Protein 4QK0 (pdb70)

Solvent-accessible surface area: 90057 Å² total

Nearest PDB structures (foldseek):
  4qk0-assembly2_D  TM=1.000E+00  e=9.684E-101  Geobacillus stearothermophilus
  7exw-assembly1_A-2  TM=9.505E-01  e=1.780E-59  Bifidobacterium longum subsp. longum JCM 1217
  7bzl-assembly1_A  TM=9.413E-01  e=3.399E-58  Bifidobacterium longum subsp. longum JCM 1217
  8qf2-assembly1_A  TM=9.471E-01  e=8.423E-58  Bifidobacterium longum
  6ex6-assembly2_A  TM=8.863E-01  e=3.326E-52  Bacteroides thetaiotaomicron VPI-5482

Organism: Geobacillus stearothermophilus (NCBI:txid1422)

Foldseek 3Di:
DQWAFDFQVLVLVLVLLVPPQLVVLVCQCVQNDVPDDHLCLLVLLCVLLVNDDDADDQLLSLLSVLLSLLLLLLNLQHPNDVVSVVVSVVSLVSQVSSADPQLQGGSCCRGPNPPPPDLQLPRCRLVSVLSLLSSQLSNCVRPVDCSSVVSVSNLVSLLVAEADDPNHQVDEHNFQRNLLSLLSNCVRPVDCSSLVVSVSRQQSAQDPPQSNVVVCVVVVHDDQDPQPVHSQQSPRNHHLLVDQEFKHAQLSRLSLLSLSSCLVPDVSSVVSSVSHVCRCPQFADQQQFGAAAPRRSITDHGLAHAQQLGFRFLSNLLSLLSSLQNCSNPALVSLLSLSSVQGSNLLLASSLPFGQRGAGFWDDPVCCPDPSNVSPDLATHQDDSPRCSRSVSSSCSSNVSVPQWDDDQQEIEGSDQGRMKDWDAHPNWTKIKWDDNPPQFFKIKMWIATPAKDKHKYKYFQRPVFDDKWKDKPRHTDDQPVQDDRRIRIDIDIDHGGIMMIIHTADWDWDARDVSNPNQVQWTFIDDRSFTKWFWCVFFNADQQQKAAEPPWDKDWDWDCVPLNIFIKIKTKIKGFDCVVPDPDPDDPDDTDIDIDIGMITTNSNPNNPHGTTRGIYGYD/DQWAFDFDVLVLVLVLLVPPQLVVLVCQCVQNDVPDDHQCLLVLLCVLLVNDDDADDQLLSLLSLLLSLLLLLLNLQHPNDVVSVVVSVVSLVSQVSSADPQLQGGSCCRGPNPPPPDLLLPRCRLVSVLSLLSSQLSNCVRPVDCSSVVSVSNLVSLLVADADDPNHQVDEHLFQRNLLSLLSNCVRPVDCSSLVVSVSRQQSAQDPPQSNVVVCVVVVHDDQDPQPVGSQQSPRNHRLLVDQEFKHAQLSRLSLLSLSSVLVPPPSSVVSSVSHVCRCPQFADQQLFGAAAPRRSITDGGLRHAQQLRFSFLSNSLSLLSSLQNCSNPALVSLLSLSSVQGSNLLLASSLAFGQRGAGFWDDPVCCPDPSNVSPDLATHQDDSPRCSRSSSSSCSSNVSVSQWDDDQQEIEGSDQGRMKDFDAHVNWTKIKWDDNPPQFFKIKMWIATPAKDKGKYKYFDRPVFDPKWKAKPRHTDDQPVQDDRRIRIDIDTDHGGIMMIIHTADWDWDARDPSNPNQVQWTFIDDRSFTKWFWCVFFNADQQQKAAEPPWDKDWDWDCVPLNIFIKIKTKIKGFDPPVCVPPDDDPDDTDIDIDMTMITTNSNPNNPHGTTRRIGGYD/DQWAFDAQVLVLVLVLLVPPQLVVVVCQCVQNDVPDDHLCLLVLLCVLLVNDDDADDQLLSLLSVLLSLLLLLLNLQHPNDVVSVVVSVVSLVSQVSSADPQLQGGSCCSGPNPPPPDLLLPRCRLVSVLSLLSSQLSNCVRPVDNSSVVSVSNLVSLLVADAPDPNHQVDEHNFQRNLLSLLSNCVRPVDCSSLVVSVSRQQSAQDPPQSNVVVCVVVVHDDQDPQPVGSQQSPRNHHLLPDQENKHAQLSRLSLLSLSSCLVPPPSSVVSSVSHVCRCPQFADQQQFGAAAPRRSITDHGLRHAQQLGFRFLSNSLSLLSSLQNCSNPALVSLLSLSSVQGSNLLLASSLPFGQRGAGFWDDPVCCPDPSNVSPDLATHQDDSPRCSRSVSSSCSSNVSVVQWDDDQQEIEGSDQGRMKDWDAHPNWTKIKWDDNPPQFFKIKMWIATPAKDKHKYKYFDRPVFDDKWKDKPPHTDDQVVQDDRRIRIDIDIDHGGIMMIIHTADWDWDDGDPSNVNQVQWTFIDDRSFTKDFWCVFFNADQQQKAAEPPWDKDWDWDCPPLNIFIKIKTKIKGFDCVVPDPDDDDPDDTDIDIDMGMITTNSNPNNPHGTTRGIHGYD/DDWFFDFDVLVLVLVLLVPPQLVVLVCQCVQNPVPDDHLCLLVLLCVLLVNDDDADDQLLSVLSLLLSLLLLLLNLQHPNDVVSVVVSVVSLVSQVSSADPQLQGGSCCRGPVPPPPDVLLPRCRLVSVLSLLSSQLSNCVRPVDNSSVVSVSNLVSLLVADADDPNHQVDEHLAQRNLLSLLSNCVRPVPCSSLVVSVSRLQSAQDPPHSNVVVCVVVVHDDQDPQPVHSQQSPRNHRLLVDQEFKHAQLRSLSLLSLSSCLCPPVSSVVSSVSHVCRCPQFADQQQFGAAAPRRSITDHGLAHAQQLGFRFLSNSLSLLSSLQNCSNPALVSLLSLSSVQGSNLLLASSLPFGQGGAGFWDDPVCCPDPSNVSPDQATHQDHSPRCSRSVSSSCSSNVSVRQWDDDQQEIEGRDQGRMKDWDAHPNWTKIKWDDNPPQFFKIKMWIATPAKDKGKYKYFQRPVFDDKWKDKPNHTDDQPVQDDRRIRIDIDTDHGGIMMMIHTADWDWDDGDVSNPNQVQWTFIDDRSFTKWFWCVFFNPDQQQKAAEPPWDKDWDWDCPPLNIFIKIKTKIKGWDPPVPPDDDDDPDDTDIDIDMTIITTNSNPNNPHGTTRGIYGYD

B-factor: mean 34.86, std 16.91, range [12.29, 138.87]

Sequence (2484 aa):
TNVNLKDQFWKRYIDVVRHEVIPYQWEALNDRIPDAEPSHAIENFRIAAGESDGEFYGVFQDSDVAKWLEAVAYLLETKRDPELEKLADDVIELLGRAQQPDGYLNTYYTIKEPGKRWNLRDNHELYCAGHLIEAAVAYFRATGKRRFLDICKYADYIGTVFGRGEGQIPGYDGHQEIELALLKLYEVTGNENYLKLSQYFIDQRGQQPYYFDQEKEARGETEPFWYDGGYRYHQAHIPVREQKQAVGHAVRALYYTAAGLAAKGDESLKQACQTLWENVTKRQYITGGVGSSAFGESFTFDFDLPNDTAYAETCASIALVFWTRRLELEDGKYADVERALYNGTISGDLDGKKFFYVNPLEVWPKACERHDKRHVKPVRQKWFSCACCPPNLARLIASIGHYIYLQTSDALFVHLYVGSDIQTEIDGRSVKIQETNYPWDGTVRLTVSPESAGEFTLGLRIPGWCRGAEVTINGEKVDIVPLIKKGYAYIRRVWQQGDEVKLYFPPVERIKAHPQVRANAGKVALQRGPIVYCLEEVDNGPNLANLFLPRDAKLEAHFEPDLLEGVVVITGIAERVDESAWNDELYRPIEPRTYKVPFRAIPYYAWCNRGEGEVVWVNEKTNVNLKDQQFWKRYIDVVRHEVIPYQWEALNDRIPDAEPSHAIENFRIAAGESDGEFYGVFQDSDVAKWLEAVAYLLETKRDPELEKLADDVIELLGRAQQPDGYLNTYYTIKEPGKRWNLRDNHELYCAGHLIEAAVAYFRATGKRRFLDICKYADYIGTVFGRGEGQIPGYDGHQEIELALLKLYEVTGNENYLKLSQYFIDQRGQQPYYFDQEKEARGETEPFWYDGGYRYHQAHIPVREQKQAVGHAVRALYYTAAGLAAKGDESLKQACQTLWENVTKRQYITGGVGSSAFGESFTFDFDLPNDTAYAETCASIALVFWTRRLELEDGKYADVERALYNGTISGDLDGKKFFYVNPLEVWPKACERHDKRHVKPVRQKWFSCACCPPNLARLIASIGHYIYLQTSDALFVHLYVGSDIQQTEIDGRSVKIQETNNYPWDGTVRLTVSPESAGEFTLGLRIPGWCRGAEVTINGEKVDIVPLIKKGYAYIRRVWQQGDEVKLYFPPVERIKAHPQVRANAGKVALQRGPIVYCLEEVDNGPNLANLFLPRDAKLEAHFEPDLLEGVVVITGIAERVDESAWNDELYRPIEPRTYKVPFRAIPYYAWCNRGEGEVVWVNEKTNVNLKDQFWKRYIDVVRHEVIPYQWEALNDRIPDAEPSHAIENFRIAAGESDGEFYGVFQDSDVAKWLEAVAYLLETKRDPELEKLADDVIELLGRAQQPDGYLNTYYTIKEPGKRWNLRDNHELYCAGHLIEAAVAYFRATGKRRFLDICKYADYIGTVFGRGEGQIPGYDGHQEIELALLKLYEVTGNENYLKLSQYFIDQRGQQPYYFDQEKEARGETEPFWYDGGYRYHQAHIPVREQKQAVGHAVRALYYTAAGLAAKGDESLKQACQTLWENVTKRRQYITGGVGSSAFGESFTFDFDLPNDTAYAETCASIALVFWTRRLELEDGKYADVERALYNGTISGDLDGKKFFYVNPLEVWPKACERHDKRHVKPVRQKWFSCACCPPNLARLIASIGHYIYLQTSDALFVHLYVGSDIQTEIDGRSVKIQETNYPWDGTVRLTVSPESAGEFTLGLRIPGWCRGAEVTINGEKVDIVPLIKKGYAYIRRVWQQGDEVKLYFPPVERIKAHPQVRANAGKVALQRGPIVYCLEEVDNGPNLANLFLPRDAKLEAHFEPDLLEGVVVITGIAERVDESAWNDELYRPIEPRTYKVPFRAIPYYAWCNRGEGEVVWVNEKTNVNLKDQFWKRYIDVVRHEVIPYQQWEALNDRIPDAEPSHAIENFRIAAGESDGEFYGVFQDSDVAKWLEAVAYLLETKRDPELEKLADDVIELLGRAQQPDGYLNTYYTIKEPGKRWNLRDNHELYCAGHLIEAAVAYFRATGKRRFLDICKYADYIGTVFGRGEGQIPGYDGHQEIELALLKLYEVTGNENYLKLSQYFIDQRGQQPYYFDQEKEARGETEPFWYDGGYRYHQAHIPVREQKQAVGHAVRALYYTAAGLAAKGDESLKQACQTLWENVTKRQYITGGVGSSAFGESFTFDFDLPNDTAYAETCASIALVFWTRRLELEDGKYADVERALYNGTISGDLDGKKFFYVNPLEVWPKACERHDKRHVKPVRQKWFSCACCPPNLARLIASIGHYIYLQTSDALFVHLYVGSDIQTEIDGRSVKIQETNYPWDGTVRLTVSPESAGEFTLGLRIPGWCRGAEVTINGEKVDIVPLIKKGYAYIRRVWQQGDEVKLYFPPVERIKAHPQVRANAGKVALQRGPIVYCLEEVDNGPNLANLFLPRDDAKLEAHFEPDLLEGVVVITGIAERVDESAWNDELYRPIEPRTYKVPFRAIPYYAWCNRGEGEVVWVNEK

Structure (mmCIF, N/CA/C/O backbone):
data_4QK0
#
_entry.id   4QK0
#
_cell.length_a   105.383
_cell.length_b   132.266
_cell.length_c   109.045
_cell.angle_alpha   90.00
_cell.angle_beta   113.06
_cell.angle_gamma   90.00
#
_symmetry.space_group_name_H-M   'P 1 21 1'
#
loop_
_entity.id
_entity.type
_entity.pdbx_description
1 polymer 'GH127 beta-L-arabinofuranoside'
2 water water
#
loop_
_atom_site.group_PDB
_atom_site.id
_atom_site.type_symbol
_atom_site.label_atom_id
_atom_site.label_alt_id
_atom_site.label_comp_id
_atom_site.label_asym_id
_atom_site.label_entity_id
_atom_site.label_seq_id
_atom_site.pdbx_PDB_ins_code
_atom_site.Cartn_x
_atom_site.Cartn_y
_atom_site.Cartn_z
_atom_site.occupancy
_atom_site.B_iso_or_equiv
_atom_site.auth_seq_id
_atom_site.auth_comp_id
_atom_site.auth_asym_id
_atom_site.auth_atom_id
_atom_site.pdbx_PDB_model_num
ATOM 1 N N . THR A 1 14 ? 114.881 25.241 6.277 1.00 69.72 8 THR A N 1
ATOM 2 C CA . THR A 1 14 ? 115.900 25.948 7.119 1.00 70.78 8 THR A CA 1
ATOM 3 C C . THR A 1 14 ? 117.294 25.303 6.998 1.00 68.13 8 THR A C 1
ATOM 4 O O . THR A 1 14 ? 117.623 24.319 7.662 1.00 66.49 8 THR A O 1
ATOM 8 N N . ASN A 1 15 ? 118.105 25.864 6.117 1.00 62.98 9 ASN A N 1
ATOM 9 C CA . ASN A 1 15 ? 119.519 25.598 6.157 1.00 65.80 9 ASN A CA 1
ATOM 10 C C . ASN A 1 15 ? 120.291 26.836 6.624 1.00 59.94 9 ASN A C 1
ATOM 11 O O . ASN A 1 15 ? 120.060 27.945 6.105 1.00 54.66 9 ASN A O 1
ATOM 16 N N . VAL A 1 16 ? 121.200 26.629 7.589 1.00 49.32 10 VAL A N 1
ATOM 17 C CA . VAL A 1 16 ? 122.016 27.704 8.180 1.00 44.16 10 VAL A CA 1
ATOM 18 C C . VAL A 1 16 ? 123.472 27.459 7.897 1.00 42.43 10 VAL A C 1
ATOM 19 O O . VAL A 1 16 ? 123.941 26.402 8.192 1.00 42.40 10 VAL A O 1
ATOM 23 N N . ASN A 1 17 ? 124.179 28.434 7.323 1.00 45.35 11 ASN A N 1
ATOM 24 C CA . ASN A 1 17 ? 125.624 28.358 7.147 1.00 42.34 11 ASN A CA 1
ATOM 25 C C . ASN A 1 17 ? 126.302 29.339 8.037 1.00 41.95 11 ASN A C 1
ATOM 26 O O . ASN A 1 17 ? 125.996 30.551 8.041 1.00 39.89 11 ASN A O 1
ATOM 31 N N . LEU A 1 18 ? 127.273 28.833 8.763 1.00 42.43 12 LEU A N 1
ATOM 32 C CA . LEU A 1 18 ? 128.122 29.712 9.547 1.00 46.75 12 LEU A CA 1
ATOM 33 C C . LEU A 1 18 ? 129.093 30.466 8.665 1.00 47.10 12 LEU A C 1
ATOM 34 O O . LEU A 1 18 ? 129.695 29.874 7.818 1.00 52.69 12 LEU A O 1
ATOM 39 N N . LYS A 1 19 ? 129.260 31.758 8.879 1.00 44.53 13 LYS A N 1
ATOM 40 C CA . LYS A 1 19 ? 130.236 32.519 8.130 1.00 43.91 13 LYS A CA 1
ATOM 41 C C . LYS A 1 19 ? 130.962 33.442 9.101 1.00 42.16 13 LYS A C 1
ATOM 42 O O . LYS A 1 19 ? 131.009 34.633 8.910 1.00 40.17 13 LYS A O 1
ATOM 48 N N . ASP A 1 20 ? 131.477 32.931 10.199 1.00 44.27 14 ASP A N 1
ATOM 49 C CA . ASP A 1 20 ? 132.058 33.847 11.176 1.00 44.17 14 ASP A CA 1
ATOM 50 C C . ASP A 1 20 ? 133.506 33.454 11.419 1.00 41.71 14 ASP A C 1
ATOM 51 O O . ASP A 1 20 ? 134.054 32.680 10.668 1.00 44.74 14 ASP A O 1
ATOM 56 N N . GLN A 1 21 ? 134.129 34.039 12.420 1.00 43.82 15 GLN A N 1
ATOM 57 C CA . GLN A 1 21 ? 135.474 33.635 12.820 1.00 45.52 15 GLN A CA 1
ATOM 58 C C . GLN A 1 21 ? 135.394 32.813 14.090 1.00 41.20 15 GLN A C 1
ATOM 59 O O . GLN A 1 21 ? 135.957 31.728 14.184 1.00 38.80 15 GLN A O 1
ATOM 65 N N . PHE A 1 22 ? 134.645 33.327 15.050 1.00 35.65 16 PHE A N 1
ATOM 66 C CA . PHE A 1 22 ? 134.614 32.765 16.368 1.00 32.98 16 PHE A CA 1
ATOM 67 C C . PHE A 1 22 ? 134.121 31.314 16.403 1.00 31.89 16 PHE A C 1
ATOM 68 O O . PHE A 1 22 ? 134.866 30.425 16.831 1.00 25.63 16 PHE A O 1
ATOM 76 N N . TRP A 1 23 ? 132.872 31.049 15.981 1.00 28.60 17 TRP A N 1
ATOM 77 C CA . TRP A 1 23 ? 132.359 29.668 16.021 1.00 28.20 17 TRP A CA 1
ATOM 78 C C . TRP A 1 23 ? 132.940 28.779 14.945 1.00 26.50 17 TRP A C 1
ATOM 79 O O . TRP A 1 23 ? 133.131 27.588 15.152 1.00 27.82 17 TRP A O 1
ATOM 90 N N . LYS A 1 24 ? 133.308 29.362 13.826 1.00 32.70 18 LYS A N 1
ATOM 91 C CA . LYS A 1 24 ? 133.885 28.568 12.754 1.00 34.92 18 LYS A CA 1
ATOM 92 C C . LYS A 1 24 ? 135.180 27.939 13.195 1.00 30.92 18 LYS A C 1
ATOM 93 O O . LYS A 1 24 ? 135.417 26.735 12.953 1.00 32.56 18 LYS A O 1
ATOM 99 N N . ARG A 1 25 ? 136.014 28.714 13.874 1.00 27.08 19 ARG A N 1
ATOM 100 C CA . ARG A 1 25 ? 137.247 28.159 14.451 1.00 27.76 19 ARG A CA 1
ATOM 101 C C . ARG A 1 25 ? 136.962 26.964 15.382 1.00 26.46 19 ARG A C 1
ATOM 102 O O . ARG A 1 25 ? 137.639 25.924 15.309 1.00 30.16 19 ARG A O 1
ATOM 110 N N . TYR A 1 26 ? 135.929 27.056 16.218 1.00 25.80 20 TYR A N 1
ATOM 111 C CA . TYR A 1 26 ? 135.611 25.950 17.153 1.00 25.67 20 TYR A CA 1
ATOM 112 C C . TYR A 1 26 ? 135.122 24.713 16.434 1.00 24.99 20 TYR A C 1
ATOM 113 O O . TYR A 1 26 ? 135.467 23.564 16.780 1.00 24.26 20 TYR A O 1
ATOM 122 N N . ILE A 1 27 ? 134.312 24.928 15.413 1.00 24.57 21 ILE A N 1
ATOM 123 C CA . ILE A 1 27 ? 133.836 23.794 14.596 1.00 25.52 21 ILE A CA 1
ATOM 124 C C . ILE A 1 27 ? 134.983 23.093 13.906 1.00 23.30 21 ILE A C 1
ATOM 125 O O . ILE A 1 27 ? 135.036 21.880 13.886 1.00 25.79 21 ILE A O 1
ATOM 130 N N . ASP A 1 28 ? 135.902 23.857 13.368 1.00 25.66 22 ASP A N 1
ATOM 131 C CA . ASP A 1 28 ? 137.089 23.280 12.753 1.00 31.80 22 ASP A CA 1
ATOM 132 C C . ASP A 1 28 ? 137.889 22.466 13.721 1.00 30.77 22 ASP A C 1
ATOM 133 O O . ASP A 1 28 ? 138.388 21.388 13.369 1.00 31.25 22 ASP A O 1
ATOM 138 N N . VAL A 1 29 ? 138.026 22.976 14.948 1.00 31.65 23 VAL A N 1
ATOM 139 C CA . VAL A 1 29 ? 138.711 22.217 15.999 1.00 27.03 23 VAL A CA 1
ATOM 140 C C . VAL A 1 29 ? 137.970 20.936 16.310 1.00 26.34 23 VAL A C 1
ATOM 141 O O . VAL A 1 29 ? 138.581 19.861 16.471 1.00 25.46 23 VAL A O 1
ATOM 145 N N . VAL A 1 30 ? 136.654 21.010 16.444 1.00 23.65 24 VAL A N 1
ATOM 146 C CA . VAL A 1 30 ? 135.903 19.767 16.705 1.00 23.53 24 VAL A CA 1
ATOM 147 C C . VAL A 1 30 ? 136.063 18.759 15.576 1.00 23.20 24 VAL A C 1
ATOM 148 O O . VAL A 1 30 ? 136.196 17.550 15.810 1.00 23.28 24 VAL A O 1
ATOM 152 N N . ARG A 1 31 ? 136.042 19.260 14.338 1.00 27.83 25 ARG A N 1
ATOM 153 C CA . ARG A 1 31 ? 136.100 18.393 13.156 1.00 29.22 25 ARG A CA 1
ATOM 154 C C . ARG A 1 31 ? 137.459 17.753 12.975 1.00 32.68 25 ARG A C 1
ATOM 155 O O . ARG A 1 31 ? 137.540 16.560 12.663 1.00 32.38 25 ARG A O 1
ATOM 163 N N . HIS A 1 32 ? 138.527 18.529 13.166 1.00 31.72 26 HIS A N 1
ATOM 164 C CA . HIS A 1 32 ? 139.866 18.009 12.863 1.00 34.58 26 HIS A CA 1
ATOM 165 C C . HIS A 1 32 ? 140.593 17.411 14.043 1.00 35.42 26 HIS A C 1
ATOM 166 O O . HIS A 1 32 ? 141.360 16.500 13.851 1.00 38.58 26 HIS A O 1
ATOM 173 N N . GLU A 1 33 ? 140.312 17.860 15.264 1.00 33.96 27 GLU A N 1
ATOM 174 C CA . GLU A 1 33 ? 140.982 17.336 16.458 1.00 32.89 27 GLU A CA 1
ATOM 175 C C . GLU A 1 33 ? 140.071 16.493 17.340 1.00 30.82 27 GLU A C 1
ATOM 176 O O . GLU A 1 33 ? 140.379 15.342 17.639 1.00 28.79 27 GLU A O 1
ATOM 182 N N . VAL A 1 34 ? 138.959 17.068 17.784 1.00 26.85 28 VAL A N 1
ATOM 183 C CA . VAL A 1 34 ? 138.192 16.417 18.818 1.00 25.45 28 VAL A CA 1
ATOM 184 C C . VAL A 1 34 ? 137.538 15.132 18.386 1.00 25.77 28 VAL A C 1
ATOM 185 O O . VAL A 1 34 ? 137.705 14.082 19.024 1.00 26.34 28 VAL A O 1
ATOM 189 N N . ILE A 1 35 ? 136.781 15.171 17.295 1.00 28.67 29 ILE A N 1
ATOM 190 C CA . ILE A 1 35 ? 136.063 13.965 16.843 1.00 27.94 29 ILE A CA 1
ATOM 191 C C . ILE A 1 35 ? 136.983 12.820 16.365 1.00 27.89 29 ILE A C 1
ATOM 192 O O . ILE A 1 35 ? 136.804 11.640 16.725 1.00 28.64 29 ILE A O 1
ATOM 197 N N . PRO A 1 36 ? 138.002 13.139 15.580 1.00 31.72 30 PRO A N 1
ATOM 198 C CA . PRO A 1 36 ? 138.985 12.086 15.263 1.00 32.46 30 PRO A CA 1
ATOM 199 C C . PRO A 1 36 ? 139.700 11.452 16.464 1.00 30.11 30 PRO A C 1
ATOM 200 O O . PRO A 1 36 ? 139.867 10.226 16.506 1.00 26.70 30 PRO A O 1
ATOM 204 N N . TYR A 1 37 ? 140.111 12.263 17.438 1.00 34.17 31 TYR A N 1
ATOM 205 C CA . TYR A 1 37 ? 140.767 11.726 18.643 1.00 32.62 31 TYR A CA 1
ATOM 206 C C . TYR A 1 37 ? 139.817 10.799 19.395 1.00 30.58 31 TYR A C 1
ATOM 207 O O . TYR A 1 37 ? 140.206 9.702 19.827 1.00 24.77 31 TYR A O 1
ATOM 216 N N . GLN A 1 38 ? 138.569 11.239 19.558 1.00 28.53 32 GLN A N 1
ATOM 217 C CA . GLN A 1 38 ? 137.609 10.397 20.259 1.00 30.99 32 GLN A CA 1
ATOM 218 C C . GLN A 1 38 ? 137.345 9.110 19.528 1.00 27.10 32 GLN A C 1
ATOM 219 O O . GLN A 1 38 ? 137.142 8.064 20.157 1.00 26.47 32 GLN A O 1
ATOM 225 N N . TRP A 1 39 ? 137.323 9.159 18.190 1.00 25.47 33 TRP A N 1
ATOM 226 C CA . TRP A 1 39 ? 137.160 7.915 17.421 1.00 26.03 33 TRP A CA 1
ATOM 227 C C . TRP A 1 39 ? 138.258 6.899 17.775 1.00 28.67 33 TRP A C 1
ATOM 228 O O . TRP A 1 39 ? 138.003 5.700 17.947 1.00 29.19 33 TRP A O 1
ATOM 239 N N . GLU A 1 40 ? 139.492 7.385 17.928 1.00 32.09 34 GLU A N 1
ATOM 240 C CA . GLU A 1 40 ? 140.616 6.511 18.266 1.00 32.52 34 GLU A CA 1
ATOM 241 C C . GLU A 1 40 ? 140.415 5.949 19.635 1.00 34.77 34 GLU A C 1
ATOM 242 O O . GLU A 1 40 ? 140.653 4.754 19.843 1.00 40.72 34 GLU A O 1
ATOM 248 N N . ALA A 1 41 ? 139.985 6.801 20.581 1.00 31.70 35 ALA A N 1
ATOM 249 C CA . ALA A 1 41 ? 139.782 6.343 21.954 1.00 31.56 35 ALA A CA 1
ATOM 250 C C . ALA A 1 41 ? 138.698 5.283 22.026 1.00 34.37 35 ALA A C 1
ATOM 251 O O . ALA A 1 41 ? 138.857 4.261 22.741 1.00 33.93 35 ALA A O 1
ATOM 253 N N . LEU A 1 42 ? 137.591 5.518 21.294 1.00 33.21 36 LEU A N 1
ATOM 254 C CA . LEU A 1 42 ? 136.482 4.583 21.335 1.00 31.10 36 LEU A CA 1
ATOM 255 C C . LEU A 1 42 ? 136.913 3.225 20.797 1.00 30.25 36 LEU A C 1
ATOM 256 O O . LEU A 1 42 ? 136.317 2.187 21.130 1.00 28.97 36 LEU A O 1
ATOM 261 N N . ASN A 1 43 ? 137.936 3.214 19.949 1.00 30.78 37 ASN A N 1
ATOM 262 C CA . ASN A 1 43 ? 138.459 1.939 19.378 1.00 34.45 37 ASN A CA 1
ATOM 263 C C . ASN A 1 43 ? 139.740 1.430 20.026 1.00 37.87 37 ASN A C 1
ATOM 264 O O . ASN A 1 43 ? 140.407 0.559 19.465 1.00 33.38 37 ASN A O 1
ATOM 269 N N . ASP A 1 44 ? 140.086 2.000 21.179 1.00 39.30 38 ASP A N 1
ATOM 270 C CA . ASP A 1 44 ? 141.253 1.582 21.965 1.00 40.16 38 ASP A CA 1
ATOM 271 C C . ASP A 1 44 ? 142.587 1.660 21.224 1.00 38.83 38 ASP A C 1
ATOM 272 O O . ASP A 1 44 ? 143.438 0.824 21.404 1.00 37.40 38 ASP A O 1
ATOM 277 N N . ARG A 1 45 ? 142.749 2.659 20.383 1.00 42.20 39 ARG A N 1
ATOM 278 C CA . ARG A 1 45 ? 143.972 2.812 19.601 1.00 44.65 39 ARG A CA 1
ATOM 279 C C . ARG A 1 45 ? 144.855 3.948 20.118 1.00 45.90 39 ARG A C 1
ATOM 280 O O . ARG A 1 45 ? 145.667 4.480 19.376 1.00 52.98 39 ARG A O 1
ATOM 288 N N . ILE A 1 46 ? 144.693 4.319 21.381 1.00 48.30 40 ILE A N 1
ATOM 289 C CA . ILE A 1 46 ? 145.506 5.374 21.984 1.00 51.83 40 ILE A CA 1
ATOM 290 C C . ILE A 1 46 ? 146.322 4.740 23.102 1.00 57.34 40 ILE A C 1
ATOM 291 O O . ILE A 1 46 ? 145.786 4.487 24.174 1.00 48.89 40 ILE A O 1
ATOM 296 N N . PRO A 1 47 ? 147.608 4.435 22.836 1.00 69.54 41 PRO A N 1
ATOM 297 C CA . PRO A 1 47 ? 148.466 3.582 23.690 1.00 72.56 41 PRO A CA 1
ATOM 298 C C . PRO A 1 47 ? 148.404 3.908 25.175 1.00 70.74 41 PRO A C 1
ATOM 299 O O . PRO A 1 47 ? 148.250 3.031 26.002 1.00 75.89 41 PRO A O 1
ATOM 303 N N . ASP A 1 48 ? 148.495 5.185 25.490 1.00 64.53 42 ASP A N 1
ATOM 304 C CA . ASP A 1 48 ? 148.576 5.654 26.875 1.00 72.54 42 ASP A CA 1
ATOM 305 C C . ASP A 1 48 ? 147.240 5.836 27.606 1.00 72.30 42 ASP A C 1
ATOM 306 O O . ASP A 1 48 ? 147.169 6.260 28.775 1.00 71.74 42 ASP A O 1
ATOM 311 N N . ALA A 1 49 ? 146.161 5.534 26.916 1.00 69.23 43 ALA A N 1
ATOM 312 C CA . ALA A 1 49 ? 144.855 5.882 27.436 1.00 62.78 43 ALA A CA 1
ATOM 313 C C . ALA A 1 49 ? 144.321 4.703 28.224 1.00 60.31 43 ALA A C 1
ATOM 314 O O . ALA A 1 49 ? 144.770 3.545 28.069 1.00 50.49 43 ALA A O 1
ATOM 316 N N . GLU A 1 50 ? 143.399 5.026 29.113 1.00 69.04 44 GLU A N 1
ATOM 317 C CA . GLU A 1 50 ? 142.588 4.020 29.774 1.00 76.95 44 GLU A CA 1
ATOM 318 C C . GLU A 1 50 ? 141.712 3.428 28.648 1.00 66.86 44 GLU A C 1
ATOM 319 O O . GLU A 1 50 ? 141.047 4.185 27.908 1.00 56.77 44 GLU A O 1
ATOM 325 N N . PRO A 1 51 ? 141.750 2.092 28.464 1.00 54.97 45 PRO A N 1
ATOM 326 C CA . PRO A 1 51 ? 140.953 1.565 27.366 1.00 59.05 45 PRO A CA 1
ATOM 327 C C . PRO A 1 51 ? 139.448 1.886 27.543 1.00 54.96 45 PRO A C 1
ATOM 328 O O . PRO A 1 51 ? 138.972 2.119 28.669 1.00 44.25 45 PRO A O 1
ATOM 332 N N . SER A 1 52 ? 138.728 2.008 26.429 1.00 48.70 46 SER A N 1
ATOM 333 C CA . SER A 1 52 ? 137.292 2.272 26.521 1.00 43.97 46 SER A CA 1
ATOM 334 C C . SER A 1 52 ? 136.506 1.013 26.192 1.00 39.95 46 SER A C 1
ATOM 335 O O . SER A 1 52 ? 135.533 0.758 26.833 1.00 40.16 46 SER A O 1
ATOM 338 N N . HIS A 1 53 ? 136.896 0.265 25.162 1.00 40.16 47 HIS A N 1
ATOM 339 C CA . HIS A 1 53 ? 136.130 -0.892 24.693 1.00 40.89 47 HIS A CA 1
ATOM 340 C C . HIS A 1 53 ? 134.703 -0.536 24.205 1.00 37.04 47 HIS A C 1
ATOM 341 O O . HIS A 1 53 ? 133.831 -1.409 24.126 1.00 36.23 47 HIS A O 1
ATOM 348 N N . ALA A 1 54 ? 134.440 0.704 23.885 1.00 33.67 48 ALA A N 1
ATOM 349 C CA . ALA A 1 54 ? 133.041 1.084 23.655 1.00 36.10 48 ALA A CA 1
ATOM 350 C C . ALA A 1 54 ? 132.502 0.404 22.385 1.00 31.77 48 ALA A C 1
ATOM 351 O O . ALA A 1 54 ? 131.352 -0.044 22.356 1.00 29.16 48 ALA A O 1
ATOM 353 N N . ILE A 1 55 ? 133.330 0.361 21.353 1.00 30.12 49 ILE A N 1
ATOM 354 C CA . ILE A 1 55 ? 132.947 -0.256 20.075 1.00 33.14 49 ILE A CA 1
ATOM 355 C C . ILE A 1 55 ? 133.021 -1.783 20.227 1.00 36.64 49 ILE A C 1
ATOM 356 O O . ILE A 1 55 ? 132.125 -2.515 19.793 1.00 37.24 49 ILE A O 1
ATOM 361 N N . GLU A 1 56 ? 134.081 -2.235 20.882 1.00 35.35 50 GLU A N 1
ATOM 362 C CA . GLU A 1 56 ? 134.304 -3.632 21.112 1.00 35.47 50 GLU A CA 1
ATOM 363 C C . GLU A 1 56 ? 133.103 -4.270 21.792 1.00 30.47 50 GLU A C 1
ATOM 364 O O . GLU A 1 56 ? 132.681 -5.380 21.448 1.00 29.62 50 GLU A O 1
ATOM 370 N N . ASN A 1 57 ? 132.551 -3.607 22.795 1.00 33.21 51 ASN A N 1
ATOM 371 C CA . ASN A 1 57 ? 131.376 -4.150 23.481 1.00 30.27 51 ASN A CA 1
ATOM 372 C C . ASN A 1 57 ? 130.233 -4.464 22.454 1.00 27.64 51 ASN A C 1
ATOM 373 O O . ASN A 1 57 ? 129.506 -5.386 22.650 1.00 27.07 51 ASN A O 1
ATOM 378 N N . PHE A 1 58 ? 130.047 -3.636 21.435 1.00 25.94 52 PHE A N 1
ATOM 379 C CA . PHE A 1 58 ? 128.984 -3.884 20.436 1.00 29.69 52 PHE A CA 1
ATOM 380 C C . PHE A 1 58 ? 129.359 -5.029 19.514 1.00 30.99 52 PHE A C 1
ATOM 381 O O . PHE A 1 58 ? 128.512 -5.834 19.142 1.00 29.46 52 PHE A O 1
ATOM 389 N N . ARG A 1 59 ? 130.646 -5.127 19.182 1.00 31.77 53 ARG A N 1
ATOM 390 C CA . ARG A 1 59 ? 131.126 -6.287 18.475 1.00 33.12 53 ARG A CA 1
ATOM 391 C C . ARG A 1 59 ? 130.802 -7.561 19.207 1.00 30.01 53 ARG A C 1
ATOM 392 O O . ARG A 1 59 ? 130.298 -8.525 18.602 1.00 27.87 53 ARG A O 1
ATOM 400 N N . ILE A 1 60 ? 131.155 -7.611 20.493 1.00 27.11 54 ILE A N 1
ATOM 401 C CA . ILE A 1 60 ? 130.913 -8.816 21.262 1.00 27.29 54 ILE A CA 1
ATOM 402 C C . ILE A 1 60 ? 129.433 -9.090 21.247 1.00 25.06 54 ILE A C 1
ATOM 403 O O . ILE A 1 60 ? 128.977 -10.212 21.014 1.00 23.65 54 ILE A O 1
ATOM 408 N N . ALA A 1 61 ? 128.654 -8.050 21.466 1.00 28.00 55 ALA A N 1
ATOM 409 C CA . ALA A 1 61 ? 127.206 -8.228 21.556 1.00 29.69 55 ALA A CA 1
ATOM 410 C C . ALA A 1 61 ? 126.623 -8.711 20.232 1.00 27.49 55 ALA A C 1
ATOM 411 O O . ALA A 1 61 ? 125.609 -9.348 20.231 1.00 27.36 55 ALA A O 1
ATOM 413 N N . ALA A 1 62 ? 127.233 -8.338 19.115 1.00 26.79 56 ALA A N 1
ATOM 414 C CA . ALA A 1 62 ? 126.734 -8.754 17.802 1.00 28.81 56 ALA A CA 1
ATOM 415 C C . ALA A 1 62 ? 127.237 -10.138 17.472 1.00 30.25 56 ALA A C 1
ATOM 416 O O . ALA A 1 62 ? 126.942 -10.664 16.426 1.00 30.12 56 ALA A O 1
ATOM 418 N N . GLY A 1 63 ? 127.993 -10.740 18.380 1.00 32.15 57 GLY A N 1
ATOM 419 C CA . GLY A 1 63 ? 128.580 -12.062 18.127 1.00 35.42 57 GLY A CA 1
ATOM 420 C C . GLY A 1 63 ? 129.720 -12.056 17.120 1.00 37.63 57 GLY A C 1
ATOM 421 O O . GLY A 1 63 ? 129.958 -13.055 16.474 1.00 40.01 57 GLY A O 1
ATOM 422 N N . GLU A 1 64 ? 130.423 -10.940 17.002 1.00 37.09 58 GLU A N 1
ATOM 423 C CA . GLU A 1 64 ? 131.505 -10.800 16.046 1.00 37.30 58 GLU A CA 1
ATOM 424 C C . GLU A 1 64 ? 132.843 -10.701 16.746 1.00 36.19 58 GLU A C 1
ATOM 425 O O . GLU A 1 64 ? 133.851 -10.509 16.125 1.00 37.36 58 GLU A O 1
ATOM 431 N N . SER A 1 65 ? 132.856 -10.884 18.047 1.00 36.93 59 SER A N 1
ATOM 432 C CA . SER A 1 65 ? 134.085 -10.894 18.750 1.00 34.13 59 SER A CA 1
ATOM 433 C C . SER A 1 65 ? 133.849 -11.551 20.081 1.00 39.09 59 SER A C 1
ATOM 434 O O . SER A 1 65 ? 132.711 -11.791 20.471 1.00 39.84 59 SER A O 1
ATOM 437 N N . ASP A 1 66 ? 134.935 -11.868 20.771 1.00 43.29 60 ASP A N 1
ATOM 438 C CA . ASP A 1 66 ? 134.859 -12.538 22.060 1.00 47.43 60 ASP A CA 1
ATOM 439 C C . ASP A 1 66 ? 135.516 -11.683 23.106 1.00 39.76 60 ASP A C 1
ATOM 440 O O . ASP A 1 66 ? 136.429 -10.947 22.818 1.00 39.77 60 ASP A O 1
ATOM 445 N N . GLY A 1 67 ? 135.052 -11.830 24.326 1.00 33.77 61 GLY A N 1
ATOM 446 C CA . GLY A 1 67 ? 135.648 -11.160 25.447 1.00 32.93 61 GLY A CA 1
ATOM 447 C C . GLY A 1 67 ? 134.591 -10.728 26.430 1.00 32.08 61 GLY A C 1
ATOM 448 O O . GLY A 1 67 ? 133.408 -10.905 26.186 1.00 33.40 61 GLY A O 1
ATOM 449 N N . GLU A 1 68 ? 135.049 -10.175 27.544 1.00 32.78 62 GLU A N 1
ATOM 450 C CA . GLU A 1 68 ? 134.226 -9.692 28.633 1.00 34.06 62 GLU A CA 1
ATOM 451 C C . GLU A 1 68 ? 133.855 -8.256 28.382 1.00 32.52 62 GLU A C 1
ATOM 452 O O . GLU A 1 68 ? 134.557 -7.529 27.666 1.00 31.44 62 GLU A O 1
ATOM 458 N N . PHE A 1 69 ? 132.664 -7.896 28.844 1.00 31.19 63 PHE A N 1
ATOM 459 C CA . PHE A 1 69 ? 132.251 -6.501 28.841 1.00 34.63 63 PHE A CA 1
ATOM 460 C C . PHE A 1 69 ? 133.320 -5.676 29.599 1.00 35.33 63 PHE A C 1
ATOM 461 O O . PHE A 1 69 ? 133.904 -6.156 30.537 1.00 33.66 63 PHE A O 1
ATOM 469 N N . TYR A 1 70 ? 133.580 -4.465 29.146 1.00 38.90 64 TYR A N 1
ATOM 470 C CA . TYR A 1 70 ? 134.456 -3.577 29.857 1.00 41.02 64 TYR A CA 1
ATOM 471 C C . TYR A 1 70 ? 133.893 -2.165 29.882 1.00 37.01 64 TYR A C 1
ATOM 472 O O . TYR A 1 70 ? 133.384 -1.670 28.879 1.00 34.68 64 TYR A O 1
ATOM 481 N N . GLY A 1 71 ? 134.080 -1.483 31.017 1.00 35.63 65 GLY A N 1
ATOM 482 C CA . GLY A 1 71 ? 133.812 -0.045 31.120 1.00 35.50 65 GLY A CA 1
ATOM 483 C C . GLY A 1 71 ? 132.629 0.252 32.018 1.00 38.38 65 GLY A C 1
ATOM 484 O O . GLY A 1 71 ? 132.206 -0.600 32.821 1.00 35.75 65 GLY A O 1
ATOM 493 N N . VAL A 1 73 ? 128.659 1.321 32.991 1.00 43.34 67 VAL A N 1
ATOM 494 C CA . VAL A 1 73 ? 127.373 0.781 32.617 1.00 46.65 67 VAL A CA 1
ATOM 495 C C . VAL A 1 73 ? 126.710 1.598 31.476 1.00 43.65 67 VAL A C 1
ATOM 496 O O . VAL A 1 73 ? 125.965 1.055 30.674 1.00 45.23 67 VAL A O 1
ATOM 500 N N . PHE A 1 74 ? 127.093 2.870 31.375 1.00 43.82 68 PHE A N 1
ATOM 501 C CA . PHE A 1 74 ? 126.613 3.813 30.353 1.00 37.29 68 PHE A CA 1
ATOM 502 C C . PHE A 1 74 ? 127.610 4.066 29.214 1.00 33.26 68 PHE A C 1
ATOM 503 O O . PHE A 1 74 ? 127.542 5.074 28.505 1.00 31.79 68 PHE A O 1
ATOM 511 N N . GLN A 1 75 ? 128.541 3.159 29.049 1.00 34.78 69 GLN A N 1
ATOM 512 C CA . GLN A 1 75 ? 129.513 3.225 27.960 1.00 38.43 69 GLN A CA 1
ATOM 513 C C . GLN A 1 75 ? 128.869 3.365 26.539 1.00 37.27 69 GLN A C 1
ATOM 514 O O . GLN A 1 75 ? 129.398 4.057 25.683 1.00 30.71 69 GLN A O 1
ATOM 520 N N . ASP A 1 76 ? 127.744 2.676 26.302 1.00 32.25 70 ASP A N 1
ATOM 521 C CA . ASP A 1 76 ? 127.042 2.745 25.017 1.00 29.36 70 ASP A CA 1
ATOM 522 C C . ASP A 1 76 ? 126.733 4.179 24.633 1.00 29.52 70 ASP A C 1
ATOM 523 O O . ASP A 1 76 ? 126.736 4.523 23.456 1.00 26.52 70 ASP A O 1
ATOM 528 N N . SER A 1 77 ? 126.453 5.048 25.613 1.00 28.86 71 SER A N 1
ATOM 529 C CA . SER A 1 77 ? 126.101 6.440 25.285 1.00 27.74 71 SER A CA 1
ATOM 530 C C . SER A 1 77 ? 127.253 7.243 24.706 1.00 25.52 71 SER A C 1
ATOM 531 O O . SER A 1 77 ? 127.044 8.283 24.043 1.00 25.09 71 SER A O 1
ATOM 534 N N . ASP A 1 78 ? 128.472 6.834 24.988 1.00 27.24 72 ASP A N 1
ATOM 535 C CA . ASP A 1 78 ? 129.639 7.519 24.378 1.00 32.09 72 ASP A CA 1
ATOM 536 C C . ASP A 1 78 ? 129.644 7.356 22.847 1.00 26.60 72 ASP A C 1
ATOM 537 O O . ASP A 1 78 ? 129.960 8.276 22.119 1.00 20.85 72 ASP A O 1
ATOM 542 N N . VAL A 1 79 ? 129.291 6.172 22.390 1.00 25.15 73 VAL A N 1
ATOM 543 C CA . VAL A 1 79 ? 129.225 5.931 20.969 1.00 28.16 73 VAL A CA 1
ATOM 544 C C . VAL A 1 79 ? 128.127 6.802 20.375 1.00 26.63 73 VAL A C 1
ATOM 545 O O . VAL A 1 79 ? 128.294 7.394 19.306 1.00 27.93 73 VAL A O 1
ATOM 549 N N . ALA A 1 80 ? 127.017 6.900 21.094 1.00 26.27 74 ALA A N 1
ATOM 550 C CA . ALA A 1 80 ? 125.886 7.686 20.656 1.00 27.67 74 ALA A CA 1
ATOM 551 C C . ALA A 1 80 ? 126.263 9.115 20.506 1.00 24.86 74 ALA A C 1
ATOM 552 O O . ALA A 1 80 ? 125.937 9.758 19.512 1.00 26.29 74 ALA A O 1
ATOM 554 N N . LYS A 1 81 ? 126.969 9.652 21.485 1.00 29.63 75 LYS A N 1
ATOM 555 C CA . LYS A 1 81 ? 127.296 11.080 21.448 1.00 27.68 75 LYS A CA 1
ATOM 556 C C . LYS A 1 81 ? 128.260 11.384 20.354 1.00 24.39 75 LYS A C 1
ATOM 557 O O . LYS A 1 81 ? 128.204 12.483 19.760 1.00 21.21 75 LYS A O 1
ATOM 563 N N . TRP A 1 82 ? 129.176 10.443 20.085 1.00 24.31 76 TRP A N 1
ATOM 564 C CA . TRP A 1 82 ? 130.131 10.654 18.994 1.00 25.87 76 TRP A CA 1
ATOM 565 C C . TRP A 1 82 ? 129.347 10.661 17.648 1.00 24.60 76 TRP A C 1
ATOM 566 O O . TRP A 1 82 ? 129.526 11.575 16.819 1.00 23.21 76 TRP A O 1
ATOM 577 N N . LEU A 1 83 ? 128.432 9.700 17.469 1.00 25.12 77 LEU A N 1
ATOM 578 C CA . LEU A 1 83 ? 127.590 9.685 16.235 1.00 26.40 77 LEU A CA 1
ATOM 579 C C . LEU A 1 83 ? 126.768 10.965 16.062 1.00 26.22 77 LEU A C 1
ATOM 580 O O . LEU A 1 83 ? 126.670 11.510 14.969 1.00 27.81 77 LEU A O 1
ATOM 585 N N . GLU A 1 84 ? 126.233 11.477 17.158 1.00 26.97 78 GLU A N 1
ATOM 586 C CA . GLU A 1 84 ? 125.422 12.667 17.097 1.00 24.96 78 GLU A CA 1
ATOM 587 C C . GLU A 1 84 ? 126.229 13.846 16.654 1.00 24.46 78 GLU A C 1
ATOM 588 O O . GLU A 1 84 ? 125.804 14.636 15.784 1.00 22.35 78 GLU A O 1
ATOM 594 N N . ALA A 1 85 ? 127.402 14.008 17.224 1.00 24.20 79 ALA A N 1
ATOM 595 C CA . ALA A 1 85 ? 128.269 15.099 16.760 1.00 23.78 79 ALA A CA 1
ATOM 596 C C . ALA A 1 85 ? 128.673 14.948 15.286 1.00 22.88 79 ALA A C 1
ATOM 597 O O . ALA A 1 85 ? 128.774 15.932 14.550 1.00 25.06 79 ALA A O 1
ATOM 599 N N . VAL A 1 86 ? 128.976 13.724 14.889 1.00 26.34 80 VAL A N 1
ATOM 600 C CA . VAL A 1 86 ? 129.399 13.452 13.508 1.00 28.68 80 VAL A CA 1
ATOM 601 C C . VAL A 1 86 ? 128.284 13.846 12.542 1.00 28.48 80 VAL A C 1
ATOM 602 O O . VAL A 1 86 ? 128.539 14.521 11.569 1.00 27.93 80 VAL A O 1
ATOM 606 N N . ALA A 1 87 ? 127.051 13.475 12.883 1.00 26.80 81 ALA A N 1
ATOM 607 C CA . ALA A 1 87 ? 125.855 13.949 12.158 1.00 26.79 81 ALA A CA 1
ATOM 608 C C . ALA A 1 87 ? 125.847 15.418 11.920 1.00 29.16 81 ALA A C 1
ATOM 609 O O . ALA A 1 87 ? 125.663 15.880 10.773 1.00 30.15 81 ALA A O 1
ATOM 611 N N . TYR A 1 88 ? 126.100 16.204 12.975 1.00 28.63 82 TYR A N 1
ATOM 612 C CA . TYR A 1 88 ? 126.091 17.659 12.810 1.00 26.84 82 TYR A CA 1
ATOM 613 C C . TYR A 1 88 ? 127.250 18.114 11.970 1.00 27.94 82 TYR A C 1
ATOM 614 O O . TYR A 1 88 ? 127.136 19.112 11.232 1.00 26.71 82 TYR A O 1
ATOM 623 N N . LEU A 1 89 ? 128.386 17.431 12.093 1.00 27.99 83 LEU A N 1
ATOM 624 C CA . LEU A 1 89 ? 129.535 17.814 11.272 1.00 28.84 83 LEU A CA 1
ATOM 625 C C . LEU A 1 89 ? 129.235 17.623 9.782 1.00 28.44 83 LEU A C 1
ATOM 626 O O . LEU A 1 89 ? 129.613 18.461 8.942 1.00 28.55 83 LEU A O 1
ATOM 631 N N . LEU A 1 90 ? 128.572 16.517 9.470 1.00 30.72 84 LEU A N 1
ATOM 632 C CA . LEU A 1 90 ? 128.196 16.210 8.100 1.00 33.59 84 LEU A CA 1
ATOM 633 C C . LEU A 1 90 ? 127.182 17.157 7.497 1.00 36.82 84 LEU A C 1
ATOM 634 O O . LEU A 1 90 ? 127.134 17.250 6.289 1.00 41.82 84 LEU A O 1
ATOM 639 N N . GLU A 1 91 ? 126.361 17.835 8.300 1.00 40.46 85 GLU A N 1
ATOM 640 C CA . GLU A 1 91 ? 125.474 18.891 7.789 1.00 43.15 85 GLU A CA 1
ATOM 641 C C . GLU A 1 91 ? 126.244 20.065 7.236 1.00 51.60 85 GLU A C 1
ATOM 642 O O . GLU A 1 91 ? 125.720 20.779 6.399 1.00 60.68 85 GLU A O 1
ATOM 648 N N . THR A 1 92 ? 127.439 20.339 7.749 1.00 52.32 86 THR A N 1
ATOM 649 C CA . THR A 1 92 ? 128.172 21.539 7.342 1.00 54.46 86 THR A CA 1
ATOM 650 C C . THR A 1 92 ? 129.390 21.221 6.470 1.00 57.01 86 THR A C 1
ATOM 651 O O . THR A 1 92 ? 130.117 22.111 6.097 1.00 51.05 86 THR A O 1
ATOM 655 N N . LYS A 1 93 ? 129.629 19.951 6.171 1.00 58.63 87 LYS A N 1
ATOM 656 C CA . LYS A 1 93 ? 130.701 19.570 5.256 1.00 56.20 87 LYS A CA 1
ATOM 657 C C . LYS A 1 93 ? 130.667 18.069 5.075 1.00 54.67 87 LYS A C 1
ATOM 658 O O . LYS A 1 93 ? 130.970 17.308 6.014 1.00 52.39 87 LYS A O 1
ATOM 664 N N . ARG A 1 94 ? 130.273 17.629 3.888 1.00 60.70 88 ARG A N 1
ATOM 665 C CA . ARG A 1 94 ? 130.209 16.190 3.627 1.00 67.67 88 ARG A CA 1
ATOM 666 C C . ARG A 1 94 ? 131.624 15.630 3.628 1.00 57.59 88 ARG A C 1
ATOM 667 O O . ARG A 1 94 ? 132.594 16.311 3.308 1.00 53.23 88 ARG A O 1
ATOM 675 N N . ASP A 1 95 ? 131.731 14.419 4.130 1.00 48.59 89 ASP A N 1
ATOM 676 C CA . ASP A 1 95 ? 132.994 13.743 4.245 1.00 46.04 89 ASP A CA 1
ATOM 677 C C . ASP A 1 95 ? 132.640 12.268 4.131 1.00 44.65 89 ASP A C 1
ATOM 678 O O . ASP A 1 95 ? 132.067 11.679 5.070 1.00 37.46 89 ASP A O 1
ATOM 683 N N . PRO A 1 96 ? 132.885 11.700 2.951 1.00 40.06 90 PRO A N 1
ATOM 684 C CA . PRO A 1 96 ? 132.442 10.343 2.701 1.00 41.02 90 PRO A CA 1
ATOM 685 C C . PRO A 1 96 ? 133.111 9.339 3.613 1.00 38.91 90 PRO A C 1
ATOM 686 O O . PRO A 1 96 ? 132.507 8.328 3.911 1.00 40.60 90 PRO A O 1
ATOM 690 N N . GLU A 1 97 ? 134.331 9.608 4.046 1.00 39.61 91 GLU A N 1
ATOM 691 C CA . GLU A 1 97 ? 135.012 8.678 4.964 1.00 46.38 91 GLU A CA 1
ATOM 692 C C . GLU A 1 97 ? 134.422 8.675 6.319 1.00 40.65 91 GLU A C 1
ATOM 693 O O . GLU A 1 97 ? 134.195 7.626 6.858 1.00 33.53 91 GLU A O 1
ATOM 699 N N . LEU A 1 98 ? 134.164 9.874 6.836 1.00 37.51 92 LEU A N 1
ATOM 700 C CA . LEU A 1 98 ? 133.511 10.017 8.114 1.00 37.94 92 LEU A CA 1
ATOM 701 C C . LEU A 1 98 ? 132.117 9.396 8.055 1.00 36.26 92 LEU A C 1
ATOM 702 O O . LEU A 1 98 ? 131.739 8.628 8.902 1.00 34.09 92 LEU A O 1
ATOM 707 N N . GLU A 1 99 ? 131.389 9.680 6.984 1.00 37.61 93 GLU A N 1
ATOM 708 C CA . GLU A 1 99 ? 130.075 9.101 6.810 1.00 38.25 93 GLU A CA 1
ATOM 709 C C . GLU A 1 99 ? 130.097 7.568 6.755 1.00 40.72 93 GLU A C 1
ATOM 710 O O . GLU A 1 99 ? 129.200 6.891 7.256 1.00 32.38 93 GLU A O 1
ATOM 716 N N . LYS A 1 100 ? 131.142 7.024 6.130 1.00 40.63 94 LYS A N 1
ATOM 717 C CA . LYS A 1 100 ? 131.348 5.585 6.046 1.00 40.86 94 LYS A CA 1
ATOM 718 C C . LYS A 1 100 ? 131.607 4.984 7.436 1.00 38.42 94 LYS A C 1
ATOM 719 O O . LYS A 1 100 ? 131.038 3.945 7.790 1.00 39.55 94 LYS A O 1
ATOM 725 N N . LEU A 1 101 ? 132.473 5.626 8.230 1.00 37.88 95 LEU A N 1
ATOM 726 C CA . LEU A 1 101 ? 132.718 5.183 9.601 1.00 37.02 95 LEU A CA 1
ATOM 727 C C . LEU A 1 101 ? 131.397 5.104 10.346 1.00 33.73 95 LEU A C 1
ATOM 728 O O . LEU A 1 101 ? 131.124 4.132 10.997 1.00 34.89 95 LEU A O 1
ATOM 733 N N . ALA A 1 102 ? 130.592 6.152 10.244 1.00 31.19 96 ALA A N 1
ATOM 734 C CA . ALA A 1 102 ? 129.289 6.198 10.938 1.00 27.71 96 ALA A CA 1
ATOM 735 C C . ALA A 1 102 ? 128.353 5.131 10.455 1.00 28.03 96 ALA A C 1
ATOM 736 O O . ALA A 1 102 ? 127.754 4.405 11.257 1.00 26.32 96 ALA A O 1
ATOM 738 N N . ASP A 1 103 ? 128.232 5.001 9.134 1.00 29.11 97 ASP A N 1
ATOM 739 C CA . ASP A 1 103 ? 127.394 3.922 8.562 1.00 32.60 97 ASP A CA 1
ATOM 740 C C . ASP A 1 103 ? 127.758 2.532 9.065 1.00 31.29 97 ASP A C 1
ATOM 741 O O . ASP A 1 103 ? 126.874 1.758 9.336 1.00 31.66 97 ASP A O 1
ATOM 746 N N . ASP A 1 104 ? 129.055 2.238 9.204 1.00 32.84 98 ASP A N 1
ATOM 747 C CA . ASP A 1 104 ? 129.517 0.932 9.639 1.00 34.01 98 ASP A CA 1
ATOM 748 C C . ASP A 1 104 ? 129.192 0.717 11.111 1.00 31.10 98 ASP A C 1
ATOM 749 O O . ASP A 1 104 ? 128.832 -0.385 11.511 1.00 28.63 98 ASP A O 1
ATOM 754 N N . VAL A 1 105 ? 129.368 1.757 11.926 1.00 26.19 99 VAL A N 1
ATOM 755 C CA . VAL A 1 105 ? 129.018 1.666 13.328 1.00 24.77 99 VAL A CA 1
ATOM 756 C C . VAL A 1 105 ? 127.542 1.406 13.424 1.00 22.50 99 VAL A C 1
ATOM 757 O O . VAL A 1 105 ? 127.093 0.567 14.188 1.00 21.62 99 VAL A O 1
ATOM 761 N N . ILE A 1 106 ? 126.773 2.103 12.609 1.00 24.47 100 ILE A N 1
ATOM 762 C CA . ILE A 1 106 ? 125.330 1.958 12.638 1.00 26.01 100 ILE A CA 1
ATOM 763 C C . ILE A 1 106 ? 124.913 0.546 12.300 1.00 28.21 100 ILE A C 1
ATOM 764 O O . ILE A 1 106 ? 124.013 -0.018 12.945 1.00 29.76 100 ILE A O 1
ATOM 769 N N . GLU A 1 107 ? 125.567 -0.063 11.306 1.00 28.38 101 GLU A N 1
ATOM 770 C CA . GLU A 1 107 ? 125.192 -1.449 10.924 1.00 30.74 101 GLU A CA 1
ATOM 771 C C . GLU A 1 107 ? 125.560 -2.411 12.028 1.00 30.88 101 GLU A C 1
ATOM 772 O O . GLU A 1 107 ? 124.841 -3.363 12.307 1.00 31.32 101 GLU A O 1
ATOM 778 N N . LEU A 1 108 ? 126.673 -2.116 12.697 1.00 32.95 102 LEU A N 1
ATOM 779 C CA . LEU A 1 108 ? 127.074 -2.870 13.877 1.00 33.94 102 LEU A CA 1
ATOM 780 C C . LEU A 1 108 ? 126.053 -2.758 14.995 1.00 28.43 102 LEU A C 1
ATOM 781 O O . LEU A 1 108 ? 125.639 -3.758 15.582 1.00 29.80 102 LEU A O 1
ATOM 786 N N . LEU A 1 109 ? 125.597 -1.560 15.277 1.00 26.75 103 LEU A N 1
ATOM 787 C CA . LEU A 1 109 ? 124.506 -1.441 16.242 1.00 29.52 103 LEU A CA 1
ATOM 788 C C . LEU A 1 109 ? 123.319 -2.306 15.833 1.00 28.48 103 LEU A C 1
ATOM 789 O O . LEU A 1 109 ? 122.750 -3.011 16.674 1.00 27.80 103 LEU A O 1
ATOM 794 N N . GLY A 1 110 ? 122.925 -2.214 14.549 1.00 29.29 104 GLY A N 1
ATOM 795 C CA . GLY A 1 110 ? 121.816 -3.032 14.019 1.00 29.86 104 GLY A CA 1
ATOM 796 C C . GLY A 1 110 ? 122.040 -4.524 14.222 1.00 29.53 104 GLY A C 1
ATOM 797 O O . GLY A 1 110 ? 121.109 -5.248 14.579 1.00 32.07 104 GLY A O 1
ATOM 798 N N . ARG A 1 111 ? 123.287 -4.990 14.111 1.00 30.14 105 ARG A N 1
ATOM 799 C CA . ARG A 1 111 ? 123.564 -6.432 14.417 1.00 31.17 105 ARG A CA 1
ATOM 800 C C . ARG A 1 111 ? 123.632 -6.744 15.892 1.00 29.70 105 ARG A C 1
ATOM 801 O O . ARG A 1 111 ? 123.408 -7.859 16.265 1.00 26.64 105 ARG A O 1
ATOM 809 N N . ALA A 1 112 ? 123.953 -5.770 16.763 1.00 32.64 106 ALA A N 1
ATOM 810 C CA . ALA A 1 112 ? 123.952 -6.050 18.225 1.00 28.06 106 ALA A CA 1
ATOM 811 C C . ALA A 1 112 ? 122.549 -6.020 18.782 1.00 30.31 106 ALA A C 1
ATOM 812 O O . ALA A 1 112 ? 122.291 -6.469 19.897 1.00 29.97 106 ALA A O 1
ATOM 814 N N . GLN A 1 113 ? 121.618 -5.412 18.054 1.00 33.14 107 GLN A N 1
ATOM 815 C CA . GLN A 1 113 ? 120.231 -5.266 18.568 1.00 30.73 107 GLN A CA 1
ATOM 816 C C . GLN A 1 113 ? 119.497 -6.625 18.692 1.00 31.15 107 GLN A C 1
ATOM 817 O O . GLN A 1 113 ? 119.555 -7.468 17.784 1.00 30.30 107 GLN A O 1
ATOM 823 N N . GLN A 1 114 ? 118.863 -6.858 19.838 1.00 30.51 108 GLN A N 1
ATOM 824 C CA . GLN A 1 114 ? 118.109 -8.079 20.080 1.00 30.83 108 GLN A CA 1
ATOM 825 C C . GLN A 1 114 ? 116.862 -8.095 19.177 1.00 32.75 108 GLN A C 1
ATOM 826 O O . GLN A 1 114 ? 116.423 -7.067 18.704 1.00 29.36 108 GLN A O 1
ATOM 832 N N . PRO A 1 115 ? 116.293 -9.271 18.938 1.00 36.35 109 PRO A N 1
ATOM 833 C CA . PRO A 1 115 ? 115.097 -9.359 18.108 1.00 38.73 109 PRO A CA 1
ATOM 834 C C . PRO A 1 115 ? 113.920 -8.522 18.611 1.00 39.80 109 PRO A C 1
ATOM 835 O O . PRO A 1 115 ? 113.085 -8.128 17.829 1.00 39.66 109 PRO A O 1
ATOM 839 N N . ASP A 1 116 ? 113.802 -8.312 19.920 1.00 35.16 110 ASP A N 1
ATOM 840 C CA . ASP A 1 116 ? 112.650 -7.543 20.413 1.00 33.37 110 ASP A CA 1
ATOM 841 C C . ASP A 1 116 ? 112.888 -6.035 20.367 1.00 32.02 110 ASP A C 1
ATOM 842 O O . ASP A 1 116 ? 111.989 -5.294 20.684 1.00 31.24 110 ASP A O 1
ATOM 847 N N . GLY A 1 117 ? 114.057 -5.595 19.895 1.00 29.31 111 GLY A N 1
ATOM 848 C CA . GLY A 1 117 ? 114.375 -4.173 19.832 1.00 30.55 111 GLY A CA 1
ATOM 849 C C . GLY A 1 117 ? 115.378 -3.638 20.895 1.00 28.16 111 GLY A C 1
ATOM 850 O O . GLY A 1 117 ? 116.032 -2.641 20.664 1.00 25.37 111 GLY A O 1
ATOM 851 N N . TYR A 1 118 ? 115.579 -4.370 21.973 1.00 30.38 112 TYR A N 1
ATOM 852 C CA . TYR A 1 118 ? 116.573 -4.026 23.004 1.00 30.96 112 TYR A CA 1
ATOM 853 C C . TYR A 1 118 ? 117.999 -3.969 22.465 1.00 29.84 112 TYR A C 1
ATOM 854 O O . TYR A 1 118 ? 118.454 -4.887 21.787 1.00 24.96 112 TYR A O 1
ATOM 863 N N . LEU A 1 119 ? 118.675 -2.857 22.758 1.00 28.96 113 LEU A N 1
ATOM 864 C CA . LEU A 1 119 ? 120.065 -2.632 22.361 1.00 30.25 113 LEU A CA 1
ATOM 865 C C . LEU A 1 119 ? 120.878 -2.105 23.571 1.00 32.71 113 LEU A C 1
ATOM 866 O O . LEU A 1 119 ? 120.831 -0.885 23.929 1.00 32.28 113 LEU A O 1
ATOM 871 N N . ASN A 1 120 ? 121.613 -3.006 24.200 1.00 28.68 114 ASN A N 1
ATOM 872 C CA . ASN A 1 120 ? 122.395 -2.631 25.393 1.00 27.68 114 ASN A CA 1
ATOM 873 C C . ASN A 1 120 ? 123.472 -3.666 25.600 1.00 26.11 114 ASN A C 1
ATOM 874 O O . ASN A 1 120 ? 123.159 -4.836 25.848 1.00 24.09 114 ASN A O 1
ATOM 879 N N . THR A 1 121 ? 124.728 -3.242 25.489 1.00 24.53 115 THR A N 1
ATOM 880 C CA . THR A 1 121 ? 125.829 -4.197 25.555 1.00 25.33 115 THR A CA 1
ATOM 881 C C . THR A 1 121 ? 126.001 -4.811 26.924 1.00 27.16 115 THR A C 1
ATOM 882 O O . THR A 1 121 ? 126.165 -6.032 27.048 1.00 26.56 115 THR A O 1
ATOM 886 N N . TYR A 1 122 ? 125.858 -4.009 27.973 1.00 27.84 116 TYR A N 1
ATOM 887 C CA . TYR A 1 122 ? 126.052 -4.507 29.316 1.00 27.39 116 TYR A CA 1
ATOM 888 C C . TYR A 1 122 ? 125.099 -5.620 29.675 1.00 31.53 116 TYR A C 1
ATOM 889 O O . TYR A 1 122 ? 125.496 -6.647 30.235 1.00 31.86 116 TYR A O 1
ATOM 898 N N . TYR A 1 123 ? 123.820 -5.431 29.358 1.00 31.22 117 TYR A N 1
ATOM 899 C CA . TYR A 1 123 ? 122.798 -6.486 29.617 1.00 30.47 117 TYR A CA 1
ATOM 900 C C . TYR A 1 123 ? 122.660 -7.540 28.527 1.00 30.34 117 TYR A C 1
ATOM 901 O O . TYR A 1 123 ? 121.813 -8.378 28.599 1.00 38.13 117 TYR A O 1
ATOM 910 N N . THR A 1 124 ? 123.445 -7.442 27.486 1.00 30.01 118 THR A N 1
ATOM 911 C CA . THR A 1 124 ? 123.544 -8.524 26.511 1.00 34.13 118 THR A CA 1
ATOM 912 C C . THR A 1 124 ? 124.741 -9.408 26.812 1.00 33.64 118 THR A C 1
ATOM 913 O O . THR A 1 124 ? 124.613 -10.595 26.761 1.00 36.13 118 THR A O 1
ATOM 917 N N . ILE A 1 125 ? 125.852 -8.829 27.244 1.00 38.20 119 ILE A N 1
ATOM 918 C CA . ILE A 1 125 ? 127.080 -9.590 27.480 1.00 40.92 119 ILE A CA 1
ATOM 919 C C . ILE A 1 125 ? 127.317 -9.921 28.946 1.00 42.00 119 ILE A C 1
ATOM 920 O O . ILE A 1 125 ? 127.508 -11.069 29.316 1.00 45.69 119 ILE A O 1
ATOM 925 N N . LYS A 1 126 ? 127.275 -8.913 29.792 1.00 42.98 120 LYS A N 1
ATOM 926 C CA . LYS A 1 126 ? 127.634 -9.114 31.189 1.00 43.42 120 LYS A CA 1
ATOM 927 C C . LYS A 1 126 ? 126.539 -9.638 32.106 1.00 46.80 120 LYS A C 1
ATOM 928 O O . LYS A 1 126 ? 126.843 -10.439 32.968 1.00 48.44 120 LYS A O 1
ATOM 934 N N . GLU A 1 127 ? 125.302 -9.150 31.975 1.00 44.64 121 GLU A N 1
ATOM 935 C CA . GLU A 1 127 ? 124.216 -9.633 32.814 1.00 44.17 121 GLU A CA 1
ATOM 936 C C . GLU A 1 127 ? 123.040 -9.952 31.966 1.00 43.87 121 GLU A C 1
ATOM 937 O O . GLU A 1 127 ? 121.991 -9.372 32.149 1.00 35.32 121 GLU A O 1
ATOM 943 N N . PRO A 1 128 ? 123.224 -10.874 31.009 1.00 43.72 122 PRO A N 1
ATOM 944 C CA . PRO A 1 128 ? 122.097 -11.335 30.219 1.00 46.72 122 PRO A CA 1
ATOM 945 C C . PRO A 1 128 ? 120.915 -11.641 31.104 1.00 44.08 122 PRO A C 1
ATOM 946 O O . PRO A 1 128 ? 121.083 -12.165 32.217 1.00 43.04 122 PRO A O 1
ATOM 950 N N . GLY A 1 129 ? 119.733 -11.307 30.621 1.00 43.10 123 GLY A N 1
ATOM 951 C CA . GLY A 1 129 ? 118.496 -11.578 31.356 1.00 46.55 123 GLY A CA 1
ATOM 952 C C . GLY A 1 129 ? 118.180 -10.668 32.536 1.00 47.04 123 GLY A C 1
ATOM 953 O O . GLY A 1 129 ? 117.062 -10.691 33.041 1.00 49.38 123 GLY A O 1
ATOM 954 N N . LYS A 1 130 ? 119.116 -9.813 32.948 1.00 44.90 124 LYS A N 1
ATOM 955 C CA . LYS A 1 130 ? 118.904 -8.938 34.129 1.00 41.09 124 LYS A CA 1
ATOM 956 C C . LYS A 1 130 ? 118.421 -7.528 33.769 1.00 36.10 124 LYS A C 1
ATOM 957 O O . LYS A 1 130 ? 118.396 -6.644 34.633 1.00 37.07 124 LYS A O 1
ATOM 963 N N . ARG A 1 131 ? 117.981 -7.335 32.520 1.00 28.61 125 ARG A N 1
ATOM 964 C CA . ARG A 1 131 ? 117.538 -6.059 32.057 1.00 28.30 125 ARG A CA 1
ATOM 965 C C . ARG A 1 131 ? 116.350 -5.500 32.834 1.00 26.29 125 ARG A C 1
ATOM 966 O O . ARG A 1 131 ? 115.540 -6.214 33.430 1.00 23.49 125 ARG A O 1
ATOM 974 N N . TRP A 1 132 ? 116.347 -4.185 32.915 1.00 27.36 126 TRP A N 1
ATOM 975 C CA . TRP A 1 132 ? 115.285 -3.461 33.591 1.00 28.61 126 TRP A CA 1
ATOM 976 C C . TRP A 1 132 ? 115.136 -3.716 35.093 1.00 28.96 126 TRP A C 1
ATOM 977 O O . TRP A 1 132 ? 114.081 -3.468 35.642 1.00 31.23 126 TRP A O 1
ATOM 1001 N N . ASN A 1 134 ? 117.494 -2.459 37.396 1.00 31.63 128 ASN A N 1
ATOM 1002 C CA . ASN A 1 134 ? 118.132 -1.340 38.087 1.00 29.09 128 ASN A CA 1
ATOM 1003 C C . ASN A 1 134 ? 118.187 -0.089 37.233 1.00 26.67 128 ASN A C 1
ATOM 1004 O O . ASN A 1 134 ? 119.234 0.365 36.750 1.00 25.39 128 ASN A O 1
ATOM 1009 N N . LEU A 1 135 ? 117.009 0.501 37.106 1.00 28.30 129 LEU A N 1
ATOM 1010 C CA . LEU A 1 135 ? 116.833 1.775 36.402 1.00 26.02 129 LEU A CA 1
ATOM 1011 C C . LEU A 1 135 ? 117.410 2.923 37.185 1.00 23.38 129 LEU A C 1
ATOM 1012 O O . LEU A 1 135 ? 117.771 3.944 36.607 1.00 24.08 129 LEU A O 1
ATOM 1017 N N . ARG A 1 136 ? 117.452 2.795 38.497 1.00 21.48 130 ARG A N 1
ATOM 1018 C CA . ARG A 1 136 ? 117.988 3.878 39.347 1.00 24.64 130 ARG A CA 1
ATOM 1019 C C . ARG A 1 136 ? 119.447 4.166 38.985 1.00 25.84 130 ARG A C 1
ATOM 1020 O O . ARG A 1 136 ? 119.829 5.314 38.894 1.00 25.62 130 ARG A O 1
ATOM 1028 N N . ASP A 1 137 ? 120.219 3.115 38.712 1.00 26.15 131 ASP A N 1
ATOM 1029 C CA . ASP A 1 137 ? 121.656 3.259 38.514 1.00 27.52 131 ASP A CA 1
ATOM 1030 C C . ASP A 1 137 ? 122.182 2.910 37.146 1.00 26.65 131 ASP A C 1
ATOM 1031 O O . ASP A 1 137 ? 123.188 3.480 36.749 1.00 27.81 131 ASP A O 1
ATOM 1036 N N . ASN A 1 138 ? 121.576 1.959 36.433 1.00 26.41 132 ASN A N 1
ATOM 1037 C CA . ASN A 1 138 ? 122.281 1.423 35.259 1.00 24.65 132 ASN A CA 1
ATOM 1038 C C . ASN A 1 138 ? 121.982 2.039 33.873 1.00 23.61 132 ASN A C 1
ATOM 1039 O O . ASN A 1 138 ? 122.473 1.521 32.872 1.00 28.27 132 ASN A O 1
ATOM 1044 N N . HIS A 1 139 ? 121.283 3.174 33.816 1.00 20.81 133 HIS A N 1
ATOM 1045 C CA . HIS A 1 139 ? 121.315 4.078 32.644 1.00 20.23 133 HIS A CA 1
ATOM 1046 C C . HIS A 1 139 ? 120.801 3.499 31.299 1.00 18.07 133 HIS A C 1
ATOM 1047 O O . HIS A 1 139 ? 121.117 4.009 30.246 1.00 18.96 133 HIS A O 1
ATOM 1054 N N . GLU A 1 140 ? 120.028 2.428 31.360 1.00 20.05 134 GLU A N 1
ATOM 1055 C CA . GLU A 1 140 ? 119.492 1.773 30.171 1.00 21.11 134 GLU A CA 1
ATOM 1056 C C . GLU A 1 140 ? 118.739 2.753 29.297 1.00 22.41 134 GLU A C 1
ATOM 1057 O O . GLU A 1 140 ? 119.011 2.875 28.079 1.00 20.25 134 GLU A O 1
ATOM 1063 N N . LEU A 1 141 ? 117.779 3.471 29.900 1.00 22.54 135 LEU A N 1
ATOM 1064 C CA . LEU A 1 141 ? 116.979 4.445 29.141 1.00 23.31 135 LEU A CA 1
ATOM 1065 C C . LEU A 1 141 ? 117.819 5.652 28.727 1.00 23.38 135 LEU A C 1
ATOM 1066 O O . LEU A 1 141 ? 117.628 6.222 27.652 1.00 25.95 135 LEU A O 1
ATOM 1071 N N . TYR A 1 142 ? 118.735 6.050 29.598 1.00 22.55 136 TYR A N 1
ATOM 1072 C CA . TYR A 1 142 ? 119.679 7.106 29.281 1.00 22.84 136 TYR A CA 1
ATOM 1073 C C . TYR A 1 142 ? 120.465 6.769 28.031 1.00 22.43 136 TYR A C 1
ATOM 1074 O O . TYR A 1 142 ? 120.602 7.607 27.115 1.00 24.78 136 TYR A O 1
ATOM 1083 N N . CYS A 1 143 ? 121.019 5.573 27.971 1.00 22.44 137 CYS A N 1
ATOM 1084 C CA . CYS A 1 143 ? 121.755 5.175 26.733 1.00 25.00 137 CYS A CA 1
ATOM 1085 C C . CYS A 1 143 ? 120.831 5.122 25.523 1.00 22.72 137 CYS A C 1
ATOM 1086 O O . CYS A 1 143 ? 121.184 5.587 24.464 1.00 21.38 137 CYS A O 1
ATOM 1089 N N . ALA A 1 144 ? 119.627 4.587 25.712 1.00 23.14 138 ALA A N 1
ATOM 1090 C CA . ALA A 1 144 ? 118.647 4.526 24.624 1.00 22.53 138 ALA A CA 1
ATOM 1091 C C . ALA A 1 144 ? 118.320 5.923 24.138 1.00 21.32 138 ALA A C 1
ATOM 1092 O O . ALA A 1 144 ? 118.336 6.196 22.943 1.00 25.00 138 ALA A O 1
ATOM 1094 N N . GLY A 1 145 ? 118.139 6.849 25.072 1.00 19.79 139 GLY A N 1
ATOM 1095 C CA . GLY A 1 145 ? 117.884 8.238 24.722 1.00 18.19 139 GLY A CA 1
ATOM 1096 C C . GLY A 1 145 ? 118.990 8.845 23.916 1.00 20.30 139 GLY A C 1
ATOM 1097 O O . GLY A 1 145 ? 118.748 9.473 22.880 1.00 21.75 139 GLY A O 1
ATOM 1098 N N . HIS A 1 146 ? 120.243 8.624 24.336 1.00 19.82 140 HIS A N 1
ATOM 1099 C CA . HIS A 1 146 ? 121.336 9.212 23.598 1.00 19.74 140 HIS A CA 1
ATOM 1100 C C . HIS A 1 146 ? 121.441 8.656 22.203 1.00 18.68 140 HIS A C 1
ATOM 1101 O O . HIS A 1 146 ? 121.754 9.380 21.279 1.00 19.19 140 HIS A O 1
ATOM 1108 N N . LEU A 1 147 ? 121.218 7.372 22.075 1.00 20.10 141 LEU A N 1
ATOM 1109 C CA . LEU A 1 147 ? 121.218 6.711 20.748 1.00 23.32 141 LEU A CA 1
ATOM 1110 C C . LEU A 1 147 ? 120.078 7.237 19.813 1.00 23.04 141 LEU A C 1
ATOM 1111 O O . LEU A 1 147 ? 120.289 7.496 18.652 1.00 22.73 141 LEU A O 1
ATOM 1116 N N . ILE A 1 148 ? 118.873 7.393 20.384 1.00 25.25 142 ILE A N 1
ATOM 1117 C CA . ILE A 1 148 ? 117.756 8.069 19.688 1.00 24.32 142 ILE A CA 1
ATOM 1118 C C . ILE A 1 148 ? 118.167 9.442 19.188 1.00 26.67 142 ILE A C 1
ATOM 1119 O O . ILE A 1 148 ? 118.016 9.750 17.997 1.00 25.97 142 ILE A O 1
ATOM 1124 N N . GLU A 1 149 ? 118.766 10.259 20.054 1.00 25.58 143 GLU A N 1
ATOM 1125 C CA . GLU A 1 149 ? 119.164 11.597 19.596 1.00 24.05 143 GLU A CA 1
ATOM 1126 C C . GLU A 1 149 ? 120.107 11.472 18.453 1.00 23.20 143 GLU A C 1
ATOM 1127 O O . GLU A 1 149 ? 120.061 12.292 17.539 1.00 24.03 143 GLU A O 1
ATOM 1133 N N . ALA A 1 150 ? 121.019 10.500 18.511 1.00 22.05 144 ALA A N 1
ATOM 1134 C CA . ALA A 1 150 ? 122.036 10.434 17.455 1.00 24.66 144 ALA A CA 1
ATOM 1135 C C . ALA A 1 150 ? 121.358 10.039 16.122 1.00 24.63 144 ALA A C 1
ATOM 1136 O O . ALA A 1 150 ? 121.697 10.561 15.080 1.00 24.40 144 ALA A O 1
ATOM 1138 N N . ALA A 1 151 ? 120.451 9.074 16.201 1.00 22.91 145 ALA A N 1
ATOM 1139 C CA . ALA A 1 151 ? 119.718 8.584 15.035 1.00 25.24 145 ALA A CA 1
ATOM 1140 C C . ALA A 1 151 ? 118.853 9.671 14.387 1.00 24.96 145 ALA A C 1
ATOM 1141 O O . ALA A 1 151 ? 118.864 9.844 13.167 1.00 24.57 145 ALA A O 1
ATOM 1143 N N . VAL A 1 152 ? 118.179 10.460 15.210 1.00 25.91 146 VAL A N 1
ATOM 1144 C CA . VAL A 1 152 ? 117.415 11.597 14.693 1.00 26.23 146 VAL A CA 1
ATOM 1145 C C . VAL A 1 152 ? 118.337 12.559 13.963 1.00 27.13 146 VAL A C 1
ATOM 1146 O O . VAL A 1 152 ? 118.069 12.973 12.818 1.00 28.95 146 VAL A O 1
ATOM 1150 N N . ALA A 1 153 ? 119.428 12.919 14.622 1.00 25.63 147 ALA A N 1
ATOM 1151 C CA . ALA A 1 153 ? 120.355 13.849 14.027 1.00 24.41 147 ALA A CA 1
ATOM 1152 C C . ALA A 1 153 ? 120.952 13.325 12.711 1.00 25.46 147 ALA A C 1
ATOM 1153 O O . ALA A 1 153 ? 121.194 14.099 11.787 1.00 25.96 147 ALA A O 1
ATOM 1155 N N . TYR A 1 154 ? 121.293 12.053 12.702 1.00 25.49 148 TYR A N 1
ATOM 1156 C CA . TYR A 1 154 ? 121.948 11.456 11.574 1.00 28.26 148 TYR A CA 1
ATOM 1157 C C . TYR A 1 154 ? 120.957 11.408 10.386 1.00 28.60 148 TYR A C 1
ATOM 1158 O O . TYR A 1 154 ? 121.337 11.649 9.261 1.00 26.63 148 TYR A O 1
ATOM 1167 N N . PHE A 1 155 ? 119.687 11.130 10.658 1.00 30.68 149 PHE A N 1
ATOM 1168 C CA . PHE A 1 155 ? 118.676 11.217 9.615 1.00 31.94 149 PHE A CA 1
ATOM 1169 C C . PHE A 1 155 ? 118.532 12.607 8.992 1.00 31.73 149 PHE A C 1
ATOM 1170 O O . PHE A 1 155 ? 118.525 12.763 7.770 1.00 34.28 149 PHE A O 1
ATOM 1178 N N . ARG A 1 156 ? 118.438 13.613 9.824 1.00 32.99 150 ARG A N 1
ATOM 1179 C CA . ARG A 1 156 ? 118.278 14.986 9.362 1.00 36.42 150 ARG A CA 1
ATOM 1180 C C . ARG A 1 156 ? 119.459 15.411 8.578 1.00 39.47 150 ARG A C 1
ATOM 1181 O O . ARG A 1 156 ? 119.305 16.206 7.665 1.00 38.77 150 ARG A O 1
ATOM 1189 N N . ALA A 1 157 ? 120.635 14.892 8.910 1.00 35.75 151 ALA A N 1
ATOM 1190 C CA . ALA A 1 157 ? 121.856 15.307 8.210 1.00 36.86 151 ALA A CA 1
ATOM 1191 C C . ALA A 1 157 ? 122.094 14.594 6.900 1.00 32.71 151 ALA A C 1
ATOM 1192 O O . ALA A 1 157 ? 122.667 15.165 5.988 1.00 32.14 151 ALA A O 1
ATOM 1194 N N . THR A 1 158 ? 121.801 13.304 6.863 1.00 33.37 152 THR A N 1
ATOM 1195 C CA . THR A 1 158 ? 122.201 12.505 5.718 1.00 35.42 152 THR A CA 1
ATOM 1196 C C . THR A 1 158 ? 121.039 11.967 4.902 1.00 34.27 152 THR A C 1
ATOM 1197 O O . THR A 1 158 ? 121.260 11.471 3.808 1.00 36.11 152 THR A O 1
ATOM 1201 N N . GLY A 1 159 ? 119.832 12.007 5.438 1.00 34.56 153 GLY A N 1
ATOM 1202 C CA . GLY A 1 159 ? 118.667 11.354 4.772 1.00 34.75 153 GLY A CA 1
ATOM 1203 C C . GLY A 1 159 ? 118.617 9.860 4.986 1.00 36.07 153 GLY A C 1
ATOM 1204 O O . GLY A 1 159 ? 117.653 9.217 4.636 1.00 36.12 153 GLY A O 1
ATOM 1205 N N . LYS A 1 160 ? 119.654 9.286 5.597 1.00 38.04 154 LYS A N 1
ATOM 1206 C CA . LYS A 1 160 ? 119.687 7.840 5.823 1.00 39.17 154 LYS A CA 1
ATOM 1207 C C . LYS A 1 160 ? 118.942 7.435 7.080 1.00 34.31 154 LYS A C 1
ATOM 1208 O O . LYS A 1 160 ? 119.313 7.829 8.166 1.00 35.32 154 LYS A O 1
ATOM 1214 N N . ARG A 1 161 ? 117.983 6.541 6.902 1.00 32.70 155 ARG A N 1
ATOM 1215 C CA . ARG A 1 161 ? 116.991 6.163 7.876 1.00 34.98 155 ARG A CA 1
ATOM 1216 C C . ARG A 1 161 ? 117.338 4.935 8.689 1.00 29.41 155 ARG A C 1
ATOM 1217 O O . ARG A 1 161 ? 116.613 4.581 9.626 1.00 26.24 155 ARG A O 1
ATOM 1225 N N . ARG A 1 162 ? 118.336 4.202 8.253 1.00 27.09 156 ARG A N 1
ATOM 1226 C CA . ARG A 1 162 ? 118.688 2.952 8.906 1.00 30.98 156 ARG A CA 1
ATOM 1227 C C . ARG A 1 162 ? 118.789 3.081 10.458 1.00 27.93 156 ARG A C 1
ATOM 1228 O O . ARG A 1 162 ? 118.208 2.296 11.204 1.00 25.74 156 ARG A O 1
ATOM 1236 N N . PHE A 1 163 ? 119.494 4.106 10.925 1.00 28.24 157 PHE A N 1
ATOM 1237 C CA . PHE A 1 163 ? 119.758 4.250 12.370 1.00 28.93 157 PHE A CA 1
ATOM 1238 C C . PHE A 1 163 ? 118.426 4.610 13.022 1.00 26.52 157 PHE A C 1
ATOM 1239 O O . PHE A 1 163 ? 118.022 4.043 14.033 1.00 25.55 157 PHE A O 1
ATOM 1247 N N . LEU A 1 164 ? 117.708 5.513 12.385 1.00 29.26 158 LEU A N 1
ATOM 1248 C CA . LEU A 1 164 ? 116.359 5.843 12.847 1.00 32.20 158 LEU A CA 1
ATOM 1249 C C . LEU A 1 164 ? 115.423 4.639 12.970 1.00 32.19 158 LEU A C 1
ATOM 1250 O O . LEU A 1 164 ? 114.710 4.518 13.968 1.00 29.77 158 LEU A O 1
ATOM 1255 N N . ASP A 1 165 ? 115.487 3.717 11.995 1.00 31.97 159 ASP A N 1
ATOM 1256 C CA . ASP A 1 165 ? 114.673 2.508 12.043 1.00 33.80 159 ASP A CA 1
ATOM 1257 C C . ASP A 1 165 ? 115.022 1.621 13.209 1.00 29.89 159 ASP A C 1
ATOM 1258 O O . ASP A 1 165 ? 114.163 1.123 13.899 1.00 31.95 159 ASP A O 1
ATOM 1263 N N . ILE A 1 166 ? 116.306 1.411 13.411 1.00 29.06 160 ILE A N 1
ATOM 1264 C CA . ILE A 1 166 ? 116.803 0.645 14.555 1.00 27.00 160 ILE A CA 1
ATOM 1265 C C . ILE A 1 166 ? 116.286 1.251 15.866 1.00 24.50 160 ILE A C 1
ATOM 1266 O O . ILE A 1 166 ? 115.776 0.521 16.719 1.00 25.36 160 ILE A O 1
ATOM 1279 N N . CYS A 1 168 ? 113.766 3.290 16.425 1.00 30.49 162 CYS A N 1
ATOM 1280 C CA . CYS A 1 168 ? 112.300 3.203 16.585 1.00 27.63 162 CYS A CA 1
ATOM 1281 C C . CYS A 1 168 ? 111.897 1.864 17.079 1.00 27.55 162 CYS A C 1
ATOM 1282 O O . CYS A 1 168 ? 110.931 1.750 17.845 1.00 29.26 162 CYS A O 1
ATOM 1285 N N . LYS A 1 169 ? 112.615 0.812 16.672 1.00 27.30 163 LYS A N 1
ATOM 1286 C CA . LYS A 1 169 ? 112.324 -0.521 17.201 1.00 30.57 163 LYS A CA 1
ATOM 1287 C C . LYS A 1 169 ? 112.580 -0.563 18.702 1.00 29.80 163 LYS A C 1
ATOM 1288 O O . LYS A 1 169 ? 111.786 -1.106 19.457 1.00 31.14 163 LYS A O 1
ATOM 1294 N N . TYR A 1 170 ? 113.684 0.028 19.142 1.00 26.11 164 TYR A N 1
ATOM 1295 C CA . TYR A 1 170 ? 113.994 0.052 20.579 1.00 24.33 164 TYR A CA 1
ATOM 1296 C C . TYR A 1 170 ? 112.954 0.939 21.290 1.00 24.00 164 TYR A C 1
ATOM 1297 O O . TYR A 1 170 ? 112.357 0.524 22.283 1.00 24.68 164 TYR A O 1
ATOM 1306 N N . ALA A 1 171 ? 112.686 2.127 20.755 1.00 23.24 165 ALA A N 1
ATOM 1307 C CA . ALA A 1 171 ? 111.681 3.032 21.389 1.00 25.43 165 ALA A CA 1
ATOM 1308 C C . ALA A 1 171 ? 110.299 2.344 21.536 1.00 27.14 165 ALA A C 1
ATOM 1309 O O . ALA A 1 171 ? 109.634 2.420 22.578 1.00 28.17 165 ALA A O 1
ATOM 1311 N N . ASP A 1 172 ? 109.898 1.608 20.504 1.00 27.39 166 ASP A N 1
ATOM 1312 C CA . ASP A 1 172 ? 108.634 0.838 20.581 1.00 27.23 166 ASP A CA 1
ATOM 1313 C C . ASP A 1 172 ? 108.715 -0.210 21.657 1.00 26.99 166 ASP A C 1
ATOM 1314 O O . ASP A 1 172 ? 107.757 -0.370 22.437 1.00 29.39 166 ASP A O 1
ATOM 1319 N N . TYR A 1 173 ? 109.829 -0.948 21.709 1.00 23.40 167 TYR A N 1
ATOM 1320 C CA . TYR A 1 173 ? 109.981 -1.968 22.757 1.00 22.46 167 TYR A CA 1
ATOM 1321 C C . TYR A 1 173 ? 109.888 -1.308 24.128 1.00 23.81 167 TYR A C 1
ATOM 1322 O O . TYR A 1 173 ? 109.141 -1.774 25.030 1.00 24.03 167 TYR A O 1
ATOM 1331 N N . ILE A 1 174 ? 110.590 -0.184 24.297 1.00 24.27 168 ILE A N 1
ATOM 1332 C CA . ILE A 1 174 ? 110.558 0.518 25.592 1.00 26.96 168 ILE A CA 1
ATOM 1333 C C . ILE A 1 174 ? 109.101 0.879 25.997 1.00 27.13 168 ILE A C 1
ATOM 1334 O O . ILE A 1 174 ? 108.706 0.782 27.139 1.00 26.39 168 ILE A O 1
ATOM 1339 N N . GLY A 1 175 ? 108.333 1.289 25.003 1.00 31.42 169 GLY A N 1
ATOM 1340 C CA . GLY A 1 175 ? 106.901 1.599 25.158 1.00 32.03 169 GLY A CA 1
ATOM 1341 C C . GLY A 1 175 ? 106.066 0.431 25.617 1.00 29.52 169 GLY A C 1
ATOM 1342 O O . GLY A 1 175 ? 105.119 0.616 26.335 1.00 23.54 169 GLY A O 1
ATOM 1343 N N . THR A 1 176 ? 106.441 -0.796 25.229 1.00 31.31 170 THR A N 1
ATOM 1344 C CA . THR A 1 176 ? 105.723 -1.951 25.735 1.00 28.55 170 THR A CA 1
ATOM 1345 C C . THR A 1 176 ? 106.102 -2.236 27.159 1.00 26.88 170 THR A C 1
ATOM 1346 O O . THR A 1 176 ? 105.285 -2.742 27.923 1.00 27.18 170 THR A O 1
ATOM 1350 N N . VAL A 1 177 ? 107.342 -1.961 27.511 1.00 28.76 171 VAL A N 1
ATOM 1351 C CA . VAL A 1 177 ? 107.846 -2.364 28.822 1.00 27.29 171 VAL A CA 1
ATOM 1352 C C . VAL A 1 177 ? 107.419 -1.393 29.918 1.00 25.89 171 VAL A C 1
ATOM 1353 O O . VAL A 1 177 ? 107.040 -1.824 31.012 1.00 27.89 171 VAL A O 1
ATOM 1357 N N . PHE A 1 178 ? 107.485 -0.109 29.633 1.00 25.38 172 PHE A N 1
ATOM 1358 C CA . PHE A 1 178 ? 107.209 0.894 30.671 1.00 27.35 172 PHE A CA 1
ATOM 1359 C C . PHE A 1 178 ? 105.849 1.573 30.558 1.00 27.52 172 PHE A C 1
ATOM 1360 O O . PHE A 1 178 ? 105.472 2.065 29.486 1.00 25.21 172 PHE A O 1
ATOM 1368 N N . GLY A 1 179 ? 105.149 1.658 31.680 1.00 26.54 173 GLY A N 1
ATOM 1369 C CA . GLY A 1 179 ? 103.887 2.378 31.701 1.00 29.66 173 GLY A CA 1
ATOM 1370 C C . GLY A 1 179 ? 103.047 1.991 32.883 1.00 28.81 173 GLY A C 1
ATOM 1371 O O . GLY A 1 179 ? 103.524 1.294 33.777 1.00 25.14 173 GLY A O 1
ATOM 1372 N N . ARG A 1 180 ? 101.775 2.404 32.863 1.00 29.55 174 ARG A N 1
ATOM 1373 C CA . ARG A 1 180 ? 100.860 2.092 33.957 1.00 32.11 174 ARG A CA 1
ATOM 1374 C C . ARG A 1 180 ? 100.022 0.862 33.666 1.00 31.36 174 ARG A C 1
ATOM 1375 O O . ARG A 1 180 ? 99.258 0.422 34.505 1.00 30.58 174 ARG A O 1
ATOM 1383 N N . GLY A 1 181 ? 100.196 0.287 32.478 1.00 35.78 175 GLY A N 1
ATOM 1384 C CA . GLY A 1 181 ? 99.353 -0.822 32.000 1.00 39.07 175 GLY A CA 1
ATOM 1385 C C . GLY A 1 181 ? 99.659 -2.154 32.657 1.00 42.48 175 GLY A C 1
ATOM 1386 O O . GLY A 1 181 ? 100.621 -2.271 33.428 1.00 39.87 175 GLY A O 1
ATOM 1387 N N . GLU A 1 182 ? 98.841 -3.165 32.340 1.00 43.84 176 GLU A N 1
ATOM 1388 C CA . GLU A 1 182 ? 99.034 -4.526 32.863 1.00 51.06 176 GLU A CA 1
ATOM 1389 C C . GLU A 1 182 ? 100.381 -5.095 32.410 1.00 44.47 176 GLU A C 1
ATOM 1390 O O . GLU A 1 182 ? 100.732 -4.989 31.230 1.00 38.33 176 GLU A O 1
ATOM 1396 N N . GLY A 1 183 ? 101.125 -5.669 33.358 1.00 37.18 177 GLY A N 1
ATOM 1397 C CA . GLY A 1 183 ? 102.445 -6.269 33.063 1.00 34.75 177 GLY A CA 1
ATOM 1398 C C . GLY A 1 183 ? 103.549 -5.251 32.726 1.00 34.14 177 GLY A C 1
ATOM 1399 O O . GLY A 1 183 ? 104.653 -5.650 32.419 1.00 37.06 177 GLY A O 1
ATOM 1400 N N . GLN A 1 184 ? 103.259 -3.940 32.772 1.00 29.84 178 GLN A N 1
ATOM 1401 C CA . GLN A 1 184 ? 104.242 -2.924 32.504 1.00 28.32 178 GLN A CA 1
ATOM 1402 C C . GLN A 1 184 ? 104.959 -2.532 33.779 1.00 29.36 178 GLN A C 1
ATOM 1403 O O . GLN A 1 184 ? 104.470 -2.764 34.871 1.00 28.59 178 GLN A O 1
ATOM 1409 N N . ILE A 1 185 ? 106.150 -1.973 33.634 1.00 29.70 179 ILE A N 1
ATOM 1410 C CA . ILE A 1 185 ? 106.902 -1.473 34.795 1.00 29.23 179 ILE A CA 1
ATOM 1411 C C . ILE A 1 185 ? 106.574 0.024 34.964 1.00 25.14 179 ILE A C 1
ATOM 1412 O O . ILE A 1 185 ? 106.796 0.813 34.027 1.00 24.10 179 ILE A O 1
ATOM 1417 N N . PRO A 1 186 ? 106.138 0.448 36.159 1.00 24.60 180 PRO A N 1
ATOM 1418 C CA . PRO A 1 186 ? 105.813 1.855 36.385 1.00 26.68 180 PRO A CA 1
ATOM 1419 C C . PRO A 1 186 ? 107.070 2.662 36.746 1.00 30.79 180 PRO A C 1
ATOM 1420 O O . PRO A 1 186 ? 107.125 3.368 37.763 1.00 30.56 180 PRO A O 1
ATOM 1424 N N . GLY A 1 187 ? 108.058 2.563 35.861 1.00 29.93 181 GLY A N 1
ATOM 1425 C CA . GLY A 1 187 ? 109.390 3.015 36.131 1.00 30.06 181 GLY A CA 1
ATOM 1426 C C . GLY A 1 187 ? 109.832 4.143 35.248 1.00 25.05 181 GLY A C 1
ATOM 1427 O O . GLY A 1 187 ? 109.092 4.629 34.387 1.00 27.07 181 GLY A O 1
ATOM 1428 N N . TYR A 1 188 ? 111.093 4.475 35.425 1.00 22.65 182 TYR A N 1
ATOM 1429 C CA . TYR A 1 188 ? 111.764 5.581 34.732 1.00 22.65 182 TYR A CA 1
ATOM 1430 C C . TYR A 1 188 ? 113.276 5.543 35.115 1.00 21.83 182 TYR A C 1
ATOM 1431 O O . TYR A 1 188 ? 113.622 4.848 36.047 1.00 23.05 182 TYR A O 1
ATOM 1440 N N . ASP A 1 189 ? 114.152 6.268 34.417 1.00 21.92 183 ASP A N 1
ATOM 1441 C CA . ASP A 1 189 ? 115.614 6.136 34.603 1.00 22.19 183 ASP A CA 1
ATOM 1442 C C . ASP A 1 189 ? 116.081 7.111 35.675 1.00 23.62 183 ASP A C 1
ATOM 1443 O O . ASP A 1 189 ? 115.544 8.221 35.835 1.00 21.91 183 ASP A O 1
ATOM 1448 N N . GLY A 1 190 ? 117.061 6.644 36.447 1.00 25.35 184 GLY A N 1
ATOM 1449 C CA . GLY A 1 190 ? 117.746 7.453 37.450 1.00 24.12 184 GLY A CA 1
ATOM 1450 C C . GLY A 1 190 ? 118.451 8.614 36.835 1.00 20.56 184 GLY A C 1
ATOM 1451 O O . GLY A 1 190 ? 118.676 9.638 37.481 1.00 21.89 184 GLY A O 1
ATOM 1452 N N . HIS A 1 191 ? 118.732 8.505 35.546 1.00 19.94 185 HIS A N 1
ATOM 1453 C CA . HIS A 1 191 ? 119.261 9.630 34.825 1.00 19.15 185 HIS A CA 1
ATOM 1454 C C . HIS A 1 191 ? 118.376 9.985 33.648 1.00 22.35 185 HIS A C 1
ATOM 1455 O O . HIS A 1 191 ? 118.404 9.320 32.611 1.00 21.84 185 HIS A O 1
ATOM 1462 N N . GLN A 1 192 ? 117.687 11.122 33.789 1.00 21.39 186 GLN A N 1
ATOM 1463 C CA . GLN A 1 192 ? 116.841 11.627 32.789 1.00 22.00 186 GLN A CA 1
ATOM 1464 C C . GLN A 1 192 ? 117.609 11.892 31.521 1.00 21.49 186 GLN A C 1
ATOM 1465 O O . GLN A 1 192 ? 118.804 12.214 31.546 1.00 23.99 186 GLN A O 1
ATOM 1471 N N . GLU A 1 193 ? 116.911 11.713 30.401 1.00 19.86 187 GLU A N 1
ATOM 1472 C CA . GLU A 1 193 ? 117.446 11.855 29.052 1.00 21.04 187 GLU A CA 1
ATOM 1473 C C . GLU A 1 193 ? 116.444 11.256 28.041 1.00 20.81 187 GLU A C 1
ATOM 1474 O O . GLU A 1 193 ? 116.253 11.821 26.982 1.00 21.40 187 GLU A O 1
ATOM 1480 N N . ILE A 1 194 ? 115.883 10.113 28.350 1.00 22.65 188 ILE A N 1
ATOM 1481 C CA . ILE A 1 194 ? 114.953 9.434 27.417 1.00 26.24 188 ILE A CA 1
ATOM 1482 C C . ILE A 1 194 ? 113.760 10.341 27.103 1.00 26.60 188 ILE A C 1
ATOM 1483 O O . ILE A 1 194 ? 113.283 10.380 25.958 1.00 28.40 188 ILE A O 1
ATOM 1488 N N . GLU A 1 195 ? 113.383 11.172 28.071 1.00 26.18 189 GLU A N 1
ATOM 1489 C CA . GLU A 1 195 ? 112.219 12.030 27.906 1.00 24.80 189 GLU A CA 1
ATOM 1490 C C . GLU A 1 195 ? 112.451 13.089 26.821 1.00 25.31 189 GLU A C 1
ATOM 1491 O O . GLU A 1 195 ? 111.634 13.207 25.876 1.00 22.93 189 GLU A O 1
ATOM 1497 N N . LEU A 1 196 ? 113.579 13.791 26.863 1.00 23.85 190 LEU A N 1
ATOM 1498 C CA . LEU A 1 196 ? 113.847 14.760 25.791 1.00 25.92 190 LEU A CA 1
ATOM 1499 C C . LEU A 1 196 ? 114.149 14.086 24.431 1.00 25.64 190 LEU A C 1
ATOM 1500 O O . LEU A 1 196 ? 113.863 14.629 23.371 1.00 27.43 190 LEU A O 1
ATOM 1505 N N . ALA A 1 197 ? 114.751 12.900 24.474 1.00 25.34 191 ALA A N 1
ATOM 1506 C CA . ALA A 1 197 ? 115.079 12.210 23.271 1.00 26.05 191 ALA A CA 1
ATOM 1507 C C . ALA A 1 197 ? 113.812 11.765 22.526 1.00 24.55 191 ALA A C 1
ATOM 1508 O O . ALA A 1 197 ? 113.692 11.926 21.337 1.00 26.33 191 ALA A O 1
ATOM 1510 N N . LEU A 1 198 ? 112.885 11.206 23.259 1.00 25.63 192 LEU A N 1
ATOM 1511 C CA . LEU A 1 198 ? 111.579 10.835 22.710 1.00 27.10 192 LEU A CA 1
ATOM 1512 C C . LEU A 1 198 ? 110.844 11.990 22.055 1.00 26.90 192 LEU A C 1
ATOM 1513 O O . LEU A 1 198 ? 110.217 11.791 21.030 1.00 30.19 192 LEU A O 1
ATOM 1518 N N . LEU A 1 199 ? 110.954 13.199 22.573 1.00 26.76 193 LEU A N 1
ATOM 1519 C CA . LEU A 1 199 ? 110.366 14.352 21.874 1.00 30.52 193 LEU A CA 1
ATOM 1520 C C . LEU A 1 199 ? 110.986 14.539 20.519 1.00 30.20 193 LEU A C 1
ATOM 1521 O O . LEU A 1 199 ? 110.320 14.904 19.576 1.00 28.61 193 LEU A O 1
ATOM 1526 N N . LYS A 1 200 ? 112.295 14.388 20.427 1.00 30.71 194 LYS A N 1
ATOM 1527 C CA . LYS A 1 200 ? 112.942 14.593 19.147 1.00 30.54 194 LYS A CA 1
ATOM 1528 C C . LYS A 1 200 ? 112.499 13.518 18.178 1.00 26.45 194 LYS A C 1
ATOM 1529 O O . LYS A 1 200 ? 112.343 13.758 16.987 1.00 24.95 194 LYS A O 1
ATOM 1535 N N . LEU A 1 201 ? 112.364 12.304 18.669 1.00 24.68 195 LEU A N 1
ATOM 1536 C CA . LEU A 1 201 ? 112.000 11.208 17.834 1.00 26.62 195 LEU A CA 1
ATOM 1537 C C . LEU A 1 201 ? 110.547 11.439 17.306 1.00 30.59 195 LEU A C 1
ATOM 1538 O O . LEU A 1 201 ? 110.233 11.131 16.147 1.00 27.54 195 LEU A O 1
ATOM 1543 N N . TYR A 1 202 ? 109.684 11.960 18.178 1.00 33.78 196 TYR A N 1
ATOM 1544 C CA . TYR A 1 202 ? 108.347 12.359 17.790 1.00 35.41 196 TYR A CA 1
ATOM 1545 C C . TYR A 1 202 ? 108.363 13.424 16.686 1.00 34.12 196 TYR A C 1
ATOM 1546 O O . TYR A 1 202 ? 107.638 13.296 15.722 1.00 31.86 196 TYR A O 1
ATOM 1555 N N . GLU A 1 203 ? 109.228 14.417 16.812 1.00 34.31 197 GLU A N 1
ATOM 1556 C CA . GLU A 1 203 ? 109.267 15.517 15.863 1.00 36.26 197 GLU A CA 1
ATOM 1557 C C . GLU A 1 203 ? 109.650 15.025 14.515 1.00 37.92 197 GLU A C 1
ATOM 1558 O O . GLU A 1 203 ? 109.235 15.567 13.525 1.00 40.17 197 GLU A O 1
ATOM 1564 N N . VAL A 1 204 ? 110.460 13.984 14.445 1.00 38.49 198 VAL A N 1
ATOM 1565 C CA . VAL A 1 204 ? 110.926 13.552 13.148 1.00 34.33 198 VAL A CA 1
ATOM 1566 C C . VAL A 1 204 ? 110.047 12.469 12.584 1.00 30.07 198 VAL A C 1
ATOM 1567 O O . VAL A 1 204 ? 110.088 12.253 11.407 1.00 33.48 198 VAL A O 1
ATOM 1571 N N . THR A 1 205 ? 109.301 11.749 13.402 1.00 29.79 199 THR A N 1
ATOM 1572 C CA . THR A 1 205 ? 108.482 10.660 12.903 1.00 28.96 199 THR A CA 1
ATOM 1573 C C . THR A 1 205 ? 106.979 10.942 12.868 1.00 33.21 199 THR A C 1
ATOM 1574 O O . THR A 1 205 ? 106.255 10.231 12.212 1.00 34.17 199 THR A O 1
ATOM 1578 N N . GLY A 1 206 ? 106.497 11.877 13.683 1.00 35.53 200 GLY A N 1
ATOM 1579 C CA . GLY A 1 206 ? 105.076 12.103 13.840 1.00 33.48 200 GLY A CA 1
ATOM 1580 C C . GLY A 1 206 ? 104.362 11.024 14.622 1.00 34.41 200 GLY A C 1
ATOM 1581 O O . GLY A 1 206 ? 103.151 11.093 14.830 1.00 35.41 200 GLY A O 1
ATOM 1582 N N . ASN A 1 207 ? 105.094 10.020 15.090 1.00 35.11 201 ASN A N 1
ATOM 1583 C CA . ASN A 1 207 ? 104.496 8.961 15.903 1.00 33.50 201 ASN A CA 1
ATOM 1584 C C . ASN A 1 207 ? 104.173 9.410 17.329 1.00 38.40 201 ASN A C 1
ATOM 1585 O O . ASN A 1 207 ? 105.044 9.492 18.205 1.00 33.78 201 ASN A O 1
ATOM 1590 N N . GLU A 1 208 ? 102.892 9.618 17.580 1.00 38.94 202 GLU A N 1
ATOM 1591 C CA . GLU A 1 208 ? 102.384 10.080 18.877 1.00 39.37 202 GLU A CA 1
ATOM 1592 C C . GLU A 1 208 ? 102.682 9.172 20.052 1.00 35.34 202 GLU A C 1
ATOM 1593 O O . GLU A 1 208 ? 102.627 9.620 21.203 1.00 31.52 202 GLU A O 1
ATOM 1599 N N . ASN A 1 209 ? 102.938 7.890 19.814 1.00 34.61 203 ASN A N 1
ATOM 1600 C CA . ASN A 1 209 ? 103.315 7.030 20.947 1.00 34.88 203 ASN A CA 1
ATOM 1601 C C . ASN A 1 209 ? 104.539 7.572 21.703 1.00 31.11 203 ASN A C 1
ATOM 1602 O O . ASN A 1 209 ? 104.631 7.422 22.906 1.00 30.88 203 ASN A O 1
ATOM 1607 N N . TYR A 1 210 ? 105.460 8.197 20.966 1.00 29.77 204 TYR A N 1
ATOM 1608 C CA . TYR A 1 210 ? 106.735 8.640 21.507 1.00 29.34 204 TYR A CA 1
ATOM 1609 C C . TYR A 1 210 ? 106.498 9.855 22.401 1.00 31.02 204 TYR A C 1
ATOM 1610 O O . TYR A 1 210 ? 107.051 9.967 23.525 1.00 28.52 204 TYR A O 1
ATOM 1619 N N . LEU A 1 211 ? 105.627 10.723 21.928 1.00 30.03 205 LEU A N 1
ATOM 1620 C CA . LEU A 1 211 ? 105.203 11.899 22.696 1.00 29.78 205 LEU A CA 1
ATOM 1621 C C . LEU A 1 211 ? 104.500 11.508 23.970 1.00 28.67 205 LEU A C 1
ATOM 1622 O O . LEU A 1 211 ? 104.847 11.981 25.058 1.00 29.41 205 LEU A O 1
ATOM 1627 N N . LYS A 1 212 ? 103.621 10.527 23.878 1.00 31.06 206 LYS A N 1
ATOM 1628 C CA . LYS A 1 212 ? 102.949 10.033 25.076 1.00 30.38 206 LYS A CA 1
ATOM 1629 C C . LYS A 1 212 ? 103.850 9.265 26.070 1.00 29.03 206 LYS A C 1
ATOM 1630 O O . LYS A 1 212 ? 103.638 9.273 27.269 1.00 25.82 206 LYS A O 1
ATOM 1636 N N . LEU A 1 213 ? 104.816 8.541 25.535 1.00 25.44 207 LEU A N 1
ATOM 1637 C CA . LEU A 1 213 ? 105.741 7.819 26.364 1.00 26.15 207 LEU A CA 1
ATOM 1638 C C . LEU A 1 213 ? 106.633 8.841 27.157 1.00 22.45 207 LEU A C 1
ATOM 1639 O O . LEU A 1 213 ? 106.784 8.725 28.349 1.00 23.48 207 LEU A O 1
ATOM 1644 N N . SER A 1 214 ? 107.135 9.853 26.474 1.00 22.52 208 SER A N 1
ATOM 1645 C CA . SER A 1 214 ? 107.835 10.973 27.121 1.00 25.26 208 SER A CA 1
ATOM 1646 C C . SER A 1 214 ? 107.004 11.552 28.237 1.00 28.44 208 SER A C 1
ATOM 1647 O O . SER A 1 214 ? 107.444 11.624 29.392 1.00 30.52 208 SER A O 1
ATOM 1650 N N . GLN A 1 215 ? 105.745 11.876 27.939 1.00 30.42 209 GLN A N 1
ATOM 1651 C CA . GLN A 1 215 ? 104.816 12.369 28.976 1.00 30.51 209 GLN A CA 1
ATOM 1652 C C . GLN A 1 215 ? 104.636 11.405 30.121 1.00 27.47 209 GLN A C 1
ATOM 1653 O O . GLN A 1 215 ? 104.577 11.823 31.298 1.00 26.77 209 GLN A O 1
ATOM 1659 N N . TYR A 1 216 ? 104.524 10.112 29.806 1.00 24.15 210 TYR A N 1
ATOM 1660 C CA . TYR A 1 216 ? 104.376 9.126 30.847 1.00 26.47 210 TYR A CA 1
ATOM 1661 C C . TYR A 1 216 ? 105.594 9.175 31.816 1.00 27.50 210 TYR A C 1
ATOM 1662 O O . TYR A 1 216 ? 105.447 9.136 33.027 1.00 26.82 210 TYR A O 1
ATOM 1671 N N . PHE A 1 217 ? 106.800 9.188 31.266 1.00 26.52 211 PHE A N 1
ATOM 1672 C CA . PHE A 1 217 ? 108.017 9.130 32.129 1.00 25.57 211 PHE A CA 1
ATOM 1673 C C . PHE A 1 217 ? 108.108 10.348 33.084 1.00 23.46 211 PHE A C 1
ATOM 1674 O O . PHE A 1 217 ? 108.408 10.220 34.244 1.00 20.08 211 PHE A O 1
ATOM 1682 N N . ILE A 1 218 ? 107.794 11.508 32.548 1.00 25.88 212 ILE A N 1
ATOM 1683 C CA . ILE A 1 218 ? 107.732 12.732 33.318 1.00 28.68 212 ILE A CA 1
ATOM 1684 C C . ILE A 1 218 ? 106.615 12.725 34.369 1.00 30.62 212 ILE A C 1
ATOM 1685 O O . ILE A 1 218 ? 106.863 13.090 35.520 1.00 32.14 212 ILE A O 1
ATOM 1690 N N . ASP A 1 219 ? 105.410 12.289 34.004 1.00 29.22 213 ASP A N 1
ATOM 1691 C CA . ASP A 1 219 ? 104.301 12.293 34.977 1.00 30.99 213 ASP A CA 1
ATOM 1692 C C . ASP A 1 219 ? 104.455 11.251 36.033 1.00 26.27 213 ASP A C 1
ATOM 1693 O O . ASP A 1 219 ? 103.948 11.431 37.124 1.00 23.91 213 ASP A O 1
ATOM 1698 N N . GLN A 1 220 ? 105.185 10.189 35.747 1.00 24.12 214 GLN A N 1
ATOM 1699 C CA . GLN A 1 220 ? 105.314 9.114 36.726 1.00 24.85 214 GLN A CA 1
ATOM 1700 C C . GLN A 1 220 ? 106.404 9.352 37.791 1.00 24.58 214 GLN A C 1
ATOM 1701 O O . GLN A 1 220 ? 106.340 8.812 38.892 1.00 24.80 214 GLN A O 1
ATOM 1707 N N . ARG A 1 221 ? 107.392 10.168 37.442 1.00 27.43 215 ARG A N 1
ATOM 1708 C CA . ARG A 1 221 ? 108.526 10.449 38.319 1.00 25.42 215 ARG A CA 1
ATOM 1709 C C . ARG A 1 221 ? 108.081 11.042 39.623 1.00 26.12 215 ARG A C 1
ATOM 1710 O O . ARG A 1 221 ? 107.315 12.020 39.669 1.00 26.36 215 ARG A O 1
ATOM 1718 N N . GLY A 1 222 ? 108.577 10.446 40.695 1.00 28.71 216 GLY A N 1
ATOM 1719 C CA . GLY A 1 222 ? 108.324 10.977 42.027 1.00 33.05 216 GLY A CA 1
ATOM 1720 C C . GLY A 1 222 ? 107.006 10.553 42.638 1.00 33.21 216 GLY A C 1
ATOM 1721 O O . GLY A 1 222 ? 106.726 10.901 43.767 1.00 32.83 216 GLY A O 1
ATOM 1722 N N . GLN A 1 223 ? 106.228 9.750 41.913 1.00 36.46 217 GLN A N 1
ATOM 1723 C CA . GLN A 1 223 ? 104.990 9.225 42.468 1.00 37.59 217 GLN A CA 1
ATOM 1724 C C . GLN A 1 223 ? 105.270 8.173 43.540 1.00 36.86 217 GLN A C 1
ATOM 1725 O O . GLN A 1 223 ? 106.217 7.397 43.447 1.00 34.92 217 GLN A O 1
ATOM 1731 N N . GLN A 1 224 ? 104.408 8.144 44.544 1.00 38.81 218 GLN A N 1
ATOM 1732 C CA . GLN A 1 224 ? 104.444 7.132 45.590 1.00 43.16 218 GLN A CA 1
ATOM 1733 C C . GLN A 1 224 ? 103.515 6.004 45.172 1.00 38.30 218 GLN A C 1
ATOM 1734 O O . GLN A 1 224 ? 102.523 6.250 44.520 1.00 38.68 218 GLN A O 1
ATOM 1740 N N . PRO A 1 225 ? 103.810 4.763 45.578 1.00 43.49 219 PRO A N 1
ATOM 1741 C CA . PRO A 1 225 ? 105.029 4.334 46.303 1.00 40.15 219 PRO A CA 1
ATOM 1742 C C . PRO A 1 225 ? 106.192 4.430 45.318 1.00 36.06 219 PRO A C 1
ATOM 1743 O O . PRO A 1 225 ? 106.005 4.238 44.110 1.00 40.44 219 PRO A O 1
ATOM 1747 N N . TYR A 1 226 ? 107.365 4.787 45.807 1.00 36.47 220 TYR A N 1
ATOM 1748 C CA . TYR A 1 226 ? 108.516 5.083 44.933 1.00 32.47 220 TYR A CA 1
ATOM 1749 C C . TYR A 1 226 ? 108.933 3.893 44.104 1.00 27.89 220 TYR A C 1
ATOM 1750 O O . TYR A 1 226 ? 109.263 2.839 44.634 1.00 29.08 220 TYR A O 1
ATOM 1759 N N . TYR A 1 227 ? 108.923 4.041 42.797 1.00 28.44 221 TYR A N 1
ATOM 1760 C CA . TYR A 1 227 ? 109.449 2.994 41.931 1.00 27.78 221 TYR A CA 1
ATOM 1761 C C . TYR A 1 227 ? 110.848 2.542 42.357 1.00 27.07 221 TYR A C 1
ATOM 1762 O O . TYR A 1 227 ? 111.142 1.339 42.365 1.00 28.78 221 TYR A O 1
ATOM 1771 N N . PHE A 1 228 ? 111.728 3.478 42.704 1.00 27.52 222 PHE A N 1
ATOM 1772 C CA . PHE A 1 228 ? 113.102 3.064 43.020 1.00 28.61 222 PHE A CA 1
ATOM 1773 C C . PHE A 1 228 ? 113.154 2.231 44.265 1.00 27.38 222 PHE A C 1
ATOM 1774 O O . PHE A 1 228 ? 114.045 1.401 44.416 1.00 28.73 222 PHE A O 1
ATOM 1782 N N . ASP A 1 229 ? 112.235 2.469 45.198 1.00 30.75 223 ASP A N 1
ATOM 1783 C CA . ASP A 1 229 ? 112.161 1.593 46.394 1.00 32.77 223 ASP A CA 1
ATOM 1784 C C . ASP A 1 229 ? 111.673 0.209 46.024 1.00 32.32 223 ASP A C 1
ATOM 1785 O O . ASP A 1 229 ? 112.157 -0.777 46.549 1.00 34.68 223 ASP A O 1
ATOM 1790 N N . GLN A 1 230 ? 110.720 0.134 45.103 1.00 33.67 224 GLN A N 1
ATOM 1791 C CA . GLN A 1 230 ? 110.186 -1.167 44.680 1.00 35.87 224 GLN A CA 1
ATOM 1792 C C . GLN A 1 230 ? 111.263 -1.983 44.016 1.00 33.36 224 GLN A C 1
ATOM 1793 O O . GLN A 1 230 ? 111.426 -3.140 44.354 1.00 30.94 224 GLN A O 1
ATOM 1799 N N . GLU A 1 231 ? 112.003 -1.414 43.063 1.00 33.88 225 GLU A N 1
ATOM 1800 C CA . GLU A 1 231 ? 113.035 -2.238 42.387 1.00 34.52 225 GLU A CA 1
ATOM 1801 C C . GLU A 1 231 ? 114.197 -2.587 43.302 1.00 34.41 225 GLU A C 1
ATOM 1802 O O . GLU A 1 231 ? 114.777 -3.679 43.206 1.00 36.04 225 GLU A O 1
ATOM 1808 N N . LYS A 1 232 ? 114.512 -1.666 44.192 1.00 37.28 226 LYS A N 1
ATOM 1809 C CA . LYS A 1 232 ? 115.546 -1.875 45.217 1.00 41.96 226 LYS A CA 1
ATOM 1810 C C . LYS A 1 232 ? 115.217 -3.075 46.095 1.00 39.39 226 LYS A C 1
ATOM 1811 O O . LYS A 1 232 ? 116.020 -3.970 46.279 1.00 40.75 226 LYS A O 1
ATOM 1817 N N . GLU A 1 233 ? 114.030 -3.063 46.656 1.00 42.05 227 GLU A N 1
ATOM 1818 C CA . GLU A 1 233 ? 113.468 -4.196 47.411 1.00 43.45 227 GLU A CA 1
ATOM 1819 C C . GLU A 1 233 ? 113.569 -5.521 46.628 1.00 41.89 227 GLU A C 1
ATOM 1820 O O . GLU A 1 233 ? 114.100 -6.492 47.127 1.00 44.56 227 GLU A O 1
ATOM 1826 N N . ALA A 1 234 ? 113.096 -5.537 45.381 1.00 41.82 228 ALA A N 1
ATOM 1827 C CA . ALA A 1 234 ? 113.193 -6.719 44.516 1.00 42.95 228 ALA A CA 1
ATOM 1828 C C . ALA A 1 234 ? 114.638 -7.204 44.261 1.00 46.03 228 ALA A C 1
ATOM 1829 O O . ALA A 1 234 ? 114.832 -8.376 44.007 1.00 46.75 228 ALA A O 1
ATOM 1831 N N . ARG A 1 235 ? 115.636 -6.312 44.308 1.00 44.24 229 ARG A N 1
ATOM 1832 C CA . ARG A 1 235 ? 117.049 -6.718 44.184 1.00 42.26 229 ARG A CA 1
ATOM 1833 C C . ARG A 1 235 ? 117.588 -7.264 45.506 1.00 43.42 229 ARG A C 1
ATOM 1834 O O . ARG A 1 235 ? 118.708 -7.763 45.551 1.00 43.54 229 ARG A O 1
ATOM 1842 N N . GLY A 1 236 ? 116.819 -7.128 46.585 1.00 43.08 230 GLY A N 1
ATOM 1843 C CA . GLY A 1 236 ? 117.277 -7.505 47.915 1.00 45.30 230 GLY A CA 1
ATOM 1844 C C . GLY A 1 236 ? 118.259 -6.515 48.545 1.00 49.78 230 GLY A C 1
ATOM 1845 O O . GLY A 1 236 ? 118.998 -6.852 49.450 1.00 49.70 230 GLY A O 1
ATOM 1846 N N . GLU A 1 237 ? 118.241 -5.278 48.081 1.00 54.71 231 GLU A N 1
ATOM 1847 C CA . GLU A 1 237 ? 119.188 -4.287 48.526 1.00 54.13 231 GLU A CA 1
ATOM 1848 C C . GLU A 1 237 ? 118.642 -3.532 49.745 1.00 54.95 231 GLU A C 1
ATOM 1849 O O . GLU A 1 237 ? 117.478 -3.148 49.797 1.00 50.47 231 GLU A O 1
ATOM 1855 N N . THR A 1 238 ? 119.499 -3.374 50.752 1.00 61.99 232 THR A N 1
ATOM 1856 C CA . THR A 1 238 ? 119.131 -2.714 52.029 1.00 63.67 232 THR A CA 1
ATOM 1857 C C . THR A 1 238 ? 119.916 -1.425 52.320 1.00 66.04 232 THR A C 1
ATOM 1858 O O . THR A 1 238 ? 119.405 -0.544 53.008 1.00 63.69 232 THR A O 1
ATOM 1862 N N . GLU A 1 239 ? 121.142 -1.321 51.787 1.00 76.31 233 GLU A N 1
ATOM 1863 C CA . GLU A 1 239 ? 122.039 -0.160 52.035 1.00 79.44 233 GLU A CA 1
ATOM 1864 C C . GLU A 1 239 ? 121.321 1.163 51.768 1.00 72.28 233 GLU A C 1
ATOM 1865 O O . GLU A 1 239 ? 120.555 1.285 50.804 1.00 65.53 233 GLU A O 1
ATOM 1871 N N . PRO A 1 240 ? 121.574 2.169 52.618 1.00 73.59 234 PRO A N 1
ATOM 1872 C CA . PRO A 1 240 ? 120.973 3.472 52.305 1.00 69.51 234 PRO A CA 1
ATOM 1873 C C . PRO A 1 240 ? 121.621 4.068 51.038 1.00 63.85 234 PRO A C 1
ATOM 1874 O O . PRO A 1 240 ? 122.780 3.761 50.703 1.00 57.83 234 PRO A O 1
ATOM 1878 N N . PHE A 1 241 ? 120.868 4.861 50.291 1.00 59.55 235 PHE A N 1
ATOM 1879 C CA . PHE A 1 241 ? 121.463 5.513 49.116 1.00 53.61 235 PHE A CA 1
ATOM 1880 C C . PHE A 1 241 ? 122.645 6.436 49.573 1.00 49.45 235 PHE A C 1
ATOM 1881 O O . PHE A 1 241 ? 122.521 7.133 50.566 1.00 49.58 235 PHE A O 1
ATOM 1889 N N . TRP A 1 242 ? 123.774 6.416 48.860 1.00 45.41 236 TRP A N 1
ATOM 1890 C CA . TRP A 1 242 ? 124.955 7.201 49.259 1.00 42.62 236 TRP A CA 1
ATOM 1891 C C . TRP A 1 242 ? 124.673 8.710 49.378 1.00 46.13 236 TRP A C 1
ATOM 1892 O O . TRP A 1 242 ? 125.258 9.367 50.240 1.00 48.94 236 TRP A O 1
ATOM 1903 N N . TYR A 1 243 ? 123.807 9.264 48.520 1.00 39.51 237 TYR A N 1
ATOM 1904 C CA . TYR A 1 243 ? 123.540 10.708 48.558 1.00 39.81 237 TYR A CA 1
ATOM 1905 C C . TYR A 1 243 ? 122.544 11.016 49.655 1.00 43.87 237 TYR A C 1
ATOM 1906 O O . TYR A 1 243 ? 121.471 10.445 49.707 1.00 43.10 237 TYR A O 1
ATOM 1915 N N . ASP A 1 244 ? 122.914 11.942 50.522 1.00 46.12 238 ASP A N 1
ATOM 1916 C CA . ASP A 1 244 ? 122.149 12.228 51.756 1.00 55.29 238 ASP A CA 1
ATOM 1917 C C . ASP A 1 244 ? 120.701 12.664 51.491 1.00 47.50 238 ASP A C 1
ATOM 1918 O O . ASP A 1 244 ? 119.803 12.266 52.210 1.00 41.56 238 ASP A O 1
ATOM 1923 N N . GLY A 1 245 ? 120.498 13.483 50.456 1.00 39.81 239 GLY A N 1
ATOM 1924 C CA . GLY A 1 245 ? 119.165 13.907 50.078 1.00 37.73 239 GLY A CA 1
ATOM 1925 C C . GLY A 1 245 ? 118.311 12.807 49.429 1.00 34.37 239 GLY A C 1
ATOM 1926 O O . GLY A 1 245 ? 117.216 13.090 48.965 1.00 46.68 239 GLY A O 1
ATOM 1927 N N . GLY A 1 246 ? 118.822 11.589 49.360 1.00 30.22 240 GLY A N 1
ATOM 1928 C CA . GLY A 1 246 ? 118.117 10.479 48.780 1.00 34.59 240 GLY A CA 1
ATOM 1929 C C . GLY A 1 246 ? 117.693 10.804 47.329 1.00 33.46 240 GLY A C 1
ATOM 1930 O O . GLY A 1 246 ? 118.528 11.159 46.504 1.00 29.12 240 GLY A O 1
ATOM 1931 N N . TYR A 1 247 ? 116.401 10.710 47.056 1.00 29.39 241 TYR A N 1
ATOM 1932 C CA . TYR A 1 247 ? 115.929 10.761 45.687 1.00 30.08 241 TYR A CA 1
ATOM 1933 C C . TYR A 1 247 ? 115.874 12.129 45.129 1.00 30.96 241 TYR A C 1
ATOM 1934 O O . TYR A 1 247 ? 115.633 12.300 43.939 1.00 32.40 241 TYR A O 1
ATOM 1943 N N . ARG A 1 248 ? 116.144 13.126 45.950 1.00 29.58 242 ARG A N 1
ATOM 1944 C CA . ARG A 1 248 ? 116.446 14.450 45.382 1.00 29.71 242 ARG A CA 1
ATOM 1945 C C . ARG A 1 248 ? 117.579 14.407 44.385 1.00 25.58 242 ARG A C 1
ATOM 1946 O O . ARG A 1 248 ? 117.596 15.174 43.425 1.00 21.27 242 ARG A O 1
ATOM 1954 N N . TYR A 1 249 ? 118.525 13.500 44.582 1.00 23.96 243 TYR A N 1
ATOM 1955 C CA . TYR A 1 249 ? 119.639 13.396 43.626 1.00 24.07 243 TYR A CA 1
ATOM 1956 C C . TYR A 1 249 ? 119.141 13.222 42.194 1.00 24.11 243 TYR A C 1
ATOM 1957 O O . TYR A 1 249 ? 119.645 13.867 41.265 1.00 22.84 243 TYR A O 1
ATOM 1966 N N . HIS A 1 250 ? 118.132 12.364 42.050 1.00 23.93 244 HIS A N 1
ATOM 1967 C CA . HIS A 1 250 ? 117.508 12.064 40.731 1.00 26.68 244 HIS A CA 1
ATOM 1968 C C . HIS A 1 250 ? 116.242 12.915 40.430 1.00 25.72 244 HIS A C 1
ATOM 1969 O O . HIS A 1 250 ? 115.563 12.665 39.446 1.00 24.66 244 HIS A O 1
ATOM 1976 N N . GLN A 1 251 ? 115.943 13.896 41.279 1.00 24.05 245 GLN A N 1
ATOM 1977 C CA . GLN A 1 251 ? 114.723 14.696 41.171 1.00 22.58 245 GLN A CA 1
ATOM 1978 C C . GLN A 1 251 ? 113.468 13.799 41.057 1.00 22.57 245 GLN A C 1
ATOM 1979 O O . GLN A 1 251 ? 112.547 14.107 40.316 1.00 22.03 245 GLN A O 1
ATOM 1985 N N . ALA A 1 252 ? 113.478 12.727 41.831 1.00 21.91 246 ALA A N 1
ATOM 1986 C CA . ALA A 1 252 ? 112.423 11.778 41.914 1.00 24.30 246 ALA A CA 1
ATOM 1987 C C . ALA A 1 252 ? 111.845 11.734 43.320 1.00 25.17 246 ALA A C 1
ATOM 1988 O O . ALA A 1 252 ? 111.274 10.723 43.719 1.00 28.77 246 ALA A O 1
ATOM 1990 N N . HIS A 1 253 ? 111.955 12.838 44.067 1.00 26.58 247 HIS A N 1
ATOM 1991 C CA . HIS A 1 253 ? 111.490 12.928 45.466 1.00 28.45 247 HIS A CA 1
ATOM 1992 C C . HIS A 1 253 ? 109.988 13.252 45.538 1.00 29.79 247 HIS A C 1
ATOM 1993 O O . HIS A 1 253 ? 109.282 12.784 46.430 1.00 28.89 247 HIS A O 1
ATOM 2000 N N . ILE A 1 254 ? 109.512 14.023 44.578 1.00 33.43 248 ILE A N 1
ATOM 2001 C CA . ILE A 1 254 ? 108.113 14.414 44.464 1.00 33.78 248 ILE A CA 1
ATOM 2002 C C . ILE A 1 254 ? 107.808 14.664 42.990 1.00 31.18 248 ILE A C 1
ATOM 2003 O O . ILE A 1 254 ? 108.707 14.843 42.201 1.00 29.18 248 ILE A O 1
ATOM 2008 N N . PRO A 1 255 ? 106.528 14.735 42.630 1.00 28.23 249 PRO A N 1
ATOM 2009 C CA . PRO A 1 255 ? 106.224 14.891 41.243 1.00 27.17 249 PRO A CA 1
ATOM 2010 C C . PRO A 1 255 ? 106.735 16.199 40.687 1.00 27.32 249 PRO A C 1
ATOM 2011 O O . PRO A 1 255 ? 106.835 17.182 41.411 1.00 29.42 249 PRO A O 1
ATOM 2015 N N . VAL A 1 256 ? 107.009 16.223 39.387 1.00 25.20 250 VAL A N 1
ATOM 2016 C CA . VAL A 1 256 ? 107.724 17.349 38.828 1.00 28.25 250 VAL A CA 1
ATOM 2017 C C . VAL A 1 256 ? 106.989 18.676 38.987 1.00 31.76 250 VAL A C 1
ATOM 2018 O O . VAL A 1 256 ? 107.643 19.679 39.233 1.00 28.06 250 VAL A O 1
ATOM 2022 N N . ARG A 1 257 ? 105.651 18.664 38.924 1.00 29.57 251 ARG A N 1
ATOM 2023 C CA . ARG A 1 257 ? 104.880 19.886 39.083 1.00 33.40 251 ARG A CA 1
ATOM 2024 C C . ARG A 1 257 ? 104.937 20.429 40.510 1.00 30.80 251 ARG A C 1
ATOM 2025 O O . ARG A 1 257 ? 104.680 21.590 40.711 1.00 37.12 251 ARG A O 1
ATOM 2033 N N . GLU A 1 258 ? 105.313 19.627 41.485 1.00 30.53 252 GLU A N 1
ATOM 2034 C CA . GLU A 1 258 ? 105.473 20.154 42.833 1.00 31.58 252 GLU A CA 1
ATOM 2035 C C . GLU A 1 258 ? 106.923 20.601 43.141 1.00 32.00 252 GLU A C 1
ATOM 2036 O O . GLU A 1 258 ? 107.192 21.084 44.230 1.00 32.62 252 GLU A O 1
ATOM 2042 N N . GLN A 1 259 ? 107.847 20.406 42.198 1.00 30.54 253 GLN A N 1
ATOM 2043 C CA . GLN A 1 259 ? 109.241 20.859 42.350 1.00 27.62 253 GLN A CA 1
ATOM 2044 C C . GLN A 1 259 ? 109.334 22.347 42.048 1.00 28.26 253 GLN A C 1
ATOM 2045 O O . GLN A 1 259 ? 109.167 22.800 40.898 1.00 28.09 253 GLN A O 1
ATOM 2051 N N . LYS A 1 260 ? 109.591 23.116 43.100 1.00 28.55 254 LYS A N 1
ATOM 2052 C CA . LYS A 1 260 ? 109.712 24.552 42.982 1.00 32.37 254 LYS A CA 1
ATOM 2053 C C . LYS A 1 260 ? 111.135 25.075 43.109 1.00 32.23 254 LYS A C 1
ATOM 2054 O O . LYS A 1 260 ? 111.376 26.254 42.819 1.00 26.15 254 LYS A O 1
ATOM 2060 N N . GLN A 1 261 ? 112.047 24.204 43.552 1.00 30.25 255 GLN A N 1
ATOM 2061 C CA . GLN A 1 261 ? 113.489 24.478 43.548 1.00 29.00 255 GLN A CA 1
ATOM 2062 C C . GLN A 1 261 ? 114.234 23.430 42.798 1.00 23.13 255 GLN A C 1
ATOM 2063 O O . GLN A 1 261 ? 113.907 22.245 42.858 1.00 23.36 255 GLN A O 1
ATOM 2069 N N . ALA A 1 262 ? 115.291 23.872 42.151 1.00 21.82 256 ALA A N 1
ATOM 2070 C CA . ALA A 1 262 ? 116.272 22.963 41.586 1.00 20.03 256 ALA A CA 1
ATOM 2071 C C . ALA A 1 262 ? 117.043 22.322 42.717 1.00 20.43 256 ALA A C 1
ATOM 2072 O O . ALA A 1 262 ? 117.501 22.997 43.628 1.00 22.92 256 ALA A O 1
ATOM 2074 N N . VAL A 1 263 ? 117.100 21.001 42.679 1.00 21.35 257 VAL A N 1
ATOM 2075 C CA . VAL A 1 263 ? 117.827 20.183 43.642 1.00 23.05 257 VAL A CA 1
ATOM 2076 C C . VAL A 1 263 ? 118.527 19.058 42.899 1.00 22.51 257 VAL A C 1
ATOM 2077 O O . VAL A 1 263 ? 118.164 18.718 41.762 1.00 21.65 257 VAL A O 1
ATOM 2081 N N . GLY A 1 264 ? 119.480 18.440 43.570 1.00 19.08 258 GLY A N 1
ATOM 2082 C CA . GLY A 1 264 ? 120.114 17.242 43.111 1.00 17.22 258 GLY A CA 1
ATOM 2083 C C . GLY A 1 264 ? 121.132 17.473 42.033 1.00 18.02 258 GLY A C 1
ATOM 2084 O O . GLY A 1 264 ? 121.621 18.562 41.838 1.00 15.68 258 GLY A O 1
ATOM 2085 N N . HIS A 1 265 ? 121.447 16.387 41.341 1.00 20.24 259 HIS A N 1
ATOM 2086 C CA . HIS A 1 265 ? 122.453 16.385 40.279 1.00 20.76 259 HIS A CA 1
ATOM 2087 C C . HIS A 1 265 ? 122.025 17.323 39.161 1.00 21.78 259 HIS A C 1
ATOM 2088 O O . HIS A 1 265 ? 120.896 17.210 38.659 1.00 21.49 259 HIS A O 1
ATOM 2095 N N . ALA A 1 266 ? 122.924 18.217 38.741 1.00 20.95 260 ALA A N 1
ATOM 2096 C CA . ALA A 1 266 ? 122.564 19.291 37.889 1.00 21.43 260 ALA A CA 1
ATOM 2097 C C . ALA A 1 266 ? 122.251 18.886 36.461 1.00 24.92 260 ALA A C 1
ATOM 2098 O O . ALA A 1 266 ? 121.318 19.434 35.895 1.00 25.79 260 ALA A O 1
ATOM 2100 N N . VAL A 1 267 ? 123.027 17.968 35.871 1.00 22.28 261 VAL A N 1
ATOM 2101 C CA . VAL A 1 267 ? 122.763 17.552 34.508 1.00 21.20 261 VAL A CA 1
ATOM 2102 C C . VAL A 1 267 ? 121.433 16.802 34.439 1.00 20.48 261 VAL A C 1
ATOM 2103 O O . VAL A 1 267 ? 120.613 17.053 33.557 1.00 20.67 261 VAL A O 1
ATOM 2107 N N . ARG A 1 268 ? 121.219 15.904 35.371 1.00 18.91 262 ARG A N 1
ATOM 2108 C CA . ARG A 1 268 ? 119.980 15.180 35.488 1.00 20.56 262 ARG A CA 1
ATOM 2109 C C . ARG A 1 268 ? 118.807 16.169 35.533 1.00 24.40 262 ARG A C 1
ATOM 2110 O O . ARG A 1 268 ? 117.813 16.036 34.779 1.00 22.20 262 ARG A O 1
ATOM 2118 N N . ALA A 1 269 ? 118.920 17.186 36.373 1.00 23.07 263 ALA A N 1
ATOM 2119 C CA . ALA A 1 269 ? 117.835 18.130 36.536 1.00 23.13 263 ALA A CA 1
ATOM 2120 C C . ALA A 1 269 ? 117.546 18.858 35.232 1.00 22.05 263 ALA A C 1
ATOM 2121 O O . ALA A 1 269 ? 116.375 19.065 34.879 1.00 20.01 263 ALA A O 1
ATOM 2123 N N . LEU A 1 270 ? 118.594 19.348 34.591 1.00 21.11 264 LEU A N 1
ATOM 2124 C CA . LEU A 1 270 ? 118.391 20.192 33.451 1.00 23.18 264 LEU A CA 1
ATOM 2125 C C . LEU A 1 270 ? 117.889 19.379 32.232 1.00 23.00 264 LEU A C 1
ATOM 2126 O O . LEU A 1 270 ? 117.134 19.909 31.449 1.00 21.27 264 LEU A O 1
ATOM 2131 N N . TYR A 1 271 ? 118.296 18.122 32.110 1.00 20.34 265 TYR A N 1
ATOM 2132 C CA . TYR A 1 271 ? 117.723 17.258 31.100 1.00 23.05 265 TYR A CA 1
ATOM 2133 C C . TYR A 1 271 ? 116.219 17.036 31.353 1.00 23.54 265 TYR A C 1
ATOM 2134 O O . TYR A 1 271 ? 115.419 16.993 30.426 1.00 23.30 265 TYR A O 1
ATOM 2151 N N . TYR A 1 273 ? 114.249 19.143 32.988 1.00 23.78 267 TYR A N 1
ATOM 2152 C CA . TYR A 1 273 ? 113.556 20.375 32.699 1.00 22.43 267 TYR A CA 1
ATOM 2153 C C . TYR A 1 273 ? 113.405 20.569 31.232 1.00 22.15 267 TYR A C 1
ATOM 2154 O O . TYR A 1 273 ? 112.438 21.196 30.764 1.00 21.97 267 TYR A O 1
ATOM 2163 N N . THR A 1 274 ? 114.405 20.155 30.486 1.00 22.44 268 THR A N 1
ATOM 2164 C CA . THR A 1 274 ? 114.380 20.369 29.058 1.00 21.79 268 THR A CA 1
ATOM 2165 C C . THR A 1 274 ? 113.159 19.553 28.460 1.00 22.76 268 THR A C 1
ATOM 2166 O O . THR A 1 274 ? 112.409 20.070 27.668 1.00 24.78 268 THR A O 1
ATOM 2170 N N . ALA A 1 275 ? 112.966 18.331 28.929 1.00 21.16 269 ALA A N 1
ATOM 2171 C CA . ALA A 1 275 ? 111.838 17.520 28.551 1.00 23.19 269 ALA A CA 1
ATOM 2172 C C . ALA A 1 275 ? 110.492 18.167 28.998 1.00 26.37 269 ALA A C 1
ATOM 2173 O O . ALA A 1 275 ? 109.547 18.252 28.223 1.00 24.27 269 ALA A O 1
ATOM 2183 N N . ALA A 1 277 ? 109.787 21.261 29.466 1.00 25.69 271 ALA A N 1
ATOM 2184 C CA . ALA A 1 277 ? 109.480 22.441 28.667 1.00 24.89 271 ALA A CA 1
ATOM 2185 C C . ALA A 1 277 ? 108.984 22.092 27.262 1.00 29.25 271 ALA A C 1
ATOM 2186 O O . ALA A 1 277 ? 108.058 22.719 26.756 1.00 26.99 271 ALA A O 1
ATOM 2188 N N . GLY A 1 278 ? 109.618 21.098 26.648 1.00 27.38 272 GLY A N 1
ATOM 2189 C CA . GLY A 1 278 ? 109.171 20.546 25.366 1.00 28.48 272 GLY A CA 1
ATOM 2190 C C . GLY A 1 278 ? 107.745 19.982 25.444 1.00 28.93 272 GLY A C 1
ATOM 2191 O O . GLY A 1 278 ? 106.957 20.256 24.577 1.00 30.69 272 GLY A O 1
ATOM 2192 N N . LEU A 1 279 ? 107.427 19.228 26.486 1.00 28.01 273 LEU A N 1
ATOM 2193 C CA . LEU A 1 279 ? 106.104 18.689 26.676 1.00 28.36 273 LEU A CA 1
ATOM 2194 C C . LEU A 1 279 ? 105.058 19.772 26.984 1.00 31.68 273 LEU A C 1
ATOM 2195 O O . LEU A 1 279 ? 103.986 19.748 26.420 1.00 30.65 273 LEU A O 1
ATOM 2200 N N . ALA A 1 280 ? 105.383 20.742 27.821 1.00 28.62 274 ALA A N 1
ATOM 2201 C CA . ALA A 1 280 ? 104.467 21.855 28.027 1.00 30.24 274 ALA A CA 1
ATOM 2202 C C . ALA A 1 280 ? 104.084 22.542 26.706 1.00 32.82 274 ALA A C 1
ATOM 2203 O O . ALA A 1 280 ? 102.956 22.926 26.514 1.00 31.71 274 ALA A O 1
ATOM 2205 N N . ALA A 1 281 ? 105.047 22.709 25.803 1.00 36.13 275 ALA A N 1
ATOM 2206 C CA . ALA A 1 281 ? 104.787 23.352 24.522 1.00 38.66 275 ALA A CA 1
ATOM 2207 C C . ALA A 1 281 ? 103.909 22.492 23.648 1.00 43.87 275 ALA A C 1
ATOM 2208 O O . ALA A 1 281 ? 102.931 22.957 23.113 1.00 46.84 275 ALA A O 1
ATOM 2210 N N . LYS A 1 282 ? 104.297 21.232 23.474 1.00 45.23 276 LYS A N 1
ATOM 2211 C CA . LYS A 1 282 ? 103.612 20.376 22.561 1.00 46.25 276 LYS A CA 1
ATOM 2212 C C . LYS A 1 282 ? 102.218 20.004 23.050 1.00 50.25 276 LYS A C 1
ATOM 2213 O O . LYS A 1 282 ? 101.335 19.870 22.228 1.00 53.34 276 LYS A O 1
ATOM 2227 N N . GLY A 1 284 ? 100.338 21.802 25.176 1.00 39.93 278 GLY A N 1
ATOM 2228 C CA . GLY A 1 284 ? 99.612 22.936 25.770 1.00 41.69 278 GLY A CA 1
ATOM 2229 C C . GLY A 1 284 ? 99.261 22.773 27.246 1.00 41.51 278 GLY A C 1
ATOM 2230 O O . GLY A 1 284 ? 98.190 23.165 27.662 1.00 48.18 278 GLY A O 1
ATOM 2231 N N . ASP A 1 285 ? 100.145 22.174 28.038 1.00 44.06 279 ASP A N 1
ATOM 2232 C CA . ASP A 1 285 ? 99.853 21.874 29.464 1.00 40.03 279 ASP A CA 1
ATOM 2233 C C . ASP A 1 285 ? 100.354 23.037 30.310 1.00 43.79 279 ASP A C 1
ATOM 2234 O O . ASP A 1 285 ? 101.569 23.217 30.504 1.00 43.03 279 ASP A O 1
ATOM 2239 N N . GLU A 1 286 ? 99.422 23.864 30.756 1.00 42.62 280 GLU A N 1
ATOM 2240 C CA . GLU A 1 286 ? 99.717 25.104 31.464 1.00 39.88 280 GLU A CA 1
ATOM 2241 C C . GLU A 1 286 ? 100.391 24.848 32.829 1.00 38.71 280 GLU A C 1
ATOM 2242 O O . GLU A 1 286 ? 101.217 25.630 33.249 1.00 44.10 280 GLU A O 1
ATOM 2248 N N . SER A 1 287 ? 100.006 23.779 33.501 1.00 36.36 281 SER A N 1
ATOM 2249 C CA . SER A 1 287 ? 100.539 23.449 34.789 1.00 40.31 281 SER A CA 1
ATOM 2250 C C . SER A 1 287 ? 102.052 23.104 34.666 1.00 40.54 281 SER A C 1
ATOM 2251 O O . SER A 1 287 ? 102.861 23.443 35.538 1.00 36.53 281 SER A O 1
ATOM 2254 N N . LEU A 1 288 ? 102.397 22.449 33.571 1.00 33.73 282 LEU A N 1
ATOM 2255 C CA . LEU A 1 288 ? 103.742 22.078 33.322 1.00 36.37 282 LEU A CA 1
ATOM 2256 C C . LEU A 1 288 ? 104.557 23.306 32.875 1.00 32.51 282 LEU A C 1
ATOM 2257 O O . LEU A 1 288 ? 105.698 23.494 33.287 1.00 32.27 282 LEU A O 1
ATOM 2262 N N . LYS A 1 289 ? 103.938 24.152 32.088 1.00 28.41 283 LYS A N 1
ATOM 2263 C CA . LYS A 1 289 ? 104.531 25.397 31.695 1.00 31.95 283 LYS A CA 1
ATOM 2264 C C . LYS A 1 289 ? 104.916 26.247 32.900 1.00 30.96 283 LYS A C 1
ATOM 2265 O O . LYS A 1 289 ? 105.996 26.810 32.937 1.00 29.93 283 LYS A O 1
ATOM 2271 N N . GLN A 1 290 ? 104.014 26.353 33.850 1.00 32.01 284 GLN A N 1
ATOM 2272 C CA . GLN A 1 290 ? 104.254 27.134 35.057 1.00 36.39 284 GLN A CA 1
ATOM 2273 C C . GLN A 1 290 ? 105.315 26.517 35.927 1.00 29.93 284 GLN A C 1
ATOM 2274 O O . GLN A 1 290 ? 106.116 27.234 36.467 1.00 29.41 284 GLN A O 1
ATOM 2280 N N . ALA A 1 291 ? 105.326 25.194 36.037 1.00 28.97 285 ALA A N 1
ATOM 2281 C CA . ALA A 1 291 ? 106.388 24.500 36.773 1.00 28.87 285 ALA A CA 1
ATOM 2282 C C . ALA A 1 291 ? 107.758 24.826 36.173 1.00 26.93 285 ALA A C 1
ATOM 2283 O O . ALA A 1 291 ? 108.674 25.176 36.886 1.00 28.30 285 ALA A O 1
ATOM 2285 N N . CYS A 1 292 ? 107.847 24.788 34.844 1.00 28.18 286 CYS A N 1
ATOM 2286 C CA . CYS A 1 292 ? 109.052 25.144 34.130 1.00 29.62 286 CYS A CA 1
ATOM 2287 C C . CYS A 1 292 ? 109.478 26.542 34.413 1.00 29.39 286 CYS A C 1
ATOM 2288 O O . CYS A 1 292 ? 110.663 26.769 34.581 1.00 29.47 286 CYS A O 1
ATOM 2291 N N . GLN A 1 293 ? 108.530 27.483 34.441 1.00 29.27 287 GLN A N 1
ATOM 2292 C CA . GLN A 1 293 ? 108.864 28.865 34.616 1.00 29.68 287 GLN A CA 1
ATOM 2293 C C . GLN A 1 293 ? 109.368 29.084 36.023 1.00 28.87 287 GLN A C 1
ATOM 2294 O O . GLN A 1 293 ? 110.260 29.882 36.214 1.00 29.28 287 GLN A O 1
ATOM 2300 N N . THR A 1 294 ? 108.781 28.403 36.989 1.00 26.10 288 THR A N 1
ATOM 2301 C CA . THR A 1 294 ? 109.152 28.539 38.376 1.00 28.00 288 THR A CA 1
ATOM 2302 C C . THR A 1 294 ? 110.572 27.975 38.553 1.00 27.53 288 THR A C 1
ATOM 2303 O O . THR A 1 294 ? 111.385 28.583 39.209 1.00 24.48 288 THR A O 1
ATOM 2307 N N . LEU A 1 295 ? 110.849 26.852 37.908 1.00 22.20 289 LEU A N 1
ATOM 2308 C CA . LEU A 1 295 ? 112.163 26.259 37.997 1.00 22.26 289 LEU A CA 1
ATOM 2309 C C . LEU A 1 295 ? 113.202 27.082 37.269 1.00 23.62 289 LEU A C 1
ATOM 2310 O O . LEU A 1 295 ? 114.300 27.242 37.769 1.00 25.21 289 LEU A O 1
ATOM 2315 N N . TRP A 1 296 ? 112.837 27.651 36.124 1.00 22.78 290 TRP A N 1
ATOM 2316 C CA . TRP A 1 296 ? 113.709 28.534 35.402 1.00 22.60 290 TRP A CA 1
ATOM 2317 C C . TRP A 1 296 ? 114.149 29.703 36.237 1.00 23.87 290 TRP A C 1
ATOM 2318 O O . TRP A 1 296 ? 115.319 30.088 36.231 1.00 25.56 290 TRP A O 1
ATOM 2329 N N . GLU A 1 297 ? 113.201 30.363 36.848 1.00 23.29 291 GLU A N 1
ATOM 2330 C CA . GLU A 1 297 ? 113.510 31.491 37.711 1.00 26.54 291 GLU A CA 1
ATOM 2331 C C . GLU A 1 297 ? 114.397 31.055 38.881 1.00 25.90 291 GLU A C 1
ATOM 2332 O O . GLU A 1 297 ? 115.318 31.762 39.236 1.00 26.05 291 GLU A O 1
ATOM 2338 N N . ASN A 1 298 ? 114.122 29.892 39.478 1.00 24.15 292 ASN A N 1
ATOM 2339 C CA . ASN A 1 298 ? 114.920 29.465 40.581 1.00 23.88 292 ASN A CA 1
ATOM 2340 C C . ASN A 1 298 ? 116.379 29.200 40.129 1.00 25.79 292 ASN A C 1
ATOM 2341 O O . ASN A 1 298 ? 117.333 29.634 40.783 1.00 24.73 292 ASN A O 1
ATOM 2346 N N . VAL A 1 299 ? 116.557 28.479 39.025 1.00 22.38 293 VAL A N 1
ATOM 2347 C CA . VAL A 1 299 ? 117.911 28.137 38.570 1.00 22.08 293 VAL A CA 1
ATOM 2348 C C . VAL A 1 299 ? 118.663 29.413 38.192 1.00 23.74 293 VAL A C 1
ATOM 2349 O O . VAL A 1 299 ? 119.765 29.629 38.667 1.00 23.87 293 VAL A O 1
ATOM 2353 N N . THR A 1 300 ? 118.045 30.267 37.388 1.00 22.40 294 THR A N 1
ATOM 2354 C CA . THR A 1 300 ? 118.772 31.307 36.717 1.00 25.85 294 THR A CA 1
ATOM 2355 C C . THR A 1 300 ? 118.836 32.572 37.546 1.00 24.13 294 THR A C 1
ATOM 2356 O O . THR A 1 300 ? 119.663 33.412 37.268 1.00 21.78 294 THR A O 1
ATOM 2360 N N . LYS A 1 301 ? 117.946 32.739 38.501 1.00 20.98 295 LYS A N 1
ATOM 2361 C CA . LYS A 1 301 ? 118.025 33.883 39.372 1.00 24.45 295 LYS A CA 1
ATOM 2362 C C . LYS A 1 301 ? 118.555 33.570 40.799 1.00 23.89 295 LYS A C 1
ATOM 2363 O O . LYS A 1 301 ? 118.702 34.475 41.614 1.00 22.97 295 LYS A O 1
ATOM 2369 N N . ARG A 1 302 ? 118.740 32.301 41.125 1.00 24.36 296 ARG A N 1
ATOM 2370 C CA . ARG A 1 302 ? 119.225 31.963 42.462 1.00 25.13 296 ARG A CA 1
ATOM 2371 C C . ARG A 1 302 ? 120.305 30.951 42.500 1.00 21.34 296 ARG A C 1
ATOM 2372 O O . ARG A 1 302 ? 120.981 30.919 43.489 1.00 21.28 296 ARG A O 1
ATOM 2380 N N . GLN A 1 303 ? 120.460 30.108 41.477 1.00 18.29 297 GLN A N 1
ATOM 2381 C CA . GLN A 1 303 ? 121.438 29.004 41.555 1.00 18.13 297 GLN A CA 1
ATOM 2382 C C . GLN A 1 303 ? 122.305 28.860 40.322 1.00 17.06 297 GLN A C 1
ATOM 2383 O O . GLN A 1 303 ? 122.669 27.769 39.942 1.00 18.73 297 GLN A O 1
ATOM 2397 N N . TYR A 1 305 ? 125.838 30.484 38.265 1.00 16.88 299 TYR A N 1
ATOM 2398 C CA . TYR A 1 305 ? 127.050 31.314 38.300 1.00 17.32 299 TYR A CA 1
ATOM 2399 C C . TYR A 1 305 ? 127.049 32.316 37.170 1.00 18.94 299 TYR A C 1
ATOM 2400 O O . TYR A 1 305 ? 126.435 32.109 36.135 1.00 22.51 299 TYR A O 1
ATOM 2409 N N . ILE A 1 306 ? 127.849 33.348 37.295 1.00 21.07 300 ILE A N 1
ATOM 2410 C CA . ILE A 1 306 ? 127.854 34.373 36.309 1.00 21.16 300 ILE A CA 1
ATOM 2411 C C . ILE A 1 306 ? 128.338 33.843 34.932 1.00 21.62 300 ILE A C 1
ATOM 2412 O O . ILE A 1 306 ? 128.035 34.430 33.924 1.00 24.57 300 ILE A O 1
ATOM 2417 N N . THR A 1 307 ? 129.058 32.744 34.938 1.00 21.78 301 THR A N 1
ATOM 2418 C CA . THR A 1 307 ? 129.542 32.091 33.758 1.00 23.22 301 THR A CA 1
ATOM 2419 C C . THR A 1 307 ? 128.492 31.198 33.051 1.00 23.33 301 THR A C 1
ATOM 2420 O O . THR A 1 307 ? 128.787 30.604 32.009 1.00 25.17 301 THR A O 1
ATOM 2424 N N . GLY A 1 308 ? 127.300 31.077 33.619 1.00 20.86 302 GLY A N 1
ATOM 2425 C CA . GLY A 1 308 ? 126.344 30.104 33.137 1.00 20.41 302 GLY A CA 1
ATOM 2426 C C . GLY A 1 308 ? 126.576 28.727 33.733 1.00 20.57 302 GLY A C 1
ATOM 2427 O O . GLY A 1 308 ? 125.867 27.801 33.450 1.00 21.49 302 GLY A O 1
ATOM 2428 N N . GLY A 1 309 ? 127.509 28.606 34.666 1.00 22.58 303 GLY A N 1
ATOM 2429 C CA . GLY A 1 309 ? 127.685 27.352 35.380 1.00 20.16 303 GLY A CA 1
ATOM 2430 C C . GLY A 1 309 ? 126.563 27.062 36.335 1.00 19.61 303 GLY A C 1
ATOM 2431 O O . GLY A 1 309 ? 125.986 27.971 36.914 1.00 19.79 303 GLY A O 1
ATOM 2432 N N . VAL A 1 310 ? 126.288 25.786 36.542 1.00 19.95 304 VAL A N 1
ATOM 2433 C CA . VAL A 1 310 ? 125.338 25.376 37.545 1.00 21.32 304 VAL A CA 1
ATOM 2434 C C . VAL A 1 310 ? 125.867 24.145 38.244 1.00 20.66 304 VAL A C 1
ATOM 2435 O O . VAL A 1 310 ? 126.531 23.290 37.642 1.00 20.94 304 VAL A O 1
ATOM 2439 N N . GLY A 1 311 ? 125.577 24.046 39.539 1.00 19.28 305 GLY A N 1
ATOM 2440 C CA . GLY A 1 311 ? 126.101 22.965 40.364 1.00 21.34 305 GLY A CA 1
ATOM 2441 C C . GLY A 1 311 ? 127.148 23.553 41.301 1.00 20.72 305 GLY A C 1
ATOM 2442 O O . GLY A 1 311 ? 128.220 23.919 40.867 1.00 21.80 305 GLY A O 1
ATOM 2443 N N . SER A 1 312 ? 126.810 23.653 42.572 1.00 21.39 306 SER A N 1
ATOM 2444 C CA . SER A 1 312 ? 127.650 24.339 43.549 1.00 24.14 306 SER A CA 1
ATOM 2445 C C . SER A 1 312 ? 128.312 23.379 44.541 1.00 19.99 306 SER A C 1
ATOM 2446 O O . SER A 1 312 ? 128.996 23.827 45.411 1.00 20.27 306 SER A O 1
ATOM 2449 N N . SER A 1 313 ? 128.044 22.095 44.432 1.00 18.17 307 SER A N 1
ATOM 2450 C CA . SER A 1 313 ? 128.572 21.103 45.333 1.00 20.58 307 SER A CA 1
ATOM 2451 C C . SER A 1 313 ? 129.128 19.894 44.576 1.00 23.21 307 SER A C 1
ATOM 2452 O O . SER A 1 313 ? 128.416 19.268 43.806 1.00 20.22 307 SER A O 1
ATOM 2455 N N . ALA A 1 314 ? 130.396 19.555 44.834 1.00 21.89 308 ALA A N 1
ATOM 2456 C CA . ALA A 1 314 ? 131.018 18.359 44.251 1.00 22.24 308 ALA A CA 1
ATOM 2457 C C . ALA A 1 314 ? 130.331 17.106 44.660 1.00 23.57 308 ALA A C 1
ATOM 2458 O O . ALA A 1 314 ? 130.249 16.181 43.881 1.00 23.77 308 ALA A O 1
ATOM 2460 N N . PHE A 1 315 ? 129.867 17.055 45.892 1.00 22.09 309 PHE A N 1
ATOM 2461 C CA . PHE A 1 315 ? 129.214 15.869 46.376 1.00 24.24 309 PHE A CA 1
ATOM 2462 C C . PHE A 1 315 ? 127.852 15.793 45.651 1.00 24.87 309 PHE A C 1
ATOM 2463 O O . PHE A 1 315 ? 126.962 16.616 45.876 1.00 22.60 309 PHE A O 1
ATOM 2471 N N . GLY A 1 316 ? 127.710 14.796 44.777 1.00 26.07 310 GLY A N 1
ATOM 2472 C CA . GLY A 1 316 ? 126.491 14.664 43.957 1.00 24.92 310 GLY A CA 1
ATOM 2473 C C . GLY A 1 316 ? 126.439 15.589 42.772 1.00 25.69 310 GLY A C 1
ATOM 2474 O O . GLY A 1 316 ? 125.425 15.638 42.107 1.00 28.71 310 GLY A O 1
ATOM 2475 N N . GLU A 1 317 ? 127.511 16.332 42.512 1.00 23.33 311 GLU A N 1
ATOM 2476 C CA . GLU A 1 317 ? 127.597 17.222 41.360 1.00 25.68 311 GLU A CA 1
ATOM 2477 C C . GLU A 1 317 ? 126.302 18.001 41.219 1.00 25.32 311 GLU A C 1
ATOM 2478 O O . GLU A 1 317 ? 125.675 18.016 40.171 1.00 21.96 311 GLU A O 1
ATOM 2484 N N . SER A 1 318 ? 125.939 18.694 42.292 1.00 26.29 312 SER A N 1
ATOM 2485 C CA . SER A 1 318 ? 124.581 19.066 42.506 1.00 26.02 312 SER A CA 1
ATOM 2486 C C . SER A 1 318 ? 124.349 20.527 42.834 1.00 25.40 312 SER A C 1
ATOM 2487 O O . SER A 1 318 ? 125.260 21.296 43.228 1.00 22.21 312 SER A O 1
ATOM 2490 N N . PHE A 1 319 ? 123.086 20.904 42.645 1.00 23.10 313 PHE A N 1
ATOM 2491 C CA . PHE A 1 319 ? 122.549 22.073 43.256 1.00 20.48 313 PHE A CA 1
ATOM 2492 C C . PHE A 1 319 ? 122.611 21.932 44.764 1.00 21.19 313 PHE A C 1
ATOM 2493 O O . PHE A 1 319 ? 122.486 20.837 45.338 1.00 21.64 313 PHE A O 1
ATOM 2501 N N . THR A 1 320 ? 122.787 23.069 45.420 1.00 22.72 314 THR A N 1
ATOM 2502 C CA . THR A 1 320 ? 122.564 23.160 46.854 1.00 21.08 314 THR A CA 1
ATOM 2503 C C . THR A 1 320 ? 121.274 23.938 47.093 1.00 21.46 314 THR A C 1
ATOM 2504 O O . THR A 1 320 ? 120.221 23.337 47.303 1.00 21.34 314 THR A O 1
ATOM 2508 N N . PHE A 1 321 ? 121.365 25.260 47.217 1.00 23.22 315 PHE A N 1
ATOM 2509 C CA . PHE A 1 321 ? 120.183 26.046 47.552 1.00 21.08 315 PHE A CA 1
ATOM 2510 C C . PHE A 1 321 ? 120.394 27.467 47.126 1.00 21.01 315 PHE A C 1
ATOM 2511 O O . PHE A 1 321 ? 121.525 27.899 46.775 1.00 19.86 315 PHE A O 1
ATOM 2519 N N . ASP A 1 322 ? 119.341 28.255 47.243 1.00 21.11 316 ASP A N 1
ATOM 2520 C CA . ASP A 1 322 ? 119.397 29.642 46.783 1.00 23.00 316 ASP A CA 1
ATOM 2521 C C . ASP A 1 322 ? 120.587 30.449 47.280 1.00 23.48 316 ASP A C 1
ATOM 2522 O O . ASP A 1 322 ? 120.865 30.518 48.470 1.00 22.84 316 ASP A O 1
ATOM 2527 N N . PHE A 1 323 ? 121.250 31.089 46.330 1.00 22.92 317 PHE A N 1
ATOM 2528 C CA . PHE A 1 323 ? 122.286 32.042 46.569 1.00 23.27 317 PHE A CA 1
ATOM 2529 C C . PHE A 1 323 ? 123.627 31.441 47.099 1.00 23.51 317 PHE A C 1
ATOM 2530 O O . PHE A 1 323 ? 124.519 32.213 47.417 1.00 24.49 317 PHE A O 1
ATOM 2538 N N . ASP A 1 324 ? 123.741 30.111 47.190 1.00 22.67 318 ASP A N 1
ATOM 2539 C CA . ASP A 1 324 ? 124.969 29.409 47.598 1.00 23.72 318 ASP A CA 1
ATOM 2540 C C . ASP A 1 324 ? 125.829 29.125 46.383 1.00 21.83 318 ASP A C 1
ATOM 2541 O O . ASP A 1 324 ? 125.698 28.109 45.712 1.00 22.41 318 ASP A O 1
ATOM 2546 N N . LEU A 1 325 ? 126.683 30.066 46.081 1.00 22.83 319 LEU A N 1
ATOM 2547 C CA . LEU A 1 325 ? 127.454 30.037 44.836 1.00 23.44 319 LEU A CA 1
ATOM 2548 C C . LEU A 1 325 ? 128.933 30.332 45.059 1.00 20.08 319 LEU A C 1
ATOM 2549 O O . LEU A 1 325 ? 129.465 31.352 44.595 1.00 20.06 319 LEU A O 1
ATOM 2554 N N . PRO A 1 326 ? 129.599 29.446 45.793 1.00 19.27 320 PRO A N 1
ATOM 2555 C CA . PRO A 1 326 ? 131.010 29.622 46.154 1.00 19.24 320 PRO A CA 1
ATOM 2556 C C . PRO A 1 326 ? 131.854 29.449 44.910 1.00 19.92 320 PRO A C 1
ATOM 2557 O O . PRO A 1 326 ? 131.568 28.593 44.086 1.00 21.78 320 PRO A O 1
ATOM 2561 N N . ASN A 1 327 ? 132.893 30.263 44.791 1.00 20.09 321 ASN A N 1
ATOM 2562 C CA . ASN A 1 327 ? 133.697 30.301 43.584 1.00 20.26 321 ASN A CA 1
ATOM 2563 C C . ASN A 1 327 ? 134.823 29.254 43.518 1.00 21.11 321 ASN A C 1
ATOM 2564 O O . ASN A 1 327 ? 135.208 28.804 42.421 1.00 21.10 321 ASN A O 1
ATOM 2569 N N . ASP A 1 328 ? 135.330 28.889 44.677 1.00 21.26 322 ASP A N 1
ATOM 2570 C CA . ASP A 1 328 ? 136.545 28.077 44.794 1.00 20.90 322 ASP A CA 1
ATOM 2571 C C . ASP A 1 328 ? 136.166 26.637 44.898 1.00 19.45 322 ASP A C 1
ATOM 2572 O O . ASP A 1 328 ? 136.924 25.766 44.444 1.00 21.92 322 ASP A O 1
ATOM 2577 N N . THR A 1 329 ? 134.980 26.348 45.424 1.00 18.80 323 THR A N 1
ATOM 2578 C CA . THR A 1 329 ? 134.484 25.005 45.527 1.00 18.31 323 THR A CA 1
ATOM 2579 C C . THR A 1 329 ? 133.332 24.659 44.521 1.00 19.35 323 THR A C 1
ATOM 2580 O O . THR A 1 329 ? 132.756 23.563 44.584 1.00 19.26 323 THR A O 1
ATOM 2584 N N . ALA A 1 330 ? 133.057 25.553 43.587 1.00 19.17 324 ALA A N 1
ATOM 2585 C CA . ALA A 1 330 ? 132.066 25.344 42.523 1.00 19.03 324 ALA A CA 1
ATOM 2586 C C . ALA A 1 330 ? 132.253 24.026 41.855 1.00 24.28 324 ALA A C 1
ATOM 2587 O O . ALA A 1 330 ? 133.389 23.546 41.736 1.00 27.32 324 ALA A O 1
ATOM 2589 N N . TYR A 1 331 ? 131.173 23.437 41.346 1.00 23.63 325 TYR A N 1
ATOM 2590 C CA . TYR A 1 331 ? 131.341 22.292 40.463 1.00 23.09 325 TYR A CA 1
ATOM 2591 C C . TYR A 1 331 ? 131.169 22.745 39.015 1.00 23.36 325 TYR A C 1
ATOM 2592 O O . TYR A 1 331 ? 132.098 22.621 38.204 1.00 24.55 325 TYR A O 1
ATOM 2601 N N . ALA A 1 332 ? 130.006 23.286 38.664 1.00 22.41 326 ALA A N 1
ATOM 2602 C CA . ALA A 1 332 ? 129.814 23.934 37.334 1.00 19.42 326 ALA A CA 1
ATOM 2603 C C . ALA A 1 332 ? 130.346 23.067 36.181 1.00 19.39 326 ALA A C 1
ATOM 2604 O O . ALA A 1 332 ? 131.154 23.487 35.372 1.00 19.91 326 ALA A O 1
ATOM 2606 N N . GLU A 1 333 ? 129.919 21.827 36.201 1.00 19.32 327 GLU A N 1
ATOM 2607 C CA . GLU A 1 333 ? 130.312 20.808 35.223 1.00 26.13 327 GLU A CA 1
ATOM 2608 C C . GLU A 1 333 ? 130.003 21.283 33.800 1.00 26.58 327 GLU A C 1
ATOM 2609 O O . GLU A 1 333 ? 128.967 21.923 33.542 1.00 22.15 327 GLU A O 1
ATOM 2615 N N . THR A 1 334 ? 130.938 21.020 32.908 1.00 24.93 328 THR A N 1
ATOM 2616 C CA . THR A 1 334 ? 130.803 21.358 31.515 1.00 24.88 328 THR A CA 1
ATOM 2617 C C . THR A 1 334 ? 129.454 20.855 30.972 1.00 21.61 328 THR A C 1
ATOM 2618 O O . THR A 1 334 ? 128.727 21.627 30.382 1.00 19.58 328 THR A O 1
ATOM 2622 N N . CYS A 1 335 ? 129.135 19.599 31.239 1.00 22.93 329 CYS A N 1
ATOM 2623 C CA . CYS A 1 335 ? 127.911 18.991 30.774 1.00 29.06 329 CYS A CA 1
ATOM 2624 C C . CYS A 1 335 ? 126.641 19.697 31.295 1.00 29.93 329 CYS A C 1
ATOM 2625 O O . CYS A 1 335 ? 125.626 19.717 30.616 1.00 28.61 329 CYS A O 1
ATOM 2628 N N . ALA A 1 336 ? 126.715 20.317 32.470 1.00 25.87 330 ALA A N 1
ATOM 2629 C CA . ALA A 1 336 ? 125.542 20.974 33.026 1.00 24.94 330 ALA A CA 1
ATOM 2630 C C . ALA A 1 336 ? 125.300 22.267 32.295 1.00 23.89 330 ALA A C 1
ATOM 2631 O O . ALA A 1 336 ? 124.159 22.669 32.142 1.00 25.81 330 ALA A O 1
ATOM 2633 N N . SER A 1 337 ? 126.370 22.943 31.893 1.00 25.00 331 SER A N 1
ATOM 2634 C CA . SER A 1 337 ? 126.231 24.191 31.185 1.00 25.37 331 SER A CA 1
ATOM 2635 C C . SER A 1 337 ? 125.724 23.939 29.742 1.00 26.56 331 SER A C 1
ATOM 2636 O O . SER A 1 337 ? 124.891 24.696 29.239 1.00 24.32 331 SER A O 1
ATOM 2639 N N . ILE A 1 338 ? 126.177 22.842 29.129 1.00 23.53 332 ILE A N 1
ATOM 2640 C CA . ILE A 1 338 ? 125.647 22.395 27.874 1.00 21.37 332 ILE A CA 1
ATOM 2641 C C . ILE A 1 338 ? 124.170 22.099 28.055 1.00 24.68 332 ILE A C 1
ATOM 2642 O O . ILE A 1 338 ? 123.326 22.483 27.240 1.00 25.92 332 ILE A O 1
ATOM 2647 N N . ALA A 1 339 ? 123.819 21.379 29.119 1.00 25.62 333 ALA A N 1
ATOM 2648 C CA . ALA A 1 339 ? 122.399 21.036 29.344 1.00 25.10 333 ALA A CA 1
ATOM 2649 C C . ALA A 1 339 ? 121.548 22.301 29.540 1.00 25.15 333 ALA A C 1
ATOM 2650 O O . ALA A 1 339 ? 120.390 22.352 29.131 1.00 24.29 333 ALA A O 1
ATOM 2652 N N . LEU A 1 340 ? 122.130 23.336 30.132 1.00 24.65 334 LEU A N 1
ATOM 2653 C CA . LEU A 1 340 ? 121.385 24.572 30.284 1.00 24.16 334 LEU A CA 1
ATOM 2654 C C . LEU A 1 340 ? 121.080 25.160 28.910 1.00 25.30 334 LEU A C 1
ATOM 2655 O O . LEU A 1 340 ? 120.007 25.679 28.660 1.00 22.62 334 LEU A O 1
ATOM 2660 N N . VAL A 1 341 ? 122.030 25.080 28.010 1.00 29.19 335 VAL A N 1
ATOM 2661 C CA . VAL A 1 341 ? 121.782 25.568 26.667 1.00 30.10 335 VAL A CA 1
ATOM 2662 C C . VAL A 1 341 ? 120.577 24.826 26.029 1.00 27.98 335 VAL A C 1
ATOM 2663 O O . VAL A 1 341 ? 119.705 25.465 25.432 1.00 27.27 335 VAL A O 1
ATOM 2667 N N . PHE A 1 342 ? 120.549 23.509 26.148 1.00 25.06 336 PHE A N 1
ATOM 2668 C CA . PHE A 1 342 ? 119.437 22.718 25.606 1.00 27.78 336 PHE A CA 1
ATOM 2669 C C . PHE A 1 342 ? 118.112 23.200 26.213 1.00 26.78 336 PHE A C 1
ATOM 2670 O O . PHE A 1 342 ? 117.119 23.332 25.503 1.00 26.63 336 PHE A O 1
ATOM 2678 N N . TRP A 1 343 ? 118.101 23.411 27.515 1.00 23.79 337 TRP A N 1
ATOM 2679 C CA . TRP A 1 343 ? 116.906 23.843 28.207 1.00 24.43 337 TRP A CA 1
ATOM 2680 C C . TRP A 1 343 ? 116.425 25.169 27.654 1.00 26.92 337 TRP A C 1
ATOM 2681 O O . TRP A 1 343 ? 115.239 25.305 27.344 1.00 26.92 337 TRP A O 1
ATOM 2692 N N . THR A 1 344 ? 117.334 26.115 27.464 1.00 25.63 338 THR A N 1
ATOM 2693 C CA . THR A 1 344 ? 116.937 27.433 27.015 1.00 29.34 338 THR A CA 1
ATOM 2694 C C . THR A 1 344 ? 116.231 27.364 25.660 1.00 31.85 338 THR A C 1
ATOM 2695 O O . THR A 1 344 ? 115.307 28.112 25.377 1.00 33.17 338 THR A O 1
ATOM 2699 N N . ARG A 1 345 ? 116.703 26.500 24.801 1.00 32.84 339 ARG A N 1
ATOM 2700 C CA . ARG A 1 345 ? 116.105 26.375 23.508 1.00 34.35 339 ARG A CA 1
ATOM 2701 C C . ARG A 1 345 ? 114.634 25.939 23.604 1.00 30.49 339 ARG A C 1
ATOM 2702 O O . ARG A 1 345 ? 113.838 26.434 22.869 1.00 29.33 339 ARG A O 1
ATOM 2710 N N . ARG A 1 346 ? 114.303 24.987 24.472 1.00 30.72 340 ARG A N 1
ATOM 2711 C CA . ARG A 1 346 ? 112.929 24.597 24.675 1.00 30.91 340 ARG A CA 1
ATOM 2712 C C . ARG A 1 346 ? 112.129 25.680 25.366 1.00 31.48 340 ARG A C 1
ATOM 2713 O O . ARG A 1 346 ? 110.913 25.805 25.130 1.00 31.03 340 ARG A O 1
ATOM 2729 N N . LEU A 1 348 ? 112.499 28.790 24.949 1.00 25.38 342 LEU A 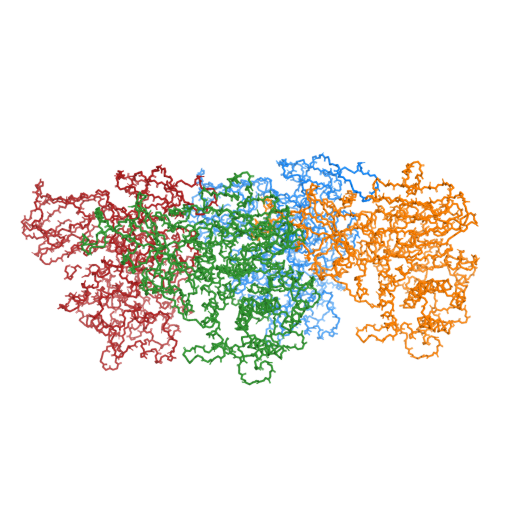N 1
ATOM 2730 C CA . LEU A 1 348 ? 112.190 29.713 23.877 1.00 29.92 342 LEU A CA 1
ATOM 2731 C C . LEU A 1 348 ? 110.992 29.256 23.035 1.00 33.86 342 LEU A C 1
ATOM 2732 O O . LEU A 1 348 ? 110.252 30.067 22.557 1.00 31.22 342 LEU A O 1
ATOM 2737 N N . GLU A 1 349 ? 110.828 27.953 22.855 1.00 39.63 343 GLU A N 1
ATOM 2738 C CA . GLU A 1 349 ? 109.679 27.417 22.117 1.00 43.02 343 GLU A CA 1
ATOM 2739 C C . GLU A 1 349 ? 108.417 27.508 22.949 1.00 42.61 343 GLU A C 1
ATOM 2740 O O . GLU A 1 349 ? 107.326 27.555 22.432 1.00 48.59 343 GLU A O 1
ATOM 2746 N N . LEU A 1 350 ? 108.571 27.613 24.252 1.00 39.63 344 LEU A N 1
ATOM 2747 C CA . LEU A 1 350 ? 107.435 27.741 25.135 1.00 38.98 344 LEU A CA 1
ATOM 2748 C C . LEU A 1 350 ? 106.953 29.176 25.311 1.00 39.06 344 LEU A C 1
ATOM 2749 O O . LEU A 1 350 ? 105.775 29.430 25.536 1.00 49.81 344 LEU A O 1
ATOM 2754 N N . GLU A 1 351 ? 107.874 30.118 25.199 1.00 40.55 345 GLU A N 1
ATOM 2755 C CA . GLU A 1 351 ? 107.582 31.511 25.358 1.00 34.97 345 GLU A CA 1
ATOM 2756 C C . GLU A 1 351 ? 108.810 32.298 24.817 1.00 33.65 345 GLU A C 1
ATOM 2757 O O . GLU A 1 351 ? 109.970 32.086 25.232 1.00 32.84 345 GLU A O 1
ATOM 2771 N N . ASP A 1 353 ? 110.951 34.906 25.091 1.00 27.94 347 ASP A N 1
ATOM 2772 C CA . ASP A 1 353 ? 111.464 35.876 26.044 1.00 27.60 347 ASP A CA 1
ATOM 2773 C C . ASP A 1 353 ? 112.997 35.930 25.903 1.00 28.06 347 ASP A C 1
ATOM 2774 O O . ASP A 1 353 ? 113.708 34.916 26.059 1.00 27.13 347 ASP A O 1
ATOM 2779 N N . GLY A 1 354 ? 113.486 37.104 25.580 1.00 24.47 348 GLY A N 1
ATOM 2780 C CA . GLY A 1 354 ? 114.902 37.364 25.478 1.00 28.58 348 GLY A CA 1
ATOM 2781 C C . GLY A 1 354 ? 115.718 36.873 26.686 1.00 30.11 348 GLY A C 1
ATOM 2782 O O . GLY A 1 354 ? 116.861 36.488 26.515 1.00 28.33 348 GLY A O 1
ATOM 2783 N N . LYS A 1 355 ? 115.133 36.819 27.877 1.00 31.19 349 LYS A N 1
ATOM 2784 C CA . LYS A 1 355 ? 115.893 36.351 29.053 1.00 34.05 349 LYS A CA 1
ATOM 2785 C C . LYS A 1 355 ? 116.361 34.918 28.912 1.00 32.56 349 LYS A C 1
ATOM 2786 O O . LYS A 1 355 ? 117.383 34.566 29.445 1.00 36.49 349 LYS A O 1
ATOM 2792 N N . TYR A 1 356 ? 115.664 34.110 28.123 1.00 31.54 350 TYR A N 1
ATOM 2793 C CA . TYR A 1 356 ? 116.060 32.739 27.866 1.00 29.21 350 TYR A CA 1
ATOM 2794 C C . TYR A 1 356 ? 117.279 32.714 26.978 1.00 32.83 350 TYR A C 1
ATOM 2795 O O . TYR A 1 356 ? 118.232 31.927 27.179 1.00 26.61 350 TYR A O 1
ATOM 2804 N N . ALA A 1 357 ? 117.245 33.540 25.948 1.00 30.84 351 ALA A N 1
ATOM 2805 C CA . ALA A 1 357 ? 118.339 33.545 25.017 1.00 32.71 351 ALA A CA 1
ATOM 2806 C C . ALA A 1 357 ? 119.557 34.222 25.647 1.00 29.53 351 ALA A C 1
ATOM 2807 O O . ALA A 1 357 ? 120.671 33.940 25.259 1.00 31.41 351 ALA A O 1
ATOM 2809 N N . ASP A 1 358 ? 119.325 35.122 26.583 1.00 26.55 352 ASP A N 1
ATOM 2810 C CA . ASP A 1 358 ? 120.379 35.804 27.326 1.00 28.83 352 ASP A CA 1
ATOM 2811 C C . ASP A 1 358 ? 121.183 34.785 28.103 1.00 23.47 352 ASP A C 1
ATOM 2812 O O . ASP A 1 358 ? 122.415 34.778 27.999 1.00 21.84 352 ASP A O 1
ATOM 2817 N N . VAL A 1 359 ? 120.501 33.861 28.741 1.00 21.37 353 VAL A N 1
ATOM 2818 C CA . VAL A 1 359 ? 121.149 32.752 29.430 1.00 20.80 353 VAL A CA 1
ATOM 2819 C C . VAL A 1 359 ? 121.849 31.803 28.484 1.00 25.44 353 VAL A C 1
ATOM 2820 O O . VAL A 1 359 ? 122.997 31.355 28.746 1.00 24.53 353 VAL A O 1
ATOM 2832 N N . GLU A 1 361 ? 123.111 32.491 25.737 1.00 25.50 355 GLU A N 1
ATOM 2833 C CA . GLU A 1 361 ? 124.307 33.160 25.250 1.00 26.05 355 GLU A CA 1
ATOM 2834 C C . GLU A 1 361 ? 125.377 33.183 26.336 1.00 27.66 355 GLU A C 1
ATOM 2835 O O . GLU A 1 361 ? 126.557 32.907 26.075 1.00 25.76 355 GLU A O 1
ATOM 2841 N N . ARG A 1 362 ? 124.979 33.502 27.575 1.00 24.64 356 ARG A N 1
ATOM 2842 C CA . ARG A 1 362 ? 125.917 33.430 28.728 1.00 23.56 356 ARG A CA 1
ATOM 2843 C C . ARG A 1 362 ? 126.631 32.049 28.824 1.00 25.27 356 ARG A C 1
ATOM 2844 O O . ARG A 1 362 ? 127.859 31.985 28.879 1.00 23.40 356 ARG A O 1
ATOM 2852 N N . ALA A 1 363 ? 125.882 30.970 28.748 1.00 22.67 357 ALA A N 1
ATOM 2853 C CA . ALA A 1 363 ? 126.485 29.648 28.788 1.00 25.77 357 ALA A CA 1
ATOM 2854 C C . ALA A 1 363 ? 127.378 29.349 27.602 1.00 26.47 357 ALA A C 1
ATOM 2855 O O . ALA A 1 363 ? 128.500 28.798 27.746 1.00 28.43 357 ALA A O 1
ATOM 2857 N N . LEU A 1 364 ? 126.944 29.795 26.444 1.00 25.72 358 LEU A N 1
ATOM 2858 C CA . LEU A 1 364 ? 127.673 29.544 25.232 1.00 23.09 358 LEU A CA 1
ATOM 2859 C C . LEU A 1 364 ? 129.024 30.215 25.146 1.00 24.33 358 LEU A C 1
ATOM 2860 O O . LEU A 1 364 ? 129.981 29.621 24.591 1.00 21.98 358 LEU A O 1
ATOM 2865 N N . TYR A 1 365 ? 129.114 31.446 25.609 1.00 22.05 359 TYR A N 1
ATOM 2866 C CA . TYR A 1 365 ? 130.334 32.221 25.470 1.00 25.30 359 TYR A CA 1
ATOM 2867 C C . TYR A 1 365 ? 131.210 32.178 26.751 1.00 25.17 359 TYR A C 1
ATOM 2868 O O . TYR A 1 365 ? 132.244 32.899 26.833 1.00 22.65 359 TYR A O 1
ATOM 2877 N N . ASN A 1 366 ? 130.824 31.361 27.726 1.00 22.88 360 ASN A N 1
ATOM 2878 C CA . ASN A 1 366 ? 131.529 31.340 29.024 1.00 23.00 360 ASN A CA 1
ATOM 2879 C C . ASN A 1 366 ? 131.679 29.957 29.535 1.00 22.17 360 ASN A C 1
ATOM 2880 O O . ASN A 1 366 ? 132.619 29.284 29.170 1.00 28.52 360 ASN A O 1
ATOM 2885 N N . GLY A 1 367 ? 130.729 29.442 30.267 1.00 22.11 361 GLY A N 1
ATOM 2886 C CA . GLY A 1 367 ? 130.922 28.171 30.959 1.00 20.89 361 GLY A CA 1
ATOM 2887 C C . GLY A 1 367 ? 130.826 26.872 30.210 1.00 21.65 361 GLY A C 1
ATOM 2888 O O . GLY A 1 367 ? 130.880 25.791 30.842 1.00 19.34 361 GLY A O 1
ATOM 2889 N N . THR A 1 368 ? 130.578 26.931 28.905 1.00 21.32 362 THR A N 1
ATOM 2890 C CA . THR A 1 368 ? 130.597 25.710 28.093 1.00 21.59 362 THR A CA 1
ATOM 2891 C C . THR A 1 368 ? 132.001 25.629 27.491 1.00 22.59 362 THR A C 1
ATOM 2892 O O . THR A 1 368 ? 132.706 24.684 27.731 1.00 24.04 362 THR A O 1
ATOM 2896 N N . ILE A 1 369 ? 132.339 26.581 26.635 1.00 22.62 363 ILE A N 1
ATOM 2897 C CA . ILE A 1 369 ? 133.574 26.542 25.943 1.00 23.81 363 ILE A CA 1
ATOM 2898 C C . ILE A 1 369 ? 134.789 26.678 26.910 1.00 26.60 363 ILE A C 1
ATOM 2899 O O . ILE A 1 369 ? 135.905 26.342 26.530 1.00 29.87 363 ILE A O 1
ATOM 2904 N N . SER A 1 370 ? 134.567 27.169 28.124 1.00 23.32 364 SER A N 1
ATOM 2905 C CA . SER A 1 370 ? 135.609 27.141 29.156 1.00 24.02 364 SER A CA 1
ATOM 2906 C C . SER A 1 370 ? 136.084 25.733 29.420 1.00 23.32 364 SER A C 1
ATOM 2907 O O . SER A 1 370 ? 137.206 25.535 29.866 1.00 26.03 364 SER A O 1
ATOM 2910 N N . GLY A 1 371 ? 135.243 24.761 29.093 1.00 20.38 365 GLY A N 1
ATOM 2911 C CA . GLY A 1 371 ? 135.540 23.366 29.231 1.00 19.10 365 GLY A CA 1
ATOM 2912 C C . GLY A 1 371 ? 136.590 22.743 28.301 1.00 19.39 365 GLY A C 1
ATOM 2913 O O . GLY A 1 371 ? 136.879 21.547 28.407 1.00 18.94 365 GLY A O 1
ATOM 2922 N N . ASP A 1 373 ? 140.427 23.525 26.049 1.00 23.49 367 ASP A N 1
ATOM 2923 C CA . ASP A 1 373 ? 141.555 24.350 25.582 1.00 27.00 367 ASP A CA 1
ATOM 2924 C C . ASP A 1 373 ? 141.188 24.866 24.209 1.00 25.56 367 ASP A C 1
ATOM 2925 O O . ASP A 1 373 ? 140.425 24.198 23.458 1.00 23.10 367 ASP A O 1
ATOM 2930 N N . LEU A 1 374 ? 141.780 25.989 23.852 1.00 25.51 368 LEU A N 1
ATOM 2931 C CA . LEU A 1 374 ? 141.451 26.634 22.616 1.00 29.17 368 LEU A CA 1
ATOM 2932 C C . LEU A 1 374 ? 141.666 25.711 21.412 1.00 31.51 368 LEU A C 1
ATOM 2933 O O . LEU A 1 374 ? 140.947 25.842 20.444 1.00 31.11 368 LEU A O 1
ATOM 2938 N N . ASP A 1 375 ? 142.641 24.792 21.491 1.00 30.69 369 ASP A N 1
ATOM 2939 C CA . ASP A 1 375 ? 142.968 23.851 20.387 1.00 31.69 369 ASP A CA 1
ATOM 2940 C C . ASP A 1 375 ? 142.249 22.528 20.490 1.00 30.48 369 ASP A C 1
ATOM 2941 O O . ASP A 1 375 ? 142.547 21.585 19.740 1.00 32.99 369 ASP A O 1
ATOM 2946 N N . GLY A 1 376 ? 141.359 22.410 21.473 1.00 28.98 370 GLY A N 1
ATOM 2947 C CA . GLY A 1 376 ? 140.560 21.220 21.619 1.00 27.19 370 GLY A CA 1
ATOM 2948 C C . GLY A 1 376 ? 141.226 19.945 22.082 1.00 29.94 370 GLY A C 1
ATOM 2949 O O . GLY A 1 376 ? 140.601 18.863 22.049 1.00 27.51 370 GLY A O 1
ATOM 2950 N N . LYS A 1 377 ? 142.460 20.016 22.581 1.00 29.70 371 LYS A N 1
ATOM 2951 C CA . LYS A 1 377 ? 143.147 18.783 22.968 1.00 32.50 371 LYS A CA 1
ATOM 2952 C C . LYS A 1 377 ? 142.922 18.329 24.387 1.00 31.69 371 LYS A C 1
ATOM 2953 O O . LYS A 1 377 ? 143.095 17.146 24.669 1.00 31.21 371 LYS A O 1
ATOM 2959 N N . LYS A 1 378 ? 142.583 19.272 25.274 1.00 28.26 372 LYS A N 1
ATOM 2960 C CA . LYS A 1 378 ? 142.320 18.974 26.655 1.00 29.48 372 LYS A CA 1
ATOM 2961 C C . LYS A 1 378 ? 141.037 19.653 27.163 1.00 26.03 372 LYS A C 1
ATOM 2962 O O . LYS A 1 378 ? 140.601 20.668 26.616 1.00 25.11 372 LYS A O 1
ATOM 2968 N N . PHE A 1 379 ? 140.491 19.092 28.243 1.00 27.72 373 PHE A N 1
ATOM 2969 C CA . PHE A 1 379 ? 139.194 19.471 28.775 1.00 27.75 373 PHE A CA 1
ATOM 2970 C C . PHE A 1 379 ? 139.165 19.606 30.299 1.00 30.48 373 PHE A C 1
ATOM 2971 O O . PHE A 1 379 ? 139.976 18.999 31.019 1.00 24.81 373 PHE A O 1
ATOM 2979 N N . PHE A 1 380 ? 138.214 20.425 30.763 1.00 27.82 374 PHE A N 1
ATOM 2980 C CA . PHE A 1 380 ? 137.775 20.427 32.139 1.00 26.07 374 PHE A CA 1
ATOM 2981 C C . PHE A 1 380 ? 136.437 19.698 32.271 1.00 26.84 374 PHE A C 1
ATOM 2982 O O . PHE A 1 380 ? 135.539 19.816 31.418 1.00 28.38 374 PHE A O 1
ATOM 2990 N N . TYR A 1 381 ? 136.302 18.960 33.361 1.00 28.00 375 TYR A N 1
ATOM 2991 C CA . TYR A 1 381 ? 135.024 18.456 33.809 1.00 28.86 375 TYR A CA 1
ATOM 2992 C C . TYR A 1 381 ? 134.385 19.587 34.634 1.00 27.67 375 TYR A C 1
ATOM 2993 O O . TYR A 1 381 ? 133.299 20.018 34.350 1.00 27.14 375 TYR A O 1
ATOM 3002 N N . VAL A 1 382 ? 135.152 20.156 35.554 1.00 25.81 376 VAL A N 1
ATOM 3003 C CA . VAL A 1 382 ? 134.723 21.194 36.500 1.00 23.95 376 VAL A CA 1
ATOM 3004 C C . VAL A 1 382 ? 135.204 22.543 36.091 1.00 22.62 376 VAL A C 1
ATOM 3005 O O . VAL A 1 382 ? 136.352 22.681 35.677 1.00 21.94 376 VAL A O 1
ATOM 3009 N N . ASN A 1 383 ? 134.337 23.557 36.177 1.00 20.48 377 ASN A N 1
ATOM 3010 C CA . ASN A 1 383 ? 134.691 24.889 35.731 1.00 21.64 377 ASN A CA 1
ATOM 3011 C C . ASN A 1 383 ? 134.627 25.902 36.871 1.00 24.62 377 ASN A C 1
ATOM 3012 O O . ASN A 1 383 ? 133.593 26.568 37.087 1.00 25.58 377 ASN A O 1
ATOM 3017 N N . PRO A 1 384 ? 135.741 26.085 37.567 1.00 23.69 378 PRO A N 1
ATOM 3018 C CA . PRO A 1 384 ? 135.721 26.909 38.767 1.00 23.62 378 PRO A CA 1
ATOM 3019 C C . PRO A 1 384 ? 135.745 28.368 38.410 1.00 23.24 378 PRO A C 1
ATOM 3020 O O . PRO A 1 384 ? 136.088 28.725 37.298 1.00 24.28 378 PRO A O 1
ATOM 3024 N N . LEU A 1 385 ? 135.337 29.217 39.347 1.00 22.36 379 LEU A N 1
ATOM 3025 C CA . LEU A 1 385 ? 135.430 30.651 39.171 1.00 21.39 379 LEU A CA 1
ATOM 3026 C C . LEU A 1 385 ? 136.548 31.274 39.954 1.00 20.73 379 LEU A C 1
ATOM 3027 O O . LEU A 1 385 ? 136.795 32.504 39.883 1.00 19.21 379 LEU A O 1
ATOM 3032 N N . GLU A 1 386 ? 137.268 30.433 40.679 1.00 23.89 380 GLU A N 1
ATOM 3033 C CA . GLU A 1 386 ? 138.423 30.898 41.471 1.00 26.64 380 GLU A CA 1
ATOM 3034 C C . GLU A 1 386 ? 139.364 29.741 41.684 1.00 25.49 380 GLU A C 1
ATOM 3035 O O . GLU A 1 386 ? 138.961 28.677 42.139 1.00 29.30 380 GLU A O 1
ATOM 3041 N N . VAL A 1 387 ? 140.624 29.950 41.342 1.00 26.32 381 VAL A N 1
ATOM 3042 C CA . VAL A 1 387 ? 141.631 28.917 41.494 1.00 28.91 381 VAL A CA 1
ATOM 3043 C C . VAL A 1 387 ? 142.875 29.457 42.196 1.00 28.39 381 VAL A C 1
ATOM 3044 O O . VAL A 1 387 ? 143.428 30.463 41.799 1.00 24.86 381 VAL A O 1
ATOM 3048 N N . TRP A 1 388 ? 143.242 28.757 43.268 1.00 33.33 382 TRP A N 1
ATOM 3049 C CA . TRP A 1 388 ? 144.562 28.853 43.935 1.00 35.50 382 TRP A CA 1
ATOM 3050 C C . TRP A 1 388 ? 145.144 27.416 43.831 1.00 30.11 382 TRP A C 1
ATOM 3051 O O . TRP A 1 388 ? 144.727 26.562 44.564 1.00 29.39 382 TRP A O 1
ATOM 3062 N N . PRO A 1 389 ? 146.076 27.154 42.889 1.00 28.95 383 PRO A N 1
ATOM 3063 C CA . PRO A 1 389 ? 146.460 25.759 42.615 1.00 29.94 383 PRO A CA 1
ATOM 3064 C C . PRO A 1 389 ? 146.904 24.945 43.782 1.00 28.78 383 PRO A C 1
ATOM 3065 O O . PRO A 1 389 ? 146.529 23.791 43.873 1.00 28.88 383 PRO A O 1
ATOM 3069 N N . LYS A 1 390 ? 147.689 25.531 44.680 1.00 29.52 384 LYS A N 1
ATOM 3070 C CA . LYS A 1 390 ? 148.085 24.805 45.878 1.00 30.03 384 LYS A CA 1
ATOM 3071 C C . LYS A 1 390 ? 146.922 24.287 46.673 1.00 28.77 384 LYS A C 1
ATOM 3072 O O . LYS A 1 390 ? 146.961 23.166 47.205 1.00 30.59 384 LYS A O 1
ATOM 3078 N N . ALA A 1 391 ? 145.885 25.115 46.811 1.00 25.63 385 ALA A N 1
ATOM 3079 C CA . ALA A 1 391 ? 144.690 24.738 47.538 1.00 24.64 385 ALA A CA 1
ATOM 3080 C C . ALA A 1 391 ? 143.874 23.618 46.944 1.00 25.77 385 ALA A C 1
ATOM 3081 O O . ALA A 1 391 ? 143.055 23.022 47.648 1.00 21.68 385 ALA A O 1
ATOM 3083 N N . CYS A 1 392 ? 144.069 23.334 45.661 1.00 27.30 386 CYS A N 1
ATOM 3084 C CA . CYS A 1 392 ? 143.433 22.163 45.025 1.00 29.64 386 CYS A CA 1
ATOM 3085 C C . CYS A 1 392 ? 143.829 20.843 45.618 1.00 28.12 386 CYS A C 1
ATOM 3086 O O . CYS A 1 392 ? 143.260 19.816 45.280 1.00 35.93 386 CYS A O 1
ATOM 3089 N N . GLU A 1 393 ? 144.741 20.855 46.572 1.00 30.26 387 GLU A N 1
ATOM 3090 C CA . GLU A 1 393 ? 145.084 19.634 47.323 1.00 30.73 387 GLU A CA 1
ATOM 3091 C C . GLU A 1 393 ? 144.174 19.393 48.472 1.00 25.47 387 GLU A C 1
ATOM 3092 O O . GLU A 1 393 ? 144.141 18.315 49.034 1.00 25.21 387 GLU A O 1
ATOM 3098 N N . ARG A 1 394 ? 143.437 20.400 48.880 1.00 23.18 388 ARG A N 1
ATOM 3099 C CA . ARG A 1 394 ? 142.401 20.151 49.893 1.00 22.61 388 ARG A CA 1
ATOM 3100 C C . ARG A 1 394 ? 141.391 19.139 49.418 1.00 22.46 388 ARG A C 1
ATOM 3101 O O . ARG A 1 394 ? 140.951 19.171 48.268 1.00 24.60 388 ARG A O 1
ATOM 3109 N N . HIS A 1 395 ? 140.971 18.279 50.304 1.00 22.73 389 HIS A N 1
ATOM 3110 C CA . HIS A 1 395 ? 139.931 17.318 49.996 1.00 25.74 389 HIS A CA 1
ATOM 3111 C C . HIS A 1 395 ? 138.647 18.012 49.442 1.00 27.43 389 HIS A C 1
ATOM 3112 O O . HIS A 1 395 ? 138.025 17.523 48.485 1.00 26.12 389 HIS A O 1
ATOM 3119 N N . ASP A 1 396 ? 138.277 19.154 50.006 1.00 25.59 390 ASP A N 1
ATOM 3120 C CA . ASP A 1 396 ? 137.095 19.841 49.540 1.00 22.16 390 ASP A CA 1
ATOM 3121 C C . ASP A 1 396 ? 137.313 20.595 48.252 1.00 21.73 390 ASP A C 1
ATOM 3122 O O . ASP A 1 396 ? 136.386 21.250 47.762 1.00 21.85 390 ASP A O 1
ATOM 3127 N N . LYS A 1 397 ? 138.507 20.504 47.666 1.00 21.24 391 LYS A N 1
ATOM 3128 C CA . LYS A 1 397 ? 138.786 21.107 46.353 1.00 19.81 391 LYS A CA 1
ATOM 3129 C C . LYS A 1 397 ? 139.426 20.172 45.354 1.00 19.67 391 LYS A C 1
ATOM 3130 O O . LYS A 1 397 ? 139.827 20.599 44.300 1.00 18.36 391 LYS A O 1
ATOM 3136 N N . ARG A 1 398 ? 139.454 18.886 45.654 1.00 22.73 392 ARG A N 1
ATOM 3137 C CA . ARG A 1 398 ? 140.197 17.950 44.853 1.00 23.87 392 ARG A CA 1
ATOM 3138 C C . ARG A 1 398 ? 139.489 17.717 43.531 1.00 27.25 392 ARG A C 1
ATOM 3139 O O . ARG A 1 398 ? 140.109 17.267 42.593 1.00 25.47 392 ARG A O 1
ATOM 3147 N N . HIS A 1 399 ? 138.196 18.016 43.444 1.00 26.24 393 HIS A N 1
ATOM 3148 C CA . HIS A 1 399 ? 137.450 17.996 42.132 1.00 26.34 393 HIS A CA 1
ATOM 3149 C C . HIS A 1 399 ? 137.891 19.119 41.221 1.00 24.50 393 HIS A C 1
ATOM 3150 O O . HIS A 1 399 ? 137.628 19.107 40.040 1.00 24.69 393 HIS A O 1
ATOM 3157 N N . VAL A 1 400 ? 138.505 20.139 41.773 1.00 23.94 394 VAL A N 1
ATOM 3158 C CA . VAL A 1 400 ? 138.953 21.239 40.937 1.00 24.75 394 VAL A CA 1
ATOM 3159 C C . VAL A 1 400 ? 140.355 20.933 40.371 1.00 29.47 394 VAL A C 1
ATOM 3160 O O . VAL A 1 400 ? 141.346 20.900 41.125 1.00 29.91 394 VAL A O 1
ATOM 3164 N N . LYS A 1 401 ? 140.448 20.703 39.062 1.00 29.09 395 LYS A N 1
ATOM 3165 C CA . LYS A 1 401 ? 141.750 20.502 38.412 1.00 30.10 395 LYS A CA 1
ATOM 3166 C C . LYS A 1 401 ? 142.262 21.826 37.933 1.00 27.83 395 LYS A C 1
ATOM 3167 O O . LYS A 1 401 ? 141.551 22.571 37.310 1.00 29.69 395 LYS A O 1
ATOM 3173 N N . PRO A 1 402 ? 143.507 22.141 38.268 1.00 31.97 396 PRO A N 1
ATOM 3174 C CA . PRO A 1 402 ? 144.041 23.453 37.899 1.00 32.47 396 PRO A CA 1
ATOM 3175 C C . PRO A 1 402 ? 144.454 23.579 36.448 1.00 28.84 396 PRO A C 1
ATOM 3176 O O . PRO A 1 402 ? 144.667 24.676 35.977 1.00 28.49 396 PRO A O 1
ATOM 3180 N N . VAL A 1 403 ? 144.601 22.459 35.750 1.00 27.01 397 VAL A N 1
ATOM 3181 C CA . VAL A 1 403 ? 144.787 22.488 34.315 1.00 26.28 397 VAL A CA 1
ATOM 3182 C C . VAL A 1 403 ? 143.906 21.463 33.619 1.00 26.55 397 VAL A C 1
ATOM 3183 O O . VAL A 1 403 ? 143.443 20.504 34.251 1.00 22.36 397 VAL A O 1
ATOM 3187 N N . ARG A 1 404 ? 143.670 21.672 32.323 1.00 25.97 398 ARG A N 1
ATOM 3188 C CA . ARG A 1 404 ? 142.778 20.811 31.580 1.00 27.97 398 ARG A CA 1
ATOM 3189 C C . ARG A 1 404 ? 143.526 19.538 31.283 1.00 31.33 398 ARG A C 1
ATOM 3190 O O . ARG A 1 404 ? 144.732 19.521 31.372 1.00 31.31 398 ARG A O 1
ATOM 3198 N N . GLN A 1 405 ? 142.817 18.471 30.971 1.00 31.71 399 GLN A N 1
ATOM 3199 C CA . GLN A 1 405 ? 143.464 17.210 30.705 1.00 37.16 399 GLN A CA 1
ATOM 3200 C C . GLN A 1 405 ? 142.627 16.364 29.752 1.00 42.93 399 GLN A C 1
ATOM 3201 O O . GLN A 1 405 ? 141.549 16.785 29.301 1.00 42.45 399 GLN A O 1
ATOM 3207 N N . LYS A 1 406 ? 143.099 15.169 29.426 1.00 45.89 400 LYS A N 1
ATOM 3208 C CA . LYS A 1 406 ? 142.191 14.154 28.854 1.00 51.84 400 LYS A CA 1
ATOM 3209 C C . LYS A 1 406 ? 141.504 13.343 29.950 1.00 58.11 400 LYS A C 1
ATOM 3210 O O . LYS A 1 406 ? 142.024 13.196 31.074 1.00 56.14 400 LYS A O 1
ATOM 3216 N N . TRP A 1 407 ? 140.325 12.824 29.608 1.00 63.14 401 TRP A N 1
ATOM 3217 C CA . TRP A 1 407 ? 139.489 12.033 30.530 1.00 64.40 401 TRP A CA 1
ATOM 3218 C C . TRP A 1 407 ? 139.171 10.653 29.949 1.00 74.35 401 TRP A C 1
ATOM 3219 O O . TRP A 1 407 ? 139.352 10.387 28.739 1.00 80.11 401 TRP A O 1
ATOM 3230 N N . PHE A 1 408 ? 138.695 9.790 30.838 1.00 82.10 402 PHE A N 1
ATOM 3231 C CA . PHE A 1 408 ? 138.478 8.372 30.559 1.00 87.84 402 PHE A CA 1
ATOM 3232 C C . PHE A 1 408 ? 137.403 7.912 31.532 1.00 83.82 402 PHE A C 1
ATOM 3233 O O . PHE A 1 408 ? 137.377 8.332 32.691 1.00 78.23 402 PHE A O 1
ATOM 3241 N N . SER A 1 409 ? 136.500 7.070 31.050 1.00 97.32 403 SER A N 1
ATOM 3242 C CA . SER A 1 409 ? 135.440 6.482 31.882 1.00 109.07 403 SER A CA 1
ATOM 3243 C C . SER A 1 409 ? 134.198 7.390 31.873 1.00 110.04 403 SER A C 1
ATOM 3244 O O . SER A 1 409 ? 133.151 7.028 31.309 1.00 106.87 403 SER A O 1
ATOM 3247 N N . CYS A 1 410 ? 134.330 8.564 32.492 1.00 103.15 404 CYS A N 1
ATOM 3248 C CA . CYS A 1 410 ? 133.410 9.661 32.265 1.00 97.18 404 CYS A CA 1
ATOM 3249 C C . CYS A 1 410 ? 134.180 10.725 31.469 1.00 99.39 404 CYS A C 1
ATOM 3250 O O . CYS A 1 410 ? 134.523 11.821 31.965 1.00 94.65 404 CYS A O 1
ATOM 3253 N N . ALA A 1 411 ? 134.471 10.340 30.224 1.00 95.72 405 ALA A N 1
ATOM 3254 C CA . ALA A 1 411 ? 134.999 11.239 29.203 1.00 90.46 405 ALA A CA 1
ATOM 3255 C C . ALA A 1 411 ? 133.824 11.768 28.393 1.00 81.78 405 ALA A C 1
ATOM 3256 O O . ALA A 1 411 ? 133.689 11.478 27.209 1.00 81.12 405 ALA A O 1
ATOM 3258 N N . CYS A 1 412 ? 132.982 12.552 29.056 1.00 80.11 406 CYS A N 1
ATOM 3259 C CA . CYS A 1 412 ? 131.832 13.176 28.427 1.00 82.93 406 CYS A CA 1
ATOM 3260 C C . CYS A 1 412 ? 132.133 14.622 28.026 1.00 72.40 406 CYS A C 1
ATOM 3261 O O . CYS A 1 412 ? 131.634 15.107 27.023 1.00 76.66 406 CYS A O 1
ATOM 3264 N N . CYS A 1 413 ? 132.955 15.311 28.798 1.00 70.81 407 CYS A N 1
ATOM 3265 C CA . CYS A 1 413 ? 133.324 16.674 28.456 1.00 75.86 407 CYS A CA 1
ATOM 3266 C C . CYS A 1 413 ? 133.556 16.819 26.937 1.00 87.10 407 CYS A C 1
ATOM 3267 O O . CYS A 1 413 ? 133.037 17.764 26.336 1.00 82.50 407 CYS A O 1
ATOM 3270 N N . PRO A 1 414 ? 134.319 15.874 26.307 1.00 91.77 408 PRO A N 1
ATOM 3271 C CA . PRO A 1 414 ? 134.592 15.997 24.858 1.00 90.36 408 PRO A CA 1
ATOM 3272 C C . PRO A 1 414 ? 133.418 15.708 23.865 1.00 92.13 408 PRO A C 1
ATOM 3273 O O . PRO A 1 414 ? 133.004 16.639 23.173 1.00 62.97 408 PRO A O 1
ATOM 3277 N N . PRO A 1 415 ? 132.890 14.440 23.773 1.00 117.82 409 PRO A N 1
ATOM 3278 C CA . PRO A 1 415 ? 131.836 14.225 22.748 1.00 109.31 409 PRO A CA 1
ATOM 3279 C C . PRO A 1 415 ? 130.571 15.028 23.066 1.00 89.47 409 PRO A C 1
ATOM 3280 O O . PRO A 1 415 ? 129.742 15.300 22.143 1.00 72.06 409 PRO A O 1
ATOM 3284 N N . ASN A 1 416 ? 130.454 15.405 24.356 1.00 65.10 410 ASN A N 1
ATOM 3285 C CA . ASN A 1 416 ? 129.441 16.322 24.777 1.00 46.63 410 ASN A CA 1
ATOM 3286 C C . ASN A 1 416 ? 129.704 17.705 24.223 1.00 36.68 410 ASN A C 1
ATOM 3287 O O . ASN A 1 416 ? 128.817 18.223 23.549 1.00 37.19 410 ASN A O 1
ATOM 3292 N N . LEU A 1 417 ? 130.857 18.336 24.445 1.00 31.50 411 LEU A N 1
ATOM 3293 C CA . LEU A 1 417 ? 131.061 19.674 23.843 1.00 30.99 411 LEU A CA 1
ATOM 3294 C C . LEU A 1 417 ? 131.028 19.649 22.335 1.00 27.35 411 LEU A C 1
ATOM 3295 O O . LEU A 1 417 ? 130.524 20.548 21.721 1.00 29.71 411 LEU A O 1
ATOM 3300 N N . ALA A 1 418 ? 131.582 18.622 21.754 1.00 27.90 412 ALA A N 1
ATOM 3301 C CA . ALA A 1 418 ? 131.552 18.471 20.306 1.00 27.78 412 ALA A CA 1
ATOM 3302 C C . ALA A 1 418 ? 130.131 18.556 19.750 1.00 27.46 412 ALA A C 1
ATOM 3303 O O . ALA A 1 418 ? 129.927 19.216 18.743 1.00 29.02 412 ALA A O 1
ATOM 3305 N N . ARG A 1 419 ? 129.170 17.844 20.354 1.00 26.86 413 ARG A N 1
ATOM 3306 C CA . ARG A 1 419 ? 127.821 17.822 19.772 1.00 28.20 413 ARG A CA 1
ATOM 3307 C C . ARG A 1 419 ? 127.166 19.169 19.863 1.00 27.42 413 ARG A C 1
ATOM 3308 O O . ARG A 1 419 ? 126.477 19.554 18.927 1.00 31.02 413 ARG A O 1
ATOM 3316 N N . LEU A 1 420 ? 127.440 19.934 20.914 1.00 25.45 414 LEU A N 1
ATOM 3317 C CA . LEU A 1 420 ? 126.922 21.293 20.965 1.00 25.19 414 LEU A CA 1
ATOM 3318 C C . LEU A 1 420 ? 127.565 22.253 19.948 1.00 28.34 414 LEU A C 1
ATOM 3319 O O . LEU A 1 420 ? 126.875 22.999 19.193 1.00 30.18 414 LEU A O 1
ATOM 3324 N N . ILE A 1 421 ? 128.895 22.280 19.932 1.00 27.83 415 ILE A N 1
ATOM 3325 C CA . ILE A 1 421 ? 129.615 23.211 19.083 1.00 26.08 415 ILE A CA 1
ATOM 3326 C C . ILE A 1 421 ? 129.258 22.924 17.647 1.00 27.31 415 ILE A C 1
ATOM 3327 O O . ILE A 1 421 ? 129.057 23.842 16.850 1.00 26.26 415 ILE A O 1
ATOM 3332 N N . ALA A 1 422 ? 129.220 21.640 17.296 1.00 27.90 416 ALA A N 1
ATOM 3333 C CA . ALA A 1 422 ? 128.969 21.250 15.898 1.00 29.32 416 ALA A CA 1
ATOM 3334 C C . ALA A 1 422 ? 127.561 21.636 15.442 1.00 30.45 416 ALA A C 1
ATOM 3335 O O . ALA A 1 422 ? 127.330 21.823 14.255 1.00 28.10 416 ALA A O 1
ATOM 3337 N N . SER A 1 423 ? 126.639 21.773 16.391 1.00 30.44 417 SER A N 1
ATOM 3338 C CA . SER A 1 423 ? 125.276 22.125 16.066 1.00 29.76 417 SER A CA 1
ATOM 3339 C C . SER A 1 423 ? 124.965 23.572 16.379 1.00 29.54 417 SER A C 1
ATOM 3340 O O . SER A 1 423 ? 123.808 23.925 16.492 1.00 28.70 417 SER A O 1
ATOM 3343 N N . ILE A 1 424 ? 125.982 24.395 16.580 1.00 29.57 418 ILE A N 1
ATOM 3344 C CA . ILE A 1 424 ? 125.743 25.751 17.000 1.00 31.57 418 ILE A CA 1
ATOM 3345 C C . ILE A 1 424 ? 124.779 26.463 16.043 1.00 31.68 418 ILE A C 1
ATOM 3346 O O . ILE A 1 424 ? 123.987 27.324 16.462 1.00 34.20 418 ILE A O 1
ATOM 3351 N N . GLY A 1 425 ? 124.846 26.118 14.771 1.00 31.10 419 GLY A N 1
ATOM 3352 C CA . GLY A 1 425 ? 123.999 26.725 13.763 1.00 29.16 419 GLY A CA 1
ATOM 3353 C C . GLY A 1 425 ? 122.523 26.591 14.030 1.00 28.74 419 GLY A C 1
ATOM 3354 O O . GLY A 1 425 ? 121.753 27.472 13.679 1.00 29.77 419 GLY A O 1
ATOM 3355 N N . HIS A 1 426 ? 122.140 25.535 14.729 1.00 29.30 420 HIS A N 1
ATOM 3356 C CA . HIS A 1 426 ? 120.746 25.275 15.057 1.00 29.38 420 HIS A CA 1
ATOM 3357 C C . HIS A 1 426 ? 120.214 26.215 16.136 1.00 29.65 420 HIS A C 1
ATOM 3358 O O . HIS A 1 426 ? 119.034 26.215 16.375 1.00 28.73 420 HIS A O 1
ATOM 3365 N N . TYR A 1 427 ? 121.069 26.993 16.807 1.00 31.27 421 TYR A N 1
ATOM 3366 C CA . TYR A 1 427 ? 120.604 27.855 17.893 1.00 29.32 421 TYR A CA 1
ATOM 3367 C C . TYR A 1 427 ? 120.503 29.328 17.503 1.00 26.97 421 TYR A C 1
ATOM 3368 O O . TYR A 1 427 ? 120.045 30.146 18.289 1.00 28.46 421 TYR A O 1
ATOM 3377 N N . ILE A 1 428 ? 120.997 29.697 16.345 1.00 27.73 422 ILE A N 1
ATOM 3378 C CA . ILE A 1 428 ? 121.056 31.120 15.991 1.00 26.15 422 ILE A CA 1
ATOM 3379 C C . ILE A 1 428 ? 119.654 31.680 15.711 1.00 27.07 422 ILE A C 1
ATOM 3380 O O . ILE A 1 428 ? 119.345 32.793 16.135 1.00 27.82 422 ILE A O 1
ATOM 3385 N N . TYR A 1 429 ? 118.870 30.929 14.941 1.00 28.03 423 TYR A N 1
ATOM 3386 C CA . TYR A 1 429 ? 117.567 31.415 14.392 1.00 30.71 423 TYR A CA 1
ATOM 3387 C C . TYR A 1 429 ? 116.451 30.494 14.789 1.00 30.14 423 TYR A C 1
ATOM 3388 O O . TYR A 1 429 ? 116.681 29.321 15.050 1.00 30.46 423 TYR A O 1
ATOM 3397 N N . LEU A 1 430 ? 115.250 31.024 14.882 1.00 33.01 424 LEU A N 1
ATOM 3398 C CA . LEU A 1 430 ? 114.048 30.183 14.986 1.00 33.58 424 LEU A CA 1
ATOM 3399 C C . LEU A 1 430 ? 112.969 30.708 14.012 1.00 35.40 424 LEU A C 1
ATOM 3400 O O . LEU A 1 430 ? 112.521 31.857 14.121 1.00 33.33 424 LEU A O 1
ATOM 3405 N N . GLN A 1 431 ? 112.552 29.838 13.093 1.00 38.59 425 GLN A N 1
ATOM 3406 C CA . GLN A 1 431 ? 111.470 30.124 12.160 1.00 42.16 425 GLN A CA 1
ATOM 3407 C C . GLN A 1 431 ? 110.176 29.676 12.787 1.00 39.50 425 GLN A C 1
ATOM 3408 O O . GLN A 1 431 ? 109.998 28.525 13.115 1.00 42.41 425 GLN A O 1
ATOM 3414 N N . THR A 1 432 ? 109.280 30.619 12.966 1.00 39.94 426 THR A N 1
ATOM 3415 C CA . THR A 1 432 ? 107.929 30.367 13.393 1.00 42.81 426 THR A CA 1
ATOM 3416 C C . THR A 1 432 ? 106.968 30.863 12.285 1.00 47.06 426 THR A C 1
ATOM 3417 O O . THR A 1 432 ? 107.423 31.470 11.305 1.00 43.31 426 THR A O 1
ATOM 3421 N N . SER A 1 433 ? 105.669 30.551 12.365 1.00 54.03 427 SER A N 1
ATOM 3422 C CA . SER A 1 433 ? 104.715 31.064 11.345 1.00 54.10 427 SER A CA 1
ATOM 3423 C C . SER A 1 433 ? 104.425 32.541 11.615 1.00 53.50 427 SER A C 1
ATOM 3424 O O . SER A 1 433 ? 104.167 33.303 10.713 1.00 52.39 427 SER A O 1
ATOM 3427 N N . ASP A 1 434 ? 104.501 32.927 12.879 1.00 56.14 428 ASP A N 1
ATOM 3428 C CA . ASP A 1 434 ? 104.459 34.321 13.295 1.00 58.79 428 ASP A CA 1
ATOM 3429 C C . ASP A 1 434 ? 105.667 35.215 12.921 1.00 61.80 428 ASP A C 1
ATOM 3430 O O . ASP A 1 434 ? 105.476 36.421 12.803 1.00 62.88 428 ASP A O 1
ATOM 3435 N N . ALA A 1 435 ? 106.879 34.657 12.765 1.00 55.01 429 ALA A N 1
ATOM 3436 C CA . ALA A 1 435 ? 108.097 35.469 12.675 1.00 44.01 429 ALA A CA 1
ATOM 3437 C C . ALA A 1 435 ? 109.367 34.668 12.409 1.00 40.95 429 ALA A C 1
ATOM 3438 O O . ALA A 1 435 ? 109.427 33.465 12.675 1.00 49.86 429 ALA A O 1
ATOM 3440 N N . LEU A 1 436 ? 110.385 35.319 11.863 1.00 36.44 430 LEU A N 1
ATOM 3441 C CA . LEU A 1 436 ? 111.754 34.779 11.909 1.00 36.65 430 LEU A CA 1
ATOM 3442 C C . LEU A 1 436 ? 112.514 35.487 13.070 1.00 34.97 430 LEU A C 1
ATOM 3443 O O . LEU A 1 436 ? 112.620 36.726 13.101 1.00 32.10 430 LEU A O 1
ATOM 3448 N N . PHE A 1 437 ? 112.934 34.696 14.059 1.00 30.14 431 PHE A N 1
ATOM 3449 C CA . PHE A 1 437 ? 113.629 35.194 15.284 1.00 30.05 431 PHE A CA 1
ATOM 3450 C C . PHE A 1 437 ? 115.133 35.016 15.152 1.00 30.43 431 PHE A C 1
ATOM 3451 O O . PHE A 1 437 ? 115.571 33.966 14.698 1.00 27.53 431 PHE A O 1
ATOM 3459 N N . VAL A 1 438 ? 115.884 36.078 15.468 1.00 28.82 432 VAL A N 1
ATOM 3460 C CA . VAL A 1 438 ? 117.340 36.026 15.590 1.00 29.52 432 VAL A CA 1
ATOM 3461 C C . VAL A 1 438 ? 117.685 35.995 17.094 1.00 28.36 432 VAL A C 1
ATOM 3462 O O . VAL A 1 438 ? 117.442 36.974 17.815 1.00 25.83 432 VAL A O 1
ATOM 3466 N N . HIS A 1 439 ? 118.186 34.851 17.562 1.00 26.13 433 HIS A N 1
ATOM 3467 C CA . HIS A 1 439 ? 118.569 34.698 18.970 1.00 24.72 433 HIS A CA 1
ATOM 3468 C C . HIS A 1 439 ? 120.020 35.112 19.226 1.00 26.27 433 HIS A C 1
ATOM 3469 O O . HIS A 1 439 ? 120.299 35.839 20.179 1.00 26.34 433 HIS A O 1
ATOM 3476 N N . LEU A 1 440 ? 120.929 34.654 18.361 1.00 28.00 434 LEU A N 1
ATOM 3477 C CA . LEU A 1 440 ? 122.382 34.892 18.530 1.00 26.80 434 LEU A CA 1
ATOM 3478 C C . LEU A 1 440 ? 122.947 35.716 17.379 1.00 29.61 434 LEU A C 1
ATOM 3479 O O . LEU A 1 440 ? 122.443 35.673 16.220 1.00 26.30 434 LEU A O 1
ATOM 3484 N N . TYR A 1 441 ? 123.922 36.540 17.729 1.00 25.14 435 TYR A N 1
ATOM 3485 C CA . TYR A 1 441 ? 124.546 37.420 16.786 1.00 27.88 435 TYR A CA 1
ATOM 3486 C C . TYR A 1 441 ? 125.901 36.801 16.374 1.00 30.00 435 TYR A C 1
ATOM 3487 O O . TYR A 1 441 ? 126.879 36.843 17.074 1.00 31.35 435 TYR A O 1
ATOM 3496 N N . VAL A 1 442 ? 125.850 36.152 15.232 1.00 30.72 436 VAL A N 1
ATOM 3497 C CA . VAL A 1 442 ? 126.881 35.262 14.747 1.00 34.11 436 VAL A CA 1
ATOM 3498 C C . VAL A 1 442 ? 126.865 35.441 13.247 1.00 32.63 436 VAL A C 1
ATOM 3499 O O . VAL A 1 442 ? 125.804 35.304 12.636 1.00 31.40 436 VAL A O 1
ATOM 3503 N N . GLY A 1 443 ? 128.018 35.767 12.686 1.00 33.07 437 GLY A N 1
ATOM 3504 C CA . GLY A 1 443 ? 128.206 35.844 11.247 1.00 34.91 437 GLY A CA 1
ATOM 3505 C C . GLY A 1 443 ? 127.695 34.561 10.607 1.00 38.63 437 GLY A C 1
ATOM 3506 O O . GLY A 1 443 ? 128.167 33.486 10.919 1.00 35.64 437 GLY A O 1
ATOM 3507 N N . SER A 1 444 ? 126.675 34.677 9.763 1.00 38.81 438 SER A N 1
ATOM 3508 C CA . SER A 1 444 ? 125.973 33.510 9.226 1.00 34.68 438 SER A CA 1
ATOM 3509 C C . SER A 1 444 ? 124.928 33.891 8.185 1.00 32.78 438 SER A C 1
ATOM 3510 O O . SER A 1 444 ? 124.595 35.064 8.014 1.00 32.21 438 SER A O 1
ATOM 3513 N N . ASP A 1 445 ? 124.417 32.881 7.498 1.00 35.40 439 ASP A N 1
ATOM 3514 C CA . ASP A 1 445 ? 123.221 33.068 6.715 1.00 38.89 439 ASP A CA 1
ATOM 3515 C C . ASP A 1 445 ? 122.262 31.911 6.790 1.00 37.07 439 ASP A C 1
ATOM 3516 O O . ASP A 1 445 ? 122.601 30.777 7.173 1.00 36.04 439 ASP A O 1
ATOM 3521 N N . ILE A 1 446 ? 121.010 32.259 6.533 1.00 35.35 440 ILE A N 1
ATOM 3522 C CA . ILE A 1 446 ? 119.929 31.308 6.617 1.00 36.90 440 ILE A CA 1
ATOM 3523 C C . ILE A 1 446 ? 119.023 31.477 5.422 1.00 37.11 440 ILE A C 1
ATOM 3524 O O . ILE A 1 446 ? 118.746 32.585 4.970 1.00 37.14 440 ILE A O 1
ATOM 3529 N N . GLN A 1 447 ? 118.619 30.334 4.905 1.00 42.26 441 GLN A N 1
ATOM 3530 C CA . GLN A 1 447 ? 117.710 30.225 3.783 1.00 44.62 441 GLN A CA 1
ATOM 3531 C C . GLN A 1 447 ? 116.464 29.581 4.362 1.00 40.95 441 GLN A C 1
ATOM 3532 O O . GLN A 1 447 ? 116.509 28.456 4.802 1.00 45.56 441 GLN A O 1
ATOM 3538 N N . THR A 1 448 ? 115.352 30.278 4.377 1.00 39.61 442 THR A N 1
ATOM 3539 C CA . THR A 1 448 ? 114.190 29.779 5.102 1.00 39.02 442 THR A CA 1
ATOM 3540 C C . THR A 1 448 ? 112.931 30.112 4.310 1.00 46.44 442 THR A C 1
ATOM 3541 O O . THR A 1 448 ? 113.005 30.709 3.247 1.00 44.15 442 THR A O 1
ATOM 3545 N N . GLU A 1 449 ? 111.779 29.751 4.853 1.00 51.29 443 GLU A N 1
ATOM 3546 C CA . GLU A 1 449 ? 110.499 30.021 4.216 1.00 55.81 443 GLU A CA 1
ATOM 3547 C C . GLU A 1 449 ? 109.597 30.751 5.184 1.00 53.94 443 GLU A C 1
ATOM 3548 O O . GLU A 1 449 ? 109.394 30.316 6.330 1.00 56.48 443 GLU A O 1
ATOM 3554 N N . ILE A 1 450 ? 109.126 31.913 4.758 1.00 58.95 444 ILE A N 1
ATOM 3555 C CA . ILE A 1 450 ? 108.242 32.728 5.584 1.00 61.40 444 ILE A CA 1
ATOM 3556 C C . ILE A 1 450 ? 107.001 32.971 4.705 1.00 69.30 444 ILE A C 1
ATOM 3557 O O . ILE A 1 450 ? 107.123 33.386 3.528 1.00 61.72 444 ILE A O 1
ATOM 3562 N N . ASP A 1 451 ? 105.821 32.651 5.258 1.00 76.27 445 ASP A N 1
ATOM 3563 C CA . ASP A 1 451 ? 104.542 32.824 4.548 1.00 80.37 445 ASP A CA 1
ATOM 3564 C C . ASP A 1 451 ? 104.649 32.177 3.143 1.00 77.39 445 ASP A C 1
ATOM 3565 O O . ASP A 1 451 ? 104.314 32.784 2.116 1.00 69.21 445 ASP A O 1
ATOM 3570 N N . GLY A 1 452 ? 105.149 30.933 3.144 1.00 73.20 446 GLY A N 1
ATOM 3571 C CA . GLY A 1 452 ? 105.312 30.106 1.945 1.00 65.99 446 GLY A CA 1
ATOM 3572 C C . GLY A 1 452 ? 106.310 30.611 0.929 1.00 64.90 446 GLY A C 1
ATOM 3573 O O . GLY A 1 452 ? 106.408 30.085 -0.166 1.00 57.40 446 GLY A O 1
ATOM 3574 N N . ARG A 1 453 ? 107.083 31.614 1.303 1.00 70.46 447 ARG A N 1
ATOM 3575 C CA . ARG A 1 453 ? 108.001 32.242 0.375 1.00 73.45 447 ARG A CA 1
ATOM 3576 C C . ARG A 1 453 ? 109.448 32.104 0.841 1.00 61.62 447 ARG A C 1
ATOM 3577 O O . ARG A 1 453 ? 109.762 32.217 2.047 1.00 59.54 447 ARG A O 1
ATOM 3585 N N . SER A 1 454 ? 110.326 31.948 -0.131 1.00 49.44 448 SER A N 1
ATOM 3586 C CA . SER A 1 454 ? 111.720 31.788 0.132 1.00 51.68 448 SER A CA 1
ATOM 3587 C C . SER A 1 454 ? 112.451 33.098 0.507 1.00 48.36 448 SER A C 1
ATOM 3588 O O . SER A 1 454 ? 112.353 34.095 -0.209 1.00 44.48 448 SER A O 1
ATOM 3591 N N . VAL A 1 455 ? 113.170 33.083 1.645 1.00 39.55 449 VAL A N 1
ATOM 3592 C CA . VAL A 1 455 ? 113.849 34.287 2.154 1.00 38.48 449 VAL A CA 1
ATOM 3593 C C . VAL A 1 455 ? 115.258 33.977 2.616 1.00 38.05 449 VAL A C 1
ATOM 3594 O O . VAL A 1 455 ? 115.479 33.034 3.373 1.00 34.15 449 VAL A O 1
ATOM 3598 N N . LYS A 1 456 ? 116.188 34.795 2.160 1.00 37.51 450 LYS A N 1
ATOM 3599 C CA . LYS A 1 456 ? 117.566 34.664 2.496 1.00 40.84 450 LYS A CA 1
ATOM 3600 C C . LYS A 1 456 ? 117.937 35.803 3.467 1.00 41.25 450 LYS A C 1
ATOM 3601 O O . LYS A 1 456 ? 117.699 36.989 3.211 1.00 35.14 450 LYS A O 1
ATOM 3607 N N . ILE A 1 457 ? 118.545 35.423 4.584 1.00 41.12 451 ILE A N 1
ATOM 3608 C CA . ILE A 1 457 ? 119.023 36.394 5.577 1.00 42.90 451 ILE A CA 1
ATOM 3609 C C . ILE A 1 457 ? 120.496 36.195 5.897 1.00 39.48 451 ILE A C 1
ATOM 3610 O O . ILE A 1 457 ? 120.937 35.079 6.094 1.00 40.40 451 ILE A O 1
ATOM 3623 N N . GLN A 1 459 ? 123.799 37.621 8.202 1.00 37.86 453 GLN A N 1
ATOM 3624 C CA . GLN A 1 459 ? 124.346 38.428 9.329 1.00 37.02 453 GLN A CA 1
ATOM 3625 C C . GLN A 1 459 ? 125.823 38.649 9.136 1.00 36.52 453 GLN A C 1
ATOM 3626 O O . GLN A 1 459 ? 126.554 37.670 9.014 1.00 31.12 453 GLN A O 1
ATOM 3632 N N . GLU A 1 460 ? 126.274 39.894 9.185 1.00 38.21 454 GLU A N 1
ATOM 3633 C CA . GLU A 1 460 ? 127.712 40.202 9.205 1.00 43.77 454 GLU A CA 1
ATOM 3634 C C . GLU A 1 460 ? 127.997 40.957 10.495 1.00 38.73 454 GLU A C 1
ATOM 3635 O O . GLU A 1 460 ? 127.341 41.945 10.790 1.00 37.23 454 GLU A O 1
ATOM 3641 N N . THR A 1 461 ? 128.964 40.491 11.252 1.00 33.68 455 THR A N 1
ATOM 3642 C CA . THR A 1 461 ? 129.234 41.079 12.573 1.00 37.85 455 THR A CA 1
ATOM 3643 C C . THR A 1 461 ? 130.530 40.507 13.118 1.00 34.31 455 THR A C 1
ATOM 3644 O O . THR A 1 461 ? 130.861 39.354 12.801 1.00 31.78 455 THR A O 1
ATOM 3648 N N . ASN A 1 462 ? 131.252 41.314 13.888 1.00 36.67 456 ASN A N 1
ATOM 3649 C CA . ASN A 1 462 ? 132.436 40.822 14.640 1.00 39.65 456 ASN A CA 1
ATOM 3650 C C . ASN A 1 462 ? 132.099 40.469 16.097 1.00 39.88 456 ASN A C 1
ATOM 3651 O O . ASN A 1 462 ? 132.995 40.278 16.902 1.00 37.62 456 ASN A O 1
ATOM 3656 N N . TYR A 1 463 ? 130.807 40.374 16.415 1.00 36.11 457 TYR A N 1
ATOM 3657 C CA . TYR A 1 463 ? 130.352 39.858 17.685 1.00 29.79 457 TYR A CA 1
ATOM 3658 C C . TYR A 1 463 ? 131.052 38.532 17.915 1.00 30.54 457 TYR A C 1
ATOM 3659 O O . TYR A 1 463 ? 131.184 37.726 16.985 1.00 34.12 457 TYR A O 1
ATOM 3668 N N . PRO A 1 464 ? 131.510 38.280 19.165 1.00 30.44 458 PRO A N 1
ATOM 3669 C CA . PRO A 1 464 ? 131.219 39.040 20.368 1.00 30.06 458 PRO A CA 1
ATOM 3670 C C . PRO A 1 464 ? 132.138 40.179 20.681 1.00 31.68 458 PRO A C 1
ATOM 3671 O O . PRO A 1 464 ? 131.953 40.835 21.720 1.00 35.46 458 PRO A O 1
ATOM 3675 N N . TRP A 1 465 ? 133.105 40.462 19.810 1.00 32.71 459 TRP A N 1
ATOM 3676 C CA . TRP A 1 465 ? 134.120 41.518 20.101 1.00 30.74 459 TRP A CA 1
ATOM 3677 C C . TRP A 1 465 ? 133.599 42.904 19.863 1.00 33.90 459 TRP A C 1
ATOM 3678 O O . TRP A 1 465 ? 134.175 43.877 20.358 1.00 34.38 459 TRP A O 1
ATOM 3689 N N . ASP A 1 466 ? 132.505 43.002 19.112 1.00 34.89 460 ASP A N 1
ATOM 3690 C CA . ASP A 1 466 ? 131.932 44.290 18.756 1.00 35.43 460 ASP A CA 1
ATOM 3691 C C . ASP A 1 466 ? 130.411 44.146 18.612 1.00 32.52 460 ASP A C 1
ATOM 3692 O O . ASP A 1 466 ? 129.918 43.073 18.209 1.00 36.28 460 ASP A O 1
ATOM 3697 N N . GLY A 1 467 ? 129.685 45.214 18.911 1.00 28.88 461 GLY A N 1
ATOM 3698 C CA . GLY A 1 467 ? 128.238 45.151 18.948 1.00 35.28 461 GLY A CA 1
ATOM 3699 C C . GLY A 1 467 ? 127.469 45.596 17.702 1.00 37.36 461 GLY A C 1
ATOM 3700 O O . GLY A 1 467 ? 126.236 45.733 17.743 1.00 34.01 461 GLY A O 1
ATOM 3701 N N . THR A 1 468 ? 128.181 45.819 16.601 1.00 34.17 462 THR A N 1
ATOM 3702 C CA . THR A 1 468 ? 127.563 46.227 15.337 1.00 33.64 462 THR A CA 1
ATOM 3703 C C . THR A 1 468 ? 127.234 44.984 14.510 1.00 34.51 462 THR A C 1
ATOM 3704 O O . THR A 1 468 ? 128.085 44.106 14.260 1.00 32.85 462 THR A O 1
ATOM 3708 N N . VAL A 1 469 ? 125.957 44.885 14.148 1.00 32.17 463 VAL A N 1
ATOM 3709 C CA . VAL A 1 469 ? 125.458 43.780 13.337 1.00 35.39 463 VAL A CA 1
ATOM 3710 C C . VAL A 1 469 ? 124.732 44.296 12.100 1.00 35.71 463 VAL A C 1
ATOM 3711 O O . VAL A 1 469 ? 123.859 45.179 12.182 1.00 32.22 463 VAL A O 1
ATOM 3715 N N . ARG A 1 470 ? 125.095 43.736 10.956 1.00 40.95 464 ARG A N 1
ATOM 3716 C CA . ARG A 1 470 ? 124.461 44.085 9.682 1.00 46.26 464 ARG A CA 1
ATOM 3717 C C . ARG A 1 470 ? 123.683 42.877 9.154 1.00 38.86 464 ARG A C 1
ATOM 3718 O O . ARG A 1 470 ? 124.251 41.826 8.909 1.00 36.04 464 ARG A O 1
ATOM 3726 N N . LEU A 1 471 ? 122.368 43.027 9.068 1.00 37.54 465 LEU A N 1
ATOM 3727 C CA . LEU A 1 471 ? 121.468 41.995 8.532 1.00 43.35 465 LEU A CA 1
ATOM 3728 C C . LEU A 1 471 ? 120.949 42.417 7.167 1.00 42.99 465 LEU A C 1
ATOM 3729 O O . LEU A 1 471 ? 120.353 43.478 7.025 1.00 46.05 465 LEU A O 1
ATOM 3734 N N . THR A 1 472 ? 121.185 41.581 6.190 1.00 41.35 466 THR A N 1
ATOM 3735 C CA . THR A 1 472 ? 120.666 41.778 4.861 1.00 43.19 466 THR A CA 1
ATOM 3736 C C . THR A 1 472 ? 119.536 40.799 4.660 1.00 40.30 466 THR A C 1
ATOM 3737 O O . THR A 1 472 ? 119.674 39.605 4.904 1.00 40.34 466 THR A O 1
ATOM 3741 N N . VAL A 1 473 ? 118.384 41.345 4.308 1.00 38.89 467 VAL A N 1
ATOM 3742 C CA . VAL A 1 473 ? 117.182 40.568 4.177 1.00 41.34 467 VAL A CA 1
ATOM 3743 C C . VAL A 1 473 ? 116.806 40.550 2.713 1.00 38.74 467 VAL A C 1
ATOM 3744 O O . VAL A 1 473 ? 116.444 41.592 2.158 1.00 47.56 467 VAL A O 1
ATOM 3748 N N . SER A 1 474 ? 116.793 39.366 2.112 1.00 37.46 468 SER A N 1
ATOM 3749 C CA . SER A 1 474 ? 116.433 39.229 0.703 1.00 41.51 468 SER A CA 1
ATOM 3750 C C . SER A 1 474 ? 115.359 38.209 0.420 1.00 37.39 468 SER A C 1
ATOM 3751 O O . SER A 1 474 ? 115.641 37.051 0.268 1.00 33.17 468 SER A O 1
ATOM 3754 N N . PRO A 1 475 ? 114.095 38.639 0.362 1.00 40.91 469 PRO A N 1
ATOM 3755 C CA . PRO A 1 475 ? 113.041 37.713 -0.027 1.00 38.37 469 PRO A CA 1
ATOM 3756 C C . PRO A 1 475 ? 113.063 37.493 -1.546 1.00 45.68 469 PRO A C 1
ATOM 3757 O O . PRO A 1 475 ? 113.503 38.363 -2.293 1.00 36.74 469 PRO A O 1
ATOM 3761 N N . GLU A 1 476 ? 112.651 36.310 -1.987 1.00 47.16 470 GLU A N 1
ATOM 3762 C CA . GLU A 1 476 ? 112.618 35.989 -3.419 1.00 51.89 470 GLU A CA 1
ATOM 3763 C C . GLU A 1 476 ? 111.754 37.034 -4.165 1.00 47.90 470 GLU A C 1
ATOM 3764 O O . GLU A 1 476 ? 112.191 37.627 -5.129 1.00 50.48 470 GLU A O 1
ATOM 3770 N N . SER A 1 477 ? 110.572 37.322 -3.650 1.00 42.48 471 SER A N 1
ATOM 3771 C CA . SER A 1 477 ? 109.838 38.521 -4.043 1.00 39.82 471 SER A CA 1
ATOM 3772 C C . SER A 1 477 ? 109.362 39.284 -2.799 1.00 34.65 471 SER A C 1
ATOM 3773 O O . SER A 1 477 ? 109.193 38.714 -1.721 1.00 34.09 471 SER A O 1
ATOM 3776 N N . ALA A 1 478 ? 109.067 40.567 -2.967 1.00 33.26 472 ALA A N 1
ATOM 3777 C CA . ALA A 1 478 ? 108.718 41.410 -1.833 1.00 29.07 472 ALA A CA 1
ATOM 3778 C C . ALA A 1 478 ? 107.535 40.877 -1.047 1.00 31.40 472 ALA A C 1
ATOM 3779 O O . ALA A 1 478 ? 106.624 40.283 -1.627 1.00 31.88 472 ALA A O 1
ATOM 3781 N N . GLY A 1 479 ? 107.557 41.087 0.280 1.00 32.25 473 GLY A N 1
ATOM 3782 C CA . GLY A 1 479 ? 106.493 40.583 1.168 1.00 33.01 473 GLY A CA 1
ATOM 3783 C C . GLY A 1 479 ? 106.591 40.981 2.656 1.00 34.85 473 GLY A C 1
ATOM 3784 O O . GLY A 1 479 ? 107.661 41.293 3.159 1.00 27.20 473 GLY A O 1
ATOM 3785 N N . GLU A 1 480 ? 105.430 41.017 3.308 1.00 31.64 474 GLU A N 1
ATOM 3786 C CA . GLU A 1 480 ? 105.280 41.449 4.653 1.00 36.94 474 GLU A CA 1
ATOM 3787 C C . GLU A 1 480 ? 105.535 40.254 5.571 1.00 36.40 474 GLU A C 1
ATOM 3788 O O . GLU A 1 480 ? 104.939 39.207 5.409 1.00 39.68 474 GLU A O 1
ATOM 3794 N N . PHE A 1 481 ? 106.470 40.417 6.488 1.00 31.08 475 PHE A N 1
ATOM 3795 C CA . PHE A 1 481 ? 106.629 39.479 7.574 1.00 31.05 475 PHE A CA 1
ATOM 3796 C C . PHE A 1 481 ? 107.409 40.140 8.723 1.00 29.66 475 PHE A C 1
ATOM 3797 O O . PHE A 1 481 ? 107.944 41.273 8.597 1.00 25.84 475 PHE A O 1
ATOM 3805 N N . THR A 1 482 ? 107.454 39.421 9.840 1.00 29.66 476 THR A N 1
ATOM 3806 C CA . THR A 1 482 ? 108.053 39.916 11.072 1.00 30.71 476 THR A CA 1
ATOM 3807 C C . THR A 1 482 ? 109.418 39.297 11.323 1.00 33.53 476 THR A C 1
ATOM 3808 O O . THR A 1 482 ? 109.626 38.091 11.161 1.00 35.37 476 THR A O 1
ATOM 3812 N N . LEU A 1 483 ? 110.370 40.165 11.578 1.00 33.26 477 LEU A N 1
ATOM 3813 C CA . LEU A 1 483 ? 111.707 39.783 12.022 1.00 33.72 477 LEU A CA 1
ATOM 3814 C C . LEU A 1 483 ? 111.791 40.086 13.499 1.00 31.02 477 LEU A C 1
ATOM 3815 O O . LEU A 1 483 ? 111.537 41.238 13.907 1.00 28.35 477 LEU A O 1
ATOM 3820 N N . GLY A 1 484 ? 112.064 39.057 14.301 1.00 31.04 478 GLY A N 1
ATOM 3821 C CA . GLY A 1 484 ? 112.180 39.239 15.775 1.00 32.80 478 GLY A CA 1
ATOM 3822 C C . GLY A 1 484 ? 113.642 39.267 16.195 1.00 28.07 478 GLY A C 1
ATOM 3823 O O . GLY A 1 484 ? 114.334 38.301 15.996 1.00 32.61 478 GLY A O 1
ATOM 3824 N N . LEU A 1 485 ? 114.115 40.392 16.683 1.00 25.96 479 LEU A N 1
ATOM 3825 C CA . LEU A 1 485 ? 115.529 40.553 17.040 1.00 28.60 479 LEU A CA 1
ATOM 3826 C C . LEU A 1 485 ? 115.758 40.669 18.560 1.00 30.06 479 LEU A C 1
ATOM 3827 O O . LEU A 1 485 ? 115.229 41.572 19.161 1.00 29.79 479 LEU A O 1
ATOM 3832 N N . ARG A 1 486 ? 116.518 39.747 19.158 1.00 31.24 480 ARG A N 1
ATOM 3833 C CA . ARG A 1 486 ? 116.782 39.826 20.592 1.00 31.13 480 ARG A CA 1
ATOM 3834 C C . ARG A 1 486 ? 117.581 41.063 20.924 1.00 27.70 480 ARG A C 1
ATOM 3835 O O . ARG A 1 486 ? 118.581 41.386 20.291 1.00 29.26 480 ARG A O 1
ATOM 3843 N N . ILE A 1 487 ? 117.099 41.787 21.908 1.00 27.31 481 ILE A N 1
ATOM 3844 C CA . ILE A 1 487 ? 117.847 42.916 22.438 1.00 28.41 481 ILE A CA 1
ATOM 3845 C C . ILE A 1 487 ? 118.550 42.372 23.713 1.00 27.61 481 ILE A C 1
ATOM 3846 O O . ILE A 1 487 ? 117.866 42.084 24.720 1.00 24.55 481 ILE A O 1
ATOM 3851 N N . PRO A 1 488 ? 119.877 42.163 23.653 1.00 24.99 482 PRO A N 1
ATOM 3852 C CA . PRO A 1 488 ? 120.542 41.445 24.774 1.00 27.42 482 PRO A CA 1
ATOM 3853 C C . PRO A 1 488 ? 120.394 42.155 26.087 1.00 23.68 482 PRO A C 1
ATOM 3854 O O . PRO A 1 488 ? 120.497 43.385 26.154 1.00 24.07 482 PRO A O 1
ATOM 3858 N N . GLY A 1 489 ? 119.984 41.383 27.077 1.00 28.01 483 GLY A N 1
ATOM 3859 C CA . GLY A 1 489 ? 119.764 41.907 28.428 1.00 30.56 483 GLY A CA 1
ATOM 3860 C C . GLY A 1 489 ? 120.992 42.595 28.998 1.00 30.54 483 GLY A C 1
ATOM 3861 O O . GLY A 1 489 ? 120.842 43.446 29.832 1.00 31.77 483 GLY A O 1
ATOM 3862 N N . TRP A 1 490 ? 122.199 42.244 28.546 1.00 29.63 484 TRP A N 1
ATOM 3863 C CA . TRP A 1 490 ? 123.420 42.932 29.038 1.00 30.96 484 TRP A CA 1
ATOM 3864 C C . TRP A 1 490 ? 123.574 44.334 28.451 1.00 33.79 484 TRP A C 1
ATOM 3865 O O . TRP A 1 490 ? 124.354 45.151 28.953 1.00 33.29 484 TRP A O 1
ATOM 3876 N N . CYS A 1 491 ? 122.814 44.636 27.408 1.00 33.58 485 CYS A N 1
ATOM 3877 C CA . CYS A 1 491 ? 123.017 45.842 26.640 1.00 34.89 485 CYS A CA 1
ATOM 3878 C C . CYS A 1 491 ? 122.170 46.993 27.161 1.00 34.88 485 CYS A C 1
ATOM 3879 O O . CYS A 1 491 ? 121.052 46.777 27.507 1.00 36.93 485 CYS A O 1
ATOM 3882 N N . ARG A 1 492 ? 122.683 48.215 27.168 1.00 36.51 486 ARG A N 1
ATOM 3883 C CA . ARG A 1 492 ? 121.857 49.423 27.397 1.00 42.08 486 ARG A CA 1
ATOM 3884 C C . ARG A 1 492 ? 121.889 50.111 26.042 1.00 40.32 486 ARG A C 1
ATOM 3885 O O . ARG A 1 492 ? 122.951 50.165 25.396 1.00 48.42 486 ARG A O 1
ATOM 3893 N N . GLY A 1 493 ? 120.798 50.718 25.640 1.00 32.95 487 GLY A N 1
ATOM 3894 C CA . GLY A 1 493 ? 120.814 51.633 24.498 1.00 33.32 487 GLY A CA 1
ATOM 3895 C C . GLY A 1 493 ? 121.026 51.053 23.130 1.00 30.99 487 GLY A C 1
ATOM 3896 O O . GLY A 1 493 ? 121.788 51.604 22.287 1.00 35.03 487 GLY A O 1
ATOM 3897 N N . ALA A 1 494 ? 120.360 49.955 22.853 1.00 31.62 488 ALA A N 1
ATOM 3898 C CA . ALA A 1 494 ? 120.493 49.393 21.507 1.00 32.80 488 ALA A CA 1
ATOM 3899 C C . ALA A 1 494 ? 119.922 50.366 20.474 1.00 33.94 488 ALA A C 1
ATOM 3900 O O . ALA A 1 494 ? 118.920 51.028 20.736 1.00 35.24 488 ALA A O 1
ATOM 3902 N N . GLU A 1 495 ? 120.556 50.461 19.313 1.00 36.70 489 GLU A N 1
ATOM 3903 C CA . GLU A 1 495 ? 120.037 51.297 18.224 1.00 41.81 489 GLU A CA 1
ATOM 3904 C C . GLU A 1 495 ? 119.830 50.460 16.938 1.00 42.89 489 GLU A C 1
ATOM 3905 O O . GLU A 1 495 ? 120.594 49.516 16.674 1.00 41.28 489 GLU A O 1
ATOM 3911 N N . VAL A 1 496 ? 118.775 50.776 16.188 1.00 39.70 490 VAL A N 1
ATOM 3912 C CA . VAL A 1 496 ? 118.442 50.068 14.932 1.00 38.56 490 VAL A CA 1
ATOM 3913 C C . VAL A 1 496 ? 118.130 50.991 13.786 1.00 36.54 490 VAL A C 1
ATOM 3914 O O . VAL A 1 496 ? 117.403 51.980 13.960 1.00 33.70 490 VAL A O 1
ATOM 3918 N N . THR A 1 497 ? 118.689 50.683 12.611 1.00 36.28 491 THR A N 1
ATOM 3919 C CA . THR A 1 497 ? 118.340 51.404 11.394 1.00 36.76 491 THR A CA 1
ATOM 3920 C C . THR A 1 497 ? 117.953 50.413 10.322 1.00 35.41 491 THR A C 1
ATOM 3921 O O . THR A 1 497 ? 118.467 49.294 10.267 1.00 30.23 491 THR A O 1
ATOM 3925 N N . ILE A 1 498 ? 117.072 50.858 9.445 1.00 37.31 492 ILE A N 1
ATOM 3926 C CA . ILE A 1 498 ? 116.617 50.073 8.290 1.00 38.23 492 ILE A CA 1
ATOM 3927 C C . ILE A 1 498 ? 116.836 50.921 7.058 1.00 36.02 492 ILE A C 1
ATOM 3928 O O . ILE A 1 498 ? 116.339 52.049 6.982 1.00 34.08 492 ILE A O 1
ATOM 3933 N N . ASN A 1 499 ? 117.631 50.390 6.144 1.00 37.71 493 ASN A N 1
ATOM 3934 C CA . ASN A 1 499 ? 118.093 51.126 4.978 1.00 40.22 493 ASN A CA 1
ATOM 3935 C C . ASN A 1 499 ? 118.558 52.517 5.347 1.00 45.15 493 ASN A C 1
ATOM 3936 O O . ASN A 1 499 ? 118.167 53.487 4.712 1.00 39.55 493 ASN A O 1
ATOM 3941 N N . GLY A 1 500 ? 119.358 52.614 6.412 1.00 45.68 494 GLY A N 1
ATOM 3942 C CA . GLY A 1 500 ? 119.943 53.879 6.803 1.00 43.18 494 GLY A CA 1
ATOM 3943 C C . GLY A 1 500 ? 119.037 54.776 7.612 1.00 48.18 494 GLY A C 1
ATOM 3944 O O . GLY A 1 500 ? 119.502 55.802 8.079 1.00 57.69 494 GLY A O 1
ATOM 3945 N N . GLU A 1 501 ? 117.763 54.416 7.819 1.00 48.36 495 GLU A N 1
ATOM 3946 C CA . GLU A 1 501 ? 116.860 55.257 8.627 1.00 49.28 495 GLU A CA 1
ATOM 3947 C C . GLU A 1 501 ? 116.608 54.666 10.001 1.00 47.48 495 GLU A C 1
ATOM 3948 O O . GLU A 1 501 ? 116.340 53.479 10.152 1.00 37.58 495 GLU A O 1
ATOM 3954 N N . LYS A 1 502 ? 116.658 55.530 11.004 1.00 51.51 496 LYS A N 1
ATOM 3955 C CA . LYS A 1 502 ? 116.494 55.129 12.370 1.00 51.51 496 LYS A CA 1
ATOM 3956 C C . LYS A 1 502 ? 115.110 54.581 12.532 1.00 53.00 496 LYS A C 1
ATOM 3957 O O . LYS A 1 502 ? 114.171 54.996 11.862 1.00 51.09 496 LYS A O 1
ATOM 3963 N N . VAL A 1 503 ? 114.995 53.613 13.425 1.00 51.33 497 VAL A N 1
ATOM 3964 C CA . VAL A 1 503 ? 113.714 53.079 13.826 1.00 45.37 497 VAL A CA 1
ATOM 3965 C C . VAL A 1 503 ? 113.610 53.105 15.341 1.00 47.50 497 VAL A C 1
ATOM 3966 O O . VAL A 1 503 ? 114.544 52.684 16.041 1.00 51.08 497 VAL A O 1
ATOM 3970 N N . ASP A 1 504 ? 112.493 53.621 15.836 1.00 44.85 498 ASP A N 1
ATOM 3971 C CA . ASP A 1 504 ? 112.218 53.628 17.235 1.00 44.18 498 ASP A CA 1
ATOM 3972 C C . ASP A 1 504 ? 111.789 52.221 17.601 1.00 42.47 498 ASP A C 1
ATOM 3973 O O . ASP A 1 504 ? 110.697 51.797 17.284 1.00 40.79 498 ASP A O 1
ATOM 3978 N N . ILE A 1 505 ? 112.657 51.504 18.302 1.00 50.06 499 ILE A N 1
ATOM 3979 C CA . ILE A 1 505 ? 112.377 50.109 18.655 1.00 47.08 499 ILE A CA 1
ATOM 3980 C C . ILE A 1 505 ? 111.617 49.954 19.945 1.00 41.47 499 ILE A C 1
ATOM 3981 O O . ILE A 1 505 ? 111.049 48.904 20.196 1.00 38.31 499 ILE A O 1
ATOM 3986 N N . VAL A 1 506 ? 111.634 50.985 20.769 1.00 43.48 500 VAL A N 1
ATOM 3987 C CA . VAL A 1 506 ? 111.016 50.907 22.087 1.00 49.41 500 VAL A CA 1
ATOM 3988 C C . VAL A 1 506 ? 109.562 50.395 22.065 1.00 41.89 500 VAL A C 1
ATOM 3989 O O . VAL A 1 506 ? 109.245 49.498 22.811 1.00 35.11 500 VAL A O 1
ATOM 3993 N N . PRO A 1 507 ? 108.699 50.971 21.224 1.00 37.86 501 PRO A N 1
ATOM 3994 C CA . PRO A 1 507 ? 107.346 50.418 21.060 1.00 38.46 501 PRO A CA 1
ATOM 3995 C C . PRO A 1 507 ? 107.265 49.058 20.363 1.00 35.12 501 PRO A C 1
ATOM 3996 O O . PRO A 1 507 ? 106.217 48.470 20.329 1.00 34.26 501 PRO A O 1
ATOM 4000 N N . LEU A 1 508 ? 108.348 48.573 19.786 1.00 34.94 502 LEU A N 1
ATOM 4001 C CA . LEU A 1 508 ? 108.320 47.307 19.080 1.00 33.91 502 LEU A CA 1
ATOM 4002 C C . LEU A 1 508 ? 108.792 46.155 19.962 1.00 33.88 502 LEU A C 1
ATOM 4003 O O . LEU A 1 508 ? 108.778 44.993 19.527 1.00 33.76 502 LEU A O 1
ATOM 4008 N N . ILE A 1 509 ? 109.245 46.465 21.170 1.00 34.74 503 ILE A N 1
ATOM 4009 C CA . ILE A 1 509 ? 109.919 45.455 21.985 1.00 33.25 503 ILE A CA 1
ATOM 4010 C C . ILE A 1 509 ? 108.921 44.772 22.871 1.00 31.97 503 ILE A C 1
ATOM 4011 O O . ILE A 1 509 ? 108.169 45.394 23.576 1.00 31.65 503 ILE A O 1
ATOM 4016 N N . LYS A 1 510 ? 108.982 43.460 22.872 1.00 35.40 504 LYS A N 1
ATOM 4017 C CA . LYS A 1 510 ? 108.190 42.720 23.765 1.00 37.99 504 LYS A CA 1
ATOM 4018 C C . LYS A 1 510 ? 109.068 41.604 24.320 1.00 34.64 504 LYS A C 1
ATOM 4019 O O . LYS A 1 510 ? 109.569 40.758 23.567 1.00 31.53 504 LYS A O 1
ATOM 4025 N N . LYS A 1 511 ? 109.217 41.587 25.649 1.00 32.70 505 LYS A N 1
ATOM 4026 C CA . LYS A 1 511 ? 109.995 40.564 26.367 1.00 30.50 505 LYS A CA 1
ATOM 4027 C C . LYS A 1 511 ? 111.351 40.328 25.745 1.00 26.34 505 LYS A C 1
ATOM 4028 O O . LYS A 1 511 ? 111.682 39.203 25.371 1.00 25.75 505 LYS A O 1
ATOM 4034 N N . GLY A 1 512 ? 112.076 41.416 25.548 1.00 25.31 506 GLY A N 1
ATOM 4035 C CA . GLY A 1 512 ? 113.434 41.369 25.051 1.00 28.40 506 GLY A CA 1
ATOM 4036 C C . GLY A 1 512 ? 113.631 41.076 23.589 1.00 26.39 506 GLY A C 1
ATOM 4037 O O . GLY A 1 512 ? 114.768 40.916 23.164 1.00 28.09 506 GLY A O 1
ATOM 4038 N N . TYR A 1 513 ? 112.560 41.069 22.793 1.00 30.00 507 TYR A N 1
ATOM 4039 C CA . TYR A 1 513 ? 112.675 40.935 21.310 1.00 28.53 507 TYR A CA 1
ATOM 4040 C C . TYR A 1 513 ? 112.050 42.151 20.661 1.00 28.95 507 TYR A C 1
ATOM 4041 O O . TYR A 1 513 ? 110.952 42.540 21.007 1.00 29.90 507 TYR A O 1
ATOM 4050 N N . ALA A 1 514 ? 112.760 42.766 19.719 1.00 28.72 508 ALA A N 1
ATOM 4051 C CA . ALA A 1 514 ? 112.168 43.831 18.882 1.00 28.12 508 ALA A CA 1
ATOM 4052 C C . ALA A 1 514 ? 111.455 43.170 17.669 1.00 30.76 508 ALA A C 1
ATOM 4053 O O . ALA A 1 514 ? 112.087 42.428 16.894 1.00 30.27 508 ALA A O 1
ATOM 4055 N N . TYR A 1 515 ? 110.150 43.391 17.562 1.00 29.65 509 TYR A N 1
ATOM 4056 C CA . TYR A 1 515 ? 109.365 42.845 16.470 1.00 29.43 509 TYR A CA 1
ATOM 4057 C C . TYR A 1 515 ? 109.252 43.845 15.332 1.00 29.37 509 TYR A C 1
ATOM 4058 O O . TYR A 1 515 ? 108.572 44.858 15.440 1.00 26.63 509 TYR A O 1
ATOM 4067 N N . ILE A 1 516 ? 109.978 43.577 14.257 1.00 27.71 510 ILE A N 1
ATOM 4068 C CA . ILE A 1 516 ? 109.950 44.421 13.091 1.00 30.41 510 ILE A CA 1
ATOM 4069 C C . ILE A 1 516 ? 109.139 43.825 11.926 1.00 29.42 510 ILE A C 1
ATOM 4070 O O . ILE A 1 516 ? 109.598 42.898 11.214 1.00 28.41 510 ILE A O 1
ATOM 4075 N N . ARG A 1 517 ? 107.933 44.369 11.756 1.00 31.01 511 ARG A N 1
ATOM 4076 C CA . ARG A 1 517 ? 106.966 43.907 10.748 1.00 33.31 511 ARG A CA 1
ATOM 4077 C C . ARG A 1 517 ? 106.780 45.005 9.696 1.00 33.42 511 ARG A C 1
ATOM 4078 O O . ARG A 1 517 ? 106.497 46.138 10.003 1.00 33.97 511 ARG A O 1
ATOM 4086 N N . ARG A 1 518 ? 107.016 44.646 8.448 1.00 36.00 512 ARG A N 1
ATOM 4087 C CA . ARG A 1 518 ? 106.998 45.570 7.329 1.00 34.95 512 ARG A CA 1
ATOM 4088 C C . ARG A 1 518 ? 107.077 44.729 6.048 1.00 36.74 512 ARG A C 1
ATOM 4089 O O . ARG A 1 518 ? 107.252 43.483 6.096 1.00 32.31 512 ARG A O 1
ATOM 4097 N N . VAL A 1 519 ? 106.930 45.403 4.913 1.00 31.97 513 VAL A N 1
ATOM 4098 C CA . VAL A 1 519 ? 107.152 44.776 3.633 1.00 32.37 513 VAL A CA 1
ATOM 4099 C C . VAL A 1 519 ? 108.646 44.803 3.366 1.00 31.88 513 VAL A C 1
ATOM 4100 O O . VAL A 1 519 ? 109.211 45.874 3.268 1.00 32.61 513 VAL A O 1
ATOM 4104 N N . TRP A 1 520 ? 109.239 43.634 3.190 1.00 31.03 514 TRP A N 1
ATOM 4105 C CA . TRP A 1 520 ? 110.659 43.507 2.929 1.00 34.30 514 TRP A CA 1
ATOM 4106 C C . TRP A 1 520 ? 110.904 43.352 1.431 1.00 36.05 514 TRP A C 1
ATOM 4107 O O . TRP A 1 520 ? 110.203 42.615 0.773 1.00 34.49 514 TRP A O 1
ATOM 4118 N N . GLN A 1 521 ? 111.902 44.059 0.923 1.00 40.85 515 GLN A N 1
ATOM 4119 C CA . GLN A 1 521 ? 112.317 44.052 -0.482 1.00 41.97 515 GLN A CA 1
ATOM 4120 C C . GLN A 1 521 ? 113.733 43.521 -0.519 1.00 42.92 515 GLN A C 1
ATOM 4121 O O . GLN A 1 521 ? 114.518 43.700 0.430 1.00 40.74 515 GLN A O 1
ATOM 4127 N N . GLN A 1 522 ? 114.083 42.930 -1.642 1.00 46.46 516 GLN A N 1
ATOM 4128 C CA . GLN A 1 522 ? 115.447 42.499 -1.962 1.00 48.75 516 GLN A CA 1
ATOM 4129 C C . GLN A 1 522 ? 116.530 43.514 -1.564 1.00 45.80 516 GLN A C 1
ATOM 4130 O O . GLN A 1 522 ? 116.481 44.659 -1.966 1.00 46.87 516 GLN A O 1
ATOM 4136 N N . GLY A 1 523 ? 117.522 43.082 -0.789 1.00 46.69 517 GLY A N 1
ATOM 4137 C CA . GLY A 1 523 ? 118.624 43.969 -0.411 1.00 45.01 517 GLY A CA 1
ATOM 4138 C C . GLY A 1 523 ? 118.313 44.924 0.734 1.00 41.75 517 GLY A C 1
ATOM 4139 O O . GLY A 1 523 ? 119.094 45.807 1.029 1.00 44.67 517 GLY A O 1
ATOM 4140 N N . ASP A 1 524 ? 117.194 44.738 1.413 1.00 41.79 518 ASP A N 1
ATOM 4141 C CA . ASP A 1 524 ? 116.921 45.514 2.604 1.00 39.88 518 ASP A CA 1
ATOM 4142 C C . ASP A 1 524 ? 118.018 45.235 3.639 1.00 37.98 518 ASP A C 1
ATOM 4143 O O . ASP A 1 524 ? 118.468 44.095 3.821 1.00 39.31 518 ASP A O 1
ATOM 4148 N N . GLU A 1 525 ? 118.441 46.291 4.304 1.00 36.20 519 GLU A N 1
ATOM 4149 C CA . GLU A 1 525 ? 119.518 46.216 5.286 1.00 41.04 519 GLU A CA 1
ATOM 4150 C C . GLU A 1 525 ? 119.102 46.767 6.657 1.00 38.97 519 GLU A C 1
ATOM 4151 O O . GLU A 1 525 ? 118.605 47.888 6.779 1.00 40.67 519 GLU A O 1
ATOM 4157 N N . VAL A 1 526 ? 119.245 45.926 7.670 1.00 37.26 520 VAL A N 1
ATOM 4158 C CA . VAL A 1 526 ? 119.001 46.301 9.055 1.00 35.53 520 VAL A CA 1
ATOM 4159 C C . VAL A 1 526 ? 120.357 46.369 9.734 1.00 35.78 520 VAL A C 1
ATOM 4160 O O . VAL A 1 526 ? 121.113 45.405 9.679 1.00 33.35 520 VAL A O 1
ATOM 4164 N N . LYS A 1 527 ? 120.656 47.528 10.330 1.00 36.62 521 LYS A N 1
ATOM 4165 C CA . LYS A 1 527 ? 121.847 47.704 11.160 1.00 39.59 521 LYS A CA 1
ATOM 4166 C C . LYS A 1 527 ? 121.487 47.800 12.628 1.00 39.11 521 LYS A C 1
ATOM 4167 O O . LYS A 1 527 ? 120.635 48.624 13.037 1.00 36.81 521 LYS A O 1
ATOM 4173 N N . LEU A 1 528 ? 122.129 46.926 13.404 1.00 40.93 522 LEU A N 1
ATOM 4174 C CA . LEU A 1 528 ? 121.968 46.904 14.855 1.00 40.81 522 LEU A CA 1
ATOM 4175 C C . LEU A 1 528 ? 123.241 47.366 15.490 1.00 38.31 522 LEU A C 1
ATOM 4176 O O . LEU A 1 528 ? 124.316 46.962 15.073 1.00 33.11 522 LEU A O 1
ATOM 4181 N N . TYR A 1 529 ? 123.113 48.220 16.502 1.00 38.81 523 TYR A N 1
ATOM 4182 C CA . TYR A 1 529 ? 124.263 48.693 17.261 1.00 37.82 523 TYR A CA 1
ATOM 4183 C C . TYR A 1 529 ? 123.988 48.493 18.753 1.00 36.22 523 TYR A C 1
ATOM 4184 O O . TYR A 1 529 ? 123.034 49.063 19.305 1.00 26.65 523 TYR A O 1
ATOM 4193 N N . PHE A 1 530 ? 124.782 47.600 19.355 1.00 34.01 524 PHE A N 1
ATOM 4194 C CA . PHE A 1 530 ? 124.705 47.292 20.767 1.00 34.72 524 PHE A CA 1
ATOM 4195 C C . PHE A 1 530 ? 125.986 47.836 21.400 1.00 32.88 524 PHE A C 1
ATOM 4196 O O . PHE A 1 530 ? 127.039 47.222 21.264 1.00 34.33 524 PHE A O 1
ATOM 4204 N N . PRO A 1 531 ? 125.905 48.966 22.093 1.00 32.92 525 PRO A N 1
ATOM 4205 C CA . PRO A 1 531 ? 127.102 49.407 22.837 1.00 33.30 525 PRO A CA 1
ATOM 4206 C C . PRO A 1 531 ? 127.680 48.352 23.815 1.00 33.53 525 PRO A C 1
ATOM 4207 O O . PRO A 1 531 ? 126.917 47.694 24.533 1.00 33.36 525 PRO A O 1
ATOM 4219 N N . PRO A 1 533 ? 130.251 48.732 26.505 1.00 27.67 527 PRO A N 1
ATOM 4220 C CA . PRO A 1 533 ? 131.151 49.247 27.514 1.00 27.48 527 PRO A CA 1
ATOM 4221 C C . PRO A 1 533 ? 131.636 48.171 28.469 1.00 27.59 527 PRO A C 1
ATOM 4222 O O . PRO A 1 533 ? 131.018 47.090 28.565 1.00 32.48 527 PRO A O 1
ATOM 4226 N N . VAL A 1 534 ? 132.738 48.422 29.172 1.00 27.97 528 VAL A N 1
ATOM 4227 C CA . VAL A 1 534 ? 133.182 47.472 30.221 1.00 27.93 528 VAL A CA 1
ATOM 4228 C C . VAL A 1 534 ? 132.248 47.658 31.394 1.00 24.91 528 VAL A C 1
ATOM 4229 O O . VAL A 1 534 ? 132.131 48.732 31.862 1.00 24.51 528 VAL A O 1
ATOM 4233 N N . GLU A 1 535 ? 131.613 46.607 31.856 1.00 24.78 529 GLU A N 1
ATOM 4234 C CA . GLU A 1 535 ? 130.746 46.714 32.969 1.00 27.52 529 GLU A CA 1
ATOM 4235 C C . GLU A 1 535 ? 131.331 46.019 34.224 1.00 27.34 529 GLU A C 1
ATOM 4236 O O . GLU A 1 535 ? 131.948 44.974 34.138 1.00 24.91 529 GLU A O 1
ATOM 4242 N N . ARG A 1 536 ? 131.056 46.611 35.379 1.00 29.93 530 ARG A N 1
ATOM 4243 C CA . ARG A 1 536 ? 131.349 46.038 36.684 1.00 30.95 530 ARG A CA 1
ATOM 4244 C C . ARG A 1 536 ? 130.084 45.337 37.156 1.00 29.44 530 ARG A C 1
ATOM 4245 O O . ARG A 1 536 ? 129.095 45.997 37.447 1.00 31.90 530 ARG A O 1
ATOM 4253 N N . ILE A 1 537 ? 130.090 44.021 37.221 1.00 24.77 531 ILE A N 1
ATOM 4254 C CA . ILE A 1 537 ? 128.897 43.305 37.605 1.00 25.46 531 ILE A CA 1
ATOM 4255 C C . ILE A 1 537 ? 128.908 43.008 39.114 1.00 27.37 531 ILE A C 1
ATOM 4256 O O . ILE A 1 537 ? 129.919 42.515 39.649 1.00 29.53 531 ILE A O 1
ATOM 4261 N N . LYS A 1 538 ? 127.784 43.261 39.770 1.00 23.14 532 LYS A N 1
ATOM 4262 C CA . LYS A 1 538 ? 127.578 42.925 41.153 1.00 28.18 532 LYS A CA 1
ATOM 4263 C C . LYS A 1 538 ? 126.568 41.810 41.337 1.00 26.61 532 LYS A C 1
ATOM 4264 O O . LYS A 1 538 ? 125.583 41.738 40.611 1.00 30.16 532 LYS A O 1
ATOM 4270 N N . ALA A 1 539 ? 126.821 40.928 42.294 1.00 25.63 533 ALA A N 1
ATOM 4271 C CA . ALA A 1 539 ? 125.879 39.874 42.596 1.00 24.99 533 ALA A CA 1
ATOM 4272 C C . ALA A 1 539 ? 124.921 40.309 43.673 1.00 25.01 533 ALA A C 1
ATOM 4273 O O . ALA A 1 539 ? 125.235 41.162 44.508 1.00 25.12 533 ALA A O 1
ATOM 4275 N N . HIS A 1 540 ? 123.715 39.762 43.628 1.00 25.08 534 HIS A N 1
ATOM 4276 C CA . HIS A 1 540 ? 122.689 40.067 44.613 1.00 25.40 534 HIS A CA 1
ATOM 4277 C C . HIS A 1 540 ? 123.356 39.920 46.008 1.00 26.09 534 HIS A C 1
ATOM 4278 O O . HIS A 1 540 ? 124.194 39.008 46.213 1.00 24.92 534 HIS A O 1
ATOM 4285 N N . PRO A 1 541 ? 122.989 40.776 46.970 1.00 23.22 535 PRO A N 1
ATOM 4286 C CA . PRO A 1 541 ? 123.664 40.754 48.283 1.00 24.05 535 PRO A CA 1
ATOM 4287 C C . PRO A 1 541 ? 123.495 39.486 49.051 1.00 21.71 535 PRO A C 1
ATOM 4288 O O . PRO A 1 541 ? 124.249 39.247 49.930 1.00 23.95 535 PRO A O 1
ATOM 4292 N N . GLN A 1 542 ? 122.518 38.675 48.721 1.00 23.72 536 GLN A N 1
ATOM 4293 C CA . GLN A 1 542 ? 122.324 37.360 49.349 1.00 25.49 536 GLN A CA 1
ATOM 4294 C C . GLN A 1 542 ? 123.346 36.334 48.883 1.00 23.04 536 GLN A C 1
ATOM 4295 O O . GLN A 1 542 ? 123.518 35.325 49.544 1.00 22.97 536 GLN A O 1
ATOM 4301 N N . VAL A 1 543 ? 124.050 36.613 47.780 1.00 23.03 537 VAL A N 1
ATOM 4302 C CA . VAL A 1 543 ? 125.190 35.798 47.354 1.00 20.85 537 VAL A CA 1
ATOM 4303 C C . VAL A 1 543 ? 126.412 36.130 48.174 1.00 22.26 537 VAL A C 1
ATOM 4304 O O . VAL A 1 543 ? 127.222 37.029 47.916 1.00 19.83 537 VAL A O 1
ATOM 4308 N N . ARG A 1 544 ? 126.523 35.375 49.243 1.00 23.94 538 ARG A N 1
ATOM 4309 C CA . ARG A 1 544 ? 127.496 35.607 50.257 1.00 26.88 538 ARG A CA 1
ATOM 4310 C C . ARG A 1 544 ? 128.924 35.525 49.743 1.00 23.75 538 ARG A C 1
ATOM 4311 O O . ARG A 1 544 ? 129.723 36.341 50.125 1.00 21.35 538 ARG A O 1
ATOM 4319 N N . ALA A 1 545 ? 129.193 34.610 48.829 1.00 21.49 539 ALA A N 1
ATOM 4320 C CA . ALA A 1 545 ? 130.529 34.458 48.280 1.00 22.20 539 ALA A CA 1
ATOM 4321 C C . ALA A 1 545 ? 131.019 35.708 47.601 1.00 20.40 539 ALA A C 1
ATOM 4322 O O . ALA A 1 545 ? 132.184 35.870 47.489 1.00 21.83 539 ALA A O 1
ATOM 4324 N N . ASN A 1 546 ? 130.129 36.606 47.169 1.00 19.50 540 ASN A N 1
ATOM 4325 C CA . ASN A 1 546 ? 130.531 37.763 46.374 1.00 19.24 540 ASN A CA 1
ATOM 4326 C C . ASN A 1 546 ? 130.362 39.100 47.022 1.00 18.50 540 ASN A C 1
ATOM 4327 O O . ASN A 1 546 ? 130.534 40.139 46.388 1.00 18.23 540 ASN A O 1
ATOM 4332 N N . ALA A 1 547 ? 130.065 39.077 48.323 1.00 21.57 541 ALA A N 1
ATOM 4333 C CA . ALA A 1 547 ? 130.022 40.276 49.156 1.00 23.58 541 ALA A CA 1
ATOM 4334 C C . ALA A 1 547 ? 131.357 40.971 49.021 1.00 25.33 541 ALA A C 1
ATOM 4335 O O . ALA A 1 547 ? 132.380 40.319 49.127 1.00 25.06 541 ALA A O 1
ATOM 4337 N N . GLY A 1 548 ? 131.333 42.257 48.691 1.00 27.01 542 GLY A N 1
ATOM 4338 C CA . GLY A 1 548 ? 132.547 43.031 48.475 1.00 29.34 542 GLY A CA 1
ATOM 4339 C C . GLY A 1 548 ? 133.339 42.740 47.208 1.00 27.75 542 GLY A C 1
ATOM 4340 O O . GLY A 1 548 ? 134.507 43.144 47.100 1.00 28.56 542 GLY A O 1
ATOM 4341 N N . LYS A 1 549 ? 132.743 42.005 46.276 1.00 25.83 543 LYS A N 1
ATOM 4342 C CA . LYS A 1 549 ? 133.443 41.617 45.064 1.00 26.37 543 LYS A CA 1
ATOM 4343 C C . LYS A 1 549 ? 132.719 42.060 43.841 1.00 27.06 543 LYS A C 1
ATOM 4344 O O . LYS A 1 549 ? 131.546 42.314 43.897 1.00 29.16 543 LYS A O 1
ATOM 4350 N N . VAL A 1 550 ? 133.442 42.117 42.725 1.00 28.38 544 VAL A N 1
ATOM 4351 C CA . VAL A 1 550 ? 132.932 42.625 41.466 1.00 26.87 544 VAL A CA 1
ATOM 4352 C C . VAL A 1 550 ? 133.531 41.786 40.348 1.00 26.65 544 VAL A C 1
ATOM 4353 O O . VAL A 1 550 ? 134.626 41.236 40.503 1.00 22.49 544 VAL A O 1
ATOM 4357 N N . ALA A 1 551 ? 132.766 41.605 39.268 1.00 25.46 545 ALA A N 1
ATOM 4358 C CA . ALA A 1 551 ? 133.211 40.843 38.103 1.00 23.46 545 ALA A CA 1
ATOM 4359 C C . ALA A 1 551 ? 133.204 41.778 36.957 1.00 24.87 545 ALA A C 1
ATOM 4360 O O . ALA A 1 551 ? 132.353 42.669 36.846 1.00 24.33 545 ALA A O 1
ATOM 4362 N N . LEU A 1 552 ? 134.133 41.572 36.048 1.00 24.83 546 LEU A N 1
ATOM 4363 C CA . LEU A 1 552 ? 134.108 42.361 34.815 1.00 24.90 546 LEU A CA 1
ATOM 4364 C C . LEU A 1 552 ? 133.443 41.608 33.659 1.00 23.03 546 LEU A C 1
ATOM 4365 O O . LEU A 1 552 ? 133.618 40.406 33.487 1.00 23.89 546 LEU A O 1
ATOM 4370 N N . GLN A 1 553 ? 132.632 42.336 32.899 1.00 23.63 547 GLN A N 1
ATOM 4371 C CA . GLN A 1 553 ? 131.946 41.784 31.752 1.00 25.28 547 GLN A CA 1
ATOM 4372 C C . GLN A 1 553 ? 131.894 42.824 30.624 1.00 25.28 547 GLN A C 1
ATOM 4373 O O . GLN A 1 553 ? 131.656 44.007 30.845 1.00 22.84 547 GLN A O 1
ATOM 4379 N N . ARG A 1 554 ? 132.030 42.339 29.403 1.00 26.66 548 ARG A N 1
ATOM 4380 C CA . ARG A 1 554 ? 131.860 43.202 28.203 1.00 26.72 548 ARG A CA 1
ATOM 4381 C C . ARG A 1 554 ? 131.067 42.474 27.122 1.00 22.94 548 ARG A C 1
ATOM 4382 O O . ARG A 1 554 ? 131.460 41.385 26.694 1.00 22.54 548 ARG A O 1
ATOM 4390 N N . GLY A 1 555 ? 129.955 43.052 26.671 1.00 23.31 549 GLY A N 1
ATOM 4391 C CA . GLY A 1 555 ? 129.075 42.292 25.770 1.00 23.04 549 GLY A CA 1
ATOM 4392 C C . GLY A 1 555 ? 128.627 41.078 26.551 1.00 23.11 549 GLY A C 1
ATOM 4393 O O . GLY A 1 555 ? 128.401 41.169 27.764 1.00 25.47 549 GLY A O 1
ATOM 4394 N N . PRO A 1 556 ? 128.556 39.915 25.900 1.00 21.38 550 PRO A N 1
ATOM 4395 C CA . PRO A 1 556 ? 128.178 38.648 26.571 1.00 23.54 550 PRO A CA 1
ATOM 4396 C C . PRO A 1 556 ? 129.325 37.933 27.330 1.00 24.70 550 PRO A C 1
ATOM 4397 O O . PRO A 1 556 ? 129.088 36.870 27.895 1.00 26.39 550 PRO A O 1
ATOM 4401 N N . ILE A 1 557 ? 130.539 38.492 27.291 1.00 23.84 551 ILE A N 1
ATOM 4402 C CA . ILE A 1 557 ? 131.701 37.792 27.767 1.00 25.22 551 ILE A CA 1
ATOM 4403 C C . ILE A 1 557 ? 132.136 38.254 29.161 1.00 23.77 551 ILE A C 1
ATOM 4404 O O . ILE A 1 557 ? 132.368 39.439 29.392 1.00 25.48 551 ILE A O 1
ATOM 4409 N N . VAL A 1 558 ? 132.161 37.279 30.057 1.00 22.14 552 VAL A N 1
ATOM 4410 C CA . VAL A 1 558 ? 132.641 37.458 31.381 1.00 24.89 552 VAL A CA 1
ATOM 4411 C C . VAL A 1 558 ? 134.169 37.289 31.345 1.00 25.82 552 VAL A C 1
ATOM 4412 O O . VAL A 1 558 ? 134.701 36.327 30.762 1.00 22.66 552 VAL A O 1
ATOM 4416 N N . TYR A 1 559 ? 134.818 38.191 32.060 1.00 25.56 553 TYR A N 1
ATOM 4417 C CA . TYR A 1 559 ? 136.271 38.259 32.115 1.00 26.86 553 TYR A CA 1
ATOM 4418 C C . TYR A 1 559 ? 136.831 37.643 33.421 1.00 25.36 553 TYR A C 1
ATOM 4419 O O . TYR A 1 559 ? 136.109 37.437 34.365 1.00 23.03 553 TYR A O 1
ATOM 4428 N N . CYS A 1 560 ? 138.129 37.355 33.423 1.00 27.37 554 CYS A N 1
ATOM 4429 C CA . CYS A 1 560 ? 138.837 36.834 34.602 1.00 25.79 554 CYS A CA 1
ATOM 4430 C C . CYS A 1 560 ? 140.244 37.372 34.630 1.00 28.60 554 CYS A C 1
ATOM 4431 O O . CYS A 1 560 ? 140.733 37.930 33.602 1.00 24.51 554 CYS A O 1
ATOM 4434 N N . LEU A 1 561 ? 140.873 37.300 35.811 1.00 26.32 555 LEU A N 1
ATOM 4435 C CA . LEU A 1 561 ? 142.302 37.661 35.940 1.00 26.48 555 LEU A CA 1
ATOM 4436 C C . LEU A 1 561 ? 143.088 36.409 36.151 1.00 24.53 555 LEU A C 1
ATOM 4437 O O . LEU A 1 561 ? 142.658 35.514 36.899 1.00 22.94 555 LEU A O 1
ATOM 4442 N N . GLU A 1 562 ? 144.194 36.281 35.415 1.00 23.39 556 GLU A N 1
ATOM 4443 C CA . GLU A 1 562 ? 145.125 35.149 35.559 1.00 23.76 556 GLU A CA 1
ATOM 4444 C C . GLU A 1 562 ? 146.523 35.580 36.096 1.00 25.80 556 GLU A C 1
ATOM 4445 O O . GLU A 1 562 ? 147.003 36.698 35.848 1.00 21.56 556 GLU A O 1
ATOM 4451 N N . GLU A 1 563 ? 147.141 34.674 36.820 1.00 27.86 557 GLU A N 1
ATOM 4452 C CA . GLU A 1 563 ? 148.460 34.899 37.401 1.00 32.01 557 GLU A CA 1
ATOM 4453 C C . GLU A 1 563 ? 149.474 35.258 36.315 1.00 35.40 557 GLU A C 1
ATOM 4454 O O . GLU A 1 563 ? 150.294 36.154 36.483 1.00 32.91 557 GLU A O 1
ATOM 4460 N N . VAL A 1 564 ? 149.401 34.557 35.183 1.00 35.70 558 VAL A N 1
ATOM 4461 C CA . VAL A 1 564 ? 150.365 34.777 34.106 1.00 30.84 558 VAL A CA 1
ATOM 4462 C C . VAL A 1 564 ? 150.434 36.255 33.723 1.00 28.49 558 VAL A C 1
ATOM 4463 O O . VAL A 1 564 ? 151.493 36.738 33.392 1.00 29.87 558 VAL A O 1
ATOM 4467 N N . ASP A 1 565 ? 149.326 36.995 33.821 1.00 29.93 559 ASP A N 1
ATOM 4468 C CA . ASP A 1 565 ? 149.300 38.409 33.477 1.00 30.23 559 ASP A CA 1
ATOM 4469 C C . ASP A 1 565 ? 149.474 39.330 34.668 1.00 32.59 559 ASP A C 1
ATOM 4470 O O . ASP A 1 565 ? 149.789 40.477 34.481 1.00 33.47 559 ASP A O 1
ATOM 4475 N N . ASN A 1 566 ? 149.155 38.894 35.879 1.00 31.88 560 ASN A N 1
ATOM 4476 C CA . ASN A 1 566 ? 148.979 39.821 36.997 1.00 28.69 560 ASN A CA 1
ATOM 4477 C C . ASN A 1 566 ? 149.788 39.437 38.259 1.00 27.71 560 ASN A C 1
ATOM 4478 O O . ASN A 1 566 ? 149.737 40.099 39.283 1.00 24.92 560 ASN A O 1
ATOM 4483 N N . GLY A 1 567 ? 150.479 38.331 38.222 1.00 29.99 561 GLY A N 1
ATOM 4484 C CA . GLY A 1 567 ? 151.170 37.853 39.402 1.00 30.75 561 GLY A CA 1
ATOM 4485 C C . GLY A 1 567 ? 150.318 36.990 40.310 1.00 33.51 561 GLY A C 1
ATOM 4486 O O . GLY A 1 567 ? 149.089 36.905 40.154 1.00 38.35 561 GLY A O 1
ATOM 4487 N N . PRO A 1 568 ? 150.972 36.359 41.286 1.00 34.08 562 PRO A N 1
ATOM 4488 C CA . PRO A 1 568 ? 150.223 35.527 42.208 1.00 33.27 562 PRO A CA 1
ATOM 4489 C C . PRO A 1 568 ? 149.444 36.315 43.236 1.00 29.39 562 PRO A C 1
ATOM 4490 O O . PRO A 1 568 ? 149.460 37.553 43.260 1.00 29.81 562 PRO A O 1
ATOM 4494 N N . ASN A 1 569 ? 148.691 35.572 44.029 1.00 29.81 563 ASN A N 1
ATOM 4495 C CA . ASN A 1 569 ? 147.839 36.116 45.095 1.00 29.45 563 ASN A CA 1
ATOM 4496 C C . ASN A 1 569 ? 146.770 37.074 44.599 1.00 27.87 563 ASN A C 1
ATOM 4497 O O . ASN A 1 569 ? 146.746 38.261 44.945 1.00 25.33 563 ASN A O 1
ATOM 4502 N N . LEU A 1 570 ? 145.881 36.554 43.771 1.00 28.35 564 LEU A N 1
ATOM 4503 C CA . LEU A 1 570 ? 144.876 37.407 43.123 1.00 27.59 564 LEU A CA 1
ATOM 4504 C C . LEU A 1 570 ? 143.832 37.857 44.126 1.00 25.29 564 LEU A C 1
ATOM 4505 O O . LEU A 1 570 ? 143.181 38.855 43.906 1.00 24.79 564 LEU A O 1
ATOM 4510 N N . ALA A 1 571 ? 143.686 37.155 45.234 1.00 27.77 565 ALA A N 1
ATOM 4511 C CA . ALA A 1 571 ? 142.812 37.652 46.343 1.00 26.73 565 ALA A CA 1
ATOM 4512 C C . ALA A 1 571 ? 143.297 38.992 46.869 1.00 28.00 565 ALA A C 1
ATOM 4513 O O . ALA A 1 571 ? 142.496 39.839 47.259 1.00 27.28 565 ALA A O 1
ATOM 4515 N N . ASN A 1 572 ? 144.609 39.235 46.798 1.00 30.74 566 ASN A N 1
ATOM 4516 C CA . ASN A 1 572 ? 145.221 40.516 47.214 1.00 31.45 566 ASN A CA 1
ATOM 4517 C C . ASN A 1 572 ? 145.297 41.545 46.061 1.00 32.21 566 ASN A C 1
ATOM 4518 O O . ASN A 1 572 ? 146.352 42.173 45.795 1.00 34.53 566 ASN A O 1
ATOM 4523 N N . LEU A 1 573 ? 144.203 41.637 45.316 1.00 32.97 567 LEU A N 1
ATOM 4524 C CA . LEU A 1 573 ? 144.024 42.623 44.240 1.00 33.01 567 LEU A CA 1
ATOM 4525 C C . LEU A 1 573 ? 142.689 43.236 44.486 1.00 28.84 567 LEU A C 1
ATOM 4526 O O . LEU A 1 573 ? 141.703 42.525 44.670 1.00 30.35 567 LEU A O 1
ATOM 4531 N N . PHE A 1 574 ? 142.670 44.552 44.512 1.00 26.70 568 PHE A N 1
ATOM 4532 C CA . PHE A 1 574 ? 141.513 45.323 44.860 1.00 28.29 568 PHE A CA 1
ATOM 4533 C C . PHE A 1 574 ? 141.268 46.295 43.718 1.00 33.90 568 PHE A C 1
ATOM 4534 O O . PHE A 1 574 ? 142.172 47.017 43.280 1.00 38.64 568 PHE A O 1
ATOM 4542 N N . LEU A 1 575 ? 140.038 46.292 43.221 1.00 34.86 569 LEU A N 1
ATOM 4543 C CA . LEU A 1 575 ? 139.684 47.135 42.113 1.00 36.14 569 LEU A CA 1
ATOM 4544 C C . LEU A 1 575 ? 138.942 48.286 42.679 1.00 32.34 569 LEU A C 1
ATOM 4545 O O . LEU A 1 575 ? 137.835 48.116 43.156 1.00 33.29 569 LEU A O 1
ATOM 4550 N N . PRO A 1 576 ? 139.516 49.483 42.645 1.00 35.27 570 PRO A N 1
ATOM 4551 C CA . PRO A 1 576 ? 138.720 50.641 43.086 1.00 35.82 570 PRO A CA 1
ATOM 4552 C C . PRO A 1 576 ? 137.561 50.944 42.154 1.00 38.02 570 PRO A C 1
ATOM 4553 O O . PRO A 1 576 ? 137.649 50.694 40.947 1.00 33.68 570 PRO A O 1
ATOM 4557 N N . ARG A 1 577 ? 136.458 51.429 42.722 1.00 54.41 571 ARG A N 1
ATOM 4558 C CA . ARG A 1 577 ? 135.213 51.767 41.952 1.00 68.05 571 ARG A CA 1
ATOM 4559 C C . ARG A 1 577 ? 135.475 52.752 40.812 1.00 56.03 571 ARG A C 1
ATOM 4560 O O . ARG A 1 577 ? 134.849 52.669 39.771 1.00 56.68 571 ARG A O 1
ATOM 4568 N N . ASP A 1 578 ? 136.403 53.666 41.029 1.00 50.18 572 ASP A N 1
ATOM 4569 C CA . ASP A 1 578 ? 136.638 54.743 40.093 1.00 60.81 572 ASP A CA 1
ATOM 4570 C C . ASP A 1 578 ? 137.652 54.436 39.041 1.00 54.17 572 ASP A C 1
ATOM 4571 O O . ASP A 1 578 ? 137.869 55.273 38.183 1.00 54.36 572 ASP A O 1
ATOM 4576 N N . ALA A 1 579 ? 138.358 53.316 39.177 1.00 51.88 573 ALA A N 1
ATOM 4577 C CA . ALA A 1 579 ? 139.440 53.002 38.269 1.00 54.41 573 ALA A CA 1
ATOM 4578 C C . ALA A 1 579 ? 138.896 52.945 36.865 1.00 58.17 573 ALA A C 1
ATOM 4579 O O . ALA A 1 579 ? 137.788 52.465 36.637 1.00 57.34 573 ALA A O 1
ATOM 4581 N N . LYS A 1 580 ? 139.662 53.502 35.938 1.00 59.65 574 LYS A N 1
ATOM 4582 C CA . LYS A 1 580 ? 139.204 53.695 34.583 1.00 66.57 574 LYS A CA 1
ATOM 4583 C C . LYS A 1 580 ? 139.636 52.519 33.749 1.00 52.39 574 LYS A C 1
ATOM 4584 O O . LYS A 1 580 ? 140.817 52.257 33.569 1.00 48.00 574 LYS A O 1
ATOM 4590 N N . LEU A 1 581 ? 138.641 51.778 33.283 1.00 47.04 575 LEU A N 1
ATOM 4591 C CA . LEU A 1 581 ? 138.890 50.549 32.572 1.00 45.62 575 LEU A CA 1
ATOM 4592 C C . LEU A 1 581 ? 138.799 50.797 31.072 1.00 43.63 575 LEU A C 1
ATOM 4593 O O . LEU A 1 581 ? 138.036 51.641 30.632 1.00 44.62 575 LEU A O 1
ATOM 4598 N N . GLU A 1 582 ? 139.595 50.063 30.303 1.00 45.12 576 GLU A N 1
ATOM 4599 C CA . GLU A 1 582 ? 139.680 50.214 28.856 1.00 45.70 576 GLU A CA 1
ATOM 4600 C C . GLU A 1 582 ? 139.724 48.823 28.249 1.00 39.92 576 GLU A C 1
ATOM 4601 O O . GLU A 1 582 ? 140.180 47.897 28.880 1.00 40.38 576 GLU A O 1
ATOM 4607 N N . ALA A 1 583 ? 139.248 48.692 27.016 1.00 37.19 577 ALA A N 1
ATOM 4608 C CA . ALA A 1 583 ? 139.269 47.434 26.298 1.00 37.85 577 ALA A CA 1
ATOM 4609 C C . ALA A 1 583 ? 139.910 47.634 24.976 1.00 33.63 577 ALA A C 1
ATOM 4610 O O . ALA A 1 583 ? 139.723 48.655 24.370 1.00 30.72 577 ALA A O 1
ATOM 4612 N N . HIS A 1 584 ? 140.649 46.651 24.507 1.00 35.34 578 HIS A N 1
ATOM 4613 C CA . HIS A 1 584 ? 141.141 46.719 23.127 1.00 37.84 578 HIS A CA 1
ATOM 4614 C C . HIS A 1 584 ? 141.435 45.327 22.640 1.00 36.56 578 HIS A C 1
ATOM 4615 O O . HIS A 1 584 ? 141.622 44.385 23.434 1.00 39.43 578 HIS A O 1
ATOM 4622 N N . PHE A 1 585 ? 141.522 45.202 21.322 1.00 39.91 579 PHE A N 1
ATOM 4623 C CA . PHE A 1 585 ? 141.691 43.908 20.680 1.00 36.79 579 PHE A CA 1
ATOM 4624 C C . PHE A 1 585 ? 143.156 43.531 20.632 1.00 37.23 579 PHE A C 1
ATOM 4625 O O . PHE A 1 585 ? 143.982 44.355 20.302 1.00 41.75 579 PHE A O 1
ATOM 4633 N N . GLU A 1 586 ? 143.470 42.275 20.959 1.00 38.58 580 GLU A N 1
ATOM 4634 C CA . GLU A 1 586 ? 144.810 41.717 20.833 1.00 37.18 580 GLU A CA 1
ATOM 4635 C C . GLU A 1 586 ? 144.786 40.567 19.830 1.00 37.45 580 GLU A C 1
ATOM 4636 O O . GLU A 1 586 ? 144.443 39.434 20.185 1.00 38.79 580 GLU A O 1
ATOM 4642 N N . PRO A 1 587 ? 145.156 40.845 18.567 1.00 40.78 581 PRO A N 1
ATOM 4643 C CA . PRO A 1 587 ? 144.970 39.810 17.554 1.00 39.58 581 PRO A CA 1
ATOM 4644 C C . PRO A 1 587 ? 145.751 38.550 17.819 1.00 37.87 581 PRO A C 1
ATOM 4645 O O . PRO A 1 587 ? 145.295 37.506 17.438 1.00 34.40 581 PRO A O 1
ATOM 4649 N N . ASP A 1 588 ? 146.902 38.625 18.484 1.00 39.24 582 ASP A N 1
ATOM 4650 C CA . ASP A 1 588 ? 147.749 37.437 18.599 1.00 44.55 582 ASP A CA 1
ATOM 4651 C C . ASP A 1 588 ? 147.629 36.727 19.929 1.00 42.96 582 ASP A C 1
ATOM 4652 O O . ASP A 1 588 ? 148.404 35.810 20.212 1.00 36.60 582 ASP A O 1
ATOM 4657 N N . LEU A 1 589 ? 146.658 37.142 20.738 1.00 37.98 583 LEU A N 1
ATOM 4658 C CA . LEU A 1 589 ? 146.501 36.578 22.053 1.00 36.99 583 LEU A CA 1
ATOM 4659 C C . LEU A 1 589 ? 145.294 35.673 22.090 1.00 31.83 583 LEU A C 1
ATOM 4660 O O . LEU A 1 589 ? 144.180 36.129 21.861 1.00 33.64 583 LEU A O 1
ATOM 4665 N N . LEU A 1 590 ? 145.527 34.401 22.391 1.00 31.05 584 LEU A N 1
ATOM 4666 C CA . LEU A 1 590 ? 144.462 33.474 22.712 1.00 34.60 584 LEU A CA 1
ATOM 4667 C C . LEU A 1 590 ? 143.447 33.390 21.544 1.00 34.84 584 LEU A C 1
ATOM 4668 O O . LEU A 1 590 ? 142.228 33.444 21.739 1.00 30.53 584 LEU A O 1
ATOM 4673 N N . GLU A 1 591 ? 143.999 33.302 20.337 1.00 35.47 585 GLU A N 1
ATOM 4674 C CA . GLU A 1 591 ? 143.269 33.256 19.062 1.00 33.18 585 GLU A CA 1
ATOM 4675 C C . GLU A 1 591 ? 142.636 34.563 18.671 1.00 34.43 585 GLU A C 1
ATOM 4676 O O . GLU A 1 591 ? 141.946 34.618 17.663 1.00 36.49 585 GLU A O 1
ATOM 4682 N N . GLY A 1 592 ? 142.881 35.635 19.418 1.00 31.22 586 GLY A N 1
ATOM 4683 C CA . GLY A 1 592 ? 142.351 36.939 19.042 1.00 30.09 586 GLY A CA 1
ATOM 4684 C C . GLY A 1 592 ? 141.220 37.350 19.945 1.00 30.98 586 GLY A C 1
ATOM 4685 O O . GLY A 1 592 ? 140.104 36.928 19.761 1.00 32.77 586 GLY A O 1
ATOM 4686 N N . VAL A 1 593 ? 141.510 38.160 20.965 1.00 32.43 587 VAL A N 1
ATOM 4687 C CA . VAL A 1 593 ? 140.523 38.465 21.950 1.00 29.00 587 VAL A CA 1
ATOM 4688 C C . VAL A 1 593 ? 140.596 39.907 22.333 1.00 29.06 587 VAL A C 1
ATOM 4689 O O . VAL A 1 593 ? 141.646 40.518 22.231 1.00 29.51 587 VAL A O 1
ATOM 4693 N N . VAL A 1 594 ? 139.481 40.452 22.816 1.00 24.70 588 VAL A N 1
ATOM 4694 C CA . VAL A 1 594 ? 139.530 41.721 23.442 1.00 24.56 588 VAL A CA 1
ATOM 4695 C C . VAL A 1 594 ? 140.040 41.497 24.902 1.00 27.42 588 VAL A C 1
ATOM 4696 O O . VAL A 1 594 ? 139.603 40.576 25.614 1.00 24.67 588 VAL A O 1
ATOM 4700 N N . VAL A 1 595 ? 140.924 42.378 25.369 1.00 27.20 589 VAL A N 1
ATOM 4701 C CA . VAL A 1 595 ? 141.383 42.322 26.765 1.00 28.07 589 VAL A CA 1
ATOM 4702 C C . VAL A 1 595 ? 140.917 43.570 27.441 1.00 27.97 589 VAL A C 1
ATOM 4703 O O . VAL A 1 595 ? 140.642 44.568 26.787 1.00 30.32 589 VAL A O 1
ATOM 4707 N N . ILE A 1 596 ? 140.830 43.524 28.774 1.00 30.28 590 ILE A N 1
ATOM 4708 C CA . ILE A 1 596 ? 140.434 44.703 29.565 1.00 30.20 590 ILE A CA 1
ATOM 4709 C C . ILE A 1 596 ? 141.572 45.080 30.495 1.00 30.93 590 ILE A C 1
ATOM 4710 O O . ILE A 1 596 ? 142.183 44.207 31.109 1.00 36.04 590 ILE A O 1
ATOM 4715 N N . THR A 1 597 ? 141.891 46.374 30.569 1.00 31.59 591 THR A N 1
ATOM 4716 C CA . THR A 1 597 ? 143.026 46.815 31.357 1.00 36.96 591 THR A CA 1
ATOM 4717 C C . THR A 1 597 ? 142.617 47.948 32.230 1.00 34.71 591 THR A C 1
ATOM 4718 O O . THR A 1 597 ? 141.684 48.668 31.928 1.00 39.55 591 THR A O 1
ATOM 4722 N N . GLY A 1 598 ? 143.379 48.127 33.297 1.00 37.38 592 GLY A N 1
ATOM 4723 C CA . GLY A 1 598 ? 143.174 49.238 34.231 1.00 36.87 592 GLY A CA 1
ATOM 4724 C C . GLY A 1 598 ? 144.191 49.194 35.342 1.00 36.61 592 GLY A C 1
ATOM 4725 O O . GLY A 1 598 ? 145.234 48.513 35.247 1.00 37.56 592 GLY A O 1
ATOM 4726 N N . ILE A 1 599 ? 143.895 49.920 36.400 1.00 40.44 593 ILE A N 1
ATOM 4727 C CA . ILE A 1 599 ? 144.822 50.074 37.532 1.00 46.44 593 ILE A CA 1
ATOM 4728 C C . ILE A 1 599 ? 144.115 49.536 38.746 1.00 41.83 593 ILE A C 1
ATOM 4729 O O . ILE A 1 599 ? 143.111 50.063 39.116 1.00 43.35 593 ILE A O 1
ATOM 4734 N N . ALA A 1 600 ? 144.681 48.536 39.386 1.00 32.90 594 ALA A N 1
ATOM 4735 C CA . ALA A 1 600 ? 144.192 48.063 40.665 1.00 36.03 594 ALA A CA 1
ATOM 4736 C C . ALA A 1 600 ? 145.199 48.356 41.801 1.00 32.79 594 ALA A C 1
ATOM 4737 O O . ALA A 1 600 ? 146.228 48.994 41.587 1.00 29.63 594 ALA A O 1
ATOM 4739 N N . GLU A 1 601 ? 144.874 47.876 42.989 1.00 30.55 595 GLU A N 1
ATOM 4740 C CA . GLU A 1 601 ? 145.692 48.035 44.173 1.00 33.30 595 GLU A CA 1
ATOM 4741 C C . GLU A 1 601 ? 145.968 46.705 44.827 1.00 31.98 595 GLU A C 1
ATOM 4742 O O . GLU A 1 601 ? 145.083 45.868 44.913 1.00 28.80 595 GLU A O 1
ATOM 4748 N N . ARG A 1 602 ? 147.200 46.542 45.301 1.00 33.91 596 ARG A N 1
ATOM 4749 C CA . ARG A 1 602 ? 147.595 45.440 46.149 1.00 32.07 596 ARG A CA 1
ATOM 4750 C C . ARG A 1 602 ? 148.061 45.911 47.531 1.00 31.35 596 ARG A C 1
ATOM 4751 O O . ARG A 1 602 ? 148.630 46.977 47.693 1.00 31.38 596 ARG A O 1
ATOM 4759 N N . VAL A 1 603 ? 147.827 45.080 48.521 1.00 30.76 597 VAL A N 1
ATOM 4760 C CA . VAL A 1 603 ? 148.416 45.302 49.827 1.00 37.97 597 VAL A CA 1
ATOM 4761 C C . VAL A 1 603 ? 149.885 44.919 49.773 1.00 37.65 597 VAL A C 1
ATOM 4762 O O . VAL A 1 603 ? 150.245 43.880 49.236 1.00 38.17 597 VAL A O 1
ATOM 4766 N N . ASP A 1 604 ? 150.710 45.745 50.380 1.00 44.13 598 ASP A N 1
ATOM 4767 C CA . ASP A 1 604 ? 152.158 45.527 50.421 1.00 52.08 598 ASP A CA 1
ATOM 4768 C C . ASP A 1 604 ? 152.539 44.475 51.459 1.00 49.42 598 ASP A C 1
ATOM 4769 O O . ASP A 1 604 ? 152.313 44.654 52.647 1.00 42.85 598 ASP A O 1
ATOM 4774 N N . GLU A 1 605 ? 153.079 43.354 50.977 1.00 63.84 599 GLU A N 1
ATOM 4775 C CA . GLU A 1 605 ? 153.580 42.271 51.842 1.00 74.84 599 GLU A CA 1
ATOM 4776 C C . GLU A 1 605 ? 154.976 42.638 52.381 1.00 84.76 599 GLU A C 1
ATOM 4777 O O . GLU A 1 605 ? 155.304 42.271 53.496 1.00 94.96 599 GLU A O 1
ATOM 4783 N N . SER A 1 606 ? 155.781 43.373 51.597 1.00 91.20 600 SER A N 1
ATOM 4784 C CA . SER A 1 606 ? 157.090 43.878 52.048 1.00 87.10 600 SER A CA 1
ATOM 4785 C C . SER A 1 606 ? 156.992 44.613 53.368 1.0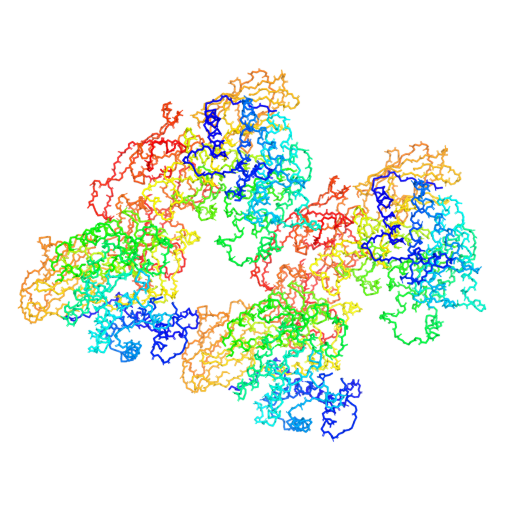0 84.99 600 SER A C 1
ATOM 4786 O O . SER A 1 606 ? 157.832 44.433 54.232 1.00 92.94 600 SER A O 1
ATOM 4789 N N . ALA A 1 607 ? 155.955 45.425 53.523 1.00 83.75 601 ALA A N 1
ATOM 4790 C CA . ALA A 1 607 ? 155.662 46.049 54.808 1.00 84.60 601 ALA A CA 1
ATOM 4791 C C . ALA A 1 607 ? 155.265 45.048 55.898 1.00 75.92 601 ALA A C 1
ATOM 4792 O O . ALA A 1 607 ? 155.234 45.392 57.073 1.00 66.75 601 ALA A O 1
ATOM 4794 N N . TRP A 1 608 ? 154.947 43.817 55.526 1.00 72.04 602 TRP A N 1
ATOM 4795 C CA . TRP A 1 608 ? 154.662 42.791 56.515 1.00 67.78 602 TRP A CA 1
ATOM 4796 C C . TRP A 1 608 ? 156.000 42.217 56.970 1.00 67.65 602 TRP A C 1
ATOM 4797 O O . TRP A 1 608 ? 157.028 42.370 56.306 1.00 71.81 602 TRP A O 1
ATOM 4808 N N . ASN A 1 609 ? 155.940 41.583 58.130 1.00 63.75 603 ASN A N 1
ATOM 4809 C CA . ASN A 1 609 ? 157.083 41.246 58.933 1.00 62.31 603 ASN A CA 1
ATOM 4810 C C . ASN A 1 609 ? 157.096 39.750 59.373 1.00 56.83 603 ASN A C 1
ATOM 4811 O O . ASN A 1 609 ? 157.547 39.412 60.480 1.00 54.82 603 ASN A O 1
ATOM 4816 N N . ASP A 1 610 ? 156.578 38.846 58.550 1.00 54.36 604 ASP A N 1
ATOM 4817 C CA . ASP A 1 610 ? 156.374 37.456 58.989 1.00 60.40 604 ASP A CA 1
ATOM 4818 C C . ASP A 1 610 ? 155.415 37.263 60.179 1.00 54.78 604 ASP A C 1
ATOM 4819 O O . ASP A 1 610 ? 155.269 36.151 60.670 1.00 48.38 604 ASP A O 1
ATOM 4824 N N . GLU A 1 611 ? 154.755 38.303 60.659 1.00 45.91 605 GLU A N 1
ATOM 4825 C CA . GLU A 1 611 ? 153.647 38.071 61.590 1.00 41.08 605 GLU A CA 1
ATOM 4826 C C . GLU A 1 611 ? 152.448 37.497 60.779 1.00 33.79 605 GLU A C 1
ATOM 4827 O O . GLU A 1 611 ? 152.347 37.712 59.559 1.00 33.88 605 GLU A O 1
ATOM 4833 N N . LEU A 1 612 ? 151.576 36.767 61.440 1.00 27.51 606 LEU A N 1
ATOM 4834 C CA . LEU A 1 612 ? 150.359 36.303 60.832 1.00 25.74 606 LEU A CA 1
ATOM 4835 C C . LEU A 1 612 ? 149.177 37.258 61.046 1.00 26.63 606 LEU A C 1
ATOM 4836 O O . LEU A 1 612 ? 148.414 37.499 60.115 1.00 24.52 606 LEU A O 1
ATOM 4841 N N . TYR A 1 613 ? 149.052 37.798 62.248 1.00 24.91 607 TYR A N 1
ATOM 4842 C CA . TYR A 1 613 ? 147.999 38.743 62.594 1.00 25.89 607 TYR A CA 1
ATOM 4843 C C . TYR A 1 613 ? 148.604 40.007 63.186 1.00 30.26 607 TYR A C 1
ATOM 4844 O O . TYR A 1 613 ? 149.459 39.906 64.044 1.00 37.88 607 TYR A O 1
ATOM 4853 N N . ARG A 1 614 ? 148.179 41.183 62.718 1.00 29.33 608 ARG A N 1
ATOM 4854 C CA . ARG A 1 614 ? 148.653 42.479 63.202 1.00 34.61 608 ARG A CA 1
ATOM 4855 C C . ARG A 1 614 ? 147.538 43.522 63.231 1.00 31.60 608 ARG A C 1
ATOM 4856 O O . ARG A 1 614 ? 146.773 43.602 62.273 1.00 31.12 608 ARG A O 1
ATOM 4864 N N . PRO A 1 615 ? 147.523 44.389 64.247 1.00 30.15 609 PRO A N 1
ATOM 4865 C CA . PRO A 1 615 ? 146.644 45.536 64.338 1.00 29.95 609 PRO A CA 1
ATOM 4866 C C . PRO A 1 615 ? 147.140 46.748 63.564 1.00 33.89 609 PRO A C 1
ATOM 4867 O O . PRO A 1 615 ? 147.046 47.846 64.051 1.00 41.48 609 PRO A O 1
ATOM 4871 N N . ILE A 1 616 ? 147.628 46.587 62.363 1.00 38.94 610 ILE A N 1
ATOM 4872 C CA . ILE A 1 616 ? 148.126 47.736 61.625 1.00 45.16 610 ILE A CA 1
ATOM 4873 C C . ILE A 1 616 ? 147.266 48.013 60.422 1.00 43.31 610 ILE A C 1
ATOM 4874 O O . ILE A 1 616 ? 146.642 47.109 59.912 1.00 46.56 610 ILE A O 1
ATOM 4879 N N . GLU A 1 617 ? 147.258 49.264 59.974 1.00 47.26 611 GLU A N 1
ATOM 4880 C CA . GLU A 1 617 ? 146.534 49.647 58.777 1.00 50.79 611 GLU A CA 1
ATOM 4881 C C . GLU A 1 617 ? 147.399 49.214 57.614 1.00 52.77 611 GLU A C 1
ATOM 4882 O O . GLU A 1 617 ? 148.525 49.643 57.482 1.00 52.15 611 GLU A O 1
ATOM 4888 N N . PRO A 1 618 ? 146.862 48.357 56.750 1.00 67.85 612 PRO A N 1
ATOM 4889 C CA . PRO A 1 618 ? 147.686 47.894 55.648 1.00 68.84 612 PRO A CA 1
ATOM 4890 C C . PRO A 1 618 ? 148.042 49.046 54.706 1.00 66.18 612 PRO A C 1
ATOM 4891 O O . PRO A 1 618 ? 147.233 49.938 54.471 1.00 66.70 612 PRO A O 1
ATOM 4895 N N . ARG A 1 619 ? 149.260 49.028 54.195 1.00 70.47 613 ARG A N 1
ATOM 4896 C CA . ARG A 1 619 ? 149.666 49.957 53.164 1.00 70.87 613 ARG A CA 1
ATOM 4897 C C . ARG A 1 619 ? 149.449 49.302 51.767 1.00 64.60 613 ARG A C 1
ATOM 4898 O O . ARG A 1 619 ? 149.791 48.122 51.517 1.00 51.56 613 ARG A O 1
ATOM 4906 N N . THR A 1 620 ? 148.891 50.100 50.864 1.00 51.81 614 THR A N 1
ATOM 4907 C CA . THR A 1 620 ? 148.478 49.639 49.548 1.00 50.33 614 THR A CA 1
ATOM 4908 C C . THR A 1 620 ? 149.308 50.315 48.458 1.00 45.67 614 THR A C 1
ATOM 4909 O O . THR A 1 620 ? 149.651 51.485 48.609 1.00 43.11 614 THR A O 1
ATOM 4913 N N . TYR A 1 621 ? 149.660 49.607 47.381 1.00 38.71 615 TYR A N 1
ATOM 4914 C CA . TYR A 1 621 ? 150.267 50.256 46.194 1.00 35.78 615 TYR A CA 1
ATOM 4915 C C . TYR A 1 621 ? 149.508 49.917 44.891 1.00 35.45 615 TYR A C 1
ATOM 4916 O O . TYR A 1 621 ? 148.807 48.915 44.825 1.00 32.91 615 TYR A O 1
ATOM 4925 N N . LYS A 1 622 ? 149.673 50.755 43.865 1.00 32.20 616 LYS A N 1
ATOM 4926 C CA . LYS A 1 622 ? 148.981 50.636 42.587 1.00 38.72 616 LYS A CA 1
ATOM 4927 C C . LYS A 1 622 ? 149.662 49.715 41.611 1.00 39.56 616 LYS A C 1
ATOM 4928 O O . LYS A 1 622 ? 150.881 49.698 41.520 1.00 45.84 616 LYS A O 1
ATOM 4934 N N . VAL A 1 623 ? 148.879 48.916 40.906 1.00 36.72 617 VAL A N 1
ATOM 4935 C CA . VAL A 1 623 ? 149.442 48.031 39.900 1.00 38.03 617 VAL A CA 1
ATOM 4936 C C . VAL A 1 623 ? 148.552 48.097 38.657 1.00 39.35 617 VAL A C 1
ATOM 4937 O O . VAL A 1 623 ? 147.359 48.218 38.778 1.00 38.17 617 VAL A O 1
ATOM 4941 N N . PRO A 1 624 ? 149.141 47.996 37.462 1.00 41.65 618 PRO A N 1
ATOM 4942 C CA . PRO A 1 624 ? 148.330 47.729 36.279 1.00 38.79 618 PRO A CA 1
ATOM 4943 C C . PRO A 1 624 ? 147.739 46.311 36.367 1.00 35.61 618 PRO A C 1
ATOM 4944 O O . PRO A 1 624 ? 148.365 45.448 36.999 1.00 32.92 618 PRO A O 1
ATOM 4948 N N . PHE A 1 625 ? 146.536 46.076 35.812 1.00 31.81 619 PHE A N 1
ATOM 4949 C CA . PHE A 1 625 ? 146.041 44.687 35.623 1.00 28.01 619 PHE A CA 1
ATOM 4950 C C . PHE A 1 625 ? 145.544 44.463 34.241 1.00 25.58 619 PHE A C 1
ATOM 4951 O O . PHE A 1 625 ? 145.108 45.385 33.575 1.00 28.54 619 PHE A O 1
ATOM 4959 N N . ARG A 1 626 ? 145.461 43.201 33.906 1.00 28.47 620 ARG A N 1
ATOM 4960 C CA . ARG A 1 626 ? 144.879 42.784 32.680 1.00 32.39 620 ARG A CA 1
ATOM 4961 C C . ARG A 1 626 ? 143.956 41.605 32.851 1.00 30.01 620 ARG A C 1
ATOM 4962 O O . ARG A 1 626 ? 144.307 40.576 33.486 1.00 30.36 620 ARG A O 1
ATOM 4970 N N . ALA A 1 627 ? 142.785 41.711 32.206 1.00 28.13 621 ALA A N 1
ATOM 4971 C CA . ALA A 1 627 ? 141.789 40.673 32.296 1.00 28.02 621 ALA A CA 1
ATOM 4972 C C . ALA A 1 627 ? 141.553 40.120 30.898 1.00 27.49 621 ALA A C 1
ATOM 4973 O O . ALA A 1 627 ? 141.560 40.865 29.931 1.00 24.34 621 ALA A O 1
ATOM 4975 N N . ILE A 1 628 ? 141.286 38.823 30.836 1.00 24.74 622 ILE A N 1
ATOM 4976 C CA . ILE A 1 628 ? 140.965 38.136 29.610 1.00 26.04 622 ILE A CA 1
ATOM 4977 C C . ILE A 1 628 ? 139.616 37.379 29.746 1.00 28.40 622 ILE A C 1
ATOM 4978 O O . ILE A 1 628 ? 139.089 37.254 30.851 1.00 29.22 622 ILE A O 1
ATOM 4983 N N . PRO A 1 629 ? 139.057 36.883 28.615 1.00 28.48 623 PRO A N 1
ATOM 4984 C CA . PRO A 1 629 ? 137.800 36.192 28.680 1.00 26.32 623 PRO A CA 1
ATOM 4985 C C . PRO A 1 629 ? 137.897 34.930 29.482 1.00 23.61 623 PRO A C 1
ATOM 4986 O O . PRO A 1 629 ? 138.861 34.168 29.323 1.00 24.69 623 PRO A O 1
ATOM 4990 N N . TYR A 1 630 ? 136.878 34.674 30.287 1.00 21.29 624 TYR A N 1
ATOM 4991 C CA . TYR A 1 630 ? 136.846 33.503 31.137 1.00 21.13 624 TYR A CA 1
ATOM 4992 C C . TYR A 1 630 ? 137.082 32.242 30.369 1.00 20.28 624 TYR A C 1
ATOM 4993 O O . TYR A 1 630 ? 137.895 31.412 30.793 1.00 19.33 624 TYR A O 1
ATOM 5002 N N . TYR A 1 631 ? 136.407 32.096 29.222 1.00 20.66 625 TYR A N 1
ATOM 5003 C CA . TYR A 1 631 ? 136.515 30.837 28.456 1.00 20.42 625 TYR A CA 1
ATOM 5004 C C . TYR A 1 631 ? 137.935 30.533 28.079 1.00 19.78 625 TYR A C 1
ATOM 5005 O O . TYR A 1 631 ? 138.302 29.335 27.907 1.00 21.95 625 TYR A O 1
ATOM 5014 N N . ALA A 1 632 ? 138.743 31.591 27.911 1.00 19.93 626 ALA A N 1
ATOM 5015 C CA . ALA A 1 632 ? 140.142 31.420 27.453 1.00 22.73 626 ALA A CA 1
ATOM 5016 C C . ALA A 1 632 ? 141.192 31.231 28.538 1.00 24.88 626 ALA A C 1
ATOM 5017 O O . ALA A 1 632 ? 142.385 31.198 28.234 1.00 25.62 626 ALA A O 1
ATOM 5019 N N . TRP A 1 633 ? 140.776 31.105 29.791 1.00 24.86 627 TRP A N 1
ATOM 5020 C CA . TRP A 1 633 ? 141.736 30.928 30.881 1.00 26.10 627 TRP A CA 1
ATOM 5021 C C . TRP A 1 633 ? 142.380 29.561 30.763 1.00 24.09 627 TRP A C 1
ATOM 5022 O O . TRP A 1 633 ? 141.877 28.675 30.063 1.00 29.67 627 TRP A O 1
ATOM 5033 N N . CYS A 1 634 ? 143.526 29.411 31.415 1.00 24.61 628 CYS A N 1
ATOM 5034 C CA . CYS A 1 634 ? 144.271 28.137 31.490 1.00 21.76 628 CYS A CA 1
ATOM 5035 C C . CYS A 1 634 ? 144.728 27.627 30.127 1.00 21.69 628 CYS A C 1
ATOM 5036 O O . CYS A 1 634 ? 144.857 26.420 29.938 1.00 18.67 628 CYS A O 1
ATOM 5039 N N . ASN A 1 635 ? 145.002 28.540 29.211 1.00 21.71 629 ASN A N 1
ATOM 5040 C CA . ASN A 1 635 ? 145.694 28.182 27.984 1.00 28.73 629 ASN A CA 1
ATOM 5041 C C . ASN A 1 635 ? 147.167 28.637 27.976 1.00 32.65 629 ASN A C 1
ATOM 5042 O O . ASN A 1 635 ? 147.853 28.413 27.022 1.00 35.12 629 ASN A O 1
ATOM 5047 N N . ARG A 1 636 ? 147.634 29.248 29.062 1.00 33.61 630 ARG A N 1
ATOM 5048 C CA . ARG A 1 636 ? 148.993 29.732 29.159 1.00 30.40 630 ARG A CA 1
ATOM 5049 C C . ARG A 1 636 ? 149.642 29.242 30.439 1.00 27.49 630 ARG A C 1
ATOM 5050 O O . ARG A 1 636 ? 150.399 29.919 31.057 1.00 32.35 630 ARG A O 1
ATOM 5058 N N . GLY A 1 637 ? 149.356 28.009 30.789 1.00 28.82 631 GLY A N 1
ATOM 5059 C CA . GLY A 1 637 ? 149.963 27.338 31.910 1.00 27.56 631 GLY A CA 1
ATOM 5060 C C . GLY A 1 637 ? 149.205 27.479 33.217 1.00 32.22 631 GLY A C 1
ATOM 5061 O O . GLY A 1 637 ? 148.338 28.338 33.399 1.00 27.31 631 GLY A O 1
ATOM 5062 N N . GLU A 1 638 ? 149.571 26.607 34.134 1.00 34.47 632 GLU A N 1
ATOM 5063 C CA . GLU A 1 638 ? 148.999 26.568 35.462 1.00 36.61 632 GLU A CA 1
ATOM 5064 C C . GLU A 1 638 ? 149.218 27.888 36.197 1.00 32.87 632 GLU A C 1
ATOM 5065 O O . GLU A 1 638 ? 150.256 28.531 36.072 1.00 32.53 632 GLU A O 1
ATOM 5071 N N . GLY A 1 639 ? 148.190 28.332 36.901 1.00 28.62 633 GLY A N 1
ATOM 5072 C CA . GLY A 1 639 ? 148.289 29.548 37.678 1.00 30.66 633 GLY A CA 1
ATOM 5073 C C . GLY A 1 639 ? 146.971 29.916 38.324 1.00 32.84 633 GLY A C 1
ATOM 5074 O O . GLY A 1 639 ? 145.924 29.299 38.049 1.00 35.39 633 GLY A O 1
ATOM 5075 N N . GLU A 1 640 ? 147.026 30.885 39.224 1.00 29.18 634 GLU A N 1
ATOM 5076 C CA . GLU A 1 640 ? 145.831 31.414 39.831 1.00 28.22 634 GLU A CA 1
ATOM 5077 C C . GLU A 1 640 ? 144.907 32.025 38.764 1.00 27.72 634 GLU A C 1
ATOM 5078 O O . GLU A 1 640 ? 145.380 32.559 37.737 1.00 23.51 634 GLU A O 1
ATOM 5092 N N . VAL A 1 642 ? 140.884 34.323 38.981 1.00 23.94 636 VAL A N 1
ATOM 5093 C CA . VAL A 1 642 ? 139.656 34.720 39.617 1.00 23.13 636 VAL A CA 1
ATOM 5094 C C . VAL A 1 642 ? 138.778 35.461 38.674 1.00 22.56 636 VAL A C 1
ATOM 5095 O O . VAL A 1 642 ? 139.261 36.179 37.843 1.00 21.09 636 VAL A O 1
ATOM 5099 N N . VAL A 1 643 ? 137.464 35.317 38.895 1.00 21.92 637 VAL A N 1
ATOM 5100 C CA . VAL A 1 643 ? 136.440 36.098 38.214 1.00 21.13 637 VAL A CA 1
ATOM 5101 C C . VAL A 1 643 ? 135.972 37.207 39.133 1.00 20.54 637 VAL A C 1
ATOM 5102 O O . VAL A 1 643 ? 135.952 38.377 38.747 1.00 18.05 637 VAL A O 1
ATOM 5106 N N . TRP A 1 644 ? 135.593 36.841 40.356 1.00 20.81 638 TRP A N 1
ATOM 5107 C CA . TRP A 1 644 ? 135.091 37.819 41.252 1.00 22.50 638 TRP A CA 1
ATOM 5108 C C . TRP A 1 644 ? 136.270 38.446 41.987 1.00 24.44 638 TRP A C 1
ATOM 5109 O O . TRP A 1 644 ? 136.909 37.810 42.823 1.00 28.59 638 TRP A O 1
ATOM 5120 N N . VAL A 1 645 ? 136.518 39.706 41.730 1.00 26.76 639 VAL A N 1
ATOM 5121 C CA . VAL A 1 645 ? 137.634 40.396 42.363 1.00 28.16 639 VAL A CA 1
ATOM 5122 C C . VAL A 1 645 ? 137.170 41.324 43.483 1.00 27.51 639 VAL A C 1
ATOM 5123 O O . VAL A 1 645 ? 136.101 41.931 43.393 1.00 23.80 639 VAL A O 1
ATOM 5127 N N . ASN A 1 646 ? 137.948 41.377 44.546 1.00 26.57 640 ASN A N 1
ATOM 5128 C CA . ASN A 1 646 ? 137.714 42.291 45.625 1.00 27.15 640 ASN A CA 1
ATOM 5129 C C . ASN A 1 646 ? 137.667 43.728 45.206 1.00 28.67 640 ASN A C 1
ATOM 5130 O O . ASN A 1 646 ? 138.448 44.170 44.435 1.00 28.82 640 ASN A O 1
ATOM 5135 N N . GLU A 1 647 ? 136.719 44.433 45.757 1.00 29.74 641 GLU A N 1
ATOM 5136 C CA . GLU A 1 647 ? 136.463 45.789 45.406 1.00 39.75 641 GLU A CA 1
ATOM 5137 C C . GLU A 1 647 ? 137.053 46.770 46.401 1.00 40.06 641 GLU A C 1
ATOM 5138 O O . GLU A 1 647 ? 137.079 46.534 47.567 1.00 41.11 641 GLU A O 1
ATOM 5144 N N . LYS A 1 648 ? 137.586 47.847 45.864 1.00 51.73 642 LYS A N 1
ATOM 5145 C CA . LYS A 1 648 ? 137.987 49.082 46.537 1.00 59.14 642 LYS A CA 1
ATOM 5146 C C . LYS A 1 648 ? 138.884 49.004 47.736 1.00 55.77 642 LYS A C 1
ATOM 5147 O O . LYS A 1 648 ? 139.953 49.593 47.720 1.00 58.81 642 LYS A O 1
ATOM 5153 N N . THR B 1 14 ? 155.404 25.466 95.701 1.00 80.55 8 THR B N 1
ATOM 5154 C CA . THR B 1 14 ? 154.438 26.218 94.817 1.00 81.84 8 THR B CA 1
ATOM 5155 C C . THR B 1 14 ? 152.979 25.764 95.030 1.00 76.69 8 THR B C 1
ATOM 5156 O O . THR B 1 14 ? 152.519 24.754 94.478 1.00 90.84 8 THR B O 1
ATOM 5160 N N . ASN B 1 15 ? 152.267 26.487 95.878 1.00 64.53 9 ASN B N 1
ATOM 5161 C CA . ASN B 1 15 ? 150.824 26.371 95.883 1.00 63.42 9 ASN B CA 1
ATOM 5162 C C . ASN B 1 15 ? 150.178 27.630 95.320 1.00 52.55 9 ASN B C 1
ATOM 5163 O O . ASN B 1 15 ? 150.563 28.747 95.735 1.00 47.44 9 ASN B O 1
ATOM 5168 N N . VAL B 1 16 ? 149.210 27.430 94.396 1.00 42.21 10 VAL B N 1
ATOM 5169 C CA . VAL B 1 16 ? 148.493 28.511 93.704 1.00 38.93 10 VAL B CA 1
ATOM 5170 C C . VAL B 1 16 ? 147.028 28.474 94.022 1.00 36.56 10 VAL B C 1
ATOM 5171 O O . VAL B 1 16 ? 146.429 27.453 93.826 1.00 38.94 10 VAL B O 1
ATOM 5175 N N . ASN B 1 17 ? 146.451 29.579 94.488 1.00 35.79 11 ASN B N 1
ATOM 5176 C CA . ASN B 1 17 ? 145.005 29.693 94.685 1.00 40.95 11 ASN B CA 1
ATOM 5177 C C . ASN B 1 17 ? 144.407 30.678 93.723 1.00 42.57 11 ASN B C 1
ATOM 5178 O O . ASN B 1 17 ? 144.880 31.821 93.624 1.00 39.25 11 ASN B O 1
ATOM 5183 N N . LEU B 1 18 ? 143.362 30.236 93.026 1.00 40.97 12 LEU B N 1
ATOM 5184 C CA . LEU B 1 18 ? 142.599 31.087 92.151 1.00 38.68 12 LEU B CA 1
ATOM 5185 C C . LEU B 1 18 ? 141.767 31.985 92.992 1.00 34.89 12 LEU B C 1
ATOM 5186 O O . LEU B 1 18 ? 141.096 31.518 93.872 1.00 36.25 12 LEU B O 1
ATOM 5191 N N . LYS B 1 19 ? 141.740 33.264 92.691 1.00 33.78 13 LYS B N 1
ATOM 5192 C CA . LYS B 1 19 ? 140.845 34.186 93.381 1.00 38.44 13 LYS B CA 1
ATOM 5193 C C . LYS B 1 19 ? 140.227 35.108 92.350 1.00 36.98 13 LYS B C 1
ATOM 5194 O O . LYS B 1 19 ? 140.283 36.309 92.489 1.00 38.29 13 LYS B O 1
ATOM 5200 N N . ASP B 1 20 ? 139.664 34.592 91.279 1.00 37.49 14 ASP B N 1
ATOM 5201 C CA . ASP B 1 20 ? 139.155 35.531 90.276 1.00 37.96 14 ASP B CA 1
ATOM 5202 C C . ASP B 1 20 ? 137.658 35.327 90.082 1.00 37.15 14 ASP B C 1
ATOM 5203 O O . ASP B 1 20 ? 137.017 34.682 90.881 1.00 39.83 14 ASP B O 1
ATOM 5208 N N . GLN B 1 21 ? 137.098 35.946 89.071 1.00 38.71 15 GLN B N 1
ATOM 5209 C CA A GLN B 1 21 ? 135.707 35.720 88.709 0.50 37.00 15 GLN B CA 1
ATOM 5210 C CA B GLN B 1 21 ? 135.708 35.711 88.716 0.50 37.62 15 GLN B CA 1
ATOM 5211 C C . GLN B 1 21 ? 135.643 34.842 87.462 1.00 33.96 15 GLN B C 1
ATOM 5212 O O . GLN B 1 21 ? 134.894 33.865 87.401 1.00 34.28 15 GLN B O 1
ATOM 5223 N N . PHE B 1 22 ? 136.451 35.190 86.472 1.00 29.90 16 PHE B N 1
ATOM 5224 C CA . PHE B 1 22 ? 136.370 34.557 85.159 1.00 30.31 16 PHE B CA 1
ATOM 5225 C C . PHE B 1 22 ? 136.638 33.056 85.194 1.00 27.58 16 PHE B C 1
ATOM 5226 O O . PHE B 1 22 ? 135.770 32.281 84.783 1.00 26.92 16 PHE B O 1
ATOM 5234 N N . TRP B 1 23 ? 137.823 32.647 85.647 1.00 23.14 17 TRP B N 1
ATOM 5235 C CA . TRP B 1 23 ? 138.141 31.236 85.648 1.00 24.34 17 TRP B CA 1
ATOM 5236 C C . TRP B 1 23 ? 137.424 30.501 86.736 1.00 26.87 17 TRP B C 1
ATOM 5237 O O . TRP B 1 23 ? 137.095 29.322 86.588 1.00 25.78 17 TRP B O 1
ATOM 5248 N N . LYS B 1 24 ? 137.139 31.183 87.825 1.00 30.40 18 LYS B N 1
ATOM 5249 C CA . LYS B 1 24 ? 136.490 30.516 88.947 1.00 34.88 18 LYS B CA 1
ATOM 5250 C C . LYS B 1 24 ? 135.103 30.040 88.519 1.00 29.22 18 LYS B C 1
ATOM 5251 O O . LYS B 1 24 ? 134.715 28.929 88.827 1.00 29.43 18 LYS B O 1
ATOM 5257 N N . ARG B 1 25 ? 134.382 30.879 87.804 1.00 26.48 19 ARG B N 1
ATOM 5258 C CA . ARG B 1 25 ? 133.063 30.488 87.254 1.00 27.67 19 ARG B CA 1
ATOM 5259 C C . ARG B 1 25 ? 133.155 29.221 86.364 1.00 26.74 19 ARG B C 1
ATOM 5260 O O . ARG B 1 25 ? 132.371 28.292 86.515 1.00 30.06 19 ARG B O 1
ATOM 5268 N N . TYR B 1 26 ? 134.164 29.129 85.518 1.00 26.21 20 TYR B N 1
ATOM 5269 C CA . TYR B 1 26 ? 134.339 27.935 84.684 1.00 24.68 20 TYR B CA 1
ATOM 5270 C C . TYR B 1 26 ? 134.648 26.696 85.490 1.00 31.10 20 TYR B C 1
ATOM 5271 O O . TYR B 1 26 ? 134.188 25.562 85.175 1.00 26.06 20 TYR B O 1
ATOM 5280 N N . ILE B 1 27 ? 135.502 26.859 86.501 1.00 37.60 21 ILE B N 1
ATOM 5281 C CA . ILE B 1 27 ? 135.880 25.722 87.349 1.00 33.73 21 ILE B CA 1
ATOM 5282 C C . ILE B 1 27 ? 134.666 25.231 88.088 1.00 30.83 21 ILE B C 1
ATOM 5283 O O . ILE B 1 27 ? 134.427 24.025 88.156 1.00 31.00 21 ILE B O 1
ATOM 5288 N N . ASP B 1 28 ? 133.829 26.146 88.537 1.00 28.97 22 ASP B N 1
ATOM 5289 C CA . ASP B 1 28 ? 132.603 25.747 89.205 1.00 32.35 22 ASP B CA 1
ATOM 5290 C C . ASP B 1 28 ? 131.671 24.964 88.268 1.00 38.15 22 ASP B C 1
ATOM 5291 O O . ASP B 1 28 ? 131.028 24.000 88.693 1.00 34.40 22 ASP B O 1
ATOM 5296 N N . VAL B 1 29 ? 131.564 25.415 87.019 1.00 31.55 23 VAL B N 1
ATOM 5297 C CA . VAL B 1 29 ? 130.789 24.699 86.032 1.00 31.00 23 VAL B CA 1
ATOM 5298 C C . VAL B 1 29 ? 131.336 23.296 85.769 1.00 31.59 23 VAL B C 1
ATOM 5299 O O . VAL B 1 29 ? 130.581 22.333 85.694 1.00 31.63 23 VAL B O 1
ATOM 5303 N N . VAL B 1 30 ? 132.645 23.178 85.602 1.00 29.92 24 VAL B N 1
ATOM 5304 C CA . VAL B 1 30 ? 133.238 21.882 85.449 1.00 29.08 24 VAL B CA 1
ATOM 5305 C C . VAL B 1 30 ? 132.958 20.980 86.664 1.00 33.31 24 VAL B C 1
ATOM 5306 O O . VAL B 1 30 ? 132.653 19.782 86.492 1.00 36.20 24 VAL B O 1
ATOM 5310 N N . ARG B 1 31 ? 133.066 21.544 87.873 1.00 36.66 25 ARG B N 1
ATOM 5311 C CA . ARG B 1 31 ? 132.903 20.779 89.100 1.00 39.98 25 ARG B CA 1
ATOM 5312 C C . ARG B 1 31 ? 131.460 20.337 89.314 1.00 44.83 25 ARG B C 1
ATOM 5313 O O . ARG B 1 31 ? 131.221 19.173 89.685 1.00 44.88 25 ARG B O 1
ATOM 5321 N N . HIS B 1 32 ? 130.500 21.232 89.086 1.00 45.75 26 HIS B N 1
ATOM 5322 C CA . HIS B 1 32 ? 129.087 20.924 89.385 1.00 46.92 26 HIS B CA 1
ATOM 5323 C C . HIS B 1 32 ? 128.279 20.346 88.223 1.00 47.49 26 HIS B C 1
ATOM 5324 O O . HIS B 1 32 ? 127.397 19.563 88.474 1.00 45.94 26 HIS B O 1
ATOM 5331 N N . GLU B 1 33 ? 128.610 20.674 86.979 1.00 46.73 27 GLU B N 1
ATOM 5332 C CA . GLU B 1 33 ? 127.854 20.178 85.817 1.00 45.07 27 GLU B CA 1
ATOM 5333 C C . GLU B 1 33 ? 128.643 19.174 84.980 1.00 43.96 27 GLU B C 1
ATOM 5334 O O . GLU B 1 33 ? 128.201 18.041 84.765 1.00 39.71 27 GLU B O 1
ATOM 5340 N N . VAL B 1 34 ? 129.826 19.569 84.520 1.00 38.39 28 VAL B N 1
ATOM 5341 C CA . VAL B 1 34 ? 130.512 18.752 83.528 1.00 36.19 28 VAL B CA 1
ATOM 5342 C C . VAL B 1 34 ? 130.984 17.393 84.064 1.00 39.51 28 VAL B C 1
ATOM 5343 O O . VAL B 1 34 ? 130.703 16.345 83.474 1.00 37.98 28 VAL B O 1
ATOM 5347 N N . ILE B 1 35 ? 131.705 17.399 85.173 1.00 37.28 29 ILE B N 1
ATOM 5348 C CA . ILE B 1 35 ? 132.267 16.149 85.694 1.00 39.40 29 ILE B CA 1
ATOM 5349 C C . ILE B 1 35 ? 131.197 15.171 86.212 1.00 38.61 29 ILE B C 1
ATOM 5350 O O . ILE B 1 35 ? 131.277 13.959 85.957 1.00 39.63 29 ILE B O 1
ATOM 5355 N N . PRO B 1 36 ? 130.205 15.685 86.943 1.00 38.06 30 PRO B N 1
ATOM 5356 C CA . PRO B 1 36 ? 129.155 14.785 87.377 1.00 42.68 30 PRO B CA 1
ATOM 5357 C C . PRO B 1 36 ? 128.365 14.163 86.209 1.00 46.59 30 PRO B C 1
ATOM 5358 O O . PRO B 1 36 ? 128.076 12.956 86.257 1.00 44.23 30 PRO B O 1
ATOM 5362 N N . TYR B 1 37 ? 128.047 14.955 85.180 1.00 44.61 31 TYR B N 1
ATOM 5363 C CA . TYR B 1 37 ? 127.339 14.424 84.013 1.00 46.05 31 TYR B CA 1
ATOM 5364 C C . TYR B 1 37 ? 128.159 13.332 83.319 1.00 45.97 31 TYR B C 1
ATOM 5365 O O . TYR B 1 37 ? 127.654 12.259 82.981 1.00 47.52 31 TYR B O 1
ATOM 5374 N N . GLN B 1 38 ? 129.445 13.575 83.124 1.00 43.52 32 GLN B N 1
ATOM 5375 C CA . GLN B 1 38 ? 130.269 12.548 82.520 1.00 46.33 32 GLN B CA 1
ATOM 5376 C C . GLN B 1 38 ? 130.368 11.280 83.359 1.00 51.90 32 GLN B C 1
ATOM 5377 O O . GLN B 1 38 ? 130.493 10.179 82.802 1.00 52.05 32 GLN B O 1
ATOM 5383 N N . TRP B 1 39 ? 130.407 11.420 84.682 1.00 48.63 33 TRP B N 1
ATOM 5384 C CA . TRP B 1 39 ? 130.467 10.251 85.543 1.00 48.14 33 TRP B CA 1
ATOM 5385 C C . TRP B 1 39 ? 129.235 9.351 85.267 1.00 51.23 33 TRP B C 1
ATOM 5386 O O . TRP B 1 39 ? 129.354 8.116 85.167 1.00 50.46 33 TRP B O 1
ATOM 5397 N N . GLU B 1 40 ? 128.084 9.981 85.069 1.00 48.75 34 GLU B N 1
ATOM 5398 C CA . GLU B 1 40 ? 126.884 9.242 84.762 1.00 54.40 34 GLU B CA 1
ATOM 5399 C C . GLU B 1 40 ? 126.989 8.546 83.411 1.00 53.42 34 GLU B C 1
ATOM 5400 O O . GLU B 1 40 ? 126.623 7.380 83.283 1.00 54.26 34 GLU B O 1
ATOM 5406 N N . ALA B 1 41 ? 127.487 9.263 82.419 1.00 47.92 35 ALA B N 1
ATOM 5407 C CA . ALA B 1 41 ? 127.636 8.690 81.097 1.00 50.32 35 ALA B CA 1
ATOM 5408 C C . ALA B 1 41 ? 128.589 7.485 81.106 1.00 52.93 35 ALA B C 1
ATOM 5409 O O . ALA B 1 41 ? 128.338 6.460 80.442 1.00 55.66 35 ALA B O 1
ATOM 5411 N N . LEU B 1 42 ? 129.687 7.606 81.844 1.00 52.06 36 LEU B N 1
ATOM 5412 C CA . LEU B 1 42 ? 130.696 6.524 81.885 1.00 61.22 36 LEU B CA 1
ATOM 5413 C C . LEU B 1 42 ? 130.126 5.254 82.510 1.00 62.44 36 LEU B C 1
ATOM 5414 O O . LEU B 1 42 ? 130.615 4.144 82.249 1.00 64.31 36 LEU B O 1
ATOM 5419 N N . ASN B 1 43 ? 129.100 5.441 83.335 1.00 62.81 37 ASN B N 1
ATOM 5420 C CA . ASN B 1 43 ? 128.440 4.328 83.989 1.00 63.21 37 ASN B CA 1
ATOM 5421 C C . ASN B 1 43 ? 127.097 3.969 83.363 1.00 61.69 37 ASN B C 1
ATOM 5422 O O . ASN B 1 43 ? 126.324 3.243 83.971 1.00 59.18 37 ASN B O 1
ATOM 5427 N N . ASP B 1 44 ? 126.834 4.487 82.169 1.00 59.65 38 ASP B N 1
ATOM 5428 C CA . ASP B 1 44 ? 125.633 4.160 81.406 1.00 62.66 38 ASP B CA 1
ATOM 5429 C C . ASP B 1 44 ? 124.333 4.456 82.152 1.00 59.23 38 ASP B C 1
ATOM 5430 O O . ASP B 1 44 ? 123.364 3.747 81.982 1.00 61.26 38 ASP B O 1
ATOM 5435 N N . ARG B 1 45 ? 124.300 5.527 82.924 1.00 58.29 39 ARG B N 1
ATOM 5436 C CA . ARG B 1 45 ? 123.089 5.917 83.650 1.00 58.45 39 ARG B CA 1
ATOM 5437 C C . ARG B 1 45 ? 122.349 7.106 83.052 1.00 56.86 39 ARG B C 1
ATOM 5438 O O . ARG B 1 45 ? 121.591 7.773 83.745 1.00 57.70 39 ARG B O 1
ATOM 5446 N N . ILE B 1 46 ? 122.552 7.386 81.767 1.00 61.94 40 ILE B N 1
ATOM 5447 C CA . ILE B 1 46 ? 121.863 8.495 81.103 1.00 67.51 40 ILE B CA 1
ATOM 5448 C C . ILE B 1 46 ? 120.955 7.921 80.021 1.00 75.65 40 ILE B C 1
ATOM 5449 O O . ILE B 1 46 ? 121.450 7.549 78.961 1.00 71.43 40 ILE B O 1
ATOM 5454 N N . PRO B 1 47 ? 119.629 7.848 80.291 1.00 79.85 41 PRO B N 1
ATOM 5455 C CA . PRO B 1 47 ? 118.649 7.107 79.484 1.00 76.69 41 PRO B CA 1
ATOM 5456 C C . PRO B 1 47 ? 118.759 7.322 77.990 1.00 82.42 41 PRO B C 1
ATOM 5457 O O . PRO B 1 47 ? 118.820 6.367 77.222 1.00 84.01 41 PRO B O 1
ATOM 5461 N N . ASP B 1 48 ? 118.821 8.582 77.597 1.00 93.30 42 ASP B N 1
ATOM 5462 C CA . ASP B 1 48 ? 118.807 8.954 76.201 1.00 98.23 42 ASP B CA 1
ATOM 5463 C C . ASP B 1 48 ? 120.192 9.267 75.697 1.00 94.98 42 ASP B C 1
ATOM 5464 O O . ASP B 1 48 ? 120.352 10.170 74.898 1.00 87.69 42 ASP B O 1
ATOM 5469 N N . ALA B 1 49 ? 121.193 8.542 76.189 1.00 87.77 43 ALA B N 1
ATOM 5470 C CA . ALA B 1 49 ? 122.525 8.611 75.625 1.00 84.92 43 ALA B CA 1
ATOM 5471 C C . ALA B 1 49 ? 122.932 7.312 74.931 1.00 79.88 43 ALA B C 1
ATOM 5472 O O . ALA B 1 49 ? 122.381 6.234 75.161 1.00 82.44 43 ALA B O 1
ATOM 5474 N N . GLU B 1 50 ? 123.910 7.451 74.053 1.00 79.27 44 GLU B N 1
ATOM 5475 C CA . GLU B 1 50 ? 124.657 6.331 73.529 1.00 80.43 44 GLU B CA 1
ATOM 5476 C C . GLU B 1 50 ? 125.403 5.680 74.682 1.00 84.93 44 GLU B C 1
ATOM 5477 O O . GLU B 1 50 ? 126.172 6.375 75.353 1.00 91.01 44 GLU B O 1
ATOM 5483 N N . PRO B 1 51 ? 125.218 4.363 74.908 1.00 82.91 45 PRO B N 1
ATOM 5484 C CA . PRO B 1 51 ? 125.930 3.805 76.053 1.00 80.84 45 PRO B CA 1
ATOM 5485 C C . PRO B 1 51 ? 127.450 3.889 75.859 1.00 86.24 45 PRO B C 1
ATOM 5486 O O . PRO B 1 51 ? 127.948 3.895 74.725 1.00 86.17 45 PRO B O 1
ATOM 5490 N N . SER B 1 52 ? 128.188 3.971 76.957 1.00 85.84 46 SER B N 1
ATOM 5491 C CA . SER B 1 52 ? 129.635 3.995 76.874 1.00 80.50 46 SER B CA 1
ATOM 5492 C C . SER B 1 52 ? 130.287 2.664 77.326 1.00 84.66 46 SER B C 1
ATOM 5493 O O . SER B 1 52 ? 131.210 2.221 76.668 1.00 79.51 46 SER B O 1
ATOM 5496 N N . HIS B 1 53 ? 129.819 2.028 78.405 1.00 81.12 47 HIS B N 1
ATOM 5497 C CA . HIS B 1 53 ? 130.452 0.785 78.939 1.00 80.01 47 HIS B CA 1
ATOM 5498 C C . HIS B 1 53 ? 131.902 0.984 79.395 1.00 74.27 47 HIS B C 1
ATOM 5499 O O . HIS B 1 53 ? 132.679 0.016 79.510 1.00 59.87 47 HIS B O 1
ATOM 5506 N N . ALA B 1 54 ? 132.304 2.224 79.638 1.00 63.65 48 ALA B N 1
ATOM 5507 C CA . ALA B 1 54 ? 133.732 2.463 79.818 1.00 62.37 48 ALA B CA 1
ATOM 5508 C C . ALA B 1 54 ? 134.194 1.832 81.114 1.00 59.74 48 ALA B C 1
ATOM 5509 O O . ALA B 1 54 ? 135.278 1.226 81.168 1.00 58.72 48 ALA B O 1
ATOM 5511 N N . ILE B 1 55 ? 133.353 1.931 82.139 1.00 54.80 49 ILE B N 1
ATOM 5512 C CA . ILE B 1 55 ? 133.674 1.340 83.427 1.00 61.58 49 ILE B CA 1
ATOM 5513 C C . ILE B 1 55 ? 133.445 -0.185 83.371 1.00 59.85 49 ILE B C 1
ATOM 5514 O O . ILE B 1 55 ? 134.252 -0.984 83.876 1.00 57.24 49 ILE B O 1
ATOM 5519 N N . GLU B 1 56 ? 132.331 -0.566 82.753 1.00 60.51 50 GLU B N 1
ATOM 5520 C CA . GLU B 1 56 ? 131.957 -1.970 82.608 1.00 63.93 50 GLU B CA 1
ATOM 5521 C C . GLU B 1 56 ? 133.074 -2.813 81.943 1.00 63.05 50 GLU B C 1
ATOM 5522 O O . GLU B 1 56 ? 133.408 -3.908 82.415 1.00 51.66 50 GLU B O 1
ATOM 5528 N N . ASN B 1 57 ? 133.693 -2.277 80.892 1.00 58.51 51 ASN B N 1
ATOM 5529 C CA . ASN B 1 57 ? 134.841 -2.965 80.283 1.00 63.98 51 ASN B CA 1
ATOM 5530 C C . ASN B 1 57 ? 135.931 -3.315 81.301 1.00 64.65 51 ASN B C 1
ATOM 5531 O O . ASN B 1 57 ? 136.536 -4.375 81.208 1.00 64.05 51 ASN B O 1
ATOM 5536 N N . PHE B 1 58 ? 136.204 -2.439 82.268 1.00 57.22 52 PHE B N 1
ATOM 5537 C CA . PHE B 1 58 ? 137.199 -2.774 83.288 1.00 57.23 52 PHE B CA 1
ATOM 5538 C C . PHE B 1 58 ? 136.693 -3.840 84.266 1.00 62.31 52 PHE B C 1
ATOM 5539 O O . PHE B 1 58 ? 137.470 -4.684 84.728 1.00 66.25 52 PHE B O 1
ATOM 5547 N N . ARG B 1 59 ? 135.408 -3.776 84.610 1.00 60.35 53 ARG B N 1
ATOM 5548 C CA . ARG B 1 59 ? 134.814 -4.806 85.439 1.00 65.24 53 ARG B CA 1
ATOM 5549 C C . ARG B 1 59 ? 134.975 -6.180 84.821 1.00 64.24 53 ARG B C 1
ATOM 5550 O O . ARG B 1 59 ? 135.413 -7.119 85.466 1.00 53.12 53 ARG B O 1
ATOM 5558 N N . ILE B 1 60 ? 134.594 -6.287 83.558 1.00 63.23 54 ILE B N 1
ATOM 5559 C CA . ILE B 1 60 ? 134.716 -7.530 82.864 1.00 61.85 54 ILE B CA 1
ATOM 5560 C C . ILE B 1 60 ? 136.175 -7.956 82.887 1.00 70.92 54 ILE B C 1
ATOM 5561 O O . ILE B 1 60 ? 136.496 -9.102 83.205 1.00 75.59 54 ILE B O 1
ATOM 5566 N N . ALA B 1 61 ? 137.073 -7.039 82.559 1.00 73.86 55 ALA B N 1
ATOM 5567 C CA . ALA B 1 61 ? 138.499 -7.368 82.488 1.00 77.19 55 ALA B CA 1
ATOM 5568 C C . ALA B 1 61 ? 139.045 -7.782 83.855 1.00 77.65 55 ALA B C 1
ATOM 5569 O O . ALA B 1 61 ? 139.969 -8.575 83.932 1.00 65.18 55 ALA B O 1
ATOM 5571 N N . ALA B 1 62 ? 138.471 -7.268 84.934 1.00 78.44 56 ALA B N 1
ATOM 5572 C CA . ALA B 1 62 ? 138.928 -7.670 86.261 1.00 83.73 56 ALA B CA 1
ATOM 5573 C C . ALA B 1 62 ? 138.310 -9.012 86.680 1.00 90.12 56 ALA B C 1
ATOM 5574 O O . ALA B 1 62 ? 138.574 -9.496 87.764 1.00 75.07 56 ALA B O 1
ATOM 5576 N N . GLY B 1 63 ? 137.468 -9.593 85.827 1.00 92.07 57 GLY B N 1
ATOM 5577 C CA . GLY B 1 63 ? 136.748 -10.808 86.171 1.00 92.06 57 GLY B CA 1
ATOM 5578 C C . GLY B 1 63 ? 135.628 -10.597 87.177 1.00 93.36 57 GLY B C 1
ATOM 5579 O O . GLY B 1 63 ? 135.296 -11.515 87.906 1.00 98.48 57 GLY B O 1
ATOM 5580 N N . GLU B 1 64 ? 135.036 -9.402 87.211 1.00 91.02 58 GLU B N 1
ATOM 5581 C CA . GLU B 1 64 ? 133.978 -9.071 88.174 1.00 84.56 58 GLU B CA 1
ATOM 5582 C C . GLU B 1 64 ? 132.654 -8.881 87.504 1.00 81.73 58 GLU B C 1
ATOM 5583 O O . GLU B 1 64 ? 131.679 -8.495 88.124 1.00 81.51 58 GLU B O 1
ATOM 5589 N N . SER B 1 65 ? 132.603 -9.156 86.219 1.00 80.62 59 SER B N 1
ATOM 5590 C CA . SER B 1 65 ? 131.356 -9.039 85.519 1.00 84.74 59 SER B CA 1
ATOM 5591 C C . SER B 1 65 ? 131.508 -9.815 84.234 1.00 86.96 59 SER B C 1
ATOM 5592 O O . SER B 1 65 ? 132.612 -10.187 83.858 1.00 90.46 59 SER B O 1
ATOM 5595 N N . ASP B 1 66 ? 130.393 -10.085 83.579 1.00 91.59 60 ASP B N 1
ATOM 5596 C CA . ASP B 1 66 ? 130.399 -10.848 82.339 1.00 93.50 60 ASP B CA 1
ATOM 5597 C C . ASP B 1 66 ? 129.786 -10.029 81.237 1.00 89.61 60 ASP B C 1
ATOM 5598 O O . ASP B 1 66 ? 128.975 -9.152 81.473 1.00 82.27 60 ASP B O 1
ATOM 5603 N N . GLY B 1 67 ? 130.210 -10.310 80.024 1.00 91.29 61 GLY B N 1
ATOM 5604 C CA . GLY B 1 67 ? 129.673 -9.625 78.873 1.00 92.72 61 GLY B CA 1
ATOM 5605 C C . GLY B 1 67 ? 130.775 -9.372 77.881 1.00 96.73 61 GLY B C 1
ATOM 5606 O O . GLY B 1 67 ? 131.950 -9.664 78.125 1.00 97.40 61 GLY B O 1
ATOM 5607 N N . GLU B 1 68 ? 130.376 -8.817 76.757 1.00 104.22 62 GLU B N 1
ATOM 5608 C CA . GLU B 1 68 ? 131.289 -8.492 75.686 1.00 110.43 62 GLU B CA 1
ATOM 5609 C C . GLU B 1 68 ? 131.858 -7.092 75.888 1.00 106.63 62 GLU B C 1
ATOM 5610 O O . GLU B 1 68 ? 131.213 -6.218 76.472 1.00 98.54 62 GLU B O 1
ATOM 5616 N N . PHE B 1 69 ? 133.079 -6.896 75.399 1.00 99.90 63 PHE B N 1
ATOM 5617 C CA . PHE B 1 69 ? 133.641 -5.557 75.223 1.00 96.22 63 PHE B CA 1
ATOM 5618 C C . PHE B 1 69 ? 132.666 -4.667 74.435 1.00 84.40 63 PHE B C 1
ATOM 5619 O O . PHE B 1 69 ? 132.005 -5.144 73.524 1.00 88.52 63 PHE B O 1
ATOM 5627 N N . TYR B 1 70 ? 132.569 -3.388 74.789 1.00 78.20 64 TYR B N 1
ATOM 5628 C CA . TYR B 1 70 ? 131.764 -2.438 74.002 1.00 85.05 64 TYR B CA 1
ATOM 5629 C C . TYR B 1 70 ? 132.457 -1.080 73.851 1.00 86.17 64 TYR B C 1
ATOM 5630 O O . TYR B 1 70 ? 133.067 -0.585 74.795 1.00 93.75 64 TYR B O 1
ATOM 5639 N N . GLY B 1 71 ? 132.340 -0.478 72.670 1.00 80.11 65 GLY B N 1
ATOM 5640 C CA . GLY B 1 71 ? 132.778 0.901 72.431 1.00 81.33 65 GLY B CA 1
ATOM 5641 C C . GLY B 1 71 ? 133.972 0.998 71.492 1.00 88.33 65 GLY B C 1
ATOM 5642 O O . GLY B 1 71 ? 134.277 0.056 70.755 1.00 84.91 65 GLY B O 1
ATOM 5651 N N . VAL B 1 73 ? 137.983 1.466 70.409 1.00 71.87 67 VAL B N 1
ATOM 5652 C CA . VAL B 1 73 ? 139.224 0.818 70.838 1.00 82.83 67 VAL B CA 1
ATOM 5653 C C . VAL B 1 73 ? 140.002 1.643 71.913 1.00 83.32 67 VAL B C 1
ATOM 5654 O O . VAL B 1 73 ? 140.700 1.072 72.765 1.00 89.31 67 VAL B O 1
ATOM 5658 N N . PHE B 1 74 ? 139.780 2.960 71.903 1.00 82.07 68 PHE B N 1
ATOM 5659 C CA . PHE B 1 74 ? 140.358 3.919 72.859 1.00 75.43 68 PHE B CA 1
ATOM 5660 C C . PHE B 1 74 ? 139.403 4.350 73.996 1.00 73.50 68 PHE B C 1
ATOM 5661 O O . PHE B 1 74 ? 139.597 5.395 74.640 1.00 71.02 68 PHE B O 1
ATOM 5669 N N . GLN B 1 75 ? 138.398 3.535 74.254 1.00 70.58 69 GLN B N 1
ATOM 5670 C CA . GLN B 1 75 ? 137.432 3.806 75.318 1.00 77.82 69 GLN B CA 1
ATOM 5671 C C . GLN B 1 75 ? 138.073 3.978 76.721 1.00 72.96 69 GLN B C 1
ATOM 5672 O O . GLN B 1 75 ? 137.639 4.804 77.533 1.00 60.88 69 GLN B O 1
ATOM 5678 N N . ASP B 1 76 ? 139.116 3.190 76.990 1.00 68.30 70 ASP B N 1
ATOM 5679 C CA . ASP B 1 76 ? 139.842 3.254 78.254 1.00 65.41 70 ASP B CA 1
ATOM 5680 C C . ASP B 1 76 ? 140.325 4.696 78.561 1.00 59.22 70 ASP B C 1
ATOM 5681 O O . ASP B 1 76 ? 140.365 5.110 79.711 1.00 56.72 70 ASP B O 1
ATOM 5686 N N . SER B 1 77 ? 140.678 5.462 77.540 1.00 54.39 71 SER B N 1
ATOM 5687 C CA . SER B 1 77 ? 141.176 6.827 77.758 1.00 55.20 71 SER B CA 1
ATOM 5688 C C . SER B 1 77 ? 140.129 7.798 78.307 1.00 51.39 71 SER B C 1
ATOM 5689 O O . SER B 1 77 ? 140.484 8.838 78.857 1.00 47.06 71 SER B O 1
ATOM 5692 N N . ASP B 1 78 ? 138.849 7.494 78.106 1.00 56.00 72 ASP B N 1
ATOM 5693 C CA . ASP B 1 78 ? 137.785 8.364 78.631 1.00 52.57 72 ASP B CA 1
ATOM 5694 C C . ASP B 1 78 ? 137.780 8.324 80.131 1.00 51.03 72 ASP B C 1
ATOM 5695 O O . ASP B 1 78 ? 137.603 9.326 80.793 1.00 51.44 72 ASP B O 1
ATOM 5700 N N . VAL B 1 79 ? 138.000 7.147 80.676 1.00 51.69 73 VAL B N 1
ATOM 5701 C CA . VAL B 1 79 ? 138.059 7.005 82.114 1.00 50.34 73 VAL B CA 1
ATOM 5702 C C . VAL B 1 79 ? 139.264 7.779 82.657 1.00 40.72 73 VAL B C 1
ATOM 5703 O O . VAL B 1 79 ? 139.181 8.453 83.665 1.00 38.00 73 VAL B O 1
ATOM 5707 N N . ALA B 1 80 ? 140.372 7.668 81.948 1.00 38.61 74 ALA B N 1
ATOM 5708 C CA . ALA B 1 80 ? 141.598 8.344 82.304 1.00 40.82 74 ALA B CA 1
ATOM 5709 C C . ALA B 1 80 ? 141.399 9.842 82.331 1.00 41.63 74 ALA B C 1
ATOM 5710 O O . ALA B 1 80 ? 141.817 10.491 83.286 1.00 43.17 74 ALA B O 1
ATOM 5712 N N . LYS B 1 81 ? 140.745 10.389 81.310 1.00 39.95 75 LYS B N 1
ATOM 5713 C CA . LYS B 1 81 ? 140.577 11.857 81.244 1.00 44.43 75 LYS B CA 1
ATOM 5714 C C . LYS B 1 81 ? 139.659 12.365 82.331 1.00 38.97 75 LYS B C 1
ATOM 5715 O O . LYS B 1 81 ? 139.876 13.448 82.856 1.00 41.68 75 LYS B O 1
ATOM 5721 N N . TRP B 1 82 ? 138.646 11.580 82.681 1.00 39.97 76 TRP B N 1
ATOM 5722 C CA . TRP B 1 82 ? 137.745 11.991 83.762 1.00 37.97 76 TRP B CA 1
ATOM 5723 C C . TRP B 1 82 ? 138.539 11.984 85.085 1.00 38.81 76 TRP B C 1
ATOM 5724 O O . TRP B 1 82 ? 138.484 12.938 85.854 1.00 34.69 76 TRP B O 1
ATOM 5735 N N . LEU B 1 83 ? 139.343 10.946 85.310 1.00 39.64 77 LEU B N 1
ATOM 5736 C CA . LEU B 1 83 ? 140.160 10.887 86.548 1.00 43.20 77 LEU B CA 1
ATOM 5737 C C . LEU B 1 83 ? 141.134 12.048 86.642 1.00 42.37 77 LEU B C 1
ATOM 5738 O O . LEU B 1 83 ? 141.328 12.601 87.714 1.00 45.10 77 LEU B O 1
ATOM 5743 N N . GLU B 1 84 ? 141.763 12.389 85.525 1.00 39.15 78 GLU B N 1
ATOM 5744 C CA . GLU B 1 84 ? 142.740 13.467 85.506 1.00 35.95 78 GLU B CA 1
ATOM 5745 C C . GLU B 1 84 ? 142.065 14.766 85.884 1.00 35.49 78 GLU B C 1
ATOM 5746 O O . GLU B 1 84 ? 142.584 15.522 86.703 1.00 32.92 78 GLU B O 1
ATOM 5752 N N . ALA B 1 85 ? 140.889 15.018 85.340 1.00 37.95 79 ALA B N 1
ATOM 5753 C CA . ALA B 1 85 ? 140.177 16.240 85.709 1.00 35.89 79 ALA B CA 1
ATOM 5754 C C . ALA B 1 85 ? 139.789 16.250 87.170 1.00 36.33 79 ALA B C 1
ATOM 5755 O O . ALA B 1 85 ? 139.827 17.286 87.839 1.00 34.91 79 ALA B O 1
ATOM 5757 N N . VAL B 1 86 ? 139.331 15.107 87.650 1.00 38.69 80 VAL B N 1
ATOM 5758 C CA . VAL B 1 86 ? 138.885 14.984 89.037 1.00 36.25 80 VAL B CA 1
ATOM 5759 C C . VAL B 1 86 ? 140.056 15.296 89.976 1.00 31.76 80 VAL B C 1
ATOM 5760 O O . VAL B 1 86 ? 139.910 16.030 90.908 1.00 33.08 80 VAL B O 1
ATOM 5764 N N . ALA B 1 87 ? 141.223 14.751 89.657 1.00 34.82 81 ALA B N 1
ATOM 5765 C CA . ALA B 1 87 ? 142.475 15.071 90.351 1.00 32.78 81 ALA B CA 1
ATOM 5766 C C . ALA B 1 87 ? 142.691 16.575 90.496 1.00 35.81 81 ALA B C 1
ATOM 5767 O O . ALA B 1 87 ? 142.944 17.068 91.610 1.00 35.56 81 ALA B O 1
ATOM 5769 N N . TYR B 1 88 ? 142.564 17.318 89.384 1.00 35.17 82 TYR B N 1
ATOM 5770 C CA . TYR B 1 88 ? 142.750 18.773 89.438 1.00 29.76 82 TYR B CA 1
ATOM 5771 C C . TYR B 1 88 ? 141.648 19.441 90.227 1.00 29.58 82 TYR B C 1
ATOM 5772 O O . TYR B 1 88 ? 141.897 20.418 90.954 1.00 29.14 82 TYR B O 1
ATOM 5781 N N . LEU B 1 89 ? 140.441 18.910 90.148 1.00 30.82 83 LEU B N 1
ATOM 5782 C CA . LEU B 1 89 ? 139.348 19.471 90.984 1.00 35.03 83 LEU B CA 1
ATOM 5783 C C . LEU B 1 89 ? 139.624 19.326 92.487 1.00 39.76 83 LEU B C 1
ATOM 5784 O O . LEU B 1 89 ? 139.385 20.245 93.274 1.00 41.65 83 LEU B O 1
ATOM 5789 N N . LEU B 1 90 ? 140.145 18.154 92.866 1.00 37.24 84 LEU B N 1
ATOM 5790 C CA . LEU B 1 90 ? 140.509 17.896 94.251 1.00 41.07 84 LEU B CA 1
ATOM 5791 C C . LEU B 1 90 ? 141.650 18.754 94.801 1.00 43.37 84 LEU B C 1
ATOM 5792 O O . LEU B 1 90 ? 141.719 18.911 95.995 1.00 47.68 84 LEU B O 1
ATOM 5797 N N . GLU B 1 91 ? 142.539 19.267 93.944 1.00 45.97 85 GLU B N 1
ATOM 5798 C CA . GLU B 1 91 ? 143.559 20.244 94.357 1.00 47.17 85 GLU B CA 1
ATOM 5799 C C . GLU B 1 91 ? 142.970 21.554 94.824 1.00 47.02 85 GLU B C 1
ATOM 5800 O O . GLU B 1 91 ? 143.574 22.219 95.632 1.00 52.77 85 GLU B O 1
ATOM 5806 N N . THR B 1 92 ? 141.805 21.938 94.321 1.00 53.66 86 THR B N 1
ATOM 5807 C CA . THR B 1 92 ? 141.216 23.231 94.673 1.00 51.94 86 THR B CA 1
ATOM 5808 C C . THR B 1 92 ? 139.971 23.123 95.554 1.00 56.12 86 THR B C 1
ATOM 5809 O O . THR B 1 92 ? 139.373 24.122 95.895 1.00 54.69 86 THR B O 1
ATOM 5813 N N . LYS B 1 93 ? 139.580 21.919 95.929 1.00 59.57 87 LYS B N 1
ATOM 5814 C CA . LYS B 1 93 ? 138.497 21.728 96.886 1.00 58.47 87 LYS B CA 1
ATOM 5815 C C . LYS B 1 93 ? 138.365 20.238 97.153 1.00 57.82 87 LYS B C 1
ATOM 5816 O O . LYS B 1 93 ? 137.934 19.472 96.277 1.00 53.95 87 LYS B O 1
ATOM 5822 N N . ARG B 1 94 ? 138.750 19.817 98.349 1.00 61.21 88 ARG B N 1
ATOM 5823 C CA . ARG B 1 94 ? 138.622 18.408 98.707 1.00 64.14 88 ARG B CA 1
ATOM 5824 C C . ARG B 1 94 ? 137.139 18.052 98.742 1.00 63.52 88 ARG B C 1
ATOM 5825 O O . ARG B 1 94 ? 136.267 18.869 99.064 1.00 63.21 88 ARG B O 1
ATOM 5833 N N . ASP B 1 95 ? 136.859 16.839 98.320 1.00 62.68 89 ASP B N 1
ATOM 5834 C CA . ASP B 1 95 ? 135.516 16.341 98.297 1.00 67.15 89 ASP B CA 1
ATOM 5835 C C . ASP B 1 95 ? 135.719 14.864 98.522 1.00 63.87 89 ASP B C 1
ATOM 5836 O O . ASP B 1 95 ? 136.145 14.139 97.612 1.00 60.17 89 ASP B O 1
ATOM 5841 N N . PRO B 1 96 ? 135.486 14.416 99.764 1.00 66.58 90 PRO B N 1
ATOM 5842 C CA . PRO B 1 96 ? 135.667 12.994 100.090 1.00 61.35 90 PRO B CA 1
ATOM 5843 C C . PRO B 1 96 ? 134.803 12.030 99.260 1.00 55.71 90 PRO B C 1
ATOM 5844 O O . PRO B 1 96 ? 135.252 10.940 98.984 1.00 55.31 90 PRO B O 1
ATOM 5848 N N . GLU B 1 97 ? 133.608 12.442 98.838 1.00 52.66 91 GLU B N 1
ATOM 5849 C CA . GLU B 1 97 ? 132.778 11.599 97.979 1.00 56.78 91 GLU B CA 1
ATOM 5850 C C . GLU B 1 97 ? 133.379 11.421 96.614 1.00 53.42 91 GLU B C 1
ATOM 5851 O O . GLU B 1 97 ? 133.416 10.321 96.082 1.00 52.24 91 GLU B O 1
ATOM 5857 N N . LEU B 1 98 ? 133.780 12.529 96.017 1.00 52.33 92 LEU B N 1
ATOM 5858 C CA . LEU B 1 98 ? 134.402 12.487 94.708 1.00 49.94 92 LEU B CA 1
ATOM 5859 C C . LEU B 1 98 ? 135.701 11.690 94.797 1.00 50.33 92 LEU B C 1
ATOM 5860 O O . LEU B 1 98 ? 135.994 10.826 93.964 1.00 56.25 92 LEU B O 1
ATOM 5865 N N . GLU B 1 99 ? 136.470 11.933 95.840 1.00 45.63 93 GLU B N 1
ATOM 5866 C CA . GLU B 1 99 ? 137.705 11.203 96.017 1.00 47.18 93 GLU B CA 1
ATOM 5867 C C . GLU B 1 99 ? 137.458 9.691 96.152 1.00 46.96 93 GLU B C 1
ATOM 5868 O O . GLU B 1 99 ? 138.272 8.863 95.734 1.00 48.37 93 GLU B O 1
ATOM 5874 N N . LYS B 1 100 ? 136.355 9.344 96.797 1.00 49.28 94 LYS B N 1
ATOM 5875 C CA . LYS B 1 100 ? 135.960 7.954 96.979 1.00 59.70 94 LYS B CA 1
ATOM 5876 C C . LYS B 1 100 ? 135.642 7.304 95.626 1.00 56.60 94 LYS B C 1
ATOM 5877 O O . LYS B 1 100 ? 136.069 6.167 95.355 1.00 55.35 94 LYS B O 1
ATOM 5883 N N . LEU B 1 101 ? 134.873 8.011 94.794 1.00 55.45 95 LEU B N 1
ATOM 5884 C CA . LEU B 1 101 ? 134.564 7.511 93.451 1.00 47.02 95 LEU B CA 1
ATOM 5885 C C . LEU B 1 101 ? 135.838 7.201 92.738 1.00 45.57 95 LEU B C 1
ATOM 5886 O O . LEU B 1 101 ? 135.988 6.142 92.156 1.00 46.89 95 LEU B O 1
ATOM 5891 N N . ALA B 1 102 ? 136.782 8.124 92.800 1.00 44.76 96 ALA B N 1
ATOM 5892 C CA . ALA B 1 102 ? 138.050 7.943 92.104 1.00 43.49 96 ALA B CA 1
ATOM 5893 C C . ALA B 1 102 ? 138.837 6.775 92.664 1.00 41.88 96 ALA B C 1
ATOM 5894 O O . ALA B 1 102 ? 139.392 5.962 91.912 1.00 35.66 96 ALA B O 1
ATOM 5896 N N . ASP B 1 103 ? 138.928 6.717 93.981 1.00 45.73 97 ASP B N 1
ATOM 5897 C CA . ASP B 1 103 ? 139.655 5.618 94.617 1.00 50.03 97 ASP B CA 1
ATOM 5898 C C . ASP B 1 103 ? 139.128 4.243 94.213 1.00 49.31 97 ASP B C 1
ATOM 5899 O O . ASP B 1 103 ? 139.942 3.341 93.988 1.00 49.21 97 ASP B O 1
ATOM 5904 N N . ASP B 1 104 ? 137.801 4.115 94.082 1.00 46.16 98 ASP B N 1
ATOM 5905 C CA . ASP B 1 104 ? 137.169 2.853 93.719 1.00 52.88 98 ASP B CA 1
ATOM 5906 C C . ASP B 1 104 ? 137.489 2.485 92.279 1.00 57.75 98 ASP B C 1
ATOM 5907 O O . ASP B 1 104 ? 137.746 1.308 91.979 1.00 52.49 98 ASP B O 1
ATOM 5912 N N . VAL B 1 105 ? 137.443 3.481 91.389 1.00 49.13 99 VAL B N 1
ATOM 5913 C CA . VAL B 1 105 ? 137.786 3.265 90.014 1.00 48.82 99 VAL B CA 1
ATOM 5914 C C . VAL B 1 105 ? 139.226 2.797 89.966 1.00 49.48 99 VAL B C 1
ATOM 5915 O O . VAL B 1 105 ? 139.582 1.871 89.232 1.00 51.29 99 VAL B O 1
ATOM 5919 N N . ILE B 1 106 ? 140.066 3.447 90.741 1.00 49.32 100 ILE B N 1
ATOM 5920 C CA . ILE B 1 106 ? 141.472 3.132 90.697 1.00 55.28 100 ILE B CA 1
ATOM 5921 C C . ILE B 1 106 ? 141.727 1.672 91.112 1.00 57.43 100 ILE B C 1
ATOM 5922 O O . ILE B 1 106 ? 142.574 0.972 90.502 1.00 60.75 100 ILE B O 1
ATOM 5927 N N . GLU B 1 107 ? 141.023 1.213 92.145 1.00 54.49 101 GLU B N 1
ATOM 5928 C CA . GLU B 1 107 ? 141.248 -0.161 92.644 1.00 57.02 101 GLU B CA 1
ATOM 5929 C C . GLU B 1 107 ? 140.773 -1.148 91.581 1.00 57.27 101 GLU B C 1
ATOM 5930 O O . GLU B 1 107 ? 141.386 -2.194 91.369 1.00 50.11 101 GLU B O 1
ATOM 5936 N N . LEU B 1 108 ? 139.703 -0.772 90.892 1.00 53.76 102 LEU B N 1
ATOM 5937 C CA . LEU B 1 108 ? 139.236 -1.534 89.768 1.00 53.53 102 LEU B CA 1
ATOM 5938 C C . LEU B 1 108 ? 140.280 -1.634 88.653 1.00 56.60 102 LEU B C 1
ATOM 5939 O O . LEU B 1 108 ? 140.556 -2.703 88.124 1.00 53.05 102 LEU B O 1
ATOM 5944 N N . LEU B 1 109 ? 140.877 -0.522 88.287 1.00 56.75 103 LEU B N 1
ATOM 5945 C CA . LEU B 1 109 ? 141.950 -0.601 87.302 1.00 55.97 103 LEU B CA 1
ATOM 5946 C C . LEU B 1 109 ? 143.051 -1.570 87.755 1.00 51.31 103 LEU B C 1
ATOM 5947 O O . LEU B 1 109 ? 143.533 -2.385 86.978 1.00 54.12 103 LEU B O 1
ATOM 5952 N N . GLY B 1 110 ? 143.459 -1.462 89.017 1.00 52.45 104 GLY B N 1
ATOM 5953 C CA . GLY B 1 110 ? 144.441 -2.373 89.606 1.00 50.58 104 GLY B CA 1
ATOM 5954 C C . GLY B 1 110 ? 144.066 -3.853 89.485 1.00 57.47 104 GLY B C 1
ATOM 5955 O O . GLY B 1 110 ? 144.930 -4.688 89.210 1.00 56.07 104 GLY B O 1
ATOM 5956 N N . ARG B 1 111 ? 142.777 -4.172 89.650 1.00 52.95 105 ARG B N 1
ATOM 5957 C CA . ARG B 1 111 ? 142.326 -5.542 89.472 1.00 61.56 105 ARG B CA 1
ATOM 5958 C C . ARG B 1 111 ? 142.203 -5.937 87.996 1.00 63.14 105 ARG B C 1
ATOM 5959 O O . ARG B 1 111 ? 142.331 -7.106 87.700 1.00 61.60 105 ARG B O 1
ATOM 5967 N N . ALA B 1 112 ? 141.982 -4.994 87.077 1.00 56.65 106 ALA B N 1
ATOM 5968 C CA . ALA B 1 112 ? 141.964 -5.332 85.645 1.00 55.29 106 ALA B CA 1
ATOM 5969 C C . ALA B 1 112 ? 143.375 -5.530 85.065 1.00 60.74 106 ALA B C 1
ATOM 5970 O O . ALA B 1 112 ? 143.555 -6.063 83.969 1.00 60.14 106 ALA B O 1
ATOM 5972 N N . GLN B 1 113 ? 144.379 -5.061 85.779 1.00 61.81 107 GLN B N 1
ATOM 5973 C CA . GLN B 1 113 ? 145.738 -5.106 85.245 1.00 63.30 107 GLN B CA 1
ATOM 5974 C C . GLN B 1 113 ? 146.296 -6.546 85.171 1.00 58.17 107 GLN B C 1
ATOM 5975 O O . GLN B 1 113 ? 146.159 -7.321 86.107 1.00 52.71 107 GLN B O 1
ATOM 5981 N N . GLN B 1 114 ? 146.920 -6.887 84.046 1.00 58.78 108 GLN B N 1
ATOM 5982 C CA . GLN B 1 114 ? 147.549 -8.200 83.859 1.00 52.66 108 GLN B CA 1
ATOM 5983 C C . GLN B 1 114 ? 148.776 -8.337 84.735 1.00 53.89 108 GLN B C 1
ATOM 5984 O O . GLN B 1 114 ? 149.315 -7.336 85.190 1.00 49.42 108 GLN B O 1
ATOM 5990 N N . PRO B 1 115 ? 149.203 -9.582 85.003 1.00 54.72 109 PRO B N 1
ATOM 5991 C CA . PRO B 1 115 ? 150.322 -9.788 85.921 1.00 56.39 109 PRO B CA 1
ATOM 5992 C C . PRO B 1 115 ? 151.605 -9.154 85.438 1.00 57.00 109 PRO B C 1
ATOM 5993 O O . PRO B 1 115 ? 152.469 -8.813 86.248 1.00 58.37 109 PRO B O 1
ATOM 5997 N N . ASP B 1 116 ? 151.766 -9.001 84.129 1.00 57.19 110 ASP B N 1
ATOM 5998 C CA . ASP B 1 116 ? 153.015 -8.386 83.632 1.00 61.34 110 ASP B CA 1
ATOM 5999 C C . ASP B 1 116 ? 152.982 -6.845 83.625 1.00 52.49 110 ASP B C 1
ATOM 6000 O O . ASP B 1 116 ? 153.973 -6.226 83.263 1.00 49.73 110 ASP B O 1
ATOM 6005 N N . GLY B 1 117 ? 151.849 -6.248 83.992 1.00 49.67 111 GLY B N 1
ATOM 6006 C CA . GLY B 1 117 ? 151.703 -4.782 83.962 1.00 55.90 111 GLY B CA 1
ATOM 6007 C C . GLY B 1 117 ? 150.764 -4.231 82.890 1.00 55.39 111 GLY B C 1
ATOM 6008 O O . GLY B 1 117 ? 150.222 -3.138 83.036 1.00 46.28 111 GLY B O 1
ATOM 6009 N N . TYR B 1 118 ? 150.526 -4.990 81.823 1.00 59.13 112 TYR B N 1
ATOM 6010 C CA . TYR B 1 118 ? 149.592 -4.573 80.770 1.00 55.67 112 TYR B CA 1
ATOM 6011 C C . TYR B 1 118 ? 148.164 -4.296 81.298 1.00 53.97 112 TYR B C 1
ATOM 6012 O O . TYR B 1 118 ? 147.590 -5.107 82.020 1.00 52.37 112 TYR B O 1
ATOM 6021 N N . LEU B 1 119 ? 147.611 -3.151 80.915 1.00 61.12 113 LEU B N 1
ATOM 6022 C CA . LEU B 1 119 ? 146.250 -2.734 81.275 1.00 62.14 113 LEU B CA 1
ATOM 6023 C C . LEU B 1 119 ? 145.539 -2.185 80.040 1.00 64.93 113 LEU B C 1
ATOM 6024 O O . LEU B 1 119 ? 145.730 -1.021 79.622 1.00 59.41 113 LEU B O 1
ATOM 6029 N N . ASN B 1 120 ? 144.662 -3.001 79.485 1.00 66.15 114 ASN B N 1
ATOM 6030 C CA . ASN B 1 120 ? 143.901 -2.608 78.297 1.00 64.66 114 ASN B CA 1
ATOM 6031 C C . ASN B 1 120 ? 142.721 -3.547 78.186 1.00 63.34 114 ASN B C 1
ATOM 6032 O O . ASN B 1 120 ? 142.910 -4.756 78.018 1.00 73.31 114 ASN B O 1
ATOM 6037 N N . THR B 1 121 ? 141.522 -3.006 78.282 1.00 59.46 115 THR B N 1
ATOM 6038 C CA . THR B 1 121 ? 140.339 -3.848 78.303 1.00 60.78 115 THR B CA 1
ATOM 6039 C C . THR B 1 121 ? 140.108 -4.556 76.966 1.00 76.31 115 THR B C 1
ATOM 6040 O O . THR B 1 121 ? 139.777 -5.747 76.940 1.00 67.24 115 THR B O 1
ATOM 6044 N N . TYR B 1 122 ? 140.289 -3.839 75.857 1.00 81.36 116 TYR B N 1
ATOM 6045 C CA . TYR B 1 122 ? 140.006 -4.413 74.550 1.00 79.79 116 TYR B CA 1
ATOM 6046 C C . TYR B 1 122 ? 140.839 -5.666 74.297 1.00 79.44 116 TYR B C 1
ATOM 6047 O O . TYR B 1 122 ? 140.324 -6.677 73.851 1.00 86.44 116 TYR B O 1
ATOM 6056 N N . TYR B 1 123 ? 142.132 -5.582 74.578 1.00 78.34 117 TYR B N 1
ATOM 6057 C CA . TYR B 1 123 ? 143.049 -6.718 74.407 1.00 74.29 117 TYR B CA 1
ATOM 6058 C C . TYR B 1 123 ? 143.124 -7.660 75.601 1.00 70.01 117 TYR B C 1
ATOM 6059 O O . TYR B 1 123 ? 143.924 -8.590 75.614 1.00 58.23 117 TYR B O 1
ATOM 6068 N N . THR B 1 124 ? 142.302 -7.427 76.604 1.00 74.19 118 THR B N 1
ATOM 6069 C CA . THR B 1 124 ? 142.120 -8.411 77.641 1.00 77.58 118 THR B CA 1
ATOM 6070 C C . THR B 1 124 ? 140.861 -9.215 77.383 1.00 76.09 118 THR B C 1
ATOM 6071 O O . THR B 1 124 ? 140.878 -10.410 77.582 1.00 74.05 118 THR B O 1
ATOM 6075 N N . ILE B 1 125 ? 139.776 -8.586 76.949 1.00 76.40 119 ILE B N 1
ATOM 6076 C CA . ILE B 1 125 ? 138.508 -9.323 76.853 1.00 74.00 119 ILE B CA 1
ATOM 6077 C C . ILE B 1 125 ? 138.196 -9.684 75.393 1.00 81.87 119 ILE B C 1
ATOM 6078 O O . ILE B 1 125 ? 137.899 -10.828 75.094 1.00 83.46 119 ILE B O 1
ATOM 6083 N N . LYS B 1 126 ? 138.333 -8.735 74.474 1.00 90.11 120 LYS B N 1
ATOM 6084 C CA . LYS B 1 126 ? 137.914 -8.979 73.107 1.00 88.38 120 LYS B CA 1
ATOM 6085 C C . LYS B 1 126 ? 138.942 -9.690 72.241 1.00 94.70 120 LYS B C 1
ATOM 6086 O O . LYS B 1 126 ? 138.558 -10.482 71.414 1.00 112.38 120 LYS B O 1
ATOM 6092 N N . GLU B 1 127 ? 140.222 -9.336 72.333 1.00 93.16 121 GLU B N 1
ATOM 6093 C CA . GLU B 1 127 ? 141.246 -9.986 71.506 1.00 85.91 121 GLU B CA 1
ATOM 6094 C C . GLU B 1 127 ? 142.418 -10.373 72.365 1.00 85.53 121 GLU B C 1
ATOM 6095 O O . GLU B 1 127 ? 143.526 -9.880 72.158 1.00 91.35 121 GLU B O 1
ATOM 6101 N N . PRO B 1 128 ? 142.172 -11.235 73.359 1.00 86.49 122 PRO B N 1
ATOM 6102 C CA . PRO B 1 128 ? 143.247 -11.711 74.237 1.00 89.88 122 PRO B CA 1
ATOM 6103 C C . PRO B 1 128 ? 144.418 -12.189 73.410 1.00 95.86 122 PRO B C 1
ATOM 6104 O O . PRO B 1 128 ? 144.196 -12.740 72.323 1.00 103.87 122 PRO B O 1
ATOM 6108 N N . GLY B 1 129 ? 145.633 -11.918 73.880 1.00 93.26 123 GLY B N 1
ATOM 6109 C CA . GLY B 1 129 ? 146.848 -12.311 73.177 1.00 93.00 123 GLY B CA 1
ATOM 6110 C C . GLY B 1 129 ? 147.242 -11.525 71.922 1.00 88.10 123 GLY B C 1
ATOM 6111 O O . GLY B 1 129 ? 148.316 -11.752 71.383 1.00 82.20 123 GLY B O 1
ATOM 6112 N N . LYS B 1 130 ? 146.370 -10.648 71.411 1.00 86.48 124 LYS B N 1
ATOM 6113 C CA . LYS B 1 130 ? 146.616 -9.944 70.134 1.00 85.87 124 LYS B CA 1
ATOM 6114 C C . LYS B 1 130 ? 147.239 -8.568 70.335 1.00 74.04 124 LYS B C 1
ATOM 6115 O O . LYS B 1 130 ? 147.327 -7.768 69.379 1.00 65.16 124 LYS B O 1
ATOM 6121 N N . ARG B 1 131 ? 147.715 -8.319 71.554 1.00 60.46 125 ARG B N 1
ATOM 6122 C CA . ARG B 1 131 ? 148.278 -7.035 71.881 1.00 62.19 125 ARG B CA 1
ATOM 6123 C C . ARG B 1 131 ? 149.502 -6.688 71.031 1.00 65.00 125 ARG B C 1
ATOM 6124 O O . ARG B 1 131 ? 150.229 -7.548 70.490 1.00 69.96 125 ARG B O 1
ATOM 6132 N N . TRP B 1 132 ? 149.669 -5.399 70.843 1.00 57.26 126 TRP B N 1
ATOM 6133 C CA . TRP B 1 132 ? 150.806 -4.867 70.112 1.00 55.02 126 TRP B CA 1
ATOM 6134 C C . TRP B 1 132 ? 150.854 -5.240 68.612 1.00 54.20 126 TRP B C 1
ATOM 6135 O O . TRP B 1 132 ? 151.924 -5.163 68.016 1.00 60.90 126 TRP B O 1
ATOM 6159 N N . ASN B 1 134 ? 148.591 -3.873 66.269 1.00 54.49 128 ASN B N 1
ATOM 6160 C CA . ASN B 1 134 ? 148.095 -2.707 65.482 1.00 54.28 128 ASN B CA 1
ATOM 6161 C C . ASN B 1 134 ? 148.227 -1.379 66.233 1.00 54.44 128 ASN B C 1
ATOM 6162 O O . ASN B 1 134 ? 147.256 -0.774 66.712 1.00 41.19 128 ASN B O 1
ATOM 6167 N N . LEU B 1 135 ? 149.473 -0.957 66.329 1.00 57.00 129 LEU B N 1
ATOM 6168 C CA . LEU B 1 135 ? 149.822 0.308 66.949 1.00 60.27 129 LEU B CA 1
ATOM 6169 C C . LEU B 1 135 ? 149.399 1.489 66.087 1.00 56.57 129 LEU B C 1
ATOM 6170 O O . LEU B 1 135 ? 149.140 2.567 66.601 1.00 57.39 129 LEU B O 1
ATOM 6175 N N . ARG B 1 136 ? 149.337 1.288 64.775 1.00 47.00 130 ARG B N 1
ATOM 6176 C CA . ARG B 1 136 ? 148.889 2.344 63.874 1.00 44.00 130 ARG B CA 1
ATOM 6177 C C . ARG B 1 136 ? 147.492 2.828 64.240 1.00 36.39 130 ARG B C 1
ATOM 6178 O O . ARG B 1 136 ? 147.241 4.026 64.236 1.00 40.34 130 ARG B O 1
ATOM 6186 N N . ASP B 1 137 ? 146.603 1.916 64.605 1.00 38.91 131 ASP B N 1
ATOM 6187 C CA . ASP B 1 137 ? 145.179 2.256 64.778 1.00 41.42 131 ASP B CA 1
ATOM 6188 C C . ASP B 1 137 ? 144.601 2.065 66.143 1.00 40.39 131 ASP B C 1
ATOM 6189 O O . ASP B 1 137 ? 143.651 2.748 66.484 1.00 43.64 131 ASP B O 1
ATOM 6194 N N . ASN B 1 138 ? 145.098 1.120 66.926 1.00 44.48 132 ASN B N 1
ATOM 6195 C CA . ASN B 1 138 ? 144.348 0.747 68.111 1.00 47.70 132 ASN B CA 1
ATOM 6196 C C . ASN B 1 138 ? 144.699 1.408 69.465 1.00 51.77 132 ASN B C 1
ATOM 6197 O O . ASN B 1 138 ? 144.184 0.985 70.508 1.00 46.28 132 ASN B O 1
ATOM 6202 N N . HIS B 1 139 ? 145.563 2.429 69.442 1.00 46.95 133 HIS B N 1
ATOM 6203 C CA . HIS B 1 139 ? 145.649 3.396 70.560 1.00 46.26 133 HIS B CA 1
ATOM 6204 C C . HIS B 1 139 ? 146.119 2.861 71.920 1.00 42.24 133 HIS B C 1
ATOM 6205 O O . HIS B 1 139 ? 145.846 3.453 72.952 1.00 51.80 133 HIS B O 1
ATOM 6212 N N . GLU B 1 140 ? 146.757 1.712 71.926 1.00 45.67 134 GLU B N 1
ATOM 6213 C CA . GLU B 1 140 ? 147.186 1.077 73.166 1.00 47.71 134 GLU B CA 1
ATOM 6214 C C . GLU B 1 140 ? 148.086 2.001 73.999 1.00 42.29 134 GLU B C 1
ATOM 6215 O O . GLU B 1 140 ? 147.847 2.204 75.172 1.00 38.89 134 GLU B O 1
ATOM 6221 N N . LEU B 1 141 ? 149.142 2.509 73.375 1.00 37.50 135 LEU B N 1
ATOM 6222 C CA . LEU B 1 141 ? 150.029 3.432 74.049 1.00 42.14 135 LEU B CA 1
ATOM 6223 C C . LEU B 1 141 ? 149.357 4.769 74.362 1.00 39.13 135 LEU B C 1
ATOM 6224 O O . LEU B 1 141 ? 149.622 5.366 75.396 1.00 42.74 135 LEU B O 1
ATOM 6229 N N . TYR B 1 142 ? 148.452 5.205 73.487 1.00 39.91 136 TYR B N 1
ATOM 6230 C CA . TYR B 1 142 ? 147.650 6.406 73.713 1.00 41.19 136 TYR B CA 1
ATOM 6231 C C . TYR B 1 142 ? 146.821 6.250 74.985 1.00 42.93 136 TYR B C 1
ATOM 6232 O O . TYR B 1 142 ? 146.828 7.146 75.846 1.00 43.56 136 TYR B O 1
ATOM 6241 N N . CYS B 1 143 ? 146.130 5.129 75.133 1.00 40.44 137 CYS B N 1
ATOM 6242 C CA . CYS B 1 143 ? 145.351 4.917 76.368 1.00 41.82 137 CYS B CA 1
ATOM 6243 C C . CYS B 1 143 ? 146.290 4.814 77.585 1.00 45.33 137 CYS B C 1
ATOM 6244 O O . CYS B 1 143 ? 146.022 5.381 78.629 1.00 39.87 137 CYS B O 1
ATOM 6247 N N . ALA B 1 144 ? 147.418 4.127 77.428 1.00 44.60 138 ALA B N 1
ATOM 6248 C CA . ALA B 1 144 ? 148.364 4.001 78.520 1.00 43.58 138 ALA B CA 1
ATOM 6249 C C . ALA B 1 144 ? 148.824 5.395 78.932 1.00 42.16 138 ALA B C 1
ATOM 6250 O O . ALA B 1 144 ? 148.898 5.719 80.108 1.00 34.68 138 ALA B O 1
ATOM 6252 N N . GLY B 1 145 ? 149.144 6.209 77.939 1.00 42.69 139 GLY B N 1
ATOM 6253 C CA . GLY B 1 145 ? 149.587 7.563 78.189 1.00 39.55 139 GLY B CA 1
ATOM 6254 C C . GLY B 1 145 ? 148.555 8.335 78.986 1.00 37.05 139 GLY B C 1
ATOM 6255 O O . GLY B 1 145 ? 148.892 9.010 79.962 1.00 32.36 139 GLY B O 1
ATOM 6256 N N . HIS B 1 146 ? 147.296 8.237 78.590 1.00 37.28 140 HIS B N 1
ATOM 6257 C CA . HIS B 1 146 ? 146.290 9.008 79.271 1.00 37.04 140 HIS B CA 1
ATOM 6258 C C . HIS B 1 146 ? 146.117 8.580 80.682 1.00 37.84 140 HIS B C 1
ATOM 6259 O O . HIS B 1 146 ? 145.907 9.412 81.560 1.00 40.37 140 HIS B O 1
ATOM 6266 N N . LEU B 1 147 ? 146.185 7.279 80.910 1.00 38.76 141 LEU B N 1
ATOM 6267 C CA . LEU B 1 147 ? 146.135 6.711 82.273 1.00 40.33 141 LEU B CA 1
ATOM 6268 C C . LEU B 1 147 ? 147.308 7.156 83.168 1.00 33.56 141 LEU B C 1
ATOM 6269 O O . LEU B 1 147 ? 147.133 7.552 84.299 1.00 35.51 141 LEU B O 1
ATOM 6274 N N . ILE B 1 148 ? 148.504 7.118 82.609 1.00 34.87 142 ILE B N 1
ATOM 6275 C CA . ILE B 1 148 ? 149.684 7.678 83.242 1.00 36.64 142 ILE B CA 1
ATOM 6276 C C . ILE B 1 148 ? 149.451 9.138 83.654 1.00 40.32 142 ILE B C 1
ATOM 6277 O O . ILE B 1 148 ? 149.691 9.509 84.801 1.00 47.02 142 ILE B O 1
ATOM 6282 N N . GLU B 1 149 ? 148.978 9.980 82.733 1.00 42.34 143 GLU B N 1
ATOM 6283 C CA . GLU B 1 149 ? 148.751 11.396 83.088 1.00 38.24 143 GLU B CA 1
ATOM 6284 C C . GLU B 1 149 ? 147.806 11.497 84.264 1.00 35.95 143 GLU B C 1
ATOM 6285 O O . GLU B 1 149 ? 148.004 12.343 85.120 1.00 31.44 143 GLU B O 1
ATOM 6291 N N . ALA B 1 150 ? 146.756 10.674 84.275 1.00 35.29 144 ALA B N 1
ATOM 6292 C CA . ALA B 1 150 ? 145.745 10.776 85.318 1.00 35.52 144 ALA B CA 1
ATOM 6293 C C . ALA B 1 150 ? 146.360 10.363 86.648 1.00 39.10 144 ALA B C 1
ATOM 6294 O O . ALA B 1 150 ? 146.131 10.997 87.670 1.00 45.47 144 ALA B O 1
ATOM 6296 N N . ALA B 1 151 ? 147.186 9.322 86.615 1.00 40.64 145 ALA B N 1
ATOM 6297 C CA . ALA B 1 151 ? 147.836 8.829 87.837 1.00 40.91 145 ALA B CA 1
ATOM 6298 C C . ALA B 1 151 ? 148.818 9.836 88.423 1.00 39.02 145 ALA B C 1
ATOM 6299 O O . ALA B 1 151 ? 148.872 10.041 89.633 1.00 37.97 145 ALA B O 1
ATOM 6301 N N . VAL B 1 152 ? 149.625 10.439 87.562 1.00 37.61 146 VAL B N 1
ATOM 6302 C CA . VAL B 1 152 ? 150.533 11.481 88.006 1.00 37.36 146 VAL B CA 1
ATOM 6303 C C . VAL B 1 152 ? 149.728 12.586 88.673 1.00 35.81 146 VAL B C 1
ATOM 6304 O O . VAL B 1 152 ? 150.057 13.030 89.791 1.00 43.90 146 VAL B O 1
ATOM 6308 N N . ALA B 1 153 ? 148.680 13.027 88.000 1.00 34.99 147 ALA B N 1
ATOM 6309 C CA . ALA B 1 153 ? 147.875 14.144 88.524 1.00 35.06 147 ALA B CA 1
ATOM 6310 C C . ALA B 1 153 ? 147.200 13.795 89.837 1.00 35.69 147 ALA B C 1
ATOM 6311 O O . ALA B 1 153 ? 147.120 14.626 90.755 1.00 38.00 147 ALA B O 1
ATOM 6313 N N . TYR B 1 154 ? 146.707 12.577 89.911 1.00 36.29 148 TYR B N 1
ATOM 6314 C CA . TYR B 1 154 ? 146.011 12.124 91.112 1.00 39.67 148 TYR B CA 1
ATOM 6315 C C . TYR B 1 154 ? 146.981 11.992 92.318 1.00 34.43 148 TYR B C 1
ATOM 6316 O O . TYR B 1 154 ? 146.659 12.361 93.428 1.00 33.80 148 TYR B O 1
ATOM 6325 N N . PHE B 1 155 ? 148.197 11.536 92.076 1.00 39.36 149 PHE B N 1
ATOM 6326 C CA . PHE B 1 155 ? 149.227 11.556 93.128 1.00 44.76 149 PHE B CA 1
ATOM 6327 C C . PHE B 1 155 ? 149.574 12.970 93.656 1.00 46.76 149 PHE B C 1
ATOM 6328 O O . PHE B 1 155 ? 149.623 13.210 94.859 1.00 48.89 149 PHE B O 1
ATOM 6336 N N . ARG B 1 156 ? 149.810 13.898 92.742 1.00 42.62 150 ARG B N 1
ATOM 6337 C CA . ARG B 1 156 ? 150.151 15.260 93.114 1.00 41.23 150 ARG B CA 1
ATOM 6338 C C . ARG B 1 156 ? 149.026 15.869 93.893 1.00 41.68 150 ARG B C 1
ATOM 6339 O O . ARG B 1 156 ? 149.291 16.708 94.739 1.00 39.83 150 ARG B O 1
ATOM 6347 N N . ALA B 1 157 ? 147.778 15.481 93.588 1.00 38.85 151 ALA B N 1
ATOM 6348 C CA . ALA B 1 157 ? 146.612 16.111 94.231 1.00 39.37 151 ALA B CA 1
ATOM 6349 C C . ALA B 1 157 ? 146.292 15.526 95.589 1.00 41.81 151 ALA B C 1
ATOM 6350 O O . ALA B 1 157 ? 145.827 16.245 96.464 1.00 43.47 151 ALA B O 1
ATOM 6352 N N . THR B 1 158 ? 146.464 14.212 95.743 1.00 40.78 152 THR B N 1
ATOM 6353 C CA . THR B 1 158 ? 145.978 13.534 96.932 1.00 42.01 152 THR B CA 1
ATOM 6354 C C . THR B 1 158 ? 147.067 12.890 97.773 1.00 39.33 152 THR B C 1
ATOM 6355 O O . THR B 1 158 ? 146.812 12.513 98.894 1.00 42.55 152 THR B O 1
ATOM 6359 N N . GLY B 1 159 ? 148.271 12.777 97.245 1.00 40.70 153 GLY B N 1
ATOM 6360 C CA . GLY B 1 159 ? 149.324 12.028 97.921 1.00 41.31 153 GLY B CA 1
ATOM 6361 C C . GLY B 1 159 ? 149.162 10.503 97.809 1.00 44.83 153 GLY B C 1
ATOM 6362 O O . GLY B 1 159 ? 150.057 9.768 98.206 1.00 50.61 153 GLY B O 1
ATOM 6363 N N . LYS B 1 160 ? 148.041 10.023 97.291 1.00 43.06 154 LYS B N 1
ATOM 6364 C CA . LYS B 1 160 ? 147.807 8.580 97.149 1.00 47.13 154 LYS B CA 1
ATOM 6365 C C . LYS B 1 160 ? 148.490 7.998 95.913 1.00 52.17 154 LYS B C 1
ATOM 6366 O O . LYS B 1 160 ? 148.200 8.396 94.774 1.00 59.12 154 LYS B O 1
ATOM 6372 N N . ARG B 1 161 ? 149.360 7.027 96.156 1.00 52.28 155 ARG B N 1
ATOM 6373 C CA . ARG B 1 161 ? 150.296 6.467 95.186 1.00 55.66 155 ARG B CA 1
ATOM 6374 C C . ARG B 1 161 ? 149.797 5.259 94.416 1.00 54.09 155 ARG B C 1
ATOM 6375 O O . ARG B 1 161 ? 150.471 4.773 93.519 1.00 54.84 155 ARG B O 1
ATOM 6383 N N . ARG B 1 162 ? 148.693 4.702 94.863 1.00 51.53 156 ARG B N 1
ATOM 6384 C CA . ARG B 1 162 ? 148.204 3.482 94.314 1.00 52.26 156 ARG B CA 1
ATOM 6385 C C . ARG B 1 162 ? 148.137 3.532 92.773 1.00 47.80 156 ARG B C 1
ATOM 6386 O O . ARG B 1 162 ? 148.624 2.632 92.091 1.00 46.79 156 ARG B O 1
ATOM 6394 N N . PHE B 1 163 ? 147.537 4.591 92.232 1.00 49.54 157 PHE B N 1
ATOM 6395 C CA . PHE B 1 163 ? 147.281 4.683 90.794 1.00 45.51 157 PHE B CA 1
ATOM 6396 C C . PHE B 1 163 ? 148.652 4.830 90.137 1.00 44.47 157 PHE B C 1
ATOM 6397 O O . PHE B 1 163 ? 148.983 4.163 89.149 1.00 41.14 157 PHE B O 1
ATOM 6405 N N . LEU B 1 164 ? 149.481 5.671 90.716 1.00 44.63 158 LEU B N 1
ATOM 6406 C CA . LEU B 1 164 ? 150.842 5.782 90.212 1.00 48.99 158 LEU B CA 1
ATOM 6407 C C . LEU B 1 164 ? 151.601 4.426 90.142 1.00 50.50 158 LEU B C 1
ATOM 6408 O O . LEU B 1 164 ? 152.366 4.183 89.207 1.00 47.92 158 LEU B O 1
ATOM 6413 N N . ASP B 1 165 ? 151.441 3.598 91.173 1.00 52.65 159 ASP B N 1
ATOM 6414 C CA . ASP B 1 165 ? 152.138 2.312 91.246 1.00 54.02 159 ASP B CA 1
ATOM 6415 C C . ASP B 1 165 ? 151.684 1.398 90.150 1.00 43.13 159 ASP B C 1
ATOM 6416 O O . ASP B 1 165 ? 152.485 0.775 89.491 1.00 43.47 159 ASP B O 1
ATOM 6421 N N . ILE B 1 166 ? 150.383 1.339 89.974 1.00 39.48 160 ILE B N 1
ATOM 6422 C CA . ILE B 1 166 ? 149.792 0.605 88.883 1.00 43.61 160 ILE B CA 1
ATOM 6423 C C . ILE B 1 166 ? 150.403 1.034 87.530 1.00 44.84 160 ILE B C 1
ATOM 6424 O O . ILE B 1 166 ? 150.821 0.207 86.724 1.00 44.12 160 ILE B O 1
ATOM 6437 N N . CYS B 1 168 ? 153.147 2.708 86.825 1.00 45.62 162 CYS B N 1
ATOM 6438 C CA . CYS B 1 168 ? 154.592 2.448 86.695 1.00 46.00 162 CYS B CA 1
ATOM 6439 C C . CYS B 1 168 ? 154.850 1.035 86.262 1.00 50.98 162 CYS B C 1
ATOM 6440 O O . CYS B 1 168 ? 155.824 0.773 85.546 1.00 47.62 162 CYS B O 1
ATOM 6443 N N . LYS B 1 169 ? 154.004 0.120 86.718 1.00 49.04 163 LYS B N 1
ATOM 6444 C CA . LYS B 1 169 ? 154.157 -1.279 86.339 1.00 53.60 163 LYS B CA 1
ATOM 6445 C C . LYS B 1 169 ? 153.920 -1.388 84.834 1.00 48.84 163 LYS B C 1
ATOM 6446 O O . LYS B 1 169 ? 154.679 -2.030 84.104 1.00 45.54 163 LYS B O 1
ATOM 6452 N N . TYR B 1 170 ? 152.882 -0.710 84.361 1.00 48.66 164 TYR B N 1
ATOM 6453 C CA . TYR B 1 170 ? 152.578 -0.738 82.923 1.00 43.89 164 TYR B CA 1
ATOM 6454 C C . TYR B 1 170 ? 153.734 -0.043 82.166 1.00 44.94 164 TYR B C 1
ATOM 6455 O O . TYR B 1 170 ? 154.243 -0.554 81.174 1.00 40.92 164 TYR B O 1
ATOM 6464 N N . ALA B 1 171 ? 154.150 1.125 82.633 1.00 41.86 165 ALA B N 1
ATOM 6465 C CA . ALA B 1 171 ? 155.211 1.845 81.928 1.00 48.23 165 ALA B CA 1
ATOM 6466 C C . ALA B 1 171 ? 156.524 1.031 81.822 1.00 51.32 165 ALA B C 1
ATOM 6467 O O . ALA B 1 171 ? 157.172 0.980 80.748 1.00 44.14 165 ALA B O 1
ATOM 6469 N N . ASP B 1 172 ? 156.882 0.349 82.917 1.00 51.54 166 ASP B N 1
ATOM 6470 C CA . ASP B 1 172 ? 158.033 -0.584 82.903 1.00 48.98 166 ASP B CA 1
ATOM 6471 C C . ASP B 1 172 ? 157.835 -1.707 81.878 1.00 47.03 166 ASP B C 1
ATOM 6472 O O . ASP B 1 172 ? 158.734 -1.991 81.094 1.00 44.79 166 ASP B O 1
ATOM 6477 N N . TYR B 1 173 ? 156.641 -2.310 81.867 1.00 39.52 167 TYR B N 1
ATOM 6478 C CA . TYR B 1 173 ? 156.333 -3.319 80.874 1.00 44.49 167 TYR B CA 1
ATOM 6479 C C . TYR B 1 173 ? 156.503 -2.767 79.445 1.00 44.50 167 TYR B C 1
ATOM 6480 O O . TYR B 1 173 ? 157.189 -3.373 78.594 1.00 42.95 167 TYR B O 1
ATOM 6489 N N . ILE B 1 174 ? 155.928 -1.589 79.195 1.00 40.85 168 ILE B N 1
ATOM 6490 C CA . ILE B 1 174 ? 156.020 -0.990 77.877 1.00 38.19 168 ILE B CA 1
ATOM 6491 C C . ILE B 1 174 ? 157.497 -0.826 77.477 1.00 40.17 168 ILE B C 1
ATOM 6492 O O . ILE B 1 174 ? 157.884 -1.050 76.318 1.00 36.87 168 ILE B O 1
ATOM 6497 N N . GLY B 1 175 ? 158.312 -0.444 78.454 1.00 45.35 169 GLY B N 1
ATOM 6498 C CA . GLY B 1 175 ? 159.763 -0.313 78.282 1.00 46.68 169 GLY B CA 1
ATOM 6499 C C . GLY B 1 175 ? 160.472 -1.605 77.890 1.00 53.67 169 GLY B C 1
ATOM 6500 O O . GLY B 1 175 ? 161.446 -1.564 77.145 1.00 49.47 169 GLY B O 1
ATOM 6501 N N . THR B 1 176 ? 159.992 -2.752 78.367 1.00 54.88 170 THR B N 1
ATOM 6502 C CA . THR B 1 176 ? 160.595 -4.035 77.943 1.00 54.89 170 THR B CA 1
ATOM 6503 C C . THR B 1 176 ? 160.164 -4.398 76.522 1.00 56.52 170 THR B C 1
ATOM 6504 O O . THR B 1 176 ? 160.944 -4.971 75.769 1.00 57.20 170 THR B O 1
ATOM 6508 N N . VAL B 1 177 ? 158.942 -4.023 76.141 1.00 51.89 171 VAL B N 1
ATOM 6509 C CA . VAL B 1 177 ? 158.410 -4.385 74.837 1.00 46.63 171 VAL B CA 1
ATOM 6510 C C . VAL B 1 177 ? 158.969 -3.536 73.677 1.00 55.32 171 VAL B C 1
ATOM 6511 O O . VAL B 1 177 ? 159.276 -4.086 72.600 1.00 55.96 171 VAL B O 1
ATOM 6515 N N . PHE B 1 178 ? 159.057 -2.213 73.868 1.00 43.95 172 PHE B N 1
ATOM 6516 C CA . PHE B 1 178 ? 159.398 -1.328 72.758 1.00 44.21 172 PHE B CA 1
ATOM 6517 C C . PHE B 1 178 ? 160.811 -0.800 72.831 1.00 42.44 172 PHE B C 1
ATOM 6518 O O . PHE B 1 178 ? 161.228 -0.297 73.858 1.00 51.02 172 PHE B O 1
ATOM 6526 N N . GLY B 1 179 ? 161.509 -0.845 71.712 1.00 44.65 173 GLY B N 1
ATOM 6527 C CA . GLY B 1 179 ? 162.857 -0.301 71.645 1.00 42.58 173 GLY B CA 1
ATOM 6528 C C . GLY B 1 179 ? 163.646 -0.846 70.491 1.00 45.60 173 GLY B C 1
ATOM 6529 O O . GLY B 1 179 ? 163.096 -1.541 69.614 1.00 43.90 173 GLY B O 1
ATOM 6530 N N . ARG B 1 180 ? 164.944 -0.554 70.508 1.00 51.94 174 ARG B N 1
ATOM 6531 C CA . ARG B 1 180 ? 165.884 -1.054 69.485 1.00 61.53 174 ARG B CA 1
ATOM 6532 C C . ARG B 1 180 ? 166.672 -2.293 69.943 1.00 68.37 174 ARG B C 1
ATOM 6533 O O . ARG B 1 180 ? 167.452 -2.861 69.184 1.00 61.08 174 ARG B O 1
ATOM 6541 N N . GLY B 1 181 ? 166.423 -2.727 71.178 1.00 79.79 175 GLY B N 1
ATOM 6542 C CA . GLY B 1 181 ? 167.122 -3.864 71.756 1.00 78.40 175 GLY B CA 1
ATOM 6543 C C . GLY B 1 181 ? 166.690 -5.193 71.154 1.00 80.55 175 GLY B C 1
ATOM 6544 O O . GLY B 1 181 ? 165.724 -5.266 70.377 1.00 68.68 175 GLY B O 1
ATOM 6545 N N . GLU B 1 182 ? 167.396 -6.252 71.551 1.00 83.41 176 GLU B N 1
ATOM 6546 C CA . GLU B 1 182 ? 167.057 -7.616 71.140 1.00 82.66 176 GLU B CA 1
ATOM 6547 C C . GLU B 1 182 ? 165.636 -8.001 71.550 1.00 77.20 176 GLU B C 1
ATOM 6548 O O . GLU B 1 182 ? 165.252 -7.825 72.709 1.00 65.47 176 GLU B O 1
ATOM 6554 N N . GLY B 1 183 ? 164.874 -8.537 70.590 1.00 75.52 177 GLY B N 1
ATOM 6555 C CA . GLY B 1 183 ? 163.488 -8.979 70.822 1.00 73.89 177 GLY B CA 1
ATOM 6556 C C . GLY B 1 183 ? 162.458 -7.863 71.005 1.00 73.16 177 GLY B C 1
ATOM 6557 O O . GLY B 1 183 ? 161.282 -8.131 71.231 1.00 64.69 177 GLY B O 1
ATOM 6558 N N . GLN B 1 184 ? 162.886 -6.600 70.923 1.00 74.54 178 GLN B N 1
ATOM 6559 C CA . GLN B 1 184 ? 161.968 -5.472 71.137 1.00 70.21 178 GLN B CA 1
ATOM 6560 C C . GLN B 1 184 ? 161.273 -5.068 69.840 1.00 68.09 178 GLN B C 1
ATOM 6561 O O . GLN B 1 184 ? 161.773 -5.339 68.772 1.00 68.01 178 GLN B O 1
ATOM 6567 N N . ILE B 1 185 ? 160.092 -4.468 69.946 1.00 69.19 179 ILE B N 1
ATOM 6568 C CA . ILE B 1 185 ? 159.360 -3.977 68.775 1.00 59.70 179 ILE B CA 1
ATOM 6569 C C . ILE B 1 185 ? 159.843 -2.551 68.505 1.00 55.99 179 ILE B C 1
ATOM 6570 O O . ILE B 1 185 ? 159.750 -1.693 69.386 1.00 62.33 179 ILE B O 1
ATOM 6575 N N . PRO B 1 186 ? 160.367 -2.283 67.298 1.00 46.51 180 PRO B N 1
ATOM 6576 C CA . PRO B 1 186 ? 160.824 -0.926 66.960 1.00 45.35 180 PRO B CA 1
ATOM 6577 C C . PRO B 1 186 ? 159.624 -0.025 66.533 1.00 40.94 180 PRO B C 1
ATOM 6578 O O . PRO B 1 186 ? 159.632 0.610 65.457 1.00 33.89 180 PRO B O 1
ATOM 6582 N N . GLY B 1 187 ? 158.620 0.019 67.412 1.00 35.91 181 GLY B N 1
ATOM 6583 C CA . GLY B 1 187 ? 157.355 0.618 67.121 1.00 39.48 181 GLY B CA 1
ATOM 6584 C C . GLY B 1 187 ? 157.036 1.856 67.967 1.00 38.90 181 GLY B C 1
ATOM 6585 O O . GLY B 1 187 ? 157.864 2.316 68.759 1.00 39.12 181 GLY B O 1
ATOM 6586 N N . TYR B 1 188 ? 155.821 2.351 67.749 1.00 38.69 182 TYR B N 1
ATOM 6587 C CA . TYR B 1 188 ? 155.296 3.584 68.318 1.00 39.92 182 TYR B CA 1
ATOM 6588 C C . TYR B 1 188 ? 153.804 3.704 67.939 1.00 41.47 182 TYR B C 1
ATOM 6589 O O . TYR B 1 188 ? 153.371 2.988 67.061 1.00 46.51 182 TYR B O 1
ATOM 6598 N N . ASP B 1 189 ? 153.019 4.539 68.633 1.00 42.73 183 ASP B N 1
ATOM 6599 C CA . ASP B 1 189 ? 151.563 4.592 68.459 1.00 42.57 183 ASP B CA 1
ATOM 6600 C C . ASP B 1 189 ? 151.200 5.550 67.328 1.00 45.74 183 ASP B C 1
ATOM 6601 O O . ASP B 1 189 ? 151.878 6.568 67.084 1.00 45.46 183 ASP B O 1
ATOM 6606 N N . GLY B 1 190 ? 150.134 5.182 66.614 1.00 44.31 184 GLY B N 1
ATOM 6607 C CA . GLY B 1 190 ? 149.574 6.004 65.535 1.00 42.66 184 GLY B CA 1
ATOM 6608 C C . GLY B 1 190 ? 148.995 7.289 66.057 1.00 40.54 184 GLY B C 1
ATOM 6609 O O . GLY B 1 190 ? 148.889 8.287 65.337 1.00 38.99 184 GLY B O 1
ATOM 6610 N N . HIS B 1 191 ? 148.655 7.285 67.340 1.00 36.05 185 HIS B N 1
ATOM 6611 C CA . HIS B 1 191 ? 148.272 8.517 68.008 1.00 36.11 185 HIS B CA 1
ATOM 6612 C C . HIS B 1 191 ? 149.223 8.853 69.163 1.00 32.28 185 HIS B C 1
ATOM 6613 O O . HIS B 1 191 ? 149.149 8.263 70.234 1.00 30.83 185 HIS B O 1
ATOM 6620 N N . GLN B 1 192 ? 150.092 9.823 68.913 1.00 30.84 186 GLN B N 1
ATOM 6621 C CA . GLN B 1 192 ? 151.013 10.285 69.909 1.00 28.52 186 GLN B CA 1
ATOM 6622 C C . GLN B 1 192 ? 150.262 10.715 71.163 1.00 29.85 186 GLN B C 1
ATOM 6623 O O . GLN B 1 192 ? 149.133 11.207 71.117 1.00 26.22 186 GLN B O 1
ATOM 6629 N N . GLU B 1 193 ? 150.931 10.484 72.293 1.00 33.11 187 GLU B N 1
ATOM 6630 C CA . GLU B 1 193 ? 150.445 10.804 73.629 1.00 31.87 187 GLU B CA 1
ATOM 6631 C C . GLU B 1 193 ? 151.383 10.173 74.671 1.00 33.96 187 GLU B C 1
ATOM 6632 O O . GLU B 1 193 ? 151.669 10.771 75.696 1.00 34.15 187 GLU B O 1
ATOM 6638 N N . ILE B 1 194 ? 151.824 8.950 74.430 1.00 32.88 188 ILE B N 1
ATOM 6639 C CA . ILE B 1 194 ? 152.638 8.242 75.409 1.00 33.96 188 ILE B CA 1
ATOM 6640 C C . ILE B 1 194 ? 153.919 9.023 75.685 1.00 29.96 188 ILE B C 1
ATOM 6641 O O . ILE B 1 194 ? 154.432 9.039 76.815 1.00 34.36 188 ILE B O 1
ATOM 6646 N N . GLU B 1 195 ? 154.401 9.732 74.677 1.00 28.28 189 GLU B N 1
ATOM 6647 C CA . GLU B 1 195 ? 155.660 10.416 74.793 1.00 31.57 189 GLU B CA 1
ATOM 6648 C C . GLU B 1 195 ? 155.571 11.543 75.831 1.00 37.12 189 GLU B C 1
ATOM 6649 O O . GLU B 1 195 ? 156.433 11.646 76.728 1.00 35.13 189 GLU B O 1
ATOM 6655 N N . LEU B 1 196 ? 154.517 12.359 75.764 1.00 38.02 190 LEU B N 1
ATOM 6656 C CA . LEU B 1 196 ? 154.403 13.448 76.733 1.00 35.52 190 LEU B CA 1
ATOM 6657 C C . LEU B 1 196 ? 154.012 12.916 78.100 1.00 34.88 190 LEU B C 1
ATOM 6658 O O . LEU B 1 196 ? 154.406 13.475 79.148 1.00 30.67 190 LEU B O 1
ATOM 6663 N N . ALA B 1 197 ? 153.266 11.818 78.107 1.00 33.84 191 ALA B N 1
ATOM 6664 C CA . ALA B 1 197 ? 152.864 11.221 79.371 1.00 38.66 191 ALA B CA 1
ATOM 6665 C C . ALA B 1 197 ? 154.081 10.679 80.148 1.00 38.03 191 ALA B C 1
ATOM 6666 O O . ALA B 1 197 ? 154.241 10.927 81.343 1.00 33.68 191 ALA B O 1
ATOM 6668 N N . LEU B 1 198 ? 154.948 9.988 79.435 1.00 37.88 192 LEU B N 1
ATOM 6669 C CA . LEU B 1 198 ? 156.178 9.502 80.019 1.00 40.98 192 LEU B CA 1
ATOM 6670 C C . LEU B 1 198 ? 157.037 10.606 80.631 1.00 43.30 192 LEU B C 1
ATOM 6671 O O . LEU B 1 198 ? 157.676 10.363 81.671 1.00 40.06 192 LEU B O 1
ATOM 6676 N N . LEU B 1 199 ? 157.076 11.798 80.030 1.00 38.69 193 LEU B N 1
ATOM 6677 C CA . LEU B 1 199 ? 157.829 12.894 80.648 1.00 40.33 193 LEU B CA 1
ATOM 6678 C C . LEU B 1 199 ? 157.241 13.261 81.988 1.00 38.65 193 LEU B C 1
ATOM 6679 O O . LEU B 1 199 ? 157.975 13.537 82.936 1.00 38.46 193 LEU B O 1
ATOM 6684 N N . LYS B 1 200 ? 155.923 13.272 82.082 1.00 37.08 194 LYS B N 1
ATOM 6685 C CA . LYS B 1 200 ? 155.286 13.597 83.363 1.00 38.70 194 LYS B CA 1
ATOM 6686 C C . LYS B 1 200 ? 155.594 12.540 84.410 1.00 38.12 194 LYS B C 1
ATOM 6687 O O . LYS B 1 200 ? 155.815 12.838 85.578 1.00 36.52 194 LYS B O 1
ATOM 6693 N N . LEU B 1 201 ? 155.610 11.285 83.992 1.00 40.86 195 LEU B N 1
ATOM 6694 C CA . LEU B 1 201 ? 155.874 10.184 84.919 1.00 39.54 195 LEU B CA 1
ATOM 6695 C C . LEU B 1 201 ? 157.303 10.256 85.428 1.00 37.72 195 LEU B C 1
ATOM 6696 O O . LEU B 1 201 ? 157.582 10.033 86.599 1.00 36.78 195 LEU B O 1
ATOM 6701 N N . TYR B 1 202 ? 158.218 10.589 84.526 1.00 39.76 196 TYR B N 1
ATOM 6702 C CA . TYR B 1 202 ? 159.593 10.872 84.901 1.00 41.18 196 TYR B CA 1
ATOM 6703 C C . TYR B 1 202 ? 159.708 11.988 85.931 1.00 47.15 196 TYR B C 1
ATOM 6704 O O . TYR B 1 202 ? 160.442 11.855 86.917 1.00 51.97 196 TYR B O 1
ATOM 6713 N N . GLU B 1 203 ? 158.987 13.081 85.718 1.00 48.17 197 GLU B N 1
ATOM 6714 C CA . GLU B 1 203 ? 159.078 14.236 86.614 1.00 49.71 197 GLU B CA 1
ATOM 6715 C C . GLU B 1 203 ? 158.620 13.884 88.016 1.00 49.65 197 GLU B C 1
ATOM 6716 O O . GLU B 1 203 ? 159.129 14.425 88.980 1.00 49.36 197 GLU B O 1
ATOM 6722 N N . VAL B 1 204 ? 157.665 12.985 88.134 1.00 42.54 198 VAL B N 1
ATOM 6723 C CA . VAL B 1 204 ? 157.158 12.685 89.449 1.00 44.63 198 VAL B CA 1
ATOM 6724 C C . VAL B 1 204 ? 157.855 11.475 90.098 1.00 46.86 198 VAL B C 1
ATOM 6725 O O . VAL B 1 204 ? 157.843 11.371 91.298 1.00 53.98 198 VAL B O 1
ATOM 6729 N N . THR B 1 205 ? 158.539 10.621 89.330 1.00 44.56 199 THR B N 1
ATOM 6730 C CA . THR B 1 205 ? 159.240 9.482 89.897 1.00 40.57 199 THR B CA 1
ATOM 6731 C C . THR B 1 205 ? 160.773 9.583 89.903 1.00 45.54 199 THR B C 1
ATOM 6732 O O . THR B 1 205 ? 161.414 8.842 90.620 1.00 46.72 199 THR B O 1
ATOM 6736 N N . GLY B 1 206 ? 161.368 10.408 89.045 1.00 42.61 200 GLY B N 1
ATOM 6737 C CA . GLY B 1 206 ? 162.804 10.451 88.912 1.00 42.93 200 GLY B CA 1
ATOM 6738 C C . GLY B 1 206 ? 163.386 9.264 88.169 1.00 46.60 200 GLY B C 1
ATOM 6739 O O . GLY B 1 206 ? 164.613 9.203 87.959 1.00 46.30 200 GLY B O 1
ATOM 6740 N N . ASN B 1 207 ? 162.533 8.330 87.741 1.00 43.59 201 ASN B N 1
ATOM 6741 C CA . ASN B 1 207 ? 162.999 7.167 86.995 1.00 43.15 201 ASN B CA 1
ATOM 6742 C C . ASN B 1 207 ? 163.386 7.467 85.544 1.00 48.75 201 ASN B C 1
ATOM 6743 O O . ASN B 1 207 ? 162.536 7.616 84.666 1.00 52.17 201 ASN B O 1
ATOM 6748 N N . GLU B 1 208 ? 164.691 7.525 85.305 1.00 53.64 202 GLU B N 1
ATOM 6749 C CA . GLU B 1 208 ? 165.267 7.860 83.994 1.00 56.64 202 GLU B CA 1
ATOM 6750 C C . GLU B 1 208 ? 164.858 6.909 82.849 1.00 56.68 202 GLU B C 1
ATOM 6751 O O . GLU B 1 208 ? 164.965 7.268 81.686 1.00 52.52 202 GLU B O 1
ATOM 6757 N N . ASN B 1 209 ? 164.421 5.694 83.153 1.00 56.84 203 ASN B N 1
ATOM 6758 C CA . ASN B 1 209 ? 163.937 4.821 82.078 1.00 56.23 203 ASN B CA 1
ATOM 6759 C C . ASN B 1 209 ? 162.809 5.484 81.286 1.00 56.20 203 ASN B C 1
ATOM 6760 O O . ASN B 1 209 ? 162.678 5.249 80.083 1.00 52.85 203 ASN B O 1
ATOM 6765 N N . TYR B 1 210 ? 161.973 6.256 81.986 1.00 49.24 204 TYR B N 1
ATOM 6766 C CA . TYR B 1 210 ? 160.743 6.805 81.406 1.00 45.44 204 TYR B CA 1
ATOM 6767 C C . TYR B 1 210 ? 161.115 7.924 80.448 1.00 42.02 204 TYR B C 1
ATOM 6768 O O . TYR B 1 210 ? 160.600 8.034 79.319 1.00 35.15 204 TYR B O 1
ATOM 6777 N N . LEU B 1 211 ? 162.081 8.699 80.880 1.00 45.36 205 LEU B N 1
ATOM 6778 C CA . LEU B 1 211 ? 162.626 9.732 80.047 1.00 45.99 205 LEU B CA 1
ATOM 6779 C C . LEU B 1 211 ? 163.251 9.139 78.767 1.00 51.07 205 LEU B C 1
ATOM 6780 O O . LEU B 1 211 ? 163.025 9.629 77.653 1.00 45.56 205 LEU B O 1
ATOM 6785 N N . LYS B 1 212 ? 164.023 8.075 78.915 1.00 48.59 206 LYS B N 1
ATOM 6786 C CA . LYS B 1 212 ? 164.668 7.455 77.750 1.00 46.95 206 LYS B CA 1
ATOM 6787 C C . LYS B 1 212 ? 163.685 6.758 76.808 1.00 37.24 206 LYS B C 1
ATOM 6788 O O . LYS B 1 212 ? 163.895 6.674 75.605 1.00 35.04 206 LYS B O 1
ATOM 6794 N N . LEU B 1 213 ? 162.633 6.200 77.381 1.00 34.24 207 LEU B N 1
ATOM 6795 C CA . LEU B 1 213 ? 161.629 5.564 76.615 1.00 33.85 207 LEU B CA 1
ATOM 6796 C C . LEU B 1 213 ? 160.884 6.621 75.744 1.00 39.06 207 LEU B C 1
ATOM 6797 O O . LEU B 1 213 ? 160.689 6.445 74.542 1.00 36.71 207 LEU B O 1
ATOM 6802 N N . SER B 1 214 ? 160.511 7.743 76.361 1.00 38.51 208 SER B N 1
ATOM 6803 C CA . SER B 1 214 ? 159.935 8.841 75.632 1.00 39.47 208 SER B CA 1
ATOM 6804 C C . SER B 1 214 ? 160.844 9.206 74.468 1.00 38.86 208 SER B C 1
ATOM 6805 O O . SER B 1 214 ? 160.382 9.300 73.321 1.00 39.15 208 SER B O 1
ATOM 6808 N N . GLN B 1 215 ? 162.126 9.426 74.761 1.00 37.58 209 GLN B N 1
ATOM 6809 C CA . GLN B 1 215 ? 163.115 9.754 73.725 1.00 39.34 209 GLN B CA 1
ATOM 6810 C C . GLN B 1 215 ? 163.175 8.694 72.623 1.00 40.57 209 GLN B C 1
ATOM 6811 O O . GLN B 1 215 ? 163.257 9.028 71.421 1.00 36.32 209 GLN B O 1
ATOM 6817 N N . TYR B 1 216 ? 163.103 7.432 73.021 1.00 40.17 210 TYR B N 1
ATOM 6818 C CA . TYR B 1 216 ? 163.101 6.362 72.033 1.00 44.29 210 TYR B CA 1
ATOM 6819 C C . TYR B 1 216 ? 161.884 6.481 71.056 1.00 44.46 210 TYR B C 1
ATOM 6820 O O . TYR B 1 216 ? 162.033 6.403 69.838 1.00 46.39 210 TYR B O 1
ATOM 6829 N N . PHE B 1 217 ? 160.678 6.626 71.597 1.00 39.55 211 PHE B N 1
ATOM 6830 C CA . PHE B 1 217 ? 159.470 6.731 70.744 1.00 37.85 211 PHE B CA 1
ATOM 6831 C C . PHE B 1 217 ? 159.525 7.886 69.723 1.00 37.08 211 PHE B C 1
ATOM 6832 O O . PHE B 1 217 ? 159.227 7.747 68.539 1.00 38.53 211 PHE B O 1
ATOM 6840 N N . ILE B 1 218 ? 160.006 9.002 70.180 1.00 31.92 212 ILE B N 1
ATOM 6841 C CA . ILE B 1 218 ? 160.187 10.140 69.319 1.00 37.76 212 ILE B CA 1
ATOM 6842 C C . ILE B 1 218 ? 161.307 9.932 68.276 1.00 41.29 212 ILE B C 1
ATOM 6843 O O . ILE B 1 218 ? 161.108 10.293 67.095 1.00 37.09 212 ILE B O 1
ATOM 6848 N N . ASP B 1 219 ? 162.485 9.420 68.694 1.00 37.39 213 ASP B N 1
ATOM 6849 C CA . ASP B 1 219 ? 163.585 9.210 67.736 1.00 38.18 213 ASP B CA 1
ATOM 6850 C C . ASP B 1 219 ? 163.284 8.156 66.701 1.00 33.12 213 ASP B C 1
ATOM 6851 O O . ASP B 1 219 ? 163.829 8.211 65.605 1.00 34.49 213 ASP B O 1
ATOM 6856 N N . GLN B 1 220 ? 162.396 7.235 67.027 1.00 31.63 214 GLN B N 1
ATOM 6857 C CA . GLN B 1 220 ? 162.109 6.154 66.109 1.00 37.86 214 GLN B CA 1
ATOM 6858 C C . GLN B 1 220 ? 161.085 6.481 65.021 1.00 40.81 214 GLN B C 1
ATOM 6859 O O . GLN B 1 220 ? 161.073 5.838 63.950 1.00 39.46 214 GLN B O 1
ATOM 6865 N N . ARG B 1 221 ? 160.191 7.424 65.323 1.00 37.92 215 ARG B N 1
ATOM 6866 C CA . ARG B 1 221 ? 159.071 7.733 64.448 1.00 34.16 215 ARG B CA 1
ATOM 6867 C C . ARG B 1 221 ? 159.548 8.186 63.083 1.00 35.41 215 ARG B C 1
ATOM 6868 O O . ARG B 1 221 ? 160.463 9.037 62.953 1.00 33.62 215 ARG B O 1
ATOM 6876 N N . GLY B 1 222 ? 158.936 7.610 62.053 1.00 35.34 216 GLY B N 1
ATOM 6877 C CA . GLY B 1 222 ? 159.280 7.988 60.697 1.00 43.46 216 GLY B CA 1
ATOM 6878 C C . GLY B 1 222 ? 160.533 7.328 60.112 1.00 45.53 216 GLY B C 1
ATOM 6879 O O . GLY B 1 222 ? 160.863 7.599 58.953 1.00 50.04 216 GLY B O 1
ATOM 6880 N N . GLN B 1 223 ? 161.223 6.478 60.878 1.00 47.85 217 GLN B N 1
ATOM 6881 C CA . GLN B 1 223 ? 162.426 5.790 60.355 1.00 51.08 217 GLN B CA 1
ATOM 6882 C C . GLN B 1 223 ? 162.012 4.724 59.356 1.00 48.90 217 GLN B C 1
ATOM 6883 O O . GLN B 1 223 ? 160.963 4.095 59.505 1.00 40.99 217 GLN B O 1
ATOM 6889 N N . GLN B 1 224 ? 162.821 4.575 58.312 1.00 54.96 218 GLN B N 1
ATOM 6890 C CA . GLN B 1 224 ? 162.617 3.530 57.292 1.00 61.33 218 GLN B CA 1
ATOM 6891 C C . GLN B 1 224 ? 163.442 2.308 57.709 1.00 58.20 218 GLN B C 1
ATOM 6892 O O . GLN B 1 224 ? 164.483 2.454 58.340 1.00 59.92 218 GLN B O 1
ATOM 6898 N N . PRO B 1 225 ? 162.974 1.100 57.398 1.00 61.15 219 PRO B N 1
ATOM 6899 C CA . PRO B 1 225 ? 161.668 0.800 56.800 1.00 61.48 219 PRO B CA 1
ATOM 6900 C C . PRO B 1 225 ? 160.544 1.089 57.815 1.00 55.22 219 PRO B C 1
ATOM 6901 O O . PRO B 1 225 ? 160.740 0.924 59.019 1.00 49.73 219 PRO B O 1
ATOM 6905 N N . TYR B 1 226 ? 159.407 1.562 57.314 1.00 48.53 220 TYR B N 1
ATOM 6906 C CA . TYR B 1 226 ? 158.344 2.046 58.154 1.00 43.45 220 TYR B CA 1
ATOM 6907 C C . TYR B 1 226 ? 157.793 0.957 59.076 1.00 42.81 220 TYR B C 1
ATOM 6908 O O . TYR B 1 226 ? 157.311 -0.066 58.630 1.00 45.57 220 TYR B O 1
ATOM 6917 N N . TYR B 1 227 ? 157.797 1.213 60.370 1.00 44.59 221 TYR B N 1
ATOM 6918 C CA . TYR B 1 227 ? 157.182 0.285 61.290 1.00 49.59 221 TYR B CA 1
ATOM 6919 C C . TYR B 1 227 ? 155.736 -0.032 60.919 1.00 49.08 221 TYR B C 1
ATOM 6920 O O . TYR B 1 227 ? 155.303 -1.191 61.014 1.00 54.47 221 TYR B O 1
ATOM 6929 N N . PHE B 1 228 ? 154.966 0.979 60.531 1.00 51.14 222 PHE B N 1
ATOM 6930 C CA . PHE B 1 228 ? 153.552 0.724 60.272 1.00 49.07 222 PHE B CA 1
ATOM 6931 C C . PHE B 1 228 ? 153.373 -0.173 59.053 1.00 52.38 222 PHE B C 1
ATOM 6932 O O . PHE B 1 228 ? 152.391 -0.901 58.968 1.00 42.76 222 PHE B O 1
ATOM 6940 N N . ASP B 1 229 ? 154.307 -0.114 58.102 1.00 56.98 223 ASP B N 1
ATOM 6941 C CA . ASP B 1 229 ? 154.270 -1.047 56.958 1.00 56.52 223 ASP B CA 1
ATOM 6942 C C . ASP B 1 229 ? 154.585 -2.467 57.401 1.00 57.16 223 ASP B C 1
ATOM 6943 O O . ASP B 1 229 ? 153.947 -3.404 56.947 1.00 65.58 223 ASP B O 1
ATOM 6948 N N . GLN B 1 230 ? 155.559 -2.615 58.300 1.00 55.92 224 GLN B N 1
ATOM 6949 C CA . GLN B 1 230 ? 155.923 -3.931 58.839 1.00 54.42 224 GLN B CA 1
ATOM 6950 C C . GLN B 1 230 ? 154.750 -4.588 59.584 1.00 57.35 224 GLN B C 1
ATOM 6951 O O . GLN B 1 230 ? 154.421 -5.724 59.296 1.00 59.75 224 GLN B O 1
ATOM 6957 N N . GLU B 1 231 ? 154.091 -3.888 60.496 1.00 53.78 225 GLU B N 1
ATOM 6958 C CA . GLU B 1 231 ? 152.987 -4.537 61.219 1.00 56.18 225 GLU B CA 1
ATOM 6959 C C . GLU B 1 231 ? 151.771 -4.793 60.308 1.00 61.46 225 GLU B C 1
ATOM 6960 O O . GLU B 1 231 ? 151.030 -5.765 60.515 1.00 55.21 225 GLU B O 1
ATOM 6966 N N . LYS B 1 232 ? 151.578 -3.899 59.336 1.00 58.58 226 LYS B N 1
ATOM 6967 C CA . LYS B 1 232 ? 150.478 -3.979 58.383 1.00 66.72 226 LYS B CA 1
ATOM 6968 C C . LYS B 1 232 ? 150.616 -5.262 57.576 1.00 71.62 226 LYS B C 1
ATOM 6969 O O . LYS B 1 232 ? 149.689 -6.060 57.489 1.00 63.23 226 LYS B O 1
ATOM 6975 N N . GLU B 1 233 ? 151.792 -5.427 56.981 1.00 70.18 227 GLU B N 1
ATOM 6976 C CA . GLU B 1 233 ? 152.199 -6.657 56.312 1.00 72.67 227 GLU B CA 1
ATOM 6977 C C . GLU B 1 233 ? 151.917 -7.910 57.176 1.00 71.20 227 GLU B C 1
ATOM 6978 O O . GLU B 1 233 ? 151.247 -8.834 56.733 1.00 67.75 227 GLU B O 1
ATOM 6984 N N . ALA B 1 234 ? 152.405 -7.922 58.412 1.00 68.52 228 ALA B N 1
ATOM 6985 C CA . ALA B 1 234 ? 152.163 -9.039 59.334 1.00 69.77 228 ALA B CA 1
ATOM 6986 C C . ALA B 1 234 ? 150.681 -9.338 59.614 1.00 74.91 228 ALA B C 1
ATOM 6987 O O . ALA B 1 234 ? 150.349 -10.460 59.955 1.00 81.14 228 ALA B O 1
ATOM 6989 N N . ARG B 1 235 ? 149.812 -8.336 59.524 1.00 79.98 229 ARG B N 1
ATOM 6990 C CA . ARG B 1 235 ? 148.378 -8.549 59.718 1.00 80.62 229 ARG B CA 1
ATOM 6991 C C . ARG B 1 235 ? 147.748 -9.110 58.449 1.00 83.25 229 ARG B C 1
ATOM 6992 O O . ARG B 1 235 ? 146.577 -9.463 58.459 1.00 70.67 229 ARG B O 1
ATOM 7000 N N . GLY B 1 236 ? 148.500 -9.114 57.349 1.00 89.37 230 GLY B N 1
ATOM 7001 C CA . GLY B 1 236 ? 147.964 -9.500 56.045 1.00 88.50 230 GLY B CA 1
ATOM 7002 C C . GLY B 1 236 ? 147.075 -8.443 55.412 1.00 89.88 230 GLY B C 1
ATOM 7003 O O . GLY B 1 236 ? 146.246 -8.738 54.553 1.00 86.04 230 GLY B O 1
ATOM 7004 N N . GLU B 1 237 ? 147.266 -7.189 55.800 1.00 92.53 231 GLU B N 1
ATOM 7005 C CA . GLU B 1 237 ? 146.435 -6.111 55.293 1.00 84.21 231 GLU B CA 1
ATOM 7006 C C . GLU B 1 237 ? 147.054 -5.539 54.013 1.00 77.58 231 GLU B C 1
ATOM 7007 O O . GLU B 1 237 ? 148.270 -5.329 53.923 1.00 69.43 231 GLU B O 1
ATOM 7013 N N . THR B 1 238 ? 146.204 -5.331 53.009 1.00 87.15 232 THR B N 1
ATOM 7014 C CA . THR B 1 238 ? 146.641 -4.809 51.692 1.00 91.32 232 THR B CA 1
ATOM 7015 C C . THR B 1 238 ? 146.051 -3.430 51.343 1.00 98.74 232 THR B C 1
ATOM 7016 O O . THR B 1 238 ? 146.692 -2.656 50.615 1.00 95.26 232 THR B O 1
ATOM 7020 N N . GLU B 1 239 ? 144.865 -3.115 51.883 1.00 95.96 233 GLU B N 1
ATOM 7021 C CA . GLU B 1 239 ? 144.158 -1.862 51.565 1.00 93.39 233 GLU B CA 1
ATOM 7022 C C . GLU B 1 239 ? 145.044 -0.625 51.712 1.00 87.05 233 GLU B C 1
ATOM 7023 O O . GLU B 1 239 ? 145.821 -0.519 52.671 1.00 79.08 233 GLU B O 1
ATOM 7029 N N . PRO B 1 240 ? 144.936 0.319 50.765 1.00 83.45 234 PRO B N 1
ATOM 7030 C CA . PRO B 1 240 ? 145.694 1.561 50.986 1.00 80.60 234 PRO B CA 1
ATOM 7031 C C . PRO B 1 240 ? 145.143 2.336 52.210 1.00 74.06 234 PRO B C 1
ATOM 7032 O O . PRO B 1 240 ? 143.952 2.227 52.554 1.00 69.79 234 PRO B O 1
ATOM 7036 N N . PHE B 1 241 ? 145.997 3.089 52.890 1.00 70.44 235 PHE B N 1
ATOM 7037 C CA . PHE B 1 241 ? 145.506 3.912 54.006 1.00 65.26 235 PHE B CA 1
ATOM 7038 C C . PHE B 1 241 ? 144.455 4.958 53.493 1.00 56.67 235 PHE B C 1
ATOM 7039 O O . PHE B 1 241 ? 144.652 5.558 52.444 1.00 50.96 235 PHE B O 1
ATOM 7047 N N . TRP B 1 242 ? 143.334 5.132 54.206 1.00 51.29 236 TRP B N 1
ATOM 7048 C CA . TRP B 1 242 ? 142.237 6.043 53.754 1.00 49.53 236 TRP B CA 1
ATOM 7049 C C . TRP B 1 242 ? 142.654 7.506 53.550 1.00 50.02 236 TRP B C 1
ATOM 7050 O O . TRP B 1 242 ? 142.174 8.166 52.638 1.00 55.35 236 TRP B O 1
ATOM 7061 N N . TYR B 1 243 ? 143.593 7.999 54.362 1.00 48.77 237 TYR B N 1
ATOM 7062 C CA . TYR B 1 243 ? 144.060 9.376 54.233 1.00 43.32 237 TYR B CA 1
ATOM 7063 C C . TYR B 1 243 ? 145.072 9.487 53.105 1.00 46.82 237 TYR B C 1
ATOM 7064 O O . TYR B 1 243 ? 146.069 8.782 53.087 1.00 55.28 237 TYR B O 1
ATOM 7073 N N . ASP B 1 244 ? 144.825 10.415 52.193 1.00 48.38 238 ASP B N 1
ATOM 7074 C CA . ASP B 1 244 ? 145.608 10.544 50.938 1.00 52.28 238 ASP B CA 1
ATOM 7075 C C . ASP B 1 244 ? 147.098 10.805 51.164 1.00 51.77 238 ASP B C 1
ATOM 7076 O O . ASP B 1 244 ? 147.936 10.243 50.481 1.00 52.04 238 ASP B O 1
ATOM 7081 N N . GLY B 1 245 ? 147.426 11.625 52.158 1.00 50.20 239 GLY B N 1
ATOM 7082 C CA . GLY B 1 245 ? 148.822 11.870 52.523 1.00 49.71 239 GLY B CA 1
ATOM 7083 C C . GLY B 1 245 ? 149.524 10.711 53.233 1.00 44.01 239 GLY B C 1
ATOM 7084 O O . GLY B 1 245 ? 150.652 10.856 53.672 1.00 46.89 239 GLY B O 1
ATOM 7085 N N . GLY B 1 246 ? 148.850 9.574 53.376 1.00 43.00 240 GLY B N 1
ATOM 7086 C CA . GLY B 1 246 ? 149.423 8.401 54.012 1.00 48.47 240 GLY B CA 1
ATOM 7087 C C . GLY B 1 246 ? 149.892 8.713 55.437 1.00 50.67 240 GLY B C 1
ATOM 7088 O O . GLY B 1 246 ? 149.126 9.243 56.253 1.00 50.06 240 GLY B O 1
ATOM 7089 N N . TYR B 1 247 ? 151.167 8.446 55.710 1.00 44.10 241 TYR B N 1
ATOM 7090 C CA . TYR B 1 247 ? 151.691 8.544 57.063 1.00 46.60 241 TYR B CA 1
ATOM 7091 C C . TYR B 1 247 ? 151.932 9.960 57.564 1.00 38.56 241 TYR B C 1
ATOM 7092 O O . TYR B 1 247 ? 152.181 10.145 58.734 1.00 37.44 241 TYR B O 1
ATOM 7101 N N . ARG B 1 248 ? 151.799 10.950 56.699 1.00 38.37 242 ARG B N 1
ATOM 7102 C CA . ARG B 1 248 ? 151.648 12.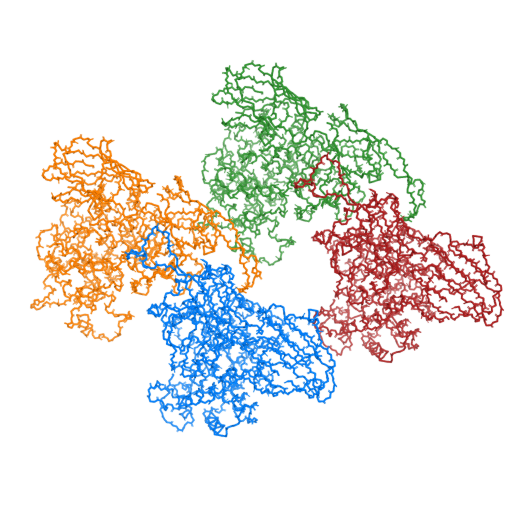325 57.159 1.00 35.18 242 ARG B CA 1
ATOM 7103 C C . ARG B 1 248 ? 150.533 12.479 58.179 1.00 33.36 242 ARG B C 1
ATOM 7104 O O . ARG B 1 248 ? 150.632 13.291 59.078 1.00 36.03 242 ARG B O 1
ATOM 7112 N N . TYR B 1 249 ? 149.491 11.667 58.081 1.00 32.39 243 TYR B N 1
ATOM 7113 C CA . TYR B 1 249 ? 148.392 11.772 59.011 1.00 32.72 243 TYR B CA 1
ATOM 7114 C C . TYR B 1 249 ? 148.904 11.658 60.436 1.00 33.86 243 TYR B C 1
ATOM 7115 O O . TYR B 1 249 ? 148.435 12.385 61.321 1.00 37.09 243 TYR B O 1
ATOM 7124 N N . HIS B 1 250 ? 149.807 10.705 60.648 1.00 34.14 244 HIS B N 1
ATOM 7125 C CA . HIS B 1 250 ? 150.337 10.384 61.987 1.00 35.46 244 HIS B CA 1
ATOM 7126 C C . HIS B 1 250 ? 151.670 11.080 62.254 1.00 31.09 244 HIS B C 1
ATOM 7127 O O . HIS B 1 250 ? 152.339 10.752 63.212 1.00 34.91 244 HIS B O 1
ATOM 7134 N N . GLN B 1 251 ? 152.092 11.935 61.338 1.00 29.49 245 GLN B N 1
ATOM 7135 C CA . GLN B 1 251 ? 153.423 12.576 61.367 1.00 34.07 245 GLN B CA 1
ATOM 7136 C C . GLN B 1 251 ? 154.569 11.546 61.501 1.00 34.14 245 GLN B C 1
ATOM 7137 O O . GLN B 1 251 ? 155.508 11.748 62.245 1.00 29.51 245 GLN B O 1
ATOM 7143 N N . ALA B 1 252 ? 154.412 10.443 60.776 1.00 35.62 246 ALA B N 1
ATOM 7144 C CA . ALA B 1 252 ? 155.340 9.329 60.747 1.00 36.85 246 ALA B CA 1
ATOM 7145 C C . ALA B 1 252 ? 155.872 9.110 59.353 1.00 34.81 246 ALA B C 1
ATOM 7146 O O . ALA B 1 252 ? 156.318 8.031 59.031 1.00 40.60 246 ALA B O 1
ATOM 7148 N N . HIS B 1 253 ? 155.915 10.170 58.560 1.00 35.82 247 HIS B N 1
ATOM 7149 C CA . HIS B 1 253 ? 156.349 10.124 57.165 1.00 34.42 247 HIS B CA 1
ATOM 7150 C C . HIS B 1 253 ? 157.881 10.262 57.037 1.00 43.35 247 HIS B C 1
ATOM 7151 O O . HIS B 1 253 ? 158.507 9.676 56.135 1.00 38.73 247 HIS B O 1
ATOM 7158 N N . ILE B 1 254 ? 158.468 11.042 57.939 1.00 40.71 248 ILE B N 1
ATOM 7159 C CA . ILE B 1 254 ? 159.896 11.238 57.998 1.00 36.42 248 ILE B CA 1
ATOM 7160 C C . ILE B 1 254 ? 160.266 11.486 59.466 1.00 37.68 248 ILE B C 1
ATOM 7161 O O . ILE B 1 254 ? 159.403 11.835 60.292 1.00 35.81 248 ILE B O 1
ATOM 7166 N N . PRO B 1 255 ? 161.553 11.356 59.795 1.00 35.65 249 PRO B N 1
ATOM 7167 C CA . PRO B 1 255 ? 161.919 11.587 61.204 1.00 39.71 249 PRO B CA 1
ATOM 7168 C C . PRO B 1 255 ? 161.585 13.001 61.688 1.00 31.62 249 PRO B C 1
ATOM 7169 O O . PRO B 1 255 ? 161.592 13.948 60.903 1.00 31.25 249 PRO B O 1
ATOM 7173 N N . VAL B 1 256 ? 161.297 13.129 62.970 1.00 32.62 250 VAL B N 1
ATOM 7174 C CA . VAL B 1 256 ? 160.780 14.396 63.483 1.00 35.19 250 VAL B CA 1
ATOM 7175 C C . VAL B 1 256 ? 161.699 15.565 63.184 1.00 38.26 250 VAL B C 1
ATOM 7176 O O . VAL B 1 256 ? 161.183 16.660 62.950 1.00 34.75 250 VAL B O 1
ATOM 7180 N N . ARG B 1 257 ? 163.029 15.344 63.180 1.00 33.50 251 ARG B N 1
ATOM 7181 C CA . ARG B 1 257 ? 163.983 16.426 63.015 1.00 32.87 251 ARG B CA 1
ATOM 7182 C C . ARG B 1 257 ? 164.176 16.774 61.554 1.00 34.60 251 ARG B C 1
ATOM 7183 O O . ARG B 1 257 ? 165.046 17.590 61.183 1.00 29.12 251 ARG B O 1
ATOM 7191 N N . GLU B 1 258 ? 163.424 16.113 60.700 1.00 36.61 252 GLU B N 1
ATOM 7192 C CA . GLU B 1 258 ? 163.289 16.613 59.331 1.00 42.00 252 GLU B CA 1
ATOM 7193 C C . GLU B 1 258 ? 161.907 17.219 59.029 1.00 39.27 252 GLU B C 1
ATOM 7194 O O . GLU B 1 258 ? 161.704 17.724 57.940 1.00 33.88 252 GLU B O 1
ATOM 7200 N N . GLN B 1 259 ? 160.971 17.145 59.985 1.00 36.21 253 GLN B N 1
ATOM 7201 C CA . GLN B 1 259 ? 159.675 17.815 59.853 1.00 35.15 253 GLN B CA 1
ATOM 7202 C C . GLN B 1 259 ? 159.807 19.331 60.077 1.00 35.85 253 GLN B C 1
ATOM 7203 O O . GLN B 1 259 ? 160.030 19.836 61.183 1.00 41.72 253 GLN B O 1
ATOM 7209 N N . LYS B 1 260 ? 159.667 20.068 58.990 1.00 37.56 254 LYS B N 1
ATOM 7210 C CA . LYS B 1 260 ? 159.716 21.523 59.025 1.00 39.62 254 LYS B CA 1
ATOM 7211 C C . LYS B 1 260 ? 158.345 22.192 58.874 1.00 35.97 254 LYS B C 1
ATOM 7212 O O . LYS B 1 260 ? 158.252 23.421 59.071 1.00 36.48 254 LYS B O 1
ATOM 7218 N N . GLN B 1 261 ? 157.328 21.427 58.462 1.00 35.38 255 GLN B N 1
ATOM 7219 C CA . GLN B 1 261 ? 155.928 21.911 58.421 1.00 34.16 255 GLN B CA 1
ATOM 7220 C C . GLN B 1 261 ? 155.062 21.037 59.239 1.00 27.92 255 GLN B C 1
ATOM 7221 O O . GLN B 1 261 ? 155.231 19.810 59.289 1.00 26.53 255 GLN B O 1
ATOM 7227 N N . ALA B 1 262 ? 154.075 21.665 59.866 1.00 27.66 256 ALA B N 1
ATOM 7228 C CA . ALA B 1 262 ? 152.995 20.904 60.492 1.00 26.13 256 ALA B CA 1
ATOM 7229 C C . ALA B 1 262 ? 152.145 20.299 59.386 1.00 24.61 256 ALA B C 1
ATOM 7230 O O . ALA B 1 262 ? 151.773 20.981 58.443 1.00 21.36 256 ALA B O 1
ATOM 7232 N N . VAL B 1 263 ? 151.882 19.002 59.514 1.00 26.02 257 VAL B N 1
ATOM 7233 C CA . VAL B 1 263 ? 151.060 18.245 58.601 1.00 25.06 257 VAL B CA 1
ATOM 7234 C C . VAL B 1 263 ? 150.274 17.242 59.388 1.00 24.42 257 VAL B C 1
ATOM 7235 O O . VAL B 1 263 ? 150.560 16.965 60.548 1.00 24.28 257 VAL B O 1
ATOM 7239 N N . GLY B 1 264 ? 149.225 16.737 58.777 1.00 22.70 258 GLY B N 1
ATOM 7240 C CA . GLY B 1 264 ? 148.417 15.672 59.352 1.00 21.74 258 GLY B CA 1
ATOM 7241 C C . GLY B 1 264 ? 147.446 16.102 60.415 1.00 22.26 258 GLY B C 1
ATOM 7242 O O . GLY B 1 264 ? 147.085 17.258 60.506 1.00 22.27 258 GLY B O 1
ATOM 7243 N N . HIS B 1 265 ? 146.977 15.118 61.162 1.00 22.28 259 HIS B N 1
ATOM 7244 C CA . HIS B 1 265 ? 145.979 15.292 62.142 1.00 24.66 259 HIS B CA 1
ATOM 7245 C C . HIS B 1 265 ? 146.514 16.222 63.242 1.00 30.01 259 HIS B C 1
ATOM 7246 O O . HIS B 1 265 ? 147.644 16.008 63.732 1.00 26.60 259 HIS B O 1
ATOM 7253 N N . ALA B 1 266 ? 145.733 17.236 63.613 1.00 28.01 260 ALA B N 1
ATOM 7254 C CA . ALA B 1 266 ? 146.260 18.364 64.381 1.00 25.86 260 ALA B CA 1
ATOM 7255 C C . ALA B 1 266 ? 146.501 18.002 65.829 1.00 27.60 260 ALA B C 1
ATOM 7256 O O . ALA B 1 266 ? 147.526 18.393 66.363 1.00 28.36 260 ALA B O 1
ATOM 7258 N N . VAL B 1 267 ? 145.600 17.268 66.462 1.00 25.99 261 VAL B N 1
ATOM 7259 C CA . VAL B 1 267 ? 145.844 16.856 67.839 1.00 29.62 261 VAL B CA 1
ATOM 7260 C C . VAL B 1 267 ? 147.111 15.940 67.955 1.00 34.86 261 VAL B C 1
ATOM 7261 O O . VAL B 1 267 ? 147.954 16.122 68.835 1.00 32.90 261 VAL B O 1
ATOM 7265 N N . ARG B 1 268 ? 147.214 14.956 67.075 1.00 29.67 262 ARG B N 1
ATOM 7266 C CA . ARG B 1 268 ? 148.363 14.065 67.007 1.00 29.68 262 ARG B CA 1
ATOM 7267 C C . ARG B 1 268 ? 149.643 14.856 66.903 1.00 30.73 262 ARG B C 1
ATOM 7268 O O . ARG B 1 268 ? 150.573 14.651 67.657 1.00 37.58 262 ARG B O 1
ATOM 7276 N N . ALA B 1 269 ? 149.666 15.810 65.985 1.00 27.97 263 ALA B N 1
ATOM 7277 C CA . ALA B 1 269 ? 150.824 16.611 65.767 1.00 26.21 263 ALA B CA 1
ATOM 7278 C C . ALA B 1 269 ? 151.223 17.381 67.024 1.00 27.66 263 ALA B C 1
ATOM 7279 O O . ALA B 1 269 ? 152.416 17.459 67.366 1.00 26.57 263 ALA B O 1
ATOM 7281 N N . LEU B 1 270 ? 150.256 18.027 67.654 1.00 27.65 264 LEU B N 1
ATOM 7282 C CA . LEU B 1 270 ? 150.558 18.902 68.769 1.00 28.59 264 LEU B CA 1
ATOM 7283 C C . LEU B 1 270 ? 150.961 18.144 70.014 1.00 26.86 264 LEU B C 1
ATOM 7284 O O . LEU B 1 270 ? 151.784 18.612 70.749 1.00 27.69 264 LEU B O 1
ATOM 7289 N N . TYR B 1 271 ? 150.381 16.971 70.241 1.00 27.46 265 TYR B N 1
ATOM 7290 C CA . TYR B 1 271 ? 150.885 16.064 71.281 1.00 26.18 265 TYR B CA 1
ATOM 7291 C C . TYR B 1 271 ? 152.339 15.626 71.036 1.00 29.47 265 TYR B C 1
ATOM 7292 O O . TYR B 1 271 ? 153.138 15.559 71.945 1.00 32.28 265 TYR B O 1
ATOM 7309 N N . TYR B 1 273 ? 154.513 17.399 69.324 1.00 27.12 267 TYR B N 1
ATOM 7310 C CA . TYR B 1 273 ? 155.380 18.525 69.479 1.00 28.56 267 TYR B CA 1
ATOM 7311 C C . TYR B 1 273 ? 155.581 18.840 70.949 1.00 27.60 267 TYR B C 1
ATOM 7312 O O . TYR B 1 273 ? 156.624 19.322 71.348 1.00 23.62 267 TYR B O 1
ATOM 7321 N N . THR B 1 274 ? 154.540 18.602 71.722 1.00 27.34 268 THR B N 1
ATOM 7322 C CA . THR B 1 274 ? 154.597 18.833 73.111 1.00 30.62 268 THR B CA 1
ATOM 7323 C C . THR B 1 274 ? 155.725 17.931 73.715 1.00 31.28 268 THR B C 1
ATOM 7324 O O . THR B 1 274 ? 156.544 18.395 74.498 1.00 27.11 268 THR B O 1
ATOM 7328 N N . ALA B 1 275 ? 155.744 16.652 73.342 1.00 32.03 269 ALA B N 1
ATOM 7329 C CA . ALA B 1 275 ? 156.799 15.710 73.810 1.00 28.54 269 ALA B CA 1
ATOM 7330 C C . ALA B 1 275 ? 158.161 16.141 73.320 1.00 30.37 269 ALA B C 1
ATOM 7331 O O . ALA B 1 275 ? 159.138 16.194 74.090 1.00 30.74 269 ALA B O 1
ATOM 7341 N N . ALA B 1 277 ? 159.266 19.109 72.660 1.00 32.89 271 ALA B N 1
ATOM 7342 C CA . ALA B 1 277 ? 159.743 20.279 73.376 1.00 31.50 271 ALA B CA 1
ATOM 7343 C C . ALA B 1 277 ? 160.209 19.939 74.802 1.00 31.66 271 ALA B C 1
ATOM 7344 O O . ALA B 1 277 ? 161.235 20.473 75.253 1.00 28.00 271 ALA B O 1
ATOM 7346 N N . GLY B 1 278 ? 159.421 19.110 75.506 1.00 28.95 272 GLY B N 1
ATOM 7347 C CA . GLY B 1 278 ? 159.800 18.593 76.809 1.00 33.10 272 GLY B CA 1
ATOM 7348 C C . GLY B 1 278 ? 161.129 17.828 76.790 1.00 34.60 272 GLY B C 1
ATOM 7349 O O . GLY B 1 278 ? 161.981 18.078 77.619 1.00 35.78 272 GLY B O 1
ATOM 7350 N N . LEU B 1 279 ? 161.324 16.938 75.823 1.00 35.40 273 LEU B N 1
ATOM 7351 C CA . LEU B 1 279 ? 162.596 16.260 75.660 1.00 35.07 273 LEU B CA 1
ATOM 7352 C C . LEU B 1 279 ? 163.740 17.207 75.327 1.00 34.91 273 LEU B C 1
ATOM 7353 O O . LEU B 1 279 ? 164.840 17.020 75.815 1.00 33.76 273 LEU B O 1
ATOM 7358 N N . ALA B 1 280 ? 163.536 18.168 74.428 1.00 31.94 274 ALA B N 1
ATOM 7359 C CA . ALA B 1 280 ? 164.628 19.110 74.097 1.00 36.53 274 ALA B CA 1
ATOM 7360 C C . ALA B 1 280 ? 165.145 19.824 75.337 1.00 37.77 274 ALA B C 1
ATOM 7361 O O . ALA B 1 280 ? 166.338 20.010 75.497 1.00 38.06 274 ALA B O 1
ATOM 7363 N N . ALA B 1 281 ? 164.233 20.177 76.228 1.00 40.29 275 ALA B N 1
ATOM 7364 C CA . ALA B 1 281 ? 164.590 20.823 77.465 1.00 41.11 275 ALA B CA 1
ATOM 7365 C C . ALA B 1 281 ? 165.358 19.876 78.396 1.00 44.51 275 ALA B C 1
ATOM 7366 O O . ALA B 1 281 ? 166.420 20.221 78.876 1.00 35.63 275 ALA B O 1
ATOM 7368 N N . LYS B 1 282 ? 164.784 18.710 78.666 1.00 44.67 276 LYS B N 1
ATOM 7369 C CA . LYS B 1 282 ? 165.345 17.824 79.648 1.00 48.97 276 LYS B CA 1
ATOM 7370 C C . LYS B 1 282 ? 166.666 17.175 79.188 1.00 50.90 276 LYS B C 1
ATOM 7371 O O . LYS B 1 282 ? 167.536 16.999 80.003 1.00 50.31 276 LYS B O 1
ATOM 7385 N N . GLY B 1 284 ? 168.754 18.537 76.853 1.00 34.17 278 GLY B N 1
ATOM 7386 C CA . GLY B 1 284 ? 169.669 19.491 76.242 1.00 32.55 278 GLY B CA 1
ATOM 7387 C C . GLY B 1 284 ? 169.996 19.167 74.789 1.00 40.62 278 GLY B C 1
ATOM 7388 O O . GLY B 1 284 ? 171.158 19.326 74.356 1.00 42.53 278 GLY B O 1
ATOM 7389 N N . ASP B 1 285 ? 168.984 18.743 74.015 1.00 35.77 279 ASP B N 1
ATOM 7390 C CA . ASP B 1 285 ? 169.189 18.383 72.614 1.00 34.53 279 ASP B CA 1
ATOM 7391 C C . ASP B 1 285 ? 168.882 19.556 71.705 1.00 33.58 279 ASP B C 1
ATOM 7392 O O . ASP B 1 285 ? 167.707 19.867 71.459 1.00 34.81 279 ASP B O 1
ATOM 7397 N N . GLU B 1 286 ? 169.930 20.201 71.223 1.00 32.75 280 GLU B N 1
ATOM 7398 C CA . GLU B 1 286 ? 169.816 21.393 70.398 1.00 38.21 280 GLU B CA 1
ATOM 7399 C C . GLU B 1 286 ? 169.118 21.155 69.044 1.00 42.96 280 GLU B C 1
ATOM 7400 O O . GLU B 1 286 ? 168.365 22.040 68.573 1.00 42.33 280 GLU B O 1
ATOM 7406 N N . SER B 1 287 ? 169.338 19.983 68.441 1.00 38.05 281 SER B N 1
ATOM 7407 C CA . SER B 1 287 ? 168.727 19.651 67.145 1.00 36.49 281 SER B CA 1
ATOM 7408 C C . SER B 1 287 ? 167.196 19.517 67.287 1.00 34.71 281 SER B C 1
ATOM 7409 O O . SER B 1 287 ? 166.424 19.949 66.416 1.00 29.96 281 SER B O 1
ATOM 7412 N N . LEU B 1 288 ? 166.771 18.977 68.427 1.00 30.11 282 LEU B N 1
ATOM 7413 C CA . LEU B 1 288 ? 165.336 18.833 68.714 1.00 30.01 282 LEU B CA 1
ATOM 7414 C C . LEU B 1 288 ? 164.719 20.189 69.091 1.00 30.84 282 LEU B C 1
ATOM 7415 O O . LEU B 1 288 ? 163.620 20.513 68.681 1.00 36.11 282 LEU B O 1
ATOM 7420 N N . LYS B 1 289 ? 165.469 21.001 69.815 1.00 29.54 283 LYS B N 1
ATOM 7421 C CA . LYS B 1 289 ? 165.044 22.343 70.144 1.00 32.42 283 LYS B CA 1
ATOM 7422 C C . LYS B 1 289 ? 164.776 23.147 68.894 1.00 34.03 283 LYS B C 1
ATOM 7423 O O . LYS B 1 289 ? 163.770 23.846 68.823 1.00 36.39 283 LYS B O 1
ATOM 7429 N N . GLN B 1 290 ? 165.690 23.081 67.938 1.00 33.46 284 GLN B N 1
ATOM 7430 C CA . GLN B 1 290 ? 165.548 23.832 66.706 1.00 37.08 284 GLN B CA 1
ATOM 7431 C C . GLN B 1 290 ? 164.396 23.333 65.873 1.00 33.59 284 GLN B C 1
ATOM 7432 O O . GLN B 1 290 ? 163.714 24.124 65.257 1.00 29.04 284 GLN B O 1
ATOM 7438 N N . ALA B 1 291 ? 164.187 22.018 65.864 1.00 30.83 285 ALA B N 1
ATOM 7439 C CA . ALA B 1 291 ? 163.072 21.430 65.169 1.00 31.26 285 ALA B CA 1
ATOM 7440 C C . ALA B 1 291 ? 161.733 21.961 65.768 1.00 32.61 285 ALA B C 1
ATOM 7441 O O . ALA B 1 291 ? 160.848 22.379 65.022 1.00 28.64 285 ALA B O 1
ATOM 7443 N N . CYS B 1 292 ? 161.619 21.942 67.087 1.00 29.82 286 CYS B N 1
ATOM 7444 C CA . CYS B 1 292 ? 160.484 22.506 67.787 1.00 32.62 286 CYS B CA 1
ATOM 7445 C C . CYS B 1 292 ? 160.255 23.956 67.443 1.00 30.67 286 CYS B C 1
ATOM 7446 O O . CYS B 1 292 ? 159.118 24.332 67.239 1.00 30.72 286 CYS B O 1
ATOM 7449 N N . GLN B 1 293 ? 161.320 24.737 67.332 1.00 30.33 287 GLN B N 1
ATOM 7450 C CA . GLN B 1 293 ? 161.166 26.150 67.056 1.00 38.25 287 GLN B CA 1
ATOM 7451 C C . GLN B 1 293 ? 160.675 26.362 65.660 1.00 35.33 287 GLN B C 1
ATOM 7452 O O . GLN B 1 293 ? 159.911 27.266 65.423 1.00 31.88 287 GLN B O 1
ATOM 7458 N N . THR B 1 294 ? 161.168 25.558 64.735 1.00 33.83 288 THR B N 1
ATOM 7459 C CA . THR B 1 294 ? 160.788 25.677 63.342 1.00 29.85 288 THR B CA 1
ATOM 7460 C C . THR B 1 294 ? 159.320 25.284 63.197 1.00 24.69 288 THR B C 1
ATOM 7461 O O . THR B 1 294 ? 158.569 25.966 62.517 1.00 25.67 288 THR B O 1
ATOM 7465 N N . LEU B 1 295 ? 158.904 24.258 63.889 1.00 21.37 289 LEU B N 1
ATOM 7466 C CA . LEU B 1 295 ? 157.520 23.857 63.858 1.00 24.22 289 LEU B CA 1
ATOM 7467 C C . LEU B 1 295 ? 156.605 24.864 64.519 1.00 29.21 289 LEU B C 1
ATOM 7468 O O . LEU B 1 295 ? 155.509 25.097 64.023 1.00 27.34 289 LEU B O 1
ATOM 7473 N N . TRP B 1 296 ? 157.044 25.422 65.652 1.00 27.38 290 TRP B N 1
ATOM 7474 C CA . TRP B 1 296 ? 156.318 26.430 66.322 1.00 24.83 290 TRP B CA 1
ATOM 7475 C C . TRP B 1 296 ? 156.020 27.615 65.409 1.00 27.67 290 TRP B C 1
ATOM 7476 O O . TRP B 1 296 ? 154.902 28.124 65.400 1.00 27.85 290 TRP B O 1
ATOM 7487 N N . GLU B 1 297 ? 157.037 28.113 64.744 1.00 26.50 291 GLU B N 1
ATOM 7488 C CA . GLU B 1 297 ? 156.878 29.218 63.842 1.00 30.25 291 GLU B CA 1
ATOM 7489 C C . GLU B 1 297 ? 155.925 28.840 62.717 1.00 31.22 291 GLU B C 1
ATOM 7490 O O . GLU B 1 297 ? 155.113 29.640 62.319 1.00 27.10 291 GLU B O 1
ATOM 7496 N N . ASN B 1 298 ? 155.996 27.597 62.229 1.00 29.25 292 ASN B N 1
ATOM 7497 C CA . ASN B 1 298 ? 155.131 27.202 61.129 1.00 28.74 292 ASN B CA 1
ATOM 7498 C C . ASN B 1 298 ? 153.674 27.139 61.564 1.00 27.36 292 ASN B C 1
ATOM 7499 O O . ASN B 1 298 ? 152.805 27.699 60.910 1.00 29.17 292 ASN B O 1
ATOM 7504 N N . VAL B 1 299 ? 153.416 26.488 62.679 1.00 25.54 293 VAL B N 1
ATOM 7505 C CA . VAL B 1 299 ? 152.084 26.412 63.186 1.00 27.20 293 VAL B CA 1
ATOM 7506 C C . VAL B 1 299 ? 151.493 27.808 63.486 1.00 27.03 293 VAL B C 1
ATOM 7507 O O . VAL B 1 299 ? 150.406 28.128 63.017 1.00 23.96 293 VAL B O 1
ATOM 7511 N N . THR B 1 300 ? 152.232 28.624 64.216 1.00 23.72 294 THR B N 1
ATOM 7512 C CA . THR B 1 300 ? 151.650 29.770 64.840 1.00 23.69 294 THR B CA 1
ATOM 7513 C C . THR B 1 300 ? 151.752 30.972 63.974 1.00 22.85 294 THR B C 1
ATOM 7514 O O . THR B 1 300 ? 151.055 31.937 64.208 1.00 22.48 294 THR B O 1
ATOM 7518 N N . LYS B 1 301 ? 152.647 30.963 63.008 1.00 23.44 295 LYS B N 1
ATOM 7519 C CA . LYS B 1 301 ? 152.714 32.059 62.084 1.00 26.03 295 LYS B CA 1
ATOM 7520 C C . LYS B 1 301 ? 152.148 31.746 60.691 1.00 24.09 295 LYS B C 1
ATOM 7521 O O . LYS B 1 301 ? 152.137 32.641 59.824 1.00 24.75 295 LYS B O 1
ATOM 7527 N N . ARG B 1 302 ? 151.779 30.498 60.429 1.00 22.99 296 ARG B N 1
ATOM 7528 C CA . ARG B 1 302 ? 151.235 30.153 59.121 1.00 23.64 296 ARG B CA 1
ATOM 7529 C C . ARG B 1 302 ? 150.014 29.283 59.128 1.00 22.21 296 ARG B C 1
ATOM 7530 O O . ARG B 1 302 ? 149.345 29.280 58.147 1.00 23.53 296 ARG B O 1
ATOM 7538 N N . GLN B 1 303 ? 149.715 28.566 60.217 1.00 21.25 297 GLN B N 1
ATOM 7539 C CA . GLN B 1 303 ? 148.655 27.613 60.206 1.00 20.84 297 GLN B CA 1
ATOM 7540 C C . GLN B 1 303 ? 147.802 27.643 61.441 1.00 21.00 297 GLN B C 1
ATOM 7541 O O . GLN B 1 303 ? 147.284 26.623 61.859 1.00 24.46 297 GLN B O 1
ATOM 7555 N N . TYR B 1 305 ? 144.489 29.814 63.360 1.00 16.80 299 TYR B N 1
ATOM 7556 C CA . TYR B 1 305 ? 143.393 30.778 63.273 1.00 18.55 299 TYR B CA 1
ATOM 7557 C C . TYR B 1 305 ? 143.508 31.833 64.347 1.00 20.59 299 TYR B C 1
ATOM 7558 O O . TYR B 1 305 ? 144.159 31.607 65.397 1.00 22.19 299 TYR B O 1
ATOM 7567 N N . ILE B 1 306 ? 142.890 32.991 64.124 1.00 20.78 300 ILE B N 1
ATOM 7568 C CA . ILE B 1 306 ? 143.059 34.089 65.064 1.00 20.89 300 ILE B CA 1
ATOM 7569 C C . ILE B 1 306 ? 142.519 33.709 66.455 1.00 21.16 300 ILE B C 1
ATOM 7570 O O . ILE B 1 306 ? 142.937 34.287 67.455 1.00 20.10 300 ILE B O 1
ATOM 7575 N N . THR B 1 307 ? 141.654 32.696 66.515 1.00 19.58 301 THR B N 1
ATOM 7576 C CA . THR B 1 307 ? 141.099 32.173 67.748 1.00 20.36 301 THR B CA 1
ATOM 7577 C C . THR B 1 307 ? 142.021 31.206 68.533 1.00 22.89 301 THR B C 1
ATOM 7578 O O . THR B 1 307 ? 141.654 30.718 69.581 1.00 24.95 301 THR B O 1
ATOM 7582 N N . GLY B 1 308 ? 143.188 30.884 67.981 1.00 23.00 302 GLY B N 1
ATOM 7583 C CA . GLY B 1 308 ? 144.008 29.821 68.509 1.00 24.31 302 GLY B CA 1
ATOM 7584 C C . GLY B 1 308 ? 143.589 28.461 67.978 1.00 26.42 302 GLY B C 1
ATOM 7585 O O . GLY B 1 308 ? 144.169 27.452 68.325 1.00 25.52 302 GLY B O 1
ATOM 7586 N N . GLY B 1 309 ? 142.600 28.422 67.088 1.00 27.59 303 GLY B N 1
ATOM 7587 C CA . GLY B 1 309 ? 142.231 27.169 66.451 1.00 25.17 303 GLY B CA 1
ATOM 7588 C C . GLY B 1 309 ? 143.297 26.672 65.517 1.00 21.36 303 GLY B C 1
ATOM 7589 O O . GLY B 1 309 ? 144.003 27.454 64.854 1.00 20.27 303 GLY B O 1
ATOM 7590 N N . VAL B 1 310 ? 143.390 25.353 65.409 1.00 22.32 304 VAL B N 1
ATOM 7591 C CA . VAL B 1 310 ? 144.278 24.756 64.412 1.00 22.84 304 VAL B CA 1
ATOM 7592 C C . VAL B 1 310 ? 143.595 23.584 63.764 1.00 21.51 304 VAL B C 1
ATOM 7593 O O . VAL B 1 310 ? 142.855 22.841 64.411 1.00 19.74 304 VAL B O 1
ATOM 7597 N N . GLY B 1 311 ? 143.853 23.407 62.468 1.00 22.56 305 GLY B N 1
ATOM 7598 C CA . GLY B 1 311 ? 143.187 22.350 61.695 1.00 22.40 305 GLY B CA 1
ATOM 7599 C C . GLY B 1 311 ? 142.254 23.036 60.731 1.00 24.71 305 GLY B C 1
ATOM 7600 O O . GLY B 1 311 ? 141.209 23.519 61.144 1.00 28.80 305 GLY B O 1
ATOM 7601 N N . SER B 1 312 ? 142.601 23.028 59.448 1.00 25.42 306 SER B N 1
ATOM 7602 C CA . SER B 1 312 ? 141.853 23.736 58.436 1.00 25.86 306 SER B CA 1
ATOM 7603 C C . SER B 1 312 ? 141.069 22.818 57.496 1.00 25.21 306 SER B C 1
ATOM 7604 O O . SER B 1 312 ? 140.436 23.300 56.595 1.00 24.82 306 SER B O 1
ATOM 7607 N N . SER B 1 313 ? 141.098 21.501 57.716 1.00 25.60 307 SER B N 1
ATOM 7608 C CA . SER B 1 313 ? 140.432 20.546 56.853 1.00 25.04 307 SER B CA 1
ATOM 7609 C C . SER B 1 313 ? 139.741 19.503 57.644 1.00 23.08 307 SER B C 1
ATOM 7610 O O . SER B 1 313 ? 140.361 18.808 58.464 1.00 23.78 307 SER B O 1
ATOM 7613 N N . ALA B 1 314 ? 138.440 19.341 57.389 1.00 23.45 308 ALA B N 1
ATOM 7614 C CA . ALA B 1 314 ? 137.698 18.284 58.059 1.00 25.23 308 ALA B CA 1
ATOM 7615 C C . ALA B 1 314 ? 138.236 16.892 57.754 1.00 24.77 308 ALA B C 1
ATOM 7616 O O . ALA B 1 314 ? 138.158 15.981 58.582 1.00 24.57 308 ALA B O 1
ATOM 7618 N N . PHE B 1 315 ? 138.677 16.689 56.535 1.00 24.89 309 PHE B N 1
ATOM 7619 C CA . PHE B 1 315 ? 139.161 15.381 56.135 1.00 26.77 309 PHE B CA 1
ATOM 7620 C C . PHE B 1 315 ? 140.495 15.148 56.838 1.00 26.59 309 PHE B C 1
ATOM 7621 O O . PHE B 1 315 ? 141.484 15.832 56.578 1.00 27.31 309 PHE B O 1
ATOM 7629 N N . GLY B 1 316 ? 140.508 14.167 57.713 1.00 27.52 310 GLY B N 1
ATOM 7630 C CA . GLY B 1 316 ? 141.688 13.943 58.562 1.00 31.72 310 GLY B CA 1
ATOM 7631 C C . GLY B 1 316 ? 141.867 14.916 59.733 1.00 30.96 310 GLY B C 1
ATOM 7632 O O . GLY B 1 316 ? 142.909 14.860 60.375 1.00 34.73 310 GLY B O 1
ATOM 7633 N N . GLU B 1 317 ? 140.906 15.828 59.958 1.00 26.67 311 GLU B N 1
ATOM 7634 C CA . GLU B 1 317 ? 140.951 16.792 61.051 1.00 25.09 311 GLU B CA 1
ATOM 7635 C C . GLU B 1 317 ? 142.320 17.394 61.144 1.00 25.00 311 GLU B C 1
ATOM 7636 O O . GLU B 1 317 ? 142.970 17.342 62.182 1.00 26.35 311 GLU B O 1
ATOM 7642 N N . SER B 1 318 ? 142.773 17.966 60.038 1.00 24.26 312 SER B N 1
ATOM 7643 C CA . SER B 1 318 ? 144.173 18.126 59.796 1.00 26.50 312 SER B CA 1
ATOM 7644 C C . SER B 1 318 ? 144.603 19.517 59.351 1.00 26.36 312 SER B C 1
ATOM 7645 O O . SER B 1 318 ? 143.793 20.394 58.930 1.00 23.12 312 SER B O 1
ATOM 7648 N N . PHE B 1 319 ? 145.890 19.721 59.504 1.00 23.09 313 PHE B N 1
ATOM 7649 C CA . PHE B 1 319 ? 146.582 20.811 58.854 1.00 24.24 313 PHE B CA 1
ATOM 7650 C C . PHE B 1 319 ? 146.548 20.606 57.358 1.00 27.17 313 PHE B C 1
ATOM 7651 O O . PHE B 1 319 ? 146.504 19.447 56.860 1.00 26.60 313 PHE B O 1
ATOM 7659 N N . THR B 1 320 ? 146.592 21.723 56.649 1.00 25.55 314 THR B N 1
ATOM 7660 C CA . THR B 1 320 ? 146.758 21.703 55.234 1.00 27.15 314 THR B CA 1
ATOM 7661 C C . THR B 1 320 ? 148.096 22.258 54.861 1.00 25.16 314 THR B C 1
ATOM 7662 O O . THR B 1 320 ? 149.048 21.517 54.720 1.00 28.66 314 THR B O 1
ATOM 7666 N N . PHE B 1 321 ? 148.177 23.547 54.690 1.00 24.56 315 PHE B N 1
ATOM 7667 C CA . PHE B 1 321 ? 149.450 24.157 54.343 1.00 25.70 315 PHE B CA 1
ATOM 7668 C C . PHE B 1 321 ? 149.419 25.616 54.683 1.00 23.68 315 PHE B C 1
ATOM 7669 O O . PHE B 1 321 ? 148.394 26.181 55.039 1.00 25.98 315 PHE B O 1
ATOM 7677 N N . ASP B 1 322 ? 150.562 26.265 54.512 1.00 24.35 316 ASP B N 1
ATOM 7678 C CA . ASP B 1 322 ? 150.710 27.641 54.938 1.00 23.74 316 ASP B CA 1
ATOM 7679 C C . ASP B 1 322 ? 149.619 28.552 54.407 1.00 24.64 316 ASP B C 1
ATOM 7680 O O . ASP B 1 322 ? 149.387 28.631 53.194 1.00 28.50 316 ASP B O 1
ATOM 7685 N N . PHE B 1 323 ? 149.063 29.337 55.313 1.00 25.62 317 PHE B N 1
ATOM 7686 C CA . PHE B 1 323 ? 148.166 30.442 54.996 1.00 24.39 317 PHE B CA 1
ATOM 7687 C C . PHE B 1 323 ? 146.786 30.004 54.465 1.00 24.41 317 PHE B C 1
ATOM 7688 O O . PHE B 1 323 ? 146.018 30.855 54.127 1.00 27.72 317 PHE B O 1
ATOM 7696 N N . ASP B 1 324 ? 146.476 28.695 54.483 1.00 23.51 318 ASP B N 1
ATOM 7697 C CA . ASP B 1 324 ? 145.182 28.152 54.160 1.00 23.14 318 ASP B CA 1
ATOM 7698 C C . ASP B 1 324 ? 144.300 28.074 55.376 1.00 21.32 318 ASP B C 1
ATOM 7699 O O . ASP B 1 324 ? 144.264 27.078 56.087 1.00 20.27 318 ASP B O 1
ATOM 7704 N N . LEU B 1 325 ? 143.544 29.138 55.592 1.00 21.84 319 LEU B N 1
ATOM 7705 C CA . LEU B 1 325 ? 142.775 29.274 56.814 1.00 21.76 319 LEU B CA 1
ATOM 7706 C C . LEU B 1 325 ? 141.341 29.753 56.551 1.00 22.05 319 LEU B C 1
ATOM 7707 O O . LEU B 1 325 ? 140.958 30.866 56.964 1.00 18.82 319 LEU B O 1
ATOM 7712 N N . PRO B 1 326 ? 140.565 28.917 55.866 1.00 21.79 320 PRO B N 1
ATOM 7713 C CA . PRO B 1 326 ? 139.184 29.258 55.491 1.00 20.89 320 PRO B CA 1
ATOM 7714 C C . PRO B 1 326 ? 138.359 29.273 56.754 1.00 19.92 320 PRO B C 1
ATOM 7715 O O . PRO B 1 326 ? 138.544 28.446 57.645 1.00 18.51 320 PRO B O 1
ATOM 7719 N N . ASN B 1 327 ? 137.444 30.251 56.820 1.00 22.39 321 ASN B N 1
ATOM 7720 C CA . ASN B 1 327 ? 136.656 30.493 58.070 1.00 22.80 321 ASN B CA 1
ATOM 7721 C C . ASN B 1 327 ? 135.404 29.651 58.198 1.00 21.62 321 ASN B C 1
ATOM 7722 O O . ASN B 1 327 ? 135.007 29.262 59.309 1.00 20.97 321 ASN B O 1
ATOM 7727 N N . ASP B 1 328 ? 134.825 29.313 57.053 1.00 20.11 322 ASP B N 1
ATOM 7728 C CA . ASP B 1 328 ? 133.548 28.620 56.976 1.00 20.17 322 ASP B CA 1
ATOM 7729 C C . ASP B 1 328 ? 133.733 27.109 56.957 1.00 20.16 322 ASP B C 1
ATOM 7730 O O . ASP B 1 328 ? 132.871 26.364 57.448 1.00 17.76 322 ASP B O 1
ATOM 7735 N N . THR B 1 329 ? 134.867 26.650 56.440 1.00 21.22 323 THR B N 1
ATOM 7736 C CA . THR B 1 329 ? 135.163 25.213 56.430 1.00 20.75 323 THR B CA 1
ATOM 7737 C C . THR B 1 329 ? 136.231 24.780 57.449 1.00 23.76 323 THR B C 1
ATOM 7738 O O . THR B 1 329 ? 136.655 23.608 57.458 1.00 22.85 323 THR B O 1
ATOM 7742 N N . ALA B 1 330 ? 136.628 25.701 58.332 1.00 23.16 324 ALA B N 1
ATOM 7743 C CA . ALA B 1 330 ? 137.581 25.399 59.419 1.00 22.94 324 ALA B CA 1
ATOM 7744 C C . ALA B 1 330 ? 137.212 24.164 60.182 1.00 22.58 324 ALA B C 1
ATOM 7745 O O . ALA B 1 330 ? 136.055 23.843 60.303 1.00 23.89 324 ALA B O 1
ATOM 7747 N N . TYR B 1 331 ? 138.199 23.459 60.711 1.00 23.20 325 TYR B N 1
ATOM 7748 C CA . TYR B 1 331 ? 137.908 22.344 61.649 1.00 23.14 325 TYR B CA 1
ATOM 7749 C C . TYR B 1 331 ? 138.167 22.784 63.103 1.00 21.44 325 TYR B C 1
ATOM 7750 O O . TYR B 1 331 ? 137.240 22.868 63.886 1.00 18.69 325 TYR B O 1
ATOM 7759 N N . ALA B 1 332 ? 139.398 23.211 63.400 1.00 20.92 326 ALA B N 1
ATOM 7760 C CA . ALA B 1 332 ? 139.689 23.934 64.672 1.00 22.18 326 ALA B CA 1
ATOM 7761 C C . ALA B 1 332 ? 139.036 23.247 65.858 1.00 21.99 326 ALA B C 1
ATOM 7762 O O . ALA B 1 332 ? 138.271 23.815 66.627 1.00 22.07 326 ALA B O 1
ATOM 7764 N N . GLU B 1 333 ? 139.318 21.971 65.939 1.00 24.78 327 GLU B N 1
ATOM 7765 C CA . GLU B 1 333 ? 138.772 21.080 66.927 1.00 26.09 327 GLU B CA 1
ATOM 7766 C C . GLU B 1 333 ? 139.146 21.617 68.326 1.00 28.56 327 GLU B C 1
ATOM 7767 O O . GLU B 1 333 ? 140.282 22.064 68.554 1.00 26.76 327 GLU B O 1
ATOM 7773 N N . THR B 1 334 ? 138.186 21.528 69.239 1.00 28.57 328 THR B N 1
ATOM 7774 C CA . THR B 1 334 ? 138.377 21.902 70.603 1.00 32.02 328 THR B CA 1
ATOM 7775 C C . THR B 1 334 ? 139.660 21.226 71.204 1.00 32.25 328 THR B C 1
ATOM 7776 O O . THR B 1 334 ? 140.526 21.916 71.736 1.00 30.83 328 THR B O 1
ATOM 7780 N N . CYS B 1 335 ? 139.802 19.924 71.010 1.00 29.69 329 CYS B N 1
ATOM 7781 C CA . CYS B 1 335 ? 140.987 19.189 71.491 1.00 30.29 329 CYS B CA 1
ATOM 7782 C C . CYS B 1 335 ? 142.307 19.668 70.948 1.00 26.78 329 CYS B C 1
ATOM 7783 O O . CYS B 1 335 ? 143.333 19.590 71.622 1.00 27.06 329 CYS B O 1
ATOM 7786 N N . ALA B 1 336 ? 142.313 20.210 69.744 1.00 25.00 330 ALA B N 1
ATOM 7787 C CA . ALA B 1 336 ? 143.560 20.666 69.166 1.00 23.15 330 ALA B CA 1
ATOM 7788 C C . ALA B 1 336 ? 143.986 21.957 69.834 1.00 22.25 330 ALA B C 1
ATOM 7789 O O . ALA B 1 336 ? 145.171 22.226 69.933 1.00 21.84 330 ALA B O 1
ATOM 7791 N N . SER B 1 337 ? 143.025 22.789 70.186 1.00 21.56 331 SER B N 1
ATOM 7792 C CA . SER B 1 337 ? 143.349 24.054 70.811 1.00 23.86 331 SER B CA 1
ATOM 7793 C C . SER B 1 337 ? 143.828 23.804 72.257 1.00 27.34 331 SER B C 1
ATOM 7794 O O . SER B 1 337 ? 144.748 24.479 72.728 1.00 24.31 331 SER B O 1
ATOM 7797 N N . ILE B 1 338 ? 143.220 22.817 72.915 1.00 24.39 332 ILE B N 1
ATOM 7798 C CA . ILE B 1 338 ? 143.691 22.369 74.215 1.00 27.83 332 ILE B CA 1
ATOM 7799 C C . ILE B 1 338 ? 145.126 21.862 74.073 1.00 27.68 332 ILE B C 1
ATOM 7800 O O . ILE B 1 338 ? 146.021 22.203 74.849 1.00 30.20 332 ILE B O 1
ATOM 7805 N N . ALA B 1 339 ? 145.380 21.092 73.036 1.00 27.14 333 ALA B N 1
ATOM 7806 C CA . ALA B 1 339 ? 146.712 20.552 72.832 1.00 25.04 333 ALA B CA 1
ATOM 7807 C C . ALA B 1 339 ? 147.714 21.676 72.576 1.00 29.04 333 ALA B C 1
ATOM 7808 O O . ALA B 1 339 ? 148.891 21.578 72.952 1.00 26.66 333 ALA B O 1
ATOM 7810 N N . LEU B 1 340 ? 147.283 22.719 71.886 1.00 24.00 334 LEU B N 1
ATOM 7811 C CA . LEU B 1 340 ? 148.197 23.814 71.674 1.00 26.38 334 LEU B CA 1
ATOM 7812 C C . LEU B 1 340 ? 148.608 24.422 73.028 1.00 25.47 334 LEU B C 1
ATOM 7813 O O . LEU B 1 340 ? 149.735 24.834 73.216 1.00 23.72 334 LEU B O 1
ATOM 7818 N N . VAL B 1 341 ? 147.656 24.536 73.944 1.00 26.87 335 VAL B N 1
ATOM 7819 C CA . VAL B 1 341 ? 147.966 25.071 75.256 1.00 28.14 335 VAL B CA 1
ATOM 7820 C C . VAL B 1 341 ? 149.073 24.232 75.934 1.00 29.29 335 VAL B C 1
ATOM 7821 O O . VAL B 1 341 ? 150.044 24.783 76.465 1.00 27.69 335 VAL B O 1
ATOM 7825 N N . PHE B 1 342 ? 148.927 22.914 75.902 1.00 28.68 336 PHE B N 1
ATOM 7826 C CA . PHE B 1 342 ? 149.944 22.015 76.462 1.00 28.81 336 PHE B CA 1
ATOM 7827 C C . PHE B 1 342 ? 151.298 22.223 75.832 1.00 27.29 336 PHE B C 1
ATOM 7828 O O . PHE B 1 342 ? 152.315 22.317 76.517 1.00 27.30 336 PHE B O 1
ATOM 7836 N N . TRP B 1 343 ? 151.322 22.303 74.509 1.00 26.45 337 TRP B N 1
ATOM 7837 C CA . TRP B 1 343 ? 152.544 22.578 73.806 1.00 23.82 337 TRP B CA 1
ATOM 7838 C C . TRP B 1 343 ? 153.219 23.882 74.296 1.00 25.95 337 TRP B C 1
ATOM 7839 O O . TRP B 1 343 ? 154.428 23.887 74.558 1.00 23.40 337 TRP B O 1
ATOM 7850 N N . THR B 1 344 ? 152.454 24.971 74.396 1.00 22.06 338 THR B N 1
ATOM 7851 C CA . THR B 1 344 ? 153.030 26.259 74.769 1.00 25.03 338 THR B CA 1
ATOM 7852 C C . THR B 1 344 ? 153.703 26.201 76.170 1.00 24.21 338 THR B C 1
ATOM 7853 O O . THR B 1 344 ? 154.749 26.793 76.385 1.00 27.44 338 THR B O 1
ATOM 7857 N N . ARG B 1 345 ? 153.114 25.472 77.080 1.00 24.40 339 ARG B N 1
ATOM 7858 C CA . ARG B 1 345 ? 153.729 25.319 78.366 1.00 31.90 339 ARG B CA 1
ATOM 7859 C C . ARG B 1 345 ? 155.143 24.666 78.297 1.00 31.56 339 ARG B C 1
ATOM 7860 O O . ARG B 1 345 ? 156.016 25.107 78.979 1.00 28.55 339 ARG B O 1
ATOM 7868 N N . ARG B 1 346 ? 155.345 23.630 77.468 1.00 30.85 340 ARG B N 1
ATOM 7869 C CA . ARG B 1 346 ? 156.673 23.068 77.282 1.00 27.97 340 ARG B CA 1
ATOM 7870 C C . ARG B 1 346 ? 157.595 23.971 76.496 1.00 30.69 340 ARG B C 1
ATOM 7871 O O . ARG B 1 346 ? 158.827 23.977 76.744 1.00 27.17 340 ARG B O 1
ATOM 7887 N N . LEU B 1 348 ? 157.643 27.085 76.793 1.00 29.57 342 LEU B N 1
ATOM 7888 C CA . LEU B 1 348 ? 158.083 28.073 77.768 1.00 37.60 342 LEU B CA 1
ATOM 7889 C C . LEU B 1 348 ? 159.210 27.531 78.653 1.00 36.84 342 LEU B C 1
ATOM 7890 O O . LEU B 1 348 ? 160.070 28.259 79.029 1.00 34.22 342 LEU B O 1
ATOM 7895 N N . GLU B 1 349 ? 159.196 26.239 78.919 1.00 38.54 343 GLU B N 1
ATOM 7896 C CA . GLU B 1 349 ? 160.293 25.581 79.655 1.00 41.72 343 GLU B CA 1
ATOM 7897 C C . GLU B 1 349 ? 161.552 25.465 78.811 1.00 39.42 343 GLU B C 1
ATOM 7898 O O . GLU B 1 349 ? 162.653 25.429 79.321 1.00 42.02 343 GLU B O 1
ATOM 7904 N N . LEU B 1 350 ? 161.396 25.497 77.505 1.00 39.26 344 LEU B N 1
ATOM 7905 C CA . LEU B 1 350 ? 162.528 25.415 76.612 1.00 36.75 344 LEU B CA 1
ATOM 7906 C C . LEU B 1 350 ? 163.200 26.752 76.384 1.00 36.53 344 LEU B C 1
ATOM 7907 O O . LEU B 1 350 ? 164.417 26.829 76.085 1.00 43.96 344 LEU B O 1
ATOM 7912 N N . GLU B 1 351 ? 162.403 27.811 76.440 1.00 35.80 345 GLU B N 1
ATOM 7913 C CA . GLU B 1 351 ? 162.882 29.134 76.160 1.00 36.09 345 GLU B CA 1
ATOM 7914 C C . GLU B 1 351 ? 161.793 30.104 76.612 1.00 34.84 345 GLU B C 1
ATOM 7915 O O . GLU B 1 351 ? 160.609 30.019 76.206 1.00 32.53 345 GLU B O 1
ATOM 7929 N N . ASP B 1 353 ? 160.014 32.942 76.170 1.00 30.04 347 ASP B N 1
ATOM 7930 C CA . ASP B 1 353 ? 159.643 33.900 75.144 1.00 27.37 347 ASP B CA 1
ATOM 7931 C C . ASP B 1 353 ? 158.120 34.163 75.300 1.00 26.11 347 ASP B C 1
ATOM 7932 O O . ASP B 1 353 ? 157.281 33.259 75.232 1.00 21.78 347 ASP B O 1
ATOM 7937 N N . GLY B 1 354 ? 157.787 35.424 75.522 1.00 25.57 348 GLY B N 1
ATOM 7938 C CA . GLY B 1 354 ? 156.402 35.833 75.641 1.00 27.15 348 GLY B CA 1
ATOM 7939 C C . GLY B 1 354 ? 155.504 35.377 74.494 1.00 26.68 348 GLY B C 1
ATOM 7940 O O . GLY B 1 354 ? 154.321 35.172 74.695 1.00 28.27 348 GLY B O 1
ATOM 7941 N N . LYS B 1 355 ? 156.056 35.195 73.307 1.00 25.48 349 LYS B N 1
ATOM 7942 C CA . LYS B 1 355 ? 155.241 34.754 72.178 1.00 29.31 349 LYS B CA 1
ATOM 7943 C C . LYS B 1 355 ? 154.600 33.422 72.435 1.00 28.92 349 LYS B C 1
ATOM 7944 O O . LYS B 1 355 ? 153.512 33.168 71.916 1.00 29.63 349 LYS B O 1
ATOM 7950 N N . TYR B 1 356 ? 155.213 32.585 73.275 1.00 26.89 350 TYR B N 1
ATOM 7951 C CA . TYR B 1 356 ? 154.630 31.312 73.607 1.00 25.12 350 TYR B CA 1
ATOM 7952 C C . TYR B 1 356 ? 153.425 31.497 74.489 1.00 26.99 350 TYR B C 1
ATOM 7953 O O . TYR B 1 356 ? 152.357 30.824 74.339 1.00 22.58 350 TYR B O 1
ATOM 7962 N N . ALA B 1 357 ? 153.581 32.377 75.472 1.00 26.00 351 ALA B N 1
ATOM 7963 C CA . ALA B 1 357 ? 152.492 32.569 76.413 1.00 25.14 351 ALA B CA 1
ATOM 7964 C C . ALA B 1 357 ? 151.354 33.376 75.753 1.00 21.73 351 ALA B C 1
ATOM 7965 O O . ALA B 1 357 ? 150.235 33.263 76.139 1.00 24.33 351 ALA B O 1
ATOM 7967 N N . ASP B 1 358 ? 151.687 34.186 74.778 1.00 20.99 352 ASP B N 1
ATOM 7968 C CA . ASP B 1 358 ? 150.722 34.903 73.991 1.00 21.98 352 ASP B CA 1
ATOM 7969 C C . ASP B 1 358 ? 149.771 33.924 73.301 1.00 21.00 352 ASP B C 1
ATOM 7970 O O . ASP B 1 358 ? 148.574 34.111 73.387 1.00 20.77 352 ASP B O 1
ATOM 7975 N N . VAL B 1 359 ? 150.313 32.883 72.675 1.00 18.93 353 VAL B N 1
ATOM 7976 C CA . VAL B 1 359 ? 149.504 31.880 72.028 1.00 19.26 353 VAL B CA 1
ATOM 7977 C C . VAL B 1 359 ? 148.714 31.072 73.015 1.00 22.05 353 VAL B C 1
ATOM 7978 O O . VAL B 1 359 ? 147.525 30.795 72.811 1.00 21.73 353 VAL B O 1
ATOM 7995 N N . GLU B 1 361 ? 147.595 32.103 75.805 1.00 20.45 355 GLU B N 1
ATOM 7996 C CA . GLU B 1 361 ? 146.488 32.954 76.210 1.00 21.68 355 GLU B CA 1
ATOM 7997 C C . GLU B 1 361 ? 145.427 33.064 75.107 1.00 20.63 355 GLU B C 1
ATOM 7998 O O . GLU B 1 361 ? 144.242 33.017 75.371 1.00 23.64 355 GLU B O 1
ATOM 8004 N N . ARG B 1 362 ? 145.857 33.223 73.862 1.00 21.97 356 ARG B N 1
ATOM 8005 C CA . ARG B 1 362 ? 144.915 33.281 72.720 1.00 20.71 356 ARG B CA 1
ATOM 8006 C C . ARG B 1 362 ? 144.023 32.040 72.670 1.00 20.75 356 ARG B C 1
ATOM 8007 O O . ARG B 1 362 ? 142.801 32.132 72.620 1.00 22.77 356 ARG B O 1
ATOM 8015 N N . ALA B 1 363 ? 144.610 30.865 72.840 1.00 20.45 357 ALA B N 1
ATOM 8016 C CA . ALA B 1 363 ? 143.814 29.656 72.864 1.00 21.84 357 ALA B CA 1
ATOM 8017 C C . ALA B 1 363 ? 142.894 29.575 74.059 1.00 23.06 357 ALA B C 1
ATOM 8018 O O . ALA B 1 363 ? 141.732 29.145 73.950 1.00 24.26 357 ALA B O 1
ATOM 8020 N N . LEU B 1 364 ? 143.400 30.017 75.201 1.00 22.92 358 LEU B N 1
ATOM 8021 C CA . LEU B 1 364 ? 142.658 29.879 76.448 1.00 24.05 358 LEU B CA 1
ATOM 8022 C C . LEU B 1 364 ? 141.404 30.717 76.488 1.00 21.37 358 LEU B C 1
ATOM 8023 O O . LEU B 1 364 ? 140.410 30.317 77.055 1.00 21.89 358 LEU B O 1
ATOM 8028 N N . TYR B 1 365 ? 141.492 31.921 75.953 1.00 21.26 359 TYR B N 1
ATOM 8029 C CA . TYR B 1 365 ? 140.366 32.873 76.015 1.00 23.32 359 TYR B CA 1
ATOM 8030 C C . TYR B 1 365 ? 139.506 32.887 74.740 1.00 23.13 359 TYR B C 1
ATOM 8031 O O . TYR B 1 365 ? 138.570 33.691 74.631 1.00 22.22 359 TYR B O 1
ATOM 8040 N N . ASN B 1 366 ? 139.844 32.034 73.767 1.00 22.91 360 ASN B N 1
ATOM 8041 C CA . ASN B 1 366 ? 139.097 32.014 72.484 1.00 22.08 360 ASN B CA 1
ATOM 8042 C C . ASN B 1 366 ? 138.730 30.593 72.079 1.00 20.47 360 ASN B C 1
ATOM 8043 O O . ASN B 1 366 ? 137.694 30.090 72.493 1.00 22.19 360 ASN B O 1
ATOM 8048 N N . GLY B 1 367 ? 139.605 29.887 71.411 1.00 20.65 361 GLY B N 1
ATOM 8049 C CA . GLY B 1 367 ? 139.221 28.648 70.766 1.00 22.08 361 GLY B CA 1
ATOM 8050 C C . GLY B 1 367 ? 139.170 27.393 71.586 1.00 23.54 361 GLY B C 1
ATOM 8051 O O . GLY B 1 367 ? 138.937 26.327 71.020 1.00 25.60 361 GLY B O 1
ATOM 8052 N N . THR B 1 368 ? 139.436 27.482 72.890 1.00 22.14 362 THR B N 1
ATOM 8053 C CA . THR B 1 368 ? 139.214 26.350 73.804 1.00 23.11 362 THR B CA 1
ATOM 8054 C C . THR B 1 368 ? 137.859 26.476 74.399 1.00 20.23 362 THR B C 1
ATOM 8055 O O . THR B 1 368 ? 137.014 25.655 74.192 1.00 20.22 362 THR B O 1
ATOM 8059 N N . ILE B 1 369 ? 137.653 27.520 75.177 1.00 22.14 363 ILE B N 1
ATOM 8060 C CA . ILE B 1 369 ? 136.371 27.712 75.881 1.00 22.72 363 ILE B CA 1
ATOM 8061 C C . ILE B 1 369 ? 135.191 28.008 74.932 1.00 22.83 363 ILE B C 1
ATOM 8062 O O . ILE B 1 369 ? 134.059 27.804 75.306 1.00 23.44 363 ILE B O 1
ATOM 8067 N N . SER B 1 370 ? 135.478 28.427 73.692 1.00 21.92 364 SER B N 1
ATOM 8068 C CA . SER B 1 370 ? 134.448 28.446 72.636 1.00 23.68 364 SER B CA 1
ATOM 8069 C C . SER B 1 370 ? 133.782 27.081 72.485 1.00 23.74 364 SER B C 1
ATOM 8070 O O . SER B 1 370 ? 132.636 26.987 72.006 1.00 20.01 364 SER B O 1
ATOM 8073 N N . GLY B 1 371 ? 134.488 26.029 72.904 1.00 23.66 365 GLY B N 1
ATOM 8074 C CA . GLY B 1 371 ? 134.018 24.648 72.790 1.00 24.42 365 GLY B CA 1
ATOM 8075 C C . GLY B 1 371 ? 132.918 24.248 73.745 1.00 26.31 365 GLY B C 1
ATOM 8076 O O . GLY B 1 371 ? 132.430 23.098 73.685 1.00 28.12 365 GLY B O 1
ATOM 8090 N N . ASP B 1 373 ? 129.182 25.654 75.915 1.00 24.36 367 ASP B N 1
ATOM 8091 C CA . ASP B 1 373 ? 128.176 26.649 76.315 1.00 26.01 367 ASP B CA 1
ATOM 8092 C C . ASP B 1 373 ? 128.625 27.164 77.662 1.00 25.90 367 ASP B C 1
ATOM 8093 O O . ASP B 1 373 ? 129.270 26.440 78.442 1.00 25.94 367 ASP B O 1
ATOM 8098 N N . LEU B 1 374 ? 128.189 28.373 77.984 1.00 29.57 368 LEU B N 1
ATOM 8099 C CA . LEU B 1 374 ? 128.609 29.047 79.191 1.00 29.78 368 LEU B CA 1
ATOM 8100 C C . LEU B 1 374 ? 128.255 28.266 80.443 1.00 31.98 368 LEU B C 1
ATOM 8101 O O . LEU B 1 374 ? 129.013 28.295 81.378 1.00 32.81 368 LEU B O 1
ATOM 8106 N N . ASP B 1 375 ? 127.161 27.500 80.389 1.00 32.32 369 ASP B N 1
ATOM 8107 C CA . ASP B 1 375 ? 126.701 26.648 81.517 1.00 34.14 369 ASP B CA 1
ATOM 8108 C C . ASP B 1 375 ? 127.213 25.225 81.456 1.00 33.55 369 ASP B C 1
ATOM 8109 O O . ASP B 1 375 ? 126.858 24.396 82.303 1.00 35.83 369 ASP B O 1
ATOM 8114 N N . GLY B 1 376 ? 128.092 24.935 80.491 1.00 32.77 370 GLY B N 1
ATOM 8115 C CA . GLY B 1 376 ? 128.773 23.627 80.465 1.00 30.25 370 GLY B CA 1
ATOM 8116 C C . GLY B 1 376 ? 127.935 22.422 80.081 1.00 31.43 370 GLY B C 1
ATOM 8117 O O . GLY B 1 376 ? 128.406 21.303 80.172 1.00 33.85 370 GLY B O 1
ATOM 8118 N N . LYS B 1 377 ? 126.726 22.644 79.580 1.00 30.07 371 LYS B N 1
ATOM 8119 C CA . LYS B 1 377 ? 125.863 21.520 79.233 1.00 35.84 371 LYS B CA 1
ATOM 8120 C C . LYS B 1 377 ? 126.009 20.985 77.815 1.00 34.65 371 LYS B C 1
ATOM 8121 O O . LYS B 1 377 ? 125.710 19.818 77.597 1.00 34.80 371 LYS B O 1
ATOM 8127 N N . LYS B 1 378 ? 126.464 21.827 76.882 1.00 31.54 372 LYS B N 1
ATOM 8128 C CA . LYS B 1 378 ? 126.680 21.409 75.501 1.00 32.57 372 LYS B CA 1
ATOM 8129 C C . LYS B 1 378 ? 128.017 21.899 74.951 1.00 30.16 372 LYS B C 1
ATOM 8130 O O . LYS B 1 378 ? 128.615 22.826 75.485 1.00 30.06 372 LYS B O 1
ATOM 8136 N N . PHE B 1 379 ? 128.481 21.214 73.914 1.00 30.11 373 PHE B N 1
ATOM 8137 C CA . PHE B 1 379 ? 129.799 21.352 73.404 1.00 30.38 373 PHE B CA 1
ATOM 8138 C C . PHE B 1 379 ? 129.854 21.404 71.897 1.00 28.97 373 PHE B C 1
ATOM 8139 O O . PHE B 1 379 ? 128.985 20.858 71.209 1.00 26.68 373 PHE B O 1
ATOM 8147 N N . PHE B 1 380 ? 130.936 22.022 71.408 1.00 25.16 374 PHE B N 1
ATOM 8148 C CA . PHE B 1 380 ? 131.351 21.889 70.046 1.00 26.68 374 PHE B CA 1
ATOM 8149 C C . PHE B 1 380 ? 132.580 20.979 69.946 1.00 25.57 374 PHE B C 1
ATOM 8150 O O . PHE B 1 380 ? 133.505 21.035 70.791 1.00 26.38 374 PHE B O 1
ATOM 8158 N N . TYR B 1 381 ? 132.608 20.195 68.883 1.00 23.31 375 TYR B N 1
ATOM 8159 C CA . TYR B 1 381 ? 133.802 19.487 68.487 1.00 25.77 375 TYR B CA 1
ATOM 8160 C C . TYR B 1 381 ? 134.588 20.458 67.612 1.00 23.99 375 TYR B C 1
ATOM 8161 O O . TYR B 1 381 ? 135.738 20.723 67.848 1.00 24.87 375 TYR B O 1
ATOM 8170 N N . VAL B 1 382 ? 133.900 21.090 66.671 1.00 23.24 376 VAL B N 1
ATOM 8171 C CA . VAL B 1 382 ? 134.460 21.974 65.680 1.00 22.10 376 VAL B CA 1
ATOM 8172 C C . VAL B 1 382 ? 134.168 23.420 66.041 1.00 21.29 376 VAL B C 1
ATOM 8173 O O . VAL B 1 382 ? 133.046 23.747 66.387 1.00 21.84 376 VAL B O 1
ATOM 8177 N N . ASN B 1 383 ? 135.141 24.285 65.857 1.00 21.10 377 ASN B N 1
ATOM 8178 C CA . ASN B 1 383 ? 135.005 25.704 66.175 1.00 22.79 377 ASN B CA 1
ATOM 8179 C C . ASN B 1 383 ? 135.215 26.585 64.966 1.00 22.93 377 ASN B C 1
ATOM 8180 O O . ASN B 1 383 ? 136.299 27.100 64.724 1.00 22.47 377 ASN B O 1
ATOM 8185 N N . PRO B 1 384 ? 134.145 26.821 64.237 1.00 22.15 378 PRO B N 1
ATOM 8186 C CA . PRO B 1 384 ? 134.246 27.625 63.030 1.00 21.26 378 PRO B CA 1
ATOM 8187 C C . PRO B 1 384 ? 134.417 29.091 63.295 1.00 19.50 378 PRO B C 1
ATOM 8188 O O . PRO B 1 384 ? 134.112 29.568 64.390 1.00 22.77 378 PRO B O 1
ATOM 8192 N N . LEU B 1 385 ? 134.906 29.826 62.312 1.00 18.83 379 LEU B N 1
ATOM 8193 C CA . LEU B 1 385 ? 135.029 31.271 62.421 1.00 20.77 379 LEU B CA 1
ATOM 8194 C C . LEU B 1 385 ? 134.003 32.031 61.581 1.00 21.81 379 LEU B C 1
ATOM 8195 O O . LEU B 1 385 ? 133.981 33.282 61.566 1.00 21.34 379 LEU B O 1
ATOM 8200 N N . GLU B 1 386 ? 133.172 31.277 60.900 1.00 22.55 380 GLU B N 1
ATOM 8201 C CA . GLU B 1 386 ? 132.091 31.847 60.092 1.00 28.52 380 GLU B CA 1
ATOM 8202 C C . GLU B 1 386 ? 130.983 30.808 59.958 1.00 29.37 380 GLU B C 1
ATOM 8203 O O . GLU B 1 386 ? 131.256 29.652 59.566 1.00 29.24 380 GLU B O 1
ATOM 8209 N N . VAL B 1 387 ? 129.748 31.202 60.291 1.00 24.82 381 VAL B N 1
ATOM 8210 C CA . VAL B 1 387 ? 128.632 30.284 60.188 1.00 23.65 381 VAL B CA 1
ATOM 8211 C C . VAL B 1 387 ? 127.487 30.955 59.438 1.00 25.31 381 VAL B C 1
ATOM 8212 O O . VAL B 1 387 ? 127.079 32.080 59.760 1.00 23.20 381 VAL B O 1
ATOM 8216 N N . TRP B 1 388 ? 127.006 30.259 58.403 1.00 27.07 382 TRP B N 1
ATOM 8217 C CA . TRP B 1 388 ? 125.677 30.513 57.735 1.00 28.38 382 TRP B CA 1
ATOM 8218 C C . TRP B 1 388 ? 124.895 29.224 57.892 1.00 25.30 382 TRP B C 1
ATOM 8219 O O . TRP B 1 388 ? 125.221 28.251 57.257 1.00 26.96 382 TRP B O 1
ATOM 8230 N N . PRO B 1 389 ? 123.931 29.164 58.820 1.00 26.09 383 PRO B N 1
ATOM 8231 C CA . PRO B 1 389 ? 123.398 27.839 59.205 1.00 26.30 383 PRO B CA 1
ATOM 8232 C C . PRO B 1 389 ? 122.832 26.998 58.101 1.00 25.39 383 PRO B C 1
ATOM 8233 O O . PRO B 1 389 ? 123.045 25.781 58.105 1.00 26.41 383 PRO B O 1
ATOM 8237 N N . LYS B 1 390 ? 122.134 27.628 57.169 1.00 25.65 384 LYS B N 1
ATOM 8238 C CA . LYS B 1 390 ? 121.594 26.926 56.012 1.00 28.14 384 LYS B CA 1
ATOM 8239 C C . LYS B 1 390 ? 122.718 26.182 55.257 1.00 24.85 384 LYS B C 1
ATOM 8240 O O . LYS B 1 390 ? 122.540 25.070 54.832 1.00 25.47 384 LYS B O 1
ATOM 8246 N N . ALA B 1 391 ? 123.855 26.852 55.069 1.00 23.40 385 ALA B N 1
ATOM 8247 C CA . ALA B 1 391 ? 124.994 26.265 54.385 1.00 24.68 385 ALA B CA 1
ATOM 8248 C C . ALA B 1 391 ? 125.654 25.060 55.054 1.00 25.44 385 ALA B C 1
ATOM 8249 O O . ALA B 1 391 ? 126.388 24.355 54.404 1.00 24.68 385 ALA B O 1
ATOM 8251 N N . CYS B 1 392 ? 125.423 24.860 56.346 1.00 26.75 386 CYS B N 1
ATOM 8252 C CA . CYS B 1 392 ? 125.898 23.684 57.062 1.00 28.22 386 CYS B CA 1
ATOM 8253 C C . CYS B 1 392 ? 125.299 22.373 56.565 1.00 30.54 386 CYS B C 1
ATOM 8254 O O . CYS B 1 392 ? 125.762 21.319 56.944 1.00 33.35 386 CYS B O 1
ATOM 8257 N N . GLU B 1 393 ? 124.372 22.440 55.628 1.00 30.64 387 GLU B N 1
ATOM 8258 C CA . GLU B 1 393 ? 123.908 21.251 54.944 1.00 31.82 387 GLU B CA 1
ATOM 8259 C C . GLU B 1 393 ? 124.799 20.856 53.788 1.00 25.98 387 GLU B C 1
ATOM 8260 O O . GLU B 1 393 ? 124.650 19.761 53.257 1.00 22.68 387 GLU B O 1
ATOM 8266 N N . ARG B 1 394 ? 125.630 21.757 53.306 1.00 20.44 388 ARG B N 1
ATOM 8267 C CA . ARG B 1 394 ? 126.614 21.357 52.305 1.00 22.44 388 ARG B CA 1
ATOM 8268 C C . ARG B 1 394 ? 127.488 20.226 52.848 1.00 22.35 388 ARG B C 1
ATOM 8269 O O . ARG B 1 394 ? 127.907 20.231 53.986 1.00 19.99 388 ARG B O 1
ATOM 8277 N N . HIS B 1 395 ? 127.790 19.264 51.990 1.00 22.52 389 HIS B N 1
ATOM 8278 C CA . HIS B 1 395 ? 128.711 18.176 52.358 1.00 22.40 389 HIS B CA 1
ATOM 8279 C C . HIS B 1 395 ? 130.066 18.720 52.869 1.00 22.60 389 HIS B C 1
ATOM 8280 O O . HIS B 1 395 ? 130.603 18.227 53.840 1.00 22.49 389 HIS B O 1
ATOM 8287 N N . ASP B 1 396 ? 130.590 19.744 52.219 1.00 24.31 390 ASP B N 1
ATOM 8288 C CA . ASP B 1 396 ? 131.860 20.288 52.651 1.00 24.51 390 ASP B CA 1
ATOM 8289 C C . ASP B 1 396 ? 131.741 21.132 53.942 1.00 25.05 390 ASP B C 1
ATOM 8290 O O . ASP B 1 396 ? 132.745 21.681 54.368 1.00 24.54 390 ASP B O 1
ATOM 8295 N N . LYS B 1 397 ? 130.547 21.225 54.546 1.00 21.61 391 LYS B N 1
ATOM 8296 C CA . LYS B 1 397 ? 130.379 21.920 55.814 1.00 22.10 391 LYS B CA 1
ATOM 8297 C C . LYS B 1 397 ? 129.622 21.145 56.849 1.00 21.57 391 LYS B C 1
ATOM 8298 O O . LYS B 1 397 ? 129.281 21.681 57.871 1.00 23.16 391 LYS B O 1
ATOM 8304 N N . ARG B 1 398 ? 129.379 19.885 56.592 1.00 21.94 392 ARG B N 1
ATOM 8305 C CA . ARG B 1 398 ? 128.557 19.110 57.443 1.00 25.65 392 ARG B CA 1
ATOM 8306 C C . ARG B 1 398 ? 129.234 18.888 58.814 1.00 26.57 392 ARG B C 1
ATOM 8307 O O . ARG B 1 398 ? 128.543 18.533 59.740 1.00 29.10 392 ARG B O 1
ATOM 8315 N N . HIS B 1 399 ? 130.574 18.990 58.893 1.00 24.81 393 HIS B N 1
ATOM 8316 C CA . HIS B 1 399 ? 131.303 18.931 60.168 1.00 23.88 393 HIS B CA 1
ATOM 8317 C C . HIS B 1 399 ? 131.014 20.166 61.052 1.00 25.08 393 HIS B C 1
ATOM 8318 O O . HIS B 1 399 ? 131.228 20.139 62.233 1.00 23.90 393 HIS B O 1
ATOM 8325 N N . VAL B 1 400 ? 130.557 21.240 60.459 1.00 23.17 394 VAL B N 1
ATOM 8326 C CA . VAL B 1 400 ? 130.216 22.409 61.219 1.00 24.51 394 VAL B CA 1
ATOM 8327 C C . VAL B 1 400 ? 128.770 22.330 61.775 1.00 25.55 394 VAL B C 1
ATOM 8328 O O . VAL B 1 400 ? 127.814 22.349 61.038 1.00 24.76 394 VAL B O 1
ATOM 8332 N N . LYS B 1 401 ? 128.635 22.193 63.087 1.00 27.80 395 LYS B N 1
ATOM 8333 C CA . LYS B 1 401 ? 127.332 22.196 63.719 1.00 28.92 395 LYS B CA 1
ATOM 8334 C C . LYS B 1 401 ? 127.014 23.594 64.116 1.00 30.13 395 LYS B C 1
ATOM 8335 O O . LYS B 1 401 ? 127.838 24.266 64.715 1.00 28.57 395 LYS B O 1
ATOM 8341 N N . PRO B 1 402 ? 125.785 24.041 63.814 1.00 34.11 396 PRO B N 1
ATOM 8342 C CA . PRO B 1 402 ? 125.471 25.445 64.082 1.00 32.70 396 PRO B CA 1
ATOM 8343 C C . PRO B 1 402 ? 125.075 25.717 65.532 1.00 30.57 396 PRO B C 1
ATOM 8344 O O . PRO B 1 402 ? 125.046 26.867 65.929 1.00 31.97 396 PRO B O 1
ATOM 8348 N N . VAL B 1 403 ? 124.799 24.683 66.299 1.00 27.59 397 VAL B N 1
ATOM 8349 C CA . VAL B 1 403 ? 124.619 24.811 67.744 1.00 26.31 397 VAL B CA 1
ATOM 8350 C C . VAL B 1 403 ? 125.373 23.719 68.459 1.00 23.91 397 VAL B C 1
ATOM 8351 O O . VAL B 1 403 ? 125.701 22.706 67.884 1.00 24.54 397 VAL B O 1
ATOM 8355 N N . ARG B 1 404 ? 125.681 23.960 69.725 1.00 25.47 398 ARG B N 1
ATOM 8356 C CA . ARG B 1 404 ? 126.458 23.034 70.502 1.00 28.05 398 ARG B CA 1
ATOM 8357 C C . ARG B 1 404 ? 125.550 21.883 70.858 1.00 30.10 398 ARG B C 1
ATOM 8358 O O . ARG B 1 404 ? 124.342 22.014 70.784 1.00 31.72 398 ARG B O 1
ATOM 8366 N N . GLN B 1 405 ? 126.118 20.755 71.241 1.00 35.22 399 GLN B N 1
ATOM 8367 C CA . GLN B 1 405 ? 125.298 19.576 71.593 1.00 45.61 399 GLN B CA 1
ATOM 8368 C C . GLN B 1 405 ? 126.021 18.669 72.606 1.00 48.53 399 GLN B C 1
ATOM 8369 O O . GLN B 1 405 ? 127.134 18.967 73.019 1.00 42.81 399 GLN B O 1
ATOM 8375 N N . LYS B 1 406 ? 125.399 17.557 73.002 1.00 64.06 400 LYS B N 1
ATOM 8376 C CA . LYS B 1 406 ? 126.168 16.446 73.622 1.00 65.21 400 LYS B CA 1
ATOM 8377 C C . LYS B 1 406 ? 126.721 15.486 72.573 1.00 71.18 400 LYS B C 1
ATOM 8378 O O . LYS B 1 406 ? 126.172 15.361 71.474 1.00 81.99 400 LYS B O 1
ATOM 8384 N N . TRP B 1 407 ? 127.824 14.826 72.934 1.00 83.61 401 TRP B N 1
ATOM 8385 C CA . TRP B 1 407 ? 128.550 13.878 72.067 1.00 86.91 401 TRP B CA 1
ATOM 8386 C C . TRP B 1 407 ? 128.689 12.490 72.719 1.00 94.39 401 TRP B C 1
ATOM 8387 O O . TRP B 1 407 ? 128.479 12.327 73.933 1.00 95.16 401 TRP B O 1
ATOM 8398 N N . PHE B 1 408 ? 129.062 11.511 71.889 1.00 94.25 402 PHE B N 1
ATOM 8399 C CA . PHE B 1 408 ? 129.094 10.095 72.263 1.00 89.69 402 PHE B CA 1
ATOM 8400 C C . PHE B 1 408 ? 130.120 9.417 71.354 1.00 87.05 402 PHE B C 1
ATOM 8401 O O . PHE B 1 408 ? 130.225 9.739 70.169 1.00 82.93 402 PHE B O 1
ATOM 8409 N N . SER B 1 409 ? 130.905 8.506 71.918 1.00 96.79 403 SER B N 1
ATOM 8410 C CA . SER B 1 409 ? 131.901 7.715 71.160 1.00 103.17 403 SER B CA 1
ATOM 8411 C C . SER B 1 409 ? 133.253 8.449 71.110 1.00 109.83 403 SER B C 1
ATOM 8412 O O . SER B 1 409 ? 134.257 7.980 71.696 1.00 106.01 403 SER B O 1
ATOM 8415 N N . CYS B 1 410 ? 133.266 9.586 70.406 1.00 112.74 404 CYS B N 1
ATOM 8416 C CA . CYS B 1 410 ? 134.316 10.582 70.556 1.00 113.85 404 CYS B CA 1
ATOM 8417 C C . CYS B 1 410 ? 133.695 11.795 71.275 1.00 117.20 404 CYS B C 1
ATOM 8418 O O . CYS B 1 410 ? 133.481 12.879 70.698 1.00 114.77 404 CYS B O 1
ATOM 8421 N N . ALA B 1 411 ? 133.343 11.545 72.537 1.00 114.61 405 ALA B N 1
ATOM 8422 C CA . ALA B 1 411 ? 132.918 12.580 73.475 1.00 118.27 405 ALA B CA 1
ATOM 8423 C C . ALA B 1 411 ? 134.149 13.004 74.262 1.00 118.07 405 ALA B C 1
ATOM 8424 O O . ALA B 1 411 ? 134.254 12.754 75.468 1.00 122.88 405 ALA B O 1
ATOM 8426 N N . CYS B 1 412 ? 135.093 13.623 73.555 1.00 109.31 406 CYS B N 1
ATOM 8427 C CA . CYS B 1 412 ? 136.329 14.112 74.154 1.00 105.03 406 CYS B CA 1
ATOM 8428 C C . CYS B 1 412 ? 136.227 15.601 74.468 1.00 97.72 406 CYS B C 1
ATOM 8429 O O . CYS B 1 412 ? 136.789 16.071 75.449 1.00 102.52 406 CYS B O 1
ATOM 8432 N N . CYS B 1 413 ? 135.493 16.349 73.657 1.00 94.10 407 CYS B N 1
ATOM 8433 C CA . CYS B 1 413 ? 135.302 17.773 73.924 1.00 94.27 407 CYS B CA 1
ATOM 8434 C C . CYS B 1 413 ? 135.103 18.025 75.429 1.00 95.43 407 CYS B C 1
ATOM 8435 O O . CYS B 1 413 ? 135.754 18.925 75.979 1.00 96.85 407 CYS B O 1
ATOM 8438 N N . PRO B 1 414 ? 134.232 17.222 76.106 1.00 89.47 408 PRO B N 1
ATOM 8439 C CA . PRO B 1 414 ? 133.987 17.480 77.538 1.00 83.53 408 PRO B CA 1
ATOM 8440 C C . PRO B 1 414 ? 135.129 17.096 78.546 1.00 85.18 408 PRO B C 1
ATOM 8441 O O . PRO B 1 414 ? 135.654 17.994 79.201 1.00 55.38 408 PRO B O 1
ATOM 8445 N N . PRO B 1 415 ? 135.504 15.782 78.698 1.00 117.73 409 PRO B N 1
ATOM 8446 C CA . PRO B 1 415 ? 136.509 15.481 79.762 1.00 113.54 409 PRO B CA 1
ATOM 8447 C C . PRO B 1 415 ? 137.861 16.094 79.407 1.00 100.77 409 PRO B C 1
ATOM 8448 O O . PRO B 1 415 ? 138.726 16.293 80.309 1.00 81.49 409 PRO B O 1
ATOM 8452 N N . ASN B 1 416 ? 138.019 16.381 78.104 1.00 73.78 410 ASN B N 1
ATOM 8453 C CA . ASN B 1 416 ? 139.158 17.114 77.640 1.00 66.33 410 ASN B CA 1
ATOM 8454 C C . ASN B 1 416 ? 139.106 18.572 78.097 1.00 58.67 410 ASN B C 1
ATOM 8455 O O . ASN B 1 416 ? 140.040 18.987 78.736 1.00 50.05 410 ASN B O 1
ATOM 8460 N N . LEU B 1 417 ? 138.039 19.336 77.837 1.00 50.95 411 LEU B N 1
ATOM 8461 C CA . LEU B 1 417 ? 138.020 20.701 78.348 1.00 41.46 411 LEU B CA 1
ATOM 8462 C C . LEU B 1 417 ? 138.087 20.717 79.829 1.00 37.29 411 LEU B C 1
ATOM 8463 O O . LEU B 1 417 ? 138.673 21.617 80.404 1.00 33.87 411 LEU B O 1
ATOM 8468 N N . ALA B 1 418 ? 137.396 19.786 80.465 1.00 32.95 412 ALA B N 1
ATOM 8469 C CA . ALA B 1 418 ? 137.381 19.733 81.946 1.00 33.94 412 ALA B CA 1
ATOM 8470 C C . ALA B 1 418 ? 138.768 19.656 82.573 1.00 30.88 412 ALA B C 1
ATOM 8471 O O . ALA B 1 418 ? 139.072 20.405 83.468 1.00 37.03 412 ALA B O 1
ATOM 8473 N N . ARG B 1 419 ? 139.615 18.792 82.050 1.00 32.65 413 ARG B N 1
ATOM 8474 C CA . ARG B 1 419 ? 140.941 18.671 82.577 1.00 33.96 413 ARG B CA 1
ATOM 8475 C C . ARG B 1 419 ? 141.762 19.939 82.413 1.00 34.23 413 ARG B C 1
ATOM 8476 O O . ARG B 1 419 ? 142.549 20.262 83.293 1.00 34.66 413 ARG B O 1
ATOM 8484 N N . LEU B 1 420 ? 141.600 20.666 81.310 1.00 30.68 414 LEU B N 1
ATOM 8485 C CA . LEU B 1 420 ? 142.336 21.929 81.174 1.00 29.81 414 LEU B CA 1
ATOM 8486 C C . LEU B 1 420 ? 141.844 23.056 82.125 1.00 27.43 414 LEU B C 1
ATOM 8487 O O . LEU B 1 420 ? 142.634 23.721 82.837 1.00 24.09 414 LEU B O 1
ATOM 8492 N N . ILE B 1 421 ? 140.541 23.278 82.106 1.00 26.16 415 ILE B N 1
ATOM 8493 C CA . ILE B 1 421 ? 139.949 24.332 82.894 1.00 27.60 415 ILE B CA 1
ATOM 8494 C C . ILE B 1 421 ? 140.294 24.084 84.355 1.00 27.89 415 ILE B C 1
ATOM 8495 O O . ILE B 1 421 ? 140.618 25.009 85.085 1.00 27.78 415 ILE B O 1
ATOM 8500 N N . ALA B 1 422 ? 140.158 22.834 84.770 1.00 28.97 416 ALA B N 1
ATOM 8501 C CA . ALA B 1 422 ? 140.333 22.487 86.177 1.00 28.60 416 ALA B CA 1
ATOM 8502 C C . ALA B 1 422 ? 141.759 22.717 86.611 1.00 28.96 416 ALA B C 1
ATOM 8503 O O . ALA B 1 422 ? 142.009 22.909 87.793 1.00 27.19 416 ALA B O 1
ATOM 8505 N N . SER B 1 423 ? 142.698 22.685 85.669 1.00 28.12 417 SER B N 1
ATOM 8506 C CA . SER B 1 423 ? 144.113 22.840 85.996 1.00 26.48 417 SER B CA 1
ATOM 8507 C C . SER B 1 423 ? 144.633 24.197 85.603 1.00 25.50 417 SER B C 1
ATOM 8508 O O . SER B 1 423 ? 145.847 24.387 85.492 1.00 25.32 417 SER B O 1
ATOM 8511 N N . ILE B 1 424 ? 143.743 25.138 85.361 1.00 25.91 418 ILE B N 1
ATOM 8512 C CA . ILE B 1 424 ? 144.168 26.471 84.893 1.00 26.39 418 ILE B CA 1
ATOM 8513 C C . ILE B 1 424 ? 145.193 27.153 85.826 1.00 28.72 418 ILE B C 1
ATOM 8514 O O . ILE B 1 424 ? 146.138 27.806 85.359 1.00 26.61 418 ILE B O 1
ATOM 8519 N N . GLY B 1 425 ? 145.083 26.906 87.133 1.00 31.06 419 GLY B N 1
ATOM 8520 C CA . GLY B 1 425 ? 146.087 27.406 88.111 1.00 30.64 419 GLY B CA 1
ATOM 8521 C C . GLY B 1 425 ? 147.536 27.049 87.816 1.00 30.96 419 GLY B C 1
ATOM 8522 O O . GLY B 1 425 ? 148.469 27.811 88.157 1.00 27.51 419 GLY B O 1
ATOM 8523 N N . HIS B 1 426 ? 147.735 25.921 87.142 1.00 29.00 420 HIS B N 1
ATOM 8524 C CA . HIS B 1 426 ? 149.082 25.454 86.860 1.00 30.54 420 HIS B CA 1
ATOM 8525 C C . HIS B 1 426 ? 149.745 26.255 85.769 1.00 29.59 420 HIS B C 1
ATOM 8526 O O . HIS B 1 426 ? 150.911 26.034 85.494 1.00 35.25 420 HIS B O 1
ATOM 8533 N N . TYR B 1 427 ? 148.990 27.075 85.051 1.00 26.74 421 TYR B N 1
ATOM 8534 C CA . TYR B 1 427 ? 149.543 27.764 83.878 1.00 24.29 421 TYR B CA 1
ATOM 8535 C C . TYR B 1 427 ? 149.840 29.229 84.156 1.00 24.41 421 TYR B C 1
ATOM 8536 O O . TYR B 1 427 ? 150.433 29.906 83.314 1.00 27.67 421 TYR B O 1
ATOM 8545 N N . ILE B 1 428 ? 149.464 29.737 85.311 1.00 23.69 422 ILE B N 1
ATOM 8546 C CA . ILE B 1 428 ? 149.609 31.171 85.606 1.00 24.18 422 ILE B CA 1
ATOM 8547 C C . ILE B 1 428 ? 151.021 31.597 85.872 1.00 26.98 422 ILE B C 1
ATOM 8548 O O . ILE B 1 428 ? 151.501 32.601 85.287 1.00 26.98 422 ILE B O 1
ATOM 8553 N N . TYR B 1 429 ? 151.726 30.821 86.716 1.00 27.85 423 TYR B N 1
ATOM 8554 C CA . TYR B 1 429 ? 153.117 31.163 87.139 1.00 26.21 423 TYR B CA 1
ATOM 8555 C C . TYR B 1 429 ? 154.121 30.078 86.733 1.00 27.75 423 TYR B C 1
ATOM 8556 O O . TYR B 1 429 ? 153.762 28.938 86.638 1.00 23.26 423 TYR B O 1
ATOM 8565 N N . LEU B 1 430 ? 155.385 30.436 86.544 1.00 28.41 424 LEU B N 1
ATOM 8566 C CA . LEU B 1 430 ? 156.469 29.454 86.524 1.00 32.95 424 LEU B CA 1
ATOM 8567 C C . LEU B 1 430 ? 157.635 29.900 87.433 1.00 34.12 424 LEU B C 1
ATOM 8568 O O . LEU B 1 430 ? 158.249 30.969 87.252 1.00 33.48 424 LEU B O 1
ATOM 8573 N N . GLN B 1 431 ? 157.951 29.053 88.393 1.00 38.43 425 GLN B N 1
ATOM 8574 C CA . GLN B 1 431 ? 159.094 29.293 89.275 1.00 45.24 425 GLN B CA 1
ATOM 8575 C C . GLN B 1 431 ? 160.318 28.650 88.661 1.00 42.29 425 GLN B C 1
ATOM 8576 O O . GLN B 1 431 ? 160.353 27.472 88.441 1.00 39.10 425 GLN B O 1
ATOM 8582 N N . THR B 1 432 ? 161.320 29.446 88.427 1.00 44.85 426 THR B N 1
ATOM 8583 C CA . THR B 1 432 ? 162.603 28.966 88.035 1.00 54.17 426 THR B CA 1
ATOM 8584 C C . THR B 1 432 ? 163.614 29.344 89.150 1.00 64.70 426 THR B C 1
ATOM 8585 O O . THR B 1 432 ? 163.273 30.100 90.055 1.00 61.63 426 THR B O 1
ATOM 8589 N N . SER B 1 433 ? 164.841 28.823 89.114 1.00 71.31 427 SER B N 1
ATOM 8590 C CA . SER B 1 433 ? 165.836 29.172 90.151 1.00 74.77 427 SER B CA 1
ATOM 8591 C C . SER B 1 433 ? 166.377 30.587 89.939 1.00 71.23 427 SER B C 1
ATOM 8592 O O . SER B 1 433 ? 166.741 31.266 90.880 1.00 75.33 427 SER B O 1
ATOM 8595 N N . ASP B 1 434 ? 166.428 31.046 88.700 1.00 69.51 428 ASP B N 1
ATOM 8596 C CA . ASP B 1 434 ? 166.789 32.453 88.473 1.00 72.84 428 ASP B CA 1
ATOM 8597 C C . ASP B 1 434 ? 165.618 33.534 88.365 1.00 64.64 428 ASP B C 1
ATOM 8598 O O . ASP B 1 434 ? 165.923 34.733 88.282 1.00 58.31 428 ASP B O 1
ATOM 8603 N N . ALA B 1 435 ? 164.322 33.150 88.453 1.00 54.69 429 ALA B N 1
ATOM 8604 C CA . ALA B 1 435 ? 163.193 34.125 88.436 1.00 42.76 429 ALA B CA 1
ATOM 8605 C C . ALA B 1 435 ? 161.827 33.508 88.742 1.00 38.92 429 ALA B C 1
ATOM 8606 O O . ALA B 1 435 ? 161.584 32.310 88.544 1.00 41.91 429 ALA B O 1
ATOM 8608 N N . LEU B 1 436 ? 160.911 34.321 89.224 1.00 33.99 430 LEU B N 1
ATOM 8609 C CA . LEU B 1 436 ? 159.493 33.934 89.199 1.00 34.56 430 LEU B CA 1
ATOM 8610 C C . LEU B 1 436 ? 158.837 34.647 87.994 1.00 31.62 430 LEU B C 1
ATOM 8611 O O . LEU B 1 436 ? 158.855 35.893 87.898 1.00 30.72 430 LEU B O 1
ATOM 8616 N N . PHE B 1 437 ? 158.264 33.845 87.109 1.00 29.41 431 PHE B N 1
ATOM 8617 C CA . PHE B 1 437 ? 157.586 34.340 85.889 1.00 29.42 431 PHE B CA 1
ATOM 8618 C C . PHE B 1 437 ? 156.050 34.353 86.074 1.00 26.69 431 PHE B C 1
ATOM 8619 O O . PHE B 1 437 ? 155.490 33.409 86.582 1.00 23.30 431 PHE B O 1
ATOM 8627 N N . VAL B 1 438 ? 155.423 35.477 85.703 1.00 25.28 432 VAL B N 1
ATOM 8628 C CA . VAL B 1 438 ? 153.958 35.604 85.598 1.00 26.93 432 VAL B CA 1
ATOM 8629 C C . VAL B 1 438 ? 153.579 35.514 84.124 1.00 25.47 432 VAL B C 1
ATOM 8630 O O . VAL B 1 438 ? 153.948 36.388 83.314 1.00 25.31 432 VAL B O 1
ATOM 8634 N N . HIS B 1 439 ? 152.917 34.422 83.759 1.00 25.18 433 HIS B N 1
ATOM 8635 C CA . HIS B 1 439 ? 152.506 34.214 82.359 1.00 24.26 433 HIS B CA 1
ATOM 8636 C C . HIS B 1 439 ? 151.116 34.788 82.092 1.00 23.98 433 HIS B C 1
ATOM 8637 O O . HIS B 1 439 ? 150.918 35.452 81.072 1.00 28.74 433 HIS B O 1
ATOM 8644 N N . LEU B 1 440 ? 150.170 34.487 82.980 1.00 23.26 434 LEU B N 1
ATOM 8645 C CA . LEU B 1 440 ? 148.768 34.869 82.804 1.00 21.69 434 LEU B CA 1
ATOM 8646 C C . LEU B 1 440 ? 148.339 35.836 83.881 1.00 23.49 434 LEU B C 1
ATOM 8647 O O . LEU B 1 440 ? 148.825 35.799 85.051 1.00 24.31 434 LEU B O 1
ATOM 8652 N N . TYR B 1 441 ? 147.461 36.744 83.485 1.00 22.04 435 TYR B N 1
ATOM 8653 C CA . TYR B 1 441 ? 146.953 37.743 84.373 1.00 20.80 435 TYR B CA 1
ATOM 8654 C C . TYR B 1 441 ? 145.551 37.304 84.822 1.00 22.90 435 TYR B C 1
ATOM 8655 O O . TYR B 1 441 ? 144.550 37.453 84.141 1.00 22.32 435 TYR B O 1
ATOM 8664 N N . VAL B 1 442 ? 145.538 36.739 86.008 1.00 24.34 436 VAL B N 1
ATOM 8665 C CA . VAL B 1 442 ? 144.396 36.033 86.583 1.00 24.11 436 VAL B CA 1
ATOM 8666 C C . VAL B 1 442 ? 144.450 36.319 88.066 1.00 24.06 436 VAL B C 1
ATOM 8667 O O . VAL B 1 442 ? 145.511 36.128 88.681 1.00 24.19 436 VAL B O 1
ATOM 8671 N N . GLY B 1 443 ? 143.351 36.825 88.608 1.00 24.89 437 GLY B N 1
ATOM 8672 C CA . GLY B 1 443 ? 143.219 37.068 90.047 1.00 25.83 437 GLY B CA 1
ATOM 8673 C C . GLY B 1 443 ? 143.595 35.781 90.776 1.00 28.17 437 GLY B C 1
ATOM 8674 O O . GLY B 1 443 ? 142.980 34.739 90.533 1.00 27.98 437 GLY B O 1
ATOM 8675 N N . SER B 1 444 ? 144.633 35.841 91.620 1.00 28.02 438 SER B N 1
ATOM 8676 C CA . SER B 1 444 ? 145.205 34.643 92.233 1.00 26.80 438 SER B CA 1
ATOM 8677 C C . SER B 1 444 ? 146.313 34.989 93.231 1.00 30.14 438 SER B C 1
ATOM 8678 O O . SER B 1 444 ? 146.786 36.124 93.313 1.00 28.20 438 SER B O 1
ATOM 8681 N N . ASP B 1 445 ? 146.731 33.995 94.006 1.00 32.78 439 ASP B N 1
ATOM 8682 C CA . ASP B 1 445 ? 147.977 34.107 94.747 1.00 34.14 439 ASP B CA 1
ATOM 8683 C C . ASP B 1 445 ? 148.806 32.839 94.754 1.00 32.87 439 ASP B C 1
ATOM 8684 O O . ASP B 1 445 ? 148.324 31.737 94.447 1.00 35.00 439 ASP B O 1
ATOM 8689 N N . ILE B 1 446 ? 150.094 33.048 94.984 1.00 28.71 440 ILE B N 1
ATOM 8690 C CA . ILE B 1 446 ? 151.048 32.008 94.965 1.00 32.39 440 ILE B CA 1
ATOM 8691 C C . ILE B 1 446 ? 152.038 32.167 96.116 1.00 32.80 440 ILE B C 1
ATOM 8692 O O . ILE B 1 446 ? 152.516 33.276 96.434 1.00 33.34 440 ILE B O 1
ATOM 8697 N N . GLN B 1 447 ? 152.327 31.035 96.741 1.00 34.05 441 GLN B N 1
ATOM 8698 C CA A GLN B 1 447 ? 153.318 30.919 97.818 0.50 34.10 441 GLN B CA 1
ATOM 8699 C CA B GLN B 1 447 ? 153.307 30.944 97.837 0.50 34.26 441 GLN B CA 1
ATOM 8700 C C . GLN B 1 447 ? 154.447 30.104 97.253 1.00 32.69 441 GLN B C 1
ATOM 8701 O O . GLN B 1 447 ? 154.250 28.964 96.877 1.00 35.25 441 GLN B O 1
ATOM 8712 N N . THR B 1 448 ? 155.619 30.677 97.134 1.00 30.96 442 THR B N 1
ATOM 8713 C CA . THR B 1 448 ? 156.694 29.997 96.399 1.00 35.72 442 THR B CA 1
ATOM 8714 C C . THR B 1 448 ? 158.073 30.303 97.039 1.00 35.35 442 THR B C 1
ATOM 8715 O O . THR B 1 448 ? 158.160 30.957 98.052 1.00 42.16 442 THR B O 1
ATOM 8719 N N . GLU B 1 449 ? 159.134 29.759 96.471 1.00 42.24 443 GLU B N 1
ATOM 8720 C CA . GLU B 1 449 ? 160.470 29.923 97.014 1.00 47.01 443 GLU B CA 1
ATOM 8721 C C . GLU B 1 449 ? 161.340 30.445 95.912 1.00 44.47 443 GLU B C 1
ATOM 8722 O O . GLU B 1 449 ? 161.421 29.859 94.874 1.00 42.97 443 GLU B O 1
ATOM 8728 N N . ILE B 1 450 ? 161.989 31.563 96.152 1.00 44.75 444 ILE B N 1
ATOM 8729 C CA . ILE B 1 450 ? 162.898 32.144 95.187 1.00 50.53 444 ILE B CA 1
ATOM 8730 C C . ILE B 1 450 ? 164.270 32.348 95.859 1.00 61.31 444 ILE B C 1
ATOM 8731 O O . ILE B 1 450 ? 164.327 32.931 96.965 1.00 64.79 444 ILE B O 1
ATOM 8736 N N . ASP B 1 451 ? 165.345 31.812 95.244 1.00 67.45 445 ASP B N 1
ATOM 8737 C CA . ASP B 1 451 ? 166.716 31.848 95.814 1.00 67.29 445 ASP B CA 1
ATOM 8738 C C . ASP B 1 451 ? 166.644 31.422 97.301 1.00 64.27 445 ASP B C 1
ATOM 8739 O O . ASP B 1 451 ? 167.123 32.133 98.224 1.00 67.83 445 ASP B O 1
ATOM 8744 N N . GLY B 1 452 ? 165.966 30.286 97.522 1.00 61.59 446 GLY B N 1
ATOM 8745 C CA . GLY B 1 452 ? 165.765 29.700 98.858 1.00 56.77 446 GLY B CA 1
ATOM 8746 C C . GLY B 1 452 ? 164.910 30.504 99.825 1.00 48.07 446 GLY B C 1
ATOM 8747 O O . GLY B 1 452 ? 164.759 30.145 100.980 1.00 51.56 446 GLY B O 1
ATOM 8748 N N . ARG B 1 453 ? 164.308 31.575 99.353 1.00 49.76 447 ARG B N 1
ATOM 8749 C CA . ARG B 1 453 ? 163.570 32.479 100.237 1.00 49.96 447 ARG B CA 1
ATOM 8750 C C . ARG B 1 453 ? 162.066 32.373 99.975 1.00 41.28 447 ARG B C 1
ATOM 8751 O O . ARG B 1 453 ? 161.653 32.246 98.842 1.00 38.49 447 ARG B O 1
ATOM 8759 N N . SER B 1 454 ? 161.278 32.314 101.040 1.00 38.97 448 SER B N 1
ATOM 8760 C CA . SER B 1 454 ? 159.848 32.173 100.935 1.00 40.22 448 SER B CA 1
ATOM 8761 C C . SER B 1 454 ? 159.236 33.501 100.506 1.00 43.17 448 SER B C 1
ATOM 8762 O O . SER B 1 454 ? 159.433 34.533 101.177 1.00 44.84 448 SER B O 1
ATOM 8765 N N . VAL B 1 455 ? 158.451 33.460 99.421 1.00 40.97 449 VAL B N 1
ATOM 8766 C CA . VAL B 1 455 ? 157.800 34.669 98.875 1.00 38.50 449 VAL B CA 1
ATOM 8767 C C . VAL B 1 455 ? 156.324 34.467 98.536 1.00 34.32 449 VAL B C 1
ATOM 8768 O O . VAL B 1 455 ? 155.937 33.510 97.882 1.00 29.04 449 VAL B O 1
ATOM 8772 N N . LYS B 1 456 ? 155.507 35.390 98.992 1.00 36.66 450 LYS B N 1
ATOM 8773 C CA . LYS B 1 456 ? 154.078 35.378 98.717 1.00 39.96 450 LYS B CA 1
ATOM 8774 C C . LYS B 1 456 ? 153.741 36.487 97.694 1.00 38.06 450 LYS B C 1
ATOM 8775 O O . LYS B 1 456 ? 154.156 37.655 97.837 1.00 35.08 450 LYS B O 1
ATOM 8781 N N . ILE B 1 457 ? 153.011 36.107 96.655 1.00 34.85 451 ILE B N 1
ATOM 8782 C CA . ILE B 1 457 ? 152.604 37.029 95.601 1.00 32.79 451 ILE B CA 1
ATOM 8783 C C . ILE B 1 457 ? 151.114 36.972 95.357 1.00 31.15 451 ILE B C 1
ATOM 8784 O O . ILE B 1 457 ? 150.546 35.894 95.204 1.00 31.25 451 ILE B O 1
ATOM 8797 N N . GLN B 1 459 ? 147.904 38.567 92.967 1.00 27.53 453 GLN B N 1
ATOM 8798 C CA . GLN B 1 459 ? 147.439 39.306 91.775 1.00 25.83 453 GLN B CA 1
ATOM 8799 C C . GLN B 1 459 ? 145.990 39.706 91.928 1.00 24.57 453 GLN B C 1
ATOM 8800 O O . GLN B 1 459 ? 145.156 38.840 92.105 1.00 24.96 453 GLN B O 1
ATOM 8806 N N . GLU B 1 460 ? 145.675 40.973 91.751 1.00 24.76 454 GLU B N 1
ATOM 8807 C CA . GLU B 1 460 ? 144.283 41.439 91.739 1.00 26.90 454 GLU B CA 1
ATOM 8808 C C . GLU B 1 460 ? 144.060 42.161 90.421 1.00 24.20 454 GLU B C 1
ATOM 8809 O O . GLU B 1 460 ? 144.860 43.020 90.035 1.00 22.66 454 GLU B O 1
ATOM 8815 N N . THR B 1 461 ? 143.027 41.779 89.704 1.00 22.97 455 THR B N 1
ATOM 8816 C CA . THR B 1 461 ? 142.828 42.316 88.361 1.00 23.49 455 THR B CA 1
ATOM 8817 C C . THR B 1 461 ? 141.480 41.863 87.881 1.00 25.57 455 THR B C 1
ATOM 8818 O O . THR B 1 461 ? 141.023 40.778 88.296 1.00 21.38 455 THR B O 1
ATOM 8822 N N . ASN B 1 462 ? 140.862 42.678 87.004 1.00 24.65 456 ASN B N 1
ATOM 8823 C CA A ASN B 1 462 ? 139.620 42.279 86.321 0.50 23.96 456 ASN B CA 1
ATOM 8824 C CA B ASN B 1 462 ? 139.630 42.287 86.346 0.50 25.85 456 ASN B CA 1
ATOM 8825 C C . ASN B 1 462 ? 139.891 41.794 84.916 1.00 25.08 456 ASN B C 1
ATOM 8826 O O . ASN B 1 462 ? 138.972 41.666 84.104 1.00 24.67 456 ASN B O 1
ATOM 8835 N N . TYR B 1 463 ? 141.150 41.505 84.615 1.00 24.30 457 TYR B N 1
ATOM 8836 C CA . TYR B 1 463 ? 141.505 40.866 83.367 1.00 23.50 457 TYR B CA 1
ATOM 8837 C C . TYR B 1 463 ? 140.612 39.647 83.218 1.00 23.92 457 TYR B C 1
ATOM 8838 O O . TYR B 1 463 ? 140.447 38.883 84.188 1.00 25.26 457 TYR B O 1
ATOM 8847 N N . PRO B 1 464 ? 140.079 39.415 81.987 1.00 25.59 458 PRO B N 1
ATOM 8848 C CA . PRO B 1 464 ? 140.484 40.040 80.714 1.00 25.13 458 PRO B CA 1
ATOM 8849 C C . PRO B 1 464 ? 139.719 41.270 80.323 1.00 24.15 458 PRO B C 1
ATOM 8850 O O . PRO B 1 464 ? 139.980 41.811 79.256 1.00 27.98 458 PRO B O 1
ATOM 8854 N N . TRP B 1 465 ? 138.819 41.730 81.173 1.00 22.93 459 TRP B N 1
ATOM 8855 C CA . TRP B 1 465 ? 137.943 42.858 80.837 1.00 22.58 459 TRP B CA 1
ATOM 8856 C C . TRP B 1 465 ? 138.631 44.181 81.033 1.00 23.51 459 TRP B C 1
ATOM 8857 O O . TRP B 1 465 ? 138.225 45.193 80.431 1.00 25.09 459 TRP B O 1
ATOM 8868 N N . ASP B 1 466 ? 139.737 44.162 81.778 1.00 25.26 460 ASP B N 1
ATOM 8869 C CA . ASP B 1 466 ? 140.520 45.370 82.006 1.00 25.73 460 ASP B CA 1
ATOM 8870 C C . ASP B 1 466 ? 142.006 45.026 82.122 1.00 27.29 460 ASP B C 1
ATOM 8871 O O . ASP B 1 466 ? 142.364 43.934 82.583 1.00 26.19 460 ASP B O 1
ATOM 8876 N N . GLY B 1 467 ? 142.871 45.958 81.707 1.00 27.56 461 GLY B N 1
ATOM 8877 C CA . GLY B 1 467 ? 144.297 45.692 81.672 1.00 29.44 461 GLY B CA 1
ATOM 8878 C C . GLY B 1 467 ? 145.148 46.132 82.855 1.00 26.47 461 GLY B C 1
ATOM 8879 O O . GLY B 1 467 ? 146.380 46.069 82.793 1.00 28.26 461 GLY B O 1
ATOM 8880 N N . THR B 1 468 ? 144.509 46.554 83.916 1.00 24.80 462 THR B N 1
ATOM 8881 C CA . THR B 1 468 ? 145.196 46.927 85.123 1.00 23.43 462 THR B CA 1
ATOM 8882 C C . THR B 1 468 ? 145.370 45.698 86.021 1.00 21.73 462 THR B C 1
ATOM 8883 O O . THR B 1 468 ? 144.392 45.008 86.420 1.00 25.28 462 THR B O 1
ATOM 8887 N N . VAL B 1 469 ? 146.618 45.458 86.393 1.00 20.24 463 VAL B N 1
ATOM 8888 C CA . VAL B 1 469 ? 146.948 44.365 87.315 1.00 21.66 463 VAL B CA 1
ATOM 8889 C C . VAL B 1 469 ? 147.732 44.895 88.512 1.00 22.70 463 VAL B C 1
ATOM 8890 O O . VAL B 1 469 ? 148.723 45.625 88.336 1.00 23.36 463 VAL B O 1
ATOM 8894 N N . ARG B 1 470 ? 147.286 44.540 89.717 1.00 25.39 464 ARG B N 1
ATOM 8895 C CA . ARG B 1 470 ? 148.063 44.892 90.964 1.00 29.33 464 ARG B CA 1
ATOM 8896 C C . ARG B 1 470 ? 148.652 43.646 91.579 1.00 26.84 464 ARG B C 1
ATOM 8897 O O . ARG B 1 470 ? 147.937 42.696 91.911 1.00 26.94 464 ARG B O 1
ATOM 8905 N N . LEU B 1 471 ? 149.958 43.630 91.635 1.00 27.57 465 LEU B N 1
ATOM 8906 C CA . LEU B 1 471 ? 150.715 42.562 92.233 1.00 28.79 465 LEU B CA 1
ATOM 8907 C C . LEU B 1 471 ? 151.273 43.085 93.537 1.00 30.05 465 LEU B C 1
ATOM 8908 O O . LEU B 1 471 ? 152.056 44.060 93.562 1.00 28.83 465 LEU B O 1
ATOM 8913 N N . THR B 1 472 ? 150.973 42.369 94.599 1.00 29.89 466 THR B N 1
ATOM 8914 C CA . THR B 1 472 ? 151.621 42.607 95.873 1.00 31.20 466 THR B CA 1
ATOM 8915 C C . THR B 1 472 ? 152.674 41.525 96.118 1.00 31.43 466 THR B C 1
ATOM 8916 O O . THR B 1 472 ? 152.385 40.327 95.990 1.00 32.38 466 THR B O 1
ATOM 8920 N N . VAL B 1 473 ? 153.899 41.962 96.407 1.00 29.50 467 VAL B N 1
ATOM 8921 C CA . VAL B 1 473 ? 155.040 41.058 96.561 1.00 33.88 467 VAL B CA 1
ATOM 8922 C C . VAL B 1 473 ? 155.552 41.114 97.996 1.00 35.49 467 VAL B C 1
ATOM 8923 O O . VAL B 1 473 ? 155.976 42.172 98.463 1.00 43.46 467 VAL B O 1
ATOM 8927 N N . SER B 1 474 ? 155.481 39.994 98.692 1.00 33.60 468 SER B N 1
ATOM 8928 C CA . SER B 1 474 ? 155.870 39.940 100.098 1.00 36.58 468 SER B CA 1
ATOM 8929 C C . SER B 1 474 ? 156.858 38.824 100.387 1.00 31.71 468 SER B C 1
ATOM 8930 O O . SER B 1 474 ? 156.435 37.719 100.655 1.00 30.66 468 SER B O 1
ATOM 8933 N N . PRO B 1 475 ? 158.152 39.133 100.376 1.00 29.65 469 PRO B N 1
ATOM 8934 C CA . PRO B 1 475 ? 159.127 38.164 100.808 1.00 32.84 469 PRO B CA 1
ATOM 8935 C C . PRO B 1 475 ? 159.181 38.067 102.335 1.00 35.74 469 PRO B C 1
ATOM 8936 O O . PRO B 1 475 ? 158.808 39.000 103.034 1.00 31.43 469 PRO B O 1
ATOM 8940 N N . GLU B 1 476 ? 159.551 36.895 102.823 1.00 38.13 470 GLU B N 1
ATOM 8941 C CA . GLU B 1 476 ? 159.609 36.658 104.273 1.00 44.49 470 GLU B CA 1
ATOM 8942 C C . GLU B 1 476 ? 160.544 37.683 104.887 1.00 41.98 470 GLU B C 1
ATOM 8943 O O . GLU B 1 476 ? 160.191 38.351 105.830 1.00 47.83 470 GLU B O 1
ATOM 8949 N N . SER B 1 477 ? 161.722 37.831 104.316 1.00 36.53 471 SER B N 1
ATOM 8950 C CA . SER B 1 477 ? 162.542 38.980 104.637 1.00 38.00 471 SER B CA 1
ATOM 8951 C C . SER B 1 477 ? 163.062 39.622 103.342 1.00 34.16 471 SER B C 1
ATOM 8952 O O . SER B 1 477 ? 163.143 38.974 102.302 1.00 32.62 471 SER B O 1
ATOM 8955 N N . ALA B 1 478 ? 163.412 40.893 103.425 1.00 32.04 472 ALA B N 1
ATOM 8956 C CA . ALA B 1 478 ? 163.757 41.642 102.251 1.00 30.26 472 ALA B CA 1
ATOM 8957 C C . ALA B 1 478 ? 164.910 40.998 101.526 1.00 33.18 472 ALA B C 1
ATOM 8958 O O . ALA B 1 478 ? 165.819 40.435 102.151 1.00 33.99 472 ALA B O 1
ATOM 8960 N N . GLY B 1 479 ? 164.861 41.071 100.196 1.00 30.90 473 GLY B N 1
ATOM 8961 C CA . GLY B 1 479 ? 165.831 40.407 99.357 1.00 31.67 473 GLY B CA 1
ATOM 8962 C C . GLY B 1 479 ? 165.706 40.644 97.864 1.00 32.52 473 GLY B C 1
ATOM 8963 O O . GLY B 1 479 ? 164.640 40.966 97.362 1.00 27.84 473 GLY B O 1
ATOM 8964 N N . GLU B 1 480 ? 166.842 40.492 97.194 1.00 30.82 474 GLU B N 1
ATOM 8965 C CA . GLU B 1 480 ? 166.990 40.737 95.811 1.00 32.36 474 GLU B CA 1
ATOM 8966 C C . GLU B 1 480 ? 166.580 39.480 95.025 1.00 34.52 474 GLU B C 1
ATOM 8967 O O . GLU B 1 480 ? 167.058 38.395 95.283 1.00 34.36 474 GLU B O 1
ATOM 8973 N N . PHE B 1 481 ? 165.611 39.624 94.138 1.00 29.87 475 PHE B N 1
ATOM 8974 C CA . PHE B 1 481 ? 165.333 38.564 93.169 1.00 29.41 475 PHE B CA 1
ATOM 8975 C C . PHE B 1 481 ? 164.565 39.178 91.984 1.00 26.08 475 PHE B C 1
ATOM 8976 O O . PHE B 1 481 ? 164.247 40.380 91.979 1.00 21.97 475 PHE B O 1
ATOM 8984 N N . THR B 1 482 ? 164.369 38.342 90.972 1.00 24.85 476 THR B N 1
ATOM 8985 C CA . THR B 1 482 ? 163.813 38.745 89.735 1.00 28.98 476 THR B CA 1
ATOM 8986 C C . THR B 1 482 ? 162.384 38.247 89.572 1.00 30.95 476 THR B C 1
ATOM 8987 O O . THR B 1 482 ? 162.048 37.078 89.775 1.00 28.53 476 THR B O 1
ATOM 8991 N N . LEU B 1 483 ? 161.539 39.182 89.214 1.00 35.83 477 LEU B N 1
ATOM 8992 C CA . LEU B 1 483 ? 160.182 38.903 88.783 1.00 35.18 477 LEU B CA 1
ATOM 8993 C C . LEU B 1 483 ? 160.147 39.097 87.264 1.00 31.50 477 LEU B C 1
ATOM 8994 O O . LEU B 1 483 ? 160.470 40.176 86.774 1.00 26.24 477 LEU B O 1
ATOM 8999 N N . GLY B 1 484 ? 159.737 38.059 86.535 1.00 26.06 478 GLY B N 1
ATOM 9000 C CA . GLY B 1 484 ? 159.567 38.142 85.095 1.00 25.63 478 GLY B CA 1
ATOM 9001 C C . GLY B 1 484 ? 158.094 38.327 84.741 1.00 26.35 478 GLY B C 1
ATOM 9002 O O . GLY B 1 484 ? 157.257 37.438 84.995 1.00 28.40 478 GLY B O 1
ATOM 9003 N N . LEU B 1 485 ? 157.762 39.457 84.144 1.00 25.86 479 LEU B N 1
ATOM 9004 C CA . LEU B 1 485 ? 156.332 39.735 83.787 1.00 27.13 479 LEU B CA 1
ATOM 9005 C C . LEU B 1 485 ? 156.104 39.741 82.283 1.00 22.21 479 LEU B C 1
ATOM 9006 O O . LEU B 1 485 ? 156.687 40.540 81.583 1.00 20.98 479 LEU B O 1
ATOM 9011 N N . ARG B 1 486 ? 155.255 38.870 81.774 1.00 23.14 480 ARG B N 1
ATOM 9012 C CA . ARG B 1 486 ? 154.933 38.912 80.319 1.00 23.37 480 ARG B CA 1
ATOM 9013 C C . ARG B 1 486 ? 154.295 40.210 79.898 1.00 24.98 480 ARG B C 1
ATOM 9014 O O . ARG B 1 486 ? 153.351 40.699 80.512 1.00 23.63 480 ARG B O 1
ATOM 9022 N N . ILE B 1 487 ? 154.855 40.794 78.860 1.00 25.93 481 ILE B N 1
ATOM 9023 C CA . ILE B 1 487 ? 154.263 41.918 78.214 1.00 26.64 481 ILE B CA 1
ATOM 9024 C C . ILE B 1 487 ? 153.469 41.376 76.995 1.00 24.83 481 ILE B C 1
ATOM 9025 O O . ILE B 1 487 ? 154.071 40.944 75.998 1.00 23.03 481 ILE B O 1
ATOM 9030 N N . PRO B 1 488 ? 152.120 41.317 77.121 1.00 19.29 482 PRO B N 1
ATOM 9031 C CA . PRO B 1 488 ? 151.373 40.657 76.054 1.00 20.29 482 PRO B CA 1
ATOM 9032 C C . PRO B 1 488 ? 151.672 41.244 74.683 1.00 19.04 482 PRO B C 1
ATOM 9033 O O . PRO B 1 488 ? 151.654 42.461 74.485 1.00 16.86 482 PRO B O 1
ATOM 9037 N N . GLY B 1 489 ? 151.935 40.354 73.748 1.00 21.72 483 GLY B N 1
ATOM 9038 C CA . GLY B 1 489 ? 152.153 40.727 72.338 1.00 21.56 483 GLY B CA 1
ATOM 9039 C C . GLY B 1 489 ? 151.016 41.534 71.716 1.00 22.58 483 GLY B C 1
ATOM 9040 O O . GLY B 1 489 ? 151.270 42.305 70.816 1.00 23.70 483 GLY B O 1
ATOM 9041 N N . TRP B 1 490 ? 149.780 41.380 72.199 1.00 21.48 484 TRP B N 1
ATOM 9042 C CA . TRP B 1 490 ? 148.661 42.188 71.688 1.00 22.88 484 TRP B CA 1
ATOM 9043 C C . TRP B 1 490 ? 148.691 43.631 72.158 1.00 24.74 484 TRP B C 1
ATOM 9044 O O . TRP B 1 490 ? 147.997 44.490 71.634 1.00 26.16 484 TRP B O 1
ATOM 9055 N N . CYS B 1 491 ? 149.511 43.916 73.146 1.00 24.76 485 CYS B N 1
ATOM 9056 C CA . CYS B 1 491 ? 149.447 45.193 73.827 1.00 24.58 485 CYS B CA 1
ATOM 9057 C C . CYS B 1 491 ? 150.448 46.178 73.262 1.00 25.02 485 CYS B C 1
ATOM 9058 O O . CYS B 1 491 ? 151.522 45.782 72.910 1.00 27.59 485 CYS B O 1
ATOM 9061 N N . ARG B 1 492 ? 150.143 47.467 73.238 1.00 28.77 486 ARG B N 1
ATOM 9062 C CA . ARG B 1 492 ? 151.159 48.512 72.997 1.00 34.01 486 ARG B CA 1
ATOM 9063 C C . ARG B 1 492 ? 151.089 49.495 74.150 1.00 33.80 486 ARG B C 1
ATOM 9064 O O . ARG B 1 492 ? 150.024 49.737 74.716 1.00 36.02 486 ARG B O 1
ATOM 9072 N N . GLY B 1 493 ? 152.220 50.076 74.500 1.00 34.92 487 GLY B N 1
ATOM 9073 C CA . GLY B 1 493 ? 152.270 51.033 75.614 1.00 32.07 487 GLY B CA 1
ATOM 9074 C C . GLY B 1 493 ? 152.023 50.446 76.996 1.00 30.76 487 GLY B C 1
ATOM 9075 O O . GLY B 1 493 ? 151.430 51.114 77.863 1.00 28.17 487 GLY B O 1
ATOM 9076 N N . ALA B 1 494 ? 152.502 49.229 77.254 1.00 27.76 488 ALA B N 1
ATOM 9077 C CA . ALA B 1 494 ? 152.430 48.685 78.628 1.00 27.84 488 ALA B CA 1
ATOM 9078 C C . ALA B 1 494 ? 153.214 49.529 79.609 1.00 29.28 488 ALA B C 1
ATOM 9079 O O . ALA B 1 494 ? 154.238 50.116 79.264 1.00 28.36 488 ALA B O 1
ATOM 9081 N N . GLU B 1 495 ? 152.661 49.722 80.791 1.00 32.16 489 GLU B N 1
ATOM 9082 C CA . GLU B 1 495 ? 153.318 50.578 81.773 1.00 34.03 489 GLU B CA 1
ATOM 9083 C C . GLU B 1 495 ? 153.448 49.754 83.031 1.00 33.80 489 GLU B C 1
ATOM 9084 O O . GLU B 1 495 ? 152.507 49.038 83.403 1.00 33.63 489 GLU B O 1
ATOM 9090 N N . VAL B 1 496 ? 154.535 50.012 83.746 1.00 31.83 490 VAL B N 1
ATOM 9091 C CA . VAL B 1 496 ? 154.758 49.435 85.071 1.00 31.59 490 VAL B CA 1
ATOM 9092 C C . VAL B 1 496 ? 155.221 50.376 86.162 1.00 27.14 490 VAL B C 1
ATOM 9093 O O . VAL B 1 496 ? 156.066 51.218 85.941 1.00 25.83 490 VAL B O 1
ATOM 9097 N N . THR B 1 497 ? 154.550 50.309 87.296 1.00 25.43 491 THR B N 1
ATOM 9098 C CA . THR B 1 497 ? 154.783 51.218 88.374 1.00 29.75 491 THR B CA 1
ATOM 9099 C C . THR B 1 497 ? 155.092 50.363 89.616 1.00 30.06 491 THR B C 1
ATOM 9100 O O . THR B 1 497 ? 154.519 49.303 89.782 1.00 26.30 491 THR B O 1
ATOM 9104 N N . ILE B 1 498 ? 156.106 50.771 90.375 1.00 29.70 492 ILE B N 1
ATOM 9105 C CA . ILE B 1 498 ? 156.523 50.079 91.574 1.00 26.74 492 ILE B CA 1
ATOM 9106 C C . ILE B 1 498 ? 156.439 51.088 92.702 1.00 26.95 492 ILE B C 1
ATOM 9107 O O . ILE B 1 498 ? 157.075 52.135 92.665 1.00 28.10 492 ILE B O 1
ATOM 9112 N N . ASN B 1 499 ? 155.616 50.746 93.687 1.00 28.31 493 ASN B N 1
ATOM 9113 C CA . ASN B 1 499 ? 155.296 51.619 94.790 1.00 32.08 493 ASN B CA 1
ATOM 9114 C C . ASN B 1 499 ? 155.050 53.019 94.293 1.00 34.20 493 ASN B C 1
ATOM 9115 O O . ASN B 1 499 ? 155.575 53.973 94.841 1.00 35.21 493 ASN B O 1
ATOM 9120 N N . GLY B 1 500 ? 154.213 53.135 93.266 1.00 37.01 494 GLY B N 1
ATOM 9121 C CA . GLY B 1 500 ? 153.721 54.442 92.848 1.00 34.34 494 GLY B CA 1
ATOM 9122 C C . GLY B 1 500 ? 154.686 55.168 91.938 1.00 33.58 494 GLY B C 1
ATOM 9123 O O . GLY B 1 500 ? 154.333 56.217 91.452 1.00 41.99 494 GLY B O 1
ATOM 9124 N N . GLU B 1 501 ? 155.867 54.611 91.665 1.00 36.43 495 GLU B N 1
ATOM 9125 C CA . GLU B 1 501 ? 156.798 55.236 90.701 1.00 39.96 495 GLU B CA 1
ATOM 9126 C C . GLU B 1 501 ? 156.855 54.442 89.399 1.00 37.21 495 GLU B C 1
ATOM 9127 O O . GLU B 1 501 ? 157.032 53.205 89.402 1.00 34.15 495 GLU B O 1
ATOM 9133 N N . LYS B 1 502 ? 156.799 55.169 88.288 1.00 35.54 496 LYS B N 1
ATOM 9134 C CA . LYS B 1 502 ? 156.870 54.591 86.956 1.00 37.28 496 LYS B CA 1
ATOM 9135 C C . LYS B 1 502 ? 158.283 54.089 86.690 1.00 34.68 496 LYS B C 1
ATOM 9136 O O . LYS B 1 502 ? 159.257 54.687 87.098 1.00 39.42 496 LYS B O 1
ATOM 9142 N N . VAL B 1 503 ? 158.368 52.945 86.056 1.00 31.21 497 VAL B N 1
ATOM 9143 C CA . VAL B 1 503 ? 159.615 52.259 85.774 1.00 33.98 497 VAL B CA 1
ATOM 9144 C C . VAL B 1 503 ? 159.725 52.125 84.274 1.00 33.60 497 VAL B C 1
ATOM 9145 O O . VAL B 1 503 ? 158.768 51.720 83.623 1.00 31.26 497 VAL B O 1
ATOM 9149 N N . ASP B 1 504 ? 160.897 52.430 83.744 1.00 32.41 498 ASP B N 1
ATOM 9150 C CA . ASP B 1 504 ? 161.186 52.287 82.352 1.00 35.02 498 ASP B CA 1
ATOM 9151 C C . ASP B 1 504 ? 161.455 50.824 82.079 1.00 32.57 498 ASP B C 1
ATOM 9152 O O . ASP B 1 504 ? 162.467 50.278 82.486 1.00 33.20 498 ASP B O 1
ATOM 9157 N N . ILE B 1 505 ? 160.520 50.175 81.413 1.00 36.16 499 ILE B N 1
ATOM 9158 C CA . ILE B 1 505 ? 160.618 48.725 81.228 1.00 38.44 499 ILE B CA 1
ATOM 9159 C C . ILE B 1 505 ? 161.378 48.355 79.977 1.00 34.62 499 ILE B C 1
ATOM 9160 O O . ILE B 1 505 ? 161.771 47.212 79.831 1.00 33.89 499 ILE B O 1
ATOM 9165 N N . VAL B 1 506 ? 161.517 49.305 79.081 1.00 37.86 500 VAL B N 1
ATOM 9166 C CA . VAL B 1 506 ? 162.086 49.024 77.772 1.00 46.26 500 VAL B CA 1
ATOM 9167 C C . VAL B 1 506 ? 163.437 48.328 77.868 1.00 44.05 500 VAL B C 1
ATOM 9168 O O . VAL B 1 506 ? 163.636 47.329 77.210 1.00 48.81 500 VAL B O 1
ATOM 9172 N N . PRO B 1 507 ? 164.340 48.821 78.721 1.00 43.71 501 PRO B N 1
ATOM 9173 C CA . PRO B 1 507 ? 165.626 48.131 78.920 1.00 39.33 501 PRO B CA 1
ATOM 9174 C C . PRO B 1 507 ? 165.539 46.854 79.726 1.00 36.91 501 PRO B C 1
ATOM 9175 O O . PRO B 1 507 ? 166.500 46.156 79.806 1.00 33.20 501 PRO B O 1
ATOM 9179 N N . LEU B 1 508 ? 164.403 46.564 80.339 1.00 32.96 502 LEU B N 1
ATOM 9180 C CA . LEU B 1 508 ? 164.272 45.367 81.129 1.00 34.06 502 LEU B CA 1
ATOM 9181 C C . LEU B 1 508 ? 163.685 44.210 80.359 1.00 30.57 502 LEU B C 1
ATOM 9182 O O . LEU B 1 508 ? 163.563 43.099 80.877 1.00 28.03 502 LEU B O 1
ATOM 9187 N N . ILE B 1 509 ? 163.274 44.456 79.129 1.00 34.37 503 ILE B N 1
ATOM 9188 C CA . ILE B 1 509 ? 162.446 43.454 78.414 1.00 34.73 503 ILE B CA 1
ATOM 9189 C C . ILE B 1 509 ? 163.344 42.586 77.606 1.00 33.17 503 ILE B C 1
ATOM 9190 O O . ILE B 1 509 ? 164.167 43.063 76.836 1.00 33.44 503 ILE B O 1
ATOM 9195 N N . LYS B 1 510 ? 163.112 41.304 77.700 1.00 32.10 504 LYS B N 1
ATOM 9196 C CA . LYS B 1 510 ? 163.788 40.400 76.851 1.00 36.57 504 LYS B CA 1
ATOM 9197 C C . LYS B 1 510 ? 162.778 39.356 76.389 1.00 33.34 504 LYS B C 1
ATOM 9198 O O . LYS B 1 510 ? 162.178 38.654 77.211 1.00 28.18 504 LYS B O 1
ATOM 9204 N N . LYS B 1 511 ? 162.586 39.276 75.071 1.00 31.33 505 LYS B N 1
ATOM 9205 C CA . LYS B 1 511 ? 161.666 38.322 74.462 1.00 30.01 505 LYS B CA 1
ATOM 9206 C C . LYS B 1 511 ? 160.315 38.300 75.136 1.00 26.17 505 LYS B C 1
ATOM 9207 O O . LYS B 1 511 ? 159.838 37.258 75.559 1.00 25.04 505 LYS B O 1
ATOM 9213 N N . GLY B 1 512 ? 159.729 39.479 75.254 1.00 23.32 506 GLY B N 1
ATOM 9214 C CA . GLY B 1 512 ? 158.389 39.641 75.716 1.00 25.27 506 GLY B CA 1
ATOM 9215 C C . GLY B 1 512 ? 158.179 39.546 77.208 1.00 25.89 506 GLY B C 1
ATOM 9216 O O . GLY B 1 512 ? 157.026 39.500 77.644 1.00 25.11 506 GLY B O 1
ATOM 9217 N N . TYR B 1 513 ? 159.253 39.503 77.984 1.00 23.79 507 TYR B N 1
ATOM 9218 C CA . TYR B 1 513 ? 159.118 39.460 79.458 1.00 25.83 507 TYR B CA 1
ATOM 9219 C C . TYR B 1 513 ? 159.907 40.622 80.005 1.00 24.18 507 TYR B C 1
ATOM 9220 O O . TYR B 1 513 ? 161.063 40.823 79.614 1.00 24.56 507 TYR B O 1
ATOM 9229 N N . ALA B 1 514 ? 159.290 41.389 80.875 1.00 23.21 508 ALA B N 1
ATOM 9230 C CA . ALA B 1 514 ? 160.004 42.437 81.595 1.00 26.65 508 ALA B CA 1
ATOM 9231 C C . ALA B 1 514 ? 160.657 41.756 82.833 1.00 26.56 508 ALA B C 1
ATOM 9232 O O . ALA B 1 514 ? 159.962 41.163 83.689 1.00 26.14 508 ALA B O 1
ATOM 9234 N N . TYR B 1 515 ? 161.990 41.840 82.907 1.00 27.44 509 TYR B N 1
ATOM 9235 C CA . TYR B 1 515 ? 162.742 41.287 84.053 1.00 28.08 509 TYR B CA 1
ATOM 9236 C C . TYR B 1 515 ? 162.937 42.372 85.103 1.00 26.45 509 TYR B C 1
ATOM 9237 O O . TYR B 1 515 ? 163.752 43.281 84.932 1.00 29.68 509 TYR B O 1
ATOM 9246 N N . ILE B 1 516 ? 162.187 42.277 86.179 1.00 23.29 510 ILE B N 1
ATOM 9247 C CA . ILE B 1 516 ? 162.320 43.217 87.275 1.00 28.11 510 ILE B CA 1
ATOM 9248 C C . ILE B 1 516 ? 163.126 42.647 88.472 1.00 31.16 510 ILE B C 1
ATOM 9249 O O . ILE B 1 516 ? 162.599 41.840 89.285 1.00 29.66 510 ILE B O 1
ATOM 9254 N N . ARG B 1 517 ? 164.387 43.081 88.541 1.00 29.59 511 ARG B N 1
ATOM 9255 C CA . ARG B 1 517 ? 165.313 42.636 89.548 1.00 32.96 511 ARG B CA 1
ATOM 9256 C C . ARG B 1 517 ? 165.626 43.836 90.464 1.00 32.14 511 ARG B C 1
ATOM 9257 O O . ARG B 1 517 ? 166.047 44.883 90.024 1.00 31.84 511 ARG B O 1
ATOM 9265 N N . ARG B 1 518 ? 165.421 43.638 91.754 1.00 30.47 512 ARG B N 1
ATOM 9266 C CA . ARG B 1 518 ? 165.579 44.700 92.745 1.00 27.76 512 ARG B CA 1
ATOM 9267 C C . ARG B 1 518 ? 165.484 44.015 94.095 1.00 26.08 512 ARG B C 1
ATOM 9268 O O . ARG B 1 518 ? 165.170 42.795 94.200 1.00 25.36 512 ARG B O 1
ATOM 9276 N N . VAL B 1 519 ? 165.731 44.792 95.133 1.00 27.47 513 VAL B N 1
ATOM 9277 C CA . VAL B 1 519 ? 165.465 44.341 96.506 1.00 28.93 513 VAL B CA 1
ATOM 9278 C C . VAL B 1 519 ? 164.008 44.549 96.789 1.00 26.63 513 VAL B C 1
ATOM 9279 O O . VAL B 1 519 ? 163.541 45.672 96.777 1.00 29.26 513 VAL B O 1
ATOM 9283 N N . TRP B 1 520 ? 163.318 43.479 97.099 1.00 26.30 514 TRP B N 1
ATOM 9284 C CA . TRP B 1 520 ? 161.884 43.504 97.392 1.00 26.35 514 TRP B CA 1
ATOM 9285 C C . TRP B 1 520 ? 161.697 43.532 98.898 1.00 28.46 514 TRP B C 1
ATOM 9286 O O . TRP B 1 520 ? 162.329 42.775 99.600 1.00 29.35 514 TRP B O 1
ATOM 9297 N N . GLN B 1 521 ? 160.781 44.352 99.350 1.00 28.67 515 GLN B N 1
ATOM 9298 C CA . GLN B 1 521 ? 160.412 44.488 100.738 1.00 35.48 515 GLN B CA 1
ATOM 9299 C C . GLN B 1 521 ? 158.947 44.033 100.850 1.00 36.90 515 GLN B C 1
ATOM 9300 O O . GLN B 1 521 ? 158.146 44.232 99.930 1.00 34.40 515 GLN B O 1
ATOM 9306 N N . GLN B 1 522 ? 158.599 43.552 102.032 1.00 39.95 516 GLN B N 1
ATOM 9307 C CA . GLN B 1 522 ? 157.222 43.294 102.461 1.00 43.01 516 GLN B CA 1
ATOM 9308 C C . GLN B 1 522 ? 156.224 44.382 102.004 1.00 39.02 516 GLN B C 1
ATOM 9309 O O . GLN B 1 522 ? 156.374 45.532 102.326 1.00 38.48 516 GLN B O 1
ATOM 9315 N N . GLY B 1 523 ? 155.186 44.000 101.277 1.00 37.68 517 GLY B N 1
ATOM 9316 C CA . GLY B 1 523 ? 154.146 44.968 100.886 1.00 37.83 517 GLY B CA 1
ATOM 9317 C C . GLY B 1 523 ? 154.505 45.838 99.669 1.00 37.62 517 GLY B C 1
ATOM 9318 O O . GLY B 1 523 ? 153.784 46.755 99.340 1.00 37.46 517 GLY B O 1
ATOM 9319 N N . ASP B 1 524 ? 155.584 45.495 98.957 1.00 32.88 518 ASP B N 1
ATOM 9320 C CA . ASP B 1 524 ? 155.869 46.119 97.690 1.00 32.34 518 ASP B CA 1
ATOM 9321 C C . ASP B 1 524 ? 154.704 45.864 96.704 1.00 31.31 518 ASP B C 1
ATOM 9322 O O . ASP B 1 524 ? 154.116 44.766 96.655 1.00 29.14 518 ASP B O 1
ATOM 9327 N N . GLU B 1 525 ? 154.382 46.899 95.947 1.00 33.34 519 GLU B N 1
ATOM 9328 C CA . GLU B 1 525 ? 153.280 46.858 95.011 1.00 39.18 519 GLU B CA 1
ATOM 9329 C C . GLU B 1 525 ? 153.710 47.208 93.597 1.00 34.26 519 GLU B C 1
ATOM 9330 O O . GLU B 1 525 ? 154.324 48.244 93.366 1.00 35.61 519 GLU B O 1
ATOM 9336 N N . VAL B 1 526 ? 153.440 46.291 92.676 1.00 31.13 520 VAL B N 1
ATOM 9337 C CA . VAL B 1 526 ? 153.701 46.497 91.289 1.00 30.58 520 VAL B CA 1
ATOM 9338 C C . VAL B 1 526 ? 152.360 46.661 90.637 1.00 33.98 520 VAL B C 1
ATOM 9339 O O . VAL B 1 526 ? 151.498 45.790 90.751 1.00 32.99 520 VAL B O 1
ATOM 9343 N N . LYS B 1 527 ? 152.205 47.768 89.931 1.00 30.41 521 LYS B N 1
ATOM 9344 C CA . LYS B 1 527 ? 151.052 47.987 89.117 1.00 31.19 521 LYS B CA 1
ATOM 9345 C C . LYS B 1 527 ? 151.392 47.908 87.635 1.00 27.76 521 LYS B C 1
ATOM 9346 O O . LYS B 1 527 ? 152.311 48.593 87.109 1.00 27.36 521 LYS B O 1
ATOM 9352 N N . LEU B 1 528 ? 150.687 47.000 86.966 1.00 25.95 522 LEU B N 1
ATOM 9353 C CA . LEU B 1 528 ? 150.821 46.854 85.521 1.00 27.01 522 LEU B CA 1
ATOM 9354 C C . LEU B 1 528 ? 149.627 47.413 84.843 1.00 24.53 522 LEU B C 1
ATOM 9355 O O . LEU B 1 528 ? 148.498 47.224 85.315 1.00 26.70 522 LEU B O 1
ATOM 9360 N N . TYR B 1 529 ? 149.860 48.108 83.734 1.00 22.88 523 TYR B N 1
ATOM 9361 C CA . TYR B 1 529 ? 148.764 48.672 82.990 1.00 25.02 523 TYR B CA 1
ATOM 9362 C C . TYR B 1 529 ? 149.007 48.296 81.540 1.00 23.36 523 TYR B C 1
ATOM 9363 O O . TYR B 1 529 ? 149.960 48.757 80.921 1.00 23.96 523 TYR B O 1
ATOM 9372 N N . PHE B 1 530 ? 148.083 47.530 81.020 1.00 22.45 524 PHE B N 1
ATOM 9373 C CA . PHE B 1 530 ? 148.084 47.170 79.626 1.00 25.60 524 PHE B CA 1
ATOM 9374 C C . PHE B 1 530 ? 146.891 47.820 78.956 1.00 23.66 524 PHE B C 1
ATOM 9375 O O . PHE B 1 530 ? 145.746 47.401 79.200 1.00 26.73 524 PHE B O 1
ATOM 9383 N N . PRO B 1 531 ? 147.108 48.885 78.187 1.00 22.47 525 PRO B N 1
ATOM 9384 C CA . PRO B 1 531 ? 145.953 49.462 77.525 1.00 23.75 525 PRO B CA 1
ATOM 9385 C C . PRO B 1 531 ? 145.219 48.441 76.653 1.00 24.07 525 PRO B C 1
ATOM 9386 O O . PRO B 1 531 ? 145.875 47.672 75.916 1.00 24.07 525 PRO B O 1
ATOM 9398 N N . PRO B 1 533 ? 142.685 49.068 73.975 1.00 21.11 527 PRO B N 1
ATOM 9399 C CA . PRO B 1 533 ? 141.818 49.684 72.973 1.00 21.93 527 PRO B CA 1
ATOM 9400 C C . PRO B 1 533 ? 141.170 48.623 72.104 1.00 23.20 527 PRO B C 1
ATOM 9401 O O . PRO B 1 533 ? 141.660 47.467 72.046 1.00 24.67 527 PRO B O 1
ATOM 9405 N N . VAL B 1 534 ? 140.124 48.991 71.391 1.00 22.73 528 VAL B N 1
ATOM 9406 C CA . VAL B 1 534 ? 139.574 48.084 70.367 1.00 22.94 528 VAL B CA 1
ATOM 9407 C C . VAL B 1 534 ? 140.520 48.066 69.193 1.00 22.01 528 VAL B C 1
ATOM 9408 O O . VAL B 1 534 ? 140.778 49.101 68.634 1.00 20.55 528 VAL B O 1
ATOM 9412 N N . GLU B 1 535 ? 141.014 46.904 68.797 1.00 19.34 529 GLU B N 1
ATOM 9413 C CA . GLU B 1 535 ? 141.913 46.862 67.671 1.00 21.93 529 GLU B CA 1
ATOM 9414 C C . GLU B 1 535 ? 141.260 46.198 66.464 1.00 20.64 529 GLU B C 1
ATOM 9415 O O . GLU B 1 535 ? 140.524 45.232 66.608 1.00 18.70 529 GLU B O 1
ATOM 9421 N N . ARG B 1 536 ? 141.597 46.705 65.293 1.00 22.19 530 ARG B N 1
ATOM 9422 C CA . ARG B 1 536 ? 141.239 46.072 64.025 1.00 24.96 530 ARG B CA 1
ATOM 9423 C C . ARG B 1 536 ? 142.400 45.179 63.606 1.00 22.38 530 ARG B C 1
ATOM 9424 O O . ARG B 1 536 ? 143.457 45.659 63.280 1.00 25.55 530 ARG B O 1
ATOM 9432 N N . ILE B 1 537 ? 142.202 43.883 63.613 1.00 22.40 531 ILE B N 1
ATOM 9433 C CA . ILE B 1 537 ? 143.300 42.959 63.259 1.00 23.06 531 ILE B CA 1
ATOM 9434 C C . ILE B 1 537 ? 143.238 42.567 61.788 1.00 22.65 531 ILE B C 1
ATOM 9435 O O . ILE B 1 537 ? 142.165 42.221 61.275 1.00 24.70 531 ILE B O 1
ATOM 9440 N N . LYS B 1 538 ? 144.380 42.623 61.130 1.00 21.52 532 LYS B N 1
ATOM 9441 C CA . LYS B 1 538 ? 144.527 42.229 59.776 1.00 25.66 532 LYS B CA 1
ATOM 9442 C C . LYS B 1 538 ? 145.387 40.986 59.658 1.00 26.40 532 LYS B C 1
ATOM 9443 O O . LYS B 1 538 ? 146.373 40.820 60.367 1.00 22.78 532 LYS B O 1
ATOM 9449 N N . ALA B 1 539 ? 145.000 40.098 58.749 1.00 26.00 533 ALA B N 1
ATOM 9450 C CA . ALA B 1 539 ? 145.801 38.902 58.512 1.00 25.72 533 ALA B CA 1
ATOM 9451 C C . ALA B 1 539 ? 146.827 39.145 57.433 1.00 24.18 533 ALA B C 1
ATOM 9452 O O . ALA B 1 539 ? 146.624 39.936 56.521 1.00 23.99 533 ALA B O 1
ATOM 9454 N N . HIS B 1 540 ? 147.932 38.418 57.517 1.00 23.93 534 HIS B N 1
ATOM 9455 C CA . HIS B 1 540 ? 148.948 38.474 56.508 1.00 27.21 534 HIS B CA 1
ATOM 9456 C C . HIS B 1 540 ? 148.260 38.351 55.108 1.00 26.97 534 HIS B C 1
ATOM 9457 O O . HIS B 1 540 ? 147.334 37.561 54.937 1.00 24.94 534 HIS B O 1
ATOM 9464 N N . PRO B 1 541 ? 148.712 39.126 54.136 1.00 29.22 535 PRO B N 1
ATOM 9465 C CA . PRO B 1 541 ? 148.103 39.104 52.806 1.00 32.01 535 PRO B CA 1
ATOM 9466 C C . PRO B 1 541 ? 148.080 37.773 52.098 1.00 30.15 535 PRO B C 1
ATOM 9467 O O . PRO B 1 541 ? 147.306 37.614 51.204 1.00 32.39 535 PRO B O 1
ATOM 9471 N N . GLN B 1 542 ? 148.942 36.836 52.472 1.00 27.29 536 GLN B N 1
ATOM 9472 C CA . GLN B 1 542 ? 148.911 35.508 51.936 1.00 28.09 536 GLN B CA 1
ATOM 9473 C C . GLN B 1 542 ? 147.735 34.692 52.415 1.00 26.98 536 GLN B C 1
ATOM 9474 O O . GLN B 1 542 ? 147.429 33.658 51.804 1.00 27.01 536 GLN B O 1
ATOM 9480 N N . VAL B 1 543 ? 147.099 35.105 53.511 1.00 23.61 537 VAL B N 1
ATOM 9481 C CA . VAL B 1 543 ? 145.852 34.493 53.951 1.00 22.70 537 VAL B CA 1
ATOM 9482 C C . VAL B 1 543 ? 144.643 34.928 53.074 1.00 21.38 537 VAL B C 1
ATOM 9483 O O . VAL B 1 543 ? 143.980 35.922 53.318 1.00 20.87 537 VAL B O 1
ATOM 9487 N N . ARG B 1 544 ? 144.407 34.144 52.049 1.00 23.11 538 ARG B N 1
ATOM 9488 C CA . ARG B 1 544 ? 143.436 34.440 51.032 1.00 25.70 538 ARG B CA 1
ATOM 9489 C C . ARG B 1 544 ? 142.066 34.609 51.596 1.00 22.37 538 ARG B C 1
ATOM 9490 O O . ARG B 1 544 ? 141.385 35.510 51.234 1.00 23.49 538 ARG B O 1
ATOM 9498 N N . ALA B 1 545 ? 141.688 33.767 52.541 1.00 24.56 539 ALA B N 1
ATOM 9499 C CA . ALA B 1 545 ? 140.376 33.856 53.116 1.00 25.09 539 ALA B CA 1
ATOM 9500 C C . ALA B 1 545 ? 140.051 35.226 53.727 1.00 24.17 539 ALA B C 1
ATOM 9501 O O . ALA B 1 545 ? 138.895 35.527 53.856 1.00 21.17 539 ALA B O 1
ATOM 9503 N N . ASN B 1 546 ? 141.049 36.041 54.078 1.00 21.62 540 ASN B N 1
ATOM 9504 C CA . ASN B 1 546 ? 140.786 37.238 54.841 1.00 21.76 540 ASN B CA 1
ATOM 9505 C C . ASN B 1 546 ? 141.155 38.476 54.141 1.00 22.09 540 ASN B C 1
ATOM 9506 O O . ASN B 1 546 ? 141.141 39.574 54.711 1.00 20.14 540 ASN B O 1
ATOM 9511 N N . ALA B 1 547 ? 141.481 38.318 52.867 1.00 23.95 541 ALA B N 1
ATOM 9512 C CA . ALA B 1 547 ? 141.665 39.469 51.969 1.00 23.38 541 ALA B CA 1
ATOM 9513 C C . ALA B 1 547 ? 140.446 40.317 52.104 1.00 22.45 541 ALA B C 1
ATOM 9514 O O . ALA B 1 547 ? 139.342 39.808 51.992 1.00 24.73 541 ALA B O 1
ATOM 9516 N N . GLY B 1 548 ? 140.631 41.601 52.306 1.00 23.24 542 GLY B N 1
ATOM 9517 C CA . GLY B 1 548 ? 139.536 42.540 52.408 1.00 26.26 542 GLY B CA 1
ATOM 9518 C C . GLY B 1 548 ? 138.693 42.411 53.667 1.00 28.20 542 GLY B C 1
ATOM 9519 O O . GLY B 1 548 ? 137.605 43.038 53.767 1.00 29.04 542 GLY B O 1
ATOM 9520 N N . LYS B 1 549 ? 139.192 41.685 54.665 1.00 25.08 543 LYS B N 1
ATOM 9521 C CA . LYS B 1 549 ? 138.470 41.558 55.911 1.00 25.10 543 LYS B CA 1
ATOM 9522 C C . LYS B 1 549 ? 139.272 41.978 57.102 1.00 24.92 543 LYS B C 1
ATOM 9523 O O . LYS B 1 549 ? 140.485 42.015 57.053 1.00 26.52 543 LYS B O 1
ATOM 9529 N N . VAL B 1 550 ? 138.582 42.152 58.226 1.00 26.88 544 VAL B N 1
ATOM 9530 C CA . VAL B 1 550 ? 139.176 42.641 59.438 1.00 24.23 544 VAL B CA 1
ATOM 9531 C C . VAL B 1 550 ? 138.485 41.916 60.580 1.00 23.55 544 VAL B C 1
ATOM 9532 O O . VAL B 1 550 ? 137.321 41.561 60.471 1.00 20.90 544 VAL B O 1
ATOM 9536 N N . ALA B 1 551 ? 139.219 41.689 61.677 1.00 21.34 545 ALA B N 1
ATOM 9537 C CA . ALA B 1 551 ? 138.677 41.077 62.907 1.00 22.58 545 ALA B CA 1
ATOM 9538 C C . ALA B 1 551 ? 138.866 42.065 64.050 1.00 21.45 545 ALA B C 1
ATOM 9539 O O . ALA B 1 551 ? 139.783 42.858 64.062 1.00 18.68 545 ALA B O 1
ATOM 9541 N N . LEU B 1 552 ? 137.953 42.037 64.983 1.00 21.66 546 LEU B N 1
ATOM 9542 C CA . LEU B 1 552 ? 138.083 42.919 66.132 1.00 22.89 546 LEU B CA 1
ATOM 9543 C C . LEU B 1 552 ? 138.647 42.122 67.294 1.00 22.65 546 LEU B C 1
ATOM 9544 O O . LEU B 1 552 ? 138.248 40.981 67.555 1.00 20.43 546 LEU B O 1
ATOM 9549 N N . GLN B 1 553 ? 139.519 42.774 68.030 1.00 23.00 547 GLN B N 1
ATOM 9550 C CA . GLN B 1 553 ? 140.109 42.175 69.213 1.00 22.91 547 GLN B CA 1
ATOM 9551 C C . GLN B 1 553 ? 140.340 43.262 70.271 1.00 22.48 547 GLN B C 1
ATOM 9552 O O . GLN B 1 553 ? 140.708 44.392 69.963 1.00 24.40 547 GLN B O 1
ATOM 9558 N N . ARG B 1 554 ? 140.100 42.895 71.512 1.00 21.56 548 ARG B N 1
ATOM 9559 C CA . ARG B 1 554 ? 140.360 43.785 72.631 1.00 21.13 548 ARG B CA 1
ATOM 9560 C C . ARG B 1 554 ? 141.022 42.997 73.745 1.00 21.05 548 ARG B C 1
ATOM 9561 O O . ARG B 1 554 ? 140.491 41.995 74.248 1.00 18.39 548 ARG B O 1
ATOM 9569 N N . GLY B 1 555 ? 142.196 43.417 74.148 1.00 22.26 549 GLY B N 1
ATOM 9570 C CA . GLY B 1 555 ? 142.976 42.561 75.090 1.00 21.32 549 GLY B CA 1
ATOM 9571 C C . GLY B 1 555 ? 143.225 41.232 74.374 1.00 21.19 549 GLY B C 1
ATOM 9572 O O . GLY B 1 555 ? 143.509 41.229 73.188 1.00 21.77 549 GLY B O 1
ATOM 9573 N N . PRO B 1 556 ? 143.151 40.129 75.085 1.00 18.14 550 PRO B N 1
ATOM 9574 C CA . PRO B 1 556 ? 143.384 38.832 74.521 1.00 19.51 550 PRO B CA 1
ATOM 9575 C C . PRO B 1 556 ? 142.152 38.264 73.825 1.00 20.01 550 PRO B C 1
ATOM 9576 O O . PRO B 1 556 ? 142.215 37.164 73.322 1.00 23.19 550 PRO B O 1
ATOM 9580 N N . ILE B 1 557 ? 141.030 38.966 73.892 1.00 21.32 551 ILE B N 1
ATOM 9581 C CA . ILE B 1 557 ? 139.764 38.423 73.419 1.00 20.10 551 ILE B CA 1
ATOM 9582 C C . ILE B 1 557 ? 139.417 38.855 72.011 1.00 17.73 551 ILE B C 1
ATOM 9583 O O . ILE B 1 557 ? 139.338 40.046 71.692 1.00 16.89 551 ILE B O 1
ATOM 9588 N N . VAL B 1 558 ? 139.298 37.843 71.159 1.00 17.47 552 VAL B N 1
ATOM 9589 C CA . VAL B 1 558 ? 138.801 38.033 69.808 1.00 18.83 552 VAL B CA 1
ATOM 9590 C C . VAL B 1 558 ? 137.281 38.079 69.844 1.00 18.41 552 VAL B C 1
ATOM 9591 O O . VAL B 1 558 ? 136.598 37.255 70.514 1.00 16.62 552 VAL B O 1
ATOM 9595 N N . TYR B 1 559 ? 136.765 39.023 69.081 1.00 18.19 553 TYR B N 1
ATOM 9596 C CA . TYR B 1 559 ? 135.318 39.321 69.034 1.00 19.81 553 TYR B CA 1
ATOM 9597 C C . TYR B 1 559 ? 134.656 38.747 67.759 1.00 21.82 553 TYR B C 1
ATOM 9598 O O . TYR B 1 559 ? 135.351 38.380 66.802 1.00 21.09 553 TYR B O 1
ATOM 9607 N N . CYS B 1 560 ? 133.328 38.634 67.777 1.00 22.58 554 CYS B N 1
ATOM 9608 C CA . CYS B 1 560 ? 132.552 38.145 66.630 1.00 23.42 554 CYS B CA 1
ATOM 9609 C C . CYS B 1 560 ? 131.236 38.883 66.562 1.00 27.34 554 CYS B C 1
ATOM 9610 O O . CYS B 1 560 ? 130.830 39.531 67.553 1.00 25.73 554 CYS B O 1
ATOM 9613 N N . LEU B 1 561 ? 130.608 38.867 65.366 1.00 27.51 555 LEU B N 1
ATOM 9614 C CA . LEU B 1 561 ? 129.236 39.369 65.204 1.00 23.01 555 LEU B CA 1
ATOM 9615 C C . LEU B 1 561 ? 128.281 38.215 65.085 1.00 21.83 555 LEU B C 1
ATOM 9616 O O . LEU B 1 561 ? 128.572 37.250 64.390 1.00 22.49 555 LEU B O 1
ATOM 9621 N N . GLU B 1 562 ? 127.178 38.271 65.832 1.00 23.34 556 GLU B N 1
ATOM 9622 C CA . GLU B 1 562 ? 126.092 37.279 65.738 1.00 22.24 556 GLU B CA 1
ATOM 9623 C C . GLU B 1 562 ? 124.778 37.875 65.208 1.00 21.88 556 GLU B C 1
ATOM 9624 O O . GLU B 1 562 ? 124.459 39.065 65.362 1.00 20.84 556 GLU B O 1
ATOM 9630 N N . GLU B 1 563 ? 124.011 37.030 64.566 1.00 25.81 557 GLU B N 1
ATOM 9631 C CA . GLU B 1 563 ? 122.736 37.438 63.958 1.00 24.63 557 GLU B CA 1
ATOM 9632 C C . GLU B 1 563 ? 121.785 38.013 65.018 1.00 23.68 557 GLU B C 1
ATOM 9633 O O . GLU B 1 563 ? 121.107 38.989 64.791 1.00 22.38 557 GLU B O 1
ATOM 9639 N N . VAL B 1 564 ? 121.773 37.389 66.175 1.00 25.55 558 VAL B N 1
ATOM 9640 C CA . VAL B 1 564 ? 120.865 37.781 67.231 1.00 25.30 558 VAL B CA 1
ATOM 9641 C C . VAL B 1 564 ? 121.023 39.252 67.547 1.00 25.23 558 VAL B C 1
ATOM 9642 O O . VAL B 1 564 ? 120.048 39.904 67.858 1.00 26.00 558 VAL B O 1
ATOM 9646 N N . ASP B 1 565 ? 122.216 39.809 67.375 1.00 25.77 559 ASP B N 1
ATOM 9647 C CA . ASP B 1 565 ? 122.450 41.230 67.635 1.00 26.16 559 ASP B CA 1
ATOM 9648 C C . ASP B 1 565 ? 122.473 42.097 66.390 1.00 25.50 559 ASP B C 1
ATOM 9649 O O . ASP B 1 565 ? 122.335 43.281 66.496 1.00 27.50 559 ASP B O 1
ATOM 9654 N N . ASN B 1 566 ? 122.690 41.539 65.212 1.00 26.00 560 ASN B N 1
ATOM 9655 C CA . ASN B 1 566 ? 122.959 42.365 64.014 1.00 25.69 560 ASN B CA 1
ATOM 9656 C C . ASN B 1 566 ? 122.046 42.051 62.796 1.00 24.84 560 ASN B C 1
ATOM 9657 O O . ASN B 1 566 ? 122.170 42.658 61.738 1.00 25.13 560 ASN B O 1
ATOM 9662 N N . GLY B 1 567 ? 121.185 41.059 62.918 1.00 25.31 561 GLY B N 1
ATOM 9663 C CA . GLY B 1 567 ? 120.413 40.623 61.770 1.00 26.82 561 GLY B CA 1
ATOM 9664 C C . GLY B 1 567 ? 121.161 39.604 60.907 1.00 29.69 561 GLY B C 1
ATOM 9665 O O . GLY B 1 567 ? 122.375 39.354 61.065 1.00 25.95 561 GLY B O 1
ATOM 9666 N N . PRO B 1 568 ? 120.454 39.055 59.932 1.00 29.73 562 PRO B N 1
ATOM 9667 C CA . PRO B 1 568 ? 121.063 38.064 59.068 1.00 30.30 562 PRO B CA 1
ATOM 9668 C C . PRO B 1 568 ? 121.960 38.659 57.996 1.00 24.75 562 PRO B C 1
ATOM 9669 O O . PRO B 1 568 ? 122.073 39.853 57.858 1.00 23.72 562 PRO B O 1
ATOM 9673 N N . ASN B 1 569 ? 122.604 37.767 57.267 1.00 24.59 563 ASN B N 1
ATOM 9674 C CA . ASN B 1 569 ? 123.475 38.091 56.182 1.00 24.30 563 ASN B CA 1
ATOM 9675 C C . ASN B 1 569 ? 124.674 38.922 56.639 1.00 22.45 563 ASN B C 1
ATOM 9676 O O . ASN B 1 569 ? 124.908 40.031 56.188 1.00 18.03 563 ASN B O 1
ATOM 9681 N N . LEU B 1 570 ? 125.480 38.318 57.501 1.00 24.68 564 LEU B N 1
ATOM 9682 C CA . LEU B 1 570 ? 126.653 39.022 58.053 1.00 23.27 564 LEU B CA 1
ATOM 9683 C C . LEU B 1 570 ? 127.762 39.252 57.039 1.00 25.67 564 LEU B C 1
ATOM 9684 O O . LEU B 1 570 ? 128.553 40.156 57.201 1.00 26.45 564 LEU B O 1
ATOM 9689 N N . ALA B 1 571 ? 127.746 38.520 55.932 1.00 26.85 565 ALA B N 1
ATOM 9690 C CA . ALA B 1 571 ? 128.643 38.835 54.833 1.00 24.45 565 ALA B CA 1
ATOM 9691 C C . ALA B 1 571 ? 128.374 40.211 54.285 1.00 22.04 565 ALA B C 1
ATOM 9692 O O . ALA B 1 571 ? 129.284 40.888 53.850 1.00 19.87 565 ALA B O 1
ATOM 9694 N N . ASN B 1 572 ? 127.120 40.619 54.302 1.00 22.55 566 ASN B N 1
ATOM 9695 C CA . ASN B 1 572 ? 126.698 41.929 53.765 1.00 24.14 566 ASN B CA 1
ATOM 9696 C C . ASN B 1 572 ? 126.756 43.006 54.848 1.00 28.14 566 ASN B C 1
ATOM 9697 O O . ASN B 1 572 ? 125.801 43.784 55.037 1.00 31.09 566 ASN B O 1
ATOM 9702 N N . LEU B 1 573 ? 127.841 42.999 55.621 1.00 27.60 567 LEU B N 1
ATOM 9703 C CA . LEU B 1 573 ? 128.142 44.006 56.628 1.00 26.88 567 LEU B CA 1
ATOM 9704 C C . LEU B 1 573 ? 129.555 44.449 56.355 1.00 24.34 567 LEU B C 1
ATOM 9705 O O . LEU B 1 573 ? 130.448 43.607 56.252 1.00 26.29 567 LEU B O 1
ATOM 9710 N N . PHE B 1 574 ? 129.754 45.740 56.266 1.00 23.02 568 PHE B N 1
ATOM 9711 C CA . PHE B 1 574 ? 131.016 46.332 55.902 1.00 25.34 568 PHE B CA 1
ATOM 9712 C C . PHE B 1 574 ? 131.394 47.308 57.015 1.00 25.54 568 PHE B C 1
ATOM 9713 O O . PHE B 1 574 ? 130.587 48.165 57.413 1.00 26.08 568 PHE B O 1
ATOM 9721 N N . LEU B 1 575 ? 132.609 47.160 57.542 1.00 26.56 569 LEU B N 1
ATOM 9722 C CA . LEU B 1 575 ? 133.076 47.997 58.645 1.00 25.01 569 LEU B CA 1
ATOM 9723 C C . LEU B 1 575 ? 134.033 49.005 58.096 1.00 24.12 569 LEU B C 1
ATOM 9724 O O . LEU B 1 575 ? 135.082 48.657 57.598 1.00 23.69 569 LEU B O 1
ATOM 9729 N N . PRO B 1 576 ? 133.643 50.271 58.084 1.00 23.87 570 PRO B N 1
ATOM 9730 C CA . PRO B 1 576 ? 134.571 51.259 57.502 1.00 26.21 570 PRO B CA 1
ATOM 9731 C C . PRO B 1 576 ? 135.759 51.451 58.426 1.00 28.33 570 PRO B C 1
ATOM 9732 O O . PRO B 1 576 ? 135.613 51.319 59.643 1.00 29.53 570 PRO B O 1
ATOM 9736 N N . ARG B 1 577 ? 136.913 51.734 57.857 1.00 32.66 571 ARG B N 1
ATOM 9737 C CA . ARG B 1 577 ? 138.155 51.930 58.639 1.00 37.19 571 ARG B CA 1
ATOM 9738 C C . ARG B 1 577 ? 138.088 53.061 59.667 1.00 38.46 571 ARG B C 1
ATOM 9739 O O . ARG B 1 577 ? 138.626 52.940 60.743 1.00 35.96 571 ARG B O 1
ATOM 9747 N N . ASP B 1 578 ? 137.330 54.102 59.367 1.00 38.69 572 ASP B N 1
ATOM 9748 C CA . ASP B 1 578 ? 137.209 55.257 60.254 1.00 42.25 572 ASP B CA 1
ATOM 9749 C C . ASP B 1 578 ? 135.984 55.187 61.193 1.00 36.81 572 ASP B C 1
ATOM 9750 O O . ASP B 1 578 ? 135.799 56.109 61.982 1.00 37.41 572 ASP B O 1
ATOM 9755 N N . ALA B 1 579 ? 135.172 54.115 61.145 1.00 32.82 573 ALA B N 1
ATOM 9756 C CA . ALA B 1 579 ? 134.035 54.011 62.063 1.00 30.51 573 ALA B CA 1
ATOM 9757 C C . ALA B 1 579 ? 134.584 54.039 63.493 1.00 29.90 573 ALA B C 1
ATOM 9758 O O . ALA B 1 579 ? 135.626 53.434 63.776 1.00 28.96 573 ALA B O 1
ATOM 9760 N N . LYS B 1 580 ? 133.887 54.757 64.349 1.00 29.30 574 LYS B N 1
ATOM 9761 C CA . LYS B 1 580 ? 134.271 54.911 65.727 1.00 33.14 574 LYS B CA 1
ATOM 9762 C C . LYS B 1 580 ? 133.745 53.701 66.487 1.00 32.70 574 LYS B C 1
ATOM 9763 O O . LYS B 1 580 ? 132.588 53.345 66.373 1.00 34.35 574 LYS B O 1
ATOM 9769 N N . LEU B 1 581 ? 134.627 53.017 67.188 1.00 31.88 575 LEU B N 1
ATOM 9770 C CA . LEU B 1 581 ? 134.234 51.864 67.977 1.00 32.02 575 LEU B CA 1
ATOM 9771 C C . LEU B 1 581 ? 134.312 52.194 69.445 1.00 33.44 575 LEU B C 1
ATOM 9772 O O . LEU B 1 581 ? 135.132 52.994 69.850 1.00 36.53 575 LEU B O 1
ATOM 9777 N N . GLU B 1 582 ? 133.438 51.586 70.235 1.00 31.92 576 GLU B N 1
ATOM 9778 C CA . GLU B 1 582 ? 133.352 51.836 71.680 1.00 31.89 576 GLU B CA 1
ATOM 9779 C C . GLU B 1 582 ? 133.173 50.480 72.371 1.00 28.06 576 GLU B C 1
ATOM 9780 O O . GLU B 1 582 ? 132.656 49.559 71.766 1.00 26.81 576 GLU B O 1
ATOM 9786 N N . ALA B 1 583 ? 133.701 50.328 73.581 1.00 26.72 577 ALA B N 1
ATOM 9787 C CA . ALA B 1 583 ? 133.576 49.116 74.355 1.00 26.54 577 ALA B CA 1
ATOM 9788 C C . ALA B 1 583 ? 133.025 49.456 75.692 1.00 26.69 577 ALA B C 1
ATOM 9789 O O . ALA B 1 583 ? 133.377 50.478 76.239 1.00 29.61 577 ALA B O 1
ATOM 9791 N N . HIS B 1 584 ? 132.152 48.617 76.232 1.00 24.74 578 HIS B N 1
ATOM 9792 C CA . HIS B 1 584 ? 131.703 48.808 77.623 1.00 26.37 578 HIS B CA 1
ATOM 9793 C C . HIS B 1 584 ? 131.232 47.472 78.168 1.00 25.99 578 HIS B C 1
ATOM 9794 O O . HIS B 1 584 ? 130.886 46.538 77.401 1.00 25.95 578 HIS B O 1
ATOM 9801 N N . PHE B 1 585 ? 131.175 47.407 79.487 1.00 26.47 579 PHE B N 1
ATOM 9802 C CA . PHE B 1 585 ? 130.809 46.187 80.188 1.00 27.28 579 PHE B CA 1
ATOM 9803 C C . PHE B 1 585 ? 129.299 46.007 80.290 1.00 28.31 579 PHE B C 1
ATOM 9804 O O . PHE B 1 585 ? 128.579 46.970 80.547 1.00 28.54 579 PHE B O 1
ATOM 9812 N N . GLU B 1 586 ? 128.820 44.792 80.036 1.00 29.12 580 GLU B N 1
ATOM 9813 C CA . GLU B 1 586 ? 127.374 44.433 80.174 1.00 31.06 580 GLU B CA 1
ATOM 9814 C C . GLU B 1 586 ? 127.256 43.351 81.220 1.00 30.72 580 GLU B C 1
ATOM 9815 O O . GLU B 1 586 ? 127.418 42.190 80.915 1.00 29.04 580 GLU B O 1
ATOM 9821 N N . PRO B 1 587 ? 126.958 43.741 82.473 1.00 33.57 581 PRO B N 1
ATOM 9822 C CA . PRO B 1 587 ? 126.999 42.737 83.540 1.00 32.07 581 PRO B CA 1
ATOM 9823 C C . PRO B 1 587 ? 126.013 41.601 83.369 1.00 31.48 581 PRO B C 1
ATOM 9824 O O . PRO B 1 587 ? 126.328 40.529 83.771 1.00 30.24 581 PRO B O 1
ATOM 9828 N N . ASP B 1 588 ? 124.873 41.813 82.711 1.00 32.70 582 ASP B N 1
ATOM 9829 C CA . ASP B 1 588 ? 123.864 40.763 82.639 1.00 40.19 582 ASP B CA 1
ATOM 9830 C C . ASP B 1 588 ? 123.843 39.997 81.300 1.00 41.06 582 ASP B C 1
ATOM 9831 O O . ASP B 1 588 ? 122.905 39.249 81.033 1.00 35.27 582 ASP B O 1
ATOM 9836 N N . LEU B 1 589 ? 124.850 40.217 80.463 1.00 36.33 583 LEU B N 1
ATOM 9837 C CA . LEU B 1 589 ? 124.902 39.588 79.174 1.00 29.31 583 LEU B CA 1
ATOM 9838 C C . LEU B 1 589 ? 126.005 38.531 79.172 1.00 28.24 583 LEU B C 1
ATOM 9839 O O . LEU B 1 589 ? 127.182 38.836 79.385 1.00 27.15 583 LEU B O 1
ATOM 9844 N N . LEU B 1 590 ? 125.620 37.281 78.925 1.00 27.23 584 LEU B N 1
ATOM 9845 C CA . LEU B 1 590 ? 126.551 36.227 78.647 1.00 26.68 584 LEU B CA 1
ATOM 9846 C C . LEU B 1 590 ? 127.557 36.054 79.816 1.00 27.56 584 LEU B C 1
ATOM 9847 O O . LEU B 1 590 ? 128.753 35.923 79.608 1.00 24.39 584 LEU B O 1
ATOM 9852 N N . GLU B 1 591 ? 127.012 36.059 81.028 1.00 29.76 585 GLU B N 1
ATOM 9853 C CA . GLU B 1 591 ? 127.728 35.987 82.291 1.00 31.30 585 GLU B CA 1
ATOM 9854 C C . GLU B 1 591 ? 128.581 37.201 82.618 1.00 30.77 585 GLU B C 1
ATOM 9855 O O . GLU B 1 591 ? 129.292 37.208 83.604 1.00 36.47 585 GLU B O 1
ATOM 9861 N N . GLY B 1 592 ? 128.455 38.264 81.857 1.00 29.52 586 GLY B N 1
ATOM 9862 C CA . GLY B 1 592 ? 129.158 39.505 82.176 1.00 27.45 586 GLY B CA 1
ATOM 9863 C C . GLY B 1 592 ? 130.311 39.680 81.223 1.00 26.23 586 GLY B C 1
ATOM 9864 O O . GLY B 1 592 ? 131.375 39.123 81.422 1.00 25.23 586 GLY B O 1
ATOM 9865 N N . VAL B 1 593 ? 130.111 40.475 80.168 1.00 26.29 587 VAL B N 1
ATOM 9866 C CA . VAL B 1 593 ? 131.138 40.623 79.151 1.00 25.37 587 VAL B CA 1
ATOM 9867 C C . VAL B 1 593 ? 131.259 42.048 78.689 1.00 22.88 587 VAL B C 1
ATOM 9868 O O . VAL B 1 593 ? 130.319 42.786 78.779 1.00 22.52 587 VAL B O 1
ATOM 9872 N N . VAL B 1 594 ? 132.424 42.407 78.157 1.00 21.08 588 VAL B N 1
ATOM 9873 C CA . VAL B 1 594 ? 132.562 43.639 77.470 1.00 19.60 588 VAL B CA 1
ATOM 9874 C C . VAL B 1 594 ? 132.028 43.425 76.033 1.00 21.99 588 VAL B C 1
ATOM 9875 O O . VAL B 1 594 ? 132.323 42.417 75.395 1.00 20.18 588 VAL B O 1
ATOM 9879 N N . VAL B 1 595 ? 131.245 44.381 75.532 1.00 22.11 589 VAL B N 1
ATOM 9880 C CA . VAL B 1 595 ? 130.807 44.321 74.156 1.00 23.11 589 VAL B CA 1
ATOM 9881 C C . VAL B 1 595 ? 131.422 45.460 73.412 1.00 23.43 589 VAL B C 1
ATOM 9882 O O . VAL B 1 595 ? 131.848 46.432 74.013 1.00 24.94 589 VAL B O 1
ATOM 9886 N N . ILE B 1 596 ? 131.442 45.368 72.093 1.00 25.77 590 ILE B N 1
ATOM 9887 C CA . ILE B 1 596 ? 131.966 46.432 71.264 1.00 24.16 590 ILE B CA 1
ATOM 9888 C C . ILE B 1 596 ? 130.840 46.895 70.331 1.00 22.90 590 ILE B C 1
ATOM 9889 O O . ILE B 1 596 ? 130.208 46.080 69.723 1.00 21.98 590 ILE B O 1
ATOM 9894 N N . THR B 1 597 ? 130.667 48.197 70.181 1.00 22.35 591 THR B N 1
ATOM 9895 C CA . THR B 1 597 ? 129.607 48.771 69.365 1.00 25.40 591 THR B CA 1
ATOM 9896 C C . THR B 1 597 ? 130.115 49.896 68.480 1.00 26.66 591 THR B C 1
ATOM 9897 O O . THR B 1 597 ? 131.189 50.443 68.709 1.00 30.17 591 THR B O 1
ATOM 9901 N N . GLY B 1 598 ? 129.383 50.109 67.395 1.00 27.31 592 GLY B N 1
ATOM 9902 C CA . GLY B 1 598 ? 129.746 51.025 66.343 1.00 24.75 592 GLY B CA 1
ATOM 9903 C C . GLY B 1 598 ? 128.716 51.023 65.202 1.00 27.90 592 GLY B C 1
ATOM 9904 O O . GLY B 1 598 ? 127.634 50.420 65.288 1.00 26.58 592 GLY B O 1
ATOM 9905 N N . ILE B 1 599 ? 129.096 51.643 64.093 1.00 30.22 593 ILE B N 1
ATOM 9906 C CA . ILE B 1 599 ? 128.203 51.825 62.936 1.00 29.81 593 ILE B CA 1
ATOM 9907 C C . ILE B 1 599 ? 128.878 51.203 61.730 1.00 26.96 593 ILE B C 1
ATOM 9908 O O . ILE B 1 599 ? 129.988 51.563 61.374 1.00 29.63 593 ILE B O 1
ATOM 9913 N N . ALA B 1 600 ? 128.226 50.225 61.142 1.00 25.33 594 ALA B N 1
ATOM 9914 C CA . ALA B 1 600 ? 128.685 49.616 59.929 1.00 26.87 594 ALA B CA 1
ATOM 9915 C C . ALA B 1 600 ? 127.742 49.986 58.767 1.00 27.46 594 ALA B C 1
ATOM 9916 O O . ALA B 1 600 ? 126.784 50.738 58.944 1.00 29.37 594 ALA B O 1
ATOM 9918 N N . GLU B 1 601 ? 128.052 49.461 57.590 1.00 27.83 595 GLU B N 1
ATOM 9919 C CA . GLU B 1 601 ? 127.269 49.637 56.385 1.00 29.84 595 GLU B CA 1
ATOM 9920 C C . GLU B 1 601 ? 126.798 48.285 55.799 1.00 28.45 595 GLU B C 1
ATOM 9921 O O . GLU B 1 601 ? 127.572 47.305 55.779 1.00 26.62 595 GLU B O 1
ATOM 9927 N N . ARG B 1 602 ? 125.573 48.263 55.283 1.00 23.70 596 ARG B N 1
ATOM 9928 C CA . ARG B 1 602 ? 125.052 47.178 54.480 1.00 25.10 596 ARG B CA 1
ATOM 9929 C C . ARG B 1 602 ? 124.702 47.657 53.065 1.00 25.87 596 ARG B C 1
ATOM 9930 O O . ARG B 1 602 ? 124.287 48.766 52.854 1.00 27.62 596 ARG B O 1
ATOM 9938 N N . VAL B 1 603 ? 124.841 46.770 52.115 1.00 27.55 597 VAL B N 1
ATOM 9939 C CA . VAL B 1 603 ? 124.318 47.002 50.782 1.00 28.13 597 VAL B CA 1
ATOM 9940 C C . VAL B 1 603 ? 122.802 46.774 50.758 1.00 29.05 597 VAL B C 1
ATOM 9941 O O . VAL B 1 603 ? 122.295 45.820 51.341 1.00 28.72 597 VAL B O 1
ATOM 9945 N N . ASP B 1 604 ? 122.100 47.689 50.115 1.00 32.51 598 ASP B N 1
ATOM 9946 C CA . ASP B 1 604 ? 120.629 47.677 50.050 1.00 36.00 598 ASP B CA 1
ATOM 9947 C C . ASP B 1 604 ? 120.159 46.661 48.985 1.00 36.16 598 ASP B C 1
ATOM 9948 O O . ASP B 1 604 ? 120.508 46.778 47.818 1.00 34.04 598 ASP B O 1
ATOM 9953 N N . GLU B 1 605 ? 119.443 45.645 49.420 1.00 38.65 599 GLU B N 1
ATOM 9954 C CA . GLU B 1 605 ? 118.852 44.603 48.521 1.00 56.06 599 GLU B CA 1
ATOM 9955 C C . GLU B 1 605 ? 118.046 45.132 47.293 1.00 64.20 599 GLU B C 1
ATOM 9956 O O . GLU B 1 605 ? 118.025 44.517 46.204 1.00 66.35 599 GLU B O 1
ATOM 9962 N N . SER B 1 606 ? 117.420 46.291 47.481 1.00 69.98 600 SER B N 1
ATOM 9963 C CA . SER B 1 606 ? 116.389 46.779 46.577 1.00 61.76 600 SER B CA 1
ATOM 9964 C C . SER B 1 606 ? 116.793 46.956 45.145 1.00 57.66 600 SER B C 1
ATOM 9965 O O . SER B 1 606 ? 116.076 46.544 44.247 1.00 64.10 600 SER B O 1
ATOM 9968 N N . ALA B 1 607 ? 117.924 47.579 44.909 1.00 54.82 601 ALA B N 1
ATOM 9969 C CA . ALA B 1 607 ? 118.341 47.899 43.520 1.00 58.78 601 ALA B CA 1
ATOM 9970 C C . ALA B 1 607 ? 118.562 46.673 42.601 1.00 58.29 601 ALA B C 1
ATOM 9971 O O . ALA B 1 607 ? 118.772 46.810 41.380 1.00 50.75 601 ALA B O 1
ATOM 9973 N N . TRP B 1 608 ? 118.546 45.479 43.198 1.00 59.86 602 TRP B N 1
ATOM 9974 C CA . TRP B 1 608 ? 118.619 44.246 42.411 1.00 54.15 602 TRP B CA 1
ATOM 9975 C C . TRP B 1 608 ? 117.246 43.946 41.774 1.00 59.13 602 TRP B C 1
ATOM 9976 O O . TRP B 1 608 ? 117.221 43.644 40.581 1.00 44.57 602 TRP B O 1
ATOM 9987 N N . ASN B 1 609 ? 116.152 44.042 42.551 1.00 56.87 603 ASN B N 1
ATOM 9988 C CA . ASN B 1 609 ? 114.798 43.639 42.112 1.00 60.93 603 ASN B CA 1
ATOM 9989 C C . ASN B 1 609 ? 114.782 42.207 41.569 1.00 60.18 603 ASN B C 1
ATOM 9990 O O . ASN B 1 609 ? 114.363 41.893 40.441 1.00 49.99 603 ASN B O 1
ATOM 9995 N N . ASP B 1 610 ? 115.265 41.334 42.426 1.00 56.75 604 ASP B N 1
ATOM 9996 C CA . ASP B 1 610 ? 115.322 39.922 42.104 1.00 56.84 604 ASP B CA 1
ATOM 9997 C C . ASP B 1 610 ? 116.250 39.511 40.964 1.00 44.53 604 ASP B C 1
ATOM 9998 O O . ASP B 1 610 ? 116.237 38.367 40.586 1.00 49.30 604 ASP B O 1
ATOM 10003 N N . GLU B 1 611 ? 117.004 40.408 40.368 1.00 37.10 605 GLU B N 1
ATOM 10004 C CA . GLU B 1 611 ? 118.038 39.973 39.440 1.00 38.88 605 GLU B CA 1
ATOM 10005 C C . GLU B 1 611 ? 119.200 39.353 40.271 1.00 35.05 605 GLU B C 1
ATOM 10006 O O . GLU B 1 611 ? 119.337 39.626 41.467 1.00 35.43 605 GLU B O 1
ATOM 10012 N N . LEU B 1 612 ? 119.971 38.485 39.656 1.00 27.01 606 LEU B N 1
ATOM 10013 C CA . LEU B 1 612 ? 121.064 37.870 40.338 1.00 26.94 606 LEU B CA 1
ATOM 10014 C C . LEU B 1 612 ? 122.343 38.606 40.113 1.00 24.92 606 LEU B C 1
ATOM 10015 O O . LEU B 1 612 ? 123.141 38.756 41.032 1.00 29.58 606 LEU B O 1
ATOM 10020 N N . TYR B 1 613 ? 122.536 39.099 38.918 1.00 24.38 607 TYR B N 1
ATOM 10021 C CA . TYR B 1 613 ? 123.717 39.857 38.532 1.00 23.60 607 TYR B CA 1
ATOM 10022 C C . TYR B 1 613 ? 123.305 41.163 37.869 1.00 26.59 607 TYR B C 1
ATOM 10023 O O . TYR B 1 613 ? 122.417 41.145 37.067 1.00 30.53 607 TYR B O 1
ATOM 10032 N N . ARG B 1 614 ? 123.928 42.293 38.216 1.00 30.95 608 ARG B N 1
ATOM 10033 C CA . ARG B 1 614 ? 123.547 43.622 37.711 1.00 35.08 608 ARG B CA 1
ATOM 10034 C C . ARG B 1 614 ? 124.772 44.491 37.542 1.00 33.97 608 ARG B C 1
ATOM 10035 O O . ARG B 1 614 ? 125.616 44.534 38.439 1.00 34.56 608 ARG B O 1
ATOM 10043 N N . PRO B 1 615 ? 124.788 45.335 36.512 1.00 37.52 609 PRO B N 1
ATOM 10044 C CA . PRO B 1 615 ? 125.815 46.357 36.328 1.00 41.55 609 PRO B CA 1
ATOM 10045 C C . PRO B 1 615 ? 125.564 47.651 37.088 1.00 41.23 609 PRO B C 1
ATOM 10046 O O . PRO B 1 615 ? 125.767 48.695 36.543 1.00 54.16 609 PRO B O 1
ATOM 10050 N N . ILE B 1 616 ? 125.112 47.609 38.319 1.00 48.91 610 ILE B N 1
ATOM 10051 C CA . ILE B 1 616 ? 124.759 48.845 39.018 1.00 58.81 610 ILE B CA 1
ATOM 10052 C C . ILE B 1 616 ? 125.669 49.131 40.187 1.00 52.69 610 ILE B C 1
ATOM 10053 O O . ILE B 1 616 ? 126.255 48.232 40.735 1.00 51.22 610 ILE B O 1
ATOM 10058 N N . GLU B 1 617 ? 125.781 50.403 40.535 1.00 56.87 611 GLU B N 1
ATOM 10059 C CA . GLU B 1 617 ? 126.571 50.820 41.665 1.00 67.10 611 GLU B CA 1
ATOM 10060 C C . GLU B 1 617 ? 125.764 50.554 42.891 1.00 66.99 611 GLU B C 1
ATOM 10061 O O . GLU B 1 617 ? 124.687 51.101 43.024 1.00 59.56 611 GLU B O 1
ATOM 10067 N N . PRO B 1 618 ? 126.288 49.726 43.808 1.00 79.16 612 PRO B N 1
ATOM 10068 C CA . PRO B 1 618 ? 125.454 49.369 44.957 1.00 79.02 612 PRO B CA 1
ATOM 10069 C C . PRO B 1 618 ? 125.216 50.581 45.846 1.00 70.81 612 PRO B C 1
ATOM 10070 O O . PRO B 1 618 ? 126.085 51.422 46.007 1.00 72.58 612 PRO B O 1
ATOM 10074 N N . ARG B 1 619 ? 124.012 50.683 46.359 1.00 68.80 613 ARG B N 1
ATOM 10075 C CA . ARG B 1 619 ? 123.662 51.677 47.342 1.00 61.90 613 ARG B CA 1
ATOM 10076 C C . ARG B 1 619 ? 123.826 51.042 48.743 1.00 58.52 613 ARG B C 1
ATOM 10077 O O . ARG B 1 619 ? 123.349 49.924 49.019 1.00 42.55 613 ARG B O 1
ATOM 10085 N N . THR B 1 620 ? 124.468 51.802 49.621 1.00 52.84 614 THR B N 1
ATOM 10086 C CA . THR B 1 620 ? 124.821 51.350 50.935 1.00 53.39 614 THR B CA 1
ATOM 10087 C C . THR B 1 620 ? 124.075 52.176 51.982 1.00 43.92 614 THR B C 1
ATOM 10088 O O . THR B 1 620 ? 123.896 53.353 51.805 1.00 47.25 614 THR B O 1
ATOM 10092 N N . TYR B 1 621 ? 123.602 51.552 53.051 1.00 36.85 615 TYR B N 1
ATOM 10093 C CA . TYR B 1 621 ? 123.057 52.310 54.195 1.00 30.81 615 TYR B CA 1
ATOM 10094 C C . TYR B 1 621 ? 123.768 51.926 55.520 1.00 29.03 615 TYR B C 1
ATOM 10095 O O . TYR B 1 621 ? 124.268 50.807 55.665 1.00 27.49 615 TYR B O 1
ATOM 10104 N N . LYS B 1 622 ? 123.699 52.824 56.487 1.00 24.38 616 LYS B N 1
ATOM 10105 C CA . LYS B 1 622 ? 124.266 52.664 57.809 1.00 29.20 616 LYS B CA 1
ATOM 10106 C C . LYS B 1 622 ? 123.445 51.797 58.752 1.00 29.26 616 LYS B C 1
ATOM 10107 O O . LYS B 1 622 ? 122.229 51.964 58.867 1.00 32.09 616 LYS B O 1
ATOM 10113 N N . VAL B 1 623 ? 124.118 50.903 59.498 1.00 29.20 617 VAL B N 1
ATOM 10114 C CA . VAL B 1 623 ? 123.423 50.144 60.536 1.00 28.25 617 VAL B CA 1
ATOM 10115 C C . VAL B 1 623 ? 124.280 50.049 61.781 1.00 29.80 617 VAL B C 1
ATOM 10116 O O . VAL B 1 623 ? 125.494 50.176 61.729 1.00 26.93 617 VAL B O 1
ATOM 10120 N N . PRO B 1 624 ? 123.646 49.784 62.915 1.00 32.40 618 PRO B N 1
ATOM 10121 C CA . PRO B 1 624 ? 124.464 49.691 64.142 1.00 33.45 618 PRO B CA 1
ATOM 10122 C C . PRO B 1 624 ? 125.056 48.305 64.124 1.00 32.57 618 PRO B C 1
ATOM 10123 O O . PRO B 1 624 ? 124.449 47.425 63.538 1.00 29.79 618 PRO B O 1
ATOM 10127 N N . PHE B 1 625 ? 126.205 48.103 64.754 1.00 30.85 619 PHE B N 1
ATOM 10128 C CA . PHE B 1 625 ? 126.562 46.745 65.063 1.00 28.96 619 PHE B CA 1
ATOM 10129 C C . PHE B 1 625 ? 127.042 46.541 66.477 1.00 25.98 619 PHE B C 1
ATOM 10130 O O . PHE B 1 625 ? 127.486 47.460 67.142 1.00 24.84 619 PHE B O 1
ATOM 10138 N N . ARG B 1 626 ? 126.907 45.312 66.928 1.00 26.07 620 ARG B N 1
ATOM 10139 C CA . ARG B 1 626 ? 127.382 44.913 68.225 1.00 29.27 620 ARG B CA 1
ATOM 10140 C C . ARG B 1 626 ? 128.142 43.589 68.137 1.00 26.48 620 ARG B C 1
ATOM 10141 O O . ARG B 1 626 ? 127.672 42.629 67.526 1.00 26.56 620 ARG B O 1
ATOM 10149 N N . ALA B 1 627 ? 129.347 43.585 68.715 1.00 24.74 621 ALA B N 1
ATOM 10150 C CA . ALA B 1 627 ? 130.213 42.456 68.693 1.00 22.08 621 ALA B CA 1
ATOM 10151 C C . ALA B 1 627 ? 130.433 41.959 70.132 1.00 22.21 621 ALA B C 1
ATOM 10152 O O . ALA B 1 627 ? 130.459 42.745 71.059 1.00 22.28 621 ALA B O 1
ATOM 10154 N N . ILE B 1 628 ? 130.491 40.637 70.285 1.00 19.43 622 ILE B N 1
ATOM 10155 C CA . ILE B 1 628 ? 130.646 39.989 71.522 1.00 18.48 622 ILE B CA 1
ATOM 10156 C C . ILE B 1 628 ? 131.871 39.071 71.432 1.00 20.59 622 ILE B C 1
ATOM 10157 O O . ILE B 1 628 ? 132.365 38.804 70.351 1.00 17.95 622 ILE B O 1
ATOM 10162 N N . PRO B 1 629 ? 132.362 38.558 72.593 1.00 20.99 623 PRO B N 1
ATOM 10163 C CA . PRO B 1 629 ? 133.513 37.683 72.572 1.00 19.85 623 PRO B CA 1
ATOM 10164 C C . PRO B 1 629 ? 133.220 36.389 71.827 1.00 20.58 623 PRO B C 1
ATOM 10165 O O . PRO B 1 629 ? 132.165 35.770 72.050 1.00 16.42 623 PRO B O 1
ATOM 10169 N N . TYR B 1 630 ? 134.190 35.944 71.033 1.00 20.73 624 TYR B N 1
ATOM 10170 C CA . TYR B 1 630 ? 134.071 34.724 70.264 1.00 18.82 624 TYR B CA 1
ATOM 10171 C C . TYR B 1 630 ? 133.689 33.557 71.089 1.00 20.80 624 TYR B C 1
ATOM 10172 O O . TYR B 1 630 ? 132.733 32.833 70.718 1.00 19.54 624 TYR B O 1
ATOM 10181 N N . TYR B 1 631 ? 134.311 33.408 72.276 1.00 19.34 625 TYR B N 1
ATOM 10182 C CA . TYR B 1 631 ? 134.032 32.241 73.090 1.00 19.47 625 TYR B CA 1
ATOM 10183 C C . TYR B 1 631 ? 132.559 32.144 73.458 1.00 19.26 625 TYR B C 1
ATOM 10184 O O . TYR B 1 631 ? 132.064 31.032 73.795 1.00 18.38 625 TYR B O 1
ATOM 10193 N N . ALA B 1 632 ? 131.898 33.292 73.507 1.00 17.84 626 ALA B N 1
ATOM 10194 C CA . ALA B 1 632 ? 130.506 33.355 74.035 1.00 20.05 626 ALA B CA 1
ATOM 10195 C C . ALA B 1 632 ? 129.412 33.297 72.936 1.00 22.54 626 ALA B C 1
ATOM 10196 O O . ALA B 1 632 ? 128.268 33.410 73.256 1.00 23.01 626 ALA B O 1
ATOM 10198 N N . TRP B 1 633 ? 129.814 33.077 71.691 1.00 22.20 627 TRP B N 1
ATOM 10199 C CA . TRP B 1 633 ? 128.866 32.922 70.606 1.00 22.13 627 TRP B CA 1
ATOM 10200 C C . TRP B 1 633 ? 128.075 31.638 70.805 1.00 23.54 627 TRP B C 1
ATOM 10201 O O . TRP B 1 633 ? 128.449 30.760 71.611 1.00 22.57 627 TRP B O 1
ATOM 10212 N N . CYS B 1 634 ? 126.882 31.625 70.194 1.00 23.37 628 CYS B N 1
ATOM 10213 C CA . CYS B 1 634 ? 125.981 30.469 70.191 1.00 22.79 628 CYS B CA 1
ATOM 10214 C C . CYS B 1 634 ? 125.468 30.121 71.571 1.00 22.35 628 CYS B C 1
ATOM 10215 O O . CYS B 1 634 ? 125.220 28.964 71.858 1.00 22.22 628 CYS B O 1
ATOM 10218 N N . ASN B 1 635 ? 125.335 31.115 72.438 1.00 22.53 629 ASN B N 1
ATOM 10219 C CA . ASN B 1 635 ? 124.596 30.886 73.679 1.00 24.65 629 ASN B CA 1
ATOM 10220 C C . ASN B 1 635 ? 123.183 31.489 73.644 1.00 25.38 629 ASN B C 1
ATOM 10221 O O . ASN B 1 635 ? 122.473 31.439 74.625 1.00 29.85 629 ASN B O 1
ATOM 10226 N N . ARG B 1 636 ? 122.794 32.078 72.532 1.00 25.57 630 ARG B N 1
ATOM 10227 C CA . ARG B 1 636 ? 121.512 32.759 72.447 1.00 24.46 630 ARG B CA 1
ATOM 10228 C C . ARG B 1 636 ? 120.774 32.296 71.205 1.00 23.46 630 ARG B C 1
ATOM 10229 O O . ARG B 1 636 ? 120.058 33.056 70.557 1.00 23.26 630 ARG B O 1
ATOM 10237 N N . GLY B 1 637 ? 120.969 31.038 70.900 1.00 23.16 631 GLY B N 1
ATOM 10238 C CA . GLY B 1 637 ? 120.268 30.402 69.809 1.00 30.38 631 GLY B CA 1
ATOM 10239 C C . GLY B 1 637 ? 121.004 30.422 68.494 1.00 29.04 631 GLY B C 1
ATOM 10240 O O . GLY B 1 637 ? 121.956 31.140 68.293 1.00 30.97 631 GLY B O 1
ATOM 10241 N N . GLU B 1 638 ? 120.487 29.635 67.589 1.00 31.44 632 GLU B N 1
ATOM 10242 C CA . GLU B 1 638 ? 121.048 29.441 66.276 1.00 30.50 632 GLU B CA 1
ATOM 10243 C C . GLU B 1 638 ? 121.032 30.723 65.489 1.00 27.69 632 GLU B C 1
ATOM 10244 O O . GLU B 1 638 ? 120.096 31.504 65.566 1.00 26.84 632 GLU B O 1
ATOM 10250 N N . GLY B 1 639 ? 122.108 30.961 64.746 1.00 23.51 633 GLY B N 1
ATOM 10251 C CA . GLY B 1 639 ? 122.173 32.119 63.916 1.00 22.32 633 GLY B CA 1
ATOM 10252 C C . GLY B 1 639 ? 123.531 32.262 63.249 1.00 23.07 633 GLY B C 1
ATOM 10253 O O . GLY B 1 639 ? 124.475 31.514 63.563 1.00 21.06 633 GLY B O 1
ATOM 10254 N N . GLU B 1 640 ? 123.595 33.161 62.286 1.00 19.87 634 GLU B N 1
ATOM 10255 C CA . GLU B 1 640 ? 124.836 33.501 61.644 1.00 22.26 634 GLU B CA 1
ATOM 10256 C C . GLU B 1 640 ? 125.841 34.092 62.644 1.00 22.75 634 GLU B C 1
ATOM 10257 O O . GLU B 1 640 ? 125.455 34.669 63.693 1.00 23.49 634 GLU B O 1
ATOM 10271 N N . VAL B 1 642 ? 130.110 35.711 62.297 1.00 22.43 636 VAL B N 1
ATOM 10272 C CA . VAL B 1 642 ? 131.405 35.884 61.659 1.00 22.99 636 VAL B CA 1
ATOM 10273 C C . VAL B 1 642 ? 132.425 36.589 62.561 1.00 22.70 636 VAL B C 1
ATOM 10274 O O . VAL B 1 642 ? 132.041 37.370 63.410 1.00 22.55 636 VAL B O 1
ATOM 10278 N N . VAL B 1 643 ? 133.711 36.233 62.385 1.00 19.41 637 VAL B N 1
ATOM 10279 C CA . VAL B 1 643 ? 134.816 36.887 63.041 1.00 17.64 637 VAL B CA 1
ATOM 10280 C C . VAL B 1 643 ? 135.398 37.856 62.073 1.00 17.92 637 VAL B C 1
ATOM 10281 O O . VAL B 1 643 ? 135.600 39.038 62.400 1.00 18.02 637 VAL B O 1
ATOM 10285 N N . TRP B 1 644 ? 135.687 37.383 60.876 1.00 17.41 638 TRP B N 1
ATOM 10286 C CA . TRP B 1 644 ? 136.329 38.251 59.907 1.00 20.07 638 TRP B CA 1
ATOM 10287 C C . TRP B 1 644 ? 135.255 38.992 59.126 1.00 24.10 638 TRP B C 1
ATOM 10288 O O . TRP B 1 644 ? 134.529 38.393 58.345 1.00 22.40 638 TRP B O 1
ATOM 10299 N N . VAL B 1 645 ? 135.170 40.295 59.351 1.00 26.79 639 VAL B N 1
ATOM 10300 C CA . VAL B 1 645 ? 134.150 41.104 58.712 1.00 26.94 639 VAL B CA 1
ATOM 10301 C C . VAL B 1 645 ? 134.728 41.892 57.555 1.00 25.51 639 VAL B C 1
ATOM 10302 O O . VAL B 1 645 ? 135.925 42.285 57.583 1.00 20.49 639 VAL B O 1
ATOM 10306 N N . ASN B 1 646 ? 133.930 42.035 56.515 1.00 22.14 640 ASN B N 1
ATOM 10307 C CA . ASN B 1 646 ? 134.322 42.810 55.363 1.00 23.58 640 ASN B CA 1
ATOM 10308 C C . ASN B 1 646 ? 134.579 44.238 55.706 1.00 24.21 640 ASN B C 1
ATOM 10309 O O . ASN B 1 646 ? 133.896 44.827 56.473 1.00 25.09 640 ASN B O 1
ATOM 10314 N N . GLU B 1 647 ? 135.606 44.772 55.116 1.00 24.70 641 GLU B N 1
ATOM 10315 C CA . GLU B 1 647 ? 136.064 46.093 55.390 1.00 33.73 641 GLU B CA 1
ATOM 10316 C C . GLU B 1 647 ? 135.677 47.039 54.280 1.00 34.42 641 GLU B C 1
ATOM 10317 O O . GLU B 1 647 ? 135.649 46.652 53.163 1.00 35.24 641 GLU B O 1
ATOM 10323 N N . LYS B 1 648 ? 135.412 48.292 54.586 1.00 36.77 642 LYS B N 1
ATOM 10324 C CA . LYS B 1 648 ? 135.364 49.311 53.552 1.00 47.44 642 LYS B CA 1
ATOM 10325 C C . LYS B 1 648 ? 136.041 50.616 53.946 1.00 49.34 642 LYS B C 1
ATOM 10326 O O . LYS B 1 648 ? 136.829 50.670 54.869 1.00 51.27 642 LYS B O 1
ATOM 10332 N N . THR C 1 14 ? 106.459 61.754 93.188 1.00 82.16 8 THR C N 1
ATOM 10333 C CA . THR C 1 14 ? 105.579 62.523 92.240 1.00 85.57 8 THR C CA 1
ATOM 10334 C C . THR C 1 14 ? 104.085 62.155 92.421 1.00 77.68 8 THR C C 1
ATOM 10335 O O . THR C 1 14 ? 103.583 61.171 91.874 1.00 82.13 8 THR C O 1
ATOM 10339 N N . ASN C 1 15 ? 103.391 62.949 93.212 1.00 65.10 9 ASN C N 1
ATOM 10340 C CA . ASN C 1 15 ? 101.968 62.933 93.158 1.00 62.91 9 ASN C CA 1
ATOM 10341 C C . ASN C 1 15 ? 101.435 64.224 92.492 1.00 52.04 9 ASN C C 1
ATOM 10342 O O . ASN C 1 15 ? 101.846 65.325 92.892 1.00 43.31 9 ASN C O 1
ATOM 10347 N N . VAL C 1 16 ? 100.500 64.059 91.535 1.00 37.23 10 VAL C N 1
ATOM 10348 C CA . VAL C 1 16 ? 99.862 65.169 90.801 1.00 36.94 10 VAL C CA 1
ATOM 10349 C C . VAL C 1 16 ? 98.361 65.237 91.081 1.00 37.19 10 VAL C C 1
ATOM 10350 O O . VAL C 1 16 ? 97.698 64.243 90.927 1.00 41.50 10 VAL C O 1
ATOM 10354 N N . ASN C 1 17 ? 97.849 66.384 91.532 1.00 37.64 11 ASN C N 1
ATOM 10355 C CA . ASN C 1 17 ? 96.417 66.583 91.700 1.00 39.00 11 ASN C CA 1
ATOM 10356 C C . ASN C 1 17 ? 95.904 67.562 90.704 1.00 38.06 11 ASN C C 1
ATOM 10357 O O . ASN C 1 17 ? 96.446 68.661 90.548 1.00 41.70 11 ASN C O 1
ATOM 10362 N N . LEU C 1 18 ? 94.846 67.163 90.024 1.00 34.78 12 LEU C N 1
ATOM 10363 C CA . LEU C 1 18 ? 94.195 68.042 89.103 1.00 34.16 12 LEU C CA 1
ATOM 10364 C C . LEU C 1 18 ? 93.391 69.032 89.878 1.00 30.78 12 LEU C C 1
ATOM 10365 O O . LEU C 1 18 ? 92.671 68.655 90.750 1.00 30.73 12 LEU C O 1
ATOM 10370 N N . LYS C 1 19 ? 93.448 70.282 89.498 1.00 31.47 13 LYS C N 1
ATOM 10371 C CA . LYS C 1 19 ? 92.612 71.287 90.087 1.00 32.22 13 LYS C CA 1
ATOM 10372 C C . LYS C 1 19 ? 92.080 72.207 89.014 1.00 30.62 13 LYS C C 1
ATOM 10373 O O . LYS C 1 19 ? 92.213 73.379 89.097 1.00 31.83 13 LYS C O 1
ATOM 10379 N N . ASP C 1 20 ? 91.499 71.687 87.967 1.00 31.75 14 ASP C N 1
ATOM 10380 C CA . ASP C 1 20 ? 91.092 72.573 86.900 1.00 29.85 14 ASP C CA 1
ATOM 10381 C C . ASP C 1 20 ? 89.599 72.435 86.668 1.00 32.02 14 ASP C C 1
ATOM 10382 O O . ASP C 1 20 ? 88.902 71.877 87.479 1.00 35.52 14 ASP C O 1
ATOM 10387 N N . GLN C 1 21 ? 89.109 72.973 85.574 1.00 34.67 15 GLN C N 1
ATOM 10388 C CA . GLN C 1 21 ? 87.735 72.749 85.189 1.00 38.36 15 GLN C CA 1
ATOM 10389 C C . GLN C 1 21 ? 87.675 71.761 84.052 1.00 30.30 15 GLN C C 1
ATOM 10390 O O . GLN C 1 21 ? 86.850 70.853 84.057 1.00 29.23 15 GLN C O 1
ATOM 10396 N N . PHE C 1 22 ? 88.494 72.018 83.047 1.00 23.35 16 PHE C N 1
ATOM 10397 C CA . PHE C 1 22 ? 88.402 71.315 81.778 1.00 23.32 16 PHE C CA 1
ATOM 10398 C C . PHE C 1 22 ? 88.601 69.796 81.907 1.00 21.93 16 PHE C C 1
ATOM 10399 O O . PHE C 1 22 ? 87.696 69.045 81.600 1.00 19.24 16 PHE C O 1
ATOM 10407 N N . TRP C 1 23 ? 89.758 69.358 82.407 1.00 22.87 17 TRP C N 1
ATOM 10408 C CA . TRP C 1 23 ? 90.014 67.913 82.542 1.00 20.99 17 TRP C CA 1
ATOM 10409 C C . TRP C 1 23 ? 89.279 67.309 83.706 1.00 23.53 17 TRP C C 1
ATOM 10410 O O . TRP C 1 23 ? 88.848 66.167 83.632 1.00 23.49 17 TRP C O 1
ATOM 10421 N N . LYS C 1 24 ? 89.036 68.082 84.743 1.00 25.56 18 LYS C N 1
ATOM 10422 C CA . LYS C 1 24 ? 88.322 67.567 85.883 1.00 29.85 18 LYS C CA 1
ATOM 10423 C C . LYS C 1 24 ? 86.930 67.122 85.463 1.00 25.33 18 LYS C C 1
ATOM 10424 O O . LYS C 1 24 ? 86.459 66.058 85.883 1.00 25.34 18 LYS C O 1
ATOM 10430 N N . ARG C 1 25 ? 86.256 67.935 84.676 1.00 21.25 19 ARG C N 1
ATOM 10431 C CA . ARG C 1 25 ? 84.909 67.570 84.176 1.00 23.64 19 ARG C CA 1
ATOM 10432 C C . ARG C 1 25 ? 84.958 66.218 83.411 1.00 20.69 19 ARG C C 1
ATOM 10433 O O . ARG C 1 25 ? 84.113 65.370 83.598 1.00 23.29 19 ARG C O 1
ATOM 10441 N N . TYR C 1 26 ? 85.943 66.040 82.549 1.00 20.58 20 TYR C N 1
ATOM 10442 C CA . TYR C 1 26 ? 86.068 64.795 81.782 1.00 19.59 20 TYR C CA 1
ATOM 10443 C C . TYR C 1 26 ? 86.335 63.587 82.669 1.00 20.83 20 TYR C C 1
ATOM 10444 O O . TYR C 1 26 ? 85.785 62.502 82.458 1.00 18.94 20 TYR C O 1
ATOM 10453 N N . ILE C 1 27 ? 87.159 63.786 83.688 1.00 21.61 21 ILE C N 1
ATOM 10454 C CA . ILE C 1 27 ? 87.429 62.717 84.625 1.00 22.77 21 ILE C CA 1
ATOM 10455 C C . ILE C 1 27 ? 86.190 62.317 85.363 1.00 22.16 21 ILE C C 1
ATOM 10456 O O . ILE C 1 27 ? 85.924 61.151 85.514 1.00 21.42 21 ILE C O 1
ATOM 10461 N N . ASP C 1 28 ? 85.398 63.296 85.791 1.00 22.39 22 ASP C N 1
ATOM 10462 C CA . ASP C 1 28 ? 84.136 63.046 86.465 1.00 23.33 22 ASP C CA 1
ATOM 10463 C C . ASP C 1 28 ? 83.173 62.282 85.573 1.00 22.60 22 ASP C C 1
ATOM 10464 O O . ASP C 1 28 ? 82.504 61.372 86.053 1.00 20.82 22 ASP C O 1
ATOM 10469 N N . VAL C 1 29 ? 83.105 62.648 84.294 1.00 22.38 23 VAL C N 1
ATOM 10470 C CA . VAL C 1 29 ? 82.305 61.882 83.340 1.00 24.69 23 VAL C CA 1
ATOM 10471 C C . VAL C 1 29 ? 82.797 60.431 83.209 1.00 24.34 23 VAL C C 1
ATOM 10472 O O . VAL C 1 29 ? 81.997 59.504 83.178 1.00 24.13 23 VAL C O 1
ATOM 10476 N N . VAL C 1 30 ? 84.102 60.233 83.064 1.00 23.32 24 VAL C N 1
ATOM 10477 C CA . VAL C 1 30 ? 84.623 58.889 82.957 1.00 24.03 24 VAL C CA 1
ATOM 10478 C C . VAL C 1 30 ? 84.272 58.103 84.260 1.00 26.88 24 VAL C C 1
ATOM 10479 O O . VAL C 1 30 ? 83.921 56.927 84.182 1.00 25.48 24 VAL C O 1
ATOM 10483 N N . ARG C 1 31 ? 84.415 58.744 85.427 1.00 25.98 25 ARG C N 1
ATOM 10484 C CA . ARG C 1 31 ? 84.215 58.084 86.715 1.00 28.53 25 ARG C CA 1
ATOM 10485 C C . ARG C 1 31 ? 82.759 57.720 86.958 1.00 30.68 25 ARG C C 1
ATOM 10486 O O . ARG C 1 31 ? 82.470 56.624 87.416 1.00 30.55 25 ARG C O 1
ATOM 10494 N N . HIS C 1 32 ? 81.832 58.615 86.623 1.00 30.63 26 HIS C N 1
ATOM 10495 C CA . HIS C 1 32 ? 80.423 58.398 86.944 1.00 28.52 26 HIS C CA 1
ATOM 10496 C C . HIS C 1 32 ? 79.605 57.806 85.862 1.00 26.92 26 HIS C C 1
ATOM 10497 O O . HIS C 1 32 ? 78.678 57.122 86.159 1.00 27.08 26 HIS C O 1
ATOM 10504 N N . GLU C 1 33 ? 79.911 58.066 84.604 1.00 27.27 27 GLU C N 1
ATOM 10505 C CA . GLU C 1 33 ? 79.139 57.539 83.478 1.00 27.27 27 GLU C CA 1
ATOM 10506 C C . GLU C 1 33 ? 79.893 56.431 82.710 1.00 29.89 27 GLU C C 1
ATOM 10507 O O . GLU C 1 33 ? 79.384 55.320 82.569 1.00 30.47 27 GLU C O 1
ATOM 10513 N N . VAL C 1 34 ? 81.098 56.719 82.215 1.00 25.82 28 VAL C N 1
ATOM 10514 C CA . VAL C 1 34 ? 81.736 55.806 81.279 1.00 25.91 28 VAL C CA 1
ATOM 10515 C C . VAL C 1 34 ? 82.126 54.459 81.917 1.00 26.34 28 VAL C C 1
ATOM 10516 O O . VAL C 1 34 ? 81.794 53.417 81.405 1.00 23.33 28 VAL C O 1
ATOM 10520 N N . ILE C 1 35 ? 82.867 54.502 83.004 1.00 27.19 29 ILE C N 1
ATOM 10521 C CA . ILE C 1 35 ? 83.379 53.263 83.639 1.00 28.58 29 ILE C CA 1
ATOM 10522 C C . ILE C 1 35 ? 82.264 52.397 84.238 1.00 30.35 29 ILE C C 1
ATOM 10523 O O . ILE C 1 35 ? 82.228 51.193 84.035 1.00 27.14 29 ILE C O 1
ATOM 10528 N N . PRO C 1 36 ? 81.321 53.012 84.933 1.00 28.19 30 PRO C N 1
ATOM 10529 C CA . PRO C 1 36 ? 80.194 52.202 85.410 1.00 30.47 30 PRO C CA 1
ATOM 10530 C C . PRO C 1 36 ? 79.356 51.591 84.305 1.00 29.68 30 PRO C C 1
ATOM 10531 O O . PRO C 1 36 ? 78.935 50.439 84.439 1.00 30.96 30 PRO C O 1
ATOM 10535 N N . TYR C 1 37 ? 79.074 52.340 83.236 1.00 29.35 31 TYR C N 1
ATOM 10536 C CA . TYR C 1 37 ? 78.322 51.779 82.108 1.00 29.31 31 TYR C CA 1
ATOM 10537 C C . TYR C 1 37 ? 79.069 50.607 81.492 1.00 29.99 31 TYR C C 1
ATOM 10538 O O . TYR C 1 37 ? 78.482 49.567 81.194 1.00 31.84 31 TYR C O 1
ATOM 10547 N N . GLN C 1 38 ? 80.366 50.773 81.255 1.00 30.48 32 GLN C N 1
ATOM 10548 C CA . GLN C 1 38 ? 81.125 49.667 80.701 1.00 34.35 32 GLN C CA 1
ATOM 10549 C C . GLN C 1 38 ? 81.141 48.441 81.630 1.00 32.88 32 GLN C C 1
ATOM 10550 O O . GLN C 1 38 ? 81.194 47.334 81.146 1.00 30.97 32 GLN C O 1
ATOM 10556 N N . TRP C 1 39 ? 81.190 48.665 82.944 1.00 31.33 33 TRP C N 1
ATOM 10557 C CA . TRP C 1 39 ? 81.160 47.576 83.883 1.00 33.61 33 TRP C CA 1
ATOM 10558 C C . TRP C 1 39 ? 79.881 46.750 83.648 1.00 34.54 33 TRP C C 1
ATOM 10559 O O . TRP C 1 39 ? 79.924 45.512 83.619 1.00 31.95 33 TRP C O 1
ATOM 10570 N N . GLU C 1 40 ? 78.774 47.437 83.400 1.00 32.81 34 GLU C N 1
ATOM 10571 C CA . GLU C 1 40 ? 77.527 46.758 83.144 1.00 34.63 34 GLU C CA 1
ATOM 10572 C C . GLU C 1 40 ? 77.618 45.977 81.858 1.00 33.46 34 GLU C C 1
ATOM 10573 O O . GLU C 1 40 ? 77.152 44.835 81.795 1.00 32.65 34 GLU C O 1
ATOM 10579 N N . ALA C 1 41 ? 78.179 46.595 80.826 1.00 30.32 35 ALA C N 1
ATOM 10580 C CA . ALA C 1 41 ? 78.271 45.934 79.518 1.00 33.28 35 ALA C CA 1
ATOM 10581 C C . ALA C 1 41 ? 79.162 44.688 79.587 1.00 35.76 35 ALA C C 1
ATOM 10582 O O . ALA C 1 41 ? 78.822 43.641 79.020 1.00 34.20 35 ALA C O 1
ATOM 10584 N N . LEU C 1 42 ? 80.287 44.803 80.309 1.00 33.88 36 LEU C N 1
ATOM 10585 C CA . LEU C 1 42 ? 81.211 43.677 80.453 1.00 34.57 36 LEU C CA 1
ATOM 10586 C C . LEU C 1 42 ? 80.553 42.495 81.181 1.00 35.36 36 LEU C C 1
ATOM 10587 O O . LEU C 1 42 ? 80.943 41.343 80.973 1.00 30.81 36 LEU C O 1
ATOM 10592 N N . ASN C 1 43 ? 79.550 42.790 82.009 1.00 37.79 37 ASN C N 1
ATOM 10593 C CA . ASN C 1 43 ? 78.797 41.738 82.715 1.00 37.59 37 ASN C CA 1
ATOM 10594 C C . ASN C 1 43 ? 77.459 41.398 82.080 1.00 37.35 37 ASN C C 1
ATOM 10595 O O . ASN C 1 43 ? 76.637 40.761 82.721 1.00 37.95 37 ASN C O 1
ATOM 10600 N N . ASP C 1 44 ? 77.240 41.842 80.830 1.00 37.37 38 ASP C N 1
ATOM 10601 C CA . ASP C 1 44 ? 76.006 41.568 80.085 1.00 41.14 38 ASP C CA 1
ATOM 10602 C C . ASP C 1 44 ? 74.708 41.998 80.773 1.00 42.90 38 ASP C C 1
ATOM 10603 O O . ASP C 1 44 ? 73.698 41.323 80.642 1.00 44.57 38 ASP C O 1
ATOM 10608 N N . ARG C 1 45 ? 74.728 43.121 81.486 1.00 42.29 39 ARG C N 1
ATOM 10609 C CA . ARG C 1 45 ? 73.547 43.619 82.210 1.00 42.51 39 ARG C CA 1
ATOM 10610 C C . ARG C 1 45 ? 72.887 44.812 81.534 1.00 45.00 39 ARG C C 1
ATOM 10611 O O . ARG C 1 45 ? 72.166 45.537 82.161 1.00 46.83 39 ARG C O 1
ATOM 10619 N N . ILE C 1 46 ? 73.109 44.988 80.240 1.00 50.68 40 ILE C N 1
ATOM 10620 C CA . ILE C 1 46 ? 72.482 46.069 79.504 1.00 53.59 40 ILE C CA 1
ATOM 10621 C C . ILE C 1 46 ? 71.540 45.472 78.478 1.00 58.27 40 ILE C C 1
ATOM 10622 O O . ILE C 1 46 ? 71.996 45.010 77.438 1.00 51.97 40 ILE C O 1
ATOM 10627 N N . PRO C 1 47 ? 70.226 45.499 78.767 1.00 66.83 41 PRO C N 1
ATOM 10628 C CA . PRO C 1 47 ? 69.198 44.801 77.986 1.00 73.66 41 PRO C CA 1
ATOM 10629 C C . PRO C 1 47 ? 69.318 44.929 76.481 1.00 73.39 41 PRO C C 1
ATOM 10630 O O . PRO C 1 47 ? 69.273 43.932 75.760 1.00 76.93 41 PRO C O 1
ATOM 10634 N N . ASP C 1 48 ? 69.469 46.155 76.022 1.00 80.25 42 ASP C N 1
ATOM 10635 C CA . ASP C 1 48 ? 69.459 46.452 74.606 1.00 87.06 42 ASP C CA 1
ATOM 10636 C C . ASP C 1 48 ? 70.855 46.580 74.068 1.00 83.90 42 ASP C C 1
ATOM 10637 O O . ASP C 1 48 ? 71.081 47.402 73.201 1.00 69.75 42 ASP C O 1
ATOM 10642 N N . ALA C 1 49 ? 71.800 45.817 74.617 1.00 79.11 43 ALA C N 1
ATOM 10643 C CA . ALA C 1 49 ? 73.130 45.754 74.057 1.00 75.55 43 ALA C CA 1
ATOM 10644 C C . ALA C 1 49 ? 73.434 44.394 73.452 1.00 74.78 43 ALA C C 1
ATOM 10645 O O . ALA C 1 49 ? 72.816 43.362 73.765 1.00 72.73 43 ALA C O 1
ATOM 10647 N N . GLU C 1 50 ? 74.409 44.416 72.551 1.00 75.17 44 GLU C N 1
ATOM 10648 C CA . GLU C 1 50 ? 75.071 43.200 72.102 1.00 72.81 44 GLU C CA 1
ATOM 10649 C C . GLU C 1 50 ? 75.836 42.612 73.268 1.00 66.38 44 GLU C C 1
ATOM 10650 O O . GLU C 1 50 ? 76.619 43.319 73.904 1.00 59.07 44 GLU C O 1
ATOM 10656 N N . PRO C 1 51 ? 75.576 41.334 73.589 1.00 73.67 45 PRO C N 1
ATOM 10657 C CA . PRO C 1 51 ? 76.267 40.821 74.773 1.00 71.51 45 PRO C CA 1
ATOM 10658 C C . PRO C 1 51 ? 77.790 40.853 74.576 1.00 65.65 45 PRO C C 1
ATOM 10659 O O . PRO C 1 51 ? 78.282 40.809 73.440 1.00 62.48 45 PRO C O 1
ATOM 10663 N N . SER C 1 52 ? 78.528 40.968 75.674 1.00 57.26 46 SER C N 1
ATOM 10664 C CA . SER C 1 52 ? 79.980 40.915 75.600 1.00 49.05 46 SER C CA 1
ATOM 10665 C C . SER C 1 52 ? 80.524 39.587 76.131 1.00 47.30 46 SER C C 1
ATOM 10666 O O . SER C 1 52 ? 81.426 39.061 75.520 1.00 51.72 46 SER C O 1
ATOM 10669 N N . HIS C 1 53 ? 80.014 39.063 77.250 1.00 43.06 47 HIS C N 1
ATOM 10670 C CA . HIS C 1 53 ? 80.561 37.829 77.869 1.00 51.30 47 HIS C CA 1
ATOM 10671 C C . HIS C 1 53 ? 82.026 37.956 78.324 1.00 46.10 47 HIS C C 1
ATOM 10672 O O . HIS C 1 53 ? 82.724 36.963 78.521 1.00 42.06 47 HIS C O 1
ATOM 10679 N N . ALA C 1 54 ? 82.519 39.167 78.483 1.00 41.49 48 ALA C N 1
ATOM 10680 C CA . ALA C 1 54 ? 83.958 39.311 78.683 1.00 37.86 48 ALA C CA 1
ATOM 10681 C C . ALA C 1 54 ? 84.351 38.706 80.0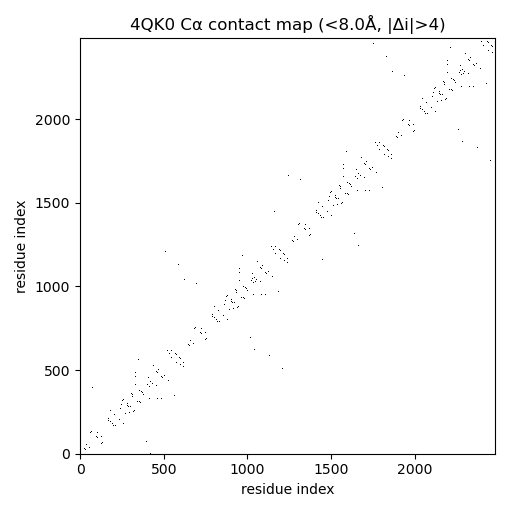13 1.00 36.54 48 ALA C C 1
ATOM 10682 O O . ALA C 1 54 ? 85.411 38.082 80.130 1.00 35.83 48 ALA C O 1
ATOM 10684 N N . ILE C 1 55 ? 83.513 38.908 81.017 1.00 31.60 49 ILE C N 1
ATOM 10685 C CA . ILE C 1 55 ? 83.832 38.418 82.358 1.00 32.24 49 ILE C CA 1
ATOM 10686 C C . ILE C 1 55 ? 83.495 36.922 82.425 1.00 37.13 49 ILE C C 1
ATOM 10687 O O . ILE C 1 55 ? 84.240 36.121 82.976 1.00 33.32 49 ILE C O 1
ATOM 10692 N N . GLU C 1 56 ? 82.352 36.581 81.837 1.00 37.96 50 GLU C N 1
ATOM 10693 C CA . GLU C 1 56 ? 81.896 35.227 81.761 1.00 43.54 50 GLU C CA 1
ATOM 10694 C C . GLU C 1 56 ? 82.962 34.278 81.142 1.00 44.28 50 GLU C C 1
ATOM 10695 O O . GLU C 1 56 ? 83.221 33.179 81.670 1.00 43.34 50 GLU C O 1
ATOM 10701 N N . ASN C 1 57 ? 83.585 34.698 80.054 1.00 39.61 51 ASN C N 1
ATOM 10702 C CA . ASN C 1 57 ? 84.681 33.908 79.487 1.00 41.20 51 ASN C CA 1
ATOM 10703 C C . ASN C 1 57 ? 85.757 33.550 80.528 1.00 35.77 51 ASN C C 1
ATOM 10704 O O . ASN C 1 57 ? 86.309 32.468 80.493 1.00 40.79 51 ASN C O 1
ATOM 10709 N N . PHE C 1 58 ? 86.080 34.448 81.455 1.00 35.29 52 PHE C N 1
ATOM 10710 C CA . PHE C 1 58 ? 87.072 34.106 82.488 1.00 35.03 52 PHE C CA 1
ATOM 10711 C C . PHE C 1 58 ? 86.508 33.121 83.495 1.00 36.94 52 PHE C C 1
ATOM 10712 O O . PHE C 1 58 ? 87.226 32.298 84.024 1.00 35.70 52 PHE C O 1
ATOM 10720 N N . ARG C 1 59 ? 85.234 33.285 83.830 1.00 40.00 53 ARG C N 1
ATOM 10721 C CA . ARG C 1 59 ? 84.584 32.355 84.725 1.00 42.17 53 ARG C CA 1
ATOM 10722 C C . ARG C 1 59 ? 84.640 30.940 84.177 1.00 38.20 53 ARG C C 1
ATOM 10723 O O . ARG C 1 59 ? 85.018 30.016 84.857 1.00 33.49 53 ARG C O 1
ATOM 10731 N N . ILE C 1 60 ? 84.255 30.799 82.928 1.00 39.69 54 ILE C N 1
ATOM 10732 C CA . ILE C 1 60 ? 84.317 29.502 82.293 1.00 39.24 54 ILE C CA 1
ATOM 10733 C C . ILE C 1 60 ? 85.757 28.988 82.332 1.00 40.39 54 ILE C C 1
ATOM 10734 O O . ILE C 1 60 ? 86.018 27.865 82.715 1.00 41.38 54 ILE C O 1
ATOM 10739 N N . ALA C 1 61 ? 86.700 29.842 81.980 1.00 41.14 55 ALA C N 1
ATOM 10740 C CA . ALA C 1 61 ? 88.101 29.426 81.940 1.00 39.79 55 ALA C CA 1
ATOM 10741 C C . ALA C 1 61 ? 88.606 29.062 83.311 1.00 37.28 55 ALA C C 1
ATOM 10742 O O . ALA C 1 61 ? 89.519 28.248 83.442 1.00 38.38 55 ALA C O 1
ATOM 10744 N N . ALA C 1 62 ? 88.042 29.657 84.350 1.00 33.14 56 ALA C N 1
ATOM 10745 C CA . ALA C 1 62 ? 88.489 29.308 85.707 1.00 35.71 56 ALA C CA 1
ATOM 10746 C C . ALA C 1 62 ? 87.819 28.019 86.183 1.00 41.49 56 ALA C C 1
ATOM 10747 O O . ALA C 1 62 ? 88.035 27.603 87.309 1.00 49.26 56 ALA C O 1
ATOM 10749 N N . GLY C 1 63 ? 86.952 27.451 85.358 1.00 41.74 57 GLY C N 1
ATOM 10750 C CA . GLY C 1 63 ? 86.167 26.313 85.766 1.00 49.21 57 GLY C CA 1
ATOM 10751 C C . GLY C 1 63 ? 85.061 26.637 86.754 1.00 54.51 57 GLY C C 1
ATOM 10752 O O . GLY C 1 63 ? 84.658 25.772 87.519 1.00 64.21 57 GLY C O 1
ATOM 10753 N N . GLU C 1 64 ? 84.544 27.864 86.738 1.00 54.51 58 GLU C N 1
ATOM 10754 C CA . GLU C 1 64 ? 83.492 28.289 87.678 1.00 56.74 58 GLU C CA 1
ATOM 10755 C C . GLU C 1 64 ? 82.171 28.504 86.990 1.00 52.96 58 GLU C C 1
ATOM 10756 O O . GLU C 1 64 ? 81.230 28.993 87.577 1.00 52.93 58 GLU C O 1
ATOM 10762 N N . SER C 1 65 ? 82.102 28.168 85.723 1.00 50.65 59 SER C N 1
ATOM 10763 C CA . SER C 1 65 ? 80.866 28.334 85.019 1.00 53.61 59 SER C CA 1
ATOM 10764 C C . SER C 1 65 ? 80.970 27.490 83.791 1.00 51.00 59 SER C C 1
ATOM 10765 O O . SER C 1 65 ? 82.055 27.037 83.430 1.00 55.39 59 SER C O 1
ATOM 10768 N N . ASP C 1 66 ? 79.845 27.258 83.147 1.00 56.36 60 ASP C N 1
ATOM 10769 C CA . ASP C 1 66 ? 79.814 26.416 81.951 1.00 63.00 60 ASP C CA 1
ATOM 10770 C C . ASP C 1 66 ? 79.255 27.200 80.805 1.00 58.32 60 ASP C C 1
ATOM 10771 O O . ASP C 1 66 ? 78.501 28.154 80.988 1.00 60.64 60 ASP C O 1
ATOM 10776 N N . GLY C 1 67 ? 79.661 26.831 79.611 1.00 53.21 61 GLY C N 1
ATOM 10777 C CA . GLY C 1 67 ? 79.159 27.494 78.431 1.00 54.97 61 GLY C CA 1
ATOM 10778 C C . GLY C 1 67 ? 80.255 27.653 77.427 1.00 52.89 61 GLY C C 1
ATOM 10779 O O . GLY C 1 67 ? 81.412 27.311 77.663 1.00 56.69 61 GLY C O 1
ATOM 10780 N N . GLU C 1 68 ? 79.866 28.214 76.305 1.00 54.57 62 GLU C N 1
ATOM 10781 C CA . GLU C 1 68 ? 80.754 28.457 75.191 1.00 56.91 62 GLU C CA 1
ATOM 10782 C C . GLU C 1 68 ? 81.453 29.799 75.324 1.00 55.18 62 GLU C C 1
ATOM 10783 O O . GLU C 1 68 ? 80.890 30.741 75.868 1.00 50.81 62 GLU C O 1
ATOM 10789 N N . PHE C 1 69 ? 82.670 29.863 74.790 1.00 50.27 63 PHE C N 1
ATOM 10790 C CA . PHE C 1 69 ? 83.315 31.132 74.549 1.00 50.25 63 PHE C CA 1
ATOM 10791 C C . PHE C 1 69 ? 82.406 32.027 73.708 1.00 49.13 63 PHE C C 1
ATOM 10792 O O . PHE C 1 69 ? 81.733 31.545 72.811 1.00 47.84 63 PHE C O 1
ATOM 10800 N N . TYR C 1 70 ? 82.393 33.331 73.996 1.00 49.06 64 TYR C N 1
ATOM 10801 C CA . TYR C 1 70 ? 81.677 34.273 73.146 1.00 48.20 64 TYR C CA 1
ATOM 10802 C C . TYR C 1 70 ? 82.474 35.542 72.924 1.00 47.87 64 TYR C C 1
ATOM 10803 O O . TYR C 1 70 ? 83.092 36.059 73.849 1.00 51.24 64 TYR C O 1
ATOM 10812 N N . GLY C 1 71 ? 82.403 36.078 71.703 1.00 46.94 65 GLY C N 1
ATOM 10813 C CA . GLY C 1 71 ? 82.938 37.388 71.395 1.00 45.48 65 GLY C CA 1
ATOM 10814 C C . GLY C 1 71 ? 84.129 37.323 70.464 1.00 50.63 65 GLY C C 1
ATOM 10815 O O . GLY C 1 71 ? 84.368 36.317 69.791 1.00 49.72 65 GLY C O 1
ATOM 10824 N N . VAL C 1 73 ? 88.175 37.441 69.369 1.00 42.74 67 VAL C N 1
ATOM 10825 C CA . VAL C 1 73 ? 89.371 36.796 69.844 1.00 49.01 67 VAL C CA 1
ATOM 10826 C C . VAL C 1 73 ? 90.182 37.639 70.881 1.00 48.40 67 VAL C C 1
ATOM 10827 O O . VAL C 1 73 ? 90.838 37.081 71.757 1.00 51.02 67 VAL C O 1
ATOM 10831 N N . PHE C 1 74 ? 90.070 38.966 70.787 1.00 47.66 68 PHE C N 1
ATOM 10832 C CA . PHE C 1 74 ? 90.719 39.931 71.685 1.00 46.97 68 PHE C CA 1
ATOM 10833 C C . PHE C 1 74 ? 89.796 40.493 72.786 1.00 48.39 68 PHE C C 1
ATOM 10834 O O . PHE C 1 74 ? 90.047 41.580 73.352 1.00 41.41 68 PHE C O 1
ATOM 10842 N N . GLN C 1 75 ? 88.729 39.766 73.085 1.00 44.49 69 GLN C N 1
ATOM 10843 C CA . GLN C 1 75 ? 87.772 40.177 74.122 1.00 45.16 69 GLN C CA 1
ATOM 10844 C C . GLN C 1 75 ? 88.417 40.400 75.505 1.00 39.67 69 GLN C C 1
ATOM 10845 O O . GLN C 1 75 ? 88.033 41.290 76.266 1.00 39.82 69 GLN C O 1
ATOM 10851 N N . ASP C 1 76 ? 89.406 39.570 75.836 1.00 34.52 70 ASP C N 1
ATOM 10852 C CA . ASP C 1 76 ? 90.121 39.685 77.112 1.00 32.96 70 ASP C CA 1
ATOM 10853 C C . ASP C 1 76 ? 90.695 41.101 77.335 1.00 33.84 70 ASP C C 1
ATOM 10854 O O . ASP C 1 76 ? 90.771 41.566 78.460 1.00 29.87 70 ASP C O 1
ATOM 10859 N N . SER C 1 77 ? 91.114 41.772 76.260 1.00 31.75 71 SER C N 1
ATOM 10860 C CA . SER C 1 77 ? 91.736 43.090 76.381 1.00 31.24 71 SER C CA 1
ATOM 10861 C C . SER C 1 77 ? 90.740 44.175 76.821 1.00 33.64 71 SER C C 1
ATOM 10862 O O . SER C 1 77 ? 91.162 45.200 77.370 1.00 28.21 71 SER C O 1
ATOM 10865 N N . ASP C 1 78 ? 89.441 43.956 76.606 1.00 33.76 72 ASP C N 1
ATOM 10866 C CA . ASP C 1 78 ? 88.413 44.899 77.127 1.00 35.56 72 ASP C CA 1
ATOM 10867 C C . ASP C 1 78 ? 88.384 44.928 78.646 1.00 30.78 72 ASP C C 1
ATOM 10868 O O . ASP C 1 78 ? 88.290 45.970 79.255 1.00 32.26 72 ASP C O 1
ATOM 10873 N N . VAL C 1 79 ? 88.526 43.780 79.264 1.00 29.33 73 VAL C N 1
ATOM 10874 C CA . VAL C 1 79 ? 88.604 43.721 80.721 1.00 28.15 73 VAL C CA 1
ATOM 10875 C C . VAL C 1 79 ? 89.851 44.427 81.222 1.00 25.46 73 VAL C C 1
ATOM 10876 O O . VAL C 1 79 ? 89.811 45.186 82.176 1.00 23.73 73 VAL C O 1
ATOM 10880 N N . ALA C 1 80 ? 90.944 44.216 80.511 1.00 26.28 74 ALA C N 1
ATOM 10881 C CA . ALA C 1 80 ? 92.192 44.837 80.851 1.00 25.56 74 ALA C CA 1
ATOM 10882 C C . ALA C 1 80 ? 92.085 46.354 80.801 1.00 22.47 74 ALA C C 1
ATOM 10883 O O . ALA C 1 80 ? 92.557 47.027 81.708 1.00 20.51 74 ALA C O 1
ATOM 10885 N N . LYS C 1 81 ? 91.516 46.891 79.730 1.00 23.65 75 LYS C N 1
ATOM 10886 C CA . LYS C 1 81 ? 91.446 48.332 79.563 1.00 25.03 75 LYS C CA 1
ATOM 10887 C C . LYS C 1 81 ? 90.534 48.962 80.608 1.00 26.01 75 LYS C C 1
ATOM 10888 O O . LYS C 1 81 ? 90.828 50.048 81.067 1.00 23.04 75 LYS C O 1
ATOM 10894 N N . TRP C 1 82 ? 89.457 48.262 80.982 1.00 24.75 76 TRP C N 1
ATOM 10895 C CA . TRP C 1 82 ? 88.611 48.746 82.012 1.00 26.62 76 TRP C CA 1
ATOM 10896 C C . TRP C 1 82 ? 89.403 48.785 83.357 1.00 26.40 76 TRP C C 1
ATOM 10897 O O . TRP C 1 82 ? 89.384 49.792 84.085 1.00 24.39 76 TRP C O 1
ATOM 10908 N N . LEU C 1 83 ? 90.119 47.722 83.675 1.00 24.55 77 LEU C N 1
ATOM 10909 C CA . LEU C 1 83 ? 90.924 47.712 84.915 1.00 23.52 77 LEU C CA 1
ATOM 10910 C C . LEU C 1 83 ? 91.969 48.832 84.938 1.00 24.00 77 LEU C C 1
ATOM 10911 O O . LEU C 1 83 ? 92.211 49.434 85.974 1.00 24.18 77 LEU C O 1
ATOM 10916 N N . GLU C 1 84 ? 92.617 49.072 83.802 1.00 21.75 78 GLU C N 1
ATOM 10917 C CA . GLU C 1 84 ? 93.667 50.081 83.721 1.00 21.78 78 GLU C CA 1
ATOM 10918 C C . GLU C 1 84 ? 93.071 51.441 83.988 1.00 20.48 78 GLU C C 1
ATOM 10919 O O . GLU C 1 84 ? 93.638 52.211 84.756 1.00 21.02 78 GLU C O 1
ATOM 10925 N N . ALA C 1 85 ? 91.886 51.702 83.438 1.00 20.71 79 ALA C N 1
ATOM 10926 C CA . ALA C 1 85 ? 91.224 52.975 83.697 1.00 21.16 79 ALA C CA 1
ATOM 10927 C C . ALA C 1 85 ? 90.797 53.126 85.142 1.00 23.49 79 ALA C C 1
ATOM 10928 O O . ALA C 1 85 ? 90.960 54.192 85.751 1.00 21.42 79 ALA C O 1
ATOM 10930 N N . VAL C 1 86 ? 90.273 52.050 85.699 1.00 22.99 80 VAL C N 1
ATOM 10931 C CA . VAL C 1 86 ? 89.863 52.051 87.076 1.00 22.23 80 VAL C CA 1
ATOM 10932 C C . VAL C 1 86 ? 91.053 52.365 87.962 1.00 23.11 80 VAL C C 1
ATOM 10933 O O . VAL C 1 86 ? 90.952 53.167 88.889 1.00 23.48 80 VAL C O 1
ATOM 10937 N N . ALA C 1 87 ? 92.188 51.711 87.708 1.00 22.07 81 ALA C N 1
ATOM 10938 C CA . ALA C 1 87 ? 93.438 52.030 88.426 1.00 22.14 81 ALA C CA 1
ATOM 10939 C C . ALA C 1 87 ? 93.725 53.522 88.494 1.00 22.86 81 ALA C C 1
ATOM 10940 O O . ALA C 1 87 ? 94.057 54.056 89.560 1.00 20.48 81 ALA C O 1
ATOM 10942 N N . TYR C 1 88 ? 93.656 54.200 87.323 1.00 23.72 82 TYR C N 1
ATOM 10943 C CA . TYR C 1 88 ? 93.960 55.637 87.281 1.00 21.04 82 TYR C CA 1
ATOM 10944 C C . TYR C 1 88 ? 92.899 56.401 88.001 1.00 22.56 82 TYR C C 1
ATOM 10945 O O . TYR C 1 88 ? 93.211 57.386 88.646 1.00 26.76 82 TYR C O 1
ATOM 10954 N N . LEU C 1 89 ? 91.641 55.943 87.941 1.00 23.30 83 LEU C N 1
ATOM 10955 C CA . LEU C 1 89 ? 90.580 56.592 88.728 1.00 23.10 83 LEU C CA 1
ATOM 10956 C C . LEU C 1 89 ? 90.881 56.548 90.238 1.00 26.69 83 LEU C C 1
ATOM 10957 O O . LEU C 1 89 ? 90.703 57.560 90.943 1.00 22.41 83 LEU C O 1
ATOM 10962 N N . LEU C 1 90 ? 91.324 55.379 90.711 1.00 24.93 84 LEU C N 1
ATOM 10963 C CA . LEU C 1 90 ? 91.661 55.195 92.093 1.00 31.38 84 LEU C CA 1
ATOM 10964 C C . LEU C 1 90 ? 92.857 56.018 92.593 1.00 34.40 84 LEU C C 1
ATOM 10965 O O . LEU C 1 90 ? 92.944 56.252 93.765 1.00 35.26 84 LEU C O 1
ATOM 10970 N N . GLU C 1 91 ? 93.770 56.434 91.720 1.00 40.63 85 GLU C N 1
ATOM 10971 C CA . GLU C 1 91 ? 94.839 57.363 92.094 1.00 41.41 85 GLU C CA 1
ATOM 10972 C C . GLU C 1 91 ? 94.324 58.724 92.457 1.00 40.81 85 GLU C C 1
ATOM 10973 O O . GLU C 1 91 ? 94.972 59.434 93.205 1.00 47.19 85 GLU C O 1
ATOM 10979 N N . THR C 1 92 ? 93.213 59.142 91.880 1.00 42.24 86 THR C N 1
ATOM 10980 C CA . THR C 1 92 ? 92.704 60.491 92.125 1.00 45.78 86 THR C CA 1
ATOM 10981 C C . THR C 1 92 ? 91.457 60.520 93.020 1.00 47.77 86 THR C C 1
ATOM 10982 O O . THR C 1 92 ? 90.911 61.565 93.262 1.00 49.80 86 THR C O 1
ATOM 10986 N N . LYS C 1 93 ? 90.998 59.372 93.487 1.00 52.15 87 LYS C N 1
ATOM 10987 C CA . LYS C 1 93 ? 89.907 59.310 94.425 1.00 51.50 87 LYS C CA 1
ATOM 10988 C C . LYS C 1 93 ? 89.708 57.855 94.779 1.00 51.78 87 LYS C C 1
ATOM 10989 O O . LYS C 1 93 ? 89.187 57.067 93.963 1.00 34.20 87 LYS C O 1
ATOM 10995 N N . ARG C 1 94 ? 90.068 57.501 96.013 1.00 52.81 88 ARG C N 1
ATOM 10996 C CA . ARG C 1 94 ? 89.831 56.142 96.489 1.00 57.32 88 ARG C CA 1
ATOM 10997 C C . ARG C 1 94 ? 88.331 55.885 96.563 1.00 54.66 88 ARG C C 1
ATOM 10998 O O . ARG C 1 94 ? 87.506 56.786 96.802 1.00 72.08 88 ARG C O 1
ATOM 11006 N N . ASP C 1 95 ? 87.967 54.674 96.227 1.00 46.00 89 ASP C N 1
ATOM 11007 C CA . ASP C 1 95 ? 86.589 54.280 96.216 1.00 46.65 89 ASP C CA 1
ATOM 11008 C C . ASP C 1 95 ? 86.677 52.808 96.543 1.00 47.12 89 ASP C C 1
ATOM 11009 O O . ASP C 1 95 ? 87.047 51.989 95.693 1.00 43.61 89 ASP C O 1
ATOM 11014 N N . PRO C 1 96 ? 86.403 52.478 97.801 1.00 45.35 90 PRO C N 1
ATOM 11015 C CA . PRO C 1 96 ? 86.475 51.073 98.220 1.00 42.52 90 PRO C CA 1
ATOM 11016 C C . PRO C 1 96 ? 85.575 50.133 97.425 1.00 36.92 90 PRO C C 1
ATOM 11017 O O . PRO C 1 96 ? 85.939 48.974 97.266 1.00 36.95 90 PRO C O 1
ATOM 11021 N N . GLU C 1 97 ? 84.414 50.596 96.964 1.00 38.67 91 GLU C N 1
ATOM 11022 C CA . GLU C 1 97 ? 83.498 49.728 96.187 1.00 46.87 91 GLU C CA 1
ATOM 11023 C C . GLU C 1 97 ? 84.062 49.393 94.829 1.00 41.14 91 GLU C C 1
ATOM 11024 O O . GLU C 1 97 ? 84.061 48.253 94.416 1.00 46.32 91 GLU C O 1
ATOM 11030 N N . LEU C 1 98 ? 84.568 50.410 94.161 1.00 37.48 92 LEU C N 1
ATOM 11031 C CA . LEU C 1 98 ? 85.228 50.238 92.891 1.00 36.40 92 LEU C CA 1
ATOM 11032 C C . LEU C 1 98 ? 86.463 49.352 93.075 1.00 31.35 92 LEU C C 1
ATOM 11033 O O . LEU C 1 98 ? 86.697 48.433 92.308 1.00 28.00 92 LEU C O 1
ATOM 11038 N N . GLU C 1 99 ? 87.232 49.625 94.111 1.00 31.02 93 GLU C N 1
ATOM 11039 C CA . GLU C 1 99 ? 88.437 48.866 94.366 1.00 35.67 93 GLU C CA 1
ATOM 11040 C C . GLU C 1 99 ? 88.115 47.389 94.633 1.00 40.21 93 GLU C C 1
ATOM 11041 O O . GLU C 1 99 ? 88.845 46.488 94.213 1.00 38.63 93 GLU C O 1
ATOM 11047 N N . LYS C 1 100 ? 86.973 47.162 95.255 1.00 43.32 94 LYS C N 1
ATOM 11048 C CA . LYS C 1 100 ? 86.477 45.820 95.497 1.00 49.66 94 LYS C CA 1
ATOM 11049 C C . LYS C 1 100 ? 86.095 45.101 94.183 1.00 43.77 94 LYS C C 1
ATOM 11050 O O . LYS C 1 100 ? 86.458 43.927 93.984 1.00 38.46 94 LYS C O 1
ATOM 11056 N N . LEU C 1 101 ? 85.368 45.791 93.297 1.00 37.08 95 LEU C N 1
ATOM 11057 C CA . LEU C 1 101 ? 85.050 45.223 91.978 1.00 33.32 95 LEU C CA 1
ATOM 11058 C C . LEU C 1 101 ? 86.305 44.795 91.233 1.00 32.03 95 LEU C C 1
ATOM 11059 O O . LEU C 1 101 ? 86.389 43.684 90.757 1.00 27.66 95 LEU C O 1
ATOM 11064 N N . ALA C 1 102 ? 87.317 45.659 91.239 1.00 32.69 96 ALA C N 1
ATOM 11065 C CA . ALA C 1 102 ? 88.586 45.353 90.608 1.00 32.66 96 ALA C CA 1
ATOM 11066 C C . ALA C 1 102 ? 89.298 44.165 91.262 1.00 33.95 96 ALA C C 1
ATOM 11067 O O . ALA C 1 102 ? 89.786 43.259 90.567 1.00 34.22 96 ALA C O 1
ATOM 11069 N N . ASP C 1 103 ? 89.389 44.194 92.584 1.00 32.80 97 ASP C N 1
ATOM 11070 C CA . ASP C 1 103 ? 90.034 43.104 93.303 1.00 33.52 97 ASP C CA 1
ATOM 11071 C C . ASP C 1 103 ? 89.414 41.739 92.999 1.00 32.95 97 ASP C C 1
ATOM 11072 O O . ASP C 1 103 ? 90.153 40.766 92.830 1.00 37.70 97 ASP C O 1
ATOM 11077 N N . ASP C 1 104 ? 88.089 41.680 92.860 1.00 31.30 98 ASP C N 1
ATOM 11078 C CA . ASP C 1 104 ? 87.363 40.430 92.558 1.00 33.52 98 ASP C CA 1
ATOM 11079 C C . ASP C 1 104 ? 87.600 39.944 91.133 1.00 35.41 98 ASP C C 1
ATOM 11080 O O . ASP C 1 104 ? 87.821 38.753 90.914 1.00 36.00 98 ASP C O 1
ATOM 11085 N N . VAL C 1 105 ? 87.628 40.887 90.180 1.00 32.94 99 VAL C N 1
ATOM 11086 C CA . VAL C 1 105 ? 87.997 40.554 88.819 1.00 32.69 99 VAL C CA 1
ATOM 11087 C C . VAL C 1 105 ? 89.434 39.997 88.819 1.00 31.04 99 VAL C C 1
ATOM 11088 O O . VAL C 1 105 ? 89.724 39.001 88.177 1.00 28.40 99 VAL C O 1
ATOM 11092 N N . ILE C 1 106 ? 90.318 40.648 89.562 1.00 29.66 100 ILE C N 1
ATOM 11093 C CA . ILE C 1 106 ? 91.704 40.240 89.575 1.00 30.40 100 ILE C CA 1
ATOM 11094 C C . ILE C 1 106 ? 91.851 38.798 90.096 1.00 34.74 100 ILE C C 1
ATOM 11095 O O . ILE C 1 106 ? 92.640 38.010 89.546 1.00 39.99 100 ILE C O 1
ATOM 11100 N N . GLU C 1 107 ? 91.119 38.451 91.144 1.00 35.02 101 GLU C N 1
ATOM 11101 C CA . GLU C 1 107 ? 91.224 37.094 91.724 1.00 35.10 101 GLU C CA 1
ATOM 11102 C C . GLU C 1 107 ? 90.674 36.069 90.754 1.00 32.35 101 GLU C C 1
ATOM 11103 O O . GLU C 1 107 ? 91.229 34.969 90.600 1.00 34.66 101 GLU C O 1
ATOM 11109 N N . LEU C 1 108 ? 89.625 36.458 90.036 1.00 30.17 102 LEU C N 1
ATOM 11110 C CA . LEU C 1 108 ? 89.133 35.656 88.951 1.00 29.36 102 LEU C CA 1
ATOM 11111 C C . LEU C 1 108 ? 90.182 35.428 87.852 1.00 32.57 102 LEU C C 1
ATOM 11112 O O . LEU C 1 108 ? 90.394 34.306 87.375 1.00 36.02 102 LEU C O 1
ATOM 11117 N N . LEU C 1 109 ? 90.862 36.478 87.439 1.00 30.94 103 LEU C N 1
ATOM 11118 C CA . LEU C 1 109 ? 91.920 36.280 86.470 1.00 30.97 103 LEU C CA 1
ATOM 11119 C C . LEU C 1 109 ? 92.944 35.274 87.005 1.00 28.77 103 LEU C C 1
ATOM 11120 O O . LEU C 1 109 ? 93.370 34.392 86.257 1.00 27.69 103 LEU C O 1
ATOM 11125 N N . GLY C 1 110 ? 93.356 35.441 88.264 1.00 27.15 104 GLY C N 1
ATOM 11126 C CA . GLY C 1 110 ? 94.285 34.528 88.905 1.00 27.34 104 GLY C CA 1
ATOM 11127 C C . GLY C 1 110 ? 93.801 33.064 88.861 1.00 30.78 104 GLY C C 1
ATOM 11128 O O . GLY C 1 110 ? 94.592 32.176 88.645 1.00 35.23 104 GLY C O 1
ATOM 11129 N N . ARG C 1 111 ? 92.507 32.822 89.010 1.00 33.86 105 ARG C N 1
ATOM 11130 C CA . ARG C 1 111 ? 91.984 31.457 88.893 1.00 35.06 105 ARG C CA 1
ATOM 11131 C C . ARG C 1 111 ? 91.818 30.990 87.471 1.00 35.15 105 ARG C C 1
ATOM 11132 O O . ARG C 1 111 ? 91.884 29.814 87.238 1.00 39.94 105 ARG C O 1
ATOM 11140 N N . ALA C 1 112 ? 91.632 31.874 86.493 1.00 35.16 106 ALA C N 1
ATOM 11141 C CA . ALA C 1 112 ? 91.632 31.441 85.082 1.00 29.44 106 ALA C CA 1
ATOM 11142 C C . ALA C 1 112 ? 93.025 31.129 84.551 1.00 29.95 106 ALA C C 1
ATOM 11143 O O . ALA C 1 112 ? 93.185 30.534 83.470 1.00 27.87 106 ALA C O 1
ATOM 11145 N N . GLN C 1 113 ? 94.047 31.582 85.254 1.00 28.60 107 GLN C N 1
ATOM 11146 C CA . GLN C 1 113 ? 95.393 31.460 84.728 1.00 32.88 107 GLN C CA 1
ATOM 11147 C C . GLN C 1 113 ? 95.874 30.000 84.788 1.00 32.60 107 GLN C C 1
ATOM 11148 O O . GLN C 1 113 ? 95.745 29.337 85.813 1.00 32.67 107 GLN C O 1
ATOM 11154 N N . GLN C 1 114 ? 96.407 29.519 83.676 1.00 33.65 108 GLN C N 1
ATOM 11155 C CA . GLN C 1 114 ? 96.922 28.172 83.597 1.00 36.06 108 GLN C CA 1
ATOM 11156 C C . GLN C 1 114 ? 98.156 28.013 84.484 1.00 33.16 108 GLN C C 1
ATOM 11157 O O . GLN C 1 114 ? 98.811 28.976 84.833 1.00 31.51 108 GLN C O 1
ATOM 11163 N N . PRO C 1 115 ? 98.459 26.790 84.883 1.00 34.85 109 PRO C N 1
ATOM 11164 C CA . PRO C 1 115 ? 99.627 26.570 85.781 1.00 33.95 109 PRO C CA 1
ATOM 11165 C C . PRO C 1 115 ? 100.960 27.005 85.183 1.00 32.27 109 PRO C C 1
ATOM 11166 O O . PRO C 1 115 ? 101.875 27.339 85.903 1.00 32.18 109 PRO C O 1
ATOM 11170 N N . ASP C 1 116 ? 101.083 27.019 83.863 1.00 32.58 110 ASP C N 1
ATOM 11171 C CA . ASP C 1 116 ? 102.322 27.518 83.286 1.00 33.40 110 ASP C CA 1
ATOM 11172 C C . ASP C 1 116 ? 102.392 29.068 83.156 1.00 32.91 110 ASP C C 1
ATOM 11173 O O . ASP C 1 116 ? 103.426 29.598 82.777 1.00 27.35 110 ASP C O 1
ATOM 11178 N N . GLY C 1 117 ? 101.326 29.787 83.517 1.00 32.31 111 GLY C N 1
ATOM 11179 C CA . GLY C 1 117 ? 101.291 31.265 83.395 1.00 29.42 111 GLY C CA 1
ATOM 11180 C C . GLY C 1 117 ? 100.379 31.814 82.294 1.00 29.77 111 GLY C C 1
ATOM 11181 O O . GLY C 1 117 ? 99.954 32.968 82.372 1.00 32.67 111 GLY C O 1
ATOM 11182 N N . TYR C 1 118 ? 100.043 30.998 81.295 1.00 28.47 112 TYR C N 1
ATOM 11183 C CA . TYR C 1 118 ? 99.161 31.398 80.206 1.00 27.74 112 TYR C CA 1
ATOM 11184 C C . TYR C 1 118 ? 97.770 31.788 80.693 1.00 30.15 112 TYR C C 1
ATOM 11185 O O . TYR C 1 118 ? 97.163 31.094 81.502 1.00 28.58 112 TYR C O 1
ATOM 11194 N N . LEU C 1 119 ? 97.310 32.952 80.228 1.00 31.69 113 LEU C N 1
ATOM 11195 C CA . LEU C 1 119 ? 96.002 33.505 80.583 1.00 29.83 113 LEU C CA 1
ATOM 11196 C C . LEU C 1 119 ? 95.282 34.034 79.340 1.00 31.73 113 LEU C C 1
ATOM 11197 O O . LEU C 1 119 ? 95.620 35.124 78.796 1.00 34.79 113 LEU C O 1
ATOM 11202 N N . ASN C 1 120 ? 94.369 33.245 78.818 1.00 29.21 114 ASN C N 1
ATOM 11203 C CA . ASN C 1 120 ? 93.707 33.572 77.556 1.00 30.35 114 ASN C CA 1
ATOM 11204 C C . ASN C 1 120 ? 92.485 32.702 77.437 1.00 30.55 114 ASN C C 1
ATOM 11205 O O . ASN C 1 120 ? 92.595 31.493 77.339 1.00 33.72 114 ASN C O 1
ATOM 11210 N N . THR C 1 121 ? 91.319 33.334 77.456 1.00 30.66 115 THR C N 1
ATOM 11211 C CA . THR C 1 121 ? 90.072 32.594 77.512 1.00 34.30 115 THR C CA 1
ATOM 11212 C C . THR C 1 121 ? 89.749 31.851 76.208 1.00 34.01 115 THR C C 1
ATOM 11213 O O . THR C 1 121 ? 89.387 30.678 76.249 1.00 33.44 115 THR C O 1
ATOM 11217 N N . TYR C 1 122 ? 90.001 32.488 75.079 1.00 32.61 116 TYR C N 1
ATOM 11218 C CA . TYR C 1 122 ? 89.711 31.874 73.809 1.00 35.79 116 TYR C CA 1
ATOM 11219 C C . TYR C 1 122 ? 90.469 30.569 73.582 1.00 37.00 116 TYR C C 1
ATOM 11220 O O . TYR C 1 122 ? 89.878 29.553 73.194 1.00 33.26 116 TYR C O 1
ATOM 11229 N N . TYR C 1 123 ? 91.763 30.582 73.853 1.00 32.73 117 TYR C N 1
ATOM 11230 C CA . TYR C 1 123 ? 92.564 29.352 73.758 1.00 37.58 117 TYR C CA 1
ATOM 11231 C C . TYR C 1 123 ? 92.532 28.440 74.975 1.00 38.84 117 TYR C C 1
ATOM 11232 O O . TYR C 1 123 ? 93.248 27.437 75.026 1.00 45.21 117 TYR C O 1
ATOM 11241 N N . THR C 1 124 ? 91.791 28.796 76.004 1.00 41.97 118 THR C N 1
ATOM 11242 C CA . THR C 1 124 ? 91.595 27.866 77.108 1.00 38.86 118 THR C CA 1
ATOM 11243 C C . THR C 1 124 ? 90.286 27.152 76.905 1.00 39.99 118 THR C C 1
ATOM 11244 O O . THR C 1 124 ? 90.184 25.966 77.170 1.00 44.39 118 THR C O 1
ATOM 11248 N N . ILE C 1 125 ? 89.284 27.854 76.392 1.00 41.81 119 ILE C N 1
ATOM 11249 C CA . ILE C 1 125 ? 87.943 27.276 76.276 1.00 50.02 119 ILE C CA 1
ATOM 11250 C C . ILE C 1 125 ? 87.662 26.781 74.854 1.00 52.53 119 ILE C C 1
ATOM 11251 O O . ILE C 1 125 ? 87.194 25.681 74.657 1.00 53.81 119 ILE C O 1
ATOM 11256 N N . LYS C 1 126 ? 87.835 27.658 73.878 1.00 55.89 120 LYS C N 1
ATOM 11257 C CA . LYS C 1 126 ? 87.359 27.368 72.542 1.00 59.46 120 LYS C CA 1
ATOM 11258 C C . LYS C 1 126 ? 88.320 26.556 71.712 1.00 58.20 120 LYS C C 1
ATOM 11259 O O . LYS C 1 126 ? 87.874 25.744 70.940 1.00 60.30 120 LYS C O 1
ATOM 11265 N N . GLU C 1 127 ? 89.616 26.836 71.783 1.00 55.21 121 GLU C N 1
ATOM 11266 C CA . GLU C 1 127 ? 90.586 26.078 70.997 1.00 52.08 121 GLU C CA 1
ATOM 11267 C C . GLU C 1 127 ? 91.720 25.645 71.870 1.00 51.16 121 GLU C C 1
ATOM 11268 O O . GLU C 1 127 ? 92.846 26.043 71.639 1.00 49.71 121 GLU C O 1
ATOM 11274 N N . PRO C 1 128 ? 91.424 24.833 72.899 1.00 58.19 122 PRO C N 1
ATOM 11275 C CA . PRO C 1 128 ? 92.451 24.355 73.809 1.00 59.58 122 PRO C CA 1
ATOM 11276 C C . PRO C 1 128 ? 93.548 23.771 72.969 1.00 69.81 122 PRO C C 1
ATOM 11277 O O . PRO C 1 128 ? 93.274 23.150 71.936 1.00 68.55 122 PRO C O 1
ATOM 11281 N N . GLY C 1 129 ? 94.780 23.979 73.402 1.00 79.28 123 GLY C N 1
ATOM 11282 C CA . GLY C 1 129 ? 95.941 23.406 72.736 1.00 78.23 123 GLY C CA 1
ATOM 11283 C C . GLY C 1 129 ? 96.392 24.073 71.454 1.00 76.36 123 GLY C C 1
ATOM 11284 O O . GLY C 1 129 ? 97.472 23.772 70.968 1.00 74.89 123 GLY C O 1
ATOM 11285 N N . LYS C 1 130 ? 95.595 24.991 70.911 1.00 74.11 124 LYS C N 1
ATOM 11286 C CA . LYS C 1 130 ? 95.930 25.625 69.627 1.00 62.97 124 LYS C CA 1
ATOM 11287 C C . LYS C 1 130 ? 96.721 26.937 69.796 1.00 50.24 124 LYS C C 1
ATOM 11288 O O . LYS C 1 130 ? 96.840 27.724 68.850 1.00 44.15 124 LYS C O 1
ATOM 11294 N N . ARG C 1 131 ? 97.221 27.183 71.005 1.00 38.73 125 ARG C N 1
ATOM 11295 C CA . ARG C 1 131 ? 97.835 28.443 71.311 1.00 37.82 125 ARG C CA 1
ATOM 11296 C C . ARG C 1 131 ? 99.075 28.680 70.503 1.00 31.06 125 ARG C C 1
ATOM 11297 O O . ARG C 1 131 ? 99.734 27.775 70.027 1.00 26.13 125 ARG C O 1
ATOM 11305 N N . TRP C 1 132 ? 99.300 29.948 70.267 1.00 29.21 126 TRP C N 1
ATOM 11306 C CA . TRP C 1 132 ? 100.478 30.373 69.554 1.00 26.95 126 TRP C CA 1
ATOM 11307 C C . TRP C 1 132 ? 100.537 29.920 68.084 1.00 24.72 126 TRP C C 1
ATOM 11308 O O . TRP C 1 132 ? 101.625 29.882 67.500 1.00 28.81 126 TRP C O 1
ATOM 11327 N N . ASN C 1 134 ? 98.428 31.279 65.604 1.00 26.68 128 ASN C N 1
ATOM 11328 C CA . ASN C 1 134 ? 98.033 32.424 64.750 1.00 26.97 128 ASN C CA 1
ATOM 11329 C C . ASN C 1 134 ? 98.263 33.765 65.468 1.00 25.82 128 ASN C C 1
ATOM 11330 O O . ASN C 1 134 ? 97.323 34.469 65.893 1.00 24.54 128 ASN C O 1
ATOM 11335 N N . LEU C 1 135 ? 99.539 34.107 65.562 1.00 26.66 129 LEU C N 1
ATOM 11336 C CA . LEU C 1 135 ? 99.978 35.378 66.110 1.00 23.52 129 LEU C CA 1
ATOM 11337 C C . LEU C 1 135 ? 99.604 36.533 65.147 1.00 24.58 129 LEU C C 1
ATOM 11338 O O . LEU C 1 135 ? 99.437 37.668 65.591 1.00 24.37 129 LEU C O 1
ATOM 11343 N N . ARG C 1 136 ? 99.506 36.249 63.855 1.00 21.35 130 ARG C N 1
ATOM 11344 C CA . ARG C 1 136 ? 99.183 37.290 62.883 1.00 24.21 130 ARG C CA 1
ATOM 11345 C C . ARG C 1 136 ? 97.813 37.899 63.191 1.00 25.45 130 ARG C C 1
ATOM 11346 O O . ARG C 1 136 ? 97.669 39.110 63.108 1.00 27.40 130 ARG C O 1
ATOM 11354 N N . ASP C 1 137 ? 96.856 37.072 63.594 1.00 23.67 131 ASP C N 1
ATOM 11355 C CA . ASP C 1 137 ? 95.486 37.501 63.717 1.00 25.49 131 ASP C CA 1
ATOM 11356 C C . ASP C 1 137 ? 94.897 37.456 65.113 1.00 24.55 131 ASP C C 1
ATOM 11357 O O . ASP C 1 137 ? 93.996 38.226 65.394 1.00 25.50 131 ASP C O 1
ATOM 11362 N N . ASN C 1 138 ? 95.313 36.535 65.967 1.00 25.23 132 ASN C N 1
ATOM 11363 C CA . ASN C 1 138 ? 94.508 36.281 67.162 1.00 25.67 132 ASN C CA 1
ATOM 11364 C C . ASN C 1 138 ? 94.883 36.977 68.480 1.00 27.03 132 ASN C C 1
ATOM 11365 O O . ASN C 1 138 ? 94.323 36.660 69.528 1.00 23.31 132 ASN C O 1
ATOM 11370 N N . HIS C 1 139 ? 95.846 37.899 68.426 1.00 25.79 133 HIS C N 1
ATOM 11371 C CA . HIS C 1 139 ? 95.952 38.937 69.478 1.00 24.25 133 HIS C CA 1
ATOM 11372 C C . HIS C 1 139 ? 96.307 38.436 70.861 1.00 22.40 133 HIS C C 1
ATOM 11373 O O . HIS C 1 139 ? 96.143 39.148 71.845 1.00 24.70 133 HIS C O 1
ATOM 11380 N N . GLU C 1 140 ? 96.889 37.256 70.934 1.00 21.14 134 GLU C N 1
ATOM 11381 C CA . GLU C 1 140 ? 97.328 36.701 72.210 1.00 22.10 134 GLU C CA 1
ATOM 11382 C C . GLU C 1 140 ? 98.288 37.594 72.991 1.00 19.43 134 GLU C C 1
ATOM 11383 O O . GLU C 1 140 ? 98.054 37.908 74.174 1.00 18.66 134 GLU C O 1
ATOM 11389 N N . LEU C 1 141 ? 99.332 38.027 72.338 1.00 19.14 135 LEU C N 1
ATOM 11390 C CA . LEU C 1 141 ? 100.313 38.918 72.995 1.00 20.05 135 LEU C CA 1
ATOM 11391 C C . LEU C 1 141 ? 99.704 40.295 73.246 1.00 21.71 135 LEU C C 1
ATOM 11392 O O . LEU C 1 141 ? 100.018 40.967 74.225 1.00 21.21 135 LEU C O 1
ATOM 11397 N N . TYR C 1 142 ? 98.841 40.714 72.326 1.00 22.62 136 TYR C N 1
ATOM 11398 C CA . TYR C 1 142 ? 98.152 41.987 72.469 1.00 21.16 136 TYR C CA 1
ATOM 11399 C C . TYR C 1 142 ? 97.330 41.976 73.757 1.00 21.37 136 TYR C C 1
ATOM 11400 O O . TYR C 1 142 ? 97.372 42.936 74.522 1.00 19.66 136 TYR C O 1
ATOM 11409 N N . CYS C 1 143 ? 96.529 40.916 73.957 1.00 21.66 137 CYS C N 1
ATOM 11410 C CA . CYS C 1 143 ? 95.750 40.830 75.177 1.00 22.15 137 CYS C CA 1
ATOM 11411 C C . CYS C 1 143 ? 96.681 40.771 76.387 1.00 21.26 137 CYS C C 1
ATOM 11412 O O . CYS C 1 143 ? 96.439 41.416 77.405 1.00 26.04 137 CYS C O 1
ATOM 11415 N N . ALA C 1 144 ? 97.763 40.018 76.295 1.00 20.30 138 ALA C N 1
ATOM 11416 C CA . ALA C 1 144 ? 98.677 39.895 77.433 1.00 19.22 138 ALA C CA 1
ATOM 11417 C C . ALA C 1 144 ? 99.244 41.271 77.740 1.00 19.32 138 ALA C C 1
ATOM 11418 O O . ALA C 1 144 ? 99.341 41.665 78.882 1.00 17.63 138 ALA C O 1
ATOM 11420 N N . GLY C 1 145 ? 99.613 42.009 76.676 1.00 18.64 139 GLY C N 1
ATOM 11421 C CA . GLY C 1 145 ? 100.143 43.344 76.849 1.00 18.59 139 GLY C CA 1
ATOM 11422 C C . GLY C 1 145 ? 99.161 44.239 77.598 1.00 18.77 139 GLY C C 1
ATOM 11423 O O . GLY C 1 145 ? 99.531 44.932 78.538 1.00 18.13 139 GLY C O 1
ATOM 11424 N N . HIS C 1 146 ? 97.904 44.211 77.195 1.00 19.35 140 HIS C N 1
ATOM 11425 C CA . HIS C 1 146 ? 96.941 45.075 77.820 1.00 19.61 140 HIS C CA 1
ATOM 11426 C C . HIS C 1 146 ? 96.721 44.735 79.269 1.00 20.13 140 HIS C C 1
ATOM 11427 O O . HIS C 1 146 ? 96.570 45.622 80.082 1.00 23.71 140 HIS C O 1
ATOM 11434 N N . LEU C 1 147 ? 96.705 43.457 79.578 1.00 20.87 141 LEU C N 1
ATOM 11435 C CA . LEU C 1 147 ? 96.616 42.996 80.952 1.00 22.54 141 LEU C CA 1
ATOM 11436 C C . LEU C 1 147 ? 97.838 43.448 81.811 1.00 22.88 141 LEU C C 1
ATOM 11437 O O . LEU C 1 147 ? 97.688 43.870 82.951 1.00 19.87 141 LEU C O 1
ATOM 11442 N N . ILE C 1 148 ? 99.038 43.307 81.250 1.00 22.09 142 ILE C N 1
ATOM 11443 C CA . ILE C 1 148 ? 100.246 43.813 81.879 1.00 21.69 142 ILE C CA 1
ATOM 11444 C C . ILE C 1 148 ? 100.116 45.298 82.185 1.00 22.64 142 ILE C C 1
ATOM 11445 O O . ILE C 1 148 ? 100.349 45.722 83.336 1.00 26.09 142 ILE C O 1
ATOM 11450 N N . GLU C 1 149 ? 99.689 46.093 81.204 1.00 23.31 143 GLU C N 1
ATOM 11451 C CA . GLU C 1 149 ? 99.540 47.543 81.464 1.00 25.01 143 GLU C CA 1
ATOM 11452 C C . GLU C 1 149 ? 98.586 47.783 82.604 1.00 23.18 143 GLU C C 1
ATOM 11453 O O . GLU C 1 149 ? 98.856 48.639 83.445 1.00 22.92 143 GLU C O 1
ATOM 11459 N N . ALA C 1 150 ? 97.501 47.010 82.664 1.00 22.65 144 ALA C N 1
ATOM 11460 C CA . ALA C 1 150 ? 96.521 47.205 83.717 1.00 23.69 144 ALA C CA 1
ATOM 11461 C C . ALA C 1 150 ? 97.109 46.866 85.090 1.00 27.00 144 ALA C C 1
ATOM 11462 O O . ALA C 1 150 ? 96.870 47.570 86.083 1.00 27.22 144 ALA C O 1
ATOM 11464 N N . ALA C 1 151 ? 97.868 45.784 85.143 1.00 25.74 145 ALA C N 1
ATOM 11465 C CA . ALA C 1 151 ? 98.463 45.328 86.406 1.00 27.12 145 ALA C CA 1
ATOM 11466 C C . ALA C 1 151 ? 99.501 46.307 86.928 1.00 23.44 145 ALA C C 1
ATOM 11467 O O . ALA C 1 151 ? 99.554 46.590 88.117 1.00 24.08 145 ALA C O 1
ATOM 11469 N N . VAL C 1 152 ? 100.362 46.783 86.041 1.00 24.46 146 VAL C N 1
ATOM 11470 C CA . VAL C 1 152 ? 101.328 47.782 86.428 1.00 22.86 146 VAL C CA 1
ATOM 11471 C C . VAL C 1 152 ? 100.569 48.993 87.025 1.00 24.41 146 VAL C C 1
ATOM 11472 O O . VAL C 1 152 ? 100.921 49.500 88.111 1.00 22.63 146 VAL C O 1
ATOM 11476 N N . ALA C 1 153 ? 99.552 49.474 86.310 1.00 22.22 147 ALA C N 1
ATOM 11477 C CA . ALA C 1 153 ? 98.825 50.664 86.746 1.00 22.67 147 ALA C CA 1
ATOM 11478 C C . ALA C 1 153 ? 98.127 50.449 88.074 1.00 22.58 147 ALA C C 1
ATOM 11479 O O . ALA C 1 153 ? 98.104 51.350 88.919 1.00 20.62 147 ALA C O 1
ATOM 11481 N N . TYR C 1 154 ? 97.503 49.282 88.215 1.00 23.73 148 TYR C N 1
ATOM 11482 C CA . TYR C 1 154 ? 96.786 48.950 89.435 1.00 24.32 148 TYR C CA 1
ATOM 11483 C C . TYR C 1 154 ? 97.769 48.866 90.643 1.00 27.44 148 TYR C C 1
ATOM 11484 O O . TYR C 1 154 ? 97.467 49.339 91.729 1.00 25.36 148 TYR C O 1
ATOM 11493 N N . PHE C 1 155 ? 98.945 48.277 90.443 1.00 26.07 149 PHE C N 1
ATOM 11494 C CA . PHE C 1 155 ? 99.955 48.310 91.494 1.00 30.14 149 PHE C CA 1
ATOM 11495 C C . PHE C 1 155 ? 100.368 49.738 91.927 1.00 28.79 149 PHE C C 1
ATOM 11496 O O . PHE C 1 155 ? 100.458 50.038 93.116 1.00 26.95 149 PHE C O 1
ATOM 11504 N N . ARG C 1 156 ? 100.690 50.582 90.956 1.00 29.29 150 ARG C N 1
ATOM 11505 C CA . ARG C 1 156 ? 101.134 51.948 91.237 1.00 31.63 150 ARG C CA 1
ATOM 11506 C C . ARG C 1 156 ? 100.054 52.714 91.961 1.00 29.72 150 ARG C C 1
ATOM 11507 O O . ARG C 1 156 ? 100.375 53.551 92.774 1.00 30.21 150 ARG C O 1
ATOM 11515 N N . ALA C 1 157 ? 98.795 52.402 91.688 1.00 31.26 151 ALA C N 1
ATOM 11516 C CA . ALA C 1 157 ? 97.658 53.115 92.297 1.00 30.29 151 ALA C CA 1
ATOM 11517 C C . ALA C 1 157 ? 97.281 52.646 93.680 1.00 34.49 151 ALA C C 1
ATOM 11518 O O . ALA C 1 157 ? 96.867 53.442 94.504 1.00 33.54 151 ALA C O 1
ATOM 11520 N N . THR C 1 158 ? 97.338 51.343 93.917 1.00 35.06 152 THR C N 1
ATOM 11521 C CA . THR C 1 158 ? 96.825 50.792 95.161 1.00 32.85 152 THR C CA 1
ATOM 11522 C C . THR C 1 158 ? 97.894 50.173 96.061 1.00 37.15 152 THR C C 1
ATOM 11523 O O . THR C 1 158 ? 97.596 49.855 97.200 1.00 41.35 152 THR C O 1
ATOM 11527 N N . GLY C 1 159 ? 99.090 49.895 95.532 1.00 36.24 153 GLY C N 1
ATOM 11528 C CA . GLY C 1 159 ? 100.086 49.118 96.253 1.00 35.07 153 GLY C CA 1
ATOM 11529 C C . GLY C 1 159 ? 99.830 47.611 96.278 1.00 35.88 153 GLY C C 1
ATOM 11530 O O . GLY C 1 159 ? 100.680 46.860 96.745 1.00 36.09 153 GLY C O 1
ATOM 11531 N N . LYS C 1 160 ? 98.681 47.168 95.763 1.00 34.01 154 LYS C N 1
ATOM 11532 C CA . LYS C 1 160 ? 98.354 45.750 95.691 1.00 37.67 154 LYS C CA 1
ATOM 11533 C C . LYS C 1 160 ? 99.012 45.053 94.496 1.00 38.49 154 LYS C C 1
ATOM 11534 O O . LYS C 1 160 ? 98.716 45.362 93.341 1.00 38.30 154 LYS C O 1
ATOM 11540 N N . ARG C 1 161 ? 99.847 44.076 94.804 1.00 35.53 155 ARG C N 1
ATOM 11541 C CA . ARG C 1 161 ? 100.678 43.436 93.832 1.00 33.84 155 ARG C CA 1
ATOM 11542 C C . ARG C 1 161 ? 100.157 42.109 93.268 1.00 31.64 155 ARG C C 1
ATOM 11543 O O . ARG C 1 161 ? 100.784 41.533 92.387 1.00 31.81 155 ARG C O 1
ATOM 11551 N N . ARG C 1 162 ? 99.004 41.656 93.730 1.00 28.48 156 ARG C N 1
ATOM 11552 C CA . ARG C 1 162 ? 98.407 40.437 93.245 1.00 32.62 156 ARG C CA 1
ATOM 11553 C C . ARG C 1 162 ? 98.314 40.368 91.695 1.00 33.67 156 ARG C C 1
ATOM 11554 O O . ARG C 1 162 ? 98.783 39.403 91.079 1.00 31.13 156 ARG C O 1
ATOM 11562 N N . PHE C 1 163 ? 97.805 41.433 91.071 1.00 31.46 157 PHE C N 1
ATOM 11563 C CA . PHE C 1 163 ? 97.598 41.458 89.615 1.00 28.71 157 PHE C CA 1
ATOM 11564 C C . PHE C 1 163 ? 98.975 41.498 88.935 1.00 25.48 157 PHE C C 1
ATOM 11565 O O . PHE C 1 163 ? 99.266 40.718 88.035 1.00 24.96 157 PHE C O 1
ATOM 11573 N N . LEU C 1 164 ? 99.860 42.306 89.453 1.00 23.24 158 LEU C N 1
ATOM 11574 C CA . LEU C 1 164 ? 101.222 42.290 88.989 1.00 27.74 158 LEU C CA 1
ATOM 11575 C C . LEU C 1 164 ? 101.922 40.913 89.049 1.00 28.11 158 LEU C C 1
ATOM 11576 O O . LEU C 1 164 ? 102.639 40.536 88.112 1.00 28.21 158 LEU C O 1
ATOM 11581 N N . ASP C 1 165 ? 101.737 40.177 90.148 1.00 28.46 159 ASP C N 1
ATOM 11582 C CA . ASP C 1 165 ? 102.306 38.826 90.295 1.00 28.78 159 ASP C CA 1
ATOM 11583 C C . ASP C 1 165 ? 101.753 37.875 89.246 1.00 25.55 159 ASP C C 1
ATOM 11584 O O . ASP C 1 165 ? 102.497 37.149 88.629 1.00 27.58 159 ASP C O 1
ATOM 11589 N N . ILE C 1 166 ? 100.462 37.921 89.023 1.00 22.81 160 ILE C N 1
ATOM 11590 C CA . ILE C 1 166 ? 99.835 37.137 87.993 1.00 26.92 160 ILE C CA 1
ATOM 11591 C C . ILE C 1 166 ? 100.426 37.417 86.609 1.00 28.50 160 ILE C C 1
ATOM 11592 O O . ILE C 1 166 ? 100.787 36.521 85.876 1.00 27.13 160 ILE C O 1
ATOM 11605 N N . CYS C 1 168 ? 103.297 38.882 85.828 1.00 22.87 162 CYS C N 1
ATOM 11606 C CA . CYS C 1 168 ? 104.698 38.479 85.739 1.00 24.83 162 CYS C CA 1
ATOM 11607 C C . CYS C 1 168 ? 104.836 37.038 85.404 1.00 26.61 162 CYS C C 1
ATOM 11608 O O . CYS C 1 168 ? 105.788 36.660 84.706 1.00 28.01 162 CYS C O 1
ATOM 11611 N N . LYS C 1 169 ? 103.913 36.211 85.902 1.00 26.37 163 LYS C N 1
ATOM 11612 C CA . LYS C 1 169 ? 103.972 34.787 85.583 1.00 29.42 163 LYS C CA 1
ATOM 11613 C C . LYS C 1 169 ? 103.719 34.599 84.086 1.00 24.41 163 LYS C C 1
ATOM 11614 O O . LYS C 1 169 ? 104.380 33.836 83.438 1.00 27.02 163 LYS C O 1
ATOM 11620 N N . TYR C 1 170 ? 102.757 35.324 83.550 1.00 23.61 164 TYR C N 1
ATOM 11621 C CA . TYR C 1 170 ? 102.440 35.227 82.123 1.00 22.88 164 TYR C CA 1
ATOM 11622 C C . TYR C 1 170 ? 103.604 35.793 81.314 1.00 22.54 164 TYR C C 1
ATOM 11623 O O . TYR C 1 170 ? 104.112 35.155 80.398 1.00 22.73 164 TYR C O 1
ATOM 11632 N N . ALA C 1 171 ? 104.117 36.935 81.720 1.00 23.59 165 ALA C N 1
ATOM 11633 C CA . ALA C 1 171 ? 105.252 37.518 81.002 1.00 24.45 165 ALA C CA 1
ATOM 11634 C C . ALA C 1 171 ? 106.450 36.585 80.979 1.00 25.17 165 ALA C C 1
ATOM 11635 O O . ALA C 1 171 ? 107.160 36.444 79.929 1.00 26.00 165 ALA C O 1
ATOM 11637 N N . ASP C 1 172 ? 106.701 35.939 82.114 1.00 25.15 166 ASP C N 1
ATOM 11638 C CA . ASP C 1 172 ? 107.808 34.954 82.156 1.00 26.79 166 ASP C CA 1
ATOM 11639 C C . ASP C 1 172 ? 107.531 33.825 81.196 1.00 22.77 166 ASP C C 1
ATOM 11640 O O . ASP C 1 172 ? 108.416 33.401 80.486 1.00 22.74 166 ASP C O 1
ATOM 11645 N N . TYR C 1 173 ? 106.303 33.328 81.210 1.00 23.23 167 TYR C N 1
ATOM 11646 C CA . TYR C 1 173 ? 105.942 32.238 80.298 1.00 23.33 167 TYR C CA 1
ATOM 11647 C C . TYR C 1 173 ? 106.153 32.670 78.835 1.00 25.93 167 TYR C C 1
ATOM 11648 O O . TYR C 1 173 ? 106.812 31.961 78.043 1.00 24.99 167 TYR C O 1
ATOM 11657 N N . ILE C 1 174 ? 105.697 33.880 78.501 1.00 25.11 168 ILE C N 1
ATOM 11658 C CA . ILE C 1 174 ? 105.882 34.386 77.138 1.00 24.43 168 ILE C CA 1
ATOM 11659 C C . ILE C 1 174 ? 107.362 34.416 76.755 1.00 22.22 168 ILE C C 1
ATOM 11660 O O . ILE C 1 174 ? 107.736 34.079 75.644 1.00 21.48 168 ILE C O 1
ATOM 11665 N N . GLY C 1 175 ? 108.183 34.808 77.716 1.00 23.47 169 GLY C N 1
ATOM 11666 C CA . GLY C 1 175 ? 109.649 34.812 77.589 1.00 24.03 169 GLY C CA 1
ATOM 11667 C C . GLY C 1 175 ? 110.242 33.447 77.330 1.00 24.99 169 GLY C C 1
ATOM 11668 O O . GLY C 1 175 ? 111.217 33.363 76.603 1.00 27.83 169 GLY C O 1
ATOM 11669 N N . THR C 1 176 ? 109.668 32.373 77.876 1.00 23.42 170 THR C N 1
ATOM 11670 C CA . THR C 1 176 ? 110.170 31.031 77.551 1.00 23.37 170 THR C CA 1
ATOM 11671 C C . THR C 1 176 ? 109.730 30.590 76.160 1.00 24.15 170 THR C C 1
ATOM 11672 O O . THR C 1 176 ? 110.461 29.916 75.474 1.00 25.27 170 THR C O 1
ATOM 11676 N N . VAL C 1 177 ? 108.546 31.024 75.706 1.00 24.28 171 VAL C N 1
ATOM 11677 C CA . VAL C 1 177 ? 108.012 30.597 74.409 1.00 22.11 171 VAL C CA 1
ATOM 11678 C C . VAL C 1 177 ? 108.620 31.311 73.216 1.00 23.32 171 VAL C C 1
ATOM 11679 O O . VAL C 1 177 ? 108.898 30.694 72.186 1.00 23.79 171 VAL C O 1
ATOM 11683 N N . PHE C 1 178 ? 108.806 32.631 73.317 1.00 25.04 172 PHE C N 1
ATOM 11684 C CA . PHE C 1 178 ? 109.235 33.423 72.146 1.00 23.93 172 PHE C CA 1
ATOM 11685 C C . PHE C 1 178 ? 110.669 33.864 72.206 1.00 22.21 172 PHE C C 1
ATOM 11686 O O . PHE C 1 178 ? 111.128 34.372 73.222 1.00 20.47 172 PHE C O 1
ATOM 11694 N N . GLY C 1 179 ? 111.365 33.724 71.082 1.00 20.73 173 GLY C N 1
ATOM 11695 C CA . GLY C 1 179 ? 112.768 34.116 71.025 1.00 21.45 173 GLY C CA 1
ATOM 11696 C C . GLY C 1 179 ? 113.491 33.364 69.958 1.00 22.14 173 GLY C C 1
ATOM 11697 O O . GLY C 1 179 ? 112.882 32.686 69.141 1.00 23.01 173 GLY C O 1
ATOM 11698 N N . ARG C 1 180 ? 114.804 33.522 69.926 1.00 24.06 174 ARG C N 1
ATOM 11699 C CA . ARG C 1 180 ? 115.659 32.839 68.939 1.00 22.51 174 ARG C CA 1
ATOM 11700 C C . ARG C 1 180 ? 116.326 31.582 69.525 1.00 23.00 174 ARG C C 1
ATOM 11701 O O . ARG C 1 180 ? 117.005 30.856 68.834 1.00 20.45 174 ARG C O 1
ATOM 11709 N N . GLY C 1 181 ? 116.061 31.312 70.796 1.00 26.89 175 GLY C N 1
ATOM 11710 C CA . GLY C 1 181 ? 116.644 30.174 71.513 1.00 30.46 175 GLY C CA 1
ATOM 11711 C C . GLY C 1 181 ? 116.096 28.843 71.038 1.00 31.40 175 GLY C C 1
ATOM 11712 O O . GLY C 1 181 ? 115.120 28.776 70.261 1.00 28.32 175 GLY C O 1
ATOM 11713 N N . GLU C 1 182 ? 116.761 27.774 71.448 1.00 33.37 176 GLU C N 1
ATOM 11714 C CA . GLU C 1 182 ? 116.317 26.422 71.083 1.00 39.99 176 GLU C CA 1
ATOM 11715 C C . GLU C 1 182 ? 114.852 26.180 71.517 1.00 32.83 176 GLU C C 1
ATOM 11716 O O . GLU C 1 182 ? 114.495 26.425 72.676 1.00 35.41 176 GLU C O 1
ATOM 11722 N N . GLY C 1 183 ? 114.062 25.622 70.615 1.00 28.42 177 GLY C N 1
ATOM 11723 C CA . GLY C 1 183 ? 112.663 25.304 70.891 1.00 29.13 177 GLY C CA 1
ATOM 11724 C C . GLY C 1 183 ? 111.735 26.542 70.944 1.00 31.37 177 GLY C C 1
ATOM 11725 O O . GLY C 1 183 ? 110.524 26.401 71.178 1.00 31.15 177 GLY C O 1
ATOM 11726 N N . GLN C 1 184 ? 112.282 27.748 70.768 1.00 27.87 178 GLN C N 1
ATOM 11727 C CA . GLN C 1 184 ? 111.456 28.973 70.894 1.00 29.31 178 GLN C CA 1
ATOM 11728 C C . GLN C 1 184 ? 110.827 29.329 69.549 1.00 28.57 178 GLN C C 1
ATOM 11729 O O . GLN C 1 184 ? 111.327 28.932 68.531 1.00 29.03 178 GLN C O 1
ATOM 11735 N N . ILE C 1 185 ? 109.711 30.043 69.573 1.00 26.18 179 ILE C N 1
ATOM 11736 C CA . ILE C 1 185 ? 109.092 30.535 68.360 1.00 25.46 179 ILE C CA 1
ATOM 11737 C C . ILE C 1 185 ? 109.698 31.937 68.016 1.00 23.55 179 ILE C C 1
ATOM 11738 O O . ILE C 1 185 ? 109.621 32.844 68.819 1.00 24.86 179 ILE C O 1
ATOM 11743 N N . PRO C 1 186 ? 110.249 32.115 66.828 1.00 23.22 180 PRO C N 1
ATOM 11744 C CA . PRO C 1 186 ? 110.794 33.395 66.402 1.00 23.81 180 PRO C CA 1
ATOM 11745 C C . PRO C 1 186 ? 109.699 34.347 65.873 1.00 22.72 180 PRO C C 1
ATOM 11746 O O . PRO C 1 186 ? 109.775 34.895 64.752 1.00 22.70 180 PRO C O 1
ATOM 11750 N N . GLY C 1 187 ? 108.710 34.536 66.722 1.00 24.53 181 GLY C N 1
ATOM 11751 C CA . GLY C 1 187 ? 107.494 35.188 66.358 1.00 25.23 181 GLY C CA 1
ATOM 11752 C C . GLY C 1 187 ? 107.281 36.484 67.094 1.00 23.01 181 GLY C C 1
ATOM 11753 O O . GLY C 1 187 ? 108.134 36.937 67.885 1.00 17.76 181 GLY C O 1
ATOM 11754 N N . TYR C 1 188 ? 106.115 37.053 66.804 1.00 20.53 182 TYR C N 1
ATOM 11755 C CA . TYR C 1 188 ? 105.664 38.332 67.325 1.00 22.42 182 TYR C CA 1
ATOM 11756 C C . TYR C 1 188 ? 104.172 38.554 66.890 1.00 22.23 182 TYR C C 1
ATOM 11757 O O . TYR C 1 188 ? 103.687 37.804 66.074 1.00 19.92 182 TYR C O 1
ATOM 11766 N N . ASP C 1 189 ? 103.450 39.492 67.516 1.00 21.83 183 ASP C N 1
ATOM 11767 C CA . ASP C 1 189 ? 101.972 39.619 67.345 1.00 21.83 183 ASP C CA 1
ATOM 11768 C C . ASP C 1 189 ? 101.709 40.509 66.131 1.00 21.35 183 ASP C C 1
ATOM 11769 O O . ASP C 1 189 ? 102.466 41.465 65.837 1.00 18.43 183 ASP C O 1
ATOM 11774 N N . GLY C 1 190 ? 100.626 40.179 65.433 1.00 22.26 184 GLY C N 1
ATOM 11775 C CA . GLY C 1 190 ? 100.141 40.956 64.292 1.00 20.32 184 GLY C CA 1
ATOM 11776 C C . GLY C 1 190 ? 99.676 42.340 64.747 1.00 21.31 184 GLY C C 1
ATOM 11777 O O . GLY C 1 190 ? 99.626 43.282 63.950 1.00 18.65 184 GLY C O 1
ATOM 11778 N N . HIS C 1 191 ? 99.367 42.454 66.032 1.00 19.53 185 HIS C N 1
ATOM 11779 C CA . HIS C 1 191 ? 99.041 43.720 66.605 1.00 20.96 185 HIS C CA 1
ATOM 11780 C C . HIS C 1 191 ? 99.984 44.034 67.754 1.00 18.32 185 HIS C C 1
ATOM 11781 O O . HIS C 1 191 ? 99.849 43.521 68.853 1.00 16.49 185 HIS C O 1
ATOM 11788 N N . GLN C 1 192 ? 100.879 44.945 67.471 1.00 17.79 186 GLN C N 1
ATOM 11789 C CA . GLN C 1 192 ? 101.810 45.393 68.433 1.00 19.03 186 GLN C CA 1
ATOM 11790 C C . GLN C 1 192 ? 101.083 45.948 69.645 1.00 19.67 186 GLN C C 1
ATOM 11791 O O . GLN C 1 192 ? 99.978 46.508 69.550 1.00 21.30 186 GLN C O 1
ATOM 11797 N N . GLU C 1 193 ? 101.744 45.817 70.784 1.00 21.45 187 GLU C N 1
ATOM 11798 C CA . GLU C 1 193 ? 101.237 46.238 72.116 1.00 19.59 187 GLU C CA 1
ATOM 11799 C C . GLU C 1 193 ? 102.075 45.586 73.224 1.00 18.59 187 GLU C C 1
ATOM 11800 O O . GLU C 1 193 ? 102.418 46.240 74.196 1.00 17.47 187 GLU C O 1
ATOM 11806 N N . ILE C 1 194 ? 102.444 44.310 73.060 1.00 17.10 188 ILE C N 1
ATOM 11807 C CA . ILE C 1 194 ? 103.236 43.628 74.083 1.00 16.97 188 ILE C CA 1
ATOM 11808 C C . ILE C 1 194 ? 104.583 44.354 74.333 1.00 17.97 188 ILE C C 1
ATOM 11809 O O . ILE C 1 194 ? 105.078 44.410 75.463 1.00 19.03 188 ILE C O 1
ATOM 11814 N N . GLU C 1 195 ? 105.139 44.957 73.285 1.00 18.29 189 GLU C N 1
ATOM 11815 C CA . GLU C 1 195 ? 106.439 45.558 73.354 1.00 19.22 189 GLU C CA 1
ATOM 11816 C C . GLU C 1 195 ? 106.405 46.763 74.298 1.00 20.94 189 GLU C C 1
ATOM 11817 O O . GLU C 1 195 ? 107.235 46.876 75.216 1.00 20.49 189 GLU C O 1
ATOM 11823 N N . LEU C 1 196 ? 105.383 47.616 74.181 1.00 22.12 190 LEU C N 1
ATOM 11824 C CA . LEU C 1 196 ? 105.331 48.804 75.084 1.00 20.52 190 LEU C CA 1
ATOM 11825 C C . LEU C 1 196 ? 104.901 48.367 76.498 1.00 21.11 190 LEU C C 1
ATOM 11826 O O . LEU C 1 196 ? 105.294 48.983 77.495 1.00 20.58 190 LEU C O 1
ATOM 11831 N N . ALA C 1 197 ? 104.080 47.322 76.581 1.00 18.70 191 ALA C N 1
ATOM 11832 C CA . ALA C 1 197 ? 103.652 46.849 77.871 1.00 19.36 191 ALA C CA 1
ATOM 11833 C C . ALA C 1 197 ? 104.831 46.301 78.666 1.00 20.75 191 ALA C C 1
ATOM 11834 O O . ALA C 1 197 ? 104.995 46.613 79.851 1.00 19.72 191 ALA C O 1
ATOM 11836 N N . LEU C 1 198 ? 105.659 45.495 78.006 1.00 22.11 192 LEU C N 1
ATOM 11837 C CA . LEU C 1 198 ? 106.835 44.948 78.644 1.00 22.75 192 LEU C CA 1
ATOM 11838 C C . LEU C 1 198 ? 107.778 46.050 79.199 1.00 25.41 192 LEU C C 1
ATOM 11839 O O . LEU C 1 198 ? 108.373 45.851 80.247 1.00 25.78 192 LEU C O 1
ATOM 11844 N N . LEU C 1 199 ? 107.899 47.180 78.522 1.00 25.24 193 LEU C N 1
ATOM 11845 C CA . LEU C 1 199 ? 108.670 48.287 79.085 1.00 26.19 193 LEU C CA 1
ATOM 11846 C C . LEU C 1 199 ? 108.087 48.777 80.394 1.00 24.02 193 LEU C C 1
ATOM 11847 O O . LEU C 1 199 ? 108.829 49.067 81.318 1.00 25.28 193 LEU C O 1
ATOM 11852 N N . LYS C 1 200 ? 106.788 48.888 80.466 1.00 20.99 194 LYS C N 1
ATOM 11853 C CA . LYS C 1 200 ? 106.168 49.326 81.700 1.00 25.14 194 LYS C CA 1
ATOM 11854 C C . LYS C 1 200 ? 106.387 48.294 82.839 1.00 24.64 194 LYS C C 1
ATOM 11855 O O . LYS C 1 200 ? 106.635 48.660 83.981 1.00 22.50 194 LYS C O 1
ATOM 11861 N N . LEU C 1 201 ? 106.355 47.010 82.497 1.00 23.14 195 LEU C N 1
ATOM 11862 C CA . LEU C 1 201 ? 106.541 45.965 83.476 1.00 22.72 195 LEU C CA 1
ATOM 11863 C C . LEU C 1 201 ? 107.998 45.976 83.988 1.00 24.55 195 LEU C C 1
ATOM 11864 O O . LEU C 1 201 ? 108.262 45.819 85.179 1.00 22.93 195 LEU C O 1
ATOM 11869 N N . TYR C 1 202 ? 108.930 46.171 83.069 1.00 25.18 196 TYR C N 1
ATOM 11870 C CA . TYR C 1 202 ? 110.297 46.390 83.447 1.00 28.09 196 TYR C CA 1
ATOM 11871 C C . TYR C 1 202 ? 110.473 47.574 84.422 1.00 32.62 196 TYR C C 1
ATOM 11872 O O . TYR C 1 202 ? 111.236 47.463 85.404 1.00 29.11 196 TYR C O 1
ATOM 11881 N N . GLU C 1 203 ? 109.809 48.703 84.156 1.00 30.50 197 GLU C N 1
ATOM 11882 C CA . GLU C 1 203 ? 110.015 49.906 84.958 1.00 33.27 197 GLU C CA 1
ATOM 11883 C C . GLU C 1 203 ? 109.553 49.661 86.374 1.00 33.45 197 GLU C C 1
ATOM 11884 O O . GLU C 1 203 ? 110.069 50.237 87.290 1.00 35.94 197 GLU C O 1
ATOM 11890 N N . VAL C 1 204 ? 108.550 48.836 86.548 1.00 33.27 198 VAL C N 1
ATOM 11891 C CA . VAL C 1 204 ? 108.043 48.651 87.850 1.00 32.68 198 VAL C CA 1
ATOM 11892 C C . VAL C 1 204 ? 108.701 47.480 88.573 1.00 33.38 198 VAL C C 1
ATOM 11893 O O . VAL C 1 204 ? 108.625 47.432 89.769 1.00 36.45 198 VAL C O 1
ATOM 11897 N N . THR C 1 205 ? 109.327 46.536 87.870 1.00 30.21 199 THR C N 1
ATOM 11898 C CA . THR C 1 205 ? 109.921 45.383 88.507 1.00 28.51 199 THR C CA 1
ATOM 11899 C C . THR C 1 205 ? 111.456 45.373 88.508 1.00 31.23 199 THR C C 1
ATOM 11900 O O . THR C 1 205 ? 112.044 44.622 89.255 1.00 32.54 199 THR C O 1
ATOM 11904 N N . GLY C 1 206 ? 112.100 46.098 87.607 1.00 29.98 200 GLY C N 1
ATOM 11905 C CA . GLY C 1 206 ? 113.547 46.017 87.451 1.00 26.66 200 GLY C CA 1
ATOM 11906 C C . GLY C 1 206 ? 114.023 44.740 86.765 1.00 30.03 200 GLY C C 1
ATOM 11907 O O . GLY C 1 206 ? 115.219 44.563 86.554 1.00 36.08 200 GLY C O 1
ATOM 11908 N N . ASN C 1 207 ? 113.113 43.842 86.407 1.00 31.80 201 ASN C N 1
ATOM 11909 C CA . ASN C 1 207 ? 113.508 42.602 85.741 1.00 27.95 201 ASN C CA 1
ATOM 11910 C C . ASN C 1 207 ? 113.915 42.811 84.281 1.00 30.70 201 ASN C C 1
ATOM 11911 O O . ASN C 1 207 ? 113.060 42.960 83.399 1.00 31.83 201 ASN C O 1
ATOM 11916 N N . GLU C 1 208 ? 115.212 42.746 84.039 1.00 32.11 202 GLU C N 1
ATOM 11917 C CA . GLU C 1 208 ? 115.804 42.946 82.716 1.00 36.39 202 GLU C CA 1
ATOM 11918 C C . GLU C 1 208 ? 115.333 41.969 81.640 1.00 33.98 202 GLU C C 1
ATOM 11919 O O . GLU C 1 208 ? 115.458 42.273 80.466 1.00 28.99 202 GLU C O 1
ATOM 11925 N N . ASN C 1 209 ? 114.826 40.794 82.012 1.00 32.11 203 ASN C N 1
ATOM 11926 C CA . ASN C 1 209 ? 114.303 39.895 80.992 1.00 31.77 203 ASN C CA 1
ATOM 11927 C C . ASN C 1 209 ? 113.208 40.588 80.172 1.00 29.03 203 ASN C C 1
ATOM 11928 O O . ASN C 1 209 ? 113.032 40.288 79.012 1.00 26.35 203 ASN C O 1
ATOM 11933 N N . TYR C 1 210 ? 112.422 41.440 80.822 1.00 28.42 204 TYR C N 1
ATOM 11934 C CA . TYR C 1 210 ? 111.214 42.033 80.196 1.00 28.13 204 TYR C CA 1
ATOM 11935 C C . TYR C 1 210 ? 111.652 43.054 79.157 1.00 27.98 204 TYR C C 1
ATOM 11936 O O . TYR C 1 210 ? 111.142 43.135 78.046 1.00 27.78 204 TYR C O 1
ATOM 11945 N N . LEU C 1 211 ? 112.677 43.778 79.529 1.00 28.37 205 LEU C N 1
ATOM 11946 C CA . LEU C 1 211 ? 113.266 44.729 78.655 1.00 28.90 205 LEU C CA 1
ATOM 11947 C C . LEU C 1 211 ? 113.837 44.039 77.446 1.00 29.78 205 LEU C C 1
ATOM 11948 O O . LEU C 1 211 ? 113.666 44.511 76.308 1.00 25.27 205 LEU C O 1
ATOM 11953 N N . LYS C 1 212 ? 114.544 42.934 77.665 1.00 28.34 206 LYS C N 1
ATOM 11954 C CA . LYS C 1 212 ? 115.163 42.218 76.554 1.00 28.90 206 LYS C CA 1
ATOM 11955 C C . LYS C 1 212 ? 114.147 41.503 75.668 1.00 25.10 206 LYS C C 1
ATOM 11956 O O . LYS C 1 212 ? 114.338 41.342 74.465 1.00 21.52 206 LYS C O 1
ATOM 11962 N N . LEU C 1 213 ? 113.070 41.057 76.277 1.00 22.25 207 LEU C N 1
ATOM 11963 C CA . LEU C 1 213 ? 112.012 40.432 75.535 1.00 21.41 207 LEU C CA 1
ATOM 11964 C C . LEU C 1 213 ? 111.356 41.497 74.606 1.00 19.87 207 LEU C C 1
ATOM 11965 O O . LEU C 1 213 ? 111.144 41.258 73.413 1.00 19.77 207 LEU C O 1
ATOM 11970 N N . SER C 1 214 ? 111.066 42.687 75.150 1.00 19.53 208 SER C N 1
ATOM 11971 C CA . SER C 1 214 ? 110.556 43.793 74.343 1.00 19.72 208 SER C CA 1
ATOM 11972 C C . SER C 1 214 ? 111.472 44.020 73.167 1.00 19.82 208 SER C C 1
ATOM 11973 O O . SER C 1 214 ? 111.038 44.084 72.018 1.00 19.32 208 SER C O 1
ATOM 11976 N N . GLN C 1 215 ? 112.760 44.136 73.441 1.00 22.25 209 GLN C N 1
ATOM 11977 C CA . GLN C 1 215 ? 113.731 44.376 72.397 1.00 24.61 209 GLN C CA 1
ATOM 11978 C C . GLN C 1 215 ? 113.704 43.248 71.393 1.00 24.14 209 GLN C C 1
ATOM 11979 O O . GLN C 1 215 ? 113.885 43.493 70.159 1.00 25.06 209 GLN C O 1
ATOM 11985 N N . TYR C 1 216 ? 113.588 41.999 71.870 1.00 21.44 210 TYR C N 1
ATOM 11986 C CA . TYR C 1 216 ? 113.561 40.845 70.928 1.00 22.15 210 TYR C CA 1
ATOM 11987 C C . TYR C 1 216 ? 112.379 41.017 69.918 1.00 20.60 210 TYR C C 1
ATOM 11988 O O . TYR C 1 216 ? 112.534 40.831 68.748 1.00 17.38 210 TYR C O 1
ATOM 11997 N N . PHE C 1 217 ? 111.192 41.319 70.442 1.00 19.56 211 PHE C N 1
ATOM 11998 C CA . PHE C 1 217 ? 110.007 41.375 69.586 1.00 19.89 211 PHE C CA 1
ATOM 11999 C C . PHE C 1 217 ? 110.191 42.459 68.510 1.00 20.50 211 PHE C C 1
ATOM 12000 O O . PHE C 1 217 ? 109.859 42.283 67.356 1.00 21.21 211 PHE C O 1
ATOM 12008 N N . ILE C 1 218 ? 110.732 43.587 68.906 1.00 22.74 212 ILE C N 1
ATOM 12009 C CA . ILE C 1 218 ? 110.982 44.703 67.985 1.00 22.65 212 ILE C CA 1
ATOM 12010 C C . ILE C 1 218 ? 112.070 44.364 66.978 1.00 23.74 212 ILE C C 1
ATOM 12011 O O . ILE C 1 218 ? 111.905 44.655 65.790 1.00 21.99 212 ILE C O 1
ATOM 12016 N N . ASP C 1 219 ? 113.184 43.762 67.418 1.00 23.23 213 ASP C N 1
ATOM 12017 C CA . ASP C 1 219 ? 114.291 43.426 66.463 1.00 23.47 213 ASP C CA 1
ATOM 12018 C C . ASP C 1 219 ? 113.957 42.319 65.542 1.00 21.34 213 ASP C C 1
ATOM 12019 O O . ASP C 1 219 ? 114.465 42.268 64.424 1.00 23.67 213 ASP C O 1
ATOM 12024 N N . GLN C 1 220 ? 113.039 41.458 65.925 1.00 23.80 214 GLN C N 1
ATOM 12025 C CA . GLN C 1 220 ? 112.720 40.292 65.060 1.00 24.71 214 GLN C CA 1
ATOM 12026 C C . GLN C 1 220 ? 111.691 40.623 63.973 1.00 24.98 214 GLN C C 1
ATOM 12027 O O . GLN C 1 220 ? 111.636 39.940 62.938 1.00 22.55 214 GLN C O 1
ATOM 12033 N N . ARG C 1 221 ? 110.843 41.620 64.237 1.00 24.04 215 ARG C N 1
ATOM 12034 C CA . ARG C 1 221 ? 109.785 41.995 63.291 1.00 22.40 215 ARG C CA 1
ATOM 12035 C C . ARG C 1 221 ? 110.338 42.337 61.928 1.00 21.75 215 ARG C C 1
ATOM 12036 O O . ARG C 1 221 ? 111.273 43.136 61.779 1.00 21.11 215 ARG C O 1
ATOM 12044 N N . GLY C 1 222 ? 109.716 41.754 60.910 1.00 26.43 216 GLY C N 1
ATOM 12045 C CA . GLY C 1 222 ? 110.057 42.053 59.536 1.00 28.01 216 GLY C CA 1
ATOM 12046 C C . GLY C 1 222 ? 111.247 41.279 58.994 1.00 33.02 216 GLY C C 1
ATOM 12047 O O . GLY C 1 222 ? 111.625 41.478 57.833 1.00 31.53 216 GLY C O 1
ATOM 12048 N N . GLN C 1 223 ? 111.860 40.418 59.805 1.00 32.82 217 GLN C N 1
ATOM 12049 C CA . GLN C 1 223 ? 112.998 39.631 59.318 1.00 35.17 217 GLN C CA 1
ATOM 12050 C C . GLN C 1 223 ? 112.506 38.558 58.343 1.00 33.85 217 GLN C C 1
ATOM 12051 O O . GLN C 1 223 ? 111.438 37.999 58.514 1.00 33.69 217 GLN C O 1
ATOM 12057 N N . GLN C 1 224 ? 113.332 38.258 57.366 1.00 36.62 218 GLN C N 1
ATOM 12058 C CA . GLN C 1 224 ? 113.077 37.162 56.413 1.00 44.19 218 GLN C CA 1
ATOM 12059 C C . GLN C 1 224 ? 113.835 35.915 56.859 1.00 40.93 218 GLN C C 1
ATOM 12060 O O . GLN C 1 224 ? 114.863 36.032 57.512 1.00 42.23 218 GLN C O 1
ATOM 12066 N N . PRO C 1 225 ? 113.313 34.720 56.558 1.00 40.94 219 PRO C N 1
ATOM 12067 C CA . PRO C 1 225 ? 111.981 34.471 56.008 1.00 39.19 219 PRO C CA 1
ATOM 12068 C C . PRO C 1 225 ? 110.877 34.892 57.018 1.00 35.20 219 PRO C C 1
ATOM 12069 O O . PRO C 1 225 ? 111.043 34.784 58.241 1.00 36.29 219 PRO C O 1
ATOM 12073 N N . TYR C 1 226 ? 109.771 35.387 56.492 1.00 30.41 220 TYR C N 1
ATOM 12074 C CA . TYR C 1 226 ? 108.727 35.977 57.309 1.00 28.13 220 TYR C CA 1
ATOM 12075 C C . TYR C 1 226 ? 108.054 35.013 58.277 1.00 26.92 220 TYR C C 1
ATOM 12076 O O . TYR C 1 226 ? 107.519 34.010 57.885 1.00 26.26 220 TYR C O 1
ATOM 12085 N N . TYR C 1 227 ? 108.096 35.316 59.563 1.00 24.62 221 TYR C N 1
ATOM 12086 C CA . TYR C 1 227 ? 107.409 34.500 60.517 1.00 25.82 221 TYR C CA 1
ATOM 12087 C C . TYR C 1 227 ? 105.943 34.282 60.166 1.00 25.94 221 TYR C C 1
ATOM 12088 O O . TYR C 1 227 ? 105.424 33.168 60.320 1.00 23.37 221 TYR C O 1
ATOM 12097 N N . PHE C 1 228 ? 105.246 35.345 59.727 1.00 26.75 222 PHE C N 1
ATOM 12098 C CA . PHE C 1 228 ? 103.829 35.161 59.448 1.00 25.47 222 PHE C CA 1
ATOM 12099 C C . PHE C 1 228 ? 103.619 34.197 58.273 1.00 24.60 222 PHE C C 1
ATOM 12100 O O . PHE C 1 228 ? 102.575 33.545 58.208 1.00 24.27 222 PHE C O 1
ATOM 12108 N N . ASP C 1 229 ? 104.563 34.136 57.337 1.00 24.66 223 ASP C N 1
ATOM 12109 C CA . ASP C 1 229 ? 104.479 33.129 56.246 1.00 27.47 223 ASP C CA 1
ATOM 12110 C C . ASP C 1 229 ? 104.707 31.713 56.740 1.00 28.31 223 ASP C C 1
ATOM 12111 O O . ASP C 1 229 ? 103.980 30.808 56.374 1.00 26.35 223 ASP C O 1
ATOM 12116 N N . GLN C 1 230 ? 105.646 31.553 57.655 1.00 28.74 224 GLN C N 1
ATOM 12117 C CA . GLN C 1 230 ? 105.882 30.262 58.296 1.00 28.66 224 GLN C CA 1
ATOM 12118 C C . GLN C 1 230 ? 104.665 29.746 59.072 1.00 28.42 224 GLN C C 1
ATOM 12119 O O . GLN C 1 230 ? 104.265 28.613 58.859 1.00 26.58 224 GLN C O 1
ATOM 12125 N N . GLU C 1 231 ? 104.034 30.554 59.936 1.00 28.60 225 GLU C N 1
ATOM 12126 C CA . GLU C 1 231 ? 102.870 30.043 60.679 1.00 27.81 225 GLU C CA 1
ATOM 12127 C C . GLU C 1 231 ? 101.644 29.805 59.779 1.00 30.01 225 GLU C C 1
ATOM 12128 O O . GLU C 1 231 ? 100.847 28.890 60.022 1.00 32.79 225 GLU C O 1
ATOM 12134 N N . LYS C 1 232 ? 101.508 30.657 58.774 1.00 31.89 226 LYS C N 1
ATOM 12135 C CA . LYS C 1 232 ? 100.438 30.581 57.777 1.00 35.39 226 LYS C CA 1
ATOM 12136 C C . LYS C 1 232 ? 100.511 29.251 57.015 1.00 35.45 226 LYS C C 1
ATOM 12137 O O . LYS C 1 232 ? 99.553 28.511 56.973 1.00 36.63 226 LYS C O 1
ATOM 12143 N N . GLU C 1 233 ? 101.684 28.967 56.464 1.00 38.86 227 GLU C N 1
ATOM 12144 C CA . GLU C 1 233 ? 102.020 27.658 55.890 1.00 44.10 227 GLU C CA 1
ATOM 12145 C C . GLU C 1 233 ? 101.664 26.482 56.844 1.00 44.67 227 GLU C C 1
ATOM 12146 O O . GLU C 1 233 ? 100.930 25.581 56.466 1.00 46.43 227 GLU C O 1
ATOM 12152 N N . ALA C 1 234 ? 102.133 26.525 58.094 1.00 41.60 228 ALA C N 1
ATOM 12153 C CA . ALA C 1 234 ? 101.781 25.499 59.114 1.00 40.52 228 ALA C CA 1
ATOM 12154 C C . ALA C 1 234 ? 100.287 25.332 59.403 1.00 42.47 228 ALA C C 1
ATOM 12155 O O . ALA C 1 234 ? 99.863 24.262 59.787 1.00 48.31 228 ALA C O 1
ATOM 12157 N N . ARG C 1 235 ? 99.473 26.370 59.187 1.00 44.89 229 ARG C N 1
ATOM 12158 C CA . ARG C 1 235 ? 97.982 26.262 59.332 1.00 36.27 229 ARG C CA 1
ATOM 12159 C C . ARG C 1 235 ? 97.366 25.702 58.073 1.00 39.71 229 ARG C C 1
ATOM 12160 O O . ARG C 1 235 ? 96.174 25.438 58.048 1.00 38.97 229 ARG C O 1
ATOM 12168 N N . GLY C 1 236 ? 98.158 25.588 56.999 1.00 40.03 230 GLY C N 1
ATOM 12169 C CA . GLY C 1 236 ? 97.643 25.172 55.689 1.00 40.80 230 GLY C CA 1
ATOM 12170 C C . GLY C 1 236 ? 96.941 26.268 54.897 1.00 42.97 230 GLY C C 1
ATOM 12171 O O . GLY C 1 236 ? 96.125 25.984 54.038 1.00 39.08 230 GLY C O 1
ATOM 12172 N N . GLU C 1 237 ? 97.202 27.521 55.217 1.00 41.87 231 GLU C N 1
ATOM 12173 C CA . GLU C 1 237 ? 96.493 28.611 54.560 1.00 43.03 231 GLU C CA 1
ATOM 12174 C C . GLU C 1 237 ? 97.158 29.011 53.285 1.00 42.32 231 GLU C C 1
ATOM 12175 O O . GLU C 1 237 ? 98.345 29.214 53.289 1.00 44.82 231 GLU C O 1
ATOM 12181 N N . THR C 1 238 ? 96.380 29.191 52.219 1.00 50.78 232 THR C N 1
ATOM 12182 C CA . THR C 1 238 ? 96.925 29.591 50.901 1.00 56.31 232 THR C CA 1
ATOM 12183 C C . THR C 1 238 ? 96.432 30.965 50.407 1.00 57.55 232 THR C C 1
ATOM 12184 O O . THR C 1 238 ? 97.142 31.637 49.652 1.00 61.24 232 THR C O 1
ATOM 12188 N N . GLU C 1 239 ? 95.243 31.385 50.855 1.00 62.45 233 GLU C N 1
ATOM 12189 C CA . GLU C 1 239 ? 94.629 32.662 50.409 1.00 72.00 233 GLU C CA 1
ATOM 12190 C C . GLU C 1 239 ? 95.607 33.832 50.564 1.00 60.62 233 GLU C C 1
ATOM 12191 O O . GLU C 1 239 ? 96.329 33.920 51.562 1.00 56.91 233 GLU C O 1
ATOM 12197 N N . PRO C 1 240 ? 95.634 34.739 49.571 1.00 65.35 234 PRO C N 1
ATOM 12198 C CA . PRO C 1 240 ? 96.454 35.945 49.796 1.00 61.35 234 PRO C CA 1
ATOM 12199 C C . PRO C 1 240 ? 95.899 36.807 50.968 1.00 51.92 234 PRO C C 1
ATOM 12200 O O . PRO C 1 240 ? 94.686 36.761 51.275 1.00 51.63 234 PRO C O 1
ATOM 12204 N N . PHE C 1 241 ? 96.761 37.526 51.673 1.00 44.72 235 PHE C N 1
ATOM 12205 C CA . PHE C 1 241 ? 96.260 38.391 52.774 1.00 42.21 235 PHE C CA 1
ATOM 12206 C C . PHE C 1 241 ? 95.290 39.461 52.166 1.00 38.54 235 PHE C C 1
ATOM 12207 O O . PHE C 1 241 ? 95.552 39.996 51.093 1.00 41.83 235 PHE C O 1
ATOM 12215 N N . TRP C 1 242 ? 94.148 39.706 52.804 1.00 35.29 236 TRP C N 1
ATOM 12216 C CA . TRP C 1 242 ? 93.126 40.640 52.258 1.00 35.38 236 TRP C CA 1
ATOM 12217 C C . TRP C 1 242 ? 93.655 42.075 51.973 1.00 38.84 236 TRP C C 1
ATOM 12218 O O . TRP C 1 242 ? 93.226 42.711 51.012 1.00 38.62 236 TRP C O 1
ATOM 12229 N N . TYR C 1 243 ? 94.568 42.579 52.803 1.00 33.97 237 TYR C N 1
ATOM 12230 C CA . TYR C 1 243 ? 95.108 43.928 52.610 1.00 33.01 237 TYR C CA 1
ATOM 12231 C C . TYR C 1 243 ? 96.146 43.906 51.511 1.00 37.14 237 TYR C C 1
ATOM 12232 O O . TYR C 1 243 ? 97.116 43.142 51.572 1.00 36.33 237 TYR C O 1
ATOM 12241 N N . ASP C 1 244 ? 95.964 44.783 50.540 1.00 39.72 238 ASP C N 1
ATOM 12242 C CA . ASP C 1 244 ? 96.755 44.809 49.314 1.00 49.35 238 ASP C CA 1
ATOM 12243 C C . ASP C 1 244 ? 98.284 44.995 49.575 1.00 44.93 238 ASP C C 1
ATOM 12244 O O . ASP C 1 244 ? 99.121 44.326 48.955 1.00 44.07 238 ASP C O 1
ATOM 12249 N N . GLY C 1 245 ? 98.643 45.840 50.537 1.00 36.92 239 GLY C N 1
ATOM 12250 C CA . GLY C 1 245 ? 100.044 46.010 50.930 1.00 37.32 239 GLY C CA 1
ATOM 12251 C C . GLY C 1 245 ? 100.641 44.884 51.790 1.00 33.44 239 GLY C C 1
ATOM 12252 O O . GLY C 1 245 ? 101.773 44.968 52.190 1.00 36.85 239 GLY C O 1
ATOM 12253 N N . GLY C 1 246 ? 99.904 43.809 51.970 1.00 28.59 240 GLY C N 1
ATOM 12254 C CA . GLY C 1 246 ? 100.392 42.624 52.634 1.00 31.55 240 GLY C CA 1
ATOM 12255 C C . GLY C 1 246 ? 100.833 42.987 54.055 1.00 33.73 240 GLY C C 1
ATOM 12256 O O . GLY C 1 246 ? 100.095 43.624 54.806 1.00 27.69 240 GLY C O 1
ATOM 12257 N N . TYR C 1 247 ? 102.074 42.653 54.377 1.00 29.94 241 TYR C N 1
ATOM 12258 C CA . TYR C 1 247 ? 102.554 42.819 55.712 1.00 29.89 241 TYR C CA 1
ATOM 12259 C C . TYR C 1 247 ? 102.883 44.233 56.125 1.00 29.12 241 TYR C C 1
ATOM 12260 O O . TYR C 1 247 ? 103.157 44.472 57.301 1.00 26.70 241 TYR C O 1
ATOM 12269 N N . ARG C 1 248 ? 102.834 45.175 55.190 1.00 24.15 242 ARG C N 1
ATOM 12270 C CA . ARG C 1 248 ? 102.779 46.582 55.578 1.00 24.00 242 ARG C CA 1
ATOM 12271 C C . ARG C 1 248 ? 101.660 46.827 56.561 1.00 24.12 242 ARG C C 1
ATOM 12272 O O . ARG C 1 248 ? 101.773 47.711 57.395 1.00 23.16 242 ARG C O 1
ATOM 12280 N N . TYR C 1 249 ? 100.564 46.074 56.485 1.00 21.70 243 TYR C N 1
ATOM 12281 C CA . TYR C 1 249 ? 99.436 46.332 57.385 1.00 20.76 243 TYR C CA 1
ATOM 12282 C C . TYR C 1 249 ? 99.886 46.272 58.829 1.00 23.62 243 TYR C C 1
ATOM 12283 O O . TYR C 1 249 ? 99.481 47.108 59.644 1.00 22.37 243 TYR C O 1
ATOM 12292 N N . HIS C 1 250 ? 100.732 45.265 59.132 1.00 21.80 244 HIS C N 1
ATOM 12293 C CA . HIS C 1 250 ? 101.252 45.025 60.470 1.00 20.43 244 HIS C CA 1
ATOM 12294 C C . HIS C 1 250 ? 102.629 45.643 60.708 1.00 20.88 244 HIS C C 1
ATOM 12295 O O . HIS C 1 250 ? 103.261 45.362 61.712 1.00 17.67 244 HIS C O 1
ATOM 12302 N N . GLN C 1 251 ? 103.108 46.436 59.748 1.00 20.79 245 GLN C N 1
ATOM 12303 C CA . GLN C 1 251 ? 104.449 46.991 59.778 1.00 20.73 245 GLN C CA 1
ATOM 12304 C C . GLN C 1 251 ? 105.520 45.909 60.002 1.00 20.87 245 GLN C C 1
ATOM 12305 O O . GLN C 1 251 ? 106.496 46.106 60.753 1.00 19.31 245 GLN C O 1
ATOM 12311 N N . ALA C 1 252 ? 105.319 44.784 59.331 1.00 22.22 246 ALA C N 1
ATOM 12312 C CA . ALA C 1 252 ? 106.210 43.608 59.417 1.00 23.48 246 ALA C CA 1
ATOM 12313 C C . ALA C 1 252 ? 106.785 43.269 58.049 1.00 24.89 246 ALA C C 1
ATOM 12314 O O . ALA C 1 252 ? 107.131 42.148 57.791 1.00 23.72 246 ALA C O 1
ATOM 12316 N N . HIS C 1 253 ? 106.932 44.277 57.198 1.00 23.67 247 HIS C N 1
ATOM 12317 C CA . HIS C 1 253 ? 107.375 44.111 55.822 1.00 24.76 247 HIS C CA 1
ATOM 12318 C C . HIS C 1 253 ? 108.924 44.146 55.740 1.00 28.05 247 HIS C C 1
ATOM 12319 O O . HIS C 1 253 ? 109.517 43.495 54.905 1.00 28.89 247 HIS C O 1
ATOM 12326 N N . ILE C 1 254 ? 109.535 44.932 56.612 1.00 28.35 248 ILE C N 1
ATOM 12327 C CA . ILE C 1 254 ? 110.947 45.086 56.735 1.00 29.56 248 ILE C CA 1
ATOM 12328 C C . ILE C 1 254 ? 111.282 45.437 58.181 1.00 27.34 248 ILE C C 1
ATOM 12329 O O . ILE C 1 254 ? 110.445 45.891 58.932 1.00 22.96 248 ILE C O 1
ATOM 12334 N N . PRO C 1 255 ? 112.550 45.298 58.544 1.00 27.38 249 PRO C N 1
ATOM 12335 C CA . PRO C 1 255 ? 112.888 45.577 59.936 1.00 26.47 249 PRO C CA 1
ATOM 12336 C C . PRO C 1 255 ? 112.651 47.019 60.316 1.00 23.98 249 PRO C C 1
ATOM 12337 O O . PRO C 1 255 ? 112.731 47.909 59.490 1.00 27.06 249 PRO C O 1
ATOM 12341 N N . VAL C 1 256 ? 112.396 47.256 61.581 1.00 22.54 250 VAL C N 1
ATOM 12342 C CA . VAL C 1 256 ? 111.900 48.569 61.982 1.00 24.44 250 VAL C CA 1
ATOM 12343 C C . VAL C 1 256 ? 112.863 49.691 61.669 1.00 26.58 250 VAL C C 1
ATOM 12344 O O . VAL C 1 256 ? 112.405 50.782 61.324 1.00 26.21 250 VAL C O 1
ATOM 12348 N N . ARG C 1 257 ? 114.174 49.419 61.734 1.00 24.76 251 ARG C N 1
ATOM 12349 C CA . ARG C 1 257 ? 115.160 50.478 61.522 1.00 24.99 251 ARG C CA 1
ATOM 12350 C C . ARG C 1 257 ? 115.226 50.840 60.072 1.00 24.66 251 ARG C C 1
ATOM 12351 O O . ARG C 1 257 ? 115.735 51.890 59.744 1.00 25.93 251 ARG C O 1
ATOM 12359 N N . GLU C 1 258 ? 114.662 50.033 59.198 1.00 26.45 252 GLU C N 1
ATOM 12360 C CA . GLU C 1 258 ? 114.590 50.430 57.805 1.00 30.28 252 GLU C CA 1
ATOM 12361 C C . GLU C 1 258 ? 113.249 51.081 57.421 1.00 27.70 252 GLU C C 1
ATOM 12362 O O . GLU C 1 258 ? 113.080 51.476 56.287 1.00 29.22 252 GLU C O 1
ATOM 12368 N N . GLN C 1 259 ? 112.300 51.136 58.337 1.00 25.50 253 GLN C N 1
ATOM 12369 C CA . GLN C 1 259 ? 111.011 51.816 58.069 1.00 24.70 253 GLN C CA 1
ATOM 12370 C C . GLN C 1 259 ? 111.174 53.348 58.173 1.00 23.69 253 GLN C C 1
ATOM 12371 O O . GLN C 1 259 ? 111.433 53.895 59.246 1.00 27.29 253 GLN C O 1
ATOM 12377 N N . LYS C 1 260 ? 111.072 54.015 57.031 1.00 24.07 254 LYS C N 1
ATOM 12378 C CA . LYS C 1 260 ? 111.210 55.474 56.966 1.00 27.01 254 LYS C CA 1
ATOM 12379 C C . LYS C 1 260 ? 109.892 56.180 56.783 1.00 27.34 254 LYS C C 1
ATOM 12380 O O . LYS C 1 260 ? 109.872 57.414 56.872 1.00 26.06 254 LYS C O 1
ATOM 12386 N N . GLN C 1 261 ? 108.852 55.424 56.400 1.00 25.59 255 GLN C N 1
ATOM 12387 C CA . GLN C 1 261 ? 107.486 55.963 56.265 1.00 27.65 255 GLN C CA 1
ATOM 12388 C C . GLN C 1 261 ? 106.526 55.172 57.096 1.00 25.28 255 GLN C C 1
ATOM 12389 O O . GLN C 1 261 ? 106.658 53.956 57.261 1.00 24.84 255 GLN C O 1
ATOM 12395 N N . ALA C 1 262 ? 105.582 55.887 57.658 1.00 21.04 256 ALA C N 1
ATOM 12396 C CA . ALA C 1 262 ? 104.484 55.251 58.296 1.00 20.92 256 ALA C CA 1
ATOM 12397 C C . ALA C 1 262 ? 103.668 54.622 57.214 1.00 19.77 256 ALA C C 1
ATOM 12398 O O . ALA C 1 262 ? 103.277 55.280 56.238 1.00 18.08 256 ALA C O 1
ATOM 12400 N N . VAL C 1 263 ? 103.356 53.356 57.412 1.00 19.49 257 VAL C N 1
ATOM 12401 C CA . VAL C 1 263 ? 102.463 52.597 56.512 1.00 19.38 257 VAL C CA 1
ATOM 12402 C C . VAL C 1 263 ? 101.582 51.692 57.352 1.00 19.44 257 VAL C C 1
ATOM 12403 O O . VAL C 1 263 ? 101.830 51.476 58.562 1.00 18.17 257 VAL C O 1
ATOM 12407 N N . GLY C 1 264 ? 100.544 51.175 56.720 1.00 17.50 258 GLY C N 1
ATOM 12408 C CA . GLY C 1 264 ? 99.663 50.206 57.363 1.00 15.52 258 GLY C CA 1
ATOM 12409 C C . GLY C 1 264 ? 98.728 50.746 58.379 1.00 14.04 258 GLY C C 1
ATOM 12410 O O . GLY C 1 264 ? 98.416 51.945 58.410 1.00 15.18 258 GLY C O 1
ATOM 12411 N N . HIS C 1 265 ? 98.239 49.856 59.210 1.00 14.11 259 HIS C N 1
ATOM 12412 C CA . HIS C 1 265 ? 97.240 50.169 60.172 1.00 15.21 259 HIS C CA 1
ATOM 12413 C C . HIS C 1 265 ? 97.799 51.127 61.223 1.00 16.90 259 HIS C C 1
ATOM 12414 O O . HIS C 1 265 ? 98.871 50.882 61.763 1.00 16.71 259 HIS C O 1
ATOM 12421 N N . ALA C 1 266 ? 97.059 52.195 61.515 1.00 17.20 260 ALA C N 1
ATOM 12422 C CA . ALA C 1 266 ? 97.630 53.321 62.230 1.00 18.15 260 ALA C CA 1
ATOM 12423 C C . ALA C 1 266 ? 97.833 53.043 63.693 1.00 18.06 260 ALA C C 1
ATOM 12424 O O . ALA C 1 266 ? 98.846 53.455 64.233 1.00 15.47 260 ALA C O 1
ATOM 12426 N N . VAL C 1 267 ? 96.883 52.374 64.358 1.00 18.18 261 VAL C N 1
ATOM 12427 C CA . VAL C 1 267 ? 97.076 52.078 65.799 1.00 18.60 261 VAL C CA 1
ATOM 12428 C C . VAL C 1 267 ? 98.289 51.132 66.003 1.00 18.38 261 VAL C C 1
ATOM 12429 O O . VAL C 1 267 ? 99.105 51.320 66.883 1.00 17.36 261 VAL C O 1
ATOM 12433 N N . ARG C 1 268 ? 98.337 50.088 65.186 1.00 17.09 262 ARG C N 1
ATOM 12434 C CA . ARG C 1 268 ? 99.440 49.105 65.202 1.00 16.37 262 ARG C CA 1
ATOM 12435 C C . ARG C 1 268 ? 100.779 49.821 65.047 1.00 16.02 262 ARG C C 1
ATOM 12436 O O . ARG C 1 268 ? 101.669 49.651 65.865 1.00 14.84 262 ARG C O 1
ATOM 12444 N N . ALA C 1 269 ? 100.857 50.708 64.050 1.00 15.07 263 ALA C N 1
ATOM 12445 C CA . ALA C 1 269 ? 102.064 51.461 63.821 1.00 16.07 263 ALA C CA 1
ATOM 12446 C C . ALA C 1 269 ? 102.492 52.300 65.025 1.00 17.98 263 ALA C C 1
ATOM 12447 O O . ALA C 1 269 ? 103.679 52.313 65.400 1.00 16.87 263 ALA C O 1
ATOM 12449 N N . LEU C 1 270 ? 101.550 53.035 65.616 1.00 16.69 264 LEU C N 1
ATOM 12450 C CA . LEU C 1 270 ? 101.900 53.943 66.644 1.00 18.00 264 LEU C CA 1
ATOM 12451 C C . LEU C 1 270 ? 102.240 53.240 67.927 1.00 16.47 264 LEU C C 1
ATOM 12452 O O . LEU C 1 270 ? 103.058 53.736 68.688 1.00 15.44 264 LEU C O 1
ATOM 12457 N N . TYR C 1 271 ? 101.550 52.131 68.226 1.00 17.83 265 TYR C N 1
ATOM 12458 C CA . TYR C 1 271 ? 101.976 51.279 69.368 1.00 17.74 265 TYR C CA 1
ATOM 12459 C C . TYR C 1 271 ? 103.423 50.781 69.172 1.00 16.71 265 TYR C C 1
ATOM 12460 O O . TYR C 1 271 ? 104.206 50.693 70.132 1.00 18.39 265 TYR C O 1
ATOM 12477 N N . TYR C 1 273 ? 105.800 52.255 67.377 1.00 20.13 267 TYR C N 1
ATOM 12478 C CA . TYR C 1 273 ? 106.706 53.373 67.496 1.00 19.45 267 TYR C CA 1
ATOM 12479 C C . TYR C 1 273 ? 106.875 53.767 68.935 1.00 19.08 267 TYR C C 1
ATOM 12480 O O . TYR C 1 273 ? 107.922 54.216 69.353 1.00 15.87 267 TYR C O 1
ATOM 12489 N N . THR C 1 274 ? 105.819 53.607 69.688 1.00 19.01 268 THR C N 1
ATOM 12490 C CA . THR C 1 274 ? 105.870 53.970 71.071 1.00 20.05 268 THR C CA 1
ATOM 12491 C C . THR C 1 274 ? 106.906 53.062 71.793 1.00 20.37 268 THR C C 1
ATOM 12492 O O . THR C 1 274 ? 107.721 53.525 72.565 1.00 20.41 268 THR C O 1
ATOM 12496 N N . ALA C 1 275 ? 106.849 51.772 71.525 1.00 21.08 269 ALA C N 1
ATOM 12497 C CA . ALA C 1 275 ? 107.808 50.835 72.063 1.00 19.96 269 ALA C CA 1
ATOM 12498 C C . ALA C 1 275 ? 109.223 51.189 71.586 1.00 19.82 269 ALA C C 1
ATOM 12499 O O . ALA C 1 275 ? 110.195 51.109 72.361 1.00 18.03 269 ALA C O 1
ATOM 12509 N N . ALA C 1 277 ? 110.492 53.940 70.773 1.00 19.66 271 ALA C N 1
ATOM 12510 C CA . ALA C 1 277 ? 111.007 55.146 71.416 1.00 21.37 271 ALA C CA 1
ATOM 12511 C C . ALA C 1 277 ? 111.418 54.875 72.864 1.00 21.85 271 ALA C C 1
ATOM 12512 O O . ALA C 1 277 ? 112.439 55.387 73.312 1.00 19.64 271 ALA C O 1
ATOM 12514 N N . GLY C 1 278 ? 110.599 54.104 73.579 1.00 22.11 272 GLY C N 1
ATOM 12515 C CA . GLY C 1 278 ? 110.923 53.628 74.926 1.00 21.62 272 GLY C CA 1
ATOM 12516 C C . GLY C 1 278 ? 112.219 52.813 74.964 1.00 22.28 272 GLY C C 1
ATOM 12517 O O . GLY C 1 278 ? 113.055 53.068 75.823 1.00 23.12 272 GLY C O 1
ATOM 12518 N N . LEU C 1 279 ? 112.418 51.887 74.024 1.00 21.03 273 LEU C N 1
ATOM 12519 C CA . LEU C 1 279 ? 113.649 51.112 73.948 1.00 20.66 273 LEU C CA 1
ATOM 12520 C C . LEU C 1 279 ? 114.831 51.990 73.589 1.00 22.08 273 LEU C C 1
ATOM 12521 O O . LEU C 1 279 ? 115.893 51.835 74.161 1.00 23.84 273 LEU C O 1
ATOM 12526 N N . ALA C 1 280 ? 114.679 52.922 72.664 1.00 22.01 274 ALA C N 1
ATOM 12527 C CA . ALA C 1 280 ? 115.781 53.816 72.332 1.00 24.06 274 ALA C CA 1
ATOM 12528 C C . ALA C 1 280 ? 116.289 54.618 73.538 1.00 29.28 274 ALA C C 1
ATOM 12529 O O . ALA C 1 280 ? 117.479 54.759 73.749 1.00 24.18 274 ALA C O 1
ATOM 12531 N N . ALA C 1 281 ? 115.378 55.073 74.369 1.00 28.77 275 ALA C N 1
ATOM 12532 C CA . ALA C 1 281 ? 115.731 55.767 75.592 1.00 31.66 275 ALA C CA 1
ATOM 12533 C C . ALA C 1 281 ? 116.398 54.868 76.630 1.00 35.70 275 ALA C C 1
ATOM 12534 O O . ALA C 1 281 ? 117.436 55.209 77.143 1.00 42.29 275 ALA C O 1
ATOM 12536 N N . LYS C 1 282 ? 115.785 53.733 76.949 1.00 35.76 276 LYS C N 1
ATOM 12537 C CA . LYS C 1 282 ? 116.326 52.874 77.965 1.00 42.08 276 LYS C CA 1
ATOM 12538 C C . LYS C 1 282 ? 117.648 52.223 77.581 1.00 43.77 276 LYS C C 1
ATOM 12539 O O . LYS C 1 282 ? 118.481 52.039 78.434 1.00 48.90 276 LYS C O 1
ATOM 12553 N N . GLY C 1 284 ? 119.814 53.418 75.380 1.00 43.12 278 GLY C N 1
ATOM 12554 C CA . GLY C 1 284 ? 120.717 54.335 74.692 1.00 42.13 278 GLY C CA 1
ATOM 12555 C C . GLY C 1 284 ? 121.064 53.906 73.271 1.00 42.31 278 GLY C C 1
ATOM 12556 O O . GLY C 1 284 ? 122.207 54.067 72.839 1.00 49.73 278 GLY C O 1
ATOM 12557 N N . ASP C 1 285 ? 120.101 53.358 72.520 1.00 41.81 279 ASP C N 1
ATOM 12558 C CA . ASP C 1 285 ? 120.338 52.868 71.145 1.00 39.98 279 ASP C CA 1
ATOM 12559 C C . ASP C 1 285 ? 120.087 54.025 70.177 1.00 39.49 279 ASP C C 1
ATOM 12560 O O . ASP C 1 285 ? 118.918 54.317 69.822 1.00 37.52 279 ASP C O 1
ATOM 12565 N N . GLU C 1 286 ? 121.182 54.592 69.673 1.00 32.84 280 GLU C N 1
ATOM 12566 C CA . GLU C 1 286 ? 121.136 55.712 68.762 1.00 37.17 280 GLU C CA 1
ATOM 12567 C C . GLU C 1 286 ? 120.440 55.395 67.391 1.00 36.63 280 GLU C C 1
ATOM 12568 O O . GLU C 1 286 ? 119.750 56.252 66.826 1.00 35.65 280 GLU C O 1
ATOM 12574 N N . SER C 1 287 ? 120.621 54.195 66.868 1.00 32.98 281 SER C N 1
ATOM 12575 C CA . SER C 1 287 ? 120.016 53.819 65.586 1.00 30.99 281 SER C CA 1
ATOM 12576 C C . SER C 1 287 ? 118.493 53.806 65.700 1.00 30.99 281 SER C C 1
ATOM 12577 O O . SER C 1 287 ? 117.755 54.127 64.749 1.00 28.84 281 SER C O 1
ATOM 12580 N N . LEU C 1 288 ? 118.020 53.335 66.847 1.00 26.83 282 LEU C N 1
ATOM 12581 C CA . LEU C 1 288 ? 116.611 53.212 67.060 1.00 27.88 282 LEU C CA 1
ATOM 12582 C C . LEU C 1 288 ? 116.016 54.611 67.317 1.00 27.45 282 LEU C C 1
ATOM 12583 O O . LEU C 1 288 ? 114.919 54.919 66.852 1.00 26.83 282 LEU C O 1
ATOM 12588 N N . LYS C 1 289 ? 116.766 55.445 68.013 1.00 25.06 283 LYS C N 1
ATOM 12589 C CA . LYS C 1 289 ? 116.392 56.807 68.254 1.00 26.01 283 LYS C CA 1
ATOM 12590 C C . LYS C 1 289 ? 116.210 57.567 66.939 1.00 30.20 283 LYS C C 1
ATOM 12591 O O . LYS C 1 289 ? 115.217 58.263 66.759 1.00 26.54 283 LYS C O 1
ATOM 12597 N N . GLN C 1 290 ? 117.146 57.408 66.022 1.00 26.69 284 GLN C N 1
ATOM 12598 C CA . GLN C 1 290 ? 117.051 58.028 64.731 1.00 30.88 284 GLN C CA 1
ATOM 12599 C C . GLN C 1 290 ? 115.869 57.514 63.927 1.00 25.46 284 GLN C C 1
ATOM 12600 O O . GLN C 1 290 ? 115.248 58.269 63.195 1.00 22.29 284 GLN C O 1
ATOM 12606 N N . ALA C 1 291 ? 115.611 56.224 64.006 1.00 24.09 285 ALA C N 1
ATOM 12607 C CA . ALA C 1 291 ? 114.493 55.639 63.283 1.00 22.36 285 ALA C CA 1
ATOM 12608 C C . ALA C 1 291 ? 113.180 56.268 63.778 1.00 20.58 285 ALA C C 1
ATOM 12609 O O . ALA C 1 291 ? 112.329 56.643 62.974 1.00 19.39 285 ALA C O 1
ATOM 12611 N N . CYS C 1 292 ? 113.065 56.404 65.083 1.00 19.24 286 CYS C N 1
ATOM 12612 C CA . CYS C 1 292 ? 111.928 57.032 65.677 1.00 20.77 286 CYS C CA 1
ATOM 12613 C C . CYS C 1 292 ? 111.762 58.444 65.208 1.00 22.28 286 CYS C C 1
ATOM 12614 O O . CYS C 1 292 ? 110.649 58.849 64.968 1.00 20.33 286 CYS C O 1
ATOM 12617 N N . GLN C 1 293 ? 112.872 59.204 65.111 1.00 23.16 287 GLN C N 1
ATOM 12618 C CA . GLN C 1 293 ? 112.807 60.569 64.734 1.00 23.78 287 GLN C CA 1
ATOM 12619 C C . GLN C 1 293 ? 112.359 60.691 63.300 1.00 22.49 287 GLN C C 1
ATOM 12620 O O . GLN C 1 293 ? 111.616 61.612 62.976 1.00 21.01 287 GLN C O 1
ATOM 12626 N N . THR C 1 294 ? 112.850 59.821 62.442 1.00 20.73 288 THR C N 1
ATOM 12627 C CA . THR C 1 294 ? 112.483 59.833 61.042 1.00 20.75 288 THR C CA 1
ATOM 12628 C C . THR C 1 294 ? 111.004 59.532 60.875 1.00 21.80 288 THR C C 1
ATOM 12629 O O . THR C 1 294 ? 110.302 60.194 60.128 1.00 22.28 288 THR C O 1
ATOM 12633 N N . LEU C 1 295 ? 110.510 58.558 61.618 1.00 22.22 289 LEU C N 1
ATOM 12634 C CA . LEU C 1 295 ? 109.111 58.206 61.568 1.00 20.83 289 LEU C CA 1
ATOM 12635 C C . LEU C 1 295 ? 108.233 59.276 62.151 1.00 21.04 289 LEU C C 1
ATOM 12636 O O . LEU C 1 295 ? 107.162 59.567 61.600 1.00 21.42 289 LEU C O 1
ATOM 12641 N N . TRP C 1 296 ? 108.661 59.877 63.240 1.00 19.49 290 TRP C N 1
ATOM 12642 C CA . TRP C 1 296 ? 107.971 61.005 63.805 1.00 18.96 290 TRP C CA 1
ATOM 12643 C C . TRP C 1 296 ? 107.748 62.140 62.829 1.00 18.63 290 TRP C C 1
ATOM 12644 O O . TRP C 1 296 ? 106.677 62.718 62.752 1.00 20.64 290 TRP C O 1
ATOM 12655 N N . GLU C 1 297 ? 108.779 62.500 62.135 1.00 19.95 291 GLU C N 1
ATOM 12656 C CA . GLU C 1 297 ? 108.688 63.553 61.152 1.00 22.53 291 GLU C CA 1
ATOM 12657 C C . GLU C 1 297 ? 107.715 63.162 60.049 1.00 21.25 291 GLU C C 1
ATOM 12658 O O . GLU C 1 297 ? 106.986 63.990 59.569 1.00 21.63 291 GLU C O 1
ATOM 12664 N N . ASN C 1 298 ? 107.763 61.921 59.603 1.00 20.36 292 ASN C N 1
ATOM 12665 C CA . ASN C 1 298 ? 106.923 61.498 58.531 1.00 19.18 292 ASN C CA 1
ATOM 12666 C C . ASN C 1 298 ? 105.460 61.541 58.956 1.00 19.74 292 ASN C C 1
ATOM 12667 O O . ASN C 1 298 ? 104.617 62.076 58.245 1.00 21.25 292 ASN C O 1
ATOM 12672 N N . VAL C 1 299 ? 105.153 61.008 60.129 1.00 18.70 293 VAL C N 1
ATOM 12673 C CA . VAL C 1 299 ? 103.790 60.989 60.585 1.00 18.25 293 VAL C CA 1
ATOM 12674 C C . VAL C 1 299 ? 103.287 62.421 60.789 1.00 20.48 293 VAL C C 1
ATOM 12675 O O . VAL C 1 299 ? 102.224 62.779 60.271 1.00 17.37 293 VAL C O 1
ATOM 12679 N N . THR C 1 300 ? 104.063 63.238 61.509 1.00 19.76 294 THR C N 1
ATOM 12680 C CA . THR C 1 300 ? 103.515 64.470 62.025 1.00 19.30 294 THR C CA 1
ATOM 12681 C C . THR C 1 300 ? 103.646 65.577 61.029 1.00 17.18 294 THR C C 1
ATOM 12682 O O . THR C 1 300 ? 103.023 66.600 61.184 1.00 15.56 294 THR C O 1
ATOM 12686 N N . LYS C 1 301 ? 104.541 65.439 60.076 1.00 17.91 295 LYS C N 1
ATOM 12687 C CA . LYS C 1 301 ? 104.717 66.512 59.081 1.00 21.04 295 LYS C CA 1
ATOM 12688 C C . LYS C 1 301 ? 104.195 66.113 57.677 1.00 19.45 295 LYS C C 1
ATOM 12689 O O . LYS C 1 301 ? 104.207 66.934 56.751 1.00 17.95 295 LYS C O 1
ATOM 12695 N N . ARG C 1 302 ? 103.748 64.876 57.506 1.00 18.30 296 ARG C N 1
ATOM 12696 C CA A ARG C 1 302 ? 103.192 64.470 56.210 0.50 19.09 296 ARG C CA 1
ATOM 12697 C CA B ARG C 1 302 ? 103.223 64.466 56.200 0.50 18.11 296 ARG C CA 1
ATOM 12698 C C . ARG C 1 302 ? 101.935 63.665 56.278 1.00 18.00 296 ARG C C 1
ATOM 12699 O O . ARG C 1 302 ? 101.244 63.615 55.291 1.00 19.19 296 ARG C O 1
ATOM 12714 N N . GLN C 1 303 ? 101.602 63.066 57.431 1.00 16.07 297 GLN C N 1
ATOM 12715 C CA . GLN C 1 303 ? 100.454 62.160 57.466 1.00 16.82 297 GLN C CA 1
ATOM 12716 C C . GLN C 1 303 ? 99.585 62.321 58.662 1.00 15.45 297 GLN C C 1
ATOM 12717 O O . GLN C 1 303 ? 99.036 61.351 59.151 1.00 15.51 297 GLN C O 1
ATOM 12731 N N . TYR C 1 305 ? 96.422 64.779 60.398 1.00 13.99 299 TYR C N 1
ATOM 12732 C CA . TYR C 1 305 ? 95.372 65.781 60.243 1.00 14.66 299 TYR C CA 1
ATOM 12733 C C . TYR C 1 305 ? 95.568 66.904 61.266 1.00 16.20 299 TYR C C 1
ATOM 12734 O O . TYR C 1 305 ? 96.154 66.695 62.351 1.00 17.79 299 TYR C O 1
ATOM 12743 N N . ILE C 1 306 ? 94.993 68.063 60.990 1.00 15.06 300 ILE C N 1
ATOM 12744 C CA . ILE C 1 306 ? 95.189 69.164 61.865 1.00 15.51 300 ILE C CA 1
ATOM 12745 C C . ILE C 1 306 ? 94.656 68.908 63.260 1.00 14.35 300 ILE C C 1
ATOM 12746 O O . ILE C 1 306 ? 95.084 69.536 64.224 1.00 14.62 300 ILE C O 1
ATOM 12751 N N . THR C 1 307 ? 93.743 67.963 63.388 1.00 14.30 301 THR C N 1
ATOM 12752 C CA . THR C 1 307 ? 93.161 67.577 64.657 1.00 13.75 301 THR C CA 1
ATOM 12753 C C . THR C 1 307 ? 94.012 66.623 65.502 1.00 15.02 301 THR C C 1
ATOM 12754 O O . THR C 1 307 ? 93.609 66.209 66.581 1.00 15.14 301 THR C O 1
ATOM 12758 N N . GLY C 1 308 ? 95.169 66.219 64.983 1.00 17.09 302 GLY C N 1
ATOM 12759 C CA . GLY C 1 308 ? 95.926 65.138 65.562 1.00 19.13 302 GLY C CA 1
ATOM 12760 C C . GLY C 1 308 ? 95.484 63.768 65.073 1.00 19.01 302 GLY C C 1
ATOM 12761 O O . GLY C 1 308 ? 95.967 62.755 65.532 1.00 22.01 302 GLY C O 1
ATOM 12762 N N . GLY C 1 309 ? 94.539 63.720 64.163 1.00 18.45 303 GLY C N 1
ATOM 12763 C CA . GLY C 1 309 ? 94.080 62.428 63.595 1.00 16.59 303 GLY C CA 1
ATOM 12764 C C . GLY C 1 309 ? 95.093 61.819 62.714 1.00 16.09 303 GLY C C 1
ATOM 12765 O O . GLY C 1 309 ? 95.830 62.525 62.039 1.00 16.05 303 GLY C O 1
ATOM 12766 N N . VAL C 1 310 ? 95.122 60.496 62.691 1.00 16.72 304 VAL C N 1
ATOM 12767 C CA . VAL C 1 310 ? 95.964 59.779 61.768 1.00 19.06 304 VAL C CA 1
ATOM 12768 C C . VAL C 1 310 ? 95.217 58.598 61.193 1.00 18.20 304 VAL C C 1
ATOM 12769 O O . VAL C 1 310 ? 94.424 57.957 61.898 1.00 17.21 304 VAL C O 1
ATOM 12773 N N . GLY C 1 311 ? 95.485 58.315 59.914 1.00 16.75 305 GLY C N 1
ATOM 12774 C CA . GLY C 1 311 ? 94.766 57.285 59.205 1.00 17.63 305 GLY C CA 1
ATOM 12775 C C . GLY C 1 311 ? 93.823 57.899 58.193 1.00 18.03 305 GLY C C 1
ATOM 12776 O O . GLY C 1 311 ? 92.833 58.512 58.575 1.00 17.50 305 GLY C O 1
ATOM 12777 N N . SER C 1 312 ? 94.155 57.769 56.915 1.00 18.51 306 SER C N 1
ATOM 12778 C CA . SER C 1 312 ? 93.481 58.489 55.857 1.00 19.59 306 SER C CA 1
ATOM 12779 C C . SER C 1 312 ? 92.680 57.571 54.921 1.00 20.06 306 SER C C 1
ATOM 12780 O O . SER C 1 312 ? 92.060 58.048 53.991 1.00 19.57 306 SER C O 1
ATOM 12783 N N . SER C 1 313 ? 92.655 56.284 55.218 1.00 19.68 307 SER C N 1
ATOM 12784 C CA . SER C 1 313 ? 91.940 55.307 54.436 1.00 19.33 307 SER C CA 1
ATOM 12785 C C . SER C 1 313 ? 91.187 54.318 55.310 1.00 19.67 307 SER C C 1
ATOM 12786 O O . SER C 1 313 ? 91.782 53.687 56.192 1.00 19.17 307 SER C O 1
ATOM 12789 N N . ALA C 1 314 ? 89.876 54.193 55.064 1.00 18.29 308 ALA C N 1
ATOM 12790 C CA . ALA C 1 314 ? 89.061 53.207 55.785 1.00 21.07 308 ALA C CA 1
ATOM 12791 C C . ALA C 1 314 ? 89.525 51.811 55.539 1.00 19.13 308 ALA C C 1
ATOM 12792 O O . ALA C 1 314 ? 89.477 51.001 56.431 1.00 19.85 308 ALA C O 1
ATOM 12794 N N . PHE C 1 315 ? 89.969 51.532 54.332 1.00 20.06 309 PHE C N 1
ATOM 12795 C CA . PHE C 1 315 ? 90.444 50.216 53.985 1.00 22.34 309 PHE C CA 1
ATOM 12796 C C . PHE C 1 315 ? 91.781 49.944 54.723 1.00 23.44 309 PHE C C 1
ATOM 12797 O O . PHE C 1 315 ? 92.789 50.577 54.457 1.00 23.55 309 PHE C O 1
ATOM 12805 N N . GLY C 1 316 ? 91.745 49.050 55.690 1.00 21.05 310 GLY C N 1
ATOM 12806 C CA . GLY C 1 316 ? 92.913 48.843 56.579 1.00 23.22 310 GLY C CA 1
ATOM 12807 C C . GLY C 1 316 ? 93.139 49.874 57.648 1.00 19.81 310 GLY C C 1
ATOM 12808 O O . GLY C 1 316 ? 94.113 49.772 58.372 1.00 22.11 310 GLY C O 1
ATOM 12809 N N . GLU C 1 317 ? 92.200 50.819 57.817 1.00 19.90 311 GLU C N 1
ATOM 12810 C CA . GLU C 1 317 ? 92.247 51.826 58.890 1.00 19.08 311 GLU C CA 1
ATOM 12811 C C . GLU C 1 317 ? 93.671 52.375 58.985 1.00 17.26 311 GLU C C 1
ATOM 12812 O O . GLU C 1 317 ? 94.300 52.349 60.015 1.00 16.01 311 GLU C O 1
ATOM 12818 N N . SER C 1 318 ? 94.163 52.822 57.849 1.00 17.29 312 SER C N 1
ATOM 12819 C CA . SER C 1 318 ? 95.543 52.918 57.620 1.00 18.12 312 SER C CA 1
ATOM 12820 C C . SER C 1 318 ? 96.025 54.246 57.124 1.00 18.49 312 SER C C 1
ATOM 12821 O O . SER C 1 318 ? 95.265 55.121 56.609 1.00 18.43 312 SER C O 1
ATOM 12824 N N . PHE C 1 319 ? 97.341 54.401 57.279 1.00 18.98 313 PHE C N 1
ATOM 12825 C CA . PHE C 1 319 ? 98.099 55.404 56.564 1.00 18.26 313 PHE C CA 1
ATOM 12826 C C . PHE C 1 319 ? 97.983 55.112 55.074 1.00 18.21 313 PHE C C 1
ATOM 12827 O O . PHE C 1 319 ? 97.927 53.947 54.653 1.00 21.09 313 PHE C O 1
ATOM 12835 N N . THR C 1 320 ? 98.060 56.163 54.276 1.00 19.01 314 THR C N 1
ATOM 12836 C CA . THR C 1 320 ? 98.251 56.021 52.822 1.00 20.00 314 THR C CA 1
ATOM 12837 C C . THR C 1 320 ? 99.647 56.498 52.441 1.00 21.64 314 THR C C 1
ATOM 12838 O O . THR C 1 320 ? 100.580 55.700 52.386 1.00 23.72 314 THR C O 1
ATOM 12842 N N . PHE C 1 321 ? 99.792 57.779 52.121 1.00 20.16 315 PHE C N 1
ATOM 12843 C CA . PHE C 1 321 ? 101.112 58.292 51.761 1.00 20.83 315 PHE C CA 1
ATOM 12844 C C . PHE C 1 321 ? 101.157 59.793 52.003 1.00 20.15 315 PHE C C 1
ATOM 12845 O O . PHE C 1 321 ? 100.163 60.409 52.367 1.00 21.00 315 PHE C O 1
ATOM 12853 N N . ASP C 1 322 ? 102.334 60.351 51.860 1.00 20.74 316 ASP C N 1
ATOM 12854 C CA . ASP C 1 322 ? 102.569 61.735 52.235 1.00 20.95 316 ASP C CA 1
ATOM 12855 C C . ASP C 1 322 ? 101.609 62.690 51.592 1.00 19.90 316 ASP C C 1
ATOM 12856 O O . ASP C 1 322 ? 101.337 62.638 50.383 1.00 20.55 316 ASP C O 1
ATOM 12861 N N . PHE C 1 323 ? 101.037 63.535 52.427 1.00 21.31 317 PHE C N 1
ATOM 12862 C CA . PHE C 1 323 ? 100.164 64.630 52.012 1.00 20.45 317 PHE C CA 1
ATOM 12863 C C . PHE C 1 323 ? 98.769 64.237 51.545 1.00 22.00 317 PHE C C 1
ATOM 12864 O O . PHE C 1 323 ? 98.011 65.110 51.138 1.00 23.20 317 PHE C O 1
ATOM 12872 N N . ASP C 1 324 ? 98.406 62.953 51.632 1.00 21.62 318 ASP C N 1
ATOM 12873 C CA . ASP C 1 324 ? 97.031 62.468 51.328 1.00 21.17 318 ASP C CA 1
ATOM 12874 C C . ASP C 1 324 ? 96.125 62.501 52.538 1.00 18.84 318 ASP C C 1
ATOM 12875 O O . ASP C 1 324 ? 96.070 61.566 53.332 1.00 18.38 318 ASP C O 1
ATOM 12880 N N . LEU C 1 325 ? 95.435 63.600 52.696 1.00 17.72 319 LEU C N 1
ATOM 12881 C CA . LEU C 1 325 ? 94.705 63.889 53.894 1.00 16.95 319 LEU C CA 1
ATOM 12882 C C . LEU C 1 325 ? 93.298 64.440 53.569 1.00 17.41 319 LEU C C 1
ATOM 12883 O O . LEU C 1 325 ? 92.953 65.567 53.954 1.00 17.99 319 LEU C O 1
ATOM 12888 N N . PRO C 1 326 ? 92.484 63.631 52.906 1.00 16.78 320 PRO C N 1
ATOM 12889 C CA . PRO C 1 326 ? 91.120 63.993 52.562 1.00 16.16 320 PRO C CA 1
ATOM 12890 C C . PRO C 1 326 ? 90.295 64.117 53.799 1.00 16.42 320 PRO C C 1
ATOM 12891 O O . PRO C 1 326 ? 90.434 63.320 54.767 1.00 17.07 320 PRO C O 1
ATOM 12895 N N . ASN C 1 327 ? 89.423 65.116 53.808 1.00 16.81 321 ASN C N 1
ATOM 12896 C CA . ASN C 1 327 ? 88.674 65.465 55.030 1.00 16.83 321 ASN C CA 1
ATOM 12897 C C . ASN C 1 327 ? 87.387 64.656 55.211 1.00 16.62 321 ASN C C 1
ATOM 12898 O O . ASN C 1 327 ? 86.917 64.440 56.354 1.00 16.81 321 ASN C O 1
ATOM 12903 N N . ASP C 1 328 ? 86.804 64.285 54.095 1.00 17.41 322 ASP C N 1
ATOM 12904 C CA . ASP C 1 328 ? 85.473 63.707 54.052 1.00 21.16 322 ASP C CA 1
ATOM 12905 C C . ASP C 1 328 ? 85.554 62.190 54.146 1.00 18.87 322 ASP C C 1
ATOM 12906 O O . ASP C 1 328 ? 84.653 61.568 54.659 1.00 19.29 322 ASP C O 1
ATOM 12911 N N . THR C 1 329 ? 86.646 61.623 53.655 1.00 19.55 323 THR C N 1
ATOM 12912 C CA . THR C 1 329 ? 86.900 60.190 53.696 1.00 19.80 323 THR C CA 1
ATOM 12913 C C . THR C 1 329 ? 87.967 59.764 54.723 1.00 21.12 323 THR C C 1
ATOM 12914 O O . THR C 1 329 ? 88.319 58.576 54.818 1.00 22.85 323 THR C O 1
ATOM 12918 N N . ALA C 1 330 ? 88.418 60.711 55.538 1.00 21.74 324 ALA C N 1
ATOM 12919 C CA . ALA C 1 330 ? 89.327 60.417 56.671 1.00 19.54 324 ALA C CA 1
ATOM 12920 C C . ALA C 1 330 ? 88.897 59.239 57.489 1.00 16.86 324 ALA C C 1
ATOM 12921 O O . ALA C 1 330 ? 87.736 59.005 57.651 1.00 16.37 324 ALA C O 1
ATOM 12923 N N . TYR C 1 331 ? 89.841 58.557 58.105 1.00 17.30 325 TYR C N 1
ATOM 12924 C CA . TYR C 1 331 ? 89.482 57.564 59.132 1.00 16.83 325 TYR C CA 1
ATOM 12925 C C . TYR C 1 331 ? 89.752 58.093 60.535 1.00 17.82 325 TYR C C 1
ATOM 12926 O O . TYR C 1 331 ? 88.823 58.275 61.326 1.00 19.90 325 TYR C O 1
ATOM 12935 N N . ALA C 1 332 ? 91.000 58.432 60.831 1.00 17.96 326 ALA C N 1
ATOM 12936 C CA . ALA C 1 332 ? 91.316 59.212 62.062 1.00 18.71 326 ALA C CA 1
ATOM 12937 C C . ALA C 1 332 ? 90.596 58.617 63.255 1.00 18.06 326 ALA C C 1
ATOM 12938 O O . ALA C 1 332 ? 89.888 59.285 64.012 1.00 20.00 326 ALA C O 1
ATOM 12940 N N . GLU C 1 333 ? 90.851 57.347 63.442 1.00 18.13 327 GLU C N 1
ATOM 12941 C CA . GLU C 1 333 ? 90.271 56.565 64.522 1.00 19.08 327 GLU C CA 1
ATOM 12942 C C . GLU C 1 333 ? 90.652 57.183 65.879 1.00 18.07 327 GLU C C 1
ATOM 12943 O O . GLU C 1 333 ? 91.798 57.596 66.078 1.00 15.46 327 GLU C O 1
ATOM 12949 N N . THR C 1 334 ? 89.677 57.217 66.788 1.00 17.33 328 THR C N 1
ATOM 12950 C CA . THR C 1 334 ? 89.900 57.655 68.125 1.00 19.75 328 THR C CA 1
ATOM 12951 C C . THR C 1 334 ? 91.155 56.981 68.732 1.00 20.96 328 THR C C 1
ATOM 12952 O O . THR C 1 334 ? 92.014 57.672 69.276 1.00 18.73 328 THR C O 1
ATOM 12956 N N . CYS C 1 335 ? 91.235 55.663 68.631 1.00 19.16 329 CYS C N 1
ATOM 12957 C CA . CYS C 1 335 ? 92.343 54.908 69.192 1.00 20.74 329 CYS C CA 1
ATOM 12958 C C . CYS C 1 335 ? 93.694 55.266 68.622 1.00 18.58 329 CYS C C 1
ATOM 12959 O O . CYS C 1 335 ? 94.701 55.212 69.330 1.00 20.56 329 CYS C O 1
ATOM 12962 N N . ALA C 1 336 ? 93.742 55.726 67.385 1.00 17.55 330 ALA C N 1
ATOM 12963 C CA . ALA C 1 336 ? 94.992 56.087 66.780 1.00 15.95 330 ALA C CA 1
ATOM 12964 C C . ALA C 1 336 ? 95.460 57.380 67.326 1.00 16.97 330 ALA C C 1
ATOM 12965 O O . ALA C 1 336 ? 96.685 57.605 67.467 1.00 15.54 330 ALA C O 1
ATOM 12967 N N . SER C 1 337 ? 94.532 58.270 67.669 1.00 17.62 331 SER C N 1
ATOM 12968 C CA . SER C 1 337 ? 94.948 59.580 68.226 1.00 20.25 331 SER C CA 1
ATOM 12969 C C . SER C 1 337 ? 95.430 59.411 69.701 1.00 19.64 331 SER C C 1
ATOM 12970 O O . SER C 1 337 ? 96.358 60.077 70.133 1.00 19.09 331 SER C O 1
ATOM 12973 N N . ILE C 1 338 ? 94.759 58.537 70.437 1.00 16.78 332 ILE C N 1
ATOM 12974 C CA . ILE C 1 338 ? 95.179 58.167 71.743 1.00 17.39 332 ILE C CA 1
ATOM 12975 C C . ILE C 1 338 ? 96.603 57.567 71.640 1.00 17.81 332 ILE C C 1
ATOM 12976 O O . ILE C 1 338 ? 97.483 57.881 72.433 1.00 17.66 332 ILE C O 1
ATOM 12981 N N . ALA C 1 339 ? 96.827 56.723 70.659 1.00 18.03 333 ALA C N 1
ATOM 12982 C CA . ALA C 1 339 ? 98.145 56.082 70.518 1.00 18.43 333 ALA C CA 1
ATOM 12983 C C . ALA C 1 339 ? 99.206 57.125 70.189 1.00 20.65 333 ALA C C 1
ATOM 12984 O O . ALA C 1 339 ? 100.332 57.025 70.623 1.00 20.20 333 ALA C O 1
ATOM 12986 N N . LEU C 1 340 ? 98.828 58.165 69.480 1.00 19.65 334 LEU C N 1
ATOM 12987 C CA . LEU C 1 340 ? 99.770 59.190 69.187 1.00 19.64 334 LEU C CA 1
ATOM 12988 C C . LEU C 1 340 ? 100.167 59.900 70.477 1.00 20.08 334 LEU C C 1
ATOM 12989 O O . LEU C 1 340 ? 101.345 60.240 70.680 1.00 18.77 334 LEU C O 1
ATOM 12994 N N . VAL C 1 341 ? 99.223 60.098 71.370 1.00 17.96 335 VAL C N 1
ATOM 12995 C CA . VAL C 1 341 ? 99.563 60.672 72.644 1.00 18.58 335 VAL C CA 1
ATOM 12996 C C . VAL C 1 341 ? 100.603 59.827 73.424 1.00 19.48 335 VAL C C 1
ATOM 12997 O O . VAL C 1 341 ? 101.592 60.363 73.933 1.00 19.65 335 VAL C O 1
ATOM 13001 N N . PHE C 1 342 ? 100.378 58.511 73.493 1.00 19.08 336 PHE C N 1
ATOM 13002 C CA . PHE C 1 342 ? 101.333 57.595 74.116 1.00 18.72 336 PHE C CA 1
ATOM 13003 C C . PHE C 1 342 ? 102.712 57.694 73.483 1.00 19.58 336 PHE C C 1
ATOM 13004 O O . PHE C 1 342 ? 103.718 57.801 74.195 1.00 22.55 336 PHE C O 1
ATOM 13012 N N . TRP C 1 343 ? 102.767 57.729 72.161 1.00 17.57 337 TRP C N 1
ATOM 13013 C CA . TRP C 1 343 ? 104.005 57.890 71.486 1.00 16.88 337 TRP C CA 1
ATOM 13014 C C . TRP C 1 343 ? 104.749 59.187 71.889 1.00 17.77 337 TRP C C 1
ATOM 13015 O O . TRP C 1 343 ? 105.928 59.146 72.170 1.00 14.59 337 TRP C O 1
ATOM 13026 N N . THR C 1 344 ? 104.054 60.322 71.894 1.00 18.61 338 THR C N 1
ATOM 13027 C CA . THR C 1 344 ? 104.688 61.600 72.194 1.00 19.41 338 THR C CA 1
ATOM 13028 C C . THR C 1 344 ? 105.325 61.596 73.570 1.00 22.39 338 THR C C 1
ATOM 13029 O O . THR C 1 344 ? 106.384 62.175 73.786 1.00 23.42 338 THR C O 1
ATOM 13033 N N . ARG C 1 345 ? 104.673 60.946 74.524 1.00 22.33 339 ARG C N 1
ATOM 13034 C CA . ARG C 1 345 ? 105.257 60.864 75.859 1.00 23.62 339 ARG C CA 1
ATOM 13035 C C . ARG C 1 345 ? 106.608 60.158 75.854 1.00 24.36 339 ARG C C 1
ATOM 13036 O O . ARG C 1 345 ? 107.504 60.610 76.505 1.00 22.59 339 ARG C O 1
ATOM 13044 N N . ARG C 1 346 ? 106.762 59.067 75.088 1.00 24.77 340 ARG C N 1
ATOM 13045 C CA . ARG C 1 346 ? 108.060 58.401 74.979 1.00 24.27 340 ARG C CA 1
ATOM 13046 C C . ARG C 1 346 ? 109.033 59.202 74.154 1.00 25.51 340 ARG C C 1
ATOM 13047 O O . ARG C 1 346 ? 110.241 59.169 74.410 1.00 24.22 340 ARG C O 1
ATOM 13063 N N . LEU C 1 348 ? 109.259 62.408 74.189 1.00 24.11 342 LEU C N 1
ATOM 13064 C CA . LEU C 1 348 ? 109.734 63.400 75.147 1.00 28.13 342 LEU C CA 1
ATOM 13065 C C . LEU C 1 348 ? 110.810 62.826 76.086 1.00 30.90 342 LEU C C 1
ATOM 13066 O O . LEU C 1 348 ? 111.700 63.540 76.472 1.00 27.99 342 LEU C O 1
ATOM 13071 N N . GLU C 1 349 ? 110.716 61.553 76.432 1.00 33.30 343 GLU C N 1
ATOM 13072 C CA . GLU C 1 349 ? 111.746 60.904 77.261 1.00 36.93 343 GLU C CA 1
ATOM 13073 C C . GLU C 1 349 ? 113.010 60.670 76.475 1.00 33.75 343 GLU C C 1
ATOM 13074 O O . GLU C 1 349 ? 114.100 60.589 77.008 1.00 41.62 343 GLU C O 1
ATOM 13080 N N . LEU C 1 350 ? 112.878 60.645 75.177 1.00 32.22 344 LEU C N 1
ATOM 13081 C CA . LEU C 1 350 ? 114.004 60.434 74.332 1.00 30.01 344 LEU C CA 1
ATOM 13082 C C . LEU C 1 350 ? 114.740 61.734 74.013 1.00 33.66 344 LEU C C 1
ATOM 13083 O O . LEU C 1 350 ? 115.939 61.727 73.764 1.00 39.16 344 LEU C O 1
ATOM 13088 N N . GLU C 1 351 ? 114.014 62.839 73.966 1.00 28.65 345 GLU C N 1
ATOM 13089 C CA . GLU C 1 351 ? 114.577 64.117 73.607 1.00 30.79 345 GLU C CA 1
ATOM 13090 C C . GLU C 1 351 ? 113.537 65.202 73.961 1.00 28.73 345 GLU C C 1
ATOM 13091 O O . GLU C 1 351 ? 112.348 65.132 73.558 1.00 21.66 345 GLU C O 1
ATOM 13105 N N . ASP C 1 353 ? 111.895 68.095 73.344 1.00 23.91 347 ASP C N 1
ATOM 13106 C CA . ASP C 1 353 ? 111.594 68.983 72.252 1.00 21.63 347 ASP C CA 1
ATOM 13107 C C . ASP C 1 353 ? 110.106 69.323 72.322 1.00 21.08 347 ASP C C 1
ATOM 13108 O O . ASP C 1 353 ? 109.222 68.454 72.294 1.00 19.04 347 ASP C O 1
ATOM 13113 N N . GLY C 1 354 ? 109.835 70.610 72.483 1.00 20.05 348 GLY C N 1
ATOM 13114 C CA . GLY C 1 354 ? 108.481 71.106 72.552 1.00 20.97 348 GLY C CA 1
ATOM 13115 C C . GLY C 1 354 ? 107.593 70.599 71.386 1.00 20.50 348 GLY C C 1
ATOM 13116 O O . GLY C 1 354 ? 106.397 70.480 71.572 1.00 18.63 348 GLY C O 1
ATOM 13117 N N . LYS C 1 355 ? 108.164 70.337 70.223 1.00 21.16 349 LYS C N 1
ATOM 13118 C CA . LYS C 1 355 ? 107.346 69.872 69.100 1.00 26.24 349 LYS C CA 1
ATOM 13119 C C . LYS C 1 355 ? 106.625 68.583 69.396 1.00 23.52 349 LYS C C 1
ATOM 13120 O O . LYS C 1 355 ? 105.523 68.368 68.893 1.00 22.18 349 LYS C O 1
ATOM 13126 N N . TYR C 1 356 ? 107.165 67.770 70.311 1.00 22.18 350 TYR C N 1
ATOM 13127 C CA . TYR C 1 356 ? 106.498 66.530 70.743 1.00 21.02 350 TYR C CA 1
ATOM 13128 C C . TYR C 1 356 ? 105.302 66.812 71.615 1.00 21.68 350 TYR C C 1
ATOM 13129 O O . TYR C 1 356 ? 104.218 66.215 71.444 1.00 21.50 350 TYR C O 1
ATOM 13138 N N . ALA C 1 357 ? 105.500 67.709 72.575 1.00 20.77 351 ALA C N 1
ATOM 13139 C CA . ALA C 1 357 ? 104.435 68.068 73.459 1.00 21.27 351 ALA C CA 1
ATOM 13140 C C . ALA C 1 357 ? 103.371 68.901 72.718 1.00 18.95 351 ALA C C 1
ATOM 13141 O O . ALA C 1 357 ? 102.229 68.836 73.063 1.00 20.01 351 ALA C O 1
ATOM 13143 N N . ASP C 1 358 ? 103.759 69.620 71.675 1.00 18.13 352 ASP C N 1
ATOM 13144 C CA . ASP C 1 358 ? 102.809 70.360 70.815 1.00 17.58 352 ASP C CA 1
ATOM 13145 C C . ASP C 1 358 ? 101.842 69.405 70.152 1.00 15.53 352 ASP C C 1
ATOM 13146 O O . ASP C 1 358 ? 100.650 69.622 70.228 1.00 17.57 352 ASP C O 1
ATOM 13151 N N . VAL C 1 359 ? 102.333 68.301 69.608 1.00 15.13 353 VAL C N 1
ATOM 13152 C CA . VAL C 1 359 ? 101.473 67.269 69.064 1.00 15.48 353 VAL C CA 1
ATOM 13153 C C . VAL C 1 359 ? 100.630 66.579 70.111 1.00 16.77 353 VAL C C 1
ATOM 13154 O O . VAL C 1 359 ? 99.450 66.301 69.886 1.00 18.25 353 VAL C O 1
ATOM 13171 N N . GLU C 1 361 ? 99.576 67.778 72.823 1.00 17.90 355 GLU C N 1
ATOM 13172 C CA . GLU C 1 361 ? 98.511 68.729 73.125 1.00 18.63 355 GLU C CA 1
ATOM 13173 C C . GLU C 1 361 ? 97.458 68.827 71.990 1.00 16.63 355 GLU C C 1
ATOM 13174 O O . GLU C 1 361 ? 96.262 68.774 72.246 1.00 17.02 355 GLU C O 1
ATOM 13180 N N . ARG C 1 362 ? 97.901 68.923 70.748 1.00 16.76 356 ARG C N 1
ATOM 13181 C CA . ARG C 1 362 ? 96.977 68.882 69.587 1.00 15.67 356 ARG C CA 1
ATOM 13182 C C . ARG C 1 362 ? 96.036 67.636 69.624 1.00 17.67 356 ARG C C 1
ATOM 13183 O O . ARG C 1 362 ? 94.803 67.776 69.555 1.00 17.86 356 ARG C O 1
ATOM 13191 N N . ALA C 1 363 ? 96.577 66.454 69.838 1.00 16.18 357 ALA C N 1
ATOM 13192 C CA . ALA C 1 363 ? 95.719 65.272 69.939 1.00 17.05 357 ALA C CA 1
ATOM 13193 C C . ALA C 1 363 ? 94.796 65.310 71.136 1.00 18.05 357 ALA C C 1
ATOM 13194 O O . ALA C 1 363 ? 93.583 64.948 71.052 1.00 19.74 357 ALA C O 1
ATOM 13196 N N . LEU C 1 364 ? 95.334 65.760 72.271 1.00 18.58 358 LEU C N 1
ATOM 13197 C CA . LEU C 1 364 ? 94.567 65.789 73.530 1.00 17.08 358 LEU C CA 1
ATOM 13198 C C . LEU C 1 364 ? 93.344 66.692 73.493 1.00 16.29 358 LEU C C 1
ATOM 13199 O O . LEU C 1 364 ? 92.306 66.377 74.097 1.00 16.28 358 LEU C O 1
ATOM 13204 N N . TYR C 1 365 ? 93.472 67.833 72.851 1.00 15.86 359 TYR C N 1
ATOM 13205 C CA . TYR C 1 365 ? 92.402 68.835 72.867 1.00 17.22 359 TYR C CA 1
ATOM 13206 C C . TYR C 1 365 ? 91.532 68.795 71.584 1.00 18.32 359 TYR C C 1
ATOM 13207 O O . TYR C 1 365 ? 90.657 69.652 71.412 1.00 17.85 359 TYR C O 1
ATOM 13216 N N . ASN C 1 366 ? 91.844 67.882 70.655 1.00 16.14 360 ASN C N 1
ATOM 13217 C CA . ASN C 1 366 ? 91.122 67.820 69.402 1.00 16.91 360 ASN C CA 1
ATOM 13218 C C . ASN C 1 366 ? 90.666 66.381 69.054 1.00 16.92 360 ASN C C 1
ATOM 13219 O O . ASN C 1 366 ? 89.632 65.968 69.509 1.00 15.88 360 ASN C O 1
ATOM 13224 N N . GLY C 1 367 ? 91.490 65.625 68.373 1.00 17.63 361 GLY C N 1
ATOM 13225 C CA . GLY C 1 367 ? 91.095 64.357 67.837 1.00 18.10 361 GLY C CA 1
ATOM 13226 C C . GLY C 1 367 ? 90.949 63.163 68.773 1.00 18.80 361 GLY C C 1
ATOM 13227 O O . GLY C 1 367 ? 90.672 62.067 68.277 1.00 20.07 361 GLY C O 1
ATOM 13228 N N . THR C 1 368 ? 91.209 63.319 70.078 1.00 16.30 362 THR C N 1
ATOM 13229 C CA . THR C 1 368 ? 90.954 62.261 71.036 1.00 16.05 362 THR C CA 1
ATOM 13230 C C . THR C 1 368 ? 89.593 62.501 71.660 1.00 17.07 362 THR C C 1
ATOM 13231 O O . THR C 1 368 ? 88.686 61.715 71.476 1.00 18.10 362 THR C O 1
ATOM 13235 N N . ILE C 1 369 ? 89.462 63.577 72.434 1.00 17.36 363 ILE C N 1
ATOM 13236 C CA . ILE C 1 369 ? 88.192 63.889 73.085 1.00 18.34 363 ILE C CA 1
ATOM 13237 C C . ILE C 1 369 ? 87.029 64.153 72.054 1.00 19.11 363 ILE C C 1
ATOM 13238 O O . ILE C 1 369 ? 85.860 64.049 72.425 1.00 18.39 363 ILE C O 1
ATOM 13243 N N . SER C 1 370 ? 87.347 64.425 70.786 1.00 17.91 364 SER C N 1
ATOM 13244 C CA . SER C 1 370 ? 86.301 64.487 69.723 1.00 18.74 364 SER C CA 1
ATOM 13245 C C . SER C 1 370 ? 85.559 63.165 69.619 1.00 19.37 364 SER C C 1
ATOM 13246 O O . SER C 1 370 ? 84.433 63.105 69.165 1.00 18.58 364 SER C O 1
ATOM 13249 N N . GLY C 1 371 ? 86.203 62.111 70.105 1.00 21.04 365 GLY C N 1
ATOM 13250 C CA . GLY C 1 371 ? 85.660 60.751 70.101 1.00 19.34 365 GLY C CA 1
ATOM 13251 C C . GLY C 1 371 ? 84.565 60.467 71.081 1.00 20.39 365 GLY C C 1
ATOM 13252 O O . GLY C 1 371 ? 84.003 59.338 71.083 1.00 22.24 365 GLY C O 1
ATOM 13261 N N . ASP C 1 373 ? 80.876 62.206 73.158 1.00 17.54 367 ASP C N 1
ATOM 13262 C CA . ASP C 1 373 ? 79.911 63.234 73.479 1.00 20.45 367 ASP C CA 1
ATOM 13263 C C . ASP C 1 373 ? 80.371 63.823 74.790 1.00 21.39 367 ASP C C 1
ATOM 13264 O O . ASP C 1 373 ? 80.992 63.134 75.611 1.00 22.56 367 ASP C O 1
ATOM 13269 N N . LEU C 1 374 ? 80.013 65.089 75.012 1.00 20.49 368 LEU C N 1
ATOM 13270 C CA . LEU C 1 374 ? 80.468 65.804 76.183 1.00 20.54 368 LEU C CA 1
ATOM 13271 C C . LEU C 1 374 ? 80.094 65.087 77.453 1.00 22.43 368 LEU C C 1
ATOM 13272 O O . LEU C 1 374 ? 80.804 65.201 78.427 1.00 22.30 368 LEU C O 1
ATOM 13277 N N . ASP C 1 375 ? 78.941 64.398 77.451 1.00 24.14 369 ASP C N 1
ATOM 13278 C CA . ASP C 1 375 ? 78.427 63.691 78.638 1.00 24.61 369 ASP C CA 1
ATOM 13279 C C . ASP C 1 375 ? 78.878 62.232 78.718 1.00 24.66 369 ASP C C 1
ATOM 13280 O O . ASP C 1 375 ? 78.426 61.487 79.596 1.00 25.12 369 ASP C O 1
ATOM 13285 N N . GLY C 1 376 ? 79.763 61.832 77.806 1.00 23.63 370 GLY C N 1
ATOM 13286 C CA . GLY C 1 376 ? 80.342 60.519 77.841 1.00 24.29 370 GLY C CA 1
ATOM 13287 C C . GLY C 1 376 ? 79.433 59.329 77.528 1.00 23.85 370 GLY C C 1
ATOM 13288 O O . GLY C 1 376 ? 79.825 58.193 77.714 1.00 24.26 370 GLY C O 1
ATOM 13289 N N . LYS C 1 377 ? 78.262 59.563 76.980 1.00 22.82 371 LYS C N 1
ATOM 13290 C CA . LYS C 1 377 ? 77.371 58.431 76.712 1.00 28.26 371 LYS C CA 1
ATOM 13291 C C . LYS C 1 377 ? 77.531 57.790 75.350 1.00 27.44 371 LYS C C 1
ATOM 13292 O O . LYS C 1 377 ? 77.117 56.641 75.194 1.00 29.61 371 LYS C O 1
ATOM 13298 N N . LYS C 1 378 ? 78.011 58.550 74.356 1.00 24.69 372 LYS C N 1
ATOM 13299 C CA . LYS C 1 378 ? 78.197 58.045 73.005 1.00 24.72 372 LYS C CA 1
ATOM 13300 C C . LYS C 1 378 ? 79.537 58.406 72.452 1.00 23.95 372 LYS C C 1
ATOM 13301 O O . LYS C 1 378 ? 80.165 59.378 72.922 1.00 22.83 372 LYS C O 1
ATOM 13307 N N . PHE C 1 379 ? 79.973 57.634 71.447 1.00 21.42 373 PHE C N 1
ATOM 13308 C CA . PHE C 1 379 ? 81.308 57.691 70.935 1.00 21.36 373 PHE C CA 1
ATOM 13309 C C . PHE C 1 379 ? 81.377 57.636 69.410 1.00 23.10 373 PHE C C 1
ATOM 13310 O O . PHE C 1 379 ? 80.490 57.116 68.752 1.00 23.51 373 PHE C O 1
ATOM 13318 N N . PHE C 1 380 ? 82.480 58.163 68.874 1.00 20.66 374 PHE C N 1
ATOM 13319 C CA . PHE C 1 380 ? 82.891 57.918 67.534 1.00 20.09 374 PHE C CA 1
ATOM 13320 C C . PHE C 1 380 ? 84.070 56.957 67.507 1.00 22.29 374 PHE C C 1
ATOM 13321 O O . PHE C 1 380 ? 84.995 57.030 68.338 1.00 22.92 374 PHE C O 1
ATOM 13329 N N . TYR C 1 381 ? 84.062 56.093 66.505 1.00 22.05 375 TYR C N 1
ATOM 13330 C CA . TYR C 1 381 ? 85.230 55.323 66.139 1.00 24.46 375 TYR C CA 1
ATOM 13331 C C . TYR C 1 381 ? 86.048 56.194 65.195 1.00 22.89 375 TYR C C 1
ATOM 13332 O O . TYR C 1 381 ? 87.218 56.429 65.434 1.00 21.91 375 TYR C O 1
ATOM 13341 N N . VAL C 1 382 ? 85.373 56.787 64.190 1.00 19.40 376 VAL C N 1
ATOM 13342 C CA . VAL C 1 382 ? 85.974 57.602 63.140 1.00 18.23 376 VAL C CA 1
ATOM 13343 C C . VAL C 1 382 ? 85.756 59.080 63.387 1.00 17.23 376 VAL C C 1
ATOM 13344 O O . VAL C 1 382 ? 84.660 59.479 63.710 1.00 16.40 376 VAL C O 1
ATOM 13348 N N . ASN C 1 383 ? 86.784 59.894 63.143 1.00 16.18 377 ASN C N 1
ATOM 13349 C CA . ASN C 1 383 ? 86.710 61.334 63.410 1.00 16.54 377 ASN C CA 1
ATOM 13350 C C . ASN C 1 383 ? 86.967 62.129 62.164 1.00 17.98 377 ASN C C 1
ATOM 13351 O O . ASN C 1 383 ? 88.085 62.542 61.880 1.00 17.89 377 ASN C O 1
ATOM 13356 N N . PRO C 1 384 ? 85.919 62.371 61.405 1.00 19.39 378 PRO C N 1
ATOM 13357 C CA . PRO C 1 384 ? 86.094 63.063 60.136 1.00 19.09 378 PRO C CA 1
ATOM 13358 C C . PRO C 1 384 ? 86.346 64.563 60.333 1.00 18.19 378 PRO C C 1
ATOM 13359 O O . PRO C 1 384 ? 86.034 65.115 61.406 1.00 20.99 378 PRO C O 1
ATOM 13363 N N . LEU C 1 385 ? 86.880 65.201 59.316 1.00 17.49 379 LEU C N 1
ATOM 13364 C CA . LEU C 1 385 ? 87.053 66.676 59.326 1.00 18.62 379 LEU C CA 1
ATOM 13365 C C . LEU C 1 385 ? 86.051 67.419 58.469 1.00 18.99 379 LEU C C 1
ATOM 13366 O O . LEU C 1 385 ? 86.071 68.630 58.365 1.00 18.55 379 LEU C O 1
ATOM 13371 N N . GLU C 1 386 ? 85.184 66.658 57.830 1.00 23.00 380 GLU C N 1
ATOM 13372 C CA . GLU C 1 386 ? 84.116 67.214 56.980 1.00 23.48 380 GLU C CA 1
ATOM 13373 C C . GLU C 1 386 ? 82.963 66.217 56.914 1.00 24.19 380 GLU C C 1
ATOM 13374 O O . GLU C 1 386 ? 83.172 65.035 56.574 1.00 20.97 380 GLU C O 1
ATOM 13380 N N . VAL C 1 387 ? 81.764 66.698 57.215 1.00 21.67 381 VAL C N 1
ATOM 13381 C CA . VAL C 1 387 ? 80.600 65.865 57.156 1.00 22.09 381 VAL C CA 1
ATOM 13382 C C . VAL C 1 387 ? 79.486 66.573 56.355 1.00 23.21 381 VAL C C 1
ATOM 13383 O O . VAL C 1 387 ? 79.130 67.710 56.641 1.00 21.71 381 VAL C O 1
ATOM 13387 N N . TRP C 1 388 ? 78.997 65.872 55.330 1.00 24.23 382 TRP C N 1
ATOM 13388 C CA . TRP C 1 388 ? 77.672 66.135 54.677 1.00 24.90 382 TRP C CA 1
ATOM 13389 C C . TRP C 1 388 ? 76.831 64.861 54.936 1.00 23.65 382 TRP C C 1
ATOM 13390 O O . TRP C 1 388 ? 77.097 63.844 54.335 1.00 22.65 382 TRP C O 1
ATOM 13401 N N . PRO C 1 389 ? 75.909 64.898 55.895 1.00 23.55 383 PRO C N 1
ATOM 13402 C CA . PRO C 1 389 ? 75.283 63.617 56.328 1.00 24.94 383 PRO C CA 1
ATOM 13403 C C . PRO C 1 389 ? 74.655 62.747 55.245 1.00 24.76 383 PRO C C 1
ATOM 13404 O O . PRO C 1 389 ? 74.844 61.541 55.288 1.00 23.74 383 PRO C O 1
ATOM 13408 N N . LYS C 1 390 ? 73.963 63.354 54.281 1.00 24.88 384 LYS C N 1
ATOM 13409 C CA . LYS C 1 390 ? 73.445 62.621 53.141 1.00 28.28 384 LYS C CA 1
ATOM 13410 C C . LYS C 1 390 ? 74.534 61.802 52.433 1.00 25.98 384 LYS C C 1
ATOM 13411 O O . LYS C 1 390 ? 74.309 60.693 52.026 1.00 27.51 384 LYS C O 1
ATOM 13417 N N . ALA C 1 391 ? 75.709 62.390 52.246 1.00 24.90 385 ALA C N 1
ATOM 13418 C CA . ALA C 1 391 ? 76.824 61.735 51.574 1.00 23.72 385 ALA C CA 1
ATOM 13419 C C . ALA C 1 391 ? 77.453 60.561 52.300 1.00 22.50 385 ALA C C 1
ATOM 13420 O O . ALA C 1 391 ? 78.107 59.751 51.679 1.00 20.77 385 ALA C O 1
ATOM 13422 N N . CYS C 1 392 ? 77.192 60.440 53.582 1.00 23.47 386 CYS C N 1
ATOM 13423 C CA . CYS C 1 392 ? 77.593 59.249 54.351 1.00 27.12 386 CYS C CA 1
ATOM 13424 C C . CYS C 1 392 ? 76.957 57.953 53.857 1.00 27.54 386 CYS C C 1
ATOM 13425 O O . CYS C 1 392 ? 77.293 56.897 54.368 1.00 29.72 386 CYS C O 1
ATOM 13428 N N . GLU C 1 393 ? 76.013 58.042 52.917 1.00 25.20 387 GLU C N 1
ATOM 13429 C CA . GLU C 1 393 ? 75.404 56.843 52.341 1.00 25.17 387 GLU C CA 1
ATOM 13430 C C . GLU C 1 393 ? 76.245 56.307 51.231 1.00 21.88 387 GLU C C 1
ATOM 13431 O O . GLU C 1 393 ? 76.053 55.206 50.821 1.00 22.03 387 GLU C O 1
ATOM 13437 N N . ARG C 1 394 ? 77.183 57.093 50.718 1.00 18.62 388 ARG C N 1
ATOM 13438 C CA . ARG C 1 394 ? 78.090 56.560 49.776 1.00 16.88 388 ARG C CA 1
ATOM 13439 C C . ARG C 1 394 ? 78.880 55.460 50.399 1.00 17.36 388 ARG C C 1
ATOM 13440 O O . ARG C 1 394 ? 79.365 55.536 51.522 1.00 17.51 388 ARG C O 1
ATOM 13448 N N . HIS C 1 395 ? 79.122 54.445 49.615 1.00 18.77 389 HIS C N 1
ATOM 13449 C CA . HIS C 1 395 ? 79.976 53.345 50.039 1.00 19.88 389 HIS C CA 1
ATOM 13450 C C . HIS C 1 395 ? 81.350 53.854 50.529 1.00 19.93 389 HIS C C 1
ATOM 13451 O O . HIS C 1 395 ? 81.893 53.349 51.497 1.00 19.82 389 HIS C O 1
ATOM 13458 N N . ASP C 1 396 ? 81.952 54.803 49.817 1.00 20.00 390 ASP C N 1
ATOM 13459 C CA . ASP C 1 396 ? 83.278 55.271 50.205 1.00 19.26 390 ASP C CA 1
ATOM 13460 C C . ASP C 1 396 ? 83.235 56.198 51.420 1.00 18.54 390 ASP C C 1
ATOM 13461 O O . ASP C 1 396 ? 84.265 56.692 51.822 1.00 20.98 390 ASP C O 1
ATOM 13466 N N . LYS C 1 397 ? 82.057 56.395 52.021 1.00 18.34 391 LYS C N 1
ATOM 13467 C CA . LYS C 1 397 ? 81.954 57.172 53.246 1.00 18.78 391 LYS C CA 1
ATOM 13468 C C . LYS C 1 397 ? 81.175 56.485 54.330 1.00 18.99 391 LYS C C 1
ATOM 13469 O O . LYS C 1 397 ? 80.826 57.106 55.313 1.00 19.77 391 LYS C O 1
ATOM 13475 N N . ARG C 1 398 ? 80.897 55.222 54.170 1.00 17.99 392 ARG C N 1
ATOM 13476 C CA . ARG C 1 398 ? 79.987 54.561 55.085 1.00 19.83 392 ARG C CA 1
ATOM 13477 C C . ARG C 1 398 ? 80.636 54.312 56.442 1.00 20.01 392 ARG C C 1
ATOM 13478 O O . ARG C 1 398 ? 79.945 54.097 57.381 1.00 21.48 392 ARG C O 1
ATOM 13486 N N . HIS C 1 399 ? 81.987 54.324 56.514 1.00 18.76 393 HIS C N 1
ATOM 13487 C CA . HIS C 1 399 ? 82.708 54.312 57.796 1.00 17.03 393 HIS C CA 1
ATOM 13488 C C . HIS C 1 399 ? 82.471 55.625 58.575 1.00 17.24 393 HIS C C 1
ATOM 13489 O O . HIS C 1 399 ? 82.724 55.703 59.765 1.00 17.73 393 HIS C O 1
ATOM 13496 N N . VAL C 1 400 ? 82.039 56.679 57.904 1.00 16.39 394 VAL C N 1
ATOM 13497 C CA . VAL C 1 400 ? 81.820 57.925 58.583 1.00 17.25 394 VAL C CA 1
ATOM 13498 C C . VAL C 1 400 ? 80.402 57.945 59.156 1.00 20.19 394 VAL C C 1
ATOM 13499 O O . VAL C 1 400 ? 79.433 58.021 58.421 1.00 22.48 394 VAL C O 1
ATOM 13503 N N . LYS C 1 401 ? 80.281 57.878 60.478 1.00 22.59 395 LYS C N 1
ATOM 13504 C CA . LYS C 1 401 ? 78.980 57.998 61.136 1.00 24.63 395 LYS C CA 1
ATOM 13505 C C . LYS C 1 401 ? 78.743 59.443 61.413 1.00 22.45 395 LYS C C 1
ATOM 13506 O O . LYS C 1 401 ? 79.595 60.113 62.010 1.00 25.08 395 LYS C O 1
ATOM 13512 N N . PRO C 1 402 ? 77.572 59.949 61.010 1.00 22.88 396 PRO C N 1
ATOM 13513 C CA . PRO C 1 402 ? 77.293 61.368 61.264 1.00 22.45 396 PRO C CA 1
ATOM 13514 C C . PRO C 1 402 ? 76.974 61.735 62.706 1.00 21.70 396 PRO C C 1
ATOM 13515 O O . PRO C 1 402 ? 76.933 62.925 63.025 1.00 28.16 396 PRO C O 1
ATOM 13519 N N . VAL C 1 403 ? 76.614 60.769 63.535 1.00 20.54 397 VAL C N 1
ATOM 13520 C CA . VAL C 1 403 ? 76.433 61.019 64.929 1.00 21.83 397 VAL C CA 1
ATOM 13521 C C . VAL C 1 403 ? 77.128 59.945 65.753 1.00 20.59 397 VAL C C 1
ATOM 13522 O O . VAL C 1 403 ? 77.379 58.857 65.277 1.00 20.55 397 VAL C O 1
ATOM 13526 N N . ARG C 1 404 ? 77.415 60.265 67.013 1.00 20.80 398 ARG C N 1
ATOM 13527 C CA . ARG C 1 404 ? 78.129 59.348 67.887 1.00 21.61 398 ARG C CA 1
ATOM 13528 C C . ARG C 1 404 ? 77.138 58.247 68.325 1.00 24.14 398 ARG C C 1
ATOM 13529 O O . ARG C 1 404 ? 75.933 58.445 68.216 1.00 22.47 398 ARG C O 1
ATOM 13537 N N . GLN C 1 405 ? 77.635 57.115 68.794 1.00 23.82 399 GLN C N 1
ATOM 13538 C CA . GLN C 1 405 ? 76.754 56.017 69.199 1.00 28.53 399 GLN C CA 1
ATOM 13539 C C . GLN C 1 405 ? 77.404 55.170 70.279 1.00 31.81 399 GLN C C 1
ATOM 13540 O O . GLN C 1 405 ? 78.533 55.432 70.696 1.00 25.20 399 GLN C O 1
ATOM 13546 N N . LYS C 1 406 ? 76.707 54.148 70.748 1.00 43.32 400 LYS C N 1
ATOM 13547 C CA . LYS C 1 406 ? 77.411 53.042 71.448 1.00 48.19 400 LYS C CA 1
ATOM 13548 C C . LYS C 1 406 ? 77.929 51.994 70.461 1.00 52.42 400 LYS C C 1
ATOM 13549 O O . LYS C 1 406 ? 77.389 51.801 69.358 1.00 53.37 400 LYS C O 1
ATOM 13555 N N . TRP C 1 407 ? 78.992 51.330 70.883 1.00 68.16 401 TRP C N 1
ATOM 13556 C CA . TRP C 1 407 ? 79.658 50.302 70.086 1.00 76.82 401 TRP C CA 1
ATOM 13557 C C . TRP C 1 407 ? 79.708 48.981 70.861 1.00 85.18 401 TRP C C 1
ATOM 13558 O O . TRP C 1 407 ? 79.460 48.900 72.077 1.00 84.52 401 TRP C O 1
ATOM 13569 N N . PHE C 1 408 ? 80.043 47.950 70.107 1.00 91.24 402 PHE C N 1
ATOM 13570 C CA . PHE C 1 408 ? 79.933 46.595 70.534 1.00 91.79 402 PHE C CA 1
ATOM 13571 C C . PHE C 1 408 ? 80.877 45.784 69.678 1.00 88.07 402 PHE C C 1
ATOM 13572 O O . PHE C 1 408 ? 80.928 45.989 68.471 1.00 84.96 402 PHE C O 1
ATOM 13580 N N . SER C 1 409 ? 81.619 44.872 70.296 1.00 96.77 403 SER C N 1
ATOM 13581 C CA . SER C 1 409 ? 82.547 43.982 69.583 1.00 102.75 403 SER C CA 1
ATOM 13582 C C . SER C 1 409 ? 83.926 44.642 69.505 1.00 104.28 403 SER C C 1
ATOM 13583 O O . SER C 1 409 ? 84.884 44.168 70.141 1.00 106.03 403 SER C O 1
ATOM 13586 N N . CYS C 1 410 ? 84.019 45.719 68.717 1.00 97.78 404 CYS C N 1
ATOM 13587 C CA . CYS C 1 410 ? 85.140 46.642 68.799 1.00 91.79 404 CYS C CA 1
ATOM 13588 C C . CYS C 1 410 ? 84.606 47.923 69.447 1.00 92.30 404 CYS C C 1
ATOM 13589 O O . CYS C 1 410 ? 84.495 48.991 68.814 1.00 75.34 404 CYS C O 1
ATOM 13592 N N . ALA C 1 411 ? 84.253 47.765 70.728 1.00 91.01 405 ALA C N 1
ATOM 13593 C CA . ALA C 1 411 ? 83.916 48.871 71.623 1.00 97.90 405 ALA C CA 1
ATOM 13594 C C . ALA C 1 411 ? 85.168 49.270 72.399 1.00 88.86 405 ALA C C 1
ATOM 13595 O O . ALA C 1 411 ? 85.241 49.111 73.619 1.00 79.24 405 ALA C O 1
ATOM 13597 N N . CYS C 1 412 ? 86.146 49.789 71.663 1.00 85.00 406 CYS C N 1
ATOM 13598 C CA . CYS C 1 412 ? 87.394 50.265 72.241 1.00 87.03 406 CYS C CA 1
ATOM 13599 C C . CYS C 1 412 ? 87.361 51.772 72.455 1.00 79.31 406 CYS C C 1
ATOM 13600 O O . CYS C 1 412 ? 87.946 52.283 73.407 1.00 82.90 406 CYS C O 1
ATOM 13603 N N . CYS C 1 413 ? 86.682 52.494 71.580 1.00 74.35 407 CYS C N 1
ATOM 13604 C CA . CYS C 1 413 ? 86.574 53.938 71.744 1.00 82.12 407 CYS C CA 1
ATOM 13605 C C . CYS C 1 413 ? 86.379 54.313 73.232 1.00 78.14 407 CYS C C 1
ATOM 13606 O O . CYS C 1 413 ? 87.070 55.206 73.724 1.00 66.41 407 CYS C O 1
ATOM 13609 N N . PRO C 1 414 ? 85.461 53.614 73.955 1.00 74.64 408 PRO C N 1
ATOM 13610 C CA . PRO C 1 414 ? 85.220 53.972 75.372 1.00 67.98 408 PRO C CA 1
ATOM 13611 C C . PRO C 1 414 ? 86.331 53.606 76.416 1.00 62.42 408 PRO C C 1
ATOM 13612 O O . PRO C 1 414 ? 86.889 54.508 77.017 1.00 40.08 408 PRO C O 1
ATOM 13616 N N . PRO C 1 415 ? 86.620 52.291 76.670 1.00 83.55 409 PRO C N 1
ATOM 13617 C CA . PRO C 1 415 ? 87.586 52.015 77.773 1.00 72.04 409 PRO C CA 1
ATOM 13618 C C . PRO C 1 415 ? 88.979 52.534 77.383 1.00 68.88 409 PRO C C 1
ATOM 13619 O O . PRO C 1 415 ? 89.849 52.745 78.284 1.00 54.82 409 PRO C O 1
ATOM 13623 N N . ASN C 1 416 ? 89.172 52.715 76.058 1.00 55.81 410 ASN C N 1
ATOM 13624 C CA . ASN C 1 416 ? 90.364 53.339 75.546 1.00 47.19 410 ASN C CA 1
ATOM 13625 C C . ASN C 1 416 ? 90.378 54.818 75.902 1.00 34.39 410 ASN C C 1
ATOM 13626 O O . ASN C 1 416 ? 91.323 55.219 76.526 1.00 29.68 410 ASN C O 1
ATOM 13631 N N . LEU C 1 417 ? 89.360 55.623 75.577 1.00 28.59 411 LEU C N 1
ATOM 13632 C CA . LEU C 1 417 ? 89.410 57.030 75.997 1.00 26.14 411 LEU C CA 1
ATOM 13633 C C . LEU C 1 417 ? 89.443 57.161 77.496 1.00 23.76 411 LEU C C 1
ATOM 13634 O O . LEU C 1 417 ? 90.083 58.022 77.991 1.00 21.34 411 LEU C O 1
ATOM 13639 N N . ALA C 1 418 ? 88.693 56.317 78.196 1.00 21.13 412 ALA C N 1
ATOM 13640 C CA . ALA C 1 418 ? 88.674 56.333 79.656 1.00 23.70 412 ALA C CA 1
ATOM 13641 C C . ALA C 1 418 ? 90.051 56.225 80.281 1.00 20.69 412 ALA C C 1
ATOM 13642 O O . ALA C 1 418 ? 90.391 57.013 81.147 1.00 17.30 412 ALA C O 1
ATOM 13644 N N . ARG C 1 419 ? 90.866 55.301 79.787 1.00 19.51 413 ARG C N 1
ATOM 13645 C CA . ARG C 1 419 ? 92.179 55.129 80.368 1.00 20.72 413 ARG C CA 1
ATOM 13646 C C . ARG C 1 419 ? 93.058 56.325 80.132 1.00 21.89 413 ARG C C 1
ATOM 13647 O O . ARG C 1 419 ? 93.853 56.679 81.014 1.00 22.53 413 ARG C O 1
ATOM 13655 N N . LEU C 1 420 ? 92.934 56.989 78.976 1.00 21.69 414 LEU C N 1
ATOM 13656 C CA . LEU C 1 420 ? 93.752 58.203 78.732 1.00 21.55 414 LEU C CA 1
ATOM 13657 C C . LEU C 1 420 ? 93.311 59.415 79.578 1.00 21.53 414 LEU C C 1
ATOM 13658 O O . LEU C 1 420 ? 94.124 60.075 80.289 1.00 21.10 414 LEU C O 1
ATOM 13663 N N . ILE C 1 421 ? 92.012 59.682 79.558 1.00 20.00 415 ILE C N 1
ATOM 13664 C CA . ILE C 1 421 ? 91.451 60.804 80.312 1.00 19.34 415 ILE C CA 1
ATOM 13665 C C . ILE C 1 421 ? 91.729 60.664 81.780 1.00 19.74 415 ILE C C 1
ATOM 13666 O O . ILE C 1 421 ? 92.148 61.617 82.455 1.00 19.93 415 ILE C O 1
ATOM 13671 N N . ALA C 1 422 ? 91.545 59.456 82.283 1.00 19.76 416 ALA C N 1
ATOM 13672 C CA . ALA C 1 422 ? 91.745 59.192 83.704 1.00 19.40 416 ALA C CA 1
ATOM 13673 C C . ALA C 1 422 ? 93.176 59.360 84.132 1.00 18.88 416 ALA C C 1
ATOM 13674 O O . ALA C 1 422 ? 93.453 59.639 85.306 1.00 21.78 416 ALA C O 1
ATOM 13676 N N . SER C 1 423 ? 94.102 59.218 83.205 1.00 18.31 417 SER C N 1
ATOM 13677 C CA . SER C 1 423 ? 95.519 59.344 83.524 1.00 18.07 417 SER C CA 1
ATOM 13678 C C . SER C 1 423 ? 96.113 60.627 83.023 1.00 18.17 417 SER C C 1
ATOM 13679 O O . SER C 1 423 ? 97.339 60.761 82.897 1.00 18.19 417 SER C O 1
ATOM 13682 N N . ILE C 1 424 ? 95.270 61.589 82.704 1.00 18.59 418 ILE C N 1
ATOM 13683 C CA . ILE C 1 424 ? 95.789 62.847 82.154 1.00 20.04 418 ILE C CA 1
ATOM 13684 C C . ILE C 1 424 ? 96.881 63.468 83.037 1.00 21.02 418 ILE C C 1
ATOM 13685 O O . ILE C 1 424 ? 97.798 64.114 82.556 1.00 19.76 418 ILE C O 1
ATOM 13690 N N . GLY C 1 425 ? 96.720 63.338 84.355 1.00 23.37 419 GLY C N 1
ATOM 13691 C CA . GLY C 1 425 ? 97.678 63.890 85.302 1.00 23.04 419 GLY C CA 1
ATOM 13692 C C . GLY C 1 425 ? 99.108 63.465 85.061 1.00 25.48 419 GLY C C 1
ATOM 13693 O O . GLY C 1 425 ? 100.019 64.186 85.384 1.00 28.39 419 GLY C O 1
ATOM 13694 N N . HIS C 1 426 ? 99.297 62.280 84.487 1.00 24.31 420 HIS C N 1
ATOM 13695 C CA . HIS C 1 426 ? 100.608 61.751 84.245 1.00 21.57 420 HIS C CA 1
ATOM 13696 C C . HIS C 1 426 ? 101.284 62.440 83.130 1.00 20.19 420 HIS C C 1
ATOM 13697 O O . HIS C 1 426 ? 102.468 62.173 82.913 1.00 20.79 420 HIS C O 1
ATOM 13704 N N . TYR C 1 427 ? 100.579 63.250 82.338 1.00 18.56 421 TYR C N 1
ATOM 13705 C CA . TYR C 1 427 ? 101.179 63.845 81.151 1.00 18.30 421 TYR C CA 1
ATOM 13706 C C . TYR C 1 427 ? 101.552 65.320 81.348 1.00 20.50 421 TYR C C 1
ATOM 13707 O O . TYR C 1 427 ? 102.169 65.918 80.501 1.00 21.87 421 TYR C O 1
ATOM 13716 N N . ILE C 1 428 ? 101.166 65.924 82.455 1.00 22.64 422 ILE C N 1
ATOM 13717 C CA . ILE C 1 428 ? 101.361 67.357 82.652 1.00 20.16 422 ILE C CA 1
ATOM 13718 C C . ILE C 1 428 ? 102.813 67.723 82.913 1.00 20.94 422 ILE C C 1
ATOM 13719 O O . ILE C 1 428 ? 103.335 68.666 82.326 1.00 21.74 422 ILE C O 1
ATOM 13724 N N . TYR C 1 429 ? 103.470 66.939 83.779 1.00 23.28 423 TYR C N 1
ATOM 13725 C CA . TYR C 1 429 ? 104.824 67.212 84.268 1.00 21.55 423 TYR C CA 1
ATOM 13726 C C . TYR C 1 429 ? 105.762 66.063 83.990 1.00 24.32 423 TYR C C 1
ATOM 13727 O O . TYR C 1 429 ? 105.324 64.951 83.910 1.00 26.35 423 TYR C O 1
ATOM 13736 N N . LEU C 1 430 ? 107.060 66.352 83.841 1.00 25.20 424 LEU C N 1
ATOM 13737 C CA . LEU C 1 430 ? 108.091 65.322 83.863 1.00 26.21 424 LEU C CA 1
ATOM 13738 C C . LEU C 1 430 ? 109.277 65.734 84.784 1.00 29.71 424 LEU C C 1
ATOM 13739 O O . LEU C 1 430 ? 109.927 66.767 84.562 1.00 25.02 424 LEU C O 1
ATOM 13744 N N . GLN C 1 431 ? 109.511 64.932 85.821 1.00 31.59 425 GLN C N 1
ATOM 13745 C CA . GLN C 1 431 ? 110.637 65.145 86.745 1.00 36.90 425 GLN C CA 1
ATOM 13746 C C . GLN C 1 431 ? 111.810 64.399 86.176 1.00 35.33 425 GLN C C 1
ATOM 13747 O O . GLN C 1 431 ? 111.736 63.209 85.968 1.00 38.23 425 GLN C O 1
ATOM 13753 N N . THR C 1 432 ? 112.881 65.096 85.878 1.00 35.65 426 THR C N 1
ATOM 13754 C CA . THR C 1 432 ? 114.158 64.407 85.641 1.00 39.35 426 THR C CA 1
ATOM 13755 C C . THR C 1 432 ? 115.152 64.903 86.683 1.00 45.10 426 THR C C 1
ATOM 13756 O O . THR C 1 432 ? 114.834 65.778 87.494 1.00 42.39 426 THR C O 1
ATOM 13760 N N . SER C 1 433 ? 116.366 64.368 86.644 1.00 49.03 427 SER C N 1
ATOM 13761 C CA . SER C 1 433 ? 117.396 64.781 87.608 1.00 49.14 427 SER C CA 1
ATOM 13762 C C . SER C 1 433 ? 117.990 66.148 87.228 1.00 45.81 427 SER C C 1
ATOM 13763 O O . SER C 1 433 ? 118.444 66.871 88.082 1.00 51.38 427 SER C O 1
ATOM 13766 N N . ASP C 1 434 ? 117.949 66.492 85.941 1.00 49.52 428 ASP C N 1
ATOM 13767 C CA . ASP C 1 434 ? 118.275 67.846 85.440 1.00 52.46 428 ASP C CA 1
ATOM 13768 C C . ASP C 1 434 ? 117.255 69.027 85.640 1.00 52.33 428 ASP C C 1
ATOM 13769 O O . ASP C 1 434 ? 117.655 70.199 85.592 1.00 56.09 428 ASP C O 1
ATOM 13774 N N . ALA C 1 435 ? 115.963 68.723 85.771 1.00 38.82 429 ALA C N 1
ATOM 13775 C CA . ALA C 1 435 ? 114.917 69.728 85.690 1.00 32.89 429 ALA C CA 1
ATOM 13776 C C . ALA C 1 435 ? 113.522 69.178 85.998 1.00 31.81 429 ALA C C 1
ATOM 13777 O O . ALA C 1 435 ? 113.246 67.967 85.864 1.00 30.13 429 ALA C O 1
ATOM 13779 N N . LEU C 1 436 ? 112.640 70.055 86.409 1.00 29.01 430 LEU C N 1
ATOM 13780 C CA . LEU C 1 436 ? 111.219 69.746 86.398 1.00 29.64 430 LEU C CA 1
ATOM 13781 C C . LEU C 1 436 ? 110.633 70.426 85.140 1.00 26.50 430 LEU C C 1
ATOM 13782 O O . LEU C 1 436 ? 110.727 71.659 84.981 1.00 25.87 430 LEU C O 1
ATOM 13787 N N . PHE C 1 437 ? 110.027 69.613 84.272 1.00 23.25 431 PHE C N 1
ATOM 13788 C CA . PHE C 1 437 ? 109.419 70.090 83.020 1.00 22.03 431 PHE C CA 1
ATOM 13789 C C . PHE C 1 437 ? 107.930 70.208 83.168 1.00 21.52 431 PHE C C 1
ATOM 13790 O O . PHE C 1 437 ? 107.292 69.321 83.718 1.00 22.37 431 PHE C O 1
ATOM 13798 N N . VAL C 1 438 ? 107.372 71.323 82.668 1.00 21.56 432 VAL C N 1
ATOM 13799 C CA . VAL C 1 438 ? 105.913 71.537 82.516 1.00 21.17 432 VAL C CA 1
ATOM 13800 C C . VAL C 1 438 ? 105.551 71.391 81.050 1.00 19.85 432 VAL C C 1
ATOM 13801 O O . VAL C 1 438 ? 105.997 72.182 80.215 1.00 17.64 432 VAL C O 1
ATOM 13805 N N . HIS C 1 439 ? 104.803 70.333 80.725 1.00 19.99 433 HIS C N 1
ATOM 13806 C CA . HIS C 1 439 ? 104.427 70.066 79.328 1.00 18.73 433 HIS C CA 1
ATOM 13807 C C . HIS C 1 439 ? 103.117 70.712 79.004 1.00 17.33 433 HIS C C 1
ATOM 13808 O O . HIS C 1 439 ? 102.962 71.276 77.933 1.00 17.91 433 HIS C O 1
ATOM 13815 N N . LEU C 1 440 ? 102.154 70.530 79.884 1.00 17.40 434 LEU C N 1
ATOM 13816 C CA . LEU C 1 440 ? 100.778 70.946 79.627 1.00 17.11 434 LEU C CA 1
ATOM 13817 C C . LEU C 1 440 ? 100.405 72.001 80.651 1.00 17.52 434 LEU C C 1
ATOM 13818 O O . LEU C 1 440 ? 100.850 72.001 81.818 1.00 17.73 434 LEU C O 1
ATOM 13823 N N . TYR C 1 441 ? 99.567 72.887 80.211 1.00 19.38 435 TYR C N 1
ATOM 13824 C CA . TYR C 1 441 ? 99.073 73.965 81.044 1.00 19.88 435 TYR C CA 1
ATOM 13825 C C . TYR C 1 441 ? 97.665 73.638 81.476 1.00 21.14 435 TYR C C 1
ATOM 13826 O O . TYR C 1 441 ? 96.712 73.770 80.746 1.00 20.53 435 TYR C O 1
ATOM 13835 N N . VAL C 1 442 ? 97.578 73.186 82.718 1.00 23.83 436 VAL C N 1
ATOM 13836 C CA . VAL C 1 442 ? 96.425 72.575 83.297 1.00 23.22 436 VAL C CA 1
ATOM 13837 C C . VAL C 1 442 ? 96.489 72.943 84.751 1.00 25.56 436 VAL C C 1
ATOM 13838 O O . VAL C 1 442 ? 97.483 72.668 85.396 1.00 24.42 436 VAL C O 1
ATOM 13842 N N . GLY C 1 443 ? 95.411 73.516 85.248 1.00 25.61 437 GLY C N 1
ATOM 13843 C CA . GLY C 1 443 ? 95.245 73.803 86.641 1.00 25.80 437 GLY C CA 1
ATOM 13844 C C . GLY C 1 443 ? 95.503 72.559 87.447 1.00 28.47 437 GLY C C 1
ATOM 13845 O O . GLY C 1 443 ? 94.823 71.539 87.274 1.00 27.37 437 GLY C O 1
ATOM 13846 N N . SER C 1 444 ? 96.509 72.615 88.330 1.00 25.84 438 SER C N 1
ATOM 13847 C CA . SER C 1 444 ? 96.981 71.399 89.018 1.00 24.80 438 SER C CA 1
ATOM 13848 C C . SER C 1 444 ? 98.073 71.712 90.040 1.00 25.92 438 SER C C 1
ATOM 13849 O O . SER C 1 444 ? 98.636 72.819 90.051 1.00 26.00 438 SER C O 1
ATOM 13852 N N . ASP C 1 445 ? 98.395 70.731 90.854 1.00 26.04 439 ASP C N 1
ATOM 13853 C CA . ASP C 1 445 ? 99.633 70.788 91.604 1.00 33.30 439 ASP C CA 1
ATOM 13854 C C . ASP C 1 445 ? 100.377 69.484 91.682 1.00 33.53 439 ASP C C 1
ATOM 13855 O O . ASP C 1 445 ? 99.838 68.392 91.427 1.00 36.70 439 ASP C O 1
ATOM 13860 N N . ILE C 1 446 ? 101.667 69.637 91.922 1.00 30.85 440 ILE C N 1
ATOM 13861 C CA . ILE C 1 446 ? 102.564 68.525 91.979 1.00 33.38 440 ILE C CA 1
ATOM 13862 C C . ILE C 1 446 ? 103.506 68.674 93.177 1.00 33.25 440 ILE C C 1
ATOM 13863 O O . ILE C 1 446 ? 104.006 69.760 93.452 1.00 28.62 440 ILE C O 1
ATOM 13868 N N . GLN C 1 447 ? 103.701 67.550 93.851 1.00 33.81 441 GLN C N 1
ATOM 13869 C CA . GLN C 1 447 ? 104.601 67.412 94.967 1.00 40.30 441 GLN C CA 1
ATOM 13870 C C . GLN C 1 447 ? 105.705 66.497 94.501 1.00 36.94 441 GLN C C 1
ATOM 13871 O O . GLN C 1 447 ? 105.460 65.362 94.184 1.00 40.93 441 GLN C O 1
ATOM 13877 N N . THR C 1 448 ? 106.906 66.989 94.377 1.00 34.20 442 THR C N 1
ATOM 13878 C CA . THR C 1 448 ? 107.955 66.218 93.739 1.00 37.26 442 THR C CA 1
ATOM 13879 C C . THR C 1 448 ? 109.284 66.440 94.486 1.00 38.33 442 THR C C 1
ATOM 13880 O O . THR C 1 448 ? 109.345 67.162 95.463 1.00 39.31 442 THR C O 1
ATOM 13884 N N . GLU C 1 449 ? 110.340 65.810 94.022 1.00 44.82 443 GLU C N 1
ATOM 13885 C CA . GLU C 1 449 ? 111.662 65.938 94.625 1.00 52.76 443 GLU C CA 1
ATOM 13886 C C . GLU C 1 449 ? 112.647 66.382 93.571 1.00 52.78 443 GLU C C 1
ATOM 13887 O O . GLU C 1 449 ? 112.754 65.763 92.496 1.00 45.35 443 GLU C O 1
ATOM 13893 N N . ILE C 1 450 ? 113.327 67.486 93.848 1.00 55.48 444 ILE C N 1
ATOM 13894 C CA . ILE C 1 450 ? 114.325 68.004 92.924 1.00 65.77 444 ILE C CA 1
ATOM 13895 C C . ILE C 1 450 ? 115.606 68.139 93.751 1.00 72.13 444 ILE C C 1
ATOM 13896 O O . ILE C 1 450 ? 115.583 68.709 94.866 1.00 63.28 444 ILE C O 1
ATOM 13901 N N . ASP C 1 451 ? 116.698 67.545 93.235 1.00 78.65 445 ASP C N 1
ATOM 13902 C CA . ASP C 1 451 ? 118.008 67.573 93.911 1.00 80.98 445 ASP C CA 1
ATOM 13903 C C . ASP C 1 451 ? 117.814 67.166 95.400 1.00 75.14 445 ASP C C 1
ATOM 13904 O O . ASP C 1 451 ? 118.270 67.847 96.340 1.00 72.76 445 ASP C O 1
ATOM 13909 N N . GLY C 1 452 ? 117.097 66.049 95.575 1.00 71.73 446 GLY C N 1
ATOM 13910 C CA . GLY C 1 452 ? 116.824 65.441 96.880 1.00 57.52 446 GLY C CA 1
ATOM 13911 C C . GLY C 1 452 ? 115.954 66.253 97.806 1.00 57.54 446 GLY C C 1
ATOM 13912 O O . GLY C 1 452 ? 115.773 65.897 98.966 1.00 53.42 446 GLY C 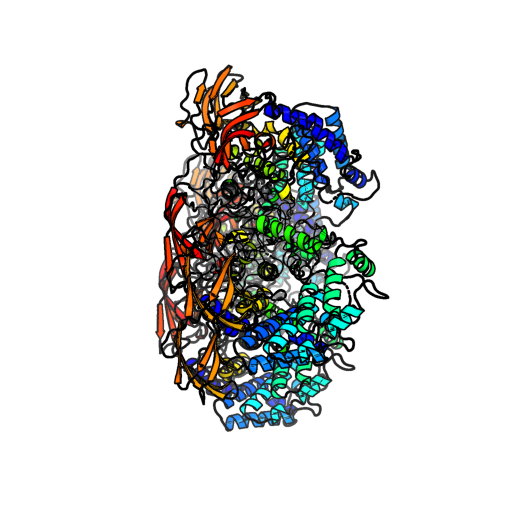O 1
ATOM 13913 N N . ARG C 1 453 ? 115.364 67.323 97.291 1.00 60.00 447 ARG C N 1
ATOM 13914 C CA . ARG C 1 453 ? 114.579 68.229 98.122 1.00 61.48 447 ARG C CA 1
ATOM 13915 C C . ARG C 1 453 ? 113.102 68.261 97.690 1.00 50.84 447 ARG C C 1
ATOM 13916 O O . ARG C 1 453 ? 112.792 68.253 96.496 1.00 47.03 447 ARG C O 1
ATOM 13924 N N . SER C 1 454 ? 112.224 68.391 98.670 1.00 40.37 448 SER C N 1
ATOM 13925 C CA . SER C 1 454 ? 110.815 68.412 98.429 1.00 44.49 448 SER C CA 1
ATOM 13926 C C . SER C 1 454 ? 110.296 69.778 97.875 1.00 43.34 448 SER C C 1
ATOM 13927 O O . SER C 1 454 ? 110.560 70.821 98.475 1.00 38.12 448 SER C O 1
ATOM 13930 N N . VAL C 1 455 ? 109.599 69.740 96.728 1.00 32.89 449 VAL C N 1
ATOM 13931 C CA . VAL C 1 455 ? 109.130 70.938 96.077 1.00 34.01 449 VAL C CA 1
ATOM 13932 C C . VAL C 1 455 ? 107.683 70.803 95.684 1.00 34.13 449 VAL C C 1
ATOM 13933 O O . VAL C 1 455 ? 107.304 69.836 95.029 1.00 31.36 449 VAL C O 1
ATOM 13937 N N . LYS C 1 456 ? 106.907 71.812 96.044 1.00 32.02 450 LYS C N 1
ATOM 13938 C CA . LYS C 1 456 ? 105.539 71.893 95.673 1.00 37.77 450 LYS C CA 1
ATOM 13939 C C . LYS C 1 456 ? 105.346 72.954 94.562 1.00 35.55 450 LYS C C 1
ATOM 13940 O O . LYS C 1 456 ? 105.815 74.098 94.661 1.00 31.42 450 LYS C O 1
ATOM 13946 N N . ILE C 1 457 ? 104.649 72.561 93.501 1.00 30.83 451 ILE C N 1
ATOM 13947 C CA . ILE C 1 457 ? 104.372 73.432 92.379 1.00 31.15 451 ILE C CA 1
ATOM 13948 C C . ILE C 1 457 ? 102.893 73.455 92.046 1.00 34.89 451 ILE C C 1
ATOM 13949 O O . ILE C 1 457 ? 102.254 72.426 91.994 1.00 34.37 451 ILE C O 1
ATOM 13967 N N . GLN C 1 459 ? 99.898 75.131 89.493 1.00 27.66 453 GLN C N 1
ATOM 13968 C CA . GLN C 1 459 ? 99.479 75.881 88.314 1.00 26.36 453 GLN C CA 1
ATOM 13969 C C . GLN C 1 459 ? 98.077 76.373 88.481 1.00 23.09 453 GLN C C 1
ATOM 13970 O O . GLN C 1 459 ? 97.201 75.574 88.712 1.00 21.70 453 GLN C O 1
ATOM 13976 N N . GLU C 1 460 ? 97.841 77.664 88.255 1.00 24.15 454 GLU C N 1
ATOM 13977 C CA . GLU C 1 460 ? 96.471 78.201 88.165 1.00 29.61 454 GLU C CA 1
ATOM 13978 C C . GLU C 1 460 ? 96.303 78.811 86.789 1.00 25.10 454 GLU C C 1
ATOM 13979 O O . GLU C 1 460 ? 97.129 79.626 86.381 1.00 24.38 454 GLU C O 1
ATOM 13985 N N . THR C 1 461 ? 95.268 78.411 86.053 1.00 23.19 455 THR C N 1
ATOM 13986 C CA . THR C 1 461 ? 95.096 78.872 84.664 1.00 21.77 455 THR C CA 1
ATOM 13987 C C . THR C 1 461 ? 93.749 78.460 84.186 1.00 21.59 455 THR C C 1
ATOM 13988 O O . THR C 1 461 ? 93.231 77.461 84.663 1.00 20.75 455 THR C O 1
ATOM 13992 N N . ASN C 1 462 ? 93.168 79.225 83.270 1.00 21.77 456 ASN C N 1
ATOM 13993 C CA . ASN C 1 462 ? 91.919 78.794 82.575 1.00 25.28 456 ASN C CA 1
ATOM 13994 C C . ASN C 1 462 ? 92.173 78.163 81.206 1.00 21.79 456 ASN C C 1
ATOM 13995 O O . ASN C 1 462 ? 91.300 78.097 80.393 1.00 24.28 456 ASN C O 1
ATOM 14000 N N . TYR C 1 463 ? 93.417 77.843 80.932 1.00 20.87 457 TYR C N 1
ATOM 14001 C CA . TYR C 1 463 ? 93.808 77.164 79.722 1.00 19.78 457 TYR C CA 1
ATOM 14002 C C . TYR C 1 463 ? 92.923 75.974 79.632 1.00 20.21 457 TYR C C 1
ATOM 14003 O O . TYR C 1 463 ? 92.666 75.298 80.659 1.00 19.56 457 TYR C O 1
ATOM 14012 N N . PRO C 1 464 ? 92.431 75.698 78.423 1.00 19.94 458 PRO C N 1
ATOM 14013 C CA . PRO C 1 464 ? 92.847 76.225 77.146 1.00 20.65 458 PRO C CA 1
ATOM 14014 C C . PRO C 1 464 ? 92.125 77.452 76.651 1.00 20.66 458 PRO C C 1
ATOM 14015 O O . PRO C 1 464 ? 92.456 77.939 75.563 1.00 22.63 458 PRO C O 1
ATOM 14019 N N . TRP C 1 465 ? 91.222 77.996 77.455 1.00 18.78 459 TRP C N 1
ATOM 14020 C CA . TRP C 1 465 ? 90.444 79.142 77.006 1.00 18.68 459 TRP C CA 1
ATOM 14021 C C . TRP C 1 465 ? 91.206 80.452 77.077 1.00 20.04 459 TRP C C 1
ATOM 14022 O O . TRP C 1 465 ? 90.823 81.433 76.448 1.00 18.53 459 TRP C O 1
ATOM 14033 N N . ASP C 1 466 ? 92.265 80.466 77.867 1.00 21.87 460 ASP C N 1
ATOM 14034 C CA . ASP C 1 466 ? 92.997 81.649 78.104 1.00 24.71 460 ASP C CA 1
ATOM 14035 C C . ASP C 1 466 ? 94.479 81.241 78.292 1.00 24.47 460 ASP C C 1
ATOM 14036 O O . ASP C 1 466 ? 94.774 80.179 78.812 1.00 23.09 460 ASP C O 1
ATOM 14041 N N . GLY C 1 467 ? 95.380 82.116 77.867 1.00 20.53 461 GLY C N 1
ATOM 14042 C CA . GLY C 1 467 ? 96.782 81.838 77.887 1.00 21.54 461 GLY C CA 1
ATOM 14043 C C . GLY C 1 467 ? 97.596 82.334 79.099 1.00 21.53 461 GLY C C 1
ATOM 14044 O O . GLY C 1 467 ? 98.820 82.294 79.058 1.00 24.40 461 GLY C O 1
ATOM 14045 N N . THR C 1 468 ? 96.933 82.788 80.131 1.00 19.93 462 THR C N 1
ATOM 14046 C CA . THR C 1 468 ? 97.574 83.263 81.346 1.00 21.90 462 THR C CA 1
ATOM 14047 C C . THR C 1 468 ? 97.707 82.125 82.325 1.00 21.22 462 THR C C 1
ATOM 14048 O O . THR C 1 468 ? 96.723 81.449 82.676 1.00 20.81 462 THR C O 1
ATOM 14052 N N . VAL C 1 469 ? 98.952 81.873 82.727 1.00 20.73 463 VAL C N 1
ATOM 14053 C CA . VAL C 1 469 ? 99.256 80.849 83.687 1.00 20.51 463 VAL C CA 1
ATOM 14054 C C . VAL C 1 469 ? 100.026 81.455 84.880 1.00 22.70 463 VAL C C 1
ATOM 14055 O O . VAL C 1 469 ? 101.079 82.087 84.699 1.00 23.96 463 VAL C O 1
ATOM 14059 N N . ARG C 1 470 ? 99.598 81.110 86.082 1.00 25.38 464 ARG C N 1
ATOM 14060 C CA . ARG C 1 470 ? 100.383 81.400 87.289 1.00 29.07 464 ARG C CA 1
ATOM 14061 C C . ARG C 1 470 ? 100.920 80.109 87.904 1.00 27.27 464 ARG C C 1
ATOM 14062 O O . ARG C 1 470 ? 100.166 79.227 88.310 1.00 25.98 464 ARG C O 1
ATOM 14070 N N . LEU C 1 471 ? 102.228 80.041 87.996 1.00 28.29 465 LEU C N 1
ATOM 14071 C CA . LEU C 1 471 ? 102.920 78.963 88.672 1.00 31.66 465 LEU C CA 1
ATOM 14072 C C . LEU C 1 471 ? 103.493 79.466 89.982 1.00 29.92 465 LEU C C 1
ATOM 14073 O O . LEU C 1 471 ? 104.288 80.401 90.005 1.00 29.49 465 LEU C O 1
ATOM 14078 N N . THR C 1 472 ? 103.129 78.801 91.046 1.00 29.47 466 THR C N 1
ATOM 14079 C CA . THR C 1 472 ? 103.696 79.065 92.324 1.00 33.17 466 THR C CA 1
ATOM 14080 C C . THR C 1 472 ? 104.673 77.942 92.643 1.00 32.72 466 THR C C 1
ATOM 14081 O O . THR C 1 472 ? 104.313 76.767 92.599 1.00 34.00 466 THR C O 1
ATOM 14085 N N . VAL C 1 473 ? 105.894 78.332 92.974 1.00 28.67 467 VAL C N 1
ATOM 14086 C CA . VAL C 1 473 ? 106.956 77.378 93.249 1.00 32.24 467 VAL C CA 1
ATOM 14087 C C . VAL C 1 473 ? 107.348 77.478 94.712 1.00 33.13 467 VAL C C 1
ATOM 14088 O O . VAL C 1 473 ? 107.831 78.534 95.146 1.00 38.81 467 VAL C O 1
ATOM 14092 N N . SER C 1 474 ? 107.157 76.408 95.464 1.00 28.60 468 SER C N 1
ATOM 14093 C CA . SER C 1 474 ? 107.467 76.412 96.890 1.00 30.27 468 SER C CA 1
ATOM 14094 C C . SER C 1 474 ? 108.338 75.285 97.305 1.00 29.03 468 SER C C 1
ATOM 14095 O O . SER C 1 474 ? 107.865 74.193 97.595 1.00 34.31 468 SER C O 1
ATOM 14098 N N . PRO C 1 475 ? 109.633 75.502 97.298 1.00 31.63 469 PRO C N 1
ATOM 14099 C CA . PRO C 1 475 ? 110.504 74.471 97.850 1.00 34.08 469 PRO C CA 1
ATOM 14100 C C . PRO C 1 475 ? 110.450 74.433 99.377 1.00 32.99 469 PRO C C 1
ATOM 14101 O O . PRO C 1 475 ? 110.150 75.426 100.008 1.00 33.03 469 PRO C O 1
ATOM 14105 N N . GLU C 1 476 ? 110.713 73.276 99.958 1.00 39.44 470 GLU C N 1
ATOM 14106 C CA . GLU C 1 476 ? 110.675 73.137 101.426 1.00 48.18 470 GLU C CA 1
ATOM 14107 C C . GLU C 1 476 ? 111.685 74.120 102.033 1.00 41.07 470 GLU C C 1
ATOM 14108 O O . GLU C 1 476 ? 111.351 74.856 102.929 1.00 40.82 470 GLU C O 1
ATOM 14114 N N . SER C 1 477 ? 112.910 74.149 101.501 1.00 32.33 471 SER C N 1
ATOM 14115 C CA . SER C 1 477 ? 113.813 75.269 101.769 1.00 32.05 471 SER C CA 1
ATOM 14116 C C . SER C 1 477 ? 114.405 75.762 100.458 1.00 29.80 471 SER C C 1
ATOM 14117 O O . SER C 1 477 ? 114.501 75.026 99.475 1.00 28.48 471 SER C O 1
ATOM 14120 N N . ALA C 1 478 ? 114.908 76.986 100.488 1.00 27.56 472 ALA C N 1
ATOM 14121 C CA . ALA C 1 478 ? 115.401 77.615 99.281 1.00 26.11 472 ALA C CA 1
ATOM 14122 C C . ALA C 1 478 ? 116.480 76.801 98.623 1.00 26.33 472 ALA C C 1
ATOM 14123 O O . ALA C 1 478 ? 117.301 76.198 99.284 1.00 29.79 472 ALA C O 1
ATOM 14125 N N . GLY C 1 479 ? 116.498 76.835 97.296 1.00 29.25 473 GLY C N 1
ATOM 14126 C CA . GLY C 1 479 ? 117.464 76.089 96.505 1.00 27.22 473 GLY C CA 1
ATOM 14127 C C . GLY C 1 479 ? 117.406 76.314 94.991 1.00 25.33 473 GLY C C 1
ATOM 14128 O O . GLY C 1 479 ? 116.402 76.675 94.433 1.00 26.30 473 GLY C O 1
ATOM 14129 N N . GLU C 1 480 ? 118.509 76.012 94.356 1.00 25.31 474 GLU C N 1
ATOM 14130 C CA . GLU C 1 480 ? 118.724 76.210 92.986 1.00 27.84 474 GLU C CA 1
ATOM 14131 C C . GLU C 1 480 ? 118.261 74.945 92.263 1.00 28.75 474 GLU C C 1
ATOM 14132 O O . GLU C 1 480 ? 118.707 73.851 92.550 1.00 27.59 474 GLU C O 1
ATOM 14138 N N . PHE C 1 481 ? 117.374 75.138 91.296 1.00 24.73 475 PHE C N 1
ATOM 14139 C CA . PHE C 1 481 ? 117.090 74.109 90.303 1.00 23.30 475 PHE C CA 1
ATOM 14140 C C . PHE C 1 481 ? 116.441 74.733 89.055 1.00 23.04 475 PHE C C 1
ATOM 14141 O O . PHE C 1 481 ? 116.146 75.940 89.009 1.00 19.48 475 PHE C O 1
ATOM 14149 N N . THR C 1 482 ? 116.254 73.884 88.044 1.00 23.54 476 THR C N 1
ATOM 14150 C CA . THR C 1 482 ? 115.759 74.290 86.770 1.00 26.57 476 THR C CA 1
ATOM 14151 C C . THR C 1 482 ? 114.297 73.900 86.577 1.00 27.41 476 THR C C 1
ATOM 14152 O O . THR C 1 482 ? 113.893 72.782 86.834 1.00 27.76 476 THR C O 1
ATOM 14156 N N . LEU C 1 483 ? 113.524 74.871 86.163 1.00 27.43 477 LEU C N 1
ATOM 14157 C CA . LEU C 1 483 ? 112.155 74.663 85.709 1.00 30.24 477 LEU C CA 1
ATOM 14158 C C . LEU C 1 483 ? 112.138 74.793 84.200 1.00 27.80 477 LEU C C 1
ATOM 14159 O O . LEU C 1 483 ? 112.580 75.833 83.661 1.00 25.70 477 LEU C O 1
ATOM 14164 N N . GLY C 1 484 ? 111.739 73.728 83.519 1.00 24.85 478 GLY C N 1
ATOM 14165 C CA . GLY C 1 484 ? 111.633 73.761 82.038 1.00 25.26 478 GLY C CA 1
ATOM 14166 C C . GLY C 1 484 ? 110.176 74.001 81.609 1.00 22.87 478 GLY C C 1
ATOM 14167 O O . GLY C 1 484 ? 109.302 73.181 81.931 1.00 21.36 478 GLY C O 1
ATOM 14168 N N . LEU C 1 485 ? 109.895 75.145 80.990 1.00 20.14 479 LEU C N 1
ATOM 14169 C CA . LEU C 1 485 ? 108.506 75.486 80.580 1.00 19.78 479 LEU C CA 1
ATOM 14170 C C . LEU C 1 485 ? 108.289 75.442 79.084 1.00 19.29 479 LEU C C 1
ATOM 14171 O O . LEU C 1 485 ? 108.961 76.111 78.386 1.00 19.37 479 LEU C O 1
ATOM 14176 N N . ARG C 1 486 ? 107.393 74.578 78.583 1.00 20.88 480 ARG C N 1
ATOM 14177 C CA . ARG C 1 486 ? 107.107 74.538 77.150 1.00 21.17 480 ARG C CA 1
ATOM 14178 C C . ARG C 1 486 ? 106.555 75.870 76.689 1.00 19.39 480 ARG C C 1
ATOM 14179 O O . ARG C 1 486 ? 105.616 76.395 77.243 1.00 22.04 480 ARG C O 1
ATOM 14187 N N . ILE C 1 487 ? 107.148 76.368 75.649 1.00 17.16 481 ILE C N 1
ATOM 14188 C CA . ILE C 1 487 ? 106.606 77.496 74.935 1.00 18.19 481 ILE C CA 1
ATOM 14189 C C . ILE C 1 487 ? 105.843 76.929 73.720 1.00 17.99 481 ILE C C 1
ATOM 14190 O O . ILE C 1 487 ? 106.443 76.389 72.792 1.00 16.65 481 ILE C O 1
ATOM 14195 N N . PRO C 1 488 ? 104.503 76.962 73.783 1.00 18.81 482 PRO C N 1
ATOM 14196 C CA . PRO C 1 488 ? 103.761 76.214 72.741 1.00 20.70 482 PRO C CA 1
ATOM 14197 C C . PRO C 1 488 ? 104.128 76.694 71.376 1.00 19.84 482 PRO C C 1
ATOM 14198 O O . PRO C 1 488 ? 104.197 77.937 71.133 1.00 23.45 482 PRO C O 1
ATOM 14202 N N . GLY C 1 489 ? 104.383 75.756 70.483 1.00 18.35 483 GLY C N 1
ATOM 14203 C CA . GLY C 1 489 ? 104.681 76.102 69.062 1.00 20.25 483 GLY C CA 1
ATOM 14204 C C . GLY C 1 489 ? 103.618 76.947 68.362 1.00 19.80 483 GLY C C 1
ATOM 14205 O O . GLY C 1 489 ? 103.941 77.659 67.452 1.00 22.08 483 GLY C O 1
ATOM 14206 N N . TRP C 1 490 ? 102.361 76.882 68.811 1.00 19.30 484 TRP C N 1
ATOM 14207 C CA . TRP C 1 490 ? 101.324 77.742 68.227 1.00 21.04 484 TRP C CA 1
ATOM 14208 C C . TRP C 1 490 ? 101.471 79.218 68.629 1.00 23.29 484 TRP C C 1
ATOM 14209 O O . TRP C 1 490 ? 100.877 80.115 68.014 1.00 19.12 484 TRP C O 1
ATOM 14220 N N . CYS C 1 491 ? 102.209 79.460 69.714 1.00 23.83 485 CYS C N 1
ATOM 14221 C CA . CYS C 1 491 ? 102.203 80.747 70.355 1.00 25.56 485 CYS C CA 1
ATOM 14222 C C . CYS C 1 491 ? 103.299 81.676 69.797 1.00 24.62 485 CYS C C 1
ATOM 14223 O O . CYS C 1 491 ? 104.384 81.212 69.491 1.00 24.88 485 CYS C O 1
ATOM 14226 N N . ARG C 1 492 ? 103.047 82.975 69.719 1.00 25.50 486 ARG C N 1
ATOM 14227 C CA . ARG C 1 492 ? 104.130 83.990 69.533 1.00 29.41 486 ARG C CA 1
ATOM 14228 C C . ARG C 1 492 ? 103.980 85.089 70.577 1.00 25.79 486 ARG C C 1
ATOM 14229 O O . ARG C 1 492 ? 102.889 85.396 71.011 1.00 25.47 486 ARG C O 1
ATOM 14237 N N . GLY C 1 493 ? 105.081 85.698 70.957 1.00 26.26 487 GLY C N 1
ATOM 14238 C CA . GLY C 1 493 ? 105.068 86.787 71.953 1.00 26.42 487 GLY C CA 1
ATOM 14239 C C . GLY C 1 493 ? 104.761 86.362 73.371 1.00 25.00 487 GLY C C 1
ATOM 14240 O O . GLY C 1 493 ? 104.097 87.089 74.112 1.00 24.76 487 GLY C O 1
ATOM 14241 N N . ALA C 1 494 ? 105.214 85.170 73.764 1.00 23.93 488 ALA C N 1
ATOM 14242 C CA . ALA C 1 494 ? 105.019 84.746 75.144 1.00 23.04 488 ALA C CA 1
ATOM 14243 C C . ALA C 1 494 ? 105.673 85.778 76.062 1.00 25.28 488 ALA C C 1
ATOM 14244 O O . ALA C 1 494 ? 106.765 86.243 75.802 1.00 22.90 488 ALA C O 1
ATOM 14246 N N . GLU C 1 495 ? 105.042 86.082 77.174 1.00 23.76 489 GLU C N 1
ATOM 14247 C CA . GLU C 1 495 ? 105.659 86.946 78.169 1.00 24.37 489 GLU C CA 1
ATOM 14248 C C . GLU C 1 495 ? 105.804 86.162 79.483 1.00 22.61 489 GLU C C 1
ATOM 14249 O O . GLU C 1 495 ? 104.921 85.334 79.835 1.00 22.32 489 GLU C O 1
ATOM 14255 N N . VAL C 1 496 ? 106.948 86.323 80.136 1.00 21.41 490 VAL C N 1
ATOM 14256 C CA . VAL C 1 496 ? 107.222 85.671 81.451 1.00 25.43 490 VAL C CA 1
ATOM 14257 C C . VAL C 1 496 ? 107.722 86.661 82.483 1.00 21.20 490 VAL C C 1
ATOM 14258 O O . VAL C 1 496 ? 108.636 87.397 82.226 1.00 20.92 490 VAL C O 1
ATOM 14262 N N . THR C 1 497 ? 107.149 86.587 83.668 1.00 22.15 491 THR C N 1
ATOM 14263 C CA . THR C 1 497 ? 107.673 87.312 84.773 1.00 23.16 491 THR C CA 1
ATOM 14264 C C . THR C 1 497 ? 107.895 86.367 85.954 1.00 25.16 491 THR C C 1
ATOM 14265 O O . THR C 1 497 ? 107.151 85.403 86.138 1.00 29.16 491 THR C O 1
ATOM 14269 N N . ILE C 1 498 ? 108.837 86.747 86.803 1.00 24.85 492 ILE C N 1
ATOM 14270 C CA . ILE C 1 498 ? 109.105 86.075 88.050 1.00 29.00 492 ILE C CA 1
ATOM 14271 C C . ILE C 1 498 ? 109.020 87.093 89.158 1.00 29.49 492 ILE C C 1
ATOM 14272 O O . ILE C 1 498 ? 109.711 88.100 89.122 1.00 30.97 492 ILE C O 1
ATOM 14277 N N . ASN C 1 499 ? 108.109 86.859 90.082 1.00 30.75 493 ASN C N 1
ATOM 14278 C CA . ASN C 1 499 ? 107.775 87.818 91.131 1.00 34.89 493 ASN C CA 1
ATOM 14279 C C . ASN C 1 499 ? 107.603 89.191 90.582 1.00 37.71 493 ASN C C 1
ATOM 14280 O O . ASN C 1 499 ? 108.155 90.147 91.106 1.00 36.85 493 ASN C O 1
ATOM 14285 N N . GLY C 1 500 ? 106.861 89.289 89.489 1.00 37.70 494 GLY C N 1
ATOM 14286 C CA . GLY C 1 500 ? 106.552 90.579 88.905 1.00 34.91 494 GLY C CA 1
ATOM 14287 C C . GLY C 1 500 ? 107.615 91.154 87.978 1.00 34.81 494 GLY C C 1
ATOM 14288 O O . GLY C 1 500 ? 107.373 92.171 87.367 1.00 33.84 494 GLY C O 1
ATOM 14289 N N . GLU C 1 501 ? 108.792 90.542 87.885 1.00 33.84 495 GLU C N 1
ATOM 14290 C CA . GLU C 1 501 ? 109.862 91.129 87.070 1.00 35.62 495 GLU C CA 1
ATOM 14291 C C . GLU C 1 501 ? 110.049 90.349 85.796 1.00 33.16 495 GLU C C 1
ATOM 14292 O O . GLU C 1 501 ? 110.051 89.112 85.813 1.00 29.44 495 GLU C O 1
ATOM 14298 N N . LYS C 1 502 ? 110.259 91.066 84.704 1.00 28.55 496 LYS C N 1
ATOM 14299 C CA . LYS C 1 502 ? 110.307 90.452 83.429 1.00 36.46 496 LYS C CA 1
ATOM 14300 C C . LYS C 1 502 ? 111.501 89.573 83.373 1.00 41.37 496 LYS C C 1
ATOM 14301 O O . LYS C 1 502 ? 112.510 89.879 83.988 1.00 42.97 496 LYS C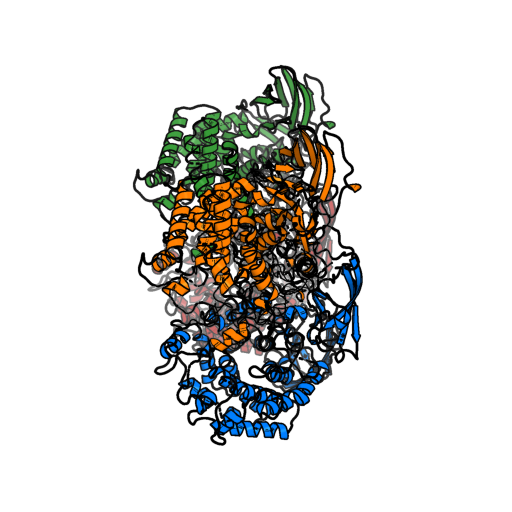 O 1
ATOM 14307 N N . VAL C 1 503 ? 111.378 88.515 82.584 1.00 38.37 497 VAL C N 1
ATOM 14308 C CA . VAL C 1 503 ? 112.500 87.689 82.246 1.00 36.69 497 VAL C CA 1
ATOM 14309 C C . VAL C 1 503 ? 112.572 87.464 80.755 1.00 37.42 497 VAL C C 1
ATOM 14310 O O . VAL C 1 503 ? 111.558 87.189 80.114 1.00 37.42 497 VAL C O 1
ATOM 14314 N N . ASP C 1 504 ? 113.752 87.711 80.199 1.00 37.36 498 ASP C N 1
ATOM 14315 C CA . ASP C 1 504 ? 113.954 87.572 78.777 1.00 41.57 498 ASP C CA 1
ATOM 14316 C C . ASP C 1 504 ? 114.141 86.091 78.576 1.00 38.02 498 ASP C C 1
ATOM 14317 O O . ASP C 1 504 ? 115.160 85.546 78.961 1.00 38.85 498 ASP C O 1
ATOM 14322 N N . ILE C 1 505 ? 113.162 85.450 77.955 1.00 34.12 499 ILE C N 1
ATOM 14323 C CA . ILE C 1 505 ? 113.199 84.008 77.805 1.00 35.87 499 ILE C CA 1
ATOM 14324 C C . ILE C 1 505 ? 113.858 83.569 76.573 1.00 29.82 499 ILE C C 1
ATOM 14325 O O . ILE C 1 505 ? 114.259 82.415 76.471 1.00 26.13 499 ILE C O 1
ATOM 14330 N N . VAL C 1 506 ? 113.951 84.467 75.605 1.00 33.09 500 VAL C N 1
ATOM 14331 C CA . VAL C 1 506 ? 114.504 84.124 74.304 1.00 37.23 500 VAL C CA 1
ATOM 14332 C C . VAL C 1 506 ? 115.836 83.398 74.405 1.00 37.30 500 VAL C C 1
ATOM 14333 O O . VAL C 1 506 ? 116.022 82.386 73.768 1.00 38.68 500 VAL C O 1
ATOM 14337 N N . PRO C 1 507 ? 116.793 83.935 75.171 1.00 37.32 501 PRO C N 1
ATOM 14338 C CA . PRO C 1 507 ? 118.060 83.188 75.347 1.00 37.41 501 PRO C CA 1
ATOM 14339 C C . PRO C 1 507 ? 117.963 81.934 76.226 1.00 32.80 501 PRO C C 1
ATOM 14340 O O . PRO C 1 507 ? 118.925 81.193 76.321 1.00 33.62 501 PRO C O 1
ATOM 14344 N N . LEU C 1 508 ? 116.847 81.713 76.907 1.00 30.72 502 LEU C N 1
ATOM 14345 C CA . LEU C 1 508 ? 116.710 80.546 77.764 1.00 29.51 502 LEU C CA 1
ATOM 14346 C C . LEU C 1 508 ? 116.059 79.362 77.062 1.00 30.45 502 LEU C C 1
ATOM 14347 O O . LEU C 1 508 ? 115.887 78.286 77.648 1.00 29.39 502 LEU C O 1
ATOM 14352 N N . ILE C 1 509 ? 115.619 79.582 75.827 1.00 32.58 503 ILE C N 1
ATOM 14353 C CA . ILE C 1 509 ? 114.787 78.600 75.133 1.00 28.43 503 ILE C CA 1
ATOM 14354 C C . ILE C 1 509 ? 115.651 77.639 74.362 1.00 25.62 503 ILE C C 1
ATOM 14355 O O . ILE C 1 509 ? 116.513 78.016 73.579 1.00 24.27 503 ILE C O 1
ATOM 14360 N N . LYS C 1 510 ? 115.389 76.378 74.559 1.00 26.02 504 LYS C N 1
ATOM 14361 C CA . LYS C 1 510 ? 116.039 75.362 73.762 1.00 27.52 504 LYS C CA 1
ATOM 14362 C C . LYS C 1 510 ? 114.996 74.340 73.334 1.00 24.36 504 LYS C C 1
ATOM 14363 O O . LYS C 1 510 ? 114.325 73.751 74.171 1.00 21.03 504 LYS C O 1
ATOM 14369 N N . LYS C 1 511 ? 114.834 74.193 72.013 1.00 24.63 505 LYS C N 1
ATOM 14370 C CA . LYS C 1 511 ? 113.879 73.276 71.429 1.00 25.54 505 LYS C CA 1
ATOM 14371 C C . LYS C 1 511 ? 112.499 73.378 72.072 1.00 21.21 505 LYS C C 1
ATOM 14372 O O . LYS C 1 511 ? 111.977 72.377 72.548 1.00 21.18 505 LYS C O 1
ATOM 14378 N N . GLY C 1 512 ? 111.984 74.593 72.138 1.00 19.95 506 GLY C N 1
ATOM 14379 C CA . GLY C 1 512 ? 110.657 74.880 72.605 1.00 20.82 506 GLY C CA 1
ATOM 14380 C C . GLY C 1 512 ? 110.431 74.841 74.084 1.00 21.07 506 GLY C C 1
ATOM 14381 O O . GLY C 1 512 ? 109.265 74.859 74.506 1.00 23.56 506 GLY C O 1
ATOM 14382 N N . TYR C 1 513 ? 111.499 74.759 74.895 1.00 19.72 507 TYR C N 1
ATOM 14383 C CA . TYR C 1 513 ? 111.338 74.794 76.358 1.00 18.93 507 TYR C CA 1
ATOM 14384 C C . TYR C 1 513 ? 112.189 75.947 76.883 1.00 19.25 507 TYR C C 1
ATOM 14385 O O . TYR C 1 513 ? 113.311 76.082 76.470 1.00 21.21 507 TYR C O 1
ATOM 14394 N N . ALA C 1 514 ? 111.610 76.792 77.734 1.00 18.51 508 ALA C N 1
ATOM 14395 C CA . ALA C 1 514 ? 112.350 77.816 78.403 1.00 19.70 508 ALA C CA 1
ATOM 14396 C C . ALA C 1 514 ? 112.950 77.232 79.714 1.00 20.03 508 ALA C C 1
ATOM 14397 O O . ALA C 1 514 ? 112.220 76.709 80.546 1.00 18.05 508 ALA C O 1
ATOM 14399 N N . TYR C 1 515 ? 114.284 77.236 79.805 1.00 20.39 509 TYR C N 1
ATOM 14400 C CA . TYR C 1 515 ? 114.995 76.703 80.993 1.00 22.80 509 TYR C CA 1
ATOM 14401 C C . TYR C 1 515 ? 115.291 77.822 82.009 1.00 21.53 509 TYR C C 1
ATOM 14402 O O . TYR C 1 515 ? 116.084 78.702 81.758 1.00 23.31 509 TYR C O 1
ATOM 14411 N N . ILE C 1 516 ? 114.559 77.805 83.082 1.00 24.01 510 ILE C N 1
ATOM 14412 C CA . ILE C 1 516 ? 114.679 78.789 84.126 1.00 29.47 510 ILE C CA 1
ATOM 14413 C C . ILE C 1 516 ? 115.364 78.205 85.368 1.00 27.14 510 ILE C C 1
ATOM 14414 O O . ILE C 1 516 ? 114.761 77.471 86.175 1.00 26.49 510 ILE C O 1
ATOM 14419 N N . ARG C 1 517 ? 116.630 78.543 85.481 1.00 27.91 511 ARG C N 1
ATOM 14420 C CA . ARG C 1 517 ? 117.483 78.060 86.574 1.00 30.55 511 ARG C CA 1
ATOM 14421 C C . ARG C 1 517 ? 117.830 79.244 87.477 1.00 28.25 511 ARG C C 1
ATOM 14422 O O . ARG C 1 517 ? 118.334 80.257 87.026 1.00 28.48 511 ARG C O 1
ATOM 14430 N N . ARG C 1 518 ? 117.522 79.102 88.745 1.00 28.22 512 ARG C N 1
ATOM 14431 C CA . ARG C 1 518 ? 117.744 80.156 89.729 1.00 26.59 512 ARG C CA 1
ATOM 14432 C C . ARG C 1 518 ? 117.592 79.511 91.100 1.00 25.74 512 ARG C C 1
ATOM 14433 O O . ARG C 1 518 ? 117.164 78.342 91.222 1.00 28.96 512 ARG C O 1
ATOM 14441 N N . VAL C 1 519 ? 117.854 80.290 92.128 1.00 25.57 513 VAL C N 1
ATOM 14442 C CA . VAL C 1 519 ? 117.494 79.909 93.488 1.00 24.57 513 VAL C CA 1
ATOM 14443 C C . VAL C 1 519 ? 116.059 80.227 93.694 1.00 24.73 513 VAL C C 1
ATOM 14444 O O . VAL C 1 519 ? 115.665 81.389 93.642 1.00 27.05 513 VAL C O 1
ATOM 14448 N N . TRP C 1 520 ? 115.271 79.215 94.019 1.00 27.22 514 TRP C N 1
ATOM 14449 C CA . TRP C 1 520 ? 113.839 79.373 94.268 1.00 27.15 514 TRP C CA 1
ATOM 14450 C C . TRP C 1 520 ? 113.546 79.440 95.759 1.00 28.26 514 TRP C C 1
ATOM 14451 O O . TRP C 1 520 ? 114.117 78.703 96.527 1.00 29.31 514 TRP C O 1
ATOM 14462 N N . GLN C 1 521 ? 112.681 80.349 96.144 1.00 32.60 515 GLN C N 1
ATOM 14463 C CA . GLN C 1 521 ? 112.278 80.603 97.536 1.00 39.33 515 GLN C CA 1
ATOM 14464 C C . GLN C 1 521 ? 110.770 80.308 97.610 1.00 37.37 515 GLN C C 1
ATOM 14465 O O . GLN C 1 521 ? 110.050 80.504 96.635 1.00 36.31 515 GLN C O 1
ATOM 14471 N N . GLN C 1 522 ? 110.319 79.952 98.787 1.00 38.56 516 GLN C N 1
ATOM 14472 C CA . GLN C 1 522 ? 108.911 79.784 99.152 1.00 39.95 516 GLN C CA 1
ATOM 14473 C C . GLN C 1 522 ? 108.015 80.896 98.607 1.00 36.92 516 GLN C C 1
ATOM 14474 O O . GLN C 1 522 ? 108.256 82.065 98.852 1.00 31.38 516 GLN C O 1
ATOM 14480 N N . GLY C 1 523 ? 106.983 80.528 97.841 1.00 38.81 517 GLY C N 1
ATOM 14481 C CA . GLY C 1 523 ? 106.032 81.501 97.318 1.00 37.16 517 GLY C CA 1
ATOM 14482 C C . GLY C 1 523 ? 106.468 82.233 96.062 1.00 34.77 517 GLY C C 1
ATOM 14483 O O . GLY C 1 523 ? 105.860 83.218 95.688 1.00 35.87 517 GLY C O 1
ATOM 14484 N N . ASP C 1 524 ? 107.578 81.819 95.454 1.00 35.93 518 ASP C N 1
ATOM 14485 C CA . ASP C 1 524 ? 108.002 82.405 94.198 1.00 33.07 518 ASP C CA 1
ATOM 14486 C C . ASP C 1 524 ? 106.899 82.173 93.179 1.00 31.14 518 ASP C C 1
ATOM 14487 O O . ASP C 1 524 ? 106.233 81.116 93.153 1.00 28.72 518 ASP C O 1
ATOM 14492 N N . GLU C 1 525 ? 106.694 83.184 92.363 1.00 30.49 519 GLU C N 1
ATOM 14493 C CA . GLU C 1 525 ? 105.608 83.169 91.393 1.00 35.04 519 GLU C CA 1
ATOM 14494 C C . GLU C 1 525 ? 106.094 83.469 89.999 1.00 27.69 519 GLU C C 1
ATOM 14495 O O . GLU C 1 525 ? 106.751 84.464 89.757 1.00 29.65 519 GLU C O 1
ATOM 14501 N N . VAL C 1 526 ? 105.823 82.545 89.104 1.00 28.70 520 VAL C N 1
ATOM 14502 C CA . VAL C 1 526 ? 106.103 82.705 87.685 1.00 30.13 520 VAL C CA 1
ATOM 14503 C C . VAL C 1 526 ? 104.775 82.939 86.998 1.00 26.59 520 VAL C C 1
ATOM 14504 O O . VAL C 1 526 ? 103.848 82.141 87.169 1.00 25.74 520 VAL C O 1
ATOM 14508 N N . LYS C 1 527 ? 104.700 84.029 86.241 1.00 25.57 521 LYS C N 1
ATOM 14509 C CA . LYS C 1 527 ? 103.528 84.315 85.442 1.00 27.61 521 LYS C CA 1
ATOM 14510 C C . LYS C 1 527 ? 103.871 84.209 83.966 1.00 23.87 521 LYS C C 1
ATOM 14511 O O . LYS C 1 527 ? 104.859 84.781 83.489 1.00 21.72 521 LYS C O 1
ATOM 14517 N N . LEU C 1 528 ? 103.088 83.380 83.274 1.00 22.36 522 LEU C N 1
ATOM 14518 C CA . LEU C 1 528 ? 103.229 83.161 81.850 1.00 22.69 522 LEU C CA 1
ATOM 14519 C C . LEU C 1 528 ? 102.016 83.740 81.174 1.00 23.23 522 LEU C C 1
ATOM 14520 O O . LEU C 1 528 ? 100.891 83.516 81.620 1.00 22.36 522 LEU C O 1
ATOM 14525 N N . TYR C 1 529 ? 102.234 84.388 80.049 1.00 19.08 523 TYR C N 1
ATOM 14526 C CA . TYR C 1 529 ? 101.171 84.878 79.240 1.00 19.70 523 TYR C CA 1
ATOM 14527 C C . TYR C 1 529 ? 101.465 84.469 77.812 1.00 19.53 523 TYR C C 1
ATOM 14528 O O . TYR C 1 529 ? 102.453 84.877 77.225 1.00 17.51 523 TYR C O 1
ATOM 14537 N N . PHE C 1 530 ? 100.563 83.660 77.273 1.00 18.95 524 PHE C N 1
ATOM 14538 C CA . PHE C 1 530 ? 100.638 83.215 75.887 1.00 20.89 524 PHE C CA 1
ATOM 14539 C C . PHE C 1 530 ? 99.462 83.823 75.124 1.00 20.29 524 PHE C C 1
ATOM 14540 O O . PHE C 1 530 ? 98.320 83.434 75.358 1.00 20.78 524 PHE C O 1
ATOM 14548 N N . PRO C 1 531 ? 99.727 84.773 74.233 1.00 20.28 525 PRO C N 1
ATOM 14549 C CA . PRO C 1 531 ? 98.603 85.350 73.502 1.00 20.80 525 PRO C CA 1
ATOM 14550 C C . PRO C 1 531 ? 97.912 84.269 72.642 1.00 19.72 525 PRO C C 1
ATOM 14551 O O . PRO C 1 531 ? 98.595 83.444 72.037 1.00 19.48 525 PRO C O 1
ATOM 14563 N N . PRO C 1 533 ? 95.549 84.661 69.734 1.00 15.67 527 PRO C N 1
ATOM 14564 C CA . PRO C 1 533 ? 94.794 85.231 68.699 1.00 17.20 527 PRO C CA 1
ATOM 14565 C C . PRO C 1 533 ? 94.094 84.115 67.912 1.00 19.75 527 PRO C C 1
ATOM 14566 O O . PRO C 1 533 ? 94.551 82.973 67.963 1.00 19.09 527 PRO C O 1
ATOM 14570 N N . VAL C 1 534 ? 93.094 84.490 67.111 1.00 19.70 528 VAL C N 1
ATOM 14571 C CA . VAL C 1 534 ? 92.505 83.563 66.179 1.00 20.53 528 VAL C CA 1
ATOM 14572 C C . VAL C 1 534 ? 93.423 83.413 65.012 1.00 19.86 528 VAL C C 1
ATOM 14573 O O . VAL C 1 534 ? 93.766 84.392 64.403 1.00 21.54 528 VAL C O 1
ATOM 14577 N N . GLU C 1 535 ? 93.891 82.207 64.725 1.00 18.72 529 GLU C N 1
ATOM 14578 C CA . GLU C 1 535 ? 94.825 82.035 63.627 1.00 19.26 529 GLU C CA 1
ATOM 14579 C C . GLU C 1 535 ? 94.135 81.342 62.456 1.00 21.51 529 GLU C C 1
ATOM 14580 O O . GLU C 1 535 ? 93.323 80.442 62.650 1.00 19.86 529 GLU C O 1
ATOM 14586 N N . ARG C 1 536 ? 94.499 81.755 61.253 1.00 21.41 530 ARG C N 1
ATOM 14587 C CA . ARG C 1 536 ? 94.091 81.069 60.040 1.00 22.49 530 ARG C CA 1
ATOM 14588 C C . ARG C 1 536 ? 95.214 80.102 59.696 1.00 19.83 530 ARG C C 1
ATOM 14589 O O . ARG C 1 536 ? 96.302 80.504 59.328 1.00 21.14 530 ARG C O 1
ATOM 14597 N N . ILE C 1 537 ? 94.944 78.821 59.751 1.00 19.01 531 ILE C N 1
ATOM 14598 C CA . ILE C 1 537 ? 95.968 77.824 59.428 1.00 19.21 531 ILE C CA 1
ATOM 14599 C C . ILE C 1 537 ? 95.865 77.333 57.961 1.00 17.77 531 ILE C C 1
ATOM 14600 O O . ILE C 1 537 ? 94.788 77.019 57.476 1.00 15.78 531 ILE C O 1
ATOM 14605 N N . LYS C 1 538 ? 96.999 77.263 57.306 1.00 16.22 532 LYS C N 1
ATOM 14606 C CA . LYS C 1 538 ? 97.127 76.772 55.988 1.00 17.77 532 LYS C CA 1
ATOM 14607 C C . LYS C 1 538 ? 97.912 75.504 55.968 1.00 17.69 532 LYS C C 1
ATOM 14608 O O . LYS C 1 538 ? 98.883 75.336 56.697 1.00 20.24 532 LYS C O 1
ATOM 14614 N N . ALA C 1 539 ? 97.541 74.617 55.067 1.00 17.54 533 ALA C N 1
ATOM 14615 C CA . ALA C 1 539 ? 98.269 73.359 54.911 1.00 18.03 533 ALA C CA 1
ATOM 14616 C C . ALA C 1 539 ? 99.280 73.463 53.821 1.00 18.42 533 ALA C C 1
ATOM 14617 O O . ALA C 1 539 ? 99.115 74.216 52.871 1.00 19.14 533 ALA C O 1
ATOM 14619 N N . HIS C 1 540 ? 100.319 72.668 53.926 1.00 19.66 534 HIS C N 1
ATOM 14620 C CA . HIS C 1 540 ? 101.346 72.632 52.897 1.00 21.61 534 HIS C CA 1
ATOM 14621 C C . HIS C 1 540 ? 100.649 72.450 51.512 1.00 24.22 534 HIS C C 1
ATOM 14622 O O . HIS C 1 540 ? 99.653 71.733 51.407 1.00 23.88 534 HIS C O 1
ATOM 14629 N N . PRO C 1 541 ? 101.168 73.112 50.460 1.00 26.32 535 PRO C N 1
ATOM 14630 C CA . PRO C 1 541 ? 100.512 73.091 49.167 1.00 26.29 535 PRO C CA 1
ATOM 14631 C C . PRO C 1 541 ? 100.434 71.700 48.520 1.00 26.40 535 PRO C C 1
ATOM 14632 O O . PRO C 1 541 ? 99.622 71.518 47.667 1.00 24.53 535 PRO C O 1
ATOM 14636 N N . GLN C 1 542 ? 101.251 70.744 48.948 1.00 24.64 536 GLN C N 1
ATOM 14637 C CA . GLN C 1 542 ? 101.132 69.364 48.508 1.00 24.39 536 GLN C CA 1
ATOM 14638 C C . GLN C 1 542 ? 99.859 68.673 49.056 1.00 20.41 536 GLN C C 1
ATOM 14639 O O . GLN C 1 542 ? 99.499 67.627 48.565 1.00 20.68 536 GLN C O 1
ATOM 14645 N N . VAL C 1 543 ? 99.249 69.219 50.104 1.00 19.37 537 VAL C N 1
ATOM 14646 C CA . VAL C 1 543 ? 97.967 68.703 50.618 1.00 18.37 537 VAL C CA 1
ATOM 14647 C C . VAL C 1 543 ? 96.806 69.165 49.713 1.00 19.75 537 VAL C C 1
ATOM 14648 O O . VAL C 1 543 ? 96.216 70.214 49.902 1.00 19.67 537 VAL C O 1
ATOM 14652 N N . ARG C 1 544 ? 96.557 68.360 48.701 1.00 20.76 538 ARG C N 1
ATOM 14653 C CA . ARG C 1 544 ? 95.580 68.632 47.685 1.00 21.59 538 ARG C CA 1
ATOM 14654 C C . ARG C 1 544 ? 94.220 68.908 48.281 1.00 18.92 538 ARG C C 1
ATOM 14655 O O . ARG C 1 544 ? 93.552 69.817 47.834 1.00 18.60 538 ARG C O 1
ATOM 14663 N N . ALA C 1 545 ? 93.830 68.185 49.318 1.00 17.59 539 ALA C N 1
ATOM 14664 C CA . ALA C 1 545 ? 92.514 68.352 49.859 1.00 18.45 539 ALA C CA 1
ATOM 14665 C C . ALA C 1 545 ? 92.271 69.746 50.352 1.00 18.27 539 ALA C C 1
ATOM 14666 O O . ALA C 1 545 ? 91.126 70.131 50.521 1.00 18.77 539 ALA C O 1
ATOM 14668 N N . ASN C 1 546 ? 93.313 70.511 50.652 1.00 17.60 540 ASN C N 1
ATOM 14669 C CA . ASN C 1 546 ? 93.101 71.766 51.359 1.00 18.26 540 ASN C CA 1
ATOM 14670 C C . ASN C 1 546 ? 93.568 72.962 50.568 1.00 17.86 540 ASN C C 1
ATOM 14671 O O . ASN C 1 546 ? 93.586 74.068 51.087 1.00 18.31 540 ASN C O 1
ATOM 14676 N N . ALA C 1 547 ? 93.872 72.734 49.309 1.00 17.97 541 ALA C N 1
ATOM 14677 C CA . ALA C 1 547 ? 94.095 73.808 48.349 1.00 21.43 541 ALA C CA 1
ATOM 14678 C C . ALA C 1 547 ? 92.866 74.736 48.388 1.00 22.11 541 ALA C C 1
ATOM 14679 O O . ALA C 1 547 ? 91.752 74.267 48.331 1.00 24.41 541 ALA C O 1
ATOM 14681 N N . GLY C 1 548 ? 93.085 76.021 48.567 1.00 21.96 542 GLY C N 1
ATOM 14682 C CA . GLY C 1 548 ? 92.019 76.997 48.634 1.00 21.75 542 GLY C CA 1
ATOM 14683 C C . GLY C 1 548 ? 91.203 76.993 49.907 1.00 23.82 542 GLY C C 1
ATOM 14684 O O . GLY C 1 548 ? 90.176 77.657 49.983 1.00 24.97 542 GLY C O 1
ATOM 14685 N N . LYS C 1 549 ? 91.701 76.316 50.944 1.00 21.54 543 LYS C N 1
ATOM 14686 C CA . LYS C 1 549 ? 90.979 76.241 52.211 1.00 19.49 543 LYS C CA 1
ATOM 14687 C C . LYS C 1 549 ? 91.842 76.632 53.381 1.00 17.61 543 LYS C C 1
ATOM 14688 O O . LYS C 1 549 ? 93.064 76.641 53.278 1.00 19.26 543 LYS C O 1
ATOM 14694 N N . VAL C 1 550 ? 91.177 76.949 54.475 1.00 16.48 544 VAL C N 1
ATOM 14695 C CA . VAL C 1 550 ? 91.805 77.475 55.641 1.00 17.64 544 VAL C CA 1
ATOM 14696 C C . VAL C 1 550 ? 91.071 76.893 56.835 1.00 18.76 544 VAL C C 1
ATOM 14697 O O . VAL C 1 550 ? 89.898 76.607 56.755 1.00 20.10 544 VAL C O 1
ATOM 14701 N N . ALA C 1 551 ? 91.790 76.671 57.930 1.00 18.07 545 ALA C N 1
ATOM 14702 C CA . ALA C 1 551 ? 91.235 76.202 59.198 1.00 17.86 545 ALA C CA 1
ATOM 14703 C C . ALA C 1 551 ? 91.485 77.232 60.281 1.00 17.62 545 ALA C C 1
ATOM 14704 O O . ALA C 1 551 ? 92.452 77.957 60.264 1.00 18.57 545 ALA C O 1
ATOM 14706 N N . LEU C 1 552 ? 90.578 77.301 61.220 1.00 17.92 546 LEU C N 1
ATOM 14707 C CA . LEU C 1 552 ? 90.750 78.228 62.316 1.00 17.03 546 LEU C CA 1
ATOM 14708 C C . LEU C 1 552 ? 91.268 77.509 63.532 1.00 17.17 546 LEU C C 1
ATOM 14709 O O . LEU C 1 552 ? 90.775 76.424 63.890 1.00 15.97 546 LEU C O 1
ATOM 14714 N N . GLN C 1 553 ? 92.193 78.161 64.223 1.00 17.91 547 GLN C N 1
ATOM 14715 C CA . GLN C 1 553 ? 92.729 77.619 65.473 1.00 17.62 547 GLN C CA 1
ATOM 14716 C C . GLN C 1 553 ? 93.017 78.712 66.437 1.00 17.02 547 GLN C C 1
ATOM 14717 O O . GLN C 1 553 ? 93.453 79.805 66.066 1.00 20.26 547 GLN C O 1
ATOM 14723 N N . ARG C 1 554 ? 92.759 78.454 67.695 1.00 17.09 548 ARG C N 1
ATOM 14724 C CA . ARG C 1 554 ? 93.040 79.398 68.769 1.00 16.55 548 ARG C CA 1
ATOM 14725 C C . ARG C 1 554 ? 93.655 78.684 69.982 1.00 15.36 548 ARG C C 1
ATOM 14726 O O . ARG C 1 554 ? 93.073 77.784 70.527 1.00 15.76 548 ARG C O 1
ATOM 14734 N N . GLY C 1 555 ? 94.841 79.066 70.376 1.00 16.06 549 GLY C N 1
ATOM 14735 C CA . GLY C 1 555 ? 95.577 78.283 71.379 1.00 17.05 549 GLY C CA 1
ATOM 14736 C C . GLY C 1 555 ? 95.745 76.906 70.758 1.00 17.63 549 GLY C C 1
ATOM 14737 O O . GLY C 1 555 ? 96.042 76.798 69.576 1.00 16.68 549 GLY C O 1
ATOM 14738 N N . PRO C 1 556 ? 95.576 75.861 71.556 1.00 18.02 550 PRO C N 1
ATOM 14739 C CA . PRO C 1 556 ? 95.737 74.525 71.093 1.00 17.33 550 PRO C CA 1
ATOM 14740 C C . PRO C 1 556 ? 94.486 73.960 70.426 1.00 17.84 550 PRO C C 1
ATOM 14741 O O . PRO C 1 556 ? 94.519 72.839 69.936 1.00 16.48 550 PRO C O 1
ATOM 14745 N N . ILE C 1 557 ? 93.405 74.727 70.380 1.00 17.95 551 ILE C N 1
ATOM 14746 C CA . ILE C 1 557 ? 92.122 74.201 69.909 1.00 17.86 551 ILE C CA 1
ATOM 14747 C C . ILE C 1 557 ? 91.800 74.547 68.474 1.00 19.82 551 ILE C C 1
ATOM 14748 O O . ILE C 1 557 ? 91.795 75.728 68.070 1.00 20.64 551 ILE C O 1
ATOM 14753 N N . VAL C 1 558 ? 91.594 73.494 67.691 1.00 17.89 552 VAL C N 1
ATOM 14754 C CA . VAL C 1 558 ? 91.148 73.642 66.306 1.00 16.95 552 VAL C CA 1
ATOM 14755 C C . VAL C 1 558 ? 89.629 73.734 66.321 1.00 16.01 552 VAL C C 1
ATOM 14756 O O . VAL C 1 558 ? 88.918 72.996 67.046 1.00 15.93 552 VAL C O 1
ATOM 14760 N N . TYR C 1 559 ? 89.151 74.634 65.485 1.00 15.78 553 TYR C N 1
ATOM 14761 C CA . TYR C 1 559 ? 87.754 74.979 65.415 1.00 16.77 553 TYR C CA 1
ATOM 14762 C C . TYR C 1 559 ? 87.069 74.365 64.199 1.00 17.44 553 TYR C C 1
ATOM 14763 O O . TYR C 1 559 ? 87.729 73.962 63.272 1.00 18.21 553 TYR C O 1
ATOM 14772 N N . CYS C 1 560 ? 85.729 74.337 64.231 1.00 18.18 554 CYS C N 1
ATOM 14773 C CA . CYS C 1 560 ? 84.931 73.872 63.107 1.00 19.20 554 CYS C CA 1
ATOM 14774 C C . CYS C 1 560 ? 83.676 74.697 62.990 1.00 18.71 554 CYS C C 1
ATOM 14775 O O . CYS C 1 560 ? 83.302 75.416 63.948 1.00 18.32 554 CYS C O 1
ATOM 14778 N N . LEU C 1 561 ? 83.033 74.602 61.822 1.00 18.31 555 LEU C N 1
ATOM 14779 C CA . LEU C 1 561 ? 81.689 75.171 61.660 1.00 18.49 555 LEU C CA 1
ATOM 14780 C C . LEU C 1 561 ? 80.685 74.046 61.643 1.00 17.63 555 LEU C C 1
ATOM 14781 O O . LEU C 1 561 ? 80.905 73.051 60.987 1.00 18.02 555 LEU C O 1
ATOM 14786 N N . GLU C 1 562 ? 79.592 74.232 62.370 1.00 18.43 556 GLU C N 1
ATOM 14787 C CA . GLU C 1 562 ? 78.460 73.335 62.328 1.00 19.75 556 GLU C CA 1
ATOM 14788 C C . GLU C 1 562 ? 77.195 73.976 61.711 1.00 19.86 556 GLU C C 1
ATOM 14789 O O . GLU C 1 562 ? 76.911 75.179 61.833 1.00 20.38 556 GLU C O 1
ATOM 14795 N N . GLU C 1 563 ? 76.400 73.130 61.085 1.00 21.33 557 GLU C N 1
ATOM 14796 C CA . GLU C 1 563 ? 75.120 73.545 60.499 1.00 22.72 557 GLU C CA 1
ATOM 14797 C C . GLU C 1 563 ? 74.198 74.218 61.521 1.00 22.35 557 GLU C C 1
ATOM 14798 O O . GLU C 1 563 ? 73.538 75.208 61.235 1.00 22.55 557 GLU C O 1
ATOM 14804 N N . VAL C 1 564 ? 74.165 73.689 62.718 1.00 21.77 558 VAL C N 1
ATOM 14805 C CA . VAL C 1 564 ? 73.248 74.230 63.735 1.00 22.67 558 VAL C CA 1
ATOM 14806 C C . VAL C 1 564 ? 73.458 75.735 63.958 1.00 25.08 558 VAL C C 1
ATOM 14807 O O . VAL C 1 564 ? 72.515 76.444 64.228 1.00 23.58 558 VAL C O 1
ATOM 14811 N N . ASP C 1 565 ? 74.693 76.208 63.803 1.00 23.90 559 ASP C N 1
ATOM 14812 C CA . ASP C 1 565 ? 74.995 77.613 63.958 1.00 23.00 559 ASP C CA 1
ATOM 14813 C C . ASP C 1 565 ? 74.993 78.382 62.678 1.00 22.78 559 ASP C C 1
ATOM 14814 O O . ASP C 1 565 ? 74.890 79.576 62.718 1.00 22.24 559 ASP C O 1
ATOM 14819 N N . ASN C 1 566 ? 75.217 77.739 61.541 1.00 21.40 560 ASN C N 1
ATOM 14820 C CA . ASN C 1 566 ? 75.533 78.483 60.319 1.00 22.53 560 ASN C CA 1
ATOM 14821 C C . ASN C 1 566 ? 74.602 78.135 59.115 1.00 23.99 560 ASN C C 1
ATOM 14822 O O . ASN C 1 566 ? 74.797 78.628 58.011 1.00 20.30 560 ASN C O 1
ATOM 14827 N N . GLY C 1 567 ? 73.670 77.203 59.299 1.00 23.34 561 GLY C N 1
ATOM 14828 C CA . GLY C 1 567 ? 72.924 76.686 58.154 1.00 23.35 561 GLY C CA 1
ATOM 14829 C C . GLY C 1 567 ? 73.629 75.600 57.353 1.00 26.34 561 GLY C C 1
ATOM 14830 O O . GLY C 1 567 ? 74.828 75.316 57.525 1.00 26.32 561 GLY C O 1
ATOM 14831 N N . PRO C 1 568 ? 72.905 75.015 56.401 1.00 25.01 562 PRO C N 1
ATOM 14832 C CA . PRO C 1 568 ? 73.449 73.956 55.641 1.00 22.61 562 PRO C CA 1
ATOM 14833 C C . PRO C 1 568 ? 74.371 74.439 54.528 1.00 23.69 562 PRO C C 1
ATOM 14834 O O . PRO C 1 568 ? 74.543 75.633 54.338 1.00 25.14 562 PRO C O 1
ATOM 14838 N N . ASN C 1 569 ? 74.944 73.469 53.807 1.00 20.30 563 ASN C N 1
ATOM 14839 C CA . ASN C 1 569 ? 75.841 73.707 52.708 1.00 22.18 563 ASN C CA 1
ATOM 14840 C C . ASN C 1 569 ? 77.055 74.549 53.139 1.00 22.55 563 ASN C C 1
ATOM 14841 O O . ASN C 1 569 ? 77.322 75.625 52.624 1.00 21.04 563 ASN C O 1
ATOM 14846 N N . LEU C 1 570 ? 77.838 73.977 54.034 1.00 21.84 564 LEU C N 1
ATOM 14847 C CA . LEU C 1 570 ? 79.018 74.642 54.561 1.00 22.54 564 LEU C CA 1
ATOM 14848 C C . LEU C 1 570 ? 80.116 74.769 53.551 1.00 19.74 564 LEU C C 1
ATOM 14849 O O . LEU C 1 570 ? 80.956 75.638 53.657 1.00 20.20 564 LEU C O 1
ATOM 14854 N N . ALA C 1 571 ? 80.114 73.935 52.533 1.00 20.79 565 ALA C N 1
ATOM 14855 C CA . ALA C 1 571 ? 81.009 74.143 51.419 1.00 18.15 565 ALA C CA 1
ATOM 14856 C C . ALA C 1 571 ? 80.789 75.504 50.756 1.00 19.08 565 ALA C C 1
ATOM 14857 O O . ALA C 1 571 ? 81.727 76.090 50.215 1.00 19.24 565 ALA C O 1
ATOM 14859 N N . ASN C 1 572 ? 79.559 75.983 50.749 1.00 19.62 566 ASN C N 1
ATOM 14860 C CA . ASN C 1 572 ? 79.207 77.286 50.130 1.00 23.06 566 ASN C CA 1
ATOM 14861 C C . ASN C 1 572 ? 79.338 78.434 51.171 1.00 25.95 566 ASN C C 1
ATOM 14862 O O . ASN C 1 572 ? 78.441 79.271 51.333 1.00 25.87 566 ASN C O 1
ATOM 14867 N N . LEU C 1 573 ? 80.425 78.383 51.941 1.00 26.46 567 LEU C N 1
ATOM 14868 C CA . LEU C 1 573 ? 80.821 79.447 52.888 1.00 25.14 567 LEU C CA 1
ATOM 14869 C C . LEU C 1 573 ? 82.252 79.755 52.538 1.00 21.61 567 LEU C C 1
ATOM 14870 O O . LEU C 1 573 ? 83.087 78.850 52.452 1.00 25.24 567 LEU C O 1
ATOM 14875 N N . PHE C 1 574 ? 82.523 81.009 52.289 1.00 20.60 568 PHE C N 1
ATOM 14876 C CA . PHE C 1 574 ? 83.830 81.476 51.863 1.00 23.79 568 PHE C CA 1
ATOM 14877 C C . PHE C 1 574 ? 84.319 82.522 52.906 1.00 29.06 568 PHE C C 1
ATOM 14878 O O . PHE C 1 574 ? 83.563 83.449 53.284 1.00 26.55 568 PHE C O 1
ATOM 14886 N N . LEU C 1 575 ? 85.543 82.321 53.408 1.00 26.66 569 LEU C N 1
ATOM 14887 C CA . LEU C 1 575 ? 86.087 83.175 54.445 1.00 27.57 569 LEU C CA 1
ATOM 14888 C C . LEU C 1 575 ? 87.074 84.099 53.826 1.00 25.60 569 LEU C C 1
ATOM 14889 O O . LEU C 1 575 ? 88.074 83.657 53.322 1.00 27.41 569 LEU C O 1
ATOM 14894 N N . PRO C 1 576 ? 86.761 85.392 53.762 1.00 24.88 570 PRO C N 1
ATOM 14895 C CA . PRO C 1 576 ? 87.746 86.282 53.118 1.00 30.74 570 PRO C CA 1
ATOM 14896 C C . PRO C 1 576 ? 88.975 86.425 54.032 1.00 28.49 570 PRO C C 1
ATOM 14897 O O . PRO C 1 576 ? 88.829 86.374 55.238 1.00 28.52 570 PRO C O 1
ATOM 14901 N N . ARG C 1 577 ? 90.133 86.599 53.442 1.00 34.76 571 ARG C N 1
ATOM 14902 C CA . ARG C 1 577 ? 91.390 86.818 54.173 1.00 41.09 571 ARG C CA 1
ATOM 14903 C C . ARG C 1 577 ? 91.336 87.974 55.187 1.00 35.20 571 ARG C C 1
ATOM 14904 O O . ARG C 1 577 ? 91.929 87.896 56.255 1.00 31.87 571 ARG C O 1
ATOM 14912 N N . ASP C 1 578 ? 90.615 89.010 54.831 1.00 34.29 572 ASP C N 1
ATOM 14913 C CA . ASP C 1 578 ? 90.575 90.238 55.599 1.00 42.59 572 ASP C CA 1
ATOM 14914 C C . ASP C 1 578 ? 89.490 90.270 56.622 1.00 37.11 572 ASP C C 1
ATOM 14915 O O . ASP C 1 578 ? 89.435 91.218 57.388 1.00 45.97 572 ASP C O 1
ATOM 14920 N N . ALA C 1 579 ? 88.612 89.285 56.638 1.00 31.81 573 ALA C N 1
ATOM 14921 C CA . ALA C 1 579 ? 87.526 89.290 57.597 1.00 33.73 573 ALA C CA 1
ATOM 14922 C C . ALA C 1 579 ? 88.088 89.306 58.988 1.00 36.36 573 ALA C C 1
ATOM 14923 O O . ALA C 1 579 ? 89.075 88.645 59.274 1.00 41.72 573 ALA C O 1
ATOM 14925 N N . LYS C 1 580 ? 87.474 90.110 59.840 1.00 43.80 574 LYS C N 1
ATOM 14926 C CA . LYS C 1 580 ? 87.921 90.337 61.170 1.00 45.16 574 LYS C CA 1
ATOM 14927 C C . LYS C 1 580 ? 87.283 89.294 62.052 1.00 35.50 574 LYS C C 1
ATOM 14928 O O . LYS C 1 580 ? 86.088 89.326 62.315 1.00 37.00 574 LYS C O 1
ATOM 14934 N N . LEU C 1 581 ? 88.110 88.435 62.611 1.00 30.95 575 LEU C N 1
ATOM 14935 C CA . LEU C 1 581 ? 87.625 87.384 63.482 1.00 31.15 575 LEU C CA 1
ATOM 14936 C C . LEU C 1 581 ? 87.830 87.733 64.941 1.00 31.53 575 LEU C C 1
ATOM 14937 O O . LEU C 1 581 ? 88.838 88.318 65.291 1.00 29.57 575 LEU C O 1
ATOM 14942 N N . GLU C 1 582 ? 86.902 87.318 65.791 1.00 28.30 576 GLU C N 1
ATOM 14943 C CA . GLU C 1 582 ? 86.938 87.648 67.212 1.00 29.64 576 GLU C CA 1
ATOM 14944 C C . GLU C 1 582 ? 86.568 86.419 67.986 1.00 28.59 576 GLU C C 1
ATOM 14945 O O . GLU C 1 582 ? 85.831 85.563 67.473 1.00 28.21 576 GLU C O 1
ATOM 14951 N N . ALA C 1 583 ? 86.978 86.369 69.242 1.00 24.69 577 ALA C N 1
ATOM 14952 C CA . ALA C 1 583 ? 86.649 85.248 70.105 1.00 26.12 577 ALA C CA 1
ATOM 14953 C C . ALA C 1 583 ? 86.109 85.701 71.406 1.00 23.32 577 ALA C C 1
ATOM 14954 O O . ALA C 1 583 ? 86.527 86.695 71.895 1.00 28.18 577 ALA C O 1
ATOM 14956 N N . HIS C 1 584 ? 85.196 84.950 71.993 1.00 23.09 578 HIS C N 1
ATOM 14957 C CA . HIS C 1 584 ? 84.755 85.253 73.353 1.00 21.99 578 HIS C CA 1
ATOM 14958 C C . HIS C 1 584 ? 84.191 83.969 73.975 1.00 22.02 578 HIS C C 1
ATOM 14959 O O . HIS C 1 584 ? 83.771 83.042 73.292 1.00 21.74 578 HIS C O 1
ATOM 14966 N N . PHE C 1 585 ? 84.149 83.975 75.275 1.00 22.26 579 PHE C N 1
ATOM 14967 C CA . PHE C 1 585 ? 83.710 82.866 76.040 1.00 23.34 579 PHE C CA 1
ATOM 14968 C C . PHE C 1 585 ? 82.196 82.823 76.174 1.00 25.44 579 PHE C C 1
ATOM 14969 O O . PHE C 1 585 ? 81.550 83.855 76.432 1.00 29.42 579 PHE C O 1
ATOM 14977 N N . GLU C 1 586 ? 81.622 81.635 76.012 1.00 26.33 580 GLU C N 1
ATOM 14978 C CA . GLU C 1 586 ? 80.166 81.408 76.190 1.00 27.52 580 GLU C CA 1
ATOM 14979 C C . GLU C 1 586 ? 79.962 80.387 77.283 1.00 27.50 580 GLU C C 1
ATOM 14980 O O . GLU C 1 586 ? 80.065 79.162 77.049 1.00 26.78 580 GLU C O 1
ATOM 14986 N N . PRO C 1 587 ? 79.702 80.857 78.488 1.00 26.32 581 PRO C N 1
ATOM 14987 C CA . PRO C 1 587 ? 79.724 79.905 79.593 1.00 28.71 581 PRO C CA 1
ATOM 14988 C C . PRO C 1 587 ? 78.705 78.786 79.446 1.00 27.23 581 PRO C C 1
ATOM 14989 O O . PRO C 1 587 ? 78.925 77.756 79.989 1.00 30.30 581 PRO C O 1
ATOM 14993 N N . ASP C 1 588 ? 77.578 79.007 78.783 1.00 27.15 582 ASP C N 1
ATOM 14994 C CA . ASP C 1 588 ? 76.497 78.011 78.852 1.00 32.05 582 ASP C CA 1
ATOM 14995 C C . ASP C 1 588 ? 76.414 77.150 77.611 1.00 29.19 582 ASP C C 1
ATOM 14996 O O . ASP C 1 588 ? 75.472 76.423 77.451 1.00 27.51 582 ASP C O 1
ATOM 15001 N N . LEU C 1 589 ? 77.393 77.292 76.721 1.00 23.99 583 LEU C N 1
ATOM 15002 C CA . LEU C 1 589 ? 77.397 76.572 75.491 1.00 23.80 583 LEU C CA 1
ATOM 15003 C C . LEU C 1 589 ? 78.435 75.435 75.570 1.00 23.03 583 LEU C C 1
ATOM 15004 O O . LEU C 1 589 ? 79.624 75.690 75.777 1.00 18.25 583 LEU C O 1
ATOM 15009 N N . LEU C 1 590 ? 77.966 74.192 75.417 1.00 22.84 584 LEU C N 1
ATOM 15010 C CA . LEU C 1 590 ? 78.824 73.047 75.209 1.00 21.88 584 LEU C CA 1
ATOM 15011 C C . LEU C 1 590 ? 79.794 72.884 76.382 1.00 22.27 584 LEU C C 1
ATOM 15012 O O . LEU C 1 590 ? 80.997 72.702 76.194 1.00 21.53 584 LEU C O 1
ATOM 15017 N N . GLU C 1 591 ? 79.246 73.050 77.587 1.00 24.67 585 GLU C N 1
ATOM 15018 C CA . GLU C 1 591 ? 79.961 73.041 78.889 1.00 25.26 585 GLU C CA 1
ATOM 15019 C C . GLU C 1 591 ? 80.893 74.230 79.132 1.00 24.01 585 GLU C C 1
ATOM 15020 O O . GLU C 1 591 ? 81.536 74.288 80.142 1.00 23.86 585 GLU C O 1
ATOM 15026 N N . GLY C 1 592 ? 80.894 75.211 78.258 1.00 24.33 586 GLY C N 1
ATOM 15027 C CA . GLY C 1 592 ? 81.646 76.447 78.474 1.00 24.91 586 GLY C CA 1
ATOM 15028 C C . GLY C 1 592 ? 82.824 76.526 77.546 1.00 22.10 586 GLY C C 1
ATOM 15029 O O . GLY C 1 592 ? 83.795 75.883 77.778 1.00 26.66 586 GLY C O 1
ATOM 15030 N N . VAL C 1 593 ? 82.701 77.266 76.465 1.00 19.54 587 VAL C N 1
ATOM 15031 C CA . VAL C 1 593 ? 83.680 77.246 75.453 1.00 19.53 587 VAL C CA 1
ATOM 15032 C C . VAL C 1 593 ? 83.865 78.610 74.852 1.00 20.06 587 VAL C C 1
ATOM 15033 O O . VAL C 1 593 ? 82.964 79.427 74.888 1.00 21.25 587 VAL C O 1
ATOM 15037 N N . VAL C 1 594 ? 85.032 78.850 74.303 1.00 18.14 588 VAL C N 1
ATOM 15038 C CA . VAL C 1 594 ? 85.244 80.051 73.538 1.00 18.04 588 VAL C CA 1
ATOM 15039 C C . VAL C 1 594 ? 84.727 79.779 72.129 1.00 19.55 588 VAL C C 1
ATOM 15040 O O . VAL C 1 594 ? 84.952 78.703 71.551 1.00 21.14 588 VAL C O 1
ATOM 15044 N N . VAL C 1 595 ? 84.027 80.745 71.570 1.00 20.20 589 VAL C N 1
ATOM 15045 C CA . VAL C 1 595 ? 83.581 80.629 70.217 1.00 20.55 589 VAL C CA 1
ATOM 15046 C C . VAL C 1 595 ? 84.286 81.667 69.394 1.00 20.13 589 VAL C C 1
ATOM 15047 O O . VAL C 1 595 ? 84.722 82.665 69.926 1.00 21.74 589 VAL C O 1
ATOM 15051 N N . ILE C 1 596 ? 84.335 81.464 68.083 1.00 20.72 590 ILE C N 1
ATOM 15052 C CA . ILE C 1 596 ? 84.914 82.421 67.172 1.00 20.87 590 ILE C CA 1
ATOM 15053 C C . ILE C 1 596 ? 83.825 82.923 66.220 1.00 22.44 590 ILE C C 1
ATOM 15054 O O . ILE C 1 596 ? 83.082 82.114 65.683 1.00 21.64 590 ILE C O 1
ATOM 15059 N N . THR C 1 597 ? 83.788 84.232 65.975 1.00 23.01 591 THR C N 1
ATOM 15060 C CA . THR C 1 597 ? 82.758 84.822 65.143 1.00 24.84 591 THR C CA 1
ATOM 15061 C C . THR C 1 597 ? 83.404 85.718 64.138 1.00 24.08 591 THR C C 1
ATOM 15062 O O . THR C 1 597 ? 84.480 86.235 64.349 1.00 25.89 591 THR C O 1
ATOM 15066 N N . GLY C 1 598 ? 82.688 85.938 63.063 1.00 22.63 592 GLY C N 1
ATOM 15067 C CA . GLY C 1 598 ? 83.121 86.825 62.006 1.00 25.30 592 GLY C CA 1
ATOM 15068 C C . GLY C 1 598 ? 82.104 86.833 60.873 1.00 26.22 592 GLY C C 1
ATOM 15069 O O . GLY C 1 598 ? 80.961 86.415 61.049 1.00 27.25 592 GLY C O 1
ATOM 15070 N N . ILE C 1 599 ? 82.521 87.364 59.742 1.00 28.93 593 ILE C N 1
ATOM 15071 C CA . ILE C 1 599 ? 81.637 87.610 58.595 1.00 30.85 593 ILE C CA 1
ATOM 15072 C C . ILE C 1 599 ? 82.202 86.866 57.422 1.00 25.62 593 ILE C C 1
ATOM 15073 O O . ILE C 1 599 ? 83.312 87.073 57.048 1.00 28.80 593 ILE C O 1
ATOM 15078 N N . ALA C 1 600 ? 81.451 85.923 56.906 1.00 25.88 594 ALA C N 1
ATOM 15079 C CA . ALA C 1 600 ? 81.845 85.202 55.708 1.00 24.86 594 ALA C CA 1
ATOM 15080 C C . ALA C 1 600 ? 80.893 85.555 54.564 1.00 26.56 594 ALA C C 1
ATOM 15081 O O . ALA C 1 600 ? 79.982 86.369 54.735 1.00 29.57 594 ALA C O 1
ATOM 15083 N N . GLU C 1 601 ? 81.075 84.876 53.444 1.00 26.09 595 GLU C N 1
ATOM 15084 C CA . GLU C 1 601 ? 80.286 85.028 52.268 1.00 29.16 595 GLU C CA 1
ATOM 15085 C C . GLU C 1 601 ? 79.732 83.699 51.781 1.00 29.19 595 GLU C C 1
ATOM 15086 O O . GLU C 1 601 ? 80.432 82.701 51.795 1.00 28.18 595 GLU C O 1
ATOM 15092 N N . ARG C 1 602 ? 78.499 83.738 51.296 1.00 27.52 596 ARG C N 1
ATOM 15093 C CA . ARG C 1 602 ? 77.876 82.663 50.568 1.00 26.18 596 ARG C CA 1
ATOM 15094 C C . ARG C 1 602 ? 77.501 83.073 49.175 1.00 26.24 596 ARG C C 1
ATOM 15095 O O . ARG C 1 602 ? 77.096 84.183 48.907 1.00 29.73 596 ARG C O 1
ATOM 15103 N N . VAL C 1 603 ? 77.574 82.129 48.275 1.00 28.40 597 VAL C N 1
ATOM 15104 C CA . VAL C 1 603 ? 76.979 82.285 46.943 1.00 27.50 597 VAL C CA 1
ATOM 15105 C C . VAL C 1 603 ? 75.470 82.160 47.012 1.00 29.88 597 VAL C C 1
ATOM 15106 O O . VAL C 1 603 ? 74.923 81.298 47.706 1.00 32.16 597 VAL C O 1
ATOM 15110 N N . ASP C 1 604 ? 74.794 83.070 46.327 1.00 33.96 598 ASP C N 1
ATOM 15111 C CA . ASP C 1 604 ? 73.322 83.137 46.355 1.00 39.24 598 ASP C CA 1
ATOM 15112 C C . ASP C 1 604 ? 72.707 82.074 45.458 1.00 38.37 598 ASP C C 1
ATOM 15113 O O . ASP C 1 604 ? 72.957 82.081 44.238 1.00 37.35 598 ASP C O 1
ATOM 15118 N N . GLU C 1 605 ? 71.979 81.137 46.071 1.00 43.27 599 GLU C N 1
ATOM 15119 C CA . GLU C 1 605 ? 71.301 80.066 45.323 1.00 51.73 599 GLU C CA 1
ATOM 15120 C C . GLU C 1 605 ? 70.004 80.630 44.721 1.00 59.41 599 GLU C C 1
ATOM 15121 O O . GLU C 1 605 ? 69.616 80.217 43.642 1.00 55.18 599 GLU C O 1
ATOM 15127 N N . SER C 1 606 ? 69.348 81.578 45.411 1.00 66.31 600 SER C N 1
ATOM 15128 C CA . SER C 1 606 ? 68.140 82.247 44.875 1.00 63.69 600 SER C CA 1
ATOM 15129 C C . SER C 1 606 ? 68.351 82.792 43.496 1.00 59.11 600 SER C C 1
ATOM 15130 O O . SER C 1 606 ? 67.490 82.681 42.650 1.00 74.62 600 SER C O 1
ATOM 15133 N N . ALA C 1 607 ? 69.503 83.383 43.259 1.00 62.11 601 ALA C N 1
ATOM 15134 C CA . ALA C 1 607 ? 69.878 83.805 41.912 1.00 62.24 601 ALA C CA 1
ATOM 15135 C C . ALA C 1 607 ? 70.085 82.650 40.945 1.00 57.14 601 ALA C C 1
ATOM 15136 O O . ALA C 1 607 ? 70.197 82.857 39.749 1.00 52.38 601 ALA C O 1
ATOM 15138 N N . TRP C 1 608 ? 70.201 81.429 41.449 1.00 65.07 602 TRP C N 1
ATOM 15139 C CA . TRP C 1 608 ? 70.303 80.255 40.574 1.00 60.73 602 TRP C CA 1
ATOM 15140 C C . TRP C 1 608 ? 68.880 79.890 40.175 1.00 65.41 602 TRP C C 1
ATOM 15141 O O . TRP C 1 608 ? 67.896 80.299 40.801 1.00 76.50 602 TRP C O 1
ATOM 15152 N N . ASN C 1 609 ? 68.809 79.133 39.102 1.00 69.34 603 ASN C N 1
ATOM 15153 C CA . ASN C 1 609 ? 67.614 78.954 38.323 1.00 64.54 603 ASN C CA 1
ATOM 15154 C C . ASN C 1 609 ? 67.322 77.455 38.016 1.00 60.84 603 ASN C C 1
ATOM 15155 O O . ASN C 1 609 ? 66.818 77.095 36.920 1.00 61.59 603 ASN C O 1
ATOM 15160 N N . ASP C 1 610 ? 67.643 76.558 38.935 1.00 56.38 604 ASP C N 1
ATOM 15161 C CA . ASP C 1 610 ? 67.578 75.103 38.615 1.00 58.76 604 ASP C CA 1
ATOM 15162 C C . ASP C 1 610 ? 68.527 74.607 37.507 1.00 44.03 604 ASP C C 1
ATOM 15163 O O . ASP C 1 610 ? 68.443 73.464 37.103 1.00 47.91 604 ASP C O 1
ATOM 15168 N N . GLU C 1 611 ? 69.367 75.452 36.954 1.00 39.86 605 GLU C N 1
ATOM 15169 C CA . GLU C 1 611 ? 70.381 74.947 36.059 1.00 38.74 605 GLU C CA 1
ATOM 15170 C C . GLU C 1 611 ? 71.454 74.256 36.936 1.00 32.74 605 GLU C C 1
ATOM 15171 O O . GLU C 1 611 ? 71.562 74.521 38.138 1.00 31.60 605 GLU C O 1
ATOM 15177 N N . LEU C 1 612 ? 72.217 73.362 36.337 1.00 25.23 606 LEU C N 1
ATOM 15178 C CA . LEU C 1 612 ? 73.288 72.722 37.007 1.00 23.37 606 LEU C CA 1
ATOM 15179 C C . LEU C 1 612 ? 74.613 73.416 36.747 1.00 24.16 606 LEU C C 1
ATOM 15180 O O . LEU C 1 612 ? 75.401 73.568 37.675 1.00 24.35 606 LEU C O 1
ATOM 15185 N N . TYR C 1 613 ? 74.875 73.767 35.490 1.00 21.67 607 TYR C N 1
ATOM 15186 C CA . TYR C 1 613 ? 76.074 74.457 35.087 1.00 22.48 607 TYR C CA 1
ATOM 15187 C C . TYR C 1 613 ? 75.717 75.758 34.356 1.00 24.93 607 TYR C C 1
ATOM 15188 O O . TYR C 1 613 ? 74.865 75.730 33.484 1.00 28.87 607 TYR C O 1
ATOM 15197 N N . ARG C 1 614 ? 76.388 76.861 34.673 1.00 25.14 608 ARG C N 1
ATOM 15198 C CA . ARG C 1 614 ? 76.149 78.164 34.041 1.00 28.34 608 ARG C CA 1
ATOM 15199 C C . ARG C 1 614 ? 77.428 78.961 33.894 1.00 27.49 608 ARG C C 1
ATOM 15200 O O . ARG C 1 614 ? 78.211 79.001 34.839 1.00 24.36 608 ARG C O 1
ATOM 15208 N N . PRO C 1 615 ? 77.557 79.721 32.796 1.00 26.98 609 PRO C N 1
ATOM 15209 C CA . PRO C 1 615 ? 78.663 80.634 32.573 1.00 29.89 609 PRO C CA 1
ATOM 15210 C C . PRO C 1 615 ? 78.476 81.987 33.241 1.00 32.83 609 PRO C C 1
ATOM 15211 O O . PRO C 1 615 ? 78.719 82.984 32.613 1.00 43.34 609 PRO C O 1
ATOM 15215 N N . ILE C 1 616 ? 77.958 82.057 34.447 1.00 38.81 610 ILE C N 1
ATOM 15216 C CA . ILE C 1 616 ? 77.651 83.351 35.020 1.00 47.21 610 ILE C CA 1
ATOM 15217 C C . ILE C 1 616 ? 78.557 83.609 36.186 1.00 46.78 610 ILE C C 1
ATOM 15218 O O . ILE C 1 616 ? 79.013 82.675 36.794 1.00 46.48 610 ILE C O 1
ATOM 15223 N N . GLU C 1 617 ? 78.755 84.879 36.509 1.00 51.20 611 GLU C N 1
ATOM 15224 C CA . GLU C 1 617 ? 79.533 85.265 37.674 1.00 60.66 611 GLU C CA 1
ATOM 15225 C C . GLU C 1 617 ? 78.618 85.112 38.839 1.00 55.64 611 GLU C C 1
ATOM 15226 O O . GLU C 1 617 ? 77.596 85.769 38.917 1.00 48.87 611 GLU C O 1
ATOM 15232 N N . PRO C 1 618 ? 78.998 84.256 39.782 1.00 70.39 612 PRO C N 1
ATOM 15233 C CA . PRO C 1 618 ? 78.111 84.080 40.925 1.00 71.61 612 PRO C CA 1
ATOM 15234 C C . PRO C 1 618 ? 77.963 85.374 41.749 1.00 63.74 612 PRO C C 1
ATOM 15235 O O . PRO C 1 618 ? 78.917 86.130 41.900 1.00 55.94 612 PRO C O 1
ATOM 15239 N N . ARG C 1 619 ? 76.762 85.616 42.255 1.00 67.49 613 ARG C N 1
ATOM 15240 C CA . ARG C 1 619 ? 76.536 86.693 43.194 1.00 65.27 613 ARG C CA 1
ATOM 15241 C C . ARG C 1 619 ? 76.653 86.176 44.621 1.00 54.84 613 ARG C C 1
ATOM 15242 O O . ARG C 1 619 ? 76.090 85.124 44.990 1.00 43.73 613 ARG C O 1
ATOM 15250 N N . THR C 1 620 ? 77.351 86.956 45.425 1.00 47.28 614 THR C N 1
ATOM 15251 C CA . THR C 1 620 ? 77.693 86.575 46.766 1.00 49.53 614 THR C CA 1
ATOM 15252 C C . THR C 1 620 ? 77.014 87.514 47.763 1.00 43.48 614 THR C C 1
ATOM 15253 O O . THR C 1 620 ? 76.905 88.686 47.483 1.00 41.43 614 THR C O 1
ATOM 15257 N N . TYR C 1 621 ? 76.598 87.020 48.926 1.00 33.31 615 TYR C N 1
ATOM 15258 C CA . TYR C 1 621 ? 76.178 87.882 50.019 1.00 32.42 615 TYR C CA 1
ATOM 15259 C C . TYR C 1 621 ? 76.916 87.541 51.349 1.00 31.80 615 TYR C C 1
ATOM 15260 O O . TYR C 1 621 ? 77.375 86.431 51.532 1.00 27.99 615 TYR C O 1
ATOM 15269 N N . LYS C 1 622 ? 76.947 88.497 52.266 1.00 30.61 616 LYS C N 1
ATOM 15270 C CA . LYS C 1 622 ? 77.625 88.405 53.560 1.00 32.84 616 LYS C CA 1
ATOM 15271 C C . LYS C 1 622 ? 76.760 87.739 54.623 1.00 31.49 616 LYS C C 1
ATOM 15272 O O . LYS C 1 622 ? 75.553 87.964 54.705 1.00 29.98 616 LYS C O 1
ATOM 15278 N N . VAL C 1 623 ? 77.373 86.878 55.420 1.00 28.58 617 VAL C N 1
ATOM 15279 C CA . VAL C 1 623 ? 76.654 86.244 56.510 1.00 30.55 617 VAL C CA 1
ATOM 15280 C C . VAL C 1 623 ? 77.560 86.255 57.731 1.00 30.48 617 VAL C C 1
ATOM 15281 O O . VAL C 1 623 ? 78.768 86.143 57.588 1.00 26.40 617 VAL C O 1
ATOM 15285 N N . PRO C 1 624 ? 76.986 86.450 58.908 1.00 30.38 618 PRO C N 1
ATOM 15286 C CA . PRO C 1 624 ? 77.751 86.177 60.120 1.00 31.59 618 PRO C CA 1
ATOM 15287 C C . PRO C 1 624 ? 78.040 84.668 60.186 1.00 31.76 618 PRO C C 1
ATOM 15288 O O . PRO C 1 624 ? 77.235 83.884 59.673 1.00 35.76 618 PRO C O 1
ATOM 15292 N N . PHE C 1 625 ? 79.161 84.262 60.773 1.00 25.84 619 PHE C N 1
ATOM 15293 C CA . PHE C 1 625 ? 79.382 82.839 61.096 1.00 26.84 619 PHE C CA 1
ATOM 15294 C C . PHE C 1 625 ? 79.844 82.670 62.495 1.00 25.09 619 PHE C C 1
ATOM 15295 O O . PHE C 1 625 ? 80.479 83.558 63.067 1.00 25.46 619 PHE C O 1
ATOM 15303 N N . ARG C 1 626 ? 79.635 81.478 62.997 1.00 25.61 620 ARG C N 1
ATOM 15304 C CA . ARG C 1 626 ? 80.142 81.084 64.288 1.00 26.74 620 ARG C CA 1
ATOM 15305 C C . ARG C 1 626 ? 80.851 79.706 64.243 1.00 24.94 620 ARG C C 1
ATOM 15306 O O . ARG C 1 626 ? 80.305 78.717 63.735 1.00 23.84 620 ARG C O 1
ATOM 15314 N N . ALA C 1 627 ? 82.052 79.663 64.810 1.00 22.86 621 ALA C N 1
ATOM 15315 C CA . ALA C 1 627 ? 82.847 78.442 64.880 1.00 24.62 621 ALA C CA 1
ATOM 15316 C C . ALA C 1 627 ? 83.047 78.018 66.333 1.00 22.75 621 ALA C C 1
ATOM 15317 O O . ALA C 1 627 ? 83.086 78.856 67.240 1.00 20.84 621 ALA C O 1
ATOM 15319 N N . ILE C 1 628 ? 83.016 76.710 66.556 1.00 20.83 622 ILE C N 1
ATOM 15320 C CA . ILE C 1 628 ? 83.126 76.109 67.910 1.00 18.59 622 ILE C CA 1
ATOM 15321 C C . ILE C 1 628 ? 84.295 75.108 67.880 1.00 18.72 622 ILE C C 1
ATOM 15322 O O . ILE C 1 628 ? 84.782 74.762 66.790 1.00 18.25 622 ILE C O 1
ATOM 15327 N N . PRO C 1 629 ? 84.763 74.675 69.039 1.00 17.86 623 PRO C N 1
ATOM 15328 C CA . PRO C 1 629 ? 85.866 73.733 69.071 1.00 19.28 623 PRO C CA 1
ATOM 15329 C C . PRO C 1 629 ? 85.510 72.423 68.413 1.00 17.36 623 PRO C C 1
ATOM 15330 O O . PRO C 1 629 ? 84.422 71.884 68.669 1.00 18.31 623 PRO C O 1
ATOM 15334 N N . TYR C 1 630 ? 86.437 71.905 67.629 1.00 17.35 624 TYR C N 1
ATOM 15335 C CA . TYR C 1 630 ? 86.259 70.641 66.933 1.00 17.08 624 TYR C CA 1
ATOM 15336 C C . TYR C 1 630 ? 85.784 69.542 67.862 1.00 15.68 624 TYR C C 1
ATOM 15337 O O . TYR C 1 630 ? 84.826 68.833 67.528 1.00 15.79 624 TYR C O 1
ATOM 15346 N N . TYR C 1 631 ? 86.395 69.415 69.042 1.00 14.41 625 TYR C N 1
ATOM 15347 C CA . TYR C 1 631 ? 86.067 68.324 69.948 1.00 14.41 625 TYR C CA 1
ATOM 15348 C C . TYR C 1 631 ? 84.589 68.312 70.282 1.00 15.11 625 TYR C C 1
ATOM 15349 O O . TYR C 1 631 ? 84.031 67.251 70.669 1.00 16.13 625 TYR C O 1
ATOM 15358 N N . ALA C 1 632 ? 83.990 69.495 70.275 1.00 15.60 626 ALA C N 1
ATOM 15359 C CA . ALA C 1 632 ? 82.615 69.667 70.793 1.00 15.23 626 ALA C CA 1
ATOM 15360 C C . ALA C 1 632 ? 81.566 69.608 69.724 1.00 15.28 626 ALA C C 1
ATOM 15361 O O . ALA C 1 632 ? 80.382 69.806 70.032 1.00 15.54 626 ALA C O 1
ATOM 15363 N N . TRP C 1 633 ? 81.950 69.314 68.496 1.00 15.25 627 TRP C N 1
ATOM 15364 C CA . TRP C 1 633 ? 80.963 69.145 67.451 1.00 16.70 627 TRP C CA 1
ATOM 15365 C C . TRP C 1 633 ? 80.067 67.945 67.752 1.00 18.57 627 TRP C C 1
ATOM 15366 O O . TRP C 1 633 ? 80.405 67.061 68.557 1.00 17.44 627 TRP C O 1
ATOM 15377 N N . CYS C 1 634 ? 78.922 67.913 67.077 1.00 20.26 628 CYS C N 1
ATOM 15378 C CA . CYS C 1 634 ? 77.972 66.793 67.140 1.00 20.33 628 CYS C CA 1
ATOM 15379 C C . CYS C 1 634 ? 77.406 66.554 68.508 1.00 18.73 628 CYS C C 1
ATOM 15380 O O . CYS C 1 634 ? 77.068 65.427 68.852 1.00 19.07 628 CYS C O 1
ATOM 15383 N N . ASN C 1 635 ? 77.287 67.608 69.302 1.00 18.12 629 ASN C N 1
ATOM 15384 C CA . ASN C 1 635 ? 76.543 67.515 70.551 1.00 19.56 629 ASN C CA 1
ATOM 15385 C C . ASN C 1 635 ? 75.155 68.192 70.476 1.00 20.64 629 ASN C C 1
ATOM 15386 O O . ASN C 1 635 ? 74.470 68.230 71.439 1.00 21.53 629 ASN C O 1
ATOM 15391 N N . ARG C 1 636 ? 74.804 68.767 69.346 1.00 21.37 630 ARG C N 1
ATOM 15392 C CA . ARG C 1 636 ? 73.552 69.503 69.227 1.00 22.35 630 ARG C CA 1
ATOM 15393 C C . ARG C 1 636 ? 72.735 68.982 68.034 1.00 21.63 630 ARG C C 1
ATOM 15394 O O . ARG C 1 636 ? 72.114 69.729 67.341 1.00 25.47 630 ARG C O 1
ATOM 15402 N N . GLY C 1 637 ? 72.874 67.704 67.773 1.00 21.81 631 GLY C N 1
ATOM 15403 C CA . GLY C 1 637 ? 72.180 67.016 66.702 1.00 22.43 631 GLY C CA 1
ATOM 15404 C C . GLY C 1 637 ? 72.929 66.904 65.403 1.00 22.75 631 GLY C C 1
ATOM 15405 O O . GLY C 1 637 ? 73.953 67.531 65.183 1.00 23.37 631 GLY C O 1
ATOM 15406 N N . GLU C 1 638 ? 72.390 66.081 64.544 1.00 24.14 632 GLU C N 1
ATOM 15407 C CA . GLU C 1 638 ? 72.979 65.718 63.299 1.00 26.36 632 GLU C CA 1
ATOM 15408 C C . GLU C 1 638 ? 73.020 66.950 62.412 1.00 26.41 632 GLU C C 1
ATOM 15409 O O . GLU C 1 638 ? 72.125 67.768 62.442 1.00 25.38 632 GLU C O 1
ATOM 15415 N N . GLY C 1 639 ? 74.114 67.107 61.681 1.00 22.26 633 GLY C N 1
ATOM 15416 C CA . GLY C 1 639 ? 74.235 68.211 60.762 1.00 20.96 633 GLY C CA 1
ATOM 15417 C C . GLY C 1 639 ? 75.579 68.230 60.079 1.00 19.96 633 GLY C C 1
ATOM 15418 O O . GLY C 1 639 ? 76.489 67.495 60.449 1.00 20.57 633 GLY C O 1
ATOM 15419 N N . GLU C 1 640 ? 75.698 69.079 59.068 1.00 20.16 634 GLU C N 1
ATOM 15420 C CA . GLU C 1 640 ? 76.967 69.352 58.469 1.00 20.18 634 GLU C CA 1
ATOM 15421 C C . GLU C 1 640 ? 77.994 69.896 59.466 1.00 19.20 634 GLU C C 1
ATOM 15422 O O . GLU C 1 640 ? 77.640 70.575 60.445 1.00 14.79 634 GLU C O 1
ATOM 15436 N N . VAL C 1 642 ? 82.361 71.306 59.031 1.00 17.93 636 VAL C N 1
ATOM 15437 C CA . VAL C 1 642 ? 83.642 71.376 58.332 1.00 17.77 636 VAL C CA 1
ATOM 15438 C C . VAL C 1 642 ? 84.686 72.012 59.218 1.00 17.45 636 VAL C C 1
ATOM 15439 O O . VAL C 1 642 ? 84.365 72.917 59.977 1.00 15.52 636 VAL C O 1
ATOM 15443 N N . VAL C 1 643 ? 85.950 71.584 59.012 1.00 18.47 637 VAL C N 1
ATOM 15444 C CA . VAL C 1 643 ? 87.110 72.238 59.613 1.00 18.27 637 VAL C CA 1
ATOM 15445 C C . VAL C 1 643 ? 87.726 73.110 58.598 1.00 18.31 637 VAL C C 1
ATOM 15446 O O . VAL C 1 643 ? 88.020 74.306 58.867 1.00 21.44 637 VAL C O 1
ATOM 15450 N N . TRP C 1 644 ? 88.003 72.545 57.433 1.00 17.12 638 TRP C N 1
ATOM 15451 C CA . TRP C 1 644 ? 88.683 73.292 56.408 1.00 17.85 638 TRP C CA 1
ATOM 15452 C C . TRP C 1 644 ? 87.665 74.065 55.569 1.00 19.19 638 TRP C C 1
ATOM 15453 O O . TRP C 1 644 ? 86.921 73.491 54.804 1.00 19.00 638 TRP C O 1
ATOM 15464 N N . VAL C 1 645 ? 87.662 75.395 55.741 1.00 21.95 639 VAL C N 1
ATOM 15465 C CA . VAL C 1 645 ? 86.753 76.310 55.109 1.00 18.74 639 VAL C CA 1
ATOM 15466 C C . VAL C 1 645 ? 87.330 76.892 53.858 1.00 18.77 639 VAL C C 1
ATOM 15467 O O . VAL C 1 645 ? 88.508 77.241 53.829 1.00 19.49 639 VAL C O 1
ATOM 15471 N N . ASN C 1 646 ? 86.517 77.040 52.837 1.00 19.12 640 ASN C N 1
ATOM 15472 C CA . ASN C 1 646 ? 86.927 77.722 51.643 1.00 19.75 640 ASN C CA 1
ATOM 15473 C C . ASN C 1 646 ? 87.282 79.180 51.865 1.00 20.73 640 ASN C C 1
ATOM 15474 O O . ASN C 1 646 ? 86.620 79.901 52.538 1.00 20.80 640 ASN C O 1
ATOM 15479 N N . GLU C 1 647 ? 88.383 79.560 51.273 1.00 23.00 641 GLU C N 1
ATOM 15480 C CA . GLU C 1 647 ? 88.896 80.894 51.340 1.00 30.55 641 GLU C CA 1
ATOM 15481 C C . GLU C 1 647 ? 88.478 81.787 50.190 1.00 28.87 641 GLU C C 1
ATOM 15482 O O . GLU C 1 647 ? 88.459 81.354 49.097 1.00 26.72 641 GLU C O 1
ATOM 15488 N N . LYS C 1 648 ? 88.169 83.035 50.505 1.00 33.81 642 LYS C N 1
ATOM 15489 C CA . LYS C 1 648 ? 87.918 84.164 49.597 1.00 41.77 642 LYS C CA 1
ATOM 15490 C C . LYS C 1 648 ? 86.681 84.919 50.017 1.00 46.11 642 LYS C C 1
ATOM 15491 O O . LYS C 1 648 ? 85.864 85.331 49.209 1.00 52.26 642 LYS C O 1
ATOM 15497 N N . THR D 1 14 ? 65.693 59.761 3.489 1.00 84.86 8 THR D N 1
ATOM 15498 C CA . THR D 1 14 ? 66.780 60.406 4.302 1.00 85.14 8 THR D CA 1
ATOM 15499 C C . THR D 1 14 ? 68.116 59.668 4.124 1.00 78.51 8 THR D C 1
ATOM 15500 O O . THR D 1 14 ? 68.403 58.661 4.789 1.00 82.95 8 THR D O 1
ATOM 15504 N N . ASN D 1 15 ? 68.931 60.176 3.208 1.00 64.09 9 ASN D N 1
ATOM 15505 C CA . ASN D 1 15 ? 70.326 59.828 3.215 1.00 56.27 9 ASN D CA 1
ATOM 15506 C C . ASN D 1 15 ? 71.205 61.006 3.657 1.00 43.47 9 ASN D C 1
ATOM 15507 O O . ASN D 1 15 ? 71.047 62.113 3.134 1.00 34.54 9 ASN D O 1
ATOM 15512 N N . VAL D 1 16 ? 72.104 60.731 4.614 1.00 33.27 10 VAL D N 1
ATOM 15513 C CA . VAL D 1 16 ? 73.030 61.712 5.189 1.00 32.81 10 VAL D CA 1
ATOM 15514 C C . VAL D 1 16 ? 74.470 61.356 4.860 1.00 30.33 10 VAL D C 1
ATOM 15515 O O . VAL D 1 16 ? 74.871 60.272 5.151 1.00 33.98 10 VAL D O 1
ATOM 15519 N N . ASN D 1 17 ? 75.233 62.271 4.271 1.00 30.34 11 ASN D N 1
ATOM 15520 C CA . ASN D 1 17 ? 76.665 62.107 4.077 1.00 31.83 11 ASN D CA 1
ATOM 15521 C C . ASN D 1 17 ? 77.453 63.055 4.952 1.00 33.07 11 ASN D C 1
ATOM 15522 O O . ASN D 1 17 ? 77.209 64.271 4.939 1.00 27.97 11 ASN D O 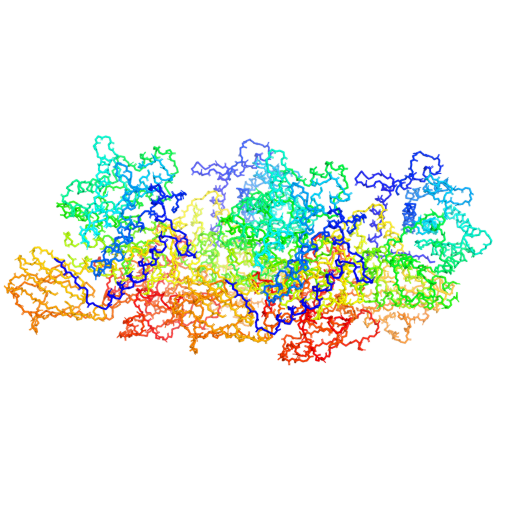1
ATOM 15527 N N . LEU D 1 18 ? 78.424 62.491 5.669 1.00 33.46 12 LEU D N 1
ATOM 15528 C CA . LEU D 1 18 ? 79.337 63.261 6.480 1.00 34.12 12 LEU D CA 1
ATOM 15529 C C . LEU D 1 18 ? 80.301 63.932 5.577 1.00 31.51 12 LEU D C 1
ATOM 15530 O O . LEU D 1 18 ? 80.839 63.282 4.716 1.00 36.39 12 LEU D O 1
ATOM 15535 N N . LYS D 1 19 ? 80.581 65.201 5.793 1.00 29.66 13 LYS D N 1
ATOM 15536 C CA . LYS D 1 19 ? 81.618 65.875 5.025 1.00 35.71 13 LYS D CA 1
ATOM 15537 C C . LYS D 1 19 ? 82.433 66.746 5.947 1.00 31.92 13 LYS D C 1
ATOM 15538 O O . LYS D 1 19 ? 82.577 67.906 5.699 1.00 33.73 13 LYS D O 1
ATOM 15544 N N . ASP D 1 20 ? 82.904 66.227 7.054 1.00 32.61 14 ASP D N 1
ATOM 15545 C CA . ASP D 1 20 ? 83.578 67.101 7.982 1.00 30.77 14 ASP D CA 1
ATOM 15546 C C . ASP D 1 20 ? 85.003 66.652 8.196 1.00 28.00 14 ASP D C 1
ATOM 15547 O O . ASP D 1 20 ? 85.504 65.830 7.463 1.00 27.61 14 ASP D O 1
ATOM 15552 N N . GLN D 1 21 ? 85.659 67.196 9.195 1.00 28.18 15 GLN D N 1
ATOM 15553 C CA . GLN D 1 21 ? 86.963 66.709 9.579 1.00 30.50 15 GLN D CA 1
ATOM 15554 C C . GLN D 1 21 ? 86.870 65.915 10.868 1.00 26.44 15 GLN D C 1
ATOM 15555 O O . GLN D 1 21 ? 87.463 64.854 11.004 1.00 26.96 15 GLN D O 1
ATOM 15561 N N . PHE D 1 22 ? 86.199 66.499 11.831 1.00 21.76 16 PHE D N 1
ATOM 15562 C CA . PHE D 1 22 ? 86.198 65.999 13.189 1.00 20.85 16 PHE D CA 1
ATOM 15563 C C . PHE D 1 22 ? 85.625 64.586 13.337 1.00 19.99 16 PHE D C 1
ATOM 15564 O O . PHE D 1 22 ? 86.350 63.695 13.731 1.00 20.78 16 PHE D O 1
ATOM 15572 N N . TRP D 1 23 ? 84.372 64.365 12.933 1.00 19.03 17 TRP D N 1
ATOM 15573 C CA . TRP D 1 23 ? 83.794 63.057 13.000 1.00 20.49 17 TRP D CA 1
ATOM 15574 C C . TRP D 1 23 ? 84.337 62.113 11.930 1.00 22.23 17 TRP D C 1
ATOM 15575 O O . TRP D 1 23 ? 84.436 60.907 12.153 1.00 20.23 17 TRP D O 1
ATOM 15586 N N . LYS D 1 24 ? 84.688 62.638 10.771 1.00 23.14 18 LYS D N 1
ATOM 15587 C CA . LYS D 1 24 ? 85.182 61.790 9.729 1.00 24.07 18 LYS D CA 1
ATOM 15588 C C . LYS D 1 24 ? 86.456 61.087 10.203 1.00 21.50 18 LYS D C 1
ATOM 15589 O O . LYS D 1 24 ? 86.637 59.889 9.957 1.00 19.66 18 LYS D O 1
ATOM 15595 N N . ARG D 1 25 ? 87.332 61.827 10.853 1.00 19.72 19 ARG D N 1
ATOM 15596 C CA . ARG D 1 25 ? 88.571 61.239 11.401 1.00 20.30 19 ARG D CA 1
ATOM 15597 C C . ARG D 1 25 ? 88.247 60.074 12.369 1.00 19.16 19 ARG D C 1
ATOM 15598 O O . ARG D 1 25 ? 88.855 59.005 12.302 1.00 18.99 19 ARG D O 1
ATOM 15606 N N . TYR D 1 26 ? 87.279 60.276 13.254 1.00 19.56 20 TYR D N 1
ATOM 15607 C CA . TYR D 1 26 ? 86.891 59.220 14.205 1.00 20.18 20 TYR D CA 1
ATOM 15608 C C . TYR D 1 26 ? 86.328 57.976 13.499 1.00 21.53 20 TYR D C 1
ATOM 15609 O O . TYR D 1 26 ? 86.621 56.825 13.895 1.00 20.98 20 TYR D O 1
ATOM 15618 N N . ILE D 1 27 ? 85.509 58.198 12.466 1.00 22.26 21 ILE D N 1
ATOM 15619 C CA . ILE D 1 27 ? 84.943 57.084 11.707 1.00 20.96 21 ILE D CA 1
ATOM 15620 C C . ILE D 1 27 ? 86.038 56.307 11.051 1.00 22.52 21 ILE D C 1
ATOM 15621 O O . ILE D 1 27 ? 86.015 55.103 11.041 1.00 22.80 21 ILE D O 1
ATOM 15626 N N . ASP D 1 28 ? 87.025 56.994 10.508 1.00 25.45 22 ASP D N 1
ATOM 15627 C CA . ASP D 1 28 ? 88.141 56.335 9.851 1.00 25.15 22 ASP D CA 1
ATOM 15628 C C . ASP D 1 28 ? 88.962 55.525 10.826 1.00 23.44 22 ASP D C 1
ATOM 15629 O O . ASP D 1 28 ? 89.354 54.416 10.495 1.00 22.27 22 ASP D O 1
ATOM 15634 N N . VAL D 1 29 ? 89.170 56.049 12.033 1.00 20.02 23 VAL D N 1
ATOM 15635 C CA . VAL D 1 29 ? 89.787 55.280 13.115 1.00 20.27 23 VAL D CA 1
ATOM 15636 C C . VAL D 1 29 ? 88.986 54.038 13.508 1.00 20.17 23 VAL D C 1
ATOM 15637 O O . VAL D 1 29 ? 89.532 52.976 13.673 1.00 20.22 23 VAL D O 1
ATOM 15641 N N . VAL D 1 30 ? 87.663 54.161 13.617 1.00 20.75 24 VAL D N 1
ATOM 15642 C CA . VAL D 1 30 ? 86.839 53.005 13.936 1.00 18.89 24 VAL D CA 1
ATOM 15643 C C . VAL D 1 30 ? 86.919 51.968 12.820 1.00 20.00 24 VAL D C 1
ATOM 15644 O O . VAL D 1 30 ? 87.028 50.769 13.110 1.00 18.17 24 VAL D O 1
ATOM 15648 N N . ARG D 1 31 ? 86.925 52.421 11.561 1.00 19.49 25 ARG D N 1
ATOM 15649 C CA . ARG D 1 31 ? 86.921 51.544 10.410 1.00 21.18 25 ARG D CA 1
ATOM 15650 C C . ARG D 1 31 ? 88.245 50.835 10.217 1.00 23.16 25 ARG D C 1
ATOM 15651 O O . ARG D 1 31 ? 88.256 49.645 9.943 1.00 23.43 25 ARG D O 1
ATOM 15659 N N . HIS D 1 32 ? 89.358 51.553 10.369 1.00 23.71 26 HIS D N 1
ATOM 15660 C CA . HIS D 1 32 ? 90.677 50.974 10.083 1.00 24.29 26 HIS D CA 1
ATOM 15661 C C . HIS D 1 32 ? 91.404 50.390 11.272 1.00 24.22 26 HIS D C 1
ATOM 15662 O O . HIS D 1 32 ? 92.131 49.473 11.088 1.00 23.59 26 HIS D O 1
ATOM 15669 N N . GLU D 1 33 ? 91.160 50.880 12.490 1.00 25.38 27 GLU D N 1
ATOM 15670 C CA . GLU D 1 33 ? 91.833 50.381 13.675 1.00 23.86 27 GLU D CA 1
ATOM 15671 C C . GLU D 1 33 ? 90.889 49.627 14.616 1.00 25.19 27 GLU D C 1
ATOM 15672 O O . GLU D 1 33 ? 91.124 48.450 14.903 1.00 24.45 27 GLU D O 1
ATOM 15678 N N . VAL D 1 34 ? 89.818 50.270 15.071 1.00 22.68 28 VAL D N 1
ATOM 15679 C CA . VAL D 1 34 ? 89.023 49.672 16.155 1.00 24.92 28 VAL D CA 1
ATOM 15680 C C . VAL D 1 34 ? 88.305 48.392 15.748 1.00 23.70 28 VAL D C 1
ATOM 15681 O O . VAL D 1 34 ? 88.440 47.385 16.408 1.00 22.34 28 VAL D O 1
ATOM 15685 N N . ILE D 1 35 ? 87.560 48.429 14.658 1.00 21.10 29 ILE D N 1
ATOM 15686 C CA . ILE D 1 35 ? 86.784 47.263 14.237 1.00 22.17 29 ILE D CA 1
ATOM 15687 C C . ILE D 1 35 ? 87.650 46.068 13.782 1.00 22.44 29 ILE D C 1
ATOM 15688 O O . ILE D 1 35 ? 87.402 44.929 14.189 1.00 21.39 29 ILE D O 1
ATOM 15693 N N . PRO D 1 36 ? 88.681 46.317 12.995 1.00 21.84 30 PRO D N 1
ATOM 15694 C CA . PRO D 1 36 ? 89.563 45.196 12.658 1.00 24.40 30 PRO D CA 1
ATOM 15695 C C . PRO D 1 36 ? 90.295 44.580 13.871 1.00 25.89 30 PRO D C 1
ATOM 15696 O O . PRO D 1 36 ? 90.422 43.361 13.942 1.00 25.24 30 PRO D O 1
ATOM 15700 N N . TYR D 1 37 ? 90.760 45.417 14.804 1.00 26.43 31 TYR D N 1
ATOM 15701 C CA . TYR D 1 37 ? 91.435 44.912 16.006 1.00 29.31 31 TYR D CA 1
ATOM 15702 C C . TYR D 1 37 ? 90.486 44.079 16.836 1.00 25.09 31 TYR D C 1
ATOM 15703 O O . TYR D 1 37 ? 90.838 42.989 17.286 1.00 24.56 31 TYR D O 1
ATOM 15712 N N . GLN D 1 38 ? 89.272 44.576 17.002 1.00 24.02 32 GLN D N 1
ATOM 15713 C CA A GLN D 1 38 ? 88.282 43.818 17.748 0.50 23.23 32 GLN D CA 1
ATOM 15714 C CA B GLN D 1 38 ? 88.239 43.832 17.719 0.50 23.91 32 GLN D CA 1
ATOM 15715 C C . GLN D 1 38 ? 87.941 42.505 17.080 1.00 22.89 32 GLN D C 1
ATOM 15716 O O . GLN D 1 38 ? 87.688 41.537 17.770 1.00 23.64 32 GLN D O 1
ATOM 15727 N N . TRP D 1 39 ? 87.909 42.481 15.753 1.00 21.93 33 TRP D N 1
ATOM 15728 C CA . TRP D 1 39 ? 87.632 41.252 15.056 1.00 22.01 33 TRP D CA 1
ATOM 15729 C C . TRP D 1 39 ? 88.694 40.205 15.454 1.00 23.72 33 TRP D C 1
ATOM 15730 O O . TRP D 1 39 ? 88.383 39.032 15.677 1.00 24.56 33 TRP D O 1
ATOM 15741 N N . GLU D 1 40 ? 89.934 40.643 15.572 1.00 22.55 34 GLU D N 1
ATOM 15742 C CA . GLU D 1 40 ? 91.028 39.715 15.915 1.00 24.29 34 GLU D CA 1
ATOM 15743 C C . GLU D 1 40 ? 90.855 39.243 17.338 1.00 24.59 34 GLU D C 1
ATOM 15744 O O . GLU D 1 40 ? 91.000 38.061 17.600 1.00 22.76 34 GLU D O 1
ATOM 15750 N N . ALA D 1 41 ? 90.512 40.171 18.236 1.00 23.20 35 ALA D N 1
ATOM 15751 C CA . ALA D 1 41 ? 90.312 39.833 19.613 1.00 23.63 35 ALA D CA 1
ATOM 15752 C C . ALA D 1 41 ? 89.150 38.848 19.800 1.00 24.38 35 ALA D C 1
ATOM 15753 O O . ALA D 1 41 ? 89.265 37.877 20.579 1.00 24.58 35 ALA D O 1
ATOM 15755 N N . LEU D 1 42 ? 88.061 39.059 19.061 1.00 22.17 36 LEU D N 1
ATOM 15756 C CA . LEU D 1 42 ? 86.885 38.222 19.185 1.00 22.90 36 LEU D CA 1
ATOM 15757 C C . LEU D 1 42 ? 87.188 36.810 18.700 1.00 22.96 36 LEU D C 1
ATOM 15758 O O . LEU D 1 42 ? 86.546 35.856 19.140 1.00 19.44 36 LEU D O 1
ATOM 15763 N N . ASN D 1 43 ? 88.182 36.682 17.828 1.00 23.34 37 ASN D N 1
ATOM 15764 C CA . ASN D 1 43 ? 88.609 35.376 17.338 1.00 25.56 37 ASN D CA 1
ATOM 15765 C C . ASN D 1 43 ? 89.882 34.802 18.021 1.00 28.90 37 ASN D C 1
ATOM 15766 O O . ASN D 1 43 ? 90.492 33.872 17.495 1.00 28.81 37 ASN D O 1
ATOM 15771 N N . ASP D 1 44 ? 90.294 35.409 19.125 1.00 27.84 38 ASP D N 1
ATOM 15772 C CA . ASP D 1 44 ? 91.462 34.985 19.896 1.00 33.23 38 ASP D CA 1
ATOM 15773 C C . ASP D 1 44 ? 92.758 34.928 19.108 1.00 35.72 38 ASP D C 1
ATOM 15774 O O . ASP D 1 44 ? 93.558 34.056 19.346 1.00 33.10 38 ASP D O 1
ATOM 15779 N N . ARG D 1 45 ? 92.968 35.880 18.198 1.00 33.48 39 ARG D N 1
ATOM 15780 C CA . ARG D 1 45 ? 94.183 35.937 17.401 1.00 34.03 39 ARG D CA 1
ATOM 15781 C C . ARG D 1 45 ? 95.164 37.021 17.820 1.00 33.05 39 ARG D C 1
ATOM 15782 O O . ARG D 1 45 ? 95.979 37.428 17.042 1.00 39.59 39 ARG D O 1
ATOM 15790 N N . ILE D 1 46 ? 95.073 37.478 19.045 1.00 38.01 40 ILE D N 1
ATOM 15791 C CA . ILE D 1 46 ? 95.945 38.483 19.554 1.00 37.65 40 ILE D CA 1
ATOM 15792 C C . ILE D 1 46 ? 96.720 37.832 20.714 1.00 41.45 40 ILE D C 1
ATOM 15793 O O . ILE D 1 46 ? 96.207 37.750 21.825 1.00 41.12 40 ILE D O 1
ATOM 15798 N N . PRO D 1 47 ? 97.952 37.377 20.446 1.00 45.95 41 PRO D N 1
ATOM 15799 C CA . PRO D 1 47 ? 98.780 36.581 21.369 1.00 53.10 41 PRO D CA 1
ATOM 15800 C C . PRO D 1 47 ? 98.778 37.052 22.817 1.00 50.78 41 PRO D C 1
ATOM 15801 O O . PRO D 1 47 ? 98.591 36.268 23.717 1.00 59.90 41 PRO D O 1
ATOM 15805 N N . ASP D 1 48 ? 98.975 38.337 23.022 1.00 52.37 42 ASP D N 1
ATOM 15806 C CA . ASP D 1 48 ? 99.158 38.901 24.357 1.00 64.97 42 ASP D CA 1
ATOM 15807 C C . ASP D 1 48 ? 97.874 39.254 25.101 1.00 68.36 42 ASP D C 1
ATOM 15808 O O . ASP D 1 48 ? 97.876 39.770 26.231 1.00 76.20 42 ASP D O 1
ATOM 15813 N N . ALA D 1 49 ? 96.753 38.975 24.477 1.00 70.12 43 ALA D N 1
ATOM 15814 C CA . ALA D 1 49 ? 95.505 39.472 25.002 1.00 67.98 43 ALA D CA 1
ATOM 15815 C C . ALA D 1 49 ? 94.884 38.423 25.906 1.00 58.60 43 ALA D C 1
ATOM 15816 O O . ALA D 1 49 ? 95.232 37.235 25.831 1.00 57.96 43 ALA D O 1
ATOM 15818 N N . GLU D 1 50 ? 93.999 38.892 26.781 1.00 59.42 44 GLU D N 1
ATOM 15819 C CA . GLU D 1 50 ? 93.095 37.999 27.515 1.00 70.73 44 GLU D CA 1
ATOM 15820 C C . GLU D 1 50 ? 92.146 37.399 26.459 1.00 57.64 44 GLU D C 1
ATOM 15821 O O . GLU D 1 50 ? 91.553 38.131 25.662 1.00 50.05 44 GLU D O 1
ATOM 15827 N N . PRO D 1 51 ? 92.061 36.070 26.401 1.00 54.31 45 PRO D N 1
ATOM 15828 C CA . PRO D 1 51 ? 91.248 35.503 25.327 1.00 51.39 45 PRO D CA 1
ATOM 15829 C C . PRO D 1 51 ? 89.773 35.926 25.498 1.00 47.44 45 PRO D C 1
ATOM 15830 O O . PRO D 1 51 ? 89.344 36.233 26.614 1.00 41.33 45 PRO D O 1
ATOM 15834 N N . SER D 1 52 ? 89.040 36.020 24.397 1.00 39.01 46 SER D N 1
ATOM 15835 C CA . SER D 1 52 ? 87.627 36.349 24.489 1.00 34.66 46 SER D CA 1
ATOM 15836 C C . SER D 1 52 ? 86.775 35.128 24.270 1.00 29.85 46 SER D C 1
ATOM 15837 O O . SER D 1 52 ? 85.808 34.944 24.986 1.00 29.47 46 SER D O 1
ATOM 15840 N N . HIS D 1 53 ? 87.113 34.271 23.310 1.00 32.62 47 HIS D N 1
ATOM 15841 C CA . HIS D 1 53 ? 86.265 33.105 22.949 1.00 31.22 47 HIS D CA 1
ATOM 15842 C C . HIS D 1 53 ? 84.865 33.467 22.468 1.00 27.87 47 HIS D C 1
ATOM 15843 O O . HIS D 1 53 ? 83.982 32.635 22.439 1.00 27.05 47 HIS D O 1
ATOM 15850 N N . ALA D 1 54 ? 84.653 34.702 22.039 1.00 25.84 48 ALA D N 1
ATOM 15851 C CA . ALA D 1 54 ? 83.285 35.131 21.814 1.00 26.30 48 ALA D CA 1
ATOM 15852 C C . ALA D 1 54 ? 82.687 34.453 20.588 1.00 24.69 48 ALA D C 1
ATOM 15853 O O . ALA D 1 54 ? 81.558 33.961 20.625 1.00 24.37 48 ALA D O 1
ATOM 15855 N N . ILE D 1 55 ? 83.502 34.289 19.572 1.00 23.35 49 ILE D N 1
ATOM 15856 C CA . ILE D 1 55 ? 83.061 33.559 18.366 1.00 26.38 49 ILE D CA 1
ATOM 15857 C C . ILE D 1 55 ? 83.103 32.025 18.631 1.00 27.08 49 ILE D C 1
ATOM 15858 O O . ILE D 1 55 ? 82.192 31.270 18.249 1.00 22.47 49 ILE D O 1
ATOM 15863 N N . GLU D 1 56 ? 84.194 31.589 19.262 1.00 25.05 50 GLU D N 1
ATOM 15864 C CA . GLU D 1 56 ? 84.364 30.187 19.614 1.00 27.35 50 GLU D CA 1
ATOM 15865 C C . GLU D 1 56 ? 83.158 29.594 20.405 1.00 22.88 50 GLU D C 1
ATOM 15866 O O . GLU D 1 56 ? 82.685 28.504 20.081 1.00 22.91 50 GLU D O 1
ATOM 15872 N N . ASN D 1 57 ? 82.631 30.336 21.369 1.00 20.62 51 ASN D N 1
ATOM 15873 C CA . ASN D 1 57 ? 81.423 29.917 22.043 1.00 19.49 51 ASN D CA 1
ATOM 15874 C C . ASN D 1 57 ? 80.290 29.596 21.077 1.00 20.86 51 ASN D C 1
ATOM 15875 O O . ASN D 1 57 ? 79.537 28.675 21.316 1.00 20.83 51 ASN D O 1
ATOM 15880 N N . PHE D 1 58 ? 80.114 30.371 20.004 1.00 22.40 52 PHE D N 1
ATOM 15881 C CA . PHE D 1 58 ? 79.066 30.048 19.026 1.00 21.55 52 PHE D CA 1
ATOM 15882 C C . PHE D 1 58 ? 79.410 28.791 18.236 1.00 20.60 52 PHE D C 1
ATOM 15883 O O . PHE D 1 58 ? 78.523 28.015 17.887 1.00 24.63 52 PHE D O 1
ATOM 15891 N N . ARG D 1 59 ? 80.660 28.615 17.914 1.00 21.01 53 ARG D N 1
ATOM 15892 C CA . ARG D 1 59 ? 81.085 27.426 17.218 1.00 24.54 53 ARG D CA 1
ATOM 15893 C C . ARG D 1 59 ? 80.818 26.141 18.029 1.00 21.43 53 ARG D C 1
ATOM 15894 O O . ARG D 1 59 ? 80.212 25.224 17.530 1.00 21.78 53 ARG D O 1
ATOM 15902 N N . ILE D 1 60 ? 81.185 26.166 19.285 1.00 18.81 54 ILE D N 1
ATOM 15903 C CA . ILE D 1 60 ? 80.874 25.071 20.180 1.00 21.30 54 ILE D CA 1
ATOM 15904 C C . ILE D 1 60 ? 79.384 24.860 20.277 1.00 21.44 54 ILE D C 1
ATOM 15905 O O . ILE D 1 60 ? 78.903 23.756 20.052 1.00 25.14 54 ILE D O 1
ATOM 15910 N N . ALA D 1 61 ? 78.625 25.949 20.443 1.00 21.53 55 ALA D N 1
ATOM 15911 C CA . ALA D 1 61 ? 77.165 25.843 20.520 1.00 20.54 55 ALA D CA 1
ATOM 15912 C C . ALA D 1 61 ? 76.554 25.323 19.235 1.00 19.09 55 ALA D C 1
ATOM 15913 O O . ALA D 1 61 ? 75.530 24.695 19.250 1.00 20.27 55 ALA D O 1
ATOM 15915 N N . ALA D 1 62 ? 77.161 25.602 18.099 1.00 20.64 56 ALA D N 1
ATOM 15916 C CA . ALA D 1 62 ? 76.600 25.103 16.827 1.00 23.47 56 ALA D CA 1
ATOM 15917 C C . ALA D 1 62 ? 77.017 23.626 16.617 1.00 26.84 56 ALA D C 1
ATOM 15918 O O . ALA D 1 62 ? 76.682 23.046 15.607 1.00 29.67 56 ALA D O 1
ATOM 15920 N N . GLY D 1 63 ? 77.815 23.075 17.527 1.00 28.34 57 GLY D N 1
ATOM 15921 C CA . GLY D 1 63 ? 78.357 21.713 17.357 1.00 30.31 57 GLY D CA 1
ATOM 15922 C C . GLY D 1 63 ? 79.494 21.601 16.345 1.00 28.95 57 GLY D C 1
ATOM 15923 O O . GLY D 1 63 ? 79.650 20.591 15.724 1.00 30.21 57 GLY D O 1
ATOM 15924 N N . GLU D 1 64 ? 80.247 22.677 16.141 1.00 31.54 58 GLU D N 1
ATOM 15925 C CA . GLU D 1 64 ? 81.286 22.726 15.123 1.00 32.28 58 GLU D CA 1
ATOM 15926 C C . GLU D 1 64 ? 82.625 22.834 15.746 1.00 30.15 58 GLU D C 1
ATOM 15927 O O . GLU D 1 64 ? 83.624 22.973 15.075 1.00 33.82 58 GLU D O 1
ATOM 15933 N N . SER D 1 65 ? 82.666 22.781 17.054 1.00 29.11 59 SER D N 1
ATOM 15934 C CA . SER D 1 65 ? 83.934 22.800 17.707 1.00 28.77 59 SER D CA 1
ATOM 15935 C C . SER D 1 65 ? 83.725 22.258 19.102 1.00 29.12 59 SER D C 1
ATOM 15936 O O . SER D 1 65 ? 82.604 22.065 19.541 1.00 28.91 59 SER D O 1
ATOM 15939 N N . ASP D 1 66 ? 84.823 21.945 19.770 1.00 30.54 60 ASP D N 1
ATOM 15940 C CA . ASP D 1 66 ? 84.747 21.337 21.066 1.00 29.50 60 ASP D CA 1
ATOM 15941 C C . ASP D 1 66 ? 85.407 22.224 22.062 1.00 26.98 60 ASP D C 1
ATOM 15942 O O . ASP D 1 66 ? 86.356 22.873 21.737 1.00 31.28 60 ASP D O 1
ATOM 15947 N N . GLY D 1 67 ? 84.956 22.164 23.304 1.00 28.17 61 GLY D N 1
ATOM 15948 C CA . GLY D 1 67 ? 85.610 22.867 24.378 1.00 26.30 61 GLY D CA 1
ATOM 15949 C C . GLY D 1 67 ? 84.577 23.409 25.339 1.00 24.35 61 GLY D C 1
ATOM 15950 O O . GLY D 1 67 ? 83.380 23.285 25.150 1.00 23.03 61 GLY D O 1
ATOM 15951 N N . GLU D 1 68 ? 85.076 24.066 26.347 1.00 26.00 62 GLU D N 1
ATOM 15952 C CA . GLU D 1 68 ? 84.277 24.713 27.353 1.00 29.90 62 GLU D CA 1
ATOM 15953 C C . GLU D 1 68 ? 83.857 26.092 26.911 1.00 29.51 62 GLU D C 1
ATOM 15954 O O . GLU D 1 68 ? 84.618 26.784 26.223 1.00 29.72 62 GLU D O 1
ATOM 15960 N N . PHE D 1 69 ? 82.713 26.526 27.422 1.00 27.98 63 PHE D N 1
ATOM 15961 C CA . PHE D 1 69 ? 82.359 27.944 27.398 1.00 30.24 63 PHE D CA 1
ATOM 15962 C C . PHE D 1 69 ? 83.477 28.749 28.062 1.00 31.21 63 PHE D C 1
ATOM 15963 O O . PHE D 1 69 ? 84.068 28.308 29.045 1.00 35.81 63 PHE D O 1
ATOM 15971 N N . TYR D 1 70 ? 83.722 29.947 27.563 1.00 32.00 64 TYR D N 1
ATOM 15972 C CA . TYR D 1 70 ? 84.654 30.855 28.228 1.00 33.62 64 TYR D CA 1
ATOM 15973 C C . TYR D 1 70 ? 84.137 32.275 28.207 1.00 33.22 64 TYR D C 1
ATOM 15974 O O . TYR D 1 70 ? 83.602 32.739 27.201 1.00 30.07 64 TYR D O 1
ATOM 15983 N N . GLY D 1 71 ? 84.332 32.966 29.318 1.00 30.85 65 GLY D N 1
ATOM 15984 C CA . GLY D 1 71 ? 84.095 34.392 29.388 1.00 30.30 65 GLY D CA 1
ATOM 15985 C C . GLY D 1 71 ? 82.896 34.689 30.311 1.00 30.64 65 GLY D C 1
ATOM 15986 O O . GLY D 1 71 ? 82.528 33.901 31.158 1.00 27.90 65 GLY D O 1
ATOM 15995 N N . VAL D 1 73 ? 78.890 35.789 31.303 1.00 30.16 67 VAL D N 1
ATOM 15996 C CA . VAL D 1 73 ? 77.535 35.358 30.890 1.00 33.66 67 VAL D CA 1
ATOM 15997 C C . VAL D 1 73 ? 76.987 36.155 29.727 1.00 33.97 67 VAL D C 1
ATOM 15998 O O . VAL D 1 73 ? 76.237 35.619 28.945 1.00 39.43 67 VAL D O 1
ATOM 16002 N N . PHE D 1 74 ? 77.418 37.413 29.604 1.00 32.84 68 PHE D N 1
ATOM 16003 C CA . PHE D 1 74 ? 76.998 38.314 28.529 1.00 32.61 68 PHE D CA 1
ATOM 16004 C C . PHE D 1 74 ? 78.008 38.475 27.373 1.00 28.53 68 PHE D C 1
ATOM 16005 O O . PHE D 1 74 ? 77.983 39.437 26.592 1.00 27.66 68 PHE D O 1
ATOM 16013 N N . GLN D 1 75 ? 78.880 37.510 27.231 1.00 27.93 69 GLN D N 1
ATOM 16014 C CA . GLN D 1 75 ? 79.864 37.507 26.134 1.00 26.51 69 GLN D CA 1
ATOM 16015 C C . GLN D 1 75 ? 79.247 37.569 24.689 1.00 24.31 69 GLN D C 1
ATOM 16016 O O . GLN D 1 75 ? 79.801 38.190 23.778 1.00 22.39 69 GLN D O 1
ATOM 16022 N N . ASP D 1 76 ? 78.082 36.940 24.493 1.00 21.81 70 ASP D N 1
ATOM 16023 C CA . ASP D 1 76 ? 77.394 36.960 23.227 1.00 21.65 70 ASP D CA 1
ATOM 16024 C C . ASP D 1 76 ? 77.157 38.390 22.747 1.00 21.78 70 ASP D C 1
ATOM 16025 O O . ASP D 1 76 ? 77.124 38.652 21.556 1.00 21.72 70 ASP D O 1
ATOM 16030 N N . SER D 1 77 ? 76.930 39.318 23.670 1.00 21.76 71 SER D N 1
ATOM 16031 C CA . SER D 1 77 ? 76.592 40.666 23.277 1.00 22.38 71 SER D CA 1
ATOM 16032 C C . SER D 1 77 ? 77.777 41.381 22.617 1.00 23.81 71 SER D C 1
ATOM 16033 O O . SER D 1 77 ? 77.585 42.383 21.923 1.00 21.72 71 SER D O 1
ATOM 16036 N N . ASP D 1 78 ? 78.998 40.915 22.866 1.00 24.15 72 ASP D N 1
ATOM 16037 C CA . ASP D 1 78 ? 80.187 41.510 22.227 1.00 26.18 72 ASP D CA 1
ATOM 16038 C C . ASP D 1 78 ? 80.206 41.295 20.743 1.00 22.68 72 ASP D C 1
ATOM 16039 O O . ASP D 1 78 ? 80.515 42.178 19.970 1.00 21.86 72 ASP D O 1
ATOM 16044 N N . VAL D 1 79 ? 79.808 40.110 20.345 1.00 21.30 73 VAL D N 1
ATOM 16045 C CA . VAL D 1 79 ? 79.661 39.824 18.936 1.00 20.82 73 VAL D CA 1
ATOM 16046 C C . VAL D 1 79 ? 78.574 40.709 18.305 1.00 20.00 73 VAL D C 1
ATOM 16047 O O . VAL D 1 79 ? 78.757 41.261 17.215 1.00 19.34 73 VAL D O 1
ATOM 16051 N N . ALA D 1 80 ? 77.454 40.852 19.010 1.00 17.98 74 ALA D N 1
ATOM 16052 C CA . ALA D 1 80 ? 76.365 41.690 18.558 1.00 17.71 74 ALA D CA 1
ATOM 16053 C C . ALA D 1 80 ? 76.799 43.115 18.366 1.00 19.69 74 ALA D C 1
ATOM 16054 O O . ALA D 1 80 ? 76.493 43.714 17.327 1.00 21.02 74 ALA D O 1
ATOM 16056 N N . LYS D 1 81 ? 77.535 43.669 19.330 1.00 17.36 75 LYS D N 1
ATOM 16057 C CA . LYS D 1 81 ? 77.947 45.047 19.207 1.00 19.98 75 LYS D CA 1
ATOM 16058 C C . LYS D 1 81 ? 78.921 45.264 18.059 1.00 18.87 75 LYS D C 1
ATOM 16059 O O . LYS D 1 81 ? 78.891 46.311 17.414 1.00 18.49 75 LYS D O 1
ATOM 16065 N N . TRP D 1 82 ? 79.798 44.294 17.813 1.00 18.18 76 TRP D N 1
ATOM 16066 C CA . TRP D 1 82 ? 80.717 44.426 16.694 1.00 17.90 76 TRP D CA 1
ATOM 16067 C C . TRP D 1 82 ? 79.893 44.400 15.380 1.00 16.27 76 TRP D C 1
ATOM 16068 O O . TRP D 1 82 ? 80.107 45.233 14.489 1.00 15.27 76 TRP D O 1
ATOM 16079 N N . LEU D 1 83 ? 78.960 43.468 15.250 1.00 15.36 77 LEU D N 1
ATOM 16080 C CA . LEU D 1 83 ? 78.104 43.416 14.053 1.00 16.35 77 LEU D CA 1
ATOM 16081 C C . LEU D 1 83 ? 77.312 44.724 13.835 1.00 17.09 77 LEU D C 1
ATOM 16082 O O . LEU D 1 83 ? 77.191 45.197 12.710 1.00 19.85 77 LEU D O 1
ATOM 16087 N N . GLU D 1 84 ? 76.779 45.284 14.897 1.00 18.69 78 GLU D N 1
ATOM 16088 C CA . GLU D 1 84 ? 76.018 46.508 14.799 1.00 18.46 78 GLU D CA 1
ATOM 16089 C C . GLU D 1 84 ? 76.907 47.630 14.290 1.00 18.22 78 GLU D C 1
ATOM 16090 O O . GLU D 1 84 ? 76.485 48.395 13.397 1.00 18.48 78 GLU D O 1
ATOM 16096 N N . ALA D 1 85 ? 78.120 47.752 14.833 1.00 16.60 79 ALA D N 1
ATOM 16097 C CA . ALA D 1 85 ? 79.021 48.767 14.324 1.00 17.29 79 ALA D CA 1
ATOM 16098 C C . ALA D 1 85 ? 79.392 48.557 12.863 1.00 19.06 79 ALA D C 1
ATOM 16099 O O . ALA D 1 85 ? 79.490 49.508 12.084 1.00 21.99 79 ALA D O 1
ATOM 16101 N N . VAL D 1 86 ? 79.617 47.304 12.484 1.00 18.74 80 VAL D N 1
ATOM 16102 C CA . VAL D 1 86 ? 79.972 46.968 11.133 1.00 17.63 80 VAL D CA 1
ATOM 16103 C C . VAL D 1 86 ? 78.862 47.409 10.195 1.00 18.62 80 VAL D C 1
ATOM 16104 O O . VAL D 1 86 ? 79.124 47.964 9.141 1.00 17.61 80 VAL D O 1
ATOM 16108 N N . ALA D 1 87 ? 77.625 47.112 10.574 1.00 17.41 81 ALA D N 1
ATOM 16109 C CA . ALA D 1 87 ? 76.470 47.563 9.836 1.00 16.59 81 ALA D CA 1
ATOM 16110 C C . ALA D 1 87 ? 76.530 49.037 9.522 1.00 17.75 81 ALA D C 1
ATOM 16111 O O . ALA D 1 87 ? 76.329 49.435 8.354 1.00 16.14 81 ALA D O 1
ATOM 16113 N N . TYR D 1 88 ? 76.773 49.862 10.557 1.00 19.07 82 TYR D N 1
ATOM 16114 C CA . TYR D 1 88 ? 76.831 51.337 10.348 1.00 20.95 82 TYR D CA 1
ATOM 16115 C C . TYR D 1 88 ? 78.019 51.718 9.500 1.00 19.54 82 TYR D C 1
ATOM 16116 O O . TYR D 1 88 ? 77.908 52.602 8.652 1.00 22.17 82 TYR D O 1
ATOM 16125 N N . LEU D 1 89 ? 79.107 50.980 9.617 1.00 18.57 83 LEU D N 1
ATOM 16126 C CA . LEU D 1 89 ? 80.260 51.212 8.700 1.00 20.36 83 LEU D CA 1
ATOM 16127 C C . LEU D 1 89 ? 79.915 50.959 7.221 1.00 22.37 83 LEU D C 1
ATOM 16128 O O . LEU D 1 89 ? 80.286 51.760 6.336 1.00 23.26 83 LEU D O 1
ATOM 16133 N N . LEU D 1 90 ? 79.215 49.867 6.969 1.00 20.68 84 LEU D N 1
ATOM 16134 C CA . LEU D 1 90 ? 78.775 49.510 5.628 1.00 23.24 84 LEU D CA 1
ATOM 16135 C C . LEU D 1 90 ? 77.790 50.473 4.986 1.00 25.17 84 LEU D C 1
ATOM 16136 O O . LEU D 1 90 ? 77.731 50.509 3.795 1.00 25.16 84 LEU D O 1
ATOM 16141 N N . GLU D 1 91 ? 77.031 51.230 5.771 1.00 29.98 85 GLU D N 1
ATOM 16142 C CA . GLU D 1 91 ? 76.182 52.291 5.243 1.00 31.78 85 GLU D CA 1
ATOM 16143 C C . GLU D 1 91 ? 76.966 53.422 4.625 1.00 34.63 85 GLU D C 1
ATOM 16144 O O . GLU D 1 91 ? 76.448 54.100 3.776 1.00 38.85 85 GLU D O 1
ATOM 16150 N N . THR D 1 92 ? 78.182 53.669 5.083 1.00 35.14 86 THR D N 1
ATOM 16151 C CA . THR D 1 92 ? 78.951 54.807 4.608 1.00 34.82 86 THR D CA 1
ATOM 16152 C C . THR D 1 92 ? 80.114 54.403 3.721 1.00 42.33 86 THR D C 1
ATOM 16153 O O . THR D 1 92 ? 80.861 55.238 3.285 1.00 47.25 86 THR D O 1
ATOM 16157 N N . LYS D 1 93 ? 80.327 53.113 3.508 1.00 42.95 87 LYS D N 1
ATOM 16158 C CA . LYS D 1 93 ? 81.371 52.636 2.590 1.00 39.19 87 LYS D CA 1
ATOM 16159 C C . LYS D 1 93 ? 81.286 51.117 2.461 1.00 39.33 87 LYS D C 1
ATOM 16160 O O . LYS D 1 93 ? 81.549 50.386 3.438 1.00 34.04 87 LYS D O 1
ATOM 16166 N N . ARG D 1 94 ? 80.825 50.652 1.309 1.00 42.82 88 ARG D N 1
ATOM 16167 C CA . ARG D 1 94 ? 80.646 49.220 1.099 1.00 49.33 88 ARG D CA 1
ATOM 16168 C C . ARG D 1 94 ? 82.029 48.582 1.074 1.00 43.56 88 ARG D C 1
ATOM 16169 O O . ARG D 1 94 ? 83.035 49.219 0.724 1.00 39.35 88 ARG D O 1
ATOM 16177 N N . ASP D 1 95 ? 82.089 47.396 1.649 1.00 35.58 89 ASP D N 1
ATOM 16178 C CA . ASP D 1 95 ? 83.319 46.670 1.771 1.00 31.40 89 ASP D CA 1
ATOM 16179 C C . ASP D 1 95 ? 82.843 45.225 1.696 1.00 32.80 89 ASP D C 1
ATOM 16180 O O . ASP D 1 95 ? 82.303 44.700 2.653 1.00 30.56 89 ASP D O 1
ATOM 16185 N N . PRO D 1 96 ? 82.993 44.606 0.517 1.00 32.40 90 PRO D N 1
ATOM 16186 C CA . PRO D 1 96 ? 82.551 43.235 0.329 1.00 32.09 90 PRO D CA 1
ATOM 16187 C C . PRO D 1 96 ? 83.246 42.231 1.239 1.00 28.44 90 PRO D C 1
ATOM 16188 O O . PRO D 1 96 ? 82.612 41.251 1.630 1.00 28.08 90 PRO D O 1
ATOM 16192 N N . GLU D 1 97 ? 84.493 42.472 1.603 1.00 26.42 91 GLU D N 1
ATOM 16193 C CA . GLU D 1 97 ? 85.177 41.584 2.551 1.00 31.73 91 GLU D CA 1
ATOM 16194 C C . GLU D 1 97 ? 84.609 41.670 3.931 1.00 27.52 91 GLU D C 1
ATOM 16195 O O . GLU D 1 97 ? 84.375 40.651 4.558 1.00 29.77 91 GLU D O 1
ATOM 16201 N N . LEU D 1 98 ? 84.412 42.885 4.401 1.00 25.18 92 LEU D N 1
ATOM 16202 C CA . LEU D 1 98 ? 83.810 43.087 5.714 1.00 25.73 92 LEU D CA 1
ATOM 16203 C C . LEU D 1 98 ? 82.402 42.517 5.720 1.00 24.18 92 LEU D C 1
ATOM 16204 O O . LEU D 1 98 ? 82.010 41.811 6.635 1.00 24.50 92 LEU D O 1
ATOM 16209 N N . GLU D 1 99 ? 81.670 42.769 4.657 1.00 21.93 93 GLU D N 1
ATOM 16210 C CA . GLU D 1 99 ? 80.339 42.244 4.555 1.00 28.37 93 GLU D CA 1
ATOM 16211 C C . GLU D 1 99 ? 80.280 40.684 4.547 1.00 27.58 93 GLU D C 1
ATOM 16212 O O . GLU D 1 99 ? 79.397 40.082 5.143 1.00 28.14 93 GLU D O 1
ATOM 16218 N N . LYS D 1 100 ? 81.254 40.073 3.915 1.00 31.26 94 LYS D N 1
ATOM 16219 C CA . LYS D 1 100 ? 81.441 38.628 3.926 1.00 35.59 94 LYS D CA 1
ATOM 16220 C C . LYS D 1 100 ? 81.755 38.077 5.353 1.00 34.28 94 LYS D C 1
ATOM 16221 O O . LYS D 1 100 ? 81.131 37.096 5.803 1.00 28.25 94 LYS D O 1
ATOM 16227 N N . LEU D 1 101 ? 82.659 38.739 6.085 1.00 28.60 95 LEU D N 1
ATOM 16228 C CA . LEU D 1 101 ? 82.877 38.389 7.503 1.00 27.36 95 LEU D CA 1
ATOM 16229 C C . LEU D 1 101 ? 81.582 38.375 8.269 1.00 22.94 95 LEU D C 1
ATOM 16230 O O . LEU D 1 101 ? 81.313 37.459 9.015 1.00 21.05 95 LEU D O 1
ATOM 16235 N N . ALA D 1 102 ? 80.814 39.451 8.141 1.00 23.51 96 ALA D N 1
ATOM 16236 C CA . ALA D 1 102 ? 79.569 39.576 8.894 1.00 22.94 96 ALA D CA 1
ATOM 16237 C C . ALA D 1 102 ? 78.601 38.489 8.483 1.00 21.55 96 ALA D C 1
ATOM 16238 O O . ALA D 1 102 ? 77.959 37.887 9.325 1.00 21.52 96 ALA D O 1
ATOM 16240 N N . ASP D 1 103 ? 78.451 38.282 7.163 1.00 21.61 97 ASP D N 1
ATOM 16241 C CA . ASP D 1 103 ? 77.544 37.255 6.668 1.00 24.01 97 ASP D CA 1
ATOM 16242 C C . ASP D 1 103 ? 77.864 35.868 7.218 1.00 21.85 97 ASP D C 1
ATOM 16243 O O . ASP D 1 103 ? 76.934 35.142 7.586 1.00 20.05 97 ASP D O 1
ATOM 16248 N N . ASP D 1 104 ? 79.136 35.561 7.377 1.00 23.47 98 ASP D N 1
ATOM 16249 C CA . ASP D 1 104 ? 79.576 34.260 7.894 1.00 27.32 98 ASP D CA 1
ATOM 16250 C C . ASP D 1 104 ? 79.270 34.145 9.392 1.00 24.13 98 ASP D C 1
ATOM 16251 O O . ASP D 1 104 ? 78.884 33.083 9.863 1.00 24.42 98 ASP D O 1
ATOM 16256 N N . VAL D 1 105 ? 79.474 35.239 10.140 1.00 23.62 99 VAL D N 1
ATOM 16257 C CA . VAL D 1 105 ? 79.162 35.246 11.560 1.00 21.28 99 VAL D CA 1
ATOM 16258 C C . VAL D 1 105 ? 77.677 35.029 11.696 1.00 19.48 99 VAL D C 1
ATOM 16259 O O . VAL D 1 105 ? 77.227 34.224 12.503 1.00 18.08 99 VAL D O 1
ATOM 16263 N N . ILE D 1 106 ? 76.918 35.704 10.860 1.00 19.05 100 ILE D N 1
ATOM 16264 C CA . ILE D 1 106 ? 75.481 35.607 10.932 1.00 20.39 100 ILE D CA 1
ATOM 16265 C C . ILE D 1 106 ? 74.979 34.187 10.652 1.00 19.61 100 ILE D C 1
ATOM 16266 O O . ILE D 1 106 ? 74.111 33.668 11.366 1.00 21.20 100 ILE D O 1
ATOM 16271 N N . GLU D 1 107 ? 75.583 33.508 9.701 1.00 20.51 101 GLU D N 1
ATOM 16272 C CA . GLU D 1 107 ? 75.186 32.113 9.421 1.00 21.61 101 GLU D CA 1
ATOM 16273 C C . GLU D 1 107 ? 75.547 31.199 10.621 1.00 20.37 101 GLU D C 1
ATOM 16274 O O . GLU D 1 107 ? 74.831 30.251 10.943 1.00 18.96 101 GLU D O 1
ATOM 16280 N N . LEU D 1 108 ? 76.684 31.471 11.234 1.00 19.28 102 LEU D N 1
ATOM 16281 C CA . LEU D 1 108 ? 77.087 30.751 12.432 1.00 20.34 102 LEU D CA 1
ATOM 16282 C C . LEU D 1 108 ? 76.090 30.968 13.569 1.00 19.99 102 LEU D C 1
ATOM 16283 O O . LEU D 1 108 ? 75.666 30.024 14.230 1.00 19.24 102 LEU D O 1
ATOM 16288 N N . LEU D 1 109 ? 75.652 32.201 13.757 1.00 19.51 103 LEU D N 1
ATOM 16289 C CA . LEU D 1 109 ? 74.589 32.400 14.745 1.00 19.92 103 LEU D CA 1
ATOM 16290 C C . LEU D 1 109 ? 73.405 31.552 14.435 1.00 19.50 103 LEU D C 1
ATOM 16291 O O . LEU D 1 109 ? 72.824 30.939 15.322 1.00 21.40 103 LEU D O 1
ATOM 16296 N N . GLY D 1 110 ? 72.989 31.554 13.154 1.00 20.27 104 GLY D N 1
ATOM 16297 C CA . GLY D 1 110 ? 71.861 30.748 12.722 1.00 19.76 104 GLY D CA 1
ATOM 16298 C C . GLY D 1 110 ? 72.054 29.291 13.080 1.00 21.99 104 GLY D C 1
ATOM 16299 O O . GLY D 1 110 ? 71.086 28.599 13.451 1.00 23.11 104 GLY D O 1
ATOM 16300 N N . ARG D 1 111 ? 73.268 28.777 12.943 1.00 20.26 105 ARG D N 1
ATOM 16301 C CA . ARG D 1 111 ? 73.495 27.345 13.289 1.00 22.61 105 ARG D CA 1
ATOM 16302 C C . ARG D 1 111 ? 73.604 27.109 14.802 1.00 21.95 105 ARG D C 1
ATOM 16303 O O . ARG D 1 111 ? 73.332 26.032 15.239 1.00 22.68 105 ARG D O 1
ATOM 16311 N N . ALA D 1 112 ? 73.972 28.120 15.600 1.00 19.53 106 ALA D N 1
ATOM 16312 C CA . ALA D 1 112 ? 73.958 27.955 17.075 1.00 19.51 106 ALA D CA 1
ATOM 16313 C C . ALA D 1 112 ? 72.575 28.023 17.667 1.00 18.28 106 ALA D C 1
ATOM 16314 O O . ALA D 1 112 ? 72.336 27.716 18.823 1.00 19.42 106 ALA D O 1
ATOM 16316 N N . GLN D 1 113 ? 71.656 28.524 16.906 1.00 18.89 107 GLN D N 1
ATOM 16317 C CA . GLN D 1 113 ? 70.320 28.788 17.444 1.00 20.81 107 GLN D CA 1
ATOM 16318 C C . GLN D 1 113 ? 69.625 27.435 17.748 1.00 20.57 107 GLN D C 1
ATOM 16319 O O . GLN D 1 113 ? 69.599 26.566 16.903 1.00 21.57 107 GLN D O 1
ATOM 16325 N N . GLN D 1 114 ? 69.008 27.336 18.907 1.00 19.58 108 GLN D N 1
ATOM 16326 C CA . GLN D 1 114 ? 68.182 26.204 19.247 1.00 21.25 108 GLN D CA 1
ATOM 16327 C C . GLN D 1 114 ? 66.917 26.142 18.386 1.00 22.74 108 GLN D C 1
ATOM 16328 O O . GLN D 1 114 ? 66.498 27.137 17.793 1.00 25.69 108 GLN D O 1
ATOM 16334 N N . PRO D 1 115 ? 66.301 24.960 18.310 1.00 24.29 109 PRO D N 1
ATOM 16335 C CA . PRO D 1 115 ? 65.165 24.803 17.391 1.00 24.05 109 PRO D CA 1
ATOM 16336 C C . PRO D 1 115 ? 63.979 25.671 17.748 1.00 23.22 109 PRO D C 1
ATOM 16337 O O . PRO D 1 115 ? 63.194 26.021 16.872 1.00 27.00 109 PRO D O 1
ATOM 16341 N N . ASP D 1 116 ? 63.809 26.015 19.024 1.00 21.68 110 ASP D N 1
ATOM 16342 C CA . ASP D 1 116 ? 62.668 26.882 19.378 1.00 22.15 110 ASP D CA 1
ATOM 16343 C C . ASP D 1 116 ? 62.940 28.388 19.203 1.00 22.61 110 ASP D C 1
ATOM 16344 O O . ASP D 1 116 ? 62.056 29.199 19.447 1.00 23.37 110 ASP D O 1
ATOM 16349 N N . GLY D 1 117 ? 64.149 28.749 18.755 1.00 23.86 111 GLY D N 1
ATOM 16350 C CA . GLY D 1 117 ? 64.516 30.166 18.576 1.00 23.91 111 GLY D CA 1
ATOM 16351 C C . GLY D 1 117 ? 65.533 30.729 19.556 1.00 19.96 111 GLY D C 1
ATOM 16352 O O . GLY D 1 117 ? 66.183 31.726 19.259 1.00 20.68 111 GLY D O 1
ATOM 16353 N N . TYR D 1 118 ? 65.668 30.095 20.714 1.00 17.83 112 TYR D N 1
ATOM 16354 C CA . TYR D 1 118 ? 66.616 30.493 21.714 1.00 16.78 112 TYR D CA 1
ATOM 16355 C C . TYR D 1 118 ? 68.032 30.478 21.180 1.00 17.99 112 TYR D C 1
ATOM 16356 O O . TYR D 1 118 ? 68.473 29.512 20.578 1.00 18.35 112 TYR D O 1
ATOM 16365 N N . LEU D 1 119 ? 68.753 31.574 21.373 1.00 18.95 113 LEU D N 1
ATOM 16366 C CA . LEU D 1 119 ? 70.180 31.718 20.953 1.00 18.78 113 LEU D CA 1
ATOM 16367 C C . LEU D 1 119 ? 71.011 32.308 22.107 1.00 19.89 113 LEU D C 1
ATOM 16368 O O . LEU D 1 119 ? 70.946 33.529 22.415 1.00 19.28 113 LEU D O 1
ATOM 16373 N N . ASN D 1 120 ? 71.729 31.449 22.788 1.00 19.33 114 ASN D N 1
ATOM 16374 C CA . ASN D 1 120 ? 72.521 31.862 23.954 1.00 19.61 114 ASN D CA 1
ATOM 16375 C C . ASN D 1 120 ? 73.556 30.776 24.222 1.00 18.11 114 ASN D C 1
ATOM 16376 O O . ASN D 1 120 ? 73.196 29.633 24.541 1.00 17.04 114 ASN D O 1
ATOM 16381 N N . THR D 1 121 ? 74.834 31.118 24.047 1.00 17.82 115 THR D N 1
ATOM 16382 C CA . THR D 1 121 ? 75.890 30.152 24.149 1.00 17.79 115 THR D CA 1
ATOM 16383 C C . THR D 1 121 ? 76.056 29.634 25.578 1.00 20.14 115 THR D C 1
ATOM 16384 O O . THR D 1 121 ? 76.241 28.430 25.783 1.00 24.24 115 THR D O 1
ATOM 16388 N N . TYR D 1 122 ? 75.934 30.505 26.564 1.00 18.98 116 TYR D N 1
ATOM 16389 C CA . TYR D 1 122 ? 76.144 30.114 27.942 1.00 19.00 116 TYR D CA 1
ATOM 16390 C C . TYR D 1 122 ? 75.170 29.037 28.381 1.00 19.74 116 TYR D C 1
ATOM 16391 O O . TYR D 1 122 ? 75.555 28.048 28.974 1.00 20.56 116 TYR D O 1
ATOM 16400 N N . TYR D 1 123 ? 73.896 29.237 28.053 1.00 20.82 117 TYR D N 1
ATOM 16401 C CA . TYR D 1 123 ? 72.836 28.270 28.384 1.00 19.93 117 TYR D CA 1
ATOM 16402 C C . TYR D 1 123 ? 72.658 27.158 27.356 1.00 19.07 117 TYR D C 1
ATOM 16403 O O . TYR D 1 123 ? 71.774 26.352 27.476 1.00 23.57 117 TYR D O 1
ATOM 16412 N N . THR D 1 124 ? 73.491 27.132 26.352 1.00 20.24 118 THR D N 1
ATOM 16413 C CA . THR D 1 124 ? 73.576 25.997 25.494 1.00 23.01 118 THR D CA 1
ATOM 16414 C C . THR D 1 124 ? 74.745 25.094 25.877 1.00 23.36 118 THR D C 1
ATOM 16415 O O . THR D 1 124 ? 74.616 23.914 25.847 1.00 23.82 118 THR D O 1
ATOM 16419 N N . ILE D 1 125 ? 75.880 25.671 26.249 1.00 26.38 119 ILE D N 1
ATOM 16420 C CA . ILE D 1 125 ? 77.095 24.904 26.500 1.00 27.97 119 ILE D CA 1
ATOM 16421 C C . ILE D 1 125 ? 77.369 24.726 27.993 1.00 28.22 119 ILE D C 1
ATOM 16422 O O . ILE D 1 125 ? 77.553 23.614 28.458 1.00 26.91 119 ILE D O 1
ATOM 16427 N N . LYS D 1 126 ? 77.353 25.816 28.745 1.00 25.87 120 LYS D N 1
ATOM 16428 C CA . LYS D 1 126 ? 77.726 25.751 30.138 1.00 25.21 120 LYS D CA 1
ATOM 16429 C C . LYS D 1 126 ? 76.644 25.375 31.137 1.00 25.33 120 LYS D C 1
ATOM 16430 O O . LYS D 1 126 ? 76.931 24.646 32.053 1.00 24.94 120 LYS D O 1
ATOM 16436 N N . GLU D 1 127 ? 75.399 25.858 30.983 1.00 24.59 121 GLU D N 1
ATOM 16437 C CA . GLU D 1 127 ? 74.296 25.375 31.826 1.00 24.25 121 GLU D CA 1
ATOM 16438 C C . GLU D 1 127 ? 73.121 24.960 30.983 1.00 23.34 121 GLU D C 1
ATOM 16439 O O . GLU D 1 127 ? 72.044 25.558 31.059 1.00 20.44 121 GLU D O 1
ATOM 16445 N N . PRO D 1 128 ? 73.312 23.938 30.145 1.00 23.64 122 PRO D N 1
ATOM 16446 C CA . PRO D 1 128 ? 72.201 23.417 29.358 1.00 25.29 122 PRO D CA 1
ATOM 16447 C C . PRO D 1 128 ? 70.972 23.206 30.211 1.00 24.40 122 PRO D C 1
ATOM 16448 O O . PRO D 1 128 ? 71.089 22.780 31.339 1.00 24.68 122 PRO D O 1
ATOM 16452 N N . GLY D 1 129 ? 69.813 23.535 29.658 1.00 23.69 123 GLY D N 1
ATOM 16453 C CA . GLY D 1 129 ? 68.527 23.393 30.327 1.00 24.95 123 GLY D CA 1
ATOM 16454 C C . GLY D 1 129 ? 68.174 24.397 31.403 1.00 27.04 123 GLY D C 1
ATOM 16455 O O . GLY D 1 129 ? 67.047 24.384 31.899 1.00 29.26 123 GLY D O 1
ATOM 16456 N N . LYS D 1 130 ? 69.110 25.242 31.799 1.00 25.37 124 LYS D N 1
ATOM 16457 C CA . LYS D 1 130 ? 68.901 26.133 32.936 1.00 28.73 124 LYS D CA 1
ATOM 16458 C C . LYS D 1 130 ? 68.445 27.533 32.537 1.00 26.49 124 LYS D C 1
ATOM 16459 O O . LYS D 1 130 ? 68.414 28.441 33.368 1.00 26.24 124 LYS D O 1
ATOM 16465 N N . ARG D 1 131 ? 67.996 27.684 31.308 1.00 22.81 125 ARG D N 1
ATOM 16466 C CA . ARG D 1 131 ? 67.555 28.953 30.824 1.00 21.72 125 ARG D CA 1
ATOM 16467 C C . ARG D 1 131 ? 66.389 29.550 31.573 1.00 21.67 125 ARG D C 1
ATOM 16468 O O . ARG D 1 131 ? 65.527 28.887 32.178 1.00 19.83 125 ARG D O 1
ATOM 16476 N N . TRP D 1 132 ? 66.391 30.866 31.582 1.00 20.72 126 TRP D N 1
ATOM 16477 C CA . TRP D 1 132 ? 65.332 31.653 32.203 1.00 20.15 126 TRP D CA 1
ATOM 16478 C C . TRP D 1 132 ? 65.185 31.431 33.705 1.00 21.96 126 TRP D C 1
ATOM 16479 O O . TRP D 1 132 ? 64.173 31.785 34.278 1.00 24.71 126 TRP D O 1
ATOM 16503 N N . ASN D 1 134 ? 67.625 32.752 35.920 1.00 20.58 128 ASN D N 1
ATOM 16504 C CA . ASN D 1 134 ? 68.319 33.859 36.566 1.00 21.81 128 ASN D CA 1
ATOM 16505 C C . ASN D 1 134 ? 68.429 35.071 35.661 1.00 20.80 128 ASN D C 1
ATOM 16506 O O . ASN D 1 134 ? 69.490 35.463 35.156 1.00 23.42 128 ASN D O 1
ATOM 16511 N N . LEU D 1 135 ? 67.278 35.684 35.494 1.00 22.81 129 LEU D N 1
ATOM 16512 C CA . LEU D 1 135 ? 67.131 36.918 34.741 1.00 20.61 129 LEU D CA 1
ATOM 16513 C C . LEU D 1 135 ? 67.762 38.098 35.485 1.00 18.49 129 LEU D C 1
ATOM 16514 O O . LEU D 1 135 ? 68.162 39.066 34.863 1.00 15.50 129 LEU D O 1
ATOM 16519 N N . ARG D 1 136 ? 67.819 38.012 36.810 1.00 18.12 130 ARG D N 1
ATOM 16520 C CA . ARG D 1 136 ? 68.412 39.087 37.610 1.00 20.94 130 ARG D CA 1
ATOM 16521 C C . ARG D 1 136 ? 69.884 39.290 37.233 1.00 21.58 130 ARG D C 1
ATOM 16522 O O . ARG D 1 136 ? 70.309 40.418 37.070 1.00 22.60 130 ARG D O 1
ATOM 16530 N N . ASP D 1 137 ? 70.612 38.213 37.009 1.00 20.66 131 ASP D N 1
ATOM 16531 C CA . ASP D 1 137 ? 72.048 38.315 36.797 1.00 20.69 131 ASP D CA 1
ATOM 16532 C C . ASP D 1 137 ? 72.529 37.923 35.441 1.00 19.45 131 ASP D C 1
ATOM 16533 O O . ASP D 1 137 ? 73.596 38.401 35.026 1.00 17.81 131 ASP D O 1
ATOM 16538 N N . ASN D 1 138 ? 71.855 36.992 34.742 1.00 19.08 132 ASN D N 1
ATOM 16539 C CA . ASN D 1 138 ? 72.572 36.364 33.620 1.00 19.07 132 ASN D CA 1
ATOM 16540 C C . ASN D 1 138 ? 72.314 36.891 32.205 1.00 17.54 132 ASN D C 1
ATOM 16541 O O . ASN D 1 138 ? 72.792 36.304 31.226 1.00 17.81 132 ASN D O 1
ATOM 16546 N N . HIS D 1 139 ? 71.644 38.024 32.096 1.00 16.46 133 HIS D N 1
ATOM 16547 C CA . HIS D 1 139 ? 71.739 38.870 30.860 1.00 17.28 133 HIS D CA 1
ATOM 16548 C C . HIS D 1 139 ? 71.196 38.285 29.561 1.00 17.03 133 HIS D C 1
ATOM 16549 O O . HIS D 1 139 ? 71.546 38.723 28.462 1.00 18.71 133 HIS D O 1
ATOM 16556 N N . GLU D 1 140 ? 70.358 37.281 29.670 1.00 17.66 134 GLU D N 1
ATOM 16557 C CA . GLU D 1 140 ? 69.794 36.607 28.497 1.00 18.90 134 GLU D CA 1
ATOM 16558 C C . GLU D 1 140 ? 69.060 37.542 27.565 1.00 17.34 134 GLU D C 1
ATOM 16559 O O . GLU D 1 140 ? 69.334 37.565 26.370 1.00 17.68 134 GLU D O 1
ATOM 16565 N N . LEU D 1 141 ? 68.106 38.280 28.115 1.00 16.63 135 LEU D N 1
ATOM 16566 C CA . LEU D 1 141 ? 67.373 39.255 27.351 1.00 17.58 135 LEU D CA 1
ATOM 16567 C C . LEU D 1 141 ? 68.269 40.420 26.890 1.00 16.10 135 LEU D C 1
ATOM 16568 O O . LEU D 1 141 ? 68.108 40.931 25.788 1.00 16.24 135 LEU D O 1
ATOM 16573 N N . TYR D 1 142 ? 69.257 40.768 27.700 1.00 18.66 136 TYR D N 1
ATOM 16574 C CA . TYR D 1 142 ? 70.256 41.803 27.330 1.00 16.99 136 TYR D CA 1
ATOM 16575 C C . TYR D 1 142 ? 71.038 41.376 26.114 1.00 18.59 136 TYR D C 1
ATOM 16576 O O . TYR D 1 142 ? 71.166 42.135 25.135 1.00 16.72 136 TYR D O 1
ATOM 16585 N N . CYS D 1 143 ? 71.505 40.123 26.102 1.00 18.05 137 CYS D N 1
ATOM 16586 C CA . CYS D 1 143 ? 72.189 39.651 24.894 1.00 18.51 137 CYS D CA 1
ATOM 16587 C C . CYS D 1 143 ? 71.230 39.597 23.692 1.00 18.28 137 CYS D C 1
ATOM 16588 O O . CYS D 1 143 ? 71.604 39.976 22.564 1.00 15.56 137 CYS D O 1
ATOM 16591 N N . ALA D 1 144 ? 70.020 39.138 23.928 1.00 16.64 138 ALA D N 1
ATOM 16592 C CA . ALA D 1 144 ? 69.071 39.035 22.849 1.00 18.43 138 ALA D CA 1
ATOM 16593 C C . ALA D 1 144 ? 68.812 40.416 22.278 1.00 18.03 138 ALA D C 1
ATOM 16594 O O . ALA D 1 144 ? 68.787 40.619 21.058 1.00 18.78 138 ALA D O 1
ATOM 16596 N N . GLY D 1 145 ? 68.668 41.380 23.163 1.00 18.90 139 GLY D N 1
ATOM 16597 C CA . GLY D 1 145 ? 68.432 42.783 22.738 1.00 17.46 139 GLY D CA 1
ATOM 16598 C C . GLY D 1 145 ? 69.552 43.253 21.871 1.00 17.11 139 GLY D C 1
ATOM 16599 O O . GLY D 1 145 ? 69.341 43.849 20.824 1.00 15.65 139 GLY D O 1
ATOM 16600 N N . HIS D 1 146 ? 70.780 42.980 22.295 1.00 16.97 140 HIS D N 1
ATOM 16601 C CA . HIS D 1 146 ? 71.919 43.485 21.508 1.00 17.95 140 HIS D CA 1
ATOM 16602 C C . HIS D 1 146 ? 72.003 42.882 20.144 1.00 18.63 140 HIS D C 1
ATOM 16603 O O . HIS D 1 146 ? 72.322 43.557 19.191 1.00 17.50 140 HIS D O 1
ATOM 16610 N N . LEU D 1 147 ? 71.715 41.592 20.083 1.00 17.55 141 LEU D N 1
ATOM 16611 C CA . LEU D 1 147 ? 71.656 40.890 18.838 1.00 19.45 141 LEU D CA 1
ATOM 16612 C C . LEU D 1 147 ? 70.539 41.441 17.900 1.00 19.56 141 LEU D C 1
ATOM 16613 O O . LEU D 1 147 ? 70.754 41.620 16.696 1.00 16.59 141 LEU D O 1
ATOM 16618 N N . ILE D 1 148 ? 69.375 41.671 18.469 1.00 21.07 142 ILE D N 1
ATOM 16619 C CA . ILE D 1 148 ? 68.282 42.332 17.741 1.00 20.82 142 ILE D CA 1
ATOM 16620 C C . ILE D 1 148 ? 68.718 43.666 17.154 1.00 20.24 142 ILE D C 1
ATOM 16621 O O . ILE D 1 148 ? 68.554 43.906 15.949 1.00 18.92 142 ILE D O 1
ATOM 16626 N N . GLU D 1 149 ? 69.332 44.527 17.975 1.00 19.93 143 GLU D N 1
ATOM 16627 C CA . GLU D 1 149 ? 69.804 45.813 17.451 1.00 19.76 143 GLU D CA 1
ATOM 16628 C C . GLU D 1 149 ? 70.727 45.616 16.265 1.00 19.05 143 GLU D C 1
ATOM 16629 O O . GLU D 1 149 ? 70.669 46.363 15.307 1.00 16.73 143 GLU D O 1
ATOM 16635 N N . ALA D 1 150 ? 71.631 44.645 16.369 1.00 18.31 144 ALA D N 1
ATOM 16636 C CA . ALA D 1 150 ? 72.606 44.439 15.307 1.00 15.50 144 ALA D CA 1
ATOM 16637 C C . ALA D 1 150 ? 71.899 43.996 14.052 1.00 15.97 144 ALA D C 1
ATOM 16638 O O . ALA D 1 150 ? 72.242 44.438 12.934 1.00 19.64 144 ALA D O 1
ATOM 16640 N N . ALA D 1 151 ? 70.936 43.103 14.191 1.00 15.39 145 ALA D N 1
ATOM 16641 C CA . ALA D 1 151 ? 70.204 42.579 13.031 1.00 17.94 145 ALA D CA 1
ATOM 16642 C C . ALA D 1 151 ? 69.379 43.670 12.326 1.00 18.56 145 ALA D C 1
ATOM 16643 O O . ALA D 1 151 ? 69.331 43.726 11.109 1.00 18.37 145 ALA D O 1
ATOM 16645 N N . VAL D 1 152 ? 68.699 44.494 13.107 1.00 19.94 146 VAL D N 1
ATOM 16646 C CA . VAL D 1 152 ? 67.949 45.620 12.559 1.00 19.92 146 VAL D CA 1
ATOM 16647 C C . VAL D 1 152 ? 68.908 46.511 11.760 1.00 22.05 146 VAL D C 1
ATOM 16648 O O . VAL D 1 152 ? 68.662 46.835 10.585 1.00 20.98 146 VAL D O 1
ATOM 16652 N N . ALA D 1 153 ? 70.031 46.858 12.366 1.00 21.04 147 ALA D N 1
ATOM 16653 C CA . ALA D 1 153 ? 70.982 47.770 11.706 1.00 21.17 147 ALA D CA 1
ATOM 16654 C C . ALA D 1 153 ? 71.546 47.164 10.455 1.00 21.48 147 ALA D C 1
ATOM 16655 O O . ALA D 1 153 ? 71.768 47.846 9.472 1.00 19.56 147 ALA D O 1
ATOM 16657 N N . TYR D 1 154 ? 71.866 45.871 10.527 1.00 20.94 148 TYR D N 1
ATOM 16658 C CA . TYR D 1 154 ? 72.468 45.179 9.407 1.00 18.83 148 TYR D CA 1
ATOM 16659 C C . TYR D 1 154 ? 71.445 45.122 8.244 1.00 21.83 148 TYR D C 1
ATOM 16660 O O . TYR D 1 154 ? 71.822 45.254 7.067 1.00 22.83 148 TYR D O 1
ATOM 16669 N N . PHE D 1 155 ? 70.188 44.856 8.531 1.00 20.71 149 PHE D N 1
ATOM 16670 C CA . PHE D 1 155 ? 69.173 44.904 7.465 1.00 22.80 149 PHE D CA 1
ATOM 16671 C C . PHE D 1 155 ? 69.040 46.283 6.776 1.00 21.30 149 PHE D C 1
ATOM 16672 O O . PHE D 1 155 ? 69.022 46.388 5.560 1.00 21.81 149 PHE D O 1
ATOM 16680 N N . ARG D 1 156 ? 68.973 47.323 7.568 1.00 23.16 150 ARG D N 1
ATOM 16681 C CA . ARG D 1 156 ? 68.878 48.705 7.075 1.00 25.34 150 ARG D CA 1
ATOM 16682 C C . ARG D 1 156 ? 70.078 49.053 6.274 1.00 26.82 150 ARG D C 1
ATOM 16683 O O . ARG D 1 156 ? 69.930 49.780 5.280 1.00 27.92 150 ARG D O 1
ATOM 16691 N N . ALA D 1 157 ? 71.247 48.509 6.633 1.00 23.74 151 ALA D N 1
ATOM 16692 C CA . ALA D 1 157 ? 72.473 48.822 5.868 1.00 25.35 151 ALA D CA 1
ATOM 16693 C C . ALA D 1 157 ? 72.654 48.037 4.576 1.00 25.29 151 ALA D C 1
ATOM 16694 O O . ALA D 1 157 ? 73.235 48.552 3.623 1.00 25.10 151 ALA D O 1
ATOM 16696 N N . THR D 1 158 ? 72.269 46.764 4.566 1.00 25.37 152 THR D N 1
ATOM 16697 C CA . THR D 1 158 ? 72.616 45.889 3.442 1.00 24.88 152 THR D CA 1
ATOM 16698 C C . THR D 1 158 ? 71.419 45.375 2.668 1.00 27.28 152 THR D C 1
ATOM 16699 O O . THR D 1 158 ? 71.601 44.805 1.603 1.00 27.31 152 THR D O 1
ATOM 16703 N N . GLY D 1 159 ? 70.217 45.467 3.235 1.00 27.01 153 GLY D N 1
ATOM 16704 C CA . GLY D 1 159 ? 69.036 44.813 2.664 1.00 26.56 153 GLY D CA 1
ATOM 16705 C C . GLY D 1 159 ? 68.958 43.303 2.924 1.00 29.72 153 GLY D C 1
ATOM 16706 O O . GLY D 1 159 ? 67.963 42.676 2.604 1.00 30.24 153 GLY D O 1
ATOM 16707 N N . LYS D 1 160 ? 69.983 42.712 3.540 1.00 26.95 154 LYS D N 1
ATOM 16708 C CA . LYS D 1 160 ? 69.975 41.267 3.834 1.00 26.82 154 LYS D CA 1
ATOM 16709 C C . LYS D 1 160 ? 69.280 40.938 5.128 1.00 27.60 154 LYS D C 1
ATOM 16710 O O . LYS D 1 160 ? 69.658 41.410 6.203 1.00 31.00 154 LYS D O 1
ATOM 16716 N N . ARG D 1 161 ? 68.271 40.092 5.038 1.00 29.33 155 ARG D N 1
ATOM 16717 C CA . ARG D 1 161 ? 67.339 39.871 6.141 1.00 30.53 155 ARG D CA 1
ATOM 16718 C C . ARG D 1 161 ? 67.544 38.583 6.924 1.00 25.97 155 ARG D C 1
ATOM 16719 O O . ARG D 1 161 ? 66.838 38.317 7.875 1.00 24.26 155 ARG D O 1
ATOM 16727 N N . ARG D 1 162 ? 68.516 37.800 6.522 1.00 22.03 156 ARG D N 1
ATOM 16728 C CA . ARG D 1 162 ? 68.834 36.606 7.235 1.00 24.40 156 ARG D CA 1
ATOM 16729 C C . ARG D 1 162 ? 68.977 36.822 8.777 1.00 23.36 156 ARG D C 1
ATOM 16730 O O . ARG D 1 162 ? 68.396 36.077 9.580 1.00 24.26 156 ARG D O 1
ATOM 16738 N N . PHE D 1 163 ? 69.733 37.845 9.181 1.00 21.69 157 PHE D N 1
ATOM 16739 C CA . PHE D 1 163 ? 70.023 38.039 10.622 1.00 19.94 157 PHE D CA 1
ATOM 16740 C C . PHE D 1 163 ? 68.717 38.464 11.235 1.00 20.23 157 PHE D C 1
ATOM 16741 O O . PHE D 1 163 ? 68.319 37.991 12.300 1.00 19.16 157 PHE D O 1
ATOM 16749 N N . LEU D 1 164 ? 67.992 39.340 10.551 1.00 20.00 158 LEU D N 1
ATOM 16750 C CA . LEU D 1 164 ? 66.691 39.758 11.048 1.00 22.47 158 LEU D CA 1
ATOM 16751 C C . LEU D 1 164 ? 65.725 38.592 11.234 1.00 22.25 158 LEU D C 1
ATOM 16752 O O . LEU D 1 164 ? 65.011 38.565 12.225 1.00 22.69 158 LEU D O 1
ATOM 16757 N N . ASP D 1 165 ? 65.723 37.626 10.304 1.00 21.70 159 ASP D N 1
ATOM 16758 C CA . ASP D 1 165 ? 64.874 36.427 10.421 1.00 25.05 159 ASP D CA 1
ATOM 16759 C C . ASP D 1 165 ? 65.247 35.560 11.638 1.00 24.32 159 ASP D C 1
ATOM 16760 O O . ASP D 1 165 ? 64.404 35.157 12.390 1.00 22.40 159 ASP D O 1
ATOM 16765 N N . ILE D 1 166 ? 66.528 35.328 11.821 1.00 21.99 160 ILE D N 1
ATOM 16766 C CA . ILE D 1 166 ? 67.021 34.596 13.004 1.00 20.92 160 ILE D CA 1
ATOM 16767 C C . ILE D 1 166 ? 66.565 35.287 14.282 1.00 19.14 160 ILE D C 1
ATOM 16768 O O . ILE D 1 166 ? 66.011 34.652 15.185 1.00 18.81 160 ILE D O 1
ATOM 16781 N N . CYS D 1 168 ? 64.078 37.541 14.746 1.00 19.90 162 CYS D N 1
ATOM 16782 C CA . CYS D 1 168 ? 62.600 37.504 14.887 1.00 21.41 162 CYS D CA 1
ATOM 16783 C C . CYS D 1 168 ? 62.129 36.165 15.451 1.00 22.42 162 CYS D C 1
ATOM 16784 O O . CYS D 1 168 ? 61.189 36.152 16.215 1.00 20.28 162 CYS D O 1
ATOM 16787 N N . LYS D 1 169 ? 62.812 35.060 15.118 1.00 24.00 163 LYS D N 1
ATOM 16788 C CA . LYS D 1 169 ? 62.461 33.762 15.700 1.00 27.32 163 LYS D CA 1
ATOM 16789 C C . LYS D 1 169 ? 62.716 33.838 17.192 1.00 23.39 163 LYS D C 1
ATOM 16790 O O . LYS D 1 169 ? 61.921 33.379 17.986 1.00 23.64 163 LYS D O 1
ATOM 16796 N N . TYR D 1 170 ? 63.840 34.416 17.584 1.00 20.07 164 TYR D N 1
ATOM 16797 C CA . TYR D 1 170 ? 64.164 34.493 19.037 1.00 17.59 164 TYR D CA 1
ATOM 16798 C C . TYR D 1 170 ? 63.165 35.448 19.681 1.00 17.57 164 TYR D C 1
ATOM 16799 O O . TYR D 1 170 ? 62.565 35.140 20.715 1.00 16.54 164 TYR D O 1
ATOM 16808 N N . ALA D 1 171 ? 62.932 36.612 19.073 1.00 18.41 165 ALA D N 1
ATOM 16809 C CA . ALA D 1 171 ? 61.988 37.583 19.691 1.00 18.78 165 ALA D CA 1
ATOM 16810 C C . ALA D 1 171 ? 60.583 36.967 19.867 1.00 20.21 165 ALA D C 1
ATOM 16811 O O . ALA D 1 171 ? 59.922 37.155 20.903 1.00 21.62 165 ALA D O 1
ATOM 16813 N N . ASP D 1 172 ? 60.117 36.253 18.841 1.00 20.57 166 ASP D N 1
ATOM 16814 C CA . ASP D 1 172 ? 58.826 35.521 18.963 1.00 23.22 166 ASP D CA 1
ATOM 16815 C C . ASP D 1 172 ? 58.865 34.513 20.100 1.00 20.45 166 ASP D C 1
ATOM 16816 O O . ASP D 1 172 ? 57.937 34.436 20.905 1.00 20.85 166 ASP D O 1
ATOM 16821 N N . TYR D 1 173 ? 59.942 33.728 20.176 1.00 19.12 167 TYR D N 1
ATOM 16822 C CA . TYR D 1 173 ? 60.078 32.773 21.311 1.00 19.70 167 TYR D CA 1
ATOM 16823 C C . TYR D 1 173 ? 60.019 33.529 22.638 1.00 19.48 167 TYR D C 1
ATOM 16824 O O . TYR D 1 173 ? 59.271 33.156 23.563 1.00 22.17 167 TYR D O 1
ATOM 16833 N N . ILE D 1 174 ? 60.807 34.611 22.750 1.00 18.50 168 ILE D N 1
ATOM 16834 C CA . ILE D 1 174 ? 60.807 35.392 24.003 1.00 19.66 168 ILE D CA 1
ATOM 16835 C C . ILE D 1 174 ? 59.363 35.805 24.369 1.00 19.21 168 ILE D C 1
ATOM 16836 O O . ILE D 1 174 ? 58.959 35.816 25.539 1.00 19.16 168 ILE D O 1
ATOM 16841 N N . GLY D 1 175 ? 58.625 36.230 23.350 1.00 19.68 169 GLY D N 1
ATOM 16842 C CA . GLY D 1 175 ? 57.194 36.597 23.492 1.00 20.52 169 GLY D CA 1
ATOM 16843 C C . GLY D 1 175 ? 56.301 35.488 24.006 1.00 21.95 169 GLY D C 1
ATOM 16844 O O . GLY D 1 175 ? 55.366 35.774 24.709 1.00 25.05 169 GLY D O 1
ATOM 16845 N N . THR D 1 176 ? 56.584 34.228 23.685 1.00 21.25 170 THR D N 1
ATOM 16846 C CA . THR D 1 176 ? 55.828 33.145 24.249 1.00 20.77 170 THR D CA 1
ATOM 16847 C C . THR D 1 176 ? 56.194 32.929 25.690 1.00 24.04 170 THR D C 1
ATOM 16848 O O . THR D 1 176 ? 55.335 32.539 26.483 1.00 25.24 170 THR D O 1
ATOM 16852 N N . VAL D 1 177 ? 57.454 33.137 26.051 1.00 23.21 171 VAL D N 1
ATOM 16853 C CA . VAL D 1 177 ? 57.918 32.820 27.413 1.00 20.34 171 VAL D CA 1
ATOM 16854 C C . VAL D 1 177 ? 57.490 33.864 28.438 1.00 20.99 171 VAL D C 1
ATOM 16855 O O . VAL D 1 177 ? 57.114 33.519 29.538 1.00 19.44 171 VAL D O 1
ATOM 16859 N N . PHE D 1 178 ? 57.605 35.147 28.083 1.00 21.18 172 PHE D N 1
ATOM 16860 C CA . PHE D 1 178 ? 57.429 36.209 29.059 1.00 22.35 172 PHE D CA 1
ATOM 16861 C C . PHE D 1 178 ? 56.128 36.965 28.899 1.00 23.38 172 PHE D C 1
ATOM 16862 O O . PHE D 1 178 ? 55.795 37.384 27.805 1.00 24.43 172 PHE D O 1
ATOM 16870 N N . GLY D 1 179 ? 55.440 37.184 30.010 1.00 22.74 173 GLY D N 1
ATOM 16871 C CA . GLY D 1 179 ? 54.193 37.899 29.943 1.00 27.19 173 GLY D CA 1
ATOM 16872 C C . GLY D 1 179 ? 53.306 37.592 31.120 1.00 28.05 173 GLY D C 1
ATOM 16873 O O . GLY D 1 179 ? 53.751 36.982 32.094 1.00 27.08 173 GLY D O 1
ATOM 16874 N N . ARG D 1 180 ? 52.056 38.044 31.023 1.00 30.92 174 ARG D N 1
ATOM 16875 C CA . ARG D 1 180 ? 51.064 37.820 32.087 1.00 38.06 174 ARG D CA 1
ATOM 16876 C C . ARG D 1 180 ? 50.070 36.697 31.713 1.00 36.28 174 ARG D C 1
ATOM 16877 O O . ARG D 1 180 ? 49.203 36.352 32.480 1.00 38.21 174 ARG D O 1
ATOM 16885 N N . GLY D 1 181 ? 50.256 36.129 30.527 1.00 35.84 175 GLY D N 1
ATOM 16886 C CA . GLY D 1 181 ? 49.404 35.086 29.972 1.00 32.92 175 GLY D CA 1
ATOM 16887 C C . GLY D 1 181 ? 49.594 33.710 30.589 1.00 31.19 175 GLY D C 1
ATOM 16888 O O . GLY D 1 181 ? 50.399 33.527 31.516 1.00 34.39 175 GLY D O 1
ATOM 16889 N N . GLU D 1 182 ? 48.852 32.731 30.049 1.00 30.16 176 GLU D N 1
ATOM 16890 C CA . GLU D 1 182 ? 48.947 31.348 30.520 1.00 33.15 176 GLU D CA 1
ATOM 16891 C C . GLU D 1 182 ? 50.366 30.786 30.384 1.00 30.49 176 GLU D C 1
ATOM 16892 O O . GLU D 1 182 ? 50.967 30.867 29.301 1.00 27.68 176 GLU D O 1
ATOM 16898 N N . GLY D 1 183 ? 50.860 30.201 31.466 1.00 28.91 177 GLY D N 1
ATOM 16899 C CA . GLY D 1 183 ? 52.187 29.554 31.464 1.00 31.00 177 GLY D CA 1
ATOM 16900 C C . GLY D 1 183 ? 53.386 30.534 31.349 1.00 34.37 177 GLY D C 1
ATOM 16901 O O . GLY D 1 183 ? 54.523 30.088 31.276 1.00 32.16 177 GLY D O 1
ATOM 16902 N N . GLN D 1 184 ? 53.130 31.848 31.326 1.00 32.46 178 GLN D N 1
ATOM 16903 C CA . GLN D 1 184 ? 54.193 32.782 31.057 1.00 31.46 178 GLN D CA 1
ATOM 16904 C C . GLN D 1 184 ? 54.953 33.204 32.335 1.00 29.54 178 GLN D C 1
ATOM 16905 O O . GLN D 1 184 ? 54.433 33.129 33.407 1.00 24.92 178 GLN D O 1
ATOM 16911 N N . ILE D 1 185 ? 56.215 33.607 32.185 1.00 26.19 179 ILE D N 1
ATOM 16912 C CA . ILE D 1 185 ? 57.011 34.108 33.335 1.00 24.92 179 ILE D CA 1
ATOM 16913 C C . ILE D 1 185 ? 56.779 35.625 33.405 1.00 21.99 179 ILE D C 1
ATOM 16914 O O . ILE D 1 185 ? 57.011 36.325 32.430 1.00 23.77 179 ILE D O 1
ATOM 16919 N N . PRO D 1 186 ? 56.364 36.147 34.554 1.00 20.74 180 PRO D N 1
ATOM 16920 C CA . PRO D 1 186 ? 56.106 37.561 34.707 1.00 21.07 180 PRO D CA 1
ATOM 16921 C C . PRO D 1 186 ? 57.395 38.316 35.041 1.00 21.20 180 PRO D C 1
ATOM 16922 O O . PRO D 1 186 ? 57.505 39.048 36.047 1.00 22.29 180 PRO D O 1
ATOM 16926 N N . GLY D 1 187 ? 58.377 38.096 34.191 1.00 20.35 181 GLY D N 1
ATOM 16927 C CA . GLY D 1 187 ? 59.749 38.490 34.440 1.00 18.93 181 GLY D CA 1
ATOM 16928 C C . GLY D 1 187 ? 60.244 39.535 33.475 1.00 16.72 181 GLY D C 1
ATOM 16929 O O . GLY D 1 187 ? 59.521 40.016 32.597 1.00 14.89 181 GLY D O 1
ATOM 16930 N N . TYR D 1 188 ? 61.515 39.828 33.635 1.00 18.24 182 TYR D N 1
ATOM 16931 C CA . TYR D 1 188 ? 62.225 40.893 32.925 1.00 18.81 182 TYR D CA 1
ATOM 16932 C C . TYR D 1 188 ? 63.716 40.836 33.328 1.00 17.59 182 TYR D C 1
ATOM 16933 O O . TYR D 1 188 ? 64.030 40.141 34.265 1.00 18.68 182 TYR D O 1
ATOM 16942 N N . ASP D 1 189 ? 64.630 41.428 32.542 1.00 18.12 183 ASP D N 1
ATOM 16943 C CA . ASP D 1 189 ? 66.096 41.232 32.724 1.00 18.80 183 ASP D CA 1
ATOM 16944 C C . ASP D 1 189 ? 66.588 42.220 33.776 1.00 21.37 183 ASP D C 1
ATOM 16945 O O . ASP D 1 189 ? 66.118 43.375 33.876 1.00 21.92 183 ASP D O 1
ATOM 16950 N N . GLY D 1 190 ? 67.542 41.750 34.572 1.00 22.61 184 GLY D N 1
ATOM 16951 C CA . GLY D 1 190 ? 68.280 42.591 35.533 1.00 21.50 184 GLY D CA 1
ATOM 16952 C C . GLY D 1 190 ? 69.066 43.698 34.840 1.00 21.32 184 GLY D C 1
ATOM 16953 O O . GLY D 1 190 ? 69.364 44.716 35.437 1.00 20.30 184 GLY D O 1
ATOM 16954 N N . HIS D 1 191 ? 69.372 43.510 33.565 1.00 19.56 185 HIS D N 1
ATOM 16955 C CA . HIS D 1 191 ? 69.961 44.548 32.777 1.00 19.04 185 HIS D CA 1
ATOM 16956 C C . HIS D 1 191 ? 69.090 44.899 31.570 1.00 19.33 185 HIS D C 1
ATOM 16957 O O . HIS D 1 191 ? 69.065 44.182 30.583 1.00 16.67 185 HIS D O 1
ATOM 16964 N N . GLN D 1 192 ? 68.440 46.056 31.658 1.00 17.15 186 GLN D N 1
ATOM 16965 C CA . GLN D 1 192 ? 67.598 46.546 30.626 1.00 16.48 186 GLN D CA 1
ATOM 16966 C C . GLN D 1 192 ? 68.377 46.726 29.349 1.00 16.96 186 GLN D C 1
ATOM 16967 O O . GLN D 1 192 ? 69.587 47.001 29.380 1.00 17.41 186 GLN D O 1
ATOM 16973 N N . GLU D 1 193 ? 67.677 46.526 28.238 1.00 14.62 187 GLU D N 1
ATOM 16974 C CA . GLU D 1 193 ? 68.195 46.598 26.884 1.00 15.33 187 GLU D CA 1
ATOM 16975 C C . GLU D 1 193 ? 67.171 46.023 25.911 1.00 14.64 187 GLU D C 1
ATOM 16976 O O . GLU D 1 193 ? 66.977 46.537 24.868 1.00 15.48 187 GLU D O 1
ATOM 16982 N N . ILE D 1 194 ? 66.544 44.908 26.273 1.00 16.35 188 ILE D N 1
ATOM 16983 C CA . ILE D 1 194 ? 65.609 44.228 25.398 1.00 17.35 188 ILE D CA 1
ATOM 16984 C C . ILE D 1 194 ? 64.455 45.186 25.027 1.00 16.16 188 ILE D C 1
ATOM 16985 O O . ILE D 1 194 ? 63.941 45.170 23.900 1.00 14.44 188 ILE D O 1
ATOM 16990 N N . GLU D 1 195 ? 64.118 46.070 25.956 1.00 16.49 189 GLU D N 1
ATOM 16991 C CA . GLU D 1 195 ? 62.957 46.969 25.759 1.00 17.95 189 GLU D CA 1
ATOM 16992 C C . GLU D 1 195 ? 63.240 47.970 24.626 1.00 20.12 189 GLU D C 1
ATOM 16993 O O . GLU D 1 195 ? 62.412 48.097 23.691 1.00 22.01 189 GLU D O 1
ATOM 16999 N N . LEU D 1 196 ? 64.422 48.595 24.605 1.00 18.56 190 LEU D N 1
ATOM 17000 C CA . LEU D 1 196 ? 64.706 49.525 23.522 1.00 18.68 190 LEU D CA 1
ATOM 17001 C C . LEU D 1 196 ? 64.965 48.743 22.219 1.00 21.05 190 LEU D C 1
ATOM 17002 O O . LEU D 1 196 ? 64.706 49.258 21.101 1.00 18.16 190 LEU D O 1
ATOM 17007 N N . ALA D 1 197 ? 65.513 47.527 22.335 1.00 17.18 191 ALA D N 1
ATOM 17008 C CA . ALA D 1 197 ? 65.787 46.766 21.133 1.00 18.88 191 ALA D CA 1
ATOM 17009 C C . ALA D 1 197 ? 64.479 46.361 20.397 1.00 18.83 191 ALA D C 1
ATOM 17010 O O . ALA D 1 197 ? 64.360 46.468 19.203 1.00 15.95 191 ALA D O 1
ATOM 17012 N N . LEU D 1 198 ? 63.538 45.871 21.165 1.00 18.70 192 LEU D N 1
ATOM 17013 C CA . LEU D 1 198 ? 62.241 45.535 20.645 1.00 22.20 192 LEU D CA 1
ATOM 17014 C C . LEU D 1 198 ? 61.555 46.697 19.926 1.00 25.03 192 LEU D C 1
ATOM 17015 O O . LEU D 1 198 ? 60.882 46.458 18.940 1.00 20.68 192 LEU D O 1
ATOM 17020 N N . LEU D 1 199 ? 61.726 47.937 20.400 1.00 25.90 193 LEU D N 1
ATOM 17021 C CA . LEU D 1 199 ? 61.198 49.081 19.661 1.00 26.83 193 LEU D CA 1
ATOM 17022 C C . LEU D 1 199 ? 61.830 49.201 18.294 1.00 27.29 193 LEU D C 1
ATOM 17023 O O . LEU D 1 199 ? 61.138 49.477 17.315 1.00 26.09 193 LEU D O 1
ATOM 17028 N N . LYS D 1 200 ? 63.129 49.029 18.213 1.00 23.80 194 LYS D N 1
ATOM 17029 C CA . LYS D 1 200 ? 63.763 49.076 16.915 1.00 25.92 194 LYS D CA 1
ATOM 17030 C C . LYS D 1 200 ? 63.252 47.928 15.992 1.00 24.46 194 LYS D C 1
ATOM 17031 O O . LYS D 1 200 ? 63.078 48.102 14.800 1.00 23.91 194 LYS D O 1
ATOM 17037 N N . LEU D 1 201 ? 63.061 46.740 16.546 1.00 23.02 195 LEU D N 1
ATOM 17038 C CA . LEU D 1 201 ? 62.616 45.603 15.754 1.00 22.98 195 LEU D CA 1
ATOM 17039 C C . LEU D 1 201 ? 61.171 45.885 15.236 1.00 24.27 195 LEU D C 1
ATOM 17040 O O . LEU D 1 201 ? 60.841 45.563 14.086 1.00 21.07 195 LEU D O 1
ATOM 17045 N N . TYR D 1 202 ? 60.327 46.434 16.117 1.00 22.19 196 TYR D N 1
ATOM 17046 C CA . TYR D 1 202 ? 59.022 46.913 15.713 1.00 26.95 196 TYR D CA 1
ATOM 17047 C C . TYR D 1 202 ? 59.063 47.948 14.556 1.00 28.89 196 TYR D C 1
ATOM 17048 O O . TYR D 1 202 ? 58.336 47.789 13.563 1.00 27.17 196 TYR D O 1
ATOM 17057 N N . GLU D 1 203 ? 59.975 48.918 14.634 1.00 25.75 197 GLU D N 1
ATOM 17058 C CA . GLU D 1 203 ? 60.065 49.934 13.611 1.00 26.69 197 GLU D CA 1
ATOM 17059 C C . GLU D 1 203 ? 60.412 49.353 12.277 1.00 27.83 197 GLU D C 1
ATOM 17060 O O . GLU D 1 203 ? 60.025 49.870 11.253 1.00 27.84 197 GLU D O 1
ATOM 17066 N N . VAL D 1 204 ? 61.199 48.291 12.253 1.00 27.85 198 VAL D N 1
ATOM 17067 C CA . VAL D 1 204 ? 61.605 47.771 10.985 1.00 25.44 198 VAL D CA 1
ATOM 17068 C C . VAL D 1 204 ? 60.687 46.693 10.483 1.00 24.08 198 VAL D C 1
ATOM 17069 O O . VAL D 1 204 ? 60.695 46.412 9.296 1.00 28.62 198 VAL D O 1
ATOM 17073 N N . THR D 1 205 ? 59.914 46.051 11.334 1.00 23.00 199 THR D N 1
ATOM 17074 C CA . THR D 1 205 ? 59.062 44.951 10.872 1.00 25.53 199 THR D CA 1
ATOM 17075 C C . THR D 1 205 ? 57.578 45.310 10.834 1.00 25.78 199 THR D C 1
ATOM 17076 O O . THR D 1 205 ? 56.816 44.613 10.194 1.00 26.44 199 THR D O 1
ATOM 17080 N N . GLY D 1 206 ? 57.152 46.296 11.608 1.00 24.28 200 GLY D N 1
ATOM 17081 C CA . GLY D 1 206 ? 55.725 46.592 11.753 1.00 23.63 200 GLY D CA 1
ATOM 17082 C C . GLY D 1 206 ? 54.948 45.570 12.575 1.00 25.92 200 GLY D C 1
ATOM 17083 O O . GLY D 1 206 ? 53.753 45.741 12.813 1.00 24.88 200 GLY D O 1
ATOM 17084 N N . ASN D 1 207 ? 55.637 44.539 13.079 1.00 26.02 201 ASN D N 1
ATOM 17085 C CA . ASN D 1 207 ? 55.015 43.568 13.964 1.00 24.99 201 ASN D CA 1
ATOM 17086 C C . ASN D 1 207 ? 54.729 44.116 15.388 1.00 27.20 201 ASN D C 1
ATOM 17087 O O . ASN D 1 207 ? 55.600 44.230 16.242 1.00 25.37 201 ASN D O 1
ATOM 17092 N N . GLU D 1 208 ? 53.463 44.414 15.635 1.00 30.22 202 GLU D N 1
ATOM 17093 C CA . GLU D 1 208 ? 52.991 44.974 16.897 1.00 30.65 202 GLU D CA 1
ATOM 17094 C C . GLU D 1 208 ? 53.245 44.116 18.121 1.00 26.67 202 GLU D C 1
ATOM 17095 O O . GLU D 1 208 ? 53.243 44.648 19.250 1.00 23.16 202 GLU D O 1
ATOM 17101 N N . ASN D 1 209 ? 53.394 42.812 17.960 1.00 27.09 203 ASN D N 1
ATOM 17102 C CA . ASN D 1 209 ? 53.771 42.015 19.112 1.00 25.54 203 ASN D CA 1
ATOM 17103 C C . ASN D 1 209 ? 55.034 42.556 19.819 1.00 24.67 203 ASN D C 1
ATOM 17104 O O . ASN D 1 209 ? 55.146 42.467 21.041 1.00 23.92 203 ASN D O 1
ATOM 17109 N N . TYR D 1 210 ? 55.973 43.096 19.041 1.00 21.44 204 TYR D N 1
ATOM 17110 C CA . TYR D 1 210 ? 57.292 43.508 19.565 1.00 21.67 204 TYR D CA 1
ATOM 17111 C C . TYR D 1 210 ? 57.150 44.783 20.369 1.00 21.50 204 TYR D C 1
ATOM 17112 O O . TYR D 1 210 ? 57.683 44.915 21.497 1.00 20.80 204 TYR D O 1
ATOM 17121 N N . LEU D 1 211 ? 56.290 45.662 19.869 1.00 22.78 205 LEU D N 1
ATOM 17122 C CA . LEU D 1 211 ? 55.944 46.880 20.589 1.00 25.91 205 LEU D CA 1
ATOM 17123 C C . LEU D 1 211 ? 55.284 46.553 21.902 1.00 23.95 205 LEU D C 1
ATOM 17124 O O . LEU D 1 211 ? 55.607 47.127 22.954 1.00 23.14 205 LEU D O 1
ATOM 17129 N N . LYS D 1 212 ? 54.355 45.613 21.862 1.00 24.95 206 LYS D N 1
ATOM 17130 C CA . LYS D 1 212 ? 53.627 45.249 23.090 1.00 25.80 206 LYS D CA 1
ATOM 17131 C C . LYS D 1 212 ? 54.470 44.479 24.100 1.00 23.22 206 LYS D C 1
ATOM 17132 O O . LYS D 1 212 ? 54.282 44.591 25.308 1.00 21.04 206 LYS D O 1
ATOM 17138 N N . LEU D 1 213 ? 55.395 43.681 23.580 1.00 21.52 207 LEU D N 1
ATOM 17139 C CA . LEU D 1 213 ? 56.309 42.950 24.429 1.00 20.67 207 LEU D CA 1
ATOM 17140 C C . LEU D 1 213 ? 57.236 43.983 25.170 1.00 19.64 207 LEU D C 1
ATOM 17141 O O . LEU D 1 213 ? 57.399 43.930 26.391 1.00 16.54 207 LEU D O 1
ATOM 17146 N N . SER D 1 214 ? 57.768 44.957 24.421 1.00 20.44 208 SER D N 1
ATOM 17147 C CA . SER D 1 214 ? 58.548 46.064 25.036 1.00 23.58 208 SER D CA 1
ATOM 17148 C C . SER D 1 214 ? 57.755 46.769 26.148 1.00 22.09 208 SER D C 1
ATOM 17149 O O . SER D 1 214 ? 58.204 46.857 27.283 1.00 22.63 208 SER D O 1
ATOM 17152 N N . GLN D 1 215 ? 56.528 47.160 25.835 1.00 21.77 209 GLN D N 1
ATOM 17153 C CA . GLN D 1 215 ? 55.624 47.741 26.845 1.00 23.13 209 GLN D CA 1
ATOM 17154 C C . GLN D 1 215 ? 55.406 46.826 28.033 1.00 22.86 209 GLN D C 1
ATOM 17155 O O . GLN D 1 215 ? 55.361 47.282 29.187 1.00 22.84 209 GLN D O 1
ATOM 17161 N N . TYR D 1 216 ? 55.217 45.526 27.775 1.00 19.86 210 TYR D N 1
ATOM 17162 C CA . TYR D 1 216 ? 55.029 44.595 28.869 1.00 19.68 210 TYR D CA 1
ATOM 17163 C C . TYR D 1 216 ? 56.244 44.606 29.805 1.00 19.17 210 TYR D C 1
ATOM 17164 O O . TYR D 1 216 ? 56.120 44.631 31.034 1.00 19.76 210 TYR D O 1
ATOM 17173 N N . PHE D 1 217 ? 57.442 44.536 29.246 1.00 18.56 211 PHE D N 1
ATOM 17174 C CA . PHE D 1 217 ? 58.651 44.465 30.122 1.00 17.33 211 PHE D CA 1
ATOM 17175 C C . PHE D 1 217 ? 58.780 45.714 31.008 1.00 16.62 211 PHE D C 1
ATOM 17176 O O . PHE D 1 217 ? 59.095 45.643 32.197 1.00 17.02 211 PHE D O 1
ATOM 17184 N N . ILE D 1 218 ? 58.512 46.855 30.415 1.00 18.13 212 ILE D N 1
ATOM 17185 C CA . ILE D 1 218 ? 58.561 48.143 31.155 1.00 20.50 212 ILE D CA 1
ATOM 17186 C C . ILE D 1 218 ? 57.447 48.262 32.193 1.00 23.53 212 ILE D C 1
ATOM 17187 O O . ILE D 1 218 ? 57.726 48.633 33.329 1.00 23.31 212 ILE D O 1
ATOM 17192 N N . ASP D 1 219 ? 56.202 47.890 31.827 1.00 22.68 213 ASP D N 1
ATOM 17193 C CA . ASP D 1 219 ? 55.103 47.962 32.823 1.00 23.46 213 ASP D CA 1
ATOM 17194 C C . ASP D 1 219 ? 55.239 46.987 33.947 1.00 21.55 213 ASP D C 1
ATOM 17195 O O . ASP D 1 219 ? 54.775 47.263 35.051 1.00 23.98 213 ASP D O 1
ATOM 17200 N N . GLN D 1 220 ? 55.914 45.862 33.718 1.00 21.92 214 GLN D N 1
ATOM 17201 C CA . GLN D 1 220 ? 55.978 44.839 34.762 1.00 21.45 214 GLN D CA 1
ATOM 17202 C C . GLN D 1 220 ? 57.041 45.095 35.823 1.00 22.32 214 GLN D C 1
ATOM 17203 O O . GLN D 1 220 ? 56.974 44.578 36.934 1.00 18.23 214 GLN D O 1
ATOM 17209 N N . ARG D 1 221 ? 58.105 45.803 35.418 1.00 24.82 215 ARG D N 1
ATOM 17210 C CA . ARG D 1 221 ? 59.290 46.036 36.267 1.00 21.58 215 ARG D CA 1
ATOM 17211 C C . ARG D 1 221 ? 58.899 46.738 37.565 1.00 22.41 215 ARG D C 1
ATOM 17212 O O . ARG D 1 221 ? 58.136 47.726 37.564 1.00 21.82 215 ARG D O 1
ATOM 17220 N N . GLY D 1 222 ? 59.373 46.173 38.666 1.00 22.45 216 GLY D N 1
ATOM 17221 C CA . GLY D 1 222 ? 59.110 46.749 39.974 1.00 25.79 216 GLY D CA 1
ATOM 17222 C C . GLY D 1 222 ? 57.780 46.390 40.602 1.00 27.68 216 GLY D C 1
ATOM 17223 O O . GLY D 1 222 ? 57.505 46.854 41.707 1.00 30.45 216 GLY D O 1
ATOM 17224 N N . GLN D 1 223 ? 56.946 45.613 39.912 1.00 28.85 217 GLN D N 1
ATOM 17225 C CA . GLN D 1 223 ? 55.656 45.196 40.475 1.00 34.05 217 GLN D CA 1
ATOM 17226 C C . GLN D 1 223 ? 55.874 44.214 41.572 1.00 33.20 217 GLN D C 1
ATOM 17227 O O . GLN D 1 223 ? 56.832 43.412 41.538 1.00 32.83 217 GLN D O 1
ATOM 17233 N N . GLN D 1 224 ? 55.010 44.291 42.579 1.00 39.76 218 GLN D N 1
ATOM 17234 C CA . GLN D 1 224 ? 55.029 43.382 43.753 1.00 45.88 218 GLN D CA 1
ATOM 17235 C C . GLN D 1 224 ? 53.999 42.268 43.486 1.00 38.95 218 GLN D C 1
ATOM 17236 O O . GLN D 1 224 ? 53.024 42.501 42.818 1.00 38.45 218 GLN D O 1
ATOM 17242 N N . PRO D 1 225 ? 54.275 41.024 43.905 1.00 39.88 219 PRO D N 1
ATOM 17243 C CA . PRO D 1 225 ? 55.528 40.565 44.527 1.00 35.70 219 PRO D CA 1
ATOM 17244 C C . PRO D 1 225 ? 56.677 40.584 43.507 1.00 31.42 219 PRO D C 1
ATOM 17245 O O . PRO D 1 225 ? 56.474 40.322 42.313 1.00 30.93 219 PRO D O 1
ATOM 17249 N N . TYR D 1 226 ? 57.868 40.857 43.986 1.00 30.39 220 TYR D N 1
ATOM 17250 C CA . TYR D 1 226 ? 59.005 41.037 43.119 1.00 29.73 220 TYR D CA 1
ATOM 17251 C C . TYR D 1 226 ? 59.363 39.777 42.337 1.00 28.94 220 TYR D C 1
ATOM 17252 O O . TYR D 1 226 ? 59.654 38.738 42.921 1.00 30.70 220 TYR D O 1
ATOM 17261 N N . TYR D 1 227 ? 59.419 39.884 41.015 1.00 27.43 221 TYR D N 1
ATOM 17262 C CA . TYR D 1 227 ? 59.856 38.763 40.207 1.00 27.54 221 TYR D CA 1
ATOM 17263 C C . TYR D 1 227 ? 61.261 38.231 40.619 1.00 29.20 221 TYR D C 1
ATOM 17264 O O . TYR D 1 227 ? 61.473 37.016 40.719 1.00 24.37 221 TYR D O 1
ATOM 17273 N N . PHE D 1 228 ? 62.183 39.133 40.936 1.00 24.93 222 PHE D N 1
ATOM 17274 C CA . PHE D 1 228 ? 63.520 38.692 41.293 1.00 25.16 222 PHE D CA 1
ATOM 17275 C C . PHE D 1 228 ? 63.546 37.945 42.612 1.00 25.82 222 PHE D C 1
ATOM 17276 O O . PHE D 1 228 ? 64.396 37.057 42.796 1.00 27.09 222 PHE D O 1
ATOM 17284 N N . ASP D 1 229 ? 62.632 38.252 43.506 1.00 25.31 223 ASP D N 1
ATOM 17285 C CA . ASP D 1 229 ? 62.518 37.434 44.751 1.00 28.25 223 ASP D CA 1
ATOM 17286 C C . ASP D 1 229 ? 61.954 36.046 44.475 1.00 27.99 223 ASP D C 1
ATOM 17287 O O . ASP D 1 229 ? 62.433 35.065 45.032 1.00 24.33 223 ASP D O 1
ATOM 17292 N N . GLN D 1 230 ? 60.964 35.966 43.587 1.00 29.04 224 GLN D N 1
ATOM 17293 C CA . GLN D 1 230 ? 60.392 34.682 43.199 1.00 29.52 224 GLN D CA 1
ATOM 17294 C C . GLN D 1 230 ? 61.431 33.774 42.555 1.00 28.41 224 GLN D C 1
ATOM 17295 O O . GLN D 1 230 ? 61.560 32.634 42.956 1.00 27.50 224 GLN D O 1
ATOM 17301 N N . GLU D 1 231 ? 62.182 34.255 41.563 1.00 25.57 225 GLU D N 1
ATOM 17302 C CA . GLU D 1 231 ? 63.181 33.380 40.927 1.00 25.58 225 GLU D CA 1
ATOM 17303 C C . GLU D 1 231 ? 64.339 33.014 41.832 1.00 27.22 225 GLU D C 1
ATOM 17304 O O . GLU D 1 231 ? 64.886 31.891 41.760 1.00 30.33 225 GLU D O 1
ATOM 17310 N N . LYS D 1 232 ? 64.712 33.949 42.689 1.00 27.28 226 LYS D N 1
ATOM 17311 C CA . LYS D 1 232 ? 65.750 33.749 43.681 1.00 29.91 226 LYS D CA 1
ATOM 17312 C C . LYS D 1 232 ? 65.386 32.585 44.601 1.00 33.20 226 LYS D C 1
ATOM 17313 O O . LYS D 1 232 ? 66.178 31.697 44.841 1.00 32.95 226 LYS D O 1
ATOM 17319 N N . GLU D 1 233 ? 64.205 32.671 45.185 1.00 37.51 227 GLU D N 1
ATOM 17320 C CA . GLU D 1 233 ? 63.600 31.614 46.001 1.00 42.88 227 GLU D CA 1
ATOM 17321 C C . GLU D 1 233 ? 63.630 30.249 45.281 1.00 39.20 227 GLU D C 1
ATOM 17322 O O . GLU D 1 233 ? 64.152 29.299 45.808 1.00 36.70 227 GLU D O 1
ATOM 17328 N N . ALA D 1 234 ? 63.140 30.201 44.049 1.00 36.73 228 ALA D N 1
ATOM 17329 C CA . ALA D 1 234 ? 63.198 29.002 43.238 1.00 35.34 228 ALA D CA 1
ATOM 17330 C C . ALA D 1 234 ? 64.597 28.452 43.020 1.00 39.72 228 ALA D C 1
ATOM 17331 O O . ALA D 1 234 ? 64.744 27.253 42.787 1.00 47.67 228 ALA D O 1
ATOM 17333 N N . ARG D 1 235 ? 65.630 29.296 43.023 1.00 40.81 229 ARG D N 1
ATOM 17334 C CA . ARG D 1 235 ? 67.029 28.819 42.884 1.00 39.12 229 ARG D CA 1
ATOM 17335 C C . ARG D 1 235 ? 67.543 28.291 44.205 1.00 40.84 229 ARG D C 1
ATOM 17336 O O . ARG D 1 235 ? 68.638 27.743 44.254 1.00 43.58 229 ARG D O 1
ATOM 17344 N N . GLY D 1 236 ? 66.799 28.519 45.284 1.00 45.80 230 GLY D N 1
ATOM 17345 C CA . GLY D 1 236 ? 67.253 28.161 46.625 1.00 48.86 230 GLY D CA 1
ATOM 17346 C C . GLY D 1 236 ? 68.279 29.115 47.200 1.00 53.08 230 GLY D C 1
ATOM 17347 O O . GLY D 1 236 ? 69.026 28.758 48.118 1.00 56.74 230 GLY D O 1
ATOM 17348 N N . GLU D 1 237 ? 68.317 30.343 46.695 1.00 48.82 231 GLU D N 1
ATOM 17349 C CA . GLU D 1 237 ? 69.334 31.288 47.109 1.00 44.46 231 GLU D CA 1
ATOM 17350 C C . GLU D 1 237 ? 68.839 32.087 48.314 1.00 47.57 231 GLU D C 1
ATOM 17351 O O . GLU D 1 237 ? 67.694 32.550 48.345 1.00 47.97 231 GLU D O 1
ATOM 17357 N N . THR D 1 238 ? 69.709 32.219 49.313 1.00 52.74 232 THR D N 1
ATOM 17358 C CA . THR D 1 238 ? 69.398 32.950 50.554 1.00 62.30 232 THR D CA 1
ATOM 17359 C C . THR D 1 238 ? 70.253 34.227 50.785 1.00 67.47 232 THR D C 1
ATOM 17360 O O . THR D 1 238 ? 69.768 35.167 51.440 1.00 68.76 232 THR D O 1
ATOM 17364 N N . GLU D 1 239 ? 71.478 34.266 50.238 1.00 62.08 233 GLU D N 1
ATOM 17365 C CA . GLU D 1 239 ? 72.408 35.401 50.434 1.00 70.74 233 GLU D CA 1
ATOM 17366 C C . GLU D 1 239 ? 71.733 36.730 50.122 1.00 68.28 233 GLU D C 1
ATOM 17367 O O . GLU D 1 239 ? 70.959 36.846 49.159 1.00 71.94 233 GLU D O 1
ATOM 17373 N N . PRO D 1 240 ? 71.996 37.745 50.947 1.00 64.67 234 PRO D N 1
ATOM 17374 C CA . PRO D 1 240 ? 71.439 39.060 50.566 1.00 61.26 234 PRO D CA 1
ATOM 17375 C C . PRO D 1 240 ? 72.070 39.563 49.243 1.00 52.31 234 PRO D C 1
ATOM 17376 O O . PRO D 1 240 ? 73.210 39.205 48.915 1.00 45.44 234 PRO D O 1
ATOM 17380 N N . PHE D 1 241 ? 71.337 40.349 48.471 1.00 46.24 235 PHE D N 1
ATOM 17381 C CA . PHE D 1 241 ? 71.953 40.948 47.290 1.00 42.96 235 PHE D CA 1
ATOM 17382 C C . PHE D 1 241 ? 73.178 41.824 47.721 1.00 37.04 235 PHE D C 1
ATOM 17383 O O . PHE D 1 241 ? 73.093 42.577 48.678 1.00 40.28 235 PHE D O 1
ATOM 17391 N N . TRP D 1 242 ? 74.309 41.717 47.020 1.00 37.01 236 TRP D N 1
ATOM 17392 C CA . TRP D 1 242 ? 75.544 42.460 47.403 1.00 36.19 236 TRP D CA 1
ATOM 17393 C C . TRP D 1 242 ? 75.383 43.989 47.418 1.00 35.94 236 TRP D C 1
ATOM 17394 O O . TRP D 1 242 ? 75.959 44.649 48.282 1.00 36.33 236 TRP D O 1
ATOM 17405 N N . TYR D 1 243 ? 74.582 44.552 46.503 1.00 32.92 237 TYR D N 1
ATOM 17406 C CA . TYR D 1 243 ? 74.362 46.005 46.487 1.00 32.61 237 TYR D CA 1
ATOM 17407 C C . TYR D 1 243 ? 73.396 46.405 47.590 1.00 38.69 237 TYR D C 1
ATOM 17408 O O . TYR D 1 243 ? 72.272 45.914 47.658 1.00 45.68 237 TYR D O 1
ATOM 17417 N N . ASP D 1 244 ? 73.810 47.360 48.405 1.00 40.33 238 ASP D N 1
ATOM 17418 C CA . ASP D 1 244 ? 73.050 47.746 49.605 1.00 46.12 238 ASP D CA 1
ATOM 17419 C C . ASP D 1 244 ? 71.640 48.217 49.312 1.00 41.73 238 ASP D C 1
ATOM 17420 O O . ASP D 1 244 ? 70.713 47.923 50.066 1.00 48.28 238 ASP D O 1
ATOM 17425 N N . GLY D 1 245 ? 71.463 48.979 48.237 1.00 37.70 239 GLY D N 1
ATOM 17426 C CA . GLY D 1 245 ? 70.137 49.483 47.859 1.00 36.52 239 GLY D CA 1
ATOM 17427 C C . GLY D 1 245 ? 69.221 48.424 47.241 1.00 31.15 239 GLY D C 1
ATOM 17428 O O . GLY D 1 245 ? 68.150 48.737 46.777 1.00 30.35 239 GLY D O 1
ATOM 17429 N N . GLY D 1 246 ? 69.675 47.181 47.226 1.00 28.17 240 GLY D N 1
ATOM 17430 C CA . GLY D 1 246 ? 68.895 46.086 46.701 1.00 29.06 240 GLY D CA 1
ATOM 17431 C C . GLY D 1 246 ? 68.486 46.321 45.260 1.00 28.96 240 GLY D C 1
ATOM 17432 O O . GLY D 1 246 ? 69.350 46.623 44.410 1.00 27.59 240 GLY D O 1
ATOM 17433 N N . TYR D 1 247 ? 67.180 46.269 44.993 1.00 26.26 241 TYR D N 1
ATOM 17434 C CA . TYR D 1 247 ? 66.708 46.311 43.614 1.00 26.65 241 TYR D CA 1
ATOM 17435 C C . TYR D 1 247 ? 66.745 47.682 42.980 1.00 23.17 241 TYR D C 1
ATOM 17436 O O . TYR D 1 247 ? 66.505 47.814 41.796 1.00 20.49 241 TYR D O 1
ATOM 17445 N N . ARG D 1 248 ? 67.069 48.694 43.757 1.00 20.59 242 ARG D N 1
ATOM 17446 C CA . ARG D 1 248 ? 67.426 49.972 43.146 1.00 22.63 242 ARG D CA 1
ATOM 17447 C C . ARG D 1 248 ? 68.544 49.822 42.134 1.00 19.91 242 ARG D C 1
ATOM 17448 O O . ARG D 1 248 ? 68.599 50.544 41.157 1.00 18.49 242 ARG D O 1
ATOM 17456 N N . TYR D 1 249 ? 69.437 48.861 42.345 1.00 17.88 243 TYR D N 1
ATOM 17457 C CA . TYR D 1 249 ? 70.521 48.666 41.445 1.00 16.52 243 TYR D CA 1
ATOM 17458 C C . TYR D 1 249 ? 70.000 48.515 40.020 1.00 16.69 243 TYR D C 1
ATOM 17459 O O . TYR D 1 249 ? 70.601 49.027 39.062 1.00 16.90 243 TYR D O 1
ATOM 17468 N N . HIS D 1 250 ? 68.936 47.734 39.882 1.00 16.18 244 HIS D N 1
ATOM 17469 C CA . HIS D 1 250 ? 68.361 47.378 38.569 1.00 16.12 244 HIS D CA 1
ATOM 17470 C C . HIS D 1 250 ? 67.173 48.243 38.236 1.00 16.35 244 HIS D C 1
ATOM 17471 O O . HIS D 1 250 ? 66.424 47.948 37.278 1.00 17.18 244 HIS D O 1
ATOM 17478 N N . GLN D 1 251 ? 66.914 49.240 39.054 1.00 17.35 245 GLN D N 1
ATOM 17479 C CA . GLN D 1 251 ? 65.730 50.101 38.890 1.00 19.12 245 GLN D CA 1
ATOM 17480 C C . GLN D 1 251 ? 64.425 49.264 38.808 1.00 21.12 245 GLN D C 1
ATOM 17481 O O . GLN D 1 251 ? 63.501 49.597 38.087 1.00 21.22 245 GLN D O 1
ATOM 17487 N N . ALA D 1 252 ? 64.346 48.285 39.700 1.00 22.32 246 ALA D N 1
ATOM 17488 C CA . ALA D 1 252 ? 63.230 47.395 39.809 1.00 25.07 246 ALA D CA 1
ATOM 17489 C C . ALA D 1 252 ? 62.648 47.416 41.210 1.00 25.89 246 ALA D C 1
ATOM 17490 O O . ALA D 1 252 ? 62.030 46.467 41.642 1.00 29.47 246 ALA D O 1
ATOM 17492 N N . HIS D 1 253 ? 62.857 48.506 41.918 1.00 27.83 247 HIS D N 1
ATOM 17493 C CA . HIS D 1 253 ? 62.385 48.704 43.284 1.00 25.10 247 HIS D CA 1
ATOM 17494 C C . HIS D 1 253 ? 60.916 49.115 43.349 1.00 25.39 247 HIS D C 1
ATOM 17495 O O . HIS D 1 253 ? 60.189 48.751 44.277 1.00 33.06 247 HIS D O 1
ATOM 17502 N N . ILE D 1 254 ? 60.466 49.883 42.359 1.00 24.94 248 ILE D N 1
ATOM 17503 C CA . ILE D 1 254 ? 59.085 50.328 42.220 1.00 24.25 248 ILE D CA 1
ATOM 17504 C C . ILE D 1 254 ? 58.763 50.480 40.737 1.00 26.38 248 ILE D C 1
ATOM 17505 O O . ILE D 1 254 ? 59.683 50.589 39.912 1.00 24.26 248 ILE D O 1
ATOM 17510 N N . PRO D 1 255 ? 57.480 50.564 40.381 1.00 25.55 249 PRO D N 1
ATOM 17511 C CA . PRO D 1 255 ? 57.166 50.704 38.969 1.00 25.12 249 PRO D CA 1
ATOM 17512 C C . PRO D 1 255 ? 57.729 51.961 38.358 1.00 25.07 249 PRO D C 1
ATOM 17513 O O . PRO D 1 255 ? 57.922 52.969 39.039 1.00 27.01 249 PRO D O 1
ATOM 17517 N N . VAL D 1 256 ? 58.018 51.909 37.075 1.00 24.61 250 VAL D N 1
ATOM 17518 C CA . VAL D 1 256 ? 58.803 52.968 36.475 1.00 26.46 250 VAL D CA 1
ATOM 17519 C C . VAL D 1 256 ? 58.142 54.335 36.561 1.00 28.82 250 VAL D C 1
ATOM 17520 O O . VAL D 1 256 ? 58.856 55.317 36.764 1.00 28.03 250 VAL D O 1
ATOM 17524 N N . ARG D 1 257 ? 56.792 54.393 36.507 1.00 28.56 251 ARG D N 1
ATOM 17525 C CA . ARG D 1 257 ? 56.090 55.667 36.602 1.00 27.10 251 ARG D CA 1
ATOM 17526 C C . ARG D 1 257 ? 56.200 56.283 37.969 1.00 25.07 251 ARG D C 1
ATOM 17527 O O . ARG D 1 257 ? 55.984 57.442 38.124 1.00 29.24 251 ARG D O 1
ATOM 17535 N N . GLU D 1 258 ? 56.532 55.512 38.991 1.00 25.50 252 GLU D N 1
ATOM 17536 C CA . GLU D 1 258 ? 56.720 56.105 40.302 1.00 25.14 252 GLU D CA 1
ATOM 17537 C C . GLU D 1 258 ? 58.211 56.496 40.574 1.00 26.25 252 GLU D C 1
ATOM 17538 O O . GLU D 1 258 ? 58.511 56.991 41.636 1.00 24.53 252 GLU D O 1
ATOM 17544 N N . GLN D 1 259 ? 59.129 56.196 39.645 1.00 25.34 253 GLN D N 1
ATOM 17545 C CA . GLN D 1 259 ? 60.539 56.570 39.814 1.00 24.82 253 GLN D CA 1
ATOM 17546 C C . GLN D 1 259 ? 60.719 58.051 39.464 1.00 23.04 253 GLN D C 1
ATOM 17547 O O . GLN D 1 259 ? 60.568 58.454 38.302 1.00 23.99 253 GLN D O 1
ATOM 17553 N N . LYS D 1 260 ? 61.007 58.840 40.486 1.00 21.85 254 LYS D N 1
ATOM 17554 C CA . LYS D 1 260 ? 61.214 60.249 40.333 1.00 26.37 254 LYS D CA 1
ATOM 17555 C C . LYS D 1 260 ? 62.671 60.678 40.454 1.00 25.46 254 LYS D C 1
ATOM 17556 O O . LYS D 1 260 ? 62.986 61.839 40.117 1.00 22.70 254 LYS D O 1
ATOM 17562 N N . GLN D 1 261 ? 63.539 59.771 40.934 1.00 25.66 255 GLN D N 1
ATOM 17563 C CA . GLN D 1 261 ? 65.024 59.997 40.935 1.00 25.63 255 GLN D CA 1
ATOM 17564 C C . GLN D 1 261 ? 65.737 58.870 40.231 1.00 23.15 255 GLN D C 1
ATOM 17565 O O . GLN D 1 261 ? 65.312 57.711 40.287 1.00 20.04 255 GLN D O 1
ATOM 17571 N N . ALA D 1 262 ? 66.821 59.231 39.569 1.00 20.45 256 ALA D N 1
ATOM 17572 C CA . ALA D 1 262 ? 67.700 58.270 39.009 1.00 19.64 256 ALA D CA 1
ATOM 17573 C C . ALA D 1 262 ? 68.454 57.621 40.175 1.00 19.55 256 ALA D C 1
ATOM 17574 O O . ALA D 1 262 ? 68.965 58.317 41.039 1.00 18.63 256 ALA D O 1
ATOM 17576 N N . VAL D 1 263 ? 68.416 56.297 40.218 1.00 17.30 257 VAL D N 1
ATOM 17577 C CA . VAL D 1 263 ? 69.114 55.499 41.195 1.00 17.52 257 VAL D CA 1
ATOM 17578 C C . VAL D 1 263 ? 69.749 54.301 40.502 1.00 17.34 257 VAL D C 1
ATOM 17579 O O . VAL D 1 263 ? 69.376 53.944 39.376 1.00 16.81 257 VAL D O 1
ATOM 17583 N N . GLY D 1 264 ? 70.692 53.680 41.186 1.00 17.43 258 GLY D N 1
ATOM 17584 C CA . GLY D 1 264 ? 71.249 52.405 40.785 1.00 18.47 258 GLY D CA 1
ATOM 17585 C C . GLY D 1 264 ? 72.264 52.526 39.668 1.00 20.04 258 GLY D C 1
ATOM 17586 O O . GLY D 1 264 ? 72.825 53.603 39.416 1.00 20.80 258 GLY D O 1
ATOM 17587 N N . HIS D 1 265 ? 72.462 51.419 38.969 1.00 16.48 259 HIS D N 1
ATOM 17588 C CA . HIS D 1 265 ? 73.469 51.316 37.957 1.00 16.21 259 HIS D CA 1
ATOM 17589 C C . HIS D 1 265 ? 73.129 52.176 36.759 1.00 17.28 259 HIS D C 1
ATOM 17590 O O . HIS D 1 265 ? 71.992 52.135 36.276 1.00 18.02 259 HIS D O 1
ATOM 17597 N N . ALA D 1 266 ? 74.081 52.977 36.286 1.00 15.84 260 ALA D N 1
ATOM 17598 C CA . ALA D 1 266 ? 73.747 54.071 35.418 1.00 15.55 260 ALA D CA 1
ATOM 17599 C C . ALA D 1 266 ? 73.413 53.622 34.011 1.00 15.23 260 ALA D C 1
ATOM 17600 O O . ALA D 1 266 ? 72.520 54.198 33.419 1.00 16.47 260 ALA D O 1
ATOM 17602 N N . VAL D 1 267 ? 74.170 52.686 33.452 1.00 14.30 261 VAL D N 1
ATOM 17603 C CA . VAL D 1 267 ? 73.879 52.195 32.109 1.00 15.23 261 VAL D CA 1
ATOM 17604 C C . VAL D 1 267 ? 72.470 51.536 32.095 1.00 15.81 261 VAL D C 1
ATOM 17605 O O . VAL D 1 267 ? 71.660 51.789 31.193 1.00 15.72 261 VAL D O 1
ATOM 17609 N N . ARG D 1 268 ? 72.196 50.736 33.091 1.00 15.10 262 ARG D N 1
ATOM 17610 C CA . ARG D 1 268 ? 70.910 50.084 33.213 1.00 16.62 262 ARG D CA 1
ATOM 17611 C C . ARG D 1 268 ? 69.784 51.123 33.213 1.00 17.34 262 ARG D C 1
ATOM 17612 O O . ARG D 1 268 ? 68.821 51.005 32.495 1.00 17.05 262 ARG D O 1
ATOM 17620 N N . ALA D 1 269 ? 69.944 52.131 34.034 1.00 17.37 263 ALA D N 1
ATOM 17621 C CA . ALA D 1 269 ? 68.937 53.153 34.173 1.00 17.62 263 ALA D CA 1
ATOM 17622 C C . ALA D 1 269 ? 68.688 53.869 32.848 1.00 16.75 263 ALA D C 1
ATOM 17623 O O . ALA D 1 269 ? 67.541 54.082 32.465 1.00 16.96 263 ALA D O 1
ATOM 17625 N N . LEU D 1 270 ? 69.752 54.247 32.166 1.00 16.96 264 LEU D N 1
ATOM 17626 C CA . LEU D 1 270 ? 69.603 55.016 30.945 1.00 18.26 264 LEU D CA 1
ATOM 17627 C C . LEU D 1 270 ? 69.079 54.213 29.782 1.00 17.13 264 LEU D C 1
ATOM 17628 O O . LEU D 1 270 ? 68.316 54.728 28.975 1.00 16.00 264 LEU D O 1
ATOM 17633 N N . TYR D 1 271 ? 69.450 52.946 29.700 1.00 16.38 265 TYR D N 1
ATOM 17634 C CA . TYR D 1 271 ? 68.792 52.042 28.749 1.00 17.33 265 TYR D CA 1
ATOM 17635 C C . TYR D 1 271 ? 67.274 51.923 29.016 1.00 17.78 265 TYR D C 1
ATOM 17636 O O . TYR D 1 271 ? 66.445 51.887 28.078 1.00 16.10 265 TYR D O 1
ATOM 17653 N N . TYR D 1 273 ? 65.434 54.204 30.536 1.00 18.26 267 TYR D N 1
ATOM 17654 C CA . TYR D 1 273 ? 64.774 55.477 30.240 1.00 18.08 267 TYR D CA 1
ATOM 17655 C C . TYR D 1 273 ? 64.638 55.641 28.757 1.00 18.10 267 TYR D C 1
ATOM 17656 O O . TYR D 1 273 ? 63.680 56.240 28.262 1.00 16.41 267 TYR D O 1
ATOM 17665 N N . THR D 1 274 ? 65.614 55.119 28.030 1.00 18.20 268 THR D N 1
ATOM 17666 C CA . THR D 1 274 ? 65.576 55.227 26.596 1.00 18.33 268 THR D CA 1
ATOM 17667 C C . THR D 1 274 ? 64.290 54.515 26.064 1.00 19.71 268 THR D C 1
ATOM 17668 O O . THR D 1 274 ? 63.578 55.021 25.195 1.00 19.80 268 THR D O 1
ATOM 17672 N N . ALA D 1 275 ? 64.025 53.332 26.574 1.00 19.52 269 ALA D N 1
ATOM 17673 C CA . ALA D 1 275 ? 62.856 52.547 26.174 1.00 19.03 269 ALA D CA 1
ATOM 17674 C C . ALA D 1 275 ? 61.570 53.241 26.583 1.00 18.41 269 ALA D C 1
ATOM 17675 O O . ALA D 1 275 ? 60.628 53.310 25.804 1.00 17.98 269 ALA D O 1
ATOM 17685 N N . ALA D 1 277 ? 61.017 56.380 26.943 1.00 18.72 271 ALA D N 1
ATOM 17686 C CA . ALA D 1 277 ? 60.779 57.518 26.099 1.00 21.09 271 ALA D CA 1
ATOM 17687 C C . ALA D 1 277 ? 60.236 57.133 24.708 1.00 22.43 271 ALA D C 1
ATOM 17688 O O . ALA D 1 277 ? 59.358 57.800 24.195 1.00 22.20 271 ALA D O 1
ATOM 17690 N N . GLY D 1 278 ? 60.831 56.102 24.096 1.00 23.96 272 GLY D N 1
ATOM 17691 C CA . GLY D 1 278 ? 60.364 55.528 22.863 1.00 21.77 272 GLY D CA 1
ATOM 17692 C C . GLY D 1 278 ? 58.918 55.083 22.985 1.00 22.27 272 GLY D C 1
ATOM 17693 O O . GLY D 1 278 ? 58.154 55.321 22.073 1.00 21.68 272 GLY D O 1
ATOM 17694 N N . LEU D 1 279 ? 58.575 54.348 24.044 1.00 20.78 273 LEU D N 1
ATOM 17695 C CA . LEU D 1 279 ? 57.232 53.869 24.225 1.00 23.60 273 LEU D CA 1
ATOM 17696 C C . LEU D 1 279 ? 56.258 55.022 24.467 1.00 25.12 273 LEU D C 1
ATOM 17697 O O . LEU D 1 279 ? 55.165 54.997 23.954 1.00 23.24 273 LEU D O 1
ATOM 17702 N N . ALA D 1 280 ? 56.636 56.021 25.282 1.00 23.95 274 ALA D N 1
ATOM 17703 C CA . ALA D 1 280 ? 55.765 57.178 25.470 1.00 24.98 274 ALA D CA 1
ATOM 17704 C C . ALA D 1 280 ? 55.399 57.810 24.115 1.00 28.58 274 ALA D C 1
ATOM 17705 O O . ALA D 1 280 ? 54.293 58.244 23.916 1.00 31.98 274 ALA D O 1
ATOM 17707 N N . ALA D 1 281 ? 56.342 57.876 23.205 1.00 27.17 275 ALA D N 1
ATOM 17708 C CA . ALA D 1 281 ? 56.103 58.504 21.922 1.00 28.18 275 ALA D CA 1
ATOM 17709 C C . ALA D 1 281 ? 55.212 57.626 21.075 1.00 31.69 275 ALA D C 1
ATOM 17710 O O . ALA D 1 281 ? 54.244 58.091 20.528 1.00 35.00 275 ALA D O 1
ATOM 17712 N N . LYS D 1 282 ? 55.567 56.360 20.935 1.00 29.86 276 LYS D N 1
ATOM 17713 C CA . LYS D 1 282 ? 54.810 55.454 20.083 1.00 33.74 276 LYS D CA 1
ATOM 17714 C C . LYS D 1 282 ? 53.415 55.136 20.590 1.00 33.63 276 LYS D C 1
ATOM 17715 O O . LYS D 1 282 ? 52.509 55.039 19.775 1.00 37.85 276 LYS D O 1
ATOM 17729 N N . GLY D 1 284 ? 51.642 57.169 22.649 1.00 32.70 278 GLY D N 1
ATOM 17730 C CA . GLY D 1 284 ? 50.954 58.365 23.181 1.00 33.90 278 GLY D CA 1
ATOM 17731 C C . GLY D 1 284 ? 50.590 58.293 24.657 1.00 32.66 278 GLY D C 1
ATOM 17732 O O . GLY D 1 284 ? 49.511 58.719 25.049 1.00 35.14 278 GLY D O 1
ATOM 17733 N N . ASP D 1 285 ? 51.463 57.714 25.481 1.00 35.00 279 ASP D N 1
ATOM 17734 C CA . ASP D 1 285 ? 51.162 57.491 26.912 1.00 31.50 279 ASP D CA 1
ATOM 17735 C C . ASP D 1 285 ? 51.727 58.673 27.712 1.00 33.57 279 ASP D C 1
ATOM 17736 O O . ASP D 1 285 ? 52.944 58.782 27.913 1.00 28.26 279 ASP D O 1
ATOM 17741 N N . GLU D 1 286 ? 50.839 59.562 28.127 1.00 31.40 280 GLU D N 1
ATOM 17742 C CA . GLU D 1 286 ? 51.190 60.798 28.801 1.00 32.32 280 GLU D CA 1
ATOM 17743 C C . GLU D 1 286 ? 51.835 60.545 30.151 1.00 31.82 280 GLU D C 1
ATOM 17744 O O . GLU D 1 286 ? 52.727 61.311 30.575 1.00 29.59 280 GLU D O 1
ATOM 17750 N N . SER D 1 287 ? 51.375 59.517 30.861 1.00 29.51 281 SER D N 1
ATOM 17751 C CA . SER D 1 287 ? 51.908 59.223 32.202 1.00 29.66 281 SER D CA 1
ATOM 17752 C C . SER D 1 287 ? 53.402 58.776 32.097 1.00 29.16 281 SER D C 1
ATOM 17753 O O . SER D 1 287 ? 54.252 59.117 32.943 1.00 25.28 281 SER D O 1
ATOM 17756 N N . LEU D 1 288 ? 53.715 58.080 31.007 1.00 24.37 282 LEU D N 1
ATOM 17757 C CA . LEU D 1 288 ? 55.063 57.620 30.790 1.00 26.31 282 LEU D CA 1
ATOM 17758 C C . LEU D 1 288 ? 55.931 58.787 30.298 1.00 25.64 282 LEU D C 1
ATOM 17759 O O . LEU D 1 288 ? 57.104 58.934 30.698 1.00 22.55 282 LEU D O 1
ATOM 17764 N N . LYS D 1 289 ? 55.336 59.651 29.482 1.00 23.33 283 LYS D N 1
ATOM 17765 C CA . LYS D 1 289 ? 56.005 60.844 29.039 1.00 25.28 283 LYS D CA 1
ATOM 17766 C C . LYS D 1 289 ? 56.436 61.703 30.235 1.00 24.34 283 LYS D C 1
ATOM 17767 O O . LYS D 1 289 ? 57.562 62.219 30.248 1.00 24.27 283 LYS D O 1
ATOM 17773 N N . GLN D 1 290 ? 55.550 61.873 31.189 1.00 23.56 284 GLN D N 1
ATOM 17774 C CA . GLN D 1 290 ? 55.815 62.711 32.355 1.00 28.26 284 GLN D CA 1
ATOM 17775 C C . GLN D 1 290 ? 56.900 62.093 33.204 1.00 28.02 284 GLN D C 1
ATOM 17776 O O . GLN D 1 290 ? 57.737 62.813 33.748 1.00 26.56 284 GLN D O 1
ATOM 17782 N N . ALA D 1 291 ? 56.864 60.771 33.354 1.00 25.15 285 ALA D N 1
ATOM 17783 C CA . ALA D 1 291 ? 57.863 60.076 34.136 1.00 23.00 285 ALA D CA 1
ATOM 17784 C C . ALA D 1 291 ? 59.240 60.317 33.532 1.00 21.05 285 ALA D C 1
ATOM 17785 O O . ALA D 1 291 ? 60.189 60.629 34.234 1.00 19.89 285 ALA D O 1
ATOM 17787 N N . CYS D 1 292 ? 59.322 60.205 32.228 1.00 21.15 286 CYS D N 1
ATOM 17788 C CA . CYS D 1 292 ? 60.540 60.449 31.502 1.00 23.09 286 CYS D CA 1
ATOM 17789 C C . CYS D 1 292 ? 61.046 61.858 31.700 1.00 24.26 286 CYS D C 1
ATOM 17790 O O . CYS D 1 292 ? 62.269 62.016 31.872 1.00 17.47 286 CYS D O 1
ATOM 17793 N N . GLN D 1 293 ? 60.145 62.854 31.638 1.00 22.40 287 GLN D N 1
ATOM 17794 C CA . GLN D 1 293 ? 60.538 64.242 31.797 1.00 23.57 287 GLN D CA 1
ATOM 17795 C C . GLN D 1 293 ? 61.037 64.517 33.196 1.00 23.36 287 GLN D C 1
ATOM 17796 O O . GLN D 1 293 ? 62.005 65.237 33.348 1.00 25.71 287 GLN D O 1
ATOM 17802 N N . THR D 1 294 ? 60.420 63.891 34.195 1.00 22.27 288 THR D N 1
ATOM 17803 C CA . THR D 1 294 ? 60.856 64.038 35.557 1.00 21.48 288 THR D CA 1
ATOM 17804 C C . THR D 1 294 ? 62.274 63.419 35.719 1.00 23.16 288 THR D C 1
ATOM 17805 O O . THR D 1 294 ? 63.138 64.012 36.351 1.00 21.87 288 THR D O 1
ATOM 17809 N N . LEU D 1 295 ? 62.482 62.224 35.162 1.00 21.07 289 LEU D N 1
ATOM 17810 C CA . LEU D 1 295 ? 63.772 61.583 35.278 1.00 20.84 289 LEU D CA 1
ATOM 17811 C C . LEU D 1 295 ? 64.863 62.369 34.526 1.00 19.78 289 LEU D C 1
ATOM 17812 O O . LEU D 1 295 ? 65.962 62.468 35.010 1.00 20.37 289 LEU D O 1
ATOM 17817 N N . TRP D 1 296 ? 64.535 62.875 33.352 1.00 18.71 290 TRP D N 1
ATOM 17818 C CA . TRP D 1 296 ? 65.413 63.687 32.576 1.00 19.50 290 TRP D CA 1
ATOM 17819 C C . TRP D 1 296 ? 65.931 64.912 33.361 1.00 21.49 290 TRP D C 1
ATOM 17820 O O . TRP D 1 296 ? 67.122 65.184 33.354 1.00 20.65 290 TRP D O 1
ATOM 17831 N N . GLU D 1 297 ? 65.023 65.648 33.951 1.00 19.13 291 GLU D N 1
ATOM 17832 C CA . GLU D 1 297 ? 65.393 66.730 34.790 1.00 23.21 291 GLU D CA 1
ATOM 17833 C C . GLU D 1 297 ? 66.279 66.302 35.942 1.00 21.72 291 GLU D C 1
ATOM 17834 O O . GLU D 1 297 ? 67.235 66.995 36.272 1.00 23.10 291 GLU D O 1
ATOM 17840 N N . ASN D 1 298 ? 65.971 65.183 36.572 1.00 18.21 292 ASN D N 1
ATOM 17841 C CA . ASN D 1 298 ? 66.742 64.779 37.705 1.00 19.74 292 ASN D CA 1
ATOM 17842 C C . ASN D 1 298 ? 68.167 64.367 37.286 1.00 17.43 292 ASN D C 1
ATOM 17843 O O . ASN D 1 298 ? 69.140 64.785 37.885 1.00 18.29 292 ASN D O 1
ATOM 17848 N N . VAL D 1 299 ? 68.300 63.613 36.206 1.00 16.57 293 VAL D N 1
ATOM 17849 C CA . VAL D 1 299 ? 69.616 63.190 35.753 1.00 15.91 293 VAL D CA 1
ATOM 17850 C C . VAL D 1 299 ? 70.435 64.419 35.338 1.00 17.50 293 VAL D C 1
ATOM 17851 O O . VAL D 1 299 ? 71.564 64.588 35.754 1.00 16.82 293 VAL D O 1
ATOM 17855 N N . THR D 1 300 ? 69.870 65.256 34.500 1.00 18.29 294 THR D N 1
ATOM 17856 C CA . THR D 1 300 ? 70.675 66.201 33.754 1.00 16.35 294 THR D CA 1
ATOM 17857 C C . THR D 1 300 ? 70.782 67.491 34.487 1.00 17.45 294 THR D C 1
ATOM 17858 O O . THR D 1 300 ? 71.639 68.269 34.171 1.00 18.09 294 THR D O 1
ATOM 17862 N N . LYS D 1 301 ? 69.885 67.772 35.444 1.00 18.14 295 LYS D N 1
ATOM 17863 C CA . LYS D 1 301 ? 70.062 68.959 36.258 1.00 20.94 295 LYS D CA 1
ATOM 17864 C C . LYS D 1 301 ? 70.577 68.665 37.697 1.00 21.71 295 LYS D C 1
ATOM 17865 O O . LYS D 1 301 ? 70.812 69.603 38.470 1.00 17.63 295 LYS D O 1
ATOM 17871 N N . ARG D 1 302 ? 70.674 67.391 38.103 1.00 19.46 296 ARG D N 1
ATOM 17872 C CA . ARG D 1 302 ? 71.160 67.065 39.455 1.00 19.67 296 ARG D CA 1
ATOM 17873 C C . ARG D 1 302 ? 72.196 65.981 39.542 1.00 18.74 296 ARG D C 1
ATOM 17874 O O . ARG D 1 302 ? 72.891 65.942 40.504 1.00 18.11 296 ARG D O 1
ATOM 17882 N N . GLN D 1 303 ? 72.371 65.143 38.509 1.00 19.17 297 GLN D N 1
ATOM 17883 C CA . GLN D 1 303 ? 73.289 63.988 38.654 1.00 17.44 297 GLN D CA 1
ATOM 17884 C C . GLN D 1 303 ? 74.133 63.725 37.447 1.00 17.50 297 GLN D C 1
ATOM 17885 O O . GLN D 1 303 ? 74.377 62.603 37.090 1.00 17.44 297 GLN D O 1
ATOM 17899 N N . TYR D 1 305 ? 77.696 65.025 35.335 1.00 14.40 299 TYR D N 1
ATOM 17900 C CA . TYR D 1 305 ? 78.946 65.756 35.291 1.00 15.33 299 TYR D CA 1
ATOM 17901 C C . TYR D 1 305 ? 79.003 66.689 34.095 1.00 16.77 299 TYR D C 1
ATOM 17902 O O . TYR D 1 305 ? 78.348 66.485 33.058 1.00 18.71 299 TYR D O 1
ATOM 17911 N N . ILE D 1 306 ? 79.854 67.686 34.172 1.00 17.22 300 ILE D N 1
ATOM 17912 C CA . ILE D 1 306 ? 79.883 68.673 33.131 1.00 17.16 300 ILE D CA 1
ATOM 17913 C C . ILE D 1 306 ? 80.281 68.085 31.803 1.00 16.17 300 ILE D C 1
ATOM 17914 O O . ILE D 1 306 ? 80.009 68.661 30.756 1.00 15.93 300 ILE D O 1
ATOM 17919 N N . THR D 1 307 ? 80.978 66.955 31.849 1.00 16.34 301 THR D N 1
ATOM 17920 C CA . THR D 1 307 ? 81.382 66.226 30.662 1.00 15.73 301 THR D CA 1
ATOM 17921 C C . THR D 1 307 ? 80.298 65.373 30.032 1.00 14.58 301 THR D C 1
ATOM 17922 O O . THR D 1 307 ? 80.531 64.722 28.995 1.00 14.07 301 THR D O 1
ATOM 17926 N N . GLY D 1 308 ? 79.129 65.355 30.618 1.00 15.18 302 GLY D N 1
ATOM 17927 C CA . GLY D 1 308 ? 78.087 64.423 30.168 1.00 18.23 302 GLY D CA 1
ATOM 17928 C C . GLY D 1 308 ? 78.242 63.067 30.836 1.00 19.62 302 GLY D C 1
ATOM 17929 O O . GLY D 1 308 ? 77.477 62.158 30.585 1.00 22.63 302 GLY D O 1
ATOM 17930 N N . GLY D 1 309 ? 79.223 62.913 31.723 1.00 20.02 303 GLY D N 1
ATOM 17931 C CA . GLY D 1 309 ? 79.364 61.675 32.502 1.00 17.67 303 GLY D CA 1
ATOM 17932 C C . GLY D 1 309 ? 78.232 61.503 33.507 1.00 18.44 303 GLY D C 1
ATOM 17933 O O . GLY D 1 309 ? 77.680 62.486 34.052 1.00 15.64 303 GLY D O 1
ATOM 17934 N N . VAL D 1 310 ? 77.887 60.252 33.780 1.00 16.91 304 VAL D N 1
ATOM 17935 C CA . VAL D 1 310 ? 76.908 59.953 34.796 1.00 16.87 304 VAL D CA 1
ATOM 17936 C C . VAL D 1 310 ? 77.399 58.721 35.558 1.00 16.62 304 VAL D C 1
ATOM 17937 O O . VAL D 1 310 ? 77.966 57.798 34.973 1.00 16.19 304 VAL D O 1
ATOM 17941 N N . GLY D 1 311 ? 77.100 58.700 36.842 1.00 15.78 305 GLY D N 1
ATOM 17942 C CA . GLY D 1 311 ? 77.561 57.664 37.715 1.00 17.34 305 GLY D CA 1
ATOM 17943 C C . GLY D 1 311 ? 78.654 58.195 38.613 1.00 17.00 305 GLY D C 1
ATOM 17944 O O . GLY D 1 311 ? 79.754 58.487 38.140 1.00 17.23 305 GLY D O 1
ATOM 17945 N N . SER D 1 312 ? 78.340 58.361 39.890 1.00 16.87 306 SER D N 1
ATOM 17946 C CA . SER D 1 312 ? 79.225 59.073 40.815 1.00 18.74 306 SER D CA 1
ATOM 17947 C C . SER D 1 312 ? 79.822 58.151 41.861 1.00 20.76 306 SER D C 1
ATOM 17948 O O . SER D 1 312 ? 80.543 58.617 42.720 1.00 19.95 306 SER D O 1
ATOM 17951 N N . SER D 1 313 ? 79.510 56.849 41.803 1.00 18.23 307 SER D N 1
ATOM 17952 C CA . SER D 1 313 ? 79.984 55.900 42.761 1.00 20.05 307 SER D CA 1
ATOM 17953 C C . SER D 1 313 ? 80.474 54.611 42.066 1.00 21.75 307 SER D C 1
ATOM 17954 O O . SER D 1 313 ? 79.722 54.006 41.313 1.00 21.15 307 SER D O 1
ATOM 17957 N N . ALA D 1 314 ? 81.713 54.221 42.338 1.00 18.91 308 ALA D N 1
ATOM 17958 C CA . ALA D 1 314 ? 82.264 52.956 41.819 1.00 20.86 308 ALA D CA 1
ATOM 17959 C C . ALA D 1 314 ? 81.502 51.753 42.286 1.00 19.79 308 ALA D C 1
ATOM 17960 O O . ALA D 1 314 ? 81.321 50.832 41.534 1.00 22.22 308 ALA D O 1
ATOM 17962 N N . PHE D 1 315 ? 81.017 51.794 43.510 1.00 19.79 309 PHE D N 1
ATOM 17963 C CA . PHE D 1 315 ? 80.255 50.722 44.055 1.00 21.12 309 PHE D CA 1
ATOM 17964 C C . PHE D 1 315 ? 78.883 50.672 43.362 1.00 22.10 309 PHE D C 1
ATOM 17965 O O . PHE D 1 315 ? 78.065 51.558 43.520 1.00 20.40 309 PHE D O 1
ATOM 17973 N N . GLY D 1 316 ? 78.689 49.633 42.568 1.00 18.90 310 GLY D N 1
ATOM 17974 C CA . GLY D 1 316 ? 77.481 49.563 41.738 1.00 21.31 310 GLY D CA 1
ATOM 17975 C C . GLY D 1 316 ? 77.462 50.439 40.495 1.00 18.77 310 GLY D C 1
ATOM 17976 O O . GLY D 1 316 ? 76.470 50.469 39.809 1.00 20.53 310 GLY D O 1
ATOM 17977 N N . GLU D 1 317 ? 78.560 51.124 40.195 1.00 20.35 311 GLU D N 1
ATOM 17978 C CA . GLU D 1 317 ? 78.703 51.929 38.964 1.00 21.18 311 GLU D CA 1
ATOM 17979 C C . GLU D 1 317 ? 77.477 52.768 38.793 1.00 18.41 311 GLU D C 1
ATOM 17980 O O . GLU D 1 317 ? 76.817 52.744 37.774 1.00 17.25 311 GLU D O 1
ATOM 17986 N N . SER D 1 318 ? 77.158 53.474 39.845 1.00 16.83 312 SER D N 1
ATOM 17987 C CA . SER D 1 318 ? 75.832 53.928 40.047 1.00 17.92 312 SER D CA 1
ATOM 17988 C C . SER D 1 318 ? 75.688 55.435 40.301 1.00 19.15 312 SER D C 1
ATOM 17989 O O . SER D 1 318 ? 76.655 56.160 40.639 1.00 17.88 312 SER D O 1
ATOM 17992 N N . PHE D 1 319 ? 74.439 55.870 40.129 1.00 17.68 313 PHE D N 1
ATOM 17993 C CA . PHE D 1 319 ? 73.979 57.122 40.667 1.00 17.90 313 PHE D CA 1
ATOM 17994 C C . PHE D 1 319 ? 74.042 57.036 42.162 1.00 19.27 313 PHE D C 1
ATOM 17995 O O . PHE D 1 319 ? 73.860 55.965 42.762 1.00 22.25 313 PHE D O 1
ATOM 18003 N N . THR D 1 320 ? 74.213 58.187 42.777 1.00 19.75 314 THR D N 1
ATOM 18004 C CA . THR D 1 320 ? 74.059 58.316 44.198 1.00 19.82 314 THR D CA 1
ATOM 18005 C C . THR D 1 320 ? 72.851 59.179 44.489 1.00 20.28 314 THR D C 1
ATOM 18006 O O . THR D 1 320 ? 71.754 58.654 44.665 1.00 22.44 314 THR D O 1
ATOM 18010 N N . PHE D 1 321 ? 73.036 60.498 44.585 1.00 18.38 315 PHE D N 1
ATOM 18011 C CA . PHE D 1 321 ? 71.912 61.370 44.869 1.00 18.88 315 PHE D CA 1
ATOM 18012 C C . PHE D 1 321 ? 72.197 62.777 44.389 1.00 18.66 315 PHE D C 1
ATOM 18013 O O . PHE D 1 321 ? 73.319 63.107 43.930 1.00 17.68 315 PHE D O 1
ATOM 18021 N N . ASP D 1 322 ? 71.174 63.621 44.446 1.00 19.41 316 ASP D N 1
ATOM 18022 C CA . ASP D 1 322 ? 71.257 64.961 43.846 1.00 20.73 316 ASP D CA 1
ATOM 18023 C C . ASP D 1 322 ? 72.491 65.769 44.278 1.00 19.82 316 ASP D C 1
ATOM 18024 O O . ASP D 1 322 ? 72.798 65.875 45.460 1.00 17.86 316 ASP D O 1
ATOM 18029 N N . PHE D 1 323 ? 73.218 66.262 43.287 1.00 19.90 317 PHE D N 1
ATOM 18030 C CA . PHE D 1 323 ? 74.346 67.186 43.478 1.00 21.69 317 PHE D CA 1
ATOM 18031 C C . PHE D 1 323 ? 75.648 66.550 44.024 1.00 21.60 317 PHE D C 1
ATOM 18032 O O . PHE D 1 323 ? 76.575 67.272 44.327 1.00 22.26 317 PHE D O 1
ATOM 18040 N N . ASP D 1 324 ? 75.698 65.227 44.143 1.00 20.43 318 ASP D N 1
ATOM 18041 C CA . ASP D 1 324 ? 76.897 64.491 44.575 1.00 19.29 318 ASP D CA 1
ATOM 18042 C C . ASP D 1 324 ? 77.701 64.098 43.372 1.00 19.59 318 ASP D C 1
ATOM 18043 O O . ASP D 1 324 ? 77.508 63.046 42.784 1.00 20.58 318 ASP D O 1
ATOM 18048 N N . LEU D 1 325 ? 78.658 64.954 43.035 1.00 20.16 319 LEU D N 1
ATOM 18049 C CA . LEU D 1 325 ? 79.399 64.838 41.811 1.00 18.90 319 LEU D CA 1
ATOM 18050 C C . LEU D 1 325 ? 80.896 65.066 42.041 1.00 18.47 319 LEU D C 1
ATOM 18051 O O . LEU D 1 325 ? 81.482 66.004 41.489 1.00 17.34 319 LEU D O 1
ATOM 18056 N N . PRO D 1 326 ? 81.502 64.214 42.861 1.00 17.01 320 PRO D N 1
ATOM 18057 C CA . PRO D 1 326 ? 82.922 64.279 43.141 1.00 16.69 320 PRO D CA 1
ATOM 18058 C C . PRO D 1 326 ? 83.715 63.985 41.917 1.00 16.87 320 PRO D C 1
ATOM 18059 O O . PRO D 1 326 ? 83.360 63.123 41.116 1.00 18.64 320 PRO D O 1
ATOM 18063 N N . ASN D 1 327 ? 84.810 64.709 41.752 1.00 17.55 321 ASN D N 1
ATOM 18064 C CA . ASN D 1 327 ? 85.568 64.637 40.536 1.00 18.19 321 ASN D CA 1
ATOM 18065 C C . ASN D 1 327 ? 86.648 63.562 40.509 1.00 17.38 321 ASN D C 1
ATOM 18066 O O . ASN D 1 327 ? 86.989 63.019 39.435 1.00 15.85 321 ASN D O 1
ATOM 18071 N N . ASP D 1 328 ? 87.166 63.263 41.680 1.00 18.38 322 ASP D N 1
ATOM 18072 C CA . ASP D 1 328 ? 88.303 62.374 41.837 1.00 18.54 322 ASP D CA 1
ATOM 18073 C C . ASP D 1 328 ? 87.841 60.947 42.007 1.00 17.00 322 ASP D C 1
ATOM 18074 O O . ASP D 1 328 ? 88.550 60.011 41.620 1.00 17.94 322 ASP D O 1
ATOM 18079 N N . THR D 1 329 ? 86.652 60.761 42.558 1.00 18.32 323 THR D N 1
ATOM 18080 C CA . THR D 1 329 ? 86.060 59.413 42.745 1.00 17.42 323 THR D CA 1
ATOM 18081 C C . THR D 1 329 ? 84.936 59.082 41.750 1.00 19.75 323 THR D C 1
ATOM 18082 O O . THR D 1 329 ? 84.292 58.046 41.852 1.00 19.63 323 THR D O 1
ATOM 18086 N N . ALA D 1 330 ? 84.717 59.972 40.768 1.00 19.37 324 ALA D N 1
ATOM 18087 C CA . ALA D 1 330 ? 83.715 59.764 39.748 1.00 18.84 324 ALA D CA 1
ATOM 18088 C C . ALA D 1 330 ? 83.813 58.396 39.127 1.00 19.00 324 ALA D C 1
ATOM 18089 O O . ALA D 1 330 ? 84.888 57.859 39.001 1.00 18.77 324 ALA D O 1
ATOM 18091 N N . TYR D 1 331 ? 82.692 57.886 38.610 1.00 18.63 325 TYR D N 1
ATOM 18092 C CA . TYR D 1 331 ? 82.741 56.694 37.782 1.00 18.38 325 TYR D CA 1
ATOM 18093 C C . TYR D 1 331 ? 82.568 57.070 36.332 1.00 17.17 325 TYR D C 1
ATOM 18094 O O . TYR D 1 331 ? 83.490 56.830 35.514 1.00 18.78 325 TYR D O 1
ATOM 18103 N N . ALA D 1 332 ? 81.429 57.639 35.973 1.00 16.51 326 ALA D N 1
ATOM 18104 C CA . ALA D 1 332 ? 81.273 58.223 34.611 1.00 16.60 326 ALA D CA 1
ATOM 18105 C C . ALA D 1 332 ? 81.755 57.285 33.525 1.00 15.94 326 ALA D C 1
ATOM 18106 O O . ALA D 1 332 ? 82.595 57.613 32.688 1.00 18.57 326 ALA D O 1
ATOM 18108 N N . GLU D 1 333 ? 81.220 56.089 33.570 1.00 15.48 327 GLU D N 1
ATOM 18109 C CA . GLU D 1 333 ? 81.563 55.031 32.642 1.00 18.87 327 GLU D CA 1
ATOM 18110 C C . GLU D 1 333 ? 81.278 55.467 31.211 1.00 16.82 327 GLU D C 1
ATOM 18111 O O . GLU D 1 333 ? 80.268 56.128 30.921 1.00 15.98 327 GLU D O 1
ATOM 18117 N N . THR D 1 334 ? 82.178 55.108 30.327 1.00 17.36 328 THR D N 1
ATOM 18118 C CA . THR D 1 334 ? 82.039 55.387 28.887 1.00 20.74 328 THR D CA 1
ATOM 18119 C C . THR D 1 334 ? 80.659 54.959 28.394 1.00 20.34 328 THR D C 1
ATOM 18120 O O . THR D 1 334 ? 79.961 55.740 27.755 1.00 18.86 328 THR D O 1
ATOM 18124 N N . CYS D 1 335 ? 80.270 53.746 28.730 1.00 19.70 329 CYS D N 1
ATOM 18125 C CA . CYS D 1 335 ? 78.997 53.188 28.279 1.00 21.14 329 CYS D CA 1
ATOM 18126 C C . CYS D 1 335 ? 77.779 53.951 28.776 1.00 19.48 329 CYS D C 1
ATOM 18127 O O . CYS D 1 335 ? 76.790 54.036 28.106 1.00 20.15 329 CYS D O 1
ATOM 18130 N N . ALA D 1 336 ? 77.881 54.569 29.932 1.00 20.53 330 ALA D N 1
ATOM 18131 C CA . ALA D 1 336 ? 76.781 55.356 30.456 1.00 19.14 330 ALA D CA 1
ATOM 18132 C C . ALA D 1 336 ? 76.579 56.640 29.672 1.00 18.43 330 ALA D C 1
ATOM 18133 O O . ALA D 1 336 ? 75.464 57.091 29.513 1.00 16.17 330 ALA D O 1
ATOM 18135 N N . SER D 1 337 ? 77.677 57.242 29.214 1.00 17.64 331 SER D N 1
ATOM 18136 C CA . SER D 1 337 ? 77.583 58.446 28.464 1.00 18.12 331 SER D CA 1
ATOM 18137 C C . SER D 1 337 ? 77.031 58.155 27.062 1.00 17.73 331 SER D C 1
ATOM 18138 O O . SER D 1 337 ? 76.259 58.958 26.510 1.00 16.22 331 SER D O 1
ATOM 18141 N N . ILE D 1 338 ? 77.438 57.024 26.498 1.00 15.68 332 ILE D N 1
ATOM 18142 C CA . ILE D 1 338 ? 76.880 56.555 25.245 1.00 17.50 332 ILE D CA 1
ATOM 18143 C C . ILE D 1 338 ? 75.367 56.333 25.422 1.00 17.61 332 ILE D C 1
ATOM 18144 O O . ILE D 1 338 ? 74.560 56.754 24.595 1.00 16.34 332 ILE D O 1
ATOM 18149 N N . ALA D 1 339 ? 74.987 55.707 26.525 1.00 16.79 333 ALA D N 1
ATOM 18150 C CA . ALA D 1 339 ? 73.585 55.458 26.766 1.00 15.66 333 ALA D CA 1
ATOM 18151 C C . ALA D 1 339 ? 72.813 56.783 26.918 1.00 18.20 333 ALA D C 1
ATOM 18152 O O . ALA D 1 339 ? 71.668 56.889 26.501 1.00 19.15 333 ALA D O 1
ATOM 18154 N N . LEU D 1 340 ? 73.430 57.810 27.509 1.00 15.81 334 LEU D N 1
ATOM 18155 C CA . LEU D 1 340 ? 72.762 59.080 27.589 1.00 15.35 334 LEU D CA 1
ATOM 18156 C C . LEU D 1 340 ? 72.479 59.658 26.197 1.00 15.61 334 LEU D C 1
ATOM 18157 O O . LEU D 1 340 ? 71.429 60.219 25.946 1.00 15.38 334 LEU D O 1
ATOM 18162 N N . VAL D 1 341 ? 73.399 59.492 25.270 1.00 17.09 335 VAL D N 1
ATOM 18163 C CA . VAL D 1 341 ? 73.174 59.910 23.908 1.00 17.24 335 VAL D CA 1
ATOM 18164 C C . VAL D 1 341 ? 71.934 59.231 23.309 1.00 19.13 335 VAL D C 1
ATOM 18165 O O . VAL D 1 341 ? 71.096 59.904 22.717 1.00 22.05 335 VAL D O 1
ATOM 18169 N N . PHE D 1 342 ? 71.827 57.908 23.447 1.00 18.96 336 PHE D N 1
ATOM 18170 C CA . PHE D 1 342 ? 70.668 57.160 22.955 1.00 18.19 336 PHE D CA 1
ATOM 18171 C C . PHE D 1 342 ? 69.383 57.689 23.567 1.00 17.45 336 PHE D C 1
ATOM 18172 O O . PHE D 1 342 ? 68.405 57.906 22.868 1.00 18.86 336 PHE D O 1
ATOM 18180 N N . TRP D 1 343 ? 69.389 57.940 24.861 1.00 17.13 337 TRP D N 1
ATOM 18181 C CA . TRP D 1 343 ? 68.256 58.498 25.518 1.00 16.70 337 TRP D CA 1
ATOM 18182 C C . TRP D 1 343 ? 67.845 59.858 24.905 1.00 19.76 337 TRP D C 1
ATOM 18183 O O . TRP D 1 343 ? 66.658 60.064 24.663 1.00 18.89 337 TRP D O 1
ATOM 18194 N N . THR D 1 344 ? 68.795 60.773 24.715 1.00 17.87 338 THR D N 1
ATOM 18195 C CA . THR D 1 344 ? 68.460 62.106 24.264 1.00 20.33 338 THR D CA 1
ATOM 18196 C C . THR D 1 344 ? 67.764 62.031 22.892 1.00 23.32 338 THR D C 1
ATOM 18197 O O . THR D 1 344 ? 66.846 62.796 22.596 1.00 23.42 338 THR D O 1
ATOM 18201 N N . ARG D 1 345 ? 68.175 61.092 22.061 1.00 24.81 339 ARG D N 1
ATOM 18202 C CA . ARG D 1 345 ? 67.570 60.947 20.763 1.00 27.37 339 ARG D CA 1
ATOM 18203 C C . ARG D 1 345 ? 66.069 60.597 20.893 1.00 26.88 339 ARG D C 1
ATOM 18204 O O . ARG D 1 345 ? 65.273 61.144 20.146 1.00 22.06 339 ARG D O 1
ATOM 18212 N N . ARG D 1 346 ? 65.701 59.708 21.816 1.00 23.86 340 ARG D N 1
ATOM 18213 C CA . ARG D 1 346 ? 64.295 59.391 22.043 1.00 24.43 340 ARG D CA 1
ATOM 18214 C C . ARG D 1 346 ? 63.559 60.530 22.722 1.00 25.07 340 ARG D C 1
ATOM 18215 O O . ARG D 1 346 ? 62.368 60.738 22.465 1.00 29.91 340 ARG D O 1
ATOM 18231 N N . LEU D 1 348 ? 64.059 63.628 22.171 1.00 23.48 342 LEU D N 1
ATOM 18232 C CA . LEU D 1 348 ? 63.784 64.546 21.124 1.00 26.16 342 LEU D CA 1
ATOM 18233 C C . LEU D 1 348 ? 62.559 64.123 20.304 1.00 30.45 342 LEU D C 1
ATOM 18234 O O . LEU D 1 348 ? 61.860 64.970 19.767 1.00 32.84 342 LEU D O 1
ATOM 18239 N N . GLU D 1 349 ? 62.346 62.829 20.144 1.00 34.72 343 GLU D N 1
ATOM 18240 C CA . GLU D 1 349 ? 61.147 62.315 19.427 1.00 36.34 343 GLU D CA 1
ATOM 18241 C C . GLU D 1 349 ? 59.908 62.489 20.249 1.00 33.68 343 GLU D C 1
ATOM 18242 O O . GLU D 1 349 ? 58.821 62.583 19.747 1.00 42.32 343 GLU D O 1
ATOM 18248 N N . LEU D 1 350 ? 60.086 62.625 21.535 1.00 31.18 344 LEU D N 1
ATOM 18249 C CA . LEU D 1 350 ? 58.979 62.851 22.406 1.00 27.70 344 LEU D CA 1
ATOM 18250 C C . LEU D 1 350 ? 58.589 64.342 22.518 1.00 32.49 344 LEU D C 1
ATOM 18251 O O . LEU D 1 350 ? 57.427 64.664 22.772 1.00 32.48 344 LEU D O 1
ATOM 18256 N N . GLU D 1 351 ? 59.557 65.243 22.372 1.00 31.08 345 GLU D N 1
ATOM 18257 C CA . GLU D 1 351 ? 59.334 66.679 22.540 1.00 32.73 345 GLU D CA 1
ATOM 18258 C C . GLU D 1 351 ? 60.586 67.422 22.029 1.00 30.28 345 GLU D C 1
ATOM 18259 O O . GLU D 1 351 ? 61.740 67.101 22.391 1.00 28.46 345 GLU D O 1
ATOM 18273 N N . ASP D 1 353 ? 62.894 69.905 22.183 1.00 24.70 347 ASP D N 1
ATOM 18274 C CA . ASP D 1 353 ? 63.465 70.869 23.102 1.00 22.67 347 ASP D CA 1
ATOM 18275 C C . ASP D 1 353 ? 64.974 70.821 22.969 1.00 21.45 347 ASP D C 1
ATOM 18276 O O . ASP D 1 353 ? 65.631 69.751 23.085 1.00 25.35 347 ASP D O 1
ATOM 18281 N N . GLY D 1 354 ? 65.542 71.946 22.619 1.00 20.54 348 GLY D N 1
ATOM 18282 C CA . GLY D 1 354 ? 66.977 72.082 22.484 1.00 19.69 348 GLY D CA 1
ATOM 18283 C C . GLY D 1 354 ? 67.792 71.597 23.670 1.00 18.55 348 GLY D C 1
ATOM 18284 O O . GLY D 1 354 ? 68.893 71.130 23.492 1.00 18.28 348 GLY D O 1
ATOM 18285 N N . LYS D 1 355 ? 67.217 71.589 24.848 1.00 19.10 349 LYS D N 1
ATOM 18286 C CA . LYS D 1 355 ? 67.953 71.074 26.007 1.00 22.28 349 LYS D CA 1
ATOM 18287 C C . LYS D 1 355 ? 68.326 69.599 25.905 1.00 21.01 349 LYS D C 1
ATOM 18288 O O . LYS D 1 355 ? 69.343 69.216 26.412 1.00 20.83 349 LYS D O 1
ATOM 18294 N N . TYR D 1 356 ? 67.557 68.810 25.152 1.00 21.50 350 TYR D N 1
ATOM 18295 C CA . TYR D 1 356 ? 67.881 67.419 24.905 1.00 20.52 350 TYR D CA 1
ATOM 18296 C C . TYR D 1 356 ? 69.081 67.278 23.998 1.00 19.64 350 TYR D C 1
ATOM 18297 O O . TYR D 1 356 ? 70.002 66.485 24.234 1.00 20.57 350 TYR D O 1
ATOM 18306 N N . ALA D 1 357 ? 69.088 68.072 22.959 1.00 17.99 351 ALA D N 1
ATOM 18307 C CA . ALA D 1 357 ? 70.164 67.998 22.020 1.00 19.48 351 ALA D CA 1
ATOM 18308 C C . ALA D 1 357 ? 71.435 68.643 22.608 1.00 18.21 351 ALA D C 1
ATOM 18309 O O . ALA D 1 357 ? 72.521 68.300 22.228 1.00 16.62 351 ALA D O 1
ATOM 18311 N N . ASP D 1 358 ? 71.271 69.595 23.522 1.00 18.93 352 ASP D N 1
ATOM 18312 C CA . ASP D 1 358 ? 72.397 70.204 24.223 1.00 19.25 352 ASP D CA 1
ATOM 18313 C C . ASP D 1 358 ? 73.157 69.154 24.980 1.00 17.86 352 ASP D C 1
ATOM 18314 O O . ASP D 1 358 ? 74.359 69.096 24.885 1.00 17.18 352 ASP D O 1
ATOM 18319 N N . VAL D 1 359 ? 72.443 68.315 25.712 1.00 18.08 353 VAL D N 1
ATOM 18320 C CA . VAL D 1 359 ? 73.030 67.206 26.443 1.00 17.98 353 VAL D CA 1
ATOM 18321 C C . VAL D 1 359 ? 73.642 66.168 25.514 1.00 18.83 353 VAL D C 1
ATOM 18322 O O . VAL D 1 359 ? 74.762 65.694 25.751 1.00 17.50 353 VAL D O 1
ATOM 18334 N N . GLU D 1 361 ? 74.912 66.671 22.679 1.00 16.97 355 GLU D N 1
ATOM 18335 C CA . GLU D 1 361 ? 76.141 67.255 22.175 1.00 17.52 355 GLU D CA 1
ATOM 18336 C C . GLU D 1 361 ? 77.206 67.275 23.267 1.00 17.87 355 GLU D C 1
ATOM 18337 O O . GLU D 1 361 ? 78.363 66.932 23.014 1.00 19.29 355 GLU D O 1
ATOM 18343 N N . ARG D 1 362 ? 76.842 67.691 24.465 1.00 16.10 356 ARG D N 1
ATOM 18344 C CA . ARG D 1 362 ? 77.781 67.640 25.606 1.00 16.25 356 ARG D CA 1
ATOM 18345 C C . ARG D 1 362 ? 78.420 66.227 25.739 1.00 16.19 356 ARG D C 1
ATOM 18346 O O . ARG D 1 362 ? 79.633 66.068 25.840 1.00 15.88 356 ARG D O 1
ATOM 18354 N N . ALA D 1 363 ? 77.614 65.181 25.690 1.00 16.64 357 ALA D N 1
ATOM 18355 C CA . ALA D 1 363 ? 78.181 63.816 25.843 1.00 17.20 357 ALA D CA 1
ATOM 18356 C C . ALA D 1 363 ? 79.018 63.442 24.648 1.00 16.66 357 ALA D C 1
ATOM 18357 O O . ALA D 1 363 ? 80.076 62.814 24.783 1.00 19.20 357 ALA D O 1
ATOM 18359 N N . LEU D 1 364 ? 78.558 63.837 23.458 1.00 16.48 358 LEU D N 1
ATOM 18360 C CA . LEU D 1 364 ? 79.242 63.467 22.226 1.00 18.24 358 LEU D CA 1
ATOM 18361 C C . LEU D 1 364 ? 80.641 64.070 22.098 1.00 17.95 358 LEU D C 1
ATOM 18362 O O . LEU D 1 364 ? 81.548 63.418 21.569 1.00 17.40 358 LEU D O 1
ATOM 18367 N N . TYR D 1 365 ? 80.820 65.301 22.565 1.00 17.70 359 TYR D N 1
ATOM 18368 C CA . TYR D 1 365 ? 82.084 66.002 22.366 1.00 18.66 359 TYR D CA 1
ATOM 18369 C C . TYR D 1 365 ? 82.961 65.938 23.648 1.00 19.42 359 TYR D C 1
ATOM 18370 O O . TYR D 1 365 ? 84.041 66.539 23.682 1.00 22.05 359 TYR D O 1
ATOM 18379 N N . ASN D 1 366 ? 82.507 65.248 24.679 1.00 18.64 360 ASN D N 1
ATOM 18380 C CA . ASN D 1 366 ? 83.261 65.186 25.947 1.00 18.91 360 ASN D CA 1
ATOM 18381 C C . ASN D 1 366 ? 83.341 63.803 26.517 1.00 18.92 360 ASN D C 1
ATOM 18382 O O . ASN D 1 366 ? 84.240 63.054 26.163 1.00 22.15 360 ASN D O 1
ATOM 18387 N N . GLY D 1 367 ? 82.346 63.380 27.273 1.00 20.18 361 GLY D N 1
ATOM 18388 C CA . GLY D 1 367 ? 82.475 62.151 28.049 1.00 22.14 361 GLY D CA 1
ATOM 18389 C C . GLY D 1 367 ? 82.268 60.820 27.350 1.00 22.63 361 GLY D C 1
ATOM 18390 O O . GLY D 1 367 ? 82.313 59.775 28.031 1.00 26.56 361 GLY D O 1
ATOM 18391 N N . THR D 1 368 ? 82.012 60.827 26.039 1.00 18.19 362 THR D N 1
ATOM 18392 C CA . THR D 1 368 ? 81.982 59.601 25.268 1.00 19.59 362 THR D CA 1
ATOM 18393 C C . THR D 1 368 ? 83.340 59.397 24.612 1.00 19.85 362 THR D C 1
ATOM 18394 O O . THR D 1 368 ? 84.014 58.438 24.915 1.00 17.08 362 THR D O 1
ATOM 18398 N N . ILE D 1 369 ? 83.726 60.297 23.705 1.00 17.81 363 ILE D N 1
ATOM 18399 C CA . ILE D 1 369 ? 84.995 60.158 23.005 1.00 18.69 363 ILE D CA 1
ATOM 18400 C C . ILE D 1 369 ? 86.214 60.242 23.973 1.00 17.51 363 ILE D C 1
ATOM 18401 O O . ILE D 1 369 ? 87.300 59.846 23.591 1.00 17.61 363 ILE D O 1
ATOM 18406 N N . SER D 1 370 ? 86.033 60.810 25.175 1.00 18.18 364 SER D N 1
ATOM 18407 C CA . SER D 1 370 ? 87.089 60.779 26.209 1.00 17.90 364 SER D CA 1
ATOM 18408 C C . SER D 1 370 ? 87.524 59.332 26.487 1.00 18.72 364 SER D C 1
ATOM 18409 O O . SER D 1 370 ? 88.615 59.083 26.937 1.00 19.16 364 SER D O 1
ATOM 18412 N N . GLY D 1 371 ? 86.631 58.389 26.169 1.00 18.64 365 GLY D N 1
ATOM 18413 C CA . GLY D 1 371 ? 86.842 56.994 26.419 1.00 18.02 365 GLY D CA 1
ATOM 18414 C C . GLY D 1 371 ? 87.836 56.303 25.514 1.00 19.67 365 GLY D C 1
ATOM 18415 O O . GLY D 1 371 ? 88.065 55.101 25.683 1.00 18.51 365 GLY D O 1
ATOM 18424 N N . ASP D 1 373 ? 91.688 56.736 23.153 1.00 18.05 367 ASP D N 1
ATOM 18425 C CA . ASP D 1 373 ? 92.852 57.466 22.676 1.00 20.73 367 ASP D CA 1
ATOM 18426 C C . ASP D 1 373 ? 92.469 57.947 21.285 1.00 21.54 367 ASP D C 1
ATOM 18427 O O . ASP D 1 373 ? 91.695 57.288 20.579 1.00 20.68 367 ASP D O 1
ATOM 18432 N N . LEU D 1 374 ? 93.079 59.043 20.861 1.00 19.79 368 LEU D N 1
ATOM 18433 C CA . LEU D 1 374 ? 92.769 59.646 19.600 1.00 20.02 368 LEU D CA 1
ATOM 18434 C C . LEU D 1 374 ? 92.927 58.695 18.438 1.00 22.29 368 LEU D C 1
ATOM 18435 O O . LEU D 1 374 ? 92.193 58.809 17.481 1.00 19.49 368 LEU D O 1
ATOM 18440 N N . ASP D 1 375 ? 93.888 57.757 18.544 1.00 26.05 369 ASP D N 1
ATOM 18441 C CA . ASP D 1 375 ? 94.173 56.775 17.481 1.00 24.90 369 ASP D CA 1
ATOM 18442 C C . ASP D 1 375 ? 93.387 55.495 17.638 1.00 24.68 369 ASP D C 1
ATOM 18443 O O . ASP D 1 375 ? 93.622 54.529 16.888 1.00 26.14 369 ASP D O 1
ATOM 18448 N N . GLY D 1 376 ? 92.511 55.456 18.621 1.00 20.70 370 GLY D N 1
ATOM 18449 C CA . GLY D 1 376 ? 91.623 54.333 18.793 1.00 22.49 370 GLY D CA 1
ATOM 18450 C C . GLY D 1 376 ? 92.218 53.032 19.308 1.00 23.08 370 GLY D C 1
ATOM 18451 O O . GLY D 1 376 ? 91.547 52.006 19.301 1.00 23.16 370 GLY D O 1
ATOM 18452 N N . LYS D 1 377 ? 93.449 53.039 19.776 1.00 24.02 371 LYS D N 1
ATOM 18453 C CA . LYS D 1 377 ? 94.060 51.782 20.236 1.00 27.07 371 LYS D CA 1
ATOM 18454 C C . LYS D 1 377 ? 93.782 51.390 21.687 1.00 25.75 371 LYS D C 1
ATOM 18455 O O . LYS D 1 377 ? 93.925 50.223 22.016 1.00 28.18 371 LYS D O 1
ATOM 18461 N N . LYS D 1 378 ? 93.523 52.364 22.566 1.00 24.37 372 LYS D N 1
ATOM 18462 C CA . LYS D 1 378 ? 93.293 52.111 23.976 1.00 23.13 372 LYS D CA 1
ATOM 18463 C C . LYS D 1 378 ? 92.092 52.895 24.467 1.00 24.86 372 LYS D C 1
ATOM 18464 O O . LYS D 1 378 ? 91.698 53.908 23.851 1.00 21.70 372 LYS D O 1
ATOM 18470 N N . PHE D 1 379 ? 91.526 52.421 25.588 1.00 22.07 373 PHE D N 1
ATOM 18471 C CA . PHE D 1 379 ? 90.273 52.894 26.079 1.00 22.71 373 PHE D CA 1
ATOM 18472 C C . PHE D 1 379 ? 90.249 53.103 27.599 1.00 22.01 373 PHE D C 1
ATOM 18473 O O . PHE D 1 379 ? 91.021 52.485 28.355 1.00 20.26 373 PHE D O 1
ATOM 18481 N N . PHE D 1 380 ? 89.318 53.955 28.034 1.00 19.75 374 PHE D N 1
ATOM 18482 C CA . PHE D 1 380 ? 88.927 54.030 29.422 1.00 18.81 374 PHE D CA 1
ATOM 18483 C C . PHE D 1 380 ? 87.556 53.371 29.590 1.00 20.79 374 PHE D C 1
ATOM 18484 O O . PHE D 1 380 ? 86.651 53.567 28.777 1.00 19.56 374 PHE D O 1
ATOM 18492 N N . TYR D 1 381 ? 87.385 52.714 30.730 1.00 20.63 375 TYR D N 1
ATOM 18493 C CA . TYR D 1 381 ? 86.092 52.330 31.239 1.00 22.28 375 TYR D CA 1
ATOM 18494 C C . TYR D 1 381 ? 85.542 53.543 32.045 1.00 20.58 375 TYR D C 1
ATOM 18495 O O . TYR D 1 381 ? 84.490 54.024 31.772 1.00 18.71 375 TYR D O 1
ATOM 18504 N N . VAL D 1 382 ? 86.330 54.054 32.981 1.00 20.64 376 VAL D N 1
ATOM 18505 C CA . VAL D 1 382 ? 85.988 55.138 33.897 1.00 18.94 376 VAL D CA 1
ATOM 18506 C C . VAL D 1 382 ? 86.551 56.449 33.435 1.00 17.24 376 VAL D C 1
ATOM 18507 O O . VAL D 1 382 ? 87.692 56.508 32.969 1.00 19.30 376 VAL D O 1
ATOM 18511 N N . ASN D 1 383 ? 85.760 57.514 33.488 1.00 17.29 377 ASN D N 1
ATOM 18512 C CA . ASN D 1 383 ? 86.194 58.848 32.926 1.00 17.63 377 ASN D CA 1
ATOM 18513 C C . ASN D 1 383 ? 86.197 59.887 34.022 1.00 16.54 377 ASN D C 1
ATOM 18514 O O . ASN D 1 383 ? 85.228 60.616 34.225 1.00 18.02 377 ASN D O 1
ATOM 18519 N N . PRO D 1 384 ? 87.321 60.001 34.723 1.00 18.91 378 PRO D N 1
ATOM 18520 C CA . PRO D 1 384 ? 87.350 60.899 35.898 1.00 18.64 378 PRO D CA 1
ATOM 18521 C C . PRO D 1 384 ? 87.449 62.344 35.460 1.00 18.05 378 PRO D C 1
ATOM 18522 O O . PRO D 1 384 ? 87.812 62.612 34.301 1.00 17.55 378 PRO D O 1
ATOM 18526 N N . LEU D 1 385 ? 87.114 63.251 36.356 1.00 18.10 379 LEU D N 1
ATOM 18527 C CA . LEU D 1 385 ? 87.306 64.671 36.101 1.00 20.56 379 LEU D CA 1
ATOM 18528 C C . LEU D 1 385 ? 88.454 65.279 36.875 1.00 23.25 379 LEU D C 1
ATOM 18529 O O . LEU D 1 385 ? 88.722 66.495 36.742 1.00 23.36 379 LEU D O 1
ATOM 18534 N N . GLU D 1 386 ? 89.128 64.453 37.669 1.00 20.62 380 GLU D N 1
ATOM 18535 C CA . GLU D 1 386 ? 90.299 64.849 38.400 1.00 23.29 380 GLU D CA 1
ATOM 18536 C C . GLU D 1 386 ? 91.201 63.626 38.669 1.00 23.89 380 GLU D C 1
ATOM 18537 O O . GLU D 1 386 ? 90.731 62.618 39.161 1.00 24.05 380 GLU D O 1
ATOM 18543 N N . VAL D 1 387 ? 92.474 63.736 38.295 1.00 21.82 381 VAL D N 1
ATOM 18544 C CA . VAL D 1 387 ? 93.419 62.654 38.467 1.00 23.75 381 VAL D CA 1
ATOM 18545 C C . VAL D 1 387 ? 94.710 63.160 39.099 1.00 24.67 381 VAL D C 1
ATOM 18546 O O . VAL D 1 387 ? 95.306 64.135 38.631 1.00 19.71 381 VAL D O 1
ATOM 18550 N N . TRP D 1 388 ? 95.069 62.502 40.207 1.00 27.37 382 TRP D N 1
ATOM 18551 C CA . TRP D 1 388 ? 96.402 62.569 40.870 1.00 27.48 382 TRP D CA 1
ATOM 18552 C C . TRP D 1 388 ? 96.923 61.147 40.893 1.00 26.33 382 TRP D C 1
ATOM 18553 O O . TRP D 1 388 ? 96.385 60.365 41.641 1.00 21.23 382 TRP D O 1
ATOM 18564 N N . PRO D 1 389 ? 97.848 60.769 39.957 1.00 24.97 383 PRO D N 1
ATOM 18565 C CA . PRO D 1 389 ? 98.064 59.353 39.717 1.00 25.25 383 PRO D CA 1
ATOM 18566 C C . PRO D 1 389 ? 98.481 58.559 40.951 1.00 26.34 383 PRO D C 1
ATOM 18567 O O . PRO D 1 389 ? 98.037 57.455 41.104 1.00 23.55 383 PRO D O 1
ATOM 18571 N N . LYS D 1 390 ? 99.300 59.148 41.817 1.00 28.77 384 LYS D N 1
ATOM 18572 C CA . LYS D 1 390 ? 99.684 58.514 43.077 1.00 28.89 384 LYS D CA 1
ATOM 18573 C C . LYS D 1 390 ? 98.498 58.131 43.924 1.00 26.43 384 LYS D C 1
ATOM 18574 O O . LYS D 1 390 ? 98.457 57.042 44.489 1.00 25.70 384 LYS D O 1
ATOM 18580 N N . ALA D 1 391 ? 97.515 59.029 44.002 1.00 21.16 385 ALA D N 1
ATOM 18581 C CA . ALA D 1 391 ? 96.269 58.760 44.739 1.00 19.65 385 ALA D CA 1
ATOM 18582 C C . ALA D 1 391 ? 95.367 57.635 44.196 1.00 19.81 385 ALA D C 1
ATOM 18583 O O . ALA D 1 391 ? 94.534 57.141 44.922 1.00 17.74 385 ALA D O 1
ATOM 18585 N N . CYS D 1 392 ? 95.535 57.251 42.945 1.00 22.39 386 CYS D N 1
ATOM 18586 C CA . CYS D 1 392 ? 94.823 56.123 42.377 1.00 24.95 386 CYS D CA 1
ATOM 18587 C C . CYS D 1 392 ? 95.147 54.814 43.076 1.00 27.22 386 CYS D C 1
ATOM 18588 O O . CYS D 1 392 ? 94.542 53.809 42.779 1.00 26.34 386 CYS D O 1
ATOM 18591 N N . GLU D 1 393 ? 96.118 54.818 43.979 1.00 26.85 387 GLU D N 1
ATOM 18592 C CA . GLU D 1 393 ? 96.413 53.655 44.781 1.00 28.98 387 GLU D CA 1
ATOM 18593 C C . GLU D 1 393 ? 95.517 53.548 46.003 1.00 24.70 387 GLU D C 1
ATOM 18594 O O . GLU D 1 393 ? 95.449 52.491 46.620 1.00 24.85 387 GLU D O 1
ATOM 18600 N N . ARG D 1 394 ? 94.833 54.604 46.369 1.00 19.15 388 ARG D N 1
ATOM 18601 C CA . ARG D 1 394 ? 93.812 54.478 47.407 1.00 19.83 388 ARG D CA 1
ATOM 18602 C C . ARG D 1 394 ? 92.721 53.518 46.969 1.00 18.03 388 ARG D C 1
ATOM 18603 O O . ARG D 1 394 ? 92.293 53.475 45.821 1.00 20.42 388 ARG D O 1
ATOM 18611 N N . HIS D 1 395 ? 92.247 52.757 47.904 1.00 19.90 389 HIS D N 1
ATOM 18612 C CA . HIS D 1 395 ? 91.170 51.783 47.652 1.00 19.31 389 HIS D CA 1
ATOM 18613 C C . HIS D 1 395 ? 89.960 52.509 47.063 1.00 20.45 389 HIS D C 1
ATOM 18614 O O . HIS D 1 395 ? 89.311 52.016 46.165 1.00 19.79 389 HIS D O 1
ATOM 18621 N N . ASP D 1 396 ? 89.645 53.696 47.588 1.00 19.63 390 ASP D N 1
ATOM 18622 C CA . ASP D 1 396 ? 88.483 54.417 47.102 1.00 19.90 390 ASP D CA 1
ATOM 18623 C C . ASP D 1 396 ? 88.718 55.113 45.720 1.00 19.81 390 ASP D C 1
ATOM 18624 O O . ASP D 1 396 ? 87.795 55.734 45.212 1.00 20.04 390 ASP D O 1
ATOM 18629 N N . LYS D 1 397 ? 89.905 54.953 45.130 1.00 17.60 391 LYS D N 1
ATOM 18630 C CA . LYS D 1 397 ? 90.170 55.418 43.779 1.00 18.75 391 LYS D CA 1
ATOM 18631 C C . LYS D 1 397 ? 90.755 54.380 42.849 1.00 19.08 391 LYS D C 1
ATOM 18632 O O . LYS D 1 397 ? 91.164 54.729 41.758 1.00 17.33 391 LYS D O 1
ATOM 18638 N N . ARG D 1 398 ? 90.709 53.094 43.231 1.00 19.55 392 ARG D N 1
ATOM 18639 C CA . ARG D 1 398 ? 91.386 52.081 42.473 1.00 21.25 392 ARG D CA 1
ATOM 18640 C C . ARG D 1 398 ? 90.658 51.794 41.125 1.00 22.68 392 ARG D C 1
ATOM 18641 O O . ARG D 1 398 ? 91.268 51.271 40.225 1.00 21.39 392 ARG D O 1
ATOM 18649 N N . HIS D 1 399 ? 89.369 52.145 41.017 1.00 20.24 393 HIS D N 1
ATOM 18650 C CA . HIS D 1 399 ? 88.615 52.097 39.762 1.00 19.55 393 HIS D CA 1
ATOM 18651 C C . HIS D 1 399 ? 89.061 53.187 38.774 1.00 19.80 393 HIS D C 1
ATOM 18652 O O . HIS D 1 399 ? 88.832 53.080 37.579 1.00 21.90 393 HIS D O 1
ATOM 18659 N N . VAL D 1 400 ? 89.740 54.219 39.254 1.00 19.62 394 VAL D N 1
ATOM 18660 C CA . VAL D 1 400 ? 90.292 55.202 38.349 1.00 20.66 394 VAL D CA 1
ATOM 18661 C C . VAL D 1 400 ? 91.654 54.787 37.758 1.00 21.01 394 VAL D C 1
ATOM 18662 O O . VAL D 1 400 ? 92.642 54.723 38.490 1.00 26.76 394 VAL D O 1
ATOM 18666 N N . LYS D 1 401 ? 91.701 54.491 36.457 1.00 22.65 395 LYS D N 1
ATOM 18667 C CA . LYS D 1 401 ? 92.947 54.169 35.781 1.00 25.59 395 LYS D CA 1
ATOM 18668 C C . LYS D 1 401 ? 93.549 55.417 35.207 1.00 25.90 395 LYS D C 1
ATOM 18669 O O . LYS D 1 401 ? 92.859 56.184 34.538 1.00 26.03 395 LYS D O 1
ATOM 18675 N N . PRO D 1 402 ? 94.837 55.631 35.475 1.00 26.61 396 PRO D N 1
ATOM 18676 C CA . PRO D 1 402 ? 95.409 56.911 35.053 1.00 27.64 396 PRO D CA 1
ATOM 18677 C C . PRO D 1 402 ? 95.768 56.975 33.566 1.00 26.77 396 PRO D C 1
ATOM 18678 O O . PRO D 1 402 ? 96.085 58.034 33.082 1.00 29.52 396 PRO D O 1
ATOM 18682 N N . VAL D 1 403 ? 95.822 55.836 32.894 1.00 24.46 397 VAL D N 1
ATOM 18683 C CA . VAL D 1 403 ? 96.021 55.790 31.468 1.00 25.11 397 VAL D CA 1
ATOM 18684 C C . VAL D 1 403 ? 95.071 54.805 30.850 1.00 24.30 397 VAL D C 1
ATOM 18685 O O . VAL D 1 403 ? 94.573 53.921 31.525 1.00 21.91 397 VAL D O 1
ATOM 18689 N N . ARG D 1 404 ? 94.850 54.956 29.551 1.00 24.49 398 ARG D N 1
ATOM 18690 C CA . ARG D 1 404 ? 93.908 54.132 28.844 1.00 22.91 398 ARG D CA 1
ATOM 18691 C C . ARG D 1 404 ? 94.568 52.806 28.604 1.00 24.65 398 ARG D C 1
ATOM 18692 O O . ARG D 1 404 ? 95.766 52.717 28.688 1.00 22.85 398 ARG D O 1
ATOM 18700 N N . GLN D 1 405 ? 93.789 51.788 28.289 1.00 24.26 399 GLN D N 1
ATOM 18701 C CA . GLN D 1 405 ? 94.371 50.479 28.080 1.00 33.02 399 GLN D CA 1
ATOM 18702 C C . GLN D 1 405 ? 93.503 49.650 27.134 1.00 35.61 399 GLN D C 1
ATOM 18703 O O . GLN D 1 405 ? 92.446 50.080 26.729 1.00 29.58 399 GLN D O 1
ATOM 18709 N N . LYS D 1 406 ? 93.918 48.428 26.839 1.00 45.98 400 LYS D N 1
ATOM 18710 C CA . LYS D 1 406 ? 92.949 47.430 26.342 1.00 57.04 400 LYS D CA 1
ATOM 18711 C C . LYS D 1 406 ? 92.230 46.689 27.506 1.00 61.38 400 LYS D C 1
ATOM 18712 O O . LYS D 1 406 ? 92.746 46.543 28.643 1.00 63.64 400 LYS D O 1
ATOM 18718 N N . TRP D 1 407 ? 91.023 46.224 27.207 1.00 71.53 401 TRP D N 1
ATOM 18719 C CA . TRP D 1 407 ? 90.152 45.532 28.177 1.00 75.03 401 TRP D CA 1
ATOM 18720 C C . TRP D 1 407 ? 89.742 44.162 27.635 1.00 86.36 401 TRP D C 1
ATOM 18721 O O . TRP D 1 407 ? 89.935 43.834 26.452 1.00 90.12 401 TRP D O 1
ATOM 18732 N N . PHE D 1 408 ? 89.175 43.375 28.539 1.00 87.38 402 PHE D N 1
ATOM 18733 C CA . PHE D 1 408 ? 88.913 41.979 28.334 1.00 78.47 402 PHE D CA 1
ATOM 18734 C C . PHE D 1 408 ? 87.815 41.589 29.293 1.00 70.75 402 PHE D C 1
ATOM 18735 O O . PHE D 1 408 ? 87.860 41.986 30.447 1.00 61.06 402 PHE D O 1
ATOM 18743 N N . SER D 1 409 ? 86.844 40.814 28.824 1.00 72.09 403 SER D N 1
ATOM 18744 C CA . SER D 1 409 ? 85.745 40.325 29.669 1.00 81.28 403 SER D CA 1
ATOM 18745 C C . SER D 1 409 ? 84.586 41.324 29.656 1.00 91.22 403 SER D C 1
ATOM 18746 O O . SER D 1 409 ? 83.500 41.032 29.113 1.00 84.14 403 SER D O 1
ATOM 18749 N N . CYS D 1 410 ? 84.820 42.492 30.258 1.00 90.07 404 CYS D N 1
ATOM 18750 C CA . CYS D 1 410 ? 83.976 43.644 30.028 1.00 90.01 404 CYS D CA 1
ATOM 18751 C C . CYS D 1 410 ? 84.788 44.622 29.176 1.00 87.85 404 CYS D C 1
ATOM 18752 O O . CYS D 1 410 ? 85.190 45.712 29.630 1.00 77.90 404 CYS D O 1
ATOM 18755 N N . ALA D 1 411 ? 85.041 44.175 27.940 1.00 83.26 405 ALA D N 1
ATOM 18756 C CA . ALA D 1 411 ? 85.623 45.000 26.880 1.00 92.17 405 ALA D CA 1
ATOM 18757 C C . ALA D 1 411 ? 84.495 45.578 26.042 1.00 84.04 405 ALA D C 1
ATOM 18758 O O . ALA D 1 411 ? 84.346 45.260 24.866 1.00 75.38 405 ALA D O 1
ATOM 18760 N N . CYS D 1 412 ? 83.710 46.433 26.680 1.00 87.64 406 CYS D N 1
ATOM 18761 C CA . CYS D 1 412 ? 82.594 47.090 26.035 1.00 96.37 406 CYS D CA 1
ATOM 18762 C C . CYS D 1 412 ? 82.969 48.491 25.582 1.00 93.32 406 CYS D C 1
ATOM 18763 O O . CYS D 1 412 ? 82.491 48.977 24.561 1.00 107.10 406 CYS D O 1
ATOM 18766 N N . CYS D 1 413 ? 83.827 49.157 26.332 1.00 89.46 407 CYS D N 1
ATOM 18767 C CA . CYS D 1 413 ? 84.264 50.478 25.927 1.00 98.18 407 CYS D CA 1
ATOM 18768 C C . CYS D 1 413 ? 84.478 50.546 24.388 1.00 100.23 407 CYS D C 1
ATOM 18769 O O . CYS D 1 413 ? 84.017 51.505 23.755 1.00 91.03 407 CYS D O 1
ATOM 18772 N N . PRO D 1 414 ? 85.169 49.530 23.782 1.00 100.34 408 PRO D N 1
ATOM 18773 C CA . PRO D 1 414 ? 85.452 49.607 22.317 1.00 90.52 408 PRO D CA 1
ATOM 18774 C C . PRO D 1 414 ? 84.259 49.366 21.339 1.00 80.72 408 PRO D C 1
ATOM 18775 O O . PRO D 1 414 ? 83.898 50.282 20.607 1.00 43.61 408 PRO D O 1
ATOM 18779 N N . PRO D 1 415 ? 83.672 48.140 21.301 1.00 96.53 409 PRO D N 1
ATOM 18780 C CA . PRO D 1 415 ? 82.612 47.951 20.288 1.00 86.81 409 PRO D CA 1
ATOM 18781 C C . PRO D 1 415 ? 81.399 48.844 20.600 1.00 77.14 409 PRO D C 1
ATOM 18782 O O . PRO D 1 415 ? 80.566 49.126 19.682 1.00 67.61 409 PRO D O 1
ATOM 18786 N N . ASN D 1 416 ? 81.313 49.275 21.875 1.00 58.20 410 ASN D N 1
ATOM 18787 C CA . ASN D 1 416 ? 80.341 50.254 22.282 1.00 41.44 410 ASN D CA 1
ATOM 18788 C C . ASN D 1 416 ? 80.637 51.613 21.707 1.00 33.44 410 ASN D C 1
ATOM 18789 O O . ASN D 1 416 ? 79.778 52.132 21.017 1.00 28.79 410 ASN D O 1
ATOM 18794 N N . LEU D 1 417 ? 81.823 52.182 21.888 1.00 26.07 411 LEU D N 1
ATOM 18795 C CA . LEU D 1 417 ? 82.070 53.453 21.226 1.00 25.27 411 LEU D CA 1
ATOM 18796 C C . LEU D 1 417 ? 82.016 53.346 19.711 1.00 24.87 411 LEU D C 1
ATOM 18797 O O . LEU D 1 417 ? 81.569 54.249 19.054 1.00 21.48 411 LEU D O 1
ATOM 18802 N N . ALA D 1 418 ? 82.536 52.257 19.157 1.00 22.00 412 ALA D N 1
ATOM 18803 C CA . ALA D 1 418 ? 82.471 52.063 17.712 1.00 22.83 412 ALA D CA 1
ATOM 18804 C C . ALA D 1 418 ? 81.073 52.212 17.140 1.00 21.44 412 ALA D C 1
ATOM 18805 O O . ALA D 1 418 ? 80.895 52.862 16.105 1.00 22.34 412 ALA D O 1
ATOM 18807 N N . ARG D 1 419 ? 80.091 51.593 17.780 1.00 20.85 413 ARG D N 1
ATOM 18808 C CA . ARG D 1 419 ? 78.757 51.625 17.213 1.00 22.03 413 ARG D CA 1
ATOM 18809 C C . ARG D 1 419 ? 78.163 53.033 17.243 1.00 22.02 413 ARG D C 1
ATOM 18810 O O . ARG D 1 419 ? 77.451 53.391 16.307 1.00 22.59 413 ARG D O 1
ATOM 18818 N N . LEU D 1 420 ? 78.487 53.828 18.265 1.00 19.69 414 LEU D N 1
ATOM 18819 C CA . LEU D 1 420 ? 78.025 55.196 18.286 1.00 19.50 414 LEU D CA 1
ATOM 18820 C C . LEU D 1 420 ? 78.703 56.076 17.230 1.00 22.06 414 LEU D C 1
ATOM 18821 O O . LEU D 1 420 ? 78.042 56.828 16.447 1.00 19.32 414 LEU D O 1
ATOM 18826 N N . ILE D 1 421 ? 80.037 56.043 17.223 1.00 19.74 415 ILE D N 1
ATOM 18827 C CA . ILE D 1 421 ? 80.787 56.894 16.318 1.00 19.66 415 ILE D CA 1
ATOM 18828 C C . ILE D 1 421 ? 80.388 56.583 14.876 1.00 20.83 415 ILE D C 1
ATOM 18829 O O . ILE D 1 421 ? 80.213 57.486 14.051 1.00 20.54 415 ILE D O 1
ATOM 18834 N N . ALA D 1 422 ? 80.265 55.292 14.567 1.00 18.85 416 ALA D N 1
ATOM 18835 C CA . ALA D 1 422 ? 79.951 54.860 13.210 1.00 18.24 416 ALA D CA 1
ATOM 18836 C C . ALA D 1 422 ? 78.579 55.297 12.762 1.00 17.70 416 ALA D C 1
ATOM 18837 O O . ALA D 1 422 ? 78.343 55.423 11.567 1.00 18.33 416 ALA D O 1
ATOM 18839 N N . SER D 1 423 ? 77.689 55.547 13.714 1.00 19.41 417 SER D N 1
ATOM 18840 C CA . SER D 1 423 ? 76.327 55.956 13.403 1.00 19.39 417 SER D CA 1
ATOM 18841 C C . SER D 1 423 ? 76.104 57.398 13.694 1.00 20.38 417 SER D C 1
ATOM 18842 O O . SER D 1 423 ? 74.963 57.855 13.731 1.00 19.57 417 SER D O 1
ATOM 18845 N N . ILE D 1 424 ? 77.176 58.172 13.841 1.00 21.32 418 ILE D N 1
ATOM 18846 C CA . ILE D 1 424 ? 77.002 59.597 14.162 1.00 21.37 418 ILE D CA 1
ATOM 18847 C C . ILE D 1 424 ? 76.099 60.363 13.148 1.00 23.69 418 ILE D C 1
ATOM 18848 O O . ILE D 1 424 ? 75.331 61.272 13.537 1.00 21.68 418 ILE D O 1
ATOM 18853 N N . GLY D 1 425 ? 76.160 59.985 11.857 1.00 23.16 419 GLY D N 1
ATOM 18854 C CA . GLY D 1 425 ? 75.293 60.621 10.834 1.00 25.34 419 GLY D CA 1
ATOM 18855 C C . GLY D 1 425 ? 73.816 60.579 11.158 1.00 22.88 419 GLY D C 1
ATOM 18856 O O . GLY D 1 425 ? 73.051 61.474 10.763 1.00 24.75 419 GLY D O 1
ATOM 18857 N N . HIS D 1 426 ? 73.404 59.578 11.932 1.00 21.73 420 HIS D N 1
ATOM 18858 C CA . HIS D 1 426 ? 71.980 59.393 12.254 1.00 21.43 420 HIS D CA 1
ATOM 18859 C C . HIS D 1 426 ? 71.503 60.404 13.261 1.00 21.97 420 HIS D C 1
ATOM 18860 O O . HIS D 1 426 ? 70.307 60.432 13.542 1.00 22.78 420 HIS D O 1
ATOM 18867 N N . TYR D 1 427 ? 72.409 61.132 13.916 1.00 21.40 421 TYR D N 1
ATOM 18868 C CA . TYR D 1 427 ? 72.004 62.042 15.002 1.00 24.21 421 TYR D CA 1
ATOM 18869 C C . TYR D 1 427 ? 71.975 63.514 14.584 1.00 22.19 421 TYR D C 1
ATOM 18870 O O . TYR D 1 427 ? 71.587 64.359 15.355 1.00 20.72 421 TYR D O 1
ATOM 18879 N N . ILE D 1 428 ? 72.420 63.830 13.369 1.00 21.90 422 ILE D N 1
ATOM 18880 C CA . ILE D 1 428 ? 72.579 65.238 12.979 1.00 21.42 422 ILE D CA 1
ATOM 18881 C C . ILE D 1 428 ? 71.260 65.914 12.684 1.00 22.94 422 ILE D C 1
ATOM 18882 O O . ILE D 1 428 ? 71.003 67.040 13.172 1.00 19.73 422 ILE D O 1
ATOM 18887 N N . TYR D 1 429 ? 70.410 65.208 11.916 1.00 20.26 423 TYR D N 1
ATOM 18888 C CA . TYR D 1 429 ? 69.113 65.749 11.460 1.00 19.54 423 TYR D CA 1
ATOM 18889 C C . TYR D 1 429 ? 67.937 64.905 11.926 1.00 20.34 423 TYR D C 1
ATOM 18890 O O . TYR D 1 429 ? 68.100 63.734 12.205 1.00 23.83 423 TYR D O 1
ATOM 18899 N N . LEU D 1 430 ? 66.772 65.516 12.091 1.00 22.42 424 LEU D N 1
ATOM 18900 C CA . LEU D 1 430 ? 65.513 64.784 12.242 1.00 25.15 424 LEU D CA 1
ATOM 18901 C C . LEU D 1 430 ? 64.431 65.347 11.341 1.00 28.45 424 LEU D C 1
ATOM 18902 O O . LEU D 1 430 ? 64.069 66.546 11.400 1.00 27.69 424 LEU D O 1
ATOM 18907 N N . GLN D 1 431 ? 63.932 64.494 10.461 1.00 33.19 425 GLN D N 1
ATOM 18908 C CA . GLN D 1 431 ? 62.850 64.853 9.544 1.00 38.18 425 GLN D CA 1
ATOM 18909 C C . GLN D 1 431 ? 61.537 64.512 10.216 1.00 37.60 425 GLN D C 1
ATOM 18910 O O . GLN D 1 431 ? 61.283 63.397 10.572 1.00 40.10 425 GLN D O 1
ATOM 18916 N N . THR D 1 432 ? 60.718 65.505 10.404 1.00 44.29 426 THR D N 1
ATOM 18917 C CA . THR D 1 432 ? 59.372 65.330 10.887 1.00 50.02 426 THR D CA 1
ATOM 18918 C C . THR D 1 432 ? 58.424 65.776 9.756 1.00 54.74 426 THR D C 1
ATOM 18919 O O . THR D 1 432 ? 58.882 66.350 8.752 1.00 60.22 426 THR D O 1
ATOM 18923 N N . SER D 1 433 ? 57.130 65.508 9.870 1.00 57.15 427 SER D N 1
ATOM 18924 C CA . SER D 1 433 ? 56.190 65.921 8.808 1.00 57.18 427 SER D CA 1
ATOM 18925 C C . SER D 1 433 ? 55.947 67.423 8.862 1.00 52.59 427 SER D C 1
ATOM 18926 O O . SER D 1 433 ? 55.678 68.051 7.846 1.00 55.52 427 SER D O 1
ATOM 18929 N N . ASP D 1 434 ? 56.038 68.018 10.040 1.00 50.53 428 ASP D N 1
ATOM 18930 C CA . ASP D 1 434 ? 55.957 69.482 10.092 1.00 57.54 428 ASP D CA 1
ATOM 18931 C C . ASP D 1 434 ? 57.311 70.332 10.068 1.00 57.90 428 ASP D C 1
ATOM 18932 O O . ASP D 1 434 ? 57.232 71.564 10.011 1.00 60.43 428 ASP D O 1
ATOM 18937 N N . ALA D 1 435 ? 58.513 69.709 10.024 1.00 46.10 429 ALA D N 1
ATOM 18938 C CA . ALA D 1 435 ? 59.795 70.454 9.929 1.00 33.29 429 ALA D CA 1
ATOM 18939 C C . ALA D 1 435 ? 61.014 69.560 9.681 1.00 29.30 429 ALA D C 1
ATOM 18940 O O . ALA D 1 435 ? 61.023 68.354 9.993 1.00 32.96 429 ALA D O 1
ATOM 18942 N N . LEU D 1 436 ? 62.044 70.118 9.089 1.00 26.44 430 LEU D N 1
ATOM 18943 C CA . LEU D 1 436 ? 63.357 69.489 9.150 1.00 26.14 430 LEU D CA 1
ATOM 18944 C C . LEU D 1 436 ? 64.182 70.170 10.288 1.00 26.55 430 LEU D C 1
ATOM 18945 O O . LEU D 1 436 ? 64.353 71.415 10.275 1.00 26.67 430 LEU D O 1
ATOM 18950 N N . PHE D 1 437 ? 64.659 69.356 11.250 1.00 21.95 431 PHE D N 1
ATOM 18951 C CA . PHE D 1 437 ? 65.422 69.821 12.425 1.00 20.39 431 PHE D CA 1
ATOM 18952 C C . PHE D 1 437 ? 66.898 69.531 12.281 1.00 20.40 431 PHE D C 1
ATOM 18953 O O . PHE D 1 437 ? 67.262 68.453 11.830 1.00 20.27 431 PHE D O 1
ATOM 18961 N N . VAL D 1 438 ? 67.722 70.546 12.539 1.00 18.44 432 VAL D N 1
ATOM 18962 C CA . VAL D 1 438 ? 69.156 70.407 12.618 1.00 18.00 432 VAL D CA 1
ATOM 18963 C C . VAL D 1 438 ? 69.533 70.386 14.078 1.00 19.28 432 VAL D C 1
ATOM 18964 O O . VAL D 1 438 ? 69.354 71.387 14.790 1.00 19.26 432 VAL D O 1
ATOM 18968 N N . HIS D 1 439 ? 70.041 69.238 14.541 1.00 19.29 433 HIS D N 1
ATOM 18969 C CA . HIS D 1 439 ? 70.421 69.080 15.942 1.00 18.47 433 HIS D CA 1
ATOM 18970 C C . HIS D 1 439 ? 71.867 69.391 16.170 1.00 19.22 433 HIS D C 1
ATOM 18971 O O . HIS D 1 439 ? 72.202 70.089 17.127 1.00 19.71 433 HIS D O 1
ATOM 18978 N N . LEU D 1 440 ? 72.716 68.851 15.314 1.00 18.98 434 LEU D N 1
ATOM 18979 C CA . LEU D 1 440 ? 74.153 68.951 15.448 1.00 18.78 434 LEU D CA 1
ATOM 18980 C C . LEU D 1 440 ? 74.732 69.741 14.291 1.00 19.46 434 LEU D C 1
ATOM 18981 O O . LEU D 1 440 ? 74.241 69.698 13.122 1.00 18.70 434 LEU D O 1
ATOM 18986 N N . TYR D 1 441 ? 75.783 70.467 14.609 1.00 18.20 435 TYR D N 1
ATOM 18987 C CA . TYR D 1 441 ? 76.457 71.274 13.616 1.00 19.95 435 TYR D CA 1
ATOM 18988 C C . TYR D 1 441 ? 77.738 70.548 13.188 1.00 22.04 435 TYR D C 1
ATOM 18989 O O . TYR D 1 441 ? 78.753 70.558 13.855 1.00 20.50 435 TYR D O 1
ATOM 18998 N N . VAL D 1 442 ? 77.623 69.915 12.033 1.00 22.61 436 VAL D N 1
ATOM 18999 C CA . VAL D 1 442 ? 78.589 68.965 11.545 1.00 22.27 436 VAL D CA 1
ATOM 19000 C C . VAL D 1 442 ? 78.541 69.134 10.049 1.00 23.25 436 VAL D C 1
ATOM 19001 O O . VAL D 1 442 ? 77.472 69.038 9.474 1.00 20.41 436 VAL D O 1
ATOM 19005 N N . GLY D 1 443 ? 79.713 69.366 9.457 1.00 21.61 437 GLY D N 1
ATOM 19006 C CA . GLY D 1 443 ? 79.868 69.412 8.030 1.00 23.90 437 GLY D CA 1
ATOM 19007 C C . GLY D 1 443 ? 79.247 68.167 7.443 1.00 24.31 437 GLY D C 1
ATOM 19008 O O . GLY D 1 443 ? 79.668 67.051 7.766 1.00 23.79 437 GLY D O 1
ATOM 19009 N N . SER D 1 444 ? 78.223 68.360 6.599 1.00 23.89 438 SER D N 1
ATOM 19010 C CA . SER D 1 444 ? 77.451 67.251 6.077 1.00 23.68 438 SER D CA 1
ATOM 19011 C C . SER D 1 444 ? 76.416 67.707 5.025 1.00 25.39 438 SER D C 1
ATOM 19012 O O . SER D 1 444 ? 76.165 68.892 4.832 1.00 21.33 438 SER D O 1
ATOM 19015 N N . ASP D 1 445 ? 75.796 66.740 4.366 1.00 26.13 439 ASP D N 1
ATOM 19016 C CA . ASP D 1 445 ? 74.570 67.007 3.636 1.00 32.01 439 ASP D CA 1
ATOM 19017 C C . ASP D 1 445 ? 73.510 65.904 3.774 1.00 29.71 439 ASP D C 1
ATOM 19018 O O . ASP D 1 445 ? 73.790 64.757 4.166 1.00 28.50 439 ASP D O 1
ATOM 19023 N N . ILE D 1 446 ? 72.294 66.320 3.513 1.00 25.29 440 ILE D N 1
ATOM 19024 C CA . ILE D 1 446 ? 71.168 65.465 3.629 1.00 27.71 440 ILE D CA 1
ATOM 19025 C C . ILE D 1 446 ? 70.225 65.705 2.446 1.00 27.79 440 ILE D C 1
ATOM 19026 O O . ILE D 1 446 ? 69.985 66.819 2.029 1.00 28.21 440 ILE D O 1
ATOM 19031 N N . GLN D 1 447 ? 69.724 64.606 1.924 1.00 31.63 441 GLN D N 1
ATOM 19032 C CA . GLN D 1 447 ? 68.739 64.557 0.865 1.00 32.55 441 GLN D CA 1
ATOM 19033 C C . GLN D 1 447 ? 67.467 63.988 1.517 1.00 29.97 441 GLN D C 1
ATOM 19034 O O . GLN D 1 447 ? 67.469 62.873 1.983 1.00 29.39 441 GLN D O 1
ATOM 19040 N N . THR D 1 448 ? 66.409 64.759 1.611 1.00 26.97 442 THR D N 1
ATOM 19041 C CA . THR D 1 448 ? 65.277 64.337 2.398 1.00 31.81 442 THR D CA 1
ATOM 19042 C C . THR D 1 448 ? 63.979 64.763 1.707 1.00 32.75 442 THR D C 1
ATOM 19043 O O . THR D 1 448 ? 64.010 65.365 0.647 1.00 32.87 442 THR D O 1
ATOM 19047 N N . GLU D 1 449 ? 62.846 64.465 2.328 1.00 36.06 443 GLU D N 1
ATOM 19048 C CA . GLU D 1 449 ? 61.538 64.828 1.798 1.00 45.31 443 GLU D CA 1
ATOM 19049 C C . GLU D 1 449 ? 60.786 65.654 2.825 1.00 46.03 443 GLU D C 1
ATOM 19050 O O . GLU D 1 449 ? 60.590 65.223 3.934 1.00 41.72 443 GLU D O 1
ATOM 19056 N N . ILE D 1 450 ? 60.354 66.844 2.434 1.00 50.58 444 ILE D N 1
ATOM 19057 C CA . ILE D 1 450 ? 59.548 67.708 3.305 1.00 60.04 444 ILE D CA 1
ATOM 19058 C C . ILE D 1 450 ? 58.249 68.043 2.539 1.00 67.37 444 ILE D C 1
ATOM 19059 O O . ILE D 1 450 ? 58.305 68.454 1.339 1.00 70.54 444 ILE D O 1
ATOM 19064 N N . ASP D 1 451 ? 57.098 67.805 3.187 1.00 72.80 445 ASP D N 1
ATOM 19065 C CA . ASP D 1 451 ? 55.774 68.024 2.565 1.00 84.44 445 ASP D CA 1
ATOM 19066 C C . ASP D 1 451 ? 55.753 67.349 1.179 1.00 78.77 445 ASP D C 1
ATOM 19067 O O . ASP D 1 451 ? 55.405 67.977 0.135 1.00 78.52 445 ASP D O 1
ATOM 19072 N N . GLY D 1 452 ? 56.190 66.080 1.183 1.00 68.94 446 GLY D N 1
ATOM 19073 C CA . GLY D 1 452 ? 56.240 65.243 -0.022 1.00 61.61 446 GLY D CA 1
ATOM 19074 C C . GLY D 1 452 ? 57.196 65.704 -1.103 1.00 48.90 446 GLY D C 1
ATOM 19075 O O . GLY D 1 452 ? 57.205 65.151 -2.206 1.00 56.93 446 GLY D O 1
ATOM 19076 N N . ARG D 1 453 ? 58.031 66.690 -0.800 1.00 48.24 447 ARG D N 1
ATOM 19077 C CA . ARG D 1 453 ? 58.945 67.255 -1.791 1.00 52.87 447 ARG D CA 1
ATOM 19078 C C . ARG D 1 453 ? 60.411 67.030 -1.454 1.00 40.11 447 ARG D C 1
ATOM 19079 O O . ARG D 1 453 ? 60.794 67.132 -0.306 1.00 38.02 447 ARG D O 1
ATOM 19087 N N . SER D 1 454 ? 61.217 66.753 -2.472 1.00 36.08 448 SER D N 1
ATOM 19088 C CA . SER D 1 454 ? 62.646 66.508 -2.288 1.00 38.85 448 SER D CA 1
ATOM 19089 C C . SER D 1 454 ? 63.420 67.779 -1.998 1.00 36.70 448 SER D C 1
ATOM 19090 O O . SER D 1 454 ? 63.391 68.734 -2.794 1.00 37.99 448 SER D O 1
ATOM 19093 N N . VAL D 1 455 ? 64.187 67.735 -0.912 1.00 32.60 449 VAL D N 1
ATOM 19094 C CA . VAL D 1 455 ? 65.018 68.874 -0.497 1.00 34.33 449 VAL D CA 1
ATOM 19095 C C . VAL D 1 455 ? 66.447 68.468 -0.121 1.00 33.98 449 VAL D C 1
ATOM 19096 O O . VAL D 1 455 ? 66.660 67.524 0.611 1.00 30.96 449 VAL D O 1
ATOM 19100 N N . LYS D 1 456 ? 67.416 69.182 -0.680 1.00 36.57 450 LYS D N 1
ATOM 19101 C CA . LYS D 1 456 ? 68.819 68.960 -0.413 1.00 35.67 450 LYS D CA 1
ATOM 19102 C C . LYS D 1 456 ? 69.345 70.086 0.502 1.00 33.77 450 LYS D C 1
ATOM 19103 O O . LYS D 1 456 ? 69.108 71.273 0.268 1.00 32.53 450 LYS D O 1
ATOM 19109 N N . ILE D 1 457 ? 70.021 69.692 1.570 1.00 32.23 451 ILE D N 1
ATOM 19110 C CA . ILE D 1 457 ? 70.552 70.617 2.553 1.00 32.29 451 ILE D CA 1
ATOM 19111 C C . ILE D 1 457 ? 72.002 70.313 2.811 1.00 29.44 451 ILE D C 1
ATOM 19112 O O . ILE D 1 457 ? 72.371 69.168 3.042 1.00 30.89 451 ILE D O 1
ATOM 19125 N N . GLN D 1 459 ? 75.436 71.539 5.005 1.00 26.17 453 GLN D N 1
ATOM 19126 C CA . GLN D 1 459 ? 76.063 72.283 6.105 1.00 24.51 453 GLN D CA 1
ATOM 19127 C C . GLN D 1 459 ? 77.556 72.372 5.909 1.00 23.27 453 GLN D C 1
ATOM 19128 O O . GLN D 1 459 ? 78.228 71.344 5.812 1.00 19.70 453 GLN D O 1
ATOM 19134 N N . GLU D 1 460 ? 78.104 73.574 5.963 1.00 23.40 454 GLU D N 1
ATOM 19135 C CA . GLU D 1 460 ? 79.554 73.740 5.919 1.00 28.96 454 GLU D CA 1
ATOM 19136 C C . GLU D 1 460 ? 79.923 74.490 7.187 1.00 25.41 454 GLU D C 1
ATOM 19137 O O . GLU D 1 460 ? 79.314 75.514 7.472 1.00 23.88 454 GLU D O 1
ATOM 19143 N N . THR D 1 461 ? 80.908 73.995 7.919 1.00 22.50 455 THR D N 1
ATOM 19144 C CA . THR D 1 461 ? 81.250 74.601 9.205 1.00 22.86 455 THR D CA 1
ATOM 19145 C C . THR D 1 461 ? 82.499 73.937 9.701 1.00 24.18 455 THR D C 1
ATOM 19146 O O . THR D 1 461 ? 82.722 72.765 9.382 1.00 19.51 455 THR D O 1
ATOM 19150 N N . ASN D 1 462 ? 83.318 74.679 10.464 1.00 25.24 456 ASN D N 1
ATOM 19151 C CA . ASN D 1 462 ? 84.466 74.077 11.186 1.00 27.41 456 ASN D CA 1
ATOM 19152 C C . ASN D 1 462 ? 84.164 73.745 12.643 1.00 22.93 456 ASN D C 1
ATOM 19153 O O . ASN D 1 462 ? 85.056 73.523 13.413 1.00 23.29 456 ASN D O 1
ATOM 19158 N N . TYR D 1 463 ? 82.899 73.776 13.007 1.00 21.11 457 TYR D N 1
ATOM 19159 C CA . TYR D 1 463 ? 82.433 73.344 14.298 1.00 20.55 457 TYR D CA 1
ATOM 19160 C C . TYR D 1 463 ? 83.003 71.956 14.558 1.00 19.47 457 TYR D C 1
ATOM 19161 O O . TYR D 1 463 ? 83.052 71.124 13.638 1.00 20.20 457 TYR D O 1
ATOM 19170 N N . PRO D 1 464 ? 83.459 71.717 15.788 1.00 18.90 458 PRO D N 1
ATOM 19171 C CA . PRO D 1 464 ? 83.255 72.546 16.993 1.00 19.52 458 PRO D CA 1
ATOM 19172 C C . PRO D 1 464 ? 84.257 73.669 17.236 1.00 20.23 458 PRO D C 1
ATOM 19173 O O . PRO D 1 464 ? 84.173 74.327 18.255 1.00 21.43 458 PRO D O 1
ATOM 19177 N N . TRP D 1 465 ? 85.227 73.853 16.332 1.00 20.33 459 TRP D N 1
ATOM 19178 C CA . TRP D 1 465 ? 86.339 74.820 16.579 1.00 19.66 459 TRP D CA 1
ATOM 19179 C C . TRP D 1 465 ? 85.923 76.220 16.295 1.00 19.56 459 TRP D C 1
ATOM 19180 O O . TRP D 1 465 ? 86.557 77.155 16.761 1.00 19.53 459 TRP D O 1
ATOM 19191 N N . ASP D 1 466 ? 84.842 76.379 15.547 1.00 21.22 460 ASP D N 1
ATOM 19192 C CA . ASP D 1 466 ? 84.344 77.683 15.157 1.00 23.16 460 ASP D CA 1
ATOM 19193 C C . ASP D 1 466 ? 82.820 77.641 15.045 1.00 22.95 460 ASP D C 1
ATOM 19194 O O . ASP D 1 466 ? 82.231 76.592 14.715 1.00 20.12 460 ASP D O 1
ATOM 19199 N N . GLY D 1 467 ? 82.171 78.744 15.412 1.00 22.44 461 GLY D N 1
ATOM 19200 C CA . GLY D 1 467 ? 80.717 78.772 15.477 1.00 23.05 461 GLY D CA 1
ATOM 19201 C C . GLY D 1 467 ? 79.941 79.240 14.249 1.00 23.01 461 GLY D C 1
ATOM 19202 O O . GLY D 1 467 ? 78.720 79.467 14.335 1.00 23.55 461 GLY D O 1
ATOM 19203 N N . THR D 1 468 ? 80.627 79.452 13.142 1.00 22.36 462 THR D N 1
ATOM 19204 C CA . THR D 1 468 ? 79.967 79.863 11.914 1.00 23.08 462 THR D CA 1
ATOM 19205 C C . THR D 1 468 ? 79.543 78.633 11.109 1.00 22.49 462 THR D C 1
ATOM 19206 O O . THR D 1 468 ? 80.337 77.719 10.845 1.00 20.13 462 THR D O 1
ATOM 19210 N N . VAL D 1 469 ? 78.253 78.610 10.791 1.00 21.10 463 VAL D N 1
ATOM 19211 C CA . VAL D 1 469 ? 77.658 77.535 10.023 1.00 22.49 463 VAL D CA 1
ATOM 19212 C C . VAL D 1 469 ? 76.932 78.071 8.791 1.00 24.07 463 VAL D C 1
ATOM 19213 O O . VAL D 1 469 ? 76.110 79.001 8.908 1.00 23.09 463 VAL D O 1
ATOM 19217 N N . ARG D 1 470 ? 77.247 77.502 7.624 1.00 23.76 464 ARG D N 1
ATOM 19218 C CA . ARG D 1 470 ? 76.512 77.874 6.384 1.00 28.40 464 ARG D CA 1
ATOM 19219 C C . ARG D 1 470 ? 75.670 76.721 5.961 1.00 24.62 464 ARG D C 1
ATOM 19220 O O . ARG D 1 470 ? 76.183 75.647 5.665 1.00 24.24 464 ARG D O 1
ATOM 19228 N N . LEU D 1 471 ? 74.377 76.961 5.936 1.00 26.38 465 LEU D N 1
ATOM 19229 C CA . LEU D 1 471 ? 73.383 76.019 5.433 1.00 27.33 465 LEU D CA 1
ATOM 19230 C C . LEU D 1 471 ? 72.859 76.473 4.084 1.00 29.33 465 LEU D C 1
ATOM 19231 O O . LEU D 1 471 ? 72.319 77.582 3.937 1.00 26.96 465 LEU D O 1
ATOM 19236 N N . THR D 1 472 ? 73.012 75.618 3.094 1.00 30.64 466 THR D N 1
ATOM 19237 C CA . THR D 1 472 ? 72.440 75.887 1.789 1.00 30.56 466 THR D CA 1
ATOM 19238 C C . THR D 1 472 ? 71.235 74.997 1.659 1.00 29.25 466 THR D C 1
ATOM 19239 O O . THR D 1 472 ? 71.327 73.781 1.864 1.00 26.93 466 THR D O 1
ATOM 19243 N N . VAL D 1 473 ? 70.099 75.609 1.324 1.00 28.53 467 VAL D N 1
ATOM 19244 C CA . VAL D 1 473 ? 68.828 74.896 1.220 1.00 28.85 467 VAL D CA 1
ATOM 19245 C C . VAL D 1 473 ? 68.326 74.890 -0.226 1.00 31.28 467 VAL D C 1
ATOM 19246 O O . VAL D 1 473 ? 68.110 75.953 -0.818 1.00 34.90 467 VAL D O 1
ATOM 19250 N N . SER D 1 474 ? 68.197 73.713 -0.814 1.00 32.21 468 SER D N 1
ATOM 19251 C CA . SER D 1 474 ? 67.823 73.593 -2.234 1.00 32.29 468 SER D CA 1
ATOM 19252 C C . SER D 1 474 ? 66.686 72.640 -2.472 1.00 31.12 468 SER D C 1
ATOM 19253 O O . SER D 1 474 ? 66.902 71.452 -2.586 1.00 31.81 468 SER D O 1
ATOM 19256 N N . PRO D 1 475 ? 65.460 73.151 -2.499 1.00 29.20 469 PRO D N 1
ATOM 19257 C CA . PRO D 1 475 ? 64.350 72.299 -2.792 1.00 33.58 469 PRO D CA 1
ATOM 19258 C C . PRO D 1 475 ? 64.293 72.031 -4.308 1.00 32.08 469 PRO D C 1
ATOM 19259 O O . PRO D 1 475 ? 64.761 72.834 -5.086 1.00 32.25 469 PRO D O 1
ATOM 19263 N N . GLU D 1 476 ? 63.751 70.887 -4.679 1.00 33.93 470 GLU D N 1
ATOM 19264 C CA . GLU D 1 476 ? 63.627 70.510 -6.080 1.00 41.17 470 GLU D CA 1
ATOM 19265 C C . GLU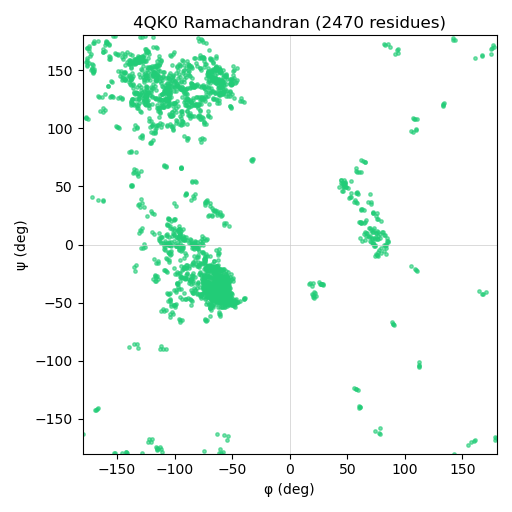 D 1 476 ? 62.819 71.585 -6.816 1.00 36.33 470 GLU D C 1
ATOM 19266 O O . GLU D 1 476 ? 63.257 72.116 -7.820 1.00 37.44 470 GLU D O 1
ATOM 19272 N N . SER D 1 477 ? 61.675 71.954 -6.258 1.00 31.88 471 SER D N 1
ATOM 19273 C CA . SER D 1 477 ? 61.043 73.185 -6.669 1.00 33.52 471 SER D CA 1
ATOM 19274 C C . SER D 1 477 ? 60.698 74.034 -5.451 1.00 31.98 471 SER D C 1
ATOM 19275 O O . SER D 1 477 ? 60.498 73.523 -4.344 1.00 37.95 471 SER D O 1
ATOM 19278 N N . ALA D 1 478 ? 60.566 75.338 -5.671 1.00 30.83 472 ALA D N 1
ATOM 19279 C CA . ALA D 1 478 ? 60.324 76.259 -4.592 1.00 28.37 472 ALA D CA 1
ATOM 19280 C C . ALA D 1 478 ? 59.089 75.877 -3.792 1.00 28.08 472 ALA D C 1
ATOM 19281 O O . ALA D 1 478 ? 58.120 75.374 -4.327 1.00 27.96 472 ALA D O 1
ATOM 19283 N N . GLY D 1 479 ? 59.138 76.140 -2.494 1.00 26.52 473 GLY D N 1
ATOM 19284 C CA . GLY D 1 479 ? 58.054 75.775 -1.584 1.00 27.27 473 GLY D CA 1
ATOM 19285 C C . GLY D 1 479 ? 58.242 76.219 -0.125 1.00 26.48 473 GLY D C 1
ATOM 19286 O O . GLY D 1 479 ? 59.359 76.368 0.356 1.00 25.73 473 GLY D O 1
ATOM 19287 N N . GLU D 1 480 ? 57.119 76.323 0.565 1.00 24.88 474 GLU D N 1
ATOM 19288 C CA . GLU D 1 480 ? 57.050 76.716 1.927 1.00 29.31 474 GLU D CA 1
ATOM 19289 C C . GLU D 1 480 ? 57.242 75.511 2.843 1.00 25.82 474 GLU D C 1
ATOM 19290 O O . GLU D 1 480 ? 56.588 74.511 2.722 1.00 28.88 474 GLU D O 1
ATOM 19296 N N . PHE D 1 481 ? 58.229 75.589 3.697 1.00 24.73 475 PHE D N 1
ATOM 19297 C CA . PHE D 1 481 ? 58.342 74.638 4.784 1.00 25.63 475 PHE D CA 1
ATOM 19298 C C . PHE D 1 481 ? 59.206 75.243 5.898 1.00 25.79 475 PHE D C 1
ATOM 19299 O O . PHE D 1 481 ? 59.771 76.364 5.767 1.00 20.80 475 PHE D O 1
ATOM 19307 N N . THR D 1 482 ? 59.272 74.498 7.009 1.00 24.61 476 THR D N 1
ATOM 19308 C CA . THR D 1 482 ? 59.952 74.940 8.202 1.00 27.57 476 THR D CA 1
ATOM 19309 C C . THR D 1 482 ? 61.305 74.209 8.392 1.00 27.12 476 THR D C 1
ATOM 19310 O O . THR D 1 482 ? 61.413 72.988 8.314 1.00 25.93 476 THR D O 1
ATOM 19314 N N . LEU D 1 483 ? 62.317 75.004 8.656 1.00 26.27 477 LEU D N 1
ATOM 19315 C CA . LEU D 1 483 ? 63.576 74.528 9.117 1.00 25.84 477 LEU D CA 1
ATOM 19316 C C . LEU D 1 483 ? 63.663 74.857 10.598 1.00 25.67 477 LEU D C 1
ATOM 19317 O O . LEU D 1 483 ? 63.583 76.054 10.968 1.00 25.80 477 LEU D O 1
ATOM 19322 N N . GLY D 1 484 ? 63.914 73.833 11.435 1.00 20.02 478 GLY D N 1
ATOM 19323 C CA . GLY D 1 484 ? 64.156 74.041 12.841 1.00 20.77 478 GLY D CA 1
ATOM 19324 C C . GLY D 1 484 ? 65.671 73.957 13.159 1.00 23.22 478 GLY D C 1
ATOM 19325 O O . GLY D 1 484 ? 66.289 72.911 12.993 1.00 27.58 478 GLY D O 1
ATOM 19326 N N . LEU D 1 485 ? 66.245 75.028 13.680 1.00 20.68 479 LEU D N 1
ATOM 19327 C CA . LEU D 1 485 ? 67.664 75.070 14.008 1.00 19.44 479 LEU D CA 1
ATOM 19328 C C . LEU D 1 485 ? 67.954 75.216 15.490 1.00 19.09 479 LEU D C 1
ATOM 19329 O O . LEU D 1 485 ? 67.499 76.160 16.090 1.00 18.31 479 LEU D O 1
ATOM 19334 N N . ARG D 1 486 ? 68.665 74.252 16.087 1.00 19.25 480 ARG D N 1
ATOM 19335 C CA . ARG D 1 486 ? 68.959 74.326 17.528 1.00 19.75 480 ARG D CA 1
ATOM 19336 C C . ARG D 1 486 ? 69.861 75.518 17.833 1.00 17.27 480 ARG D C 1
ATOM 19337 O O . ARG D 1 486 ? 70.869 75.736 17.155 1.00 17.94 480 ARG D O 1
ATOM 19345 N N . ILE D 1 487 ? 69.457 76.284 18.808 1.00 15.96 481 ILE D N 1
ATOM 19346 C CA . ILE D 1 487 ? 70.289 77.352 19.303 1.00 17.40 481 ILE D CA 1
ATOM 19347 C C . ILE D 1 487 ? 70.978 76.819 20.579 1.00 16.34 481 ILE D C 1
ATOM 19348 O O . ILE D 1 487 ? 70.318 76.574 21.598 1.00 14.61 481 ILE D O 1
ATOM 19353 N N . PRO D 1 488 ? 72.267 76.491 20.465 1.00 17.15 482 PRO D N 1
ATOM 19354 C CA . PRO D 1 488 ? 72.891 75.743 21.602 1.00 18.43 482 PRO D CA 1
ATOM 19355 C C . PRO D 1 488 ? 72.792 76.497 22.908 1.00 19.51 482 PRO D C 1
ATOM 19356 O O . PRO D 1 488 ? 73.016 77.720 22.944 1.00 21.31 482 PRO D O 1
ATOM 19360 N N . GLY D 1 489 ? 72.350 75.787 23.939 1.00 19.53 483 GLY D N 1
ATOM 19361 C CA . GLY D 1 489 ? 72.244 76.332 25.265 1.00 18.13 483 GLY D CA 1
ATOM 19362 C C . GLY D 1 489 ? 73.536 76.928 25.774 1.00 18.49 483 GLY D C 1
ATOM 19363 O O . GLY D 1 489 ? 73.477 77.785 26.596 1.00 18.83 483 GLY D O 1
ATOM 19364 N N . TRP D 1 490 ? 74.700 76.476 25.307 1.00 20.04 484 TRP D N 1
ATOM 19365 C CA . TRP D 1 490 ? 75.978 77.084 25.750 1.00 23.87 484 TRP D CA 1
ATOM 19366 C C . TRP D 1 490 ? 76.237 78.491 25.124 1.00 24.89 484 TRP D C 1
ATOM 19367 O O . TRP D 1 490 ? 77.071 79.230 25.587 1.00 23.69 484 TRP D O 1
ATOM 19378 N N . CYS D 1 491 ? 75.460 78.846 24.121 1.00 24.53 485 CYS D N 1
ATOM 19379 C CA . CYS D 1 491 ? 75.728 79.994 23.324 1.00 27.64 485 CYS D CA 1
ATOM 19380 C C . CYS D 1 491 ? 74.971 81.197 23.813 1.00 25.58 485 CYS D C 1
ATOM 19381 O O . CYS D 1 491 ? 73.848 81.082 24.208 1.00 26.00 485 CYS D O 1
ATOM 19384 N N . ARG D 1 492 ? 75.558 82.369 23.741 1.00 29.30 486 ARG D N 1
ATOM 19385 C CA . ARG D 1 492 ? 74.789 83.628 23.874 1.00 34.58 486 ARG D CA 1
ATOM 19386 C C . ARG D 1 492 ? 75.036 84.449 22.603 1.00 32.61 486 ARG D C 1
ATOM 19387 O O . ARG D 1 492 ? 76.137 84.465 22.044 1.00 34.65 486 ARG D O 1
ATOM 19395 N N . GLY D 1 493 ? 74.046 85.210 22.214 1.00 36.84 487 GLY D N 1
ATOM 19396 C CA . GLY D 1 493 ? 74.164 86.114 21.052 1.00 36.33 487 GLY D CA 1
ATOM 19397 C C . GLY D 1 493 ? 74.233 85.422 19.707 1.00 32.83 487 GLY D C 1
ATOM 19398 O O . GLY D 1 493 ? 74.972 85.866 18.822 1.00 30.21 487 GLY D O 1
ATOM 19399 N N . ALA D 1 494 ? 73.502 84.331 19.541 1.00 29.54 488 ALA D N 1
ATOM 19400 C CA . ALA D 1 494 ? 73.470 83.684 18.227 1.00 29.58 488 ALA D CA 1
ATOM 19401 C C . ALA D 1 494 ? 72.951 84.658 17.192 1.00 26.32 488 ALA D C 1
ATOM 19402 O O . ALA D 1 494 ? 72.049 85.427 17.461 1.00 22.85 488 ALA D O 1
ATOM 19404 N N . GLU D 1 495 ? 73.520 84.628 16.015 1.00 27.73 489 GLU D N 1
ATOM 19405 C CA . GLU D 1 495 ? 73.035 85.485 14.920 1.00 30.21 489 GLU D CA 1
ATOM 19406 C C . GLU D 1 495 ? 72.721 84.627 13.707 1.00 30.14 489 GLU D C 1
ATOM 19407 O O . GLU D 1 495 ? 73.381 83.613 13.449 1.00 27.95 489 GLU D O 1
ATOM 19413 N N . VAL D 1 496 ? 71.681 85.038 12.978 1.00 29.25 490 VAL D N 1
ATOM 19414 C CA . VAL D 1 496 ? 71.271 84.382 11.741 1.00 27.76 490 VAL D CA 1
ATOM 19415 C C . VAL D 1 496 ? 71.072 85.388 10.598 1.00 25.92 490 VAL D C 1
ATOM 19416 O O . VAL D 1 496 ? 70.445 86.408 10.784 1.00 25.84 490 VAL D O 1
ATOM 19420 N N . THR D 1 497 ? 71.544 85.042 9.418 1.00 24.49 491 THR D N 1
ATOM 19421 C CA . THR D 1 497 ? 71.203 85.744 8.227 1.00 26.73 491 THR D CA 1
ATOM 19422 C C . THR D 1 497 ? 70.615 84.759 7.202 1.00 27.25 491 THR D C 1
ATOM 19423 O O . THR D 1 497 ? 71.020 83.586 7.130 1.00 25.48 491 THR D O 1
ATOM 19427 N N . ILE D 1 498 ? 69.731 85.273 6.366 1.00 25.28 492 ILE D N 1
ATOM 19428 C CA . ILE D 1 498 ? 69.143 84.524 5.267 1.00 26.39 492 ILE D CA 1
ATOM 19429 C C . ILE D 1 498 ? 69.382 85.325 4.022 1.00 26.74 492 ILE D C 1
ATOM 19430 O O . ILE D 1 498 ? 69.011 86.491 3.955 1.00 29.56 492 ILE D O 1
ATOM 19435 N N . ASN D 1 499 ? 70.081 84.714 3.077 1.00 27.36 493 ASN D N 1
ATOM 19436 C CA . ASN D 1 499 ? 70.552 85.387 1.885 1.00 29.84 493 ASN D CA 1
ATOM 19437 C C . ASN D 1 499 ? 71.172 86.702 2.203 1.00 29.54 493 ASN D C 1
ATOM 19438 O O . ASN D 1 499 ? 70.870 87.703 1.582 1.00 28.62 493 ASN D O 1
ATOM 19443 N N . GLY D 1 500 ? 72.072 86.692 3.179 1.00 33.23 494 GLY D N 1
ATOM 19444 C CA . GLY D 1 500 ? 72.856 87.877 3.476 1.00 31.72 494 GLY D CA 1
ATOM 19445 C C . GLY D 1 500 ? 72.110 88.908 4.305 1.00 30.91 494 GLY D C 1
ATOM 19446 O O . GLY D 1 500 ? 72.721 89.878 4.695 1.00 35.61 494 GLY D O 1
ATOM 19447 N N . GLU D 1 501 ? 70.841 88.696 4.628 1.00 29.68 495 GLU D N 1
ATOM 19448 C CA . GLU D 1 501 ? 70.105 89.653 5.481 1.00 33.99 495 GLU D CA 1
ATOM 19449 C C . GLU D 1 501 ? 69.871 89.116 6.902 1.00 33.17 495 GLU D C 1
ATOM 19450 O O . GLU D 1 501 ? 69.413 87.989 7.071 1.00 25.98 495 GLU D O 1
ATOM 19456 N N . LYS D 1 502 ? 70.070 89.997 7.878 1.00 33.75 496 LYS D N 1
ATOM 19457 C CA . LYS D 1 502 ? 69.941 89.679 9.268 1.00 35.55 496 LYS D CA 1
ATOM 19458 C C . LYS D 1 502 ? 68.523 89.463 9.657 1.00 33.88 496 LYS D C 1
ATOM 19459 O O . LYS D 1 502 ? 67.648 90.167 9.205 1.00 34.58 496 LYS D O 1
ATOM 19465 N N . VAL D 1 503 ? 68.283 88.415 10.434 1.00 33.67 497 VAL D N 1
ATOM 19466 C CA . VAL D 1 503 ? 66.950 88.001 10.832 1.00 35.49 497 VAL D CA 1
ATOM 19467 C C . VAL D 1 503 ? 66.933 88.045 12.349 1.00 34.24 497 VAL D C 1
ATOM 19468 O O . VAL D 1 503 ? 67.804 87.455 13.014 1.00 37.99 497 VAL D O 1
ATOM 19472 N N . ASP D 1 504 ? 65.899 88.638 12.895 1.00 29.63 498 ASP D N 1
ATOM 19473 C CA . ASP D 1 504 ? 65.663 88.589 14.319 1.00 31.47 498 ASP D CA 1
ATOM 19474 C C . ASP D 1 504 ? 65.097 87.197 14.662 1.00 33.17 498 ASP D C 1
ATOM 19475 O O . ASP D 1 504 ? 63.943 86.878 14.373 1.00 29.86 498 ASP D O 1
ATOM 19480 N N . ILE D 1 505 ? 65.900 86.375 15.335 1.00 39.61 499 ILE D N 1
ATOM 19481 C CA . ILE D 1 505 ? 65.475 84.993 15.669 1.00 38.18 499 ILE D CA 1
ATOM 19482 C C . ILE D 1 505 ? 64.780 84.852 16.972 1.00 33.12 499 ILE D C 1
ATOM 19483 O O . ILE D 1 505 ? 64.060 83.868 17.183 1.00 31.22 499 ILE D O 1
ATOM 19488 N N . VAL D 1 506 ? 64.930 85.857 17.836 1.00 32.47 500 VAL D N 1
ATOM 19489 C CA . VAL D 1 506 ? 64.300 85.810 19.122 1.00 32.07 500 VAL D CA 1
ATOM 19490 C C . VAL D 1 506 ? 62.824 85.422 19.048 1.00 28.13 500 VAL D C 1
ATOM 19491 O O . VAL D 1 506 ? 62.374 84.598 19.824 1.00 29.92 500 VAL D O 1
ATOM 19495 N N . PRO D 1 507 ? 62.036 86.082 18.204 1.00 29.34 501 PRO D N 1
ATOM 19496 C CA . PRO D 1 507 ? 60.592 85.686 18.097 1.00 31.06 501 PRO D CA 1
ATOM 19497 C C . PRO D 1 507 ? 60.361 84.374 17.368 1.00 31.87 501 PRO D C 1
ATOM 19498 O O . PRO D 1 507 ? 59.253 83.875 17.356 1.00 29.52 501 PRO D O 1
ATOM 19502 N N . LEU D 1 508 ? 61.391 83.812 16.769 1.00 31.47 502 LEU D N 1
ATOM 19503 C CA . LEU D 1 508 ? 61.227 82.506 16.082 1.00 32.40 502 LEU D CA 1
ATOM 19504 C C . LEU D 1 508 ? 61.632 81.293 16.954 1.00 27.75 502 LEU D C 1
ATOM 19505 O O . LEU D 1 508 ? 61.474 80.158 16.535 1.00 25.21 502 LEU D O 1
ATOM 19510 N N . ILE D 1 509 ? 62.097 81.556 18.166 1.00 25.63 503 ILE D N 1
ATOM 19511 C CA . ILE D 1 509 ? 62.666 80.502 18.975 1.00 25.52 503 ILE D CA 1
ATOM 19512 C C . ILE D 1 509 ? 61.617 79.908 19.834 1.00 24.39 503 ILE D C 1
ATOM 19513 O O . ILE D 1 509 ? 60.897 80.596 20.550 1.00 27.85 503 ILE D O 1
ATOM 19518 N N . LYS D 1 510 ? 61.561 78.602 19.852 1.00 28.40 504 LYS D N 1
ATOM 19519 C CA . LYS D 1 510 ? 60.687 77.914 20.816 1.00 29.95 504 LYS D CA 1
ATOM 19520 C C . LYS D 1 510 ? 61.456 76.718 21.378 1.00 23.79 504 LYS D C 1
ATOM 19521 O O . LYS D 1 510 ? 61.912 75.875 20.626 1.00 21.99 504 LYS D O 1
ATOM 19527 N N . LYS D 1 511 ? 61.600 76.679 22.698 1.00 25.30 505 LYS D N 1
ATOM 19528 C CA . LYS D 1 511 ? 62.300 75.640 23.404 1.00 23.29 505 LYS D CA 1
ATOM 19529 C C . LYS D 1 511 ? 63.653 75.305 22.750 1.00 21.86 505 LYS D C 1
ATOM 19530 O O . LYS D 1 511 ? 63.882 74.156 22.388 1.00 18.81 505 LYS D O 1
ATOM 19536 N N . GLY D 1 512 ? 64.475 76.335 22.536 1.00 17.64 506 GLY D N 1
ATOM 19537 C CA . GLY D 1 512 ? 65.798 76.184 22.016 1.00 18.96 506 GLY D CA 1
ATOM 19538 C C . GLY D 1 512 ? 65.992 75.881 20.539 1.00 17.99 506 GLY D C 1
ATOM 19539 O O . GLY D 1 512 ? 67.087 75.604 20.127 1.00 18.54 506 GLY D O 1
ATOM 19540 N N . TYR D 1 513 ? 64.938 75.970 19.750 1.00 17.59 507 TYR D N 1
ATOM 19541 C CA . TYR D 1 513 ? 65.039 75.758 18.310 1.00 17.80 507 TYR D CA 1
ATOM 19542 C C . TYR D 1 513 ? 64.459 77.038 17.633 1.00 18.72 507 TYR D C 1
ATOM 19543 O O . TYR D 1 513 ? 63.389 77.513 18.015 1.00 20.07 507 TYR D O 1
ATOM 19552 N N . ALA D 1 514 ? 65.155 77.551 16.659 1.00 17.87 508 ALA D N 1
ATOM 19553 C CA . ALA D 1 514 ? 64.658 78.682 15.840 1.00 20.43 508 ALA D CA 1
ATOM 19554 C C . ALA D 1 514 ? 63.862 78.101 14.660 1.00 20.70 508 ALA D C 1
ATOM 19555 O O . ALA D 1 514 ? 64.383 77.232 13.916 1.00 20.08 508 ALA D O 1
ATOM 19557 N N . TYR D 1 515 ? 62.576 78.427 14.591 1.00 22.91 509 TYR D N 1
ATOM 19558 C CA . TYR D 1 515 ? 61.696 77.894 13.537 1.00 23.29 509 TYR D CA 1
ATOM 19559 C C . TYR D 1 515 ? 61.664 78.911 12.401 1.00 24.53 509 TYR D C 1
ATOM 19560 O O . TYR D 1 515 ? 61.080 79.990 12.509 1.00 24.62 509 TYR D O 1
ATOM 19569 N N . ILE D 1 516 ? 62.303 78.529 11.309 1.00 22.33 510 ILE D N 1
ATOM 19570 C CA . ILE D 1 516 ? 62.302 79.348 10.141 1.00 23.29 510 ILE D CA 1
ATOM 19571 C C . ILE D 1 516 ? 61.399 78.810 8.985 1.00 24.53 510 ILE D C 1
ATOM 19572 O O . ILE D 1 516 ? 61.734 77.820 8.298 1.00 23.49 510 ILE D O 1
ATOM 19577 N N . ARG D 1 517 ? 60.230 79.441 8.852 1.00 24.89 511 ARG D N 1
ATOM 19578 C CA . ARG D 1 517 ? 59.193 79.037 7.915 1.00 29.51 511 ARG D CA 1
ATOM 19579 C C . ARG D 1 517 ? 59.075 80.133 6.884 1.00 29.18 511 ARG D C 1
ATOM 19580 O O . ARG D 1 517 ? 58.840 81.300 7.210 1.00 28.72 511 ARG D O 1
ATOM 19588 N N . ARG D 1 518 ? 59.209 79.753 5.633 1.00 28.24 512 ARG D N 1
ATOM 19589 C CA . ARG D 1 518 ? 59.206 80.691 4.519 1.00 29.64 512 ARG D CA 1
ATOM 19590 C C . ARG D 1 518 ? 59.129 79.860 3.235 1.00 29.04 512 ARG D C 1
ATOM 19591 O O . ARG D 1 518 ? 59.229 78.613 3.289 1.00 28.05 512 ARG D O 1
ATOM 19599 N N . VAL D 1 519 ? 59.014 80.551 2.100 1.00 24.58 513 VAL D N 1
ATOM 19600 C CA . VAL D 1 519 ? 59.151 79.891 0.809 1.00 25.82 513 VAL D CA 1
ATOM 19601 C C . VAL D 1 519 ? 60.619 79.803 0.493 1.00 25.99 513 VAL D C 1
ATOM 19602 O O . VAL D 1 519 ? 61.273 80.842 0.392 1.00 25.57 513 VAL D O 1
ATOM 19606 N N . TRP D 1 520 ? 61.119 78.584 0.322 1.00 24.57 514 TRP D N 1
ATOM 19607 C CA . TRP D 1 520 ? 62.513 78.339 0.040 1.00 25.95 514 TRP D CA 1
ATOM 19608 C C . TRP D 1 520 ? 62.680 78.183 -1.433 1.00 28.78 514 TRP D C 1
ATOM 19609 O O . TRP D 1 520 ? 61.943 77.448 -2.060 1.00 28.15 514 TRP D O 1
ATOM 19620 N N . GLN D 1 521 ? 63.723 78.802 -1.953 1.00 33.68 515 GLN D N 1
ATOM 19621 C CA . GLN D 1 521 ? 64.100 78.713 -3.338 1.00 36.50 515 GLN D CA 1
ATOM 19622 C C . GLN D 1 521 ? 65.467 78.032 -3.374 1.00 36.80 515 GLN D C 1
ATOM 19623 O O . GLN D 1 521 ? 66.291 78.187 -2.465 1.00 29.20 515 GLN D O 1
ATOM 19629 N N . GLN D 1 522 ? 65.733 77.407 -4.492 1.00 35.24 516 GLN D N 1
ATOM 19630 C CA . GLN D 1 522 ? 67.043 76.891 -4.879 1.00 42.67 516 GLN D CA 1
ATOM 19631 C C . GLN D 1 522 ? 68.204 77.842 -4.547 1.00 35.23 516 GLN D C 1
ATOM 19632 O O . GLN D 1 522 ? 68.236 78.944 -4.980 1.00 34.72 516 GLN D O 1
ATOM 19638 N N . GLY D 1 523 ? 69.173 77.367 -3.796 1.00 33.81 517 GLY D N 1
ATOM 19639 C CA . GLY D 1 523 ? 70.344 78.155 -3.457 1.00 32.32 517 GLY D CA 1
ATOM 19640 C C . GLY D 1 523 ? 70.174 79.106 -2.283 1.00 32.00 517 GLY D C 1
ATOM 19641 O O . GLY D 1 523 ? 71.030 79.950 -2.042 1.00 27.27 517 GLY D O 1
ATOM 19642 N N . ASP D 1 524 ? 69.058 79.013 -1.571 1.00 28.01 518 ASP D N 1
ATOM 19643 C CA . ASP D 1 524 ? 68.875 79.838 -0.414 1.00 27.09 518 ASP D CA 1
ATOM 19644 C C . ASP D 1 524 ? 69.967 79.480 0.617 1.00 31.25 518 ASP D C 1
ATOM 19645 O O . ASP D 1 524 ? 70.374 78.329 0.775 1.00 28.88 518 ASP D O 1
ATOM 19650 N N . GLU D 1 525 ? 70.448 80.497 1.299 1.00 30.11 519 GLU D N 1
ATOM 19651 C CA . GLU D 1 525 ? 71.531 80.339 2.222 1.00 34.13 519 GLU D CA 1
ATOM 19652 C C . GLU D 1 525 ? 71.129 80.914 3.567 1.00 31.94 519 GLU D C 1
ATOM 19653 O O . GLU D 1 525 ? 70.807 82.084 3.677 1.00 31.10 519 GLU D O 1
ATOM 19659 N N . VAL D 1 526 ? 71.266 80.088 4.597 1.00 31.09 520 VAL D N 1
ATOM 19660 C CA . VAL D 1 526 ? 71.181 80.514 5.979 1.00 28.09 520 VAL D CA 1
ATOM 19661 C C . VAL D 1 526 ? 72.573 80.464 6.622 1.00 29.98 520 VAL D C 1
ATOM 19662 O O . VAL D 1 526 ? 73.303 79.461 6.525 1.00 29.17 520 VAL D O 1
ATOM 19666 N N . LYS D 1 527 ? 72.985 81.582 7.186 1.00 31.11 521 LYS D N 1
ATOM 19667 C CA . LYS D 1 527 ? 74.242 81.646 7.895 1.00 31.53 521 LYS D CA 1
ATOM 19668 C C . LYS D 1 527 ? 73.982 81.828 9.371 1.00 28.11 521 LYS D C 1
ATOM 19669 O O . LYS D 1 527 ? 73.256 82.750 9.810 1.00 24.22 521 LYS D O 1
ATOM 19675 N N . LEU D 1 528 ? 74.547 80.906 10.143 1.00 26.00 522 LEU D N 1
ATOM 19676 C CA . LEU D 1 528 ? 74.458 80.935 11.610 1.00 24.96 522 LEU D CA 1
ATOM 19677 C C . LEU D 1 528 ? 75.782 81.300 12.187 1.00 23.09 522 LEU D C 1
ATOM 19678 O O . LEU D 1 528 ? 76.806 80.795 11.744 1.00 21.57 522 LEU D O 1
ATOM 19683 N N . TYR D 1 529 ? 75.758 82.163 13.200 1.00 23.85 523 TYR D N 1
ATOM 19684 C CA . TYR D 1 529 ? 76.968 82.548 13.892 1.00 22.50 523 TYR D CA 1
ATOM 19685 C C . TYR D 1 529 ? 76.704 82.386 15.386 1.00 22.11 523 TYR D C 1
ATOM 19686 O O . TYR D 1 529 ? 75.845 83.045 15.954 1.00 20.28 523 TYR D O 1
ATOM 19695 N N . PHE D 1 530 ? 77.442 81.460 15.980 1.00 22.37 524 PHE D N 1
ATOM 19696 C CA . PHE D 1 530 ? 77.396 81.196 17.411 1.00 21.64 524 PHE D CA 1
ATOM 19697 C C . PHE D 1 530 ? 78.700 81.633 17.979 1.00 20.25 524 PHE D C 1
ATOM 19698 O O . PHE D 1 530 ? 79.700 80.961 17.764 1.00 17.94 524 PHE D O 1
ATOM 19706 N N . PRO D 1 531 ? 78.733 82.819 18.615 1.00 19.77 525 PRO D N 1
ATOM 19707 C CA . PRO D 1 531 ? 80.003 83.186 19.230 1.00 20.42 525 PRO D CA 1
ATOM 19708 C C . PRO D 1 531 ? 80.510 82.086 20.186 1.00 21.54 525 PRO D C 1
ATOM 19709 O O . PRO D 1 531 ? 79.725 81.542 20.981 1.00 21.70 525 PRO D O 1
ATOM 19721 N N . PRO D 1 533 ? 83.173 82.438 22.762 1.00 20.22 527 PRO D N 1
ATOM 19722 C CA . PRO D 1 533 ? 84.170 82.955 23.689 1.00 24.36 527 PRO D CA 1
ATOM 19723 C C . PRO D 1 533 ? 84.593 81.867 24.673 1.00 25.93 527 PRO D C 1
ATOM 19724 O O . PRO D 1 533 ? 83.853 80.868 24.861 1.00 24.70 527 PRO D O 1
ATOM 19728 N N . VAL D 1 534 ? 85.726 82.064 25.331 1.00 24.94 528 VAL D N 1
ATOM 19729 C CA . VAL D 1 534 ? 86.065 81.175 26.461 1.00 23.57 528 VAL D CA 1
ATOM 19730 C C . VAL D 1 534 ? 85.143 81.450 27.616 1.00 20.35 528 VAL D C 1
ATOM 19731 O O . VAL D 1 534 ? 85.086 82.542 28.063 1.00 19.73 528 VAL D O 1
ATOM 19735 N N . GLU D 1 535 ? 84.379 80.458 28.081 1.00 21.50 529 GLU D N 1
ATOM 19736 C CA . GLU D 1 535 ? 83.524 80.683 29.213 1.00 21.77 529 GLU D CA 1
ATOM 19737 C C . GLU D 1 535 ? 84.100 80.026 30.484 1.00 21.37 529 GLU D C 1
ATOM 19738 O O . GLU D 1 535 ? 84.607 78.929 30.441 1.00 19.68 529 GLU D O 1
ATOM 19744 N N . ARG D 1 536 ? 83.875 80.686 31.615 1.00 20.52 530 ARG D N 1
ATOM 19745 C CA . ARG D 1 536 ? 84.097 80.130 32.926 1.00 22.34 530 ARG D CA 1
ATOM 19746 C C . ARG D 1 536 ? 82.757 79.543 33.413 1.00 24.51 530 ARG D C 1
ATOM 19747 O O . ARG D 1 536 ? 81.807 80.264 33.702 1.00 22.56 530 ARG D O 1
ATOM 19755 N N . ILE D 1 537 ? 82.703 78.237 33.567 1.00 23.18 531 ILE D N 1
ATOM 19756 C CA . ILE D 1 537 ? 81.479 77.606 34.012 1.00 21.06 531 ILE D CA 1
ATOM 19757 C C . ILE D 1 537 ? 81.498 77.361 35.528 1.00 20.05 531 ILE D C 1
ATOM 19758 O O . ILE D 1 537 ? 82.470 76.851 36.069 1.00 18.83 531 ILE D O 1
ATOM 19763 N N . LYS D 1 538 ? 80.391 77.675 36.168 1.00 17.64 532 LYS D N 1
ATOM 19764 C CA . LYS D 1 538 ? 80.190 77.447 37.549 1.00 19.50 532 LYS D CA 1
ATOM 19765 C C . LYS D 1 538 ? 79.107 76.418 37.761 1.00 20.87 532 LYS D C 1
ATOM 19766 O O . LYS D 1 538 ? 78.087 76.407 37.062 1.00 21.23 532 LYS D O 1
ATOM 19772 N N . ALA D 1 539 ? 79.286 75.600 38.789 1.00 20.16 533 ALA D N 1
ATOM 19773 C CA . ALA D 1 539 ? 78.264 74.642 39.144 1.00 21.26 533 ALA D CA 1
ATOM 19774 C C . ALA D 1 539 ? 77.326 75.206 40.162 1.00 20.45 533 ALA D C 1
ATOM 19775 O O . ALA D 1 539 ? 77.692 76.034 40.970 1.00 22.51 533 ALA D O 1
ATOM 19777 N N . HIS D 1 540 ? 76.117 74.690 40.173 1.00 19.94 534 HIS D N 1
ATOM 19778 C CA . HIS D 1 540 ? 75.148 75.039 41.164 1.00 22.54 534 HIS D CA 1
ATOM 19779 C C . HIS D 1 540 ? 75.810 74.924 42.565 1.00 22.07 534 HIS D C 1
ATOM 19780 O O . HIS D 1 540 ? 76.596 74.026 42.794 1.00 20.36 534 HIS D O 1
ATOM 19787 N N . PRO D 1 541 ? 75.414 75.799 43.515 1.00 21.01 535 PRO D N 1
ATOM 19788 C CA . PRO D 1 541 ? 76.104 75.869 44.784 1.00 20.50 535 PRO D CA 1
ATOM 19789 C C . PRO D 1 541 ? 75.905 74.666 45.601 1.00 20.65 535 PRO D C 1
ATOM 19790 O O . PRO D 1 541 ? 76.663 74.439 46.493 1.00 18.36 535 PRO D O 1
ATOM 19794 N N . GLN D 1 542 ? 74.892 73.878 45.302 1.00 21.57 536 GLN D N 1
ATOM 19795 C CA . GLN D 1 542 ? 74.674 72.608 45.994 1.00 21.92 536 GLN D CA 1
ATOM 19796 C C . GLN D 1 542 ? 75.686 71.536 45.614 1.00 20.02 536 GLN D C 1
ATOM 19797 O O . GLN D 1 542 ? 75.780 70.538 46.295 1.00 20.41 536 GLN D O 1
ATOM 19803 N N . VAL D 1 543 ? 76.364 71.706 44.500 1.00 19.51 537 VAL D N 1
ATOM 19804 C CA . VAL D 1 543 ? 77.403 70.800 44.122 1.00 19.88 537 VAL D CA 1
ATOM 19805 C C . VAL D 1 543 ? 78.648 71.094 44.963 1.00 20.94 537 VAL D C 1
ATOM 19806 O O . VAL D 1 543 ? 79.529 71.915 44.611 1.00 20.72 537 VAL D O 1
ATOM 19810 N N . ARG D 1 544 ? 78.718 70.393 46.071 1.00 20.14 538 ARG D N 1
ATOM 19811 C CA . ARG D 1 544 ? 79.768 70.590 47.053 1.00 22.98 538 ARG D CA 1
ATOM 19812 C C . ARG D 1 544 ? 81.145 70.449 46.499 1.00 19.60 538 ARG D C 1
ATOM 19813 O O . ARG D 1 544 ? 82.021 71.230 46.813 1.00 18.23 538 ARG D O 1
ATOM 19821 N N . ALA D 1 545 ? 81.342 69.509 45.597 1.00 20.17 539 ALA D N 1
ATOM 19822 C CA . ALA D 1 545 ? 82.657 69.248 45.090 1.00 18.13 539 ALA D CA 1
ATOM 19823 C C . ALA D 1 545 ? 83.251 70.452 44.359 1.00 18.13 539 ALA D C 1
ATOM 19824 O O . ALA D 1 545 ? 84.441 70.497 44.182 1.00 18.22 539 ALA D O 1
ATOM 19826 N N . ASN D 1 546 ? 82.429 71.362 43.848 1.00 17.65 540 ASN D N 1
ATOM 19827 C CA . ASN D 1 546 ? 82.931 72.385 42.989 1.00 18.50 540 ASN D CA 1
ATOM 19828 C C . ASN D 1 546 ? 82.834 73.770 43.575 1.00 19.27 540 ASN D C 1
ATOM 19829 O O . ASN D 1 546 ? 83.087 74.763 42.874 1.00 18.59 540 ASN D O 1
ATOM 19834 N N . ALA D 1 547 ? 82.424 73.853 44.823 1.00 19.60 541 ALA D N 1
ATOM 19835 C CA . ALA D 1 547 ? 82.527 75.108 45.592 1.00 19.50 541 ALA D CA 1
ATOM 19836 C C . ALA D 1 547 ? 83.927 75.679 45.436 1.00 18.73 541 ALA D C 1
ATOM 19837 O O . ALA D 1 547 ? 84.890 74.972 45.607 1.00 21.93 541 ALA D O 1
ATOM 19839 N N . GLY D 1 548 ? 84.027 76.942 45.019 1.00 20.05 542 GLY D N 1
ATOM 19840 C CA . GLY D 1 548 ? 85.285 77.626 44.820 1.00 19.06 542 GLY D CA 1
ATOM 19841 C C . GLY D 1 548 ? 86.029 77.244 43.573 1.00 20.99 542 GLY D C 1
ATOM 19842 O O . GLY D 1 548 ? 87.248 77.541 43.436 1.00 20.73 542 GLY D O 1
ATOM 19843 N N . LYS D 1 549 ? 85.372 76.520 42.668 1.00 18.74 543 LYS D N 1
ATOM 19844 C CA . LYS D 1 549 ? 86.048 76.030 41.477 1.00 18.35 543 LYS D CA 1
ATOM 19845 C C . LYS D 1 549 ? 85.289 76.414 40.226 1.00 17.67 543 LYS D C 1
ATOM 19846 O O . LYS D 1 549 ? 84.137 76.741 40.288 1.00 17.33 543 LYS D O 1
ATOM 19852 N N . VAL D 1 550 ? 85.988 76.360 39.098 1.00 17.73 544 VAL D N 1
ATOM 19853 C CA . VAL D 1 550 ? 85.495 76.840 37.835 1.00 17.13 544 VAL D CA 1
ATOM 19854 C C . VAL D 1 550 ? 86.024 75.878 36.778 1.00 17.95 544 VAL D C 1
ATOM 19855 O O . VAL D 1 550 ? 87.092 75.301 36.943 1.00 16.71 544 VAL D O 1
ATOM 19859 N N . ALA D 1 551 ? 85.242 75.692 35.712 1.00 18.20 545 ALA D N 1
ATOM 19860 C CA . ALA D 1 551 ? 85.596 74.866 34.573 1.00 18.77 545 ALA D CA 1
ATOM 19861 C C . ALA D 1 551 ? 85.606 75.719 33.340 1.00 19.42 545 ALA D C 1
ATOM 19862 O O . ALA D 1 551 ? 84.872 76.690 33.224 1.00 21.89 545 ALA D O 1
ATOM 19864 N N . LEU D 1 552 ? 86.510 75.411 32.444 1.00 19.62 546 LEU D N 1
ATOM 19865 C CA . LEU D 1 552 ? 86.546 76.181 31.210 1.00 21.14 546 LEU D CA 1
ATOM 19866 C C . LEU D 1 552 ? 85.794 75.433 30.100 1.00 20.06 546 LEU D C 1
ATOM 19867 O O . LEU D 1 552 ? 85.948 74.232 29.953 1.00 18.67 546 LEU D O 1
ATOM 19872 N N . GLN D 1 553 ? 85.031 76.182 29.310 1.00 22.18 547 GLN D N 1
ATOM 19873 C CA . GLN D 1 553 ? 84.331 75.637 28.172 1.00 21.52 547 GLN D CA 1
ATOM 19874 C C . GLN D 1 553 ? 84.319 76.610 27.034 1.00 22.03 547 GLN D C 1
ATOM 19875 O O . GLN D 1 553 ? 84.170 77.830 27.210 1.00 27.22 547 GLN D O 1
ATOM 19881 N N . ARG D 1 554 ? 84.465 76.081 25.843 1.00 21.46 548 ARG D N 1
ATOM 19882 C CA . ARG D 1 554 ? 84.388 76.895 24.636 1.00 21.20 548 ARG D CA 1
ATOM 19883 C C . ARG D 1 554 ? 83.535 76.165 23.589 1.00 19.56 548 ARG D C 1
ATOM 19884 O O . ARG D 1 554 ? 83.830 75.064 23.195 1.00 18.35 548 ARG D O 1
ATOM 19892 N N . GLY D 1 555 ? 82.461 76.796 23.165 1.00 20.67 549 GLY D N 1
ATOM 19893 C CA . GLY D 1 555 ? 81.510 76.067 22.342 1.00 21.22 549 GLY D CA 1
ATOM 19894 C C . GLY D 1 555 ? 80.981 74.893 23.176 1.00 19.01 549 GLY D C 1
ATOM 19895 O O . GLY D 1 555 ? 80.755 75.050 24.346 1.00 17.37 549 GLY D O 1
ATOM 19896 N N . PRO D 1 556 ? 80.807 73.724 22.557 1.00 18.25 550 PRO D N 1
ATOM 19897 C CA . PRO D 1 556 ? 80.333 72.535 23.254 1.00 19.67 550 PRO D CA 1
ATOM 19898 C C . PRO D 1 556 ? 81.445 71.800 23.997 1.00 19.21 550 PRO D C 1
ATOM 19899 O O . PRO D 1 556 ? 81.171 70.790 24.638 1.00 20.17 550 PRO D O 1
ATOM 19903 N N . ILE D 1 557 ? 82.687 72.282 23.910 1.00 20.65 551 ILE D N 1
ATOM 19904 C CA . ILE D 1 557 ? 83.820 71.503 24.420 1.00 20.68 551 ILE D CA 1
ATOM 19905 C C . ILE D 1 557 ? 84.289 71.973 25.767 1.00 19.33 551 ILE D C 1
ATOM 19906 O O . ILE D 1 557 ? 84.612 73.148 25.952 1.00 19.20 551 ILE D O 1
ATOM 19911 N N . VAL D 1 558 ? 84.243 71.034 26.712 1.00 17.92 552 VAL D N 1
ATOM 19912 C CA . VAL D 1 558 ? 84.752 71.269 28.027 1.00 17.19 552 VAL D CA 1
ATOM 19913 C C . VAL D 1 558 ? 86.263 70.981 28.004 1.00 18.45 552 VAL D C 1
ATOM 19914 O O . VAL D 1 558 ? 86.752 69.979 27.410 1.00 19.63 552 VAL D O 1
ATOM 19918 N N . TYR D 1 559 ? 86.992 71.878 28.648 1.00 17.55 553 TYR D N 1
ATOM 19919 C CA . TYR D 1 559 ? 88.452 71.839 28.666 1.00 17.98 553 TYR D CA 1
ATOM 19920 C C . TYR D 1 559 ? 88.979 71.231 29.970 1.00 17.90 553 TYR D C 1
ATOM 19921 O O . TYR D 1 559 ? 88.267 71.165 30.977 1.00 16.16 553 TYR D O 1
ATOM 19930 N N . CYS D 1 560 ? 90.263 70.881 29.964 1.00 19.13 554 CYS D N 1
ATOM 19931 C CA . CYS D 1 560 ? 90.977 70.419 31.187 1.00 20.40 554 CYS D CA 1
ATOM 19932 C C . CYS D 1 560 ? 92.428 70.882 31.171 1.00 19.01 554 CYS D C 1
ATOM 19933 O O . CYS D 1 560 ? 92.913 71.327 30.134 1.00 18.28 554 CYS D O 1
ATOM 19936 N N . LEU D 1 561 ? 93.066 70.809 32.333 1.00 20.55 555 LEU D N 1
ATOM 19937 C CA . LEU D 1 561 ? 94.518 71.071 32.446 1.00 22.80 555 LEU D CA 1
ATOM 19938 C C . LEU D 1 561 ? 95.218 69.778 32.687 1.00 22.06 555 LEU D C 1
ATOM 19939 O O . LEU D 1 561 ? 94.755 68.962 33.495 1.00 19.38 555 LEU D O 1
ATOM 19944 N N . GLU D 1 562 ? 96.274 69.556 31.921 1.00 19.92 556 GLU D N 1
ATOM 19945 C CA . GLU D 1 562 ? 97.141 68.405 32.120 1.00 21.40 556 GLU D CA 1
ATOM 19946 C C . GLU D 1 562 ? 98.533 68.787 32.657 1.00 22.15 556 GLU D C 1
ATOM 19947 O O . GLU D 1 562 ? 99.119 69.834 32.315 1.00 22.98 556 GLU D O 1
ATOM 19953 N N . GLU D 1 563 ? 99.096 67.893 33.437 1.00 24.52 557 GLU D N 1
ATOM 19954 C CA . GLU D 1 563 ? 100.458 68.055 33.913 1.00 25.59 557 GLU D CA 1
ATOM 19955 C C . GLU D 1 563 ? 101.462 68.304 32.794 1.00 25.96 557 GLU D C 1
ATOM 19956 O O . GLU D 1 563 ? 102.367 69.136 32.916 1.00 21.80 557 GLU D O 1
ATOM 19962 N N . VAL D 1 564 ? 101.340 67.560 31.701 1.00 24.68 558 VAL D N 1
ATOM 19963 C CA . VAL D 1 564 ? 102.321 67.676 30.604 1.00 25.11 558 VAL D CA 1
ATOM 19964 C C . VAL D 1 564 ? 102.477 69.119 30.111 1.00 25.82 558 VAL D C 1
ATOM 19965 O O . VAL D 1 564 ? 103.571 69.531 29.773 1.00 25.03 558 VAL D O 1
ATOM 19969 N N . ASP D 1 565 ? 101.412 69.918 30.191 1.00 26.02 559 ASP D N 1
ATOM 19970 C CA . ASP D 1 565 ? 101.452 71.308 29.808 1.00 24.63 559 ASP D CA 1
ATOM 19971 C C . ASP D 1 565 ? 101.631 72.286 30.992 1.00 26.01 559 ASP D C 1
ATOM 19972 O O . ASP D 1 565 ? 102.069 73.404 30.774 1.00 24.11 559 ASP D O 1
ATOM 19977 N N . ASN D 1 566 ? 101.276 71.905 32.215 1.00 22.72 560 ASN D N 1
ATOM 19978 C CA . ASN D 1 566 ? 101.213 72.872 33.305 1.00 22.78 560 ASN D CA 1
ATOM 19979 C C . ASN D 1 566 ? 102.049 72.462 34.561 1.00 23.38 560 ASN D C 1
ATOM 19980 O O . ASN D 1 566 ? 102.102 73.202 35.558 1.00 19.35 560 ASN D O 1
ATOM 19985 N N . GLY D 1 567 ? 102.727 71.321 34.516 1.00 23.51 561 GLY D N 1
ATOM 19986 C CA . GLY D 1 567 ? 103.412 70.853 35.709 1.00 27.33 561 GLY D CA 1
ATOM 19987 C C . GLY D 1 567 ? 102.513 70.106 36.682 1.00 30.13 561 GLY D C 1
ATOM 19988 O O . GLY D 1 567 ? 101.287 70.139 36.567 1.00 29.28 561 GLY D O 1
ATOM 19989 N N . PRO D 1 568 ? 103.121 69.504 37.705 1.00 32.00 562 PRO D N 1
ATOM 19990 C CA . PRO D 1 568 ? 102.343 68.789 38.682 1.00 30.34 562 PRO D CA 1
ATOM 19991 C C . PRO D 1 568 ? 101.633 69.692 39.688 1.00 27.32 562 PRO D C 1
ATOM 19992 O O . PRO D 1 568 ? 101.757 70.903 39.664 1.00 28.52 562 PRO D O 1
ATOM 19996 N N . ASN D 1 569 ? 100.864 69.047 40.547 1.00 24.40 563 ASN D N 1
ATOM 19997 C CA . ASN D 1 569 ? 100.107 69.676 41.564 1.00 25.89 563 ASN D CA 1
ATOM 19998 C C . ASN D 1 569 ? 99.140 70.692 40.966 1.00 24.06 563 ASN D C 1
ATOM 19999 O O . ASN D 1 569 ? 99.122 71.852 41.338 1.00 21.76 563 ASN D O 1
ATOM 20004 N N . LEU D 1 570 ? 98.214 70.182 40.149 1.00 23.55 564 LEU D N 1
ATOM 20005 C CA . LEU D 1 570 ? 97.197 71.035 39.549 1.00 23.12 564 LEU D CA 1
ATOM 20006 C C . LEU D 1 570 ? 96.227 71.583 40.549 1.00 19.84 564 LEU D C 1
ATOM 20007 O O . LEU D 1 570 ? 95.583 72.595 40.306 1.00 23.75 564 LEU D O 1
ATOM 20012 N N . ALA D 1 571 ? 96.090 70.965 41.714 1.00 21.04 565 ALA D N 1
ATOM 20013 C CA . ALA D 1 571 ? 95.235 71.585 42.772 1.00 22.68 565 ALA D CA 1
ATOM 20014 C C . ALA D 1 571 ? 95.767 72.972 43.202 1.00 23.66 565 ALA D C 1
ATOM 20015 O O . ALA D 1 571 ? 95.015 73.826 43.621 1.00 23.85 565 ALA D O 1
ATOM 20017 N N . ASN D 1 572 ? 97.069 73.135 43.141 1.00 25.97 566 ASN D N 1
ATOM 20018 C CA . ASN D 1 572 ? 97.750 74.358 43.541 1.00 29.61 566 ASN D CA 1
ATOM 20019 C C . ASN D 1 572 ? 97.887 75.316 42.323 1.00 32.90 566 ASN D C 1
ATOM 20020 O O . ASN D 1 572 ? 98.980 75.833 42.006 1.00 37.15 566 ASN D O 1
ATOM 20025 N N . LEU D 1 573 ? 96.817 75.406 41.553 1.00 30.49 567 LEU D N 1
ATOM 20026 C CA . LEU D 1 573 ? 96.700 76.326 40.440 1.00 32.73 567 LEU D CA 1
ATOM 20027 C C . LEU D 1 573 ? 95.398 77.055 40.689 1.00 28.48 567 LEU D C 1
ATOM 20028 O O . LEU D 1 573 ? 94.359 76.414 40.925 1.00 30.99 567 LEU D O 1
ATOM 20033 N N . PHE D 1 574 ? 95.460 78.374 40.647 1.00 24.33 568 PHE D N 1
ATOM 20034 C CA . PHE D 1 574 ? 94.321 79.234 40.963 1.00 26.54 568 PHE D CA 1
ATOM 20035 C C . PHE D 1 574 ? 94.118 80.130 39.757 1.00 29.70 568 PHE D C 1
ATOM 20036 O O . PHE D 1 574 ? 95.065 80.791 39.270 1.00 34.16 568 PHE D O 1
ATOM 20044 N N . LEU D 1 575 ? 92.881 80.168 39.277 1.00 28.33 569 LEU D N 1
ATOM 20045 C CA . LEU D 1 575 ? 92.541 80.989 38.126 1.00 27.13 569 LEU D CA 1
ATOM 20046 C C . LEU D 1 575 ? 91.830 82.217 38.604 1.00 23.64 569 LEU D C 1
ATOM 20047 O O . LEU D 1 575 ? 90.747 82.132 39.141 1.00 21.90 569 LEU D O 1
ATOM 20052 N N . PRO D 1 576 ? 92.451 83.353 38.502 1.00 23.67 570 PRO D N 1
ATOM 20053 C CA . PRO D 1 576 ? 91.774 84.576 38.891 1.00 28.40 570 PRO D CA 1
ATOM 20054 C C . PRO D 1 576 ? 90.626 84.883 37.953 1.00 28.15 570 PRO D C 1
ATOM 20055 O O . PRO D 1 576 ? 90.662 84.607 36.791 1.00 23.93 570 PRO D O 1
ATOM 20059 N N . ARG D 1 577 ? 89.596 85.424 38.544 1.00 28.23 571 ARG D N 1
ATOM 20060 C CA . ARG D 1 577 ? 88.378 85.726 37.868 1.00 40.35 571 ARG D CA 1
ATOM 20061 C C . ARG D 1 577 ? 88.470 86.729 36.750 1.00 37.17 571 ARG D C 1
ATOM 20062 O O . ARG D 1 577 ? 87.838 86.587 35.780 1.00 43.82 571 ARG D O 1
ATOM 20070 N N . ASP D 1 578 ? 89.271 87.747 36.907 1.00 35.55 572 ASP D N 1
ATOM 20071 C CA A ASP D 1 578 ? 89.770 88.698 35.822 0.50 36.15 572 ASP D CA 1
ATOM 20072 C CA B ASP D 1 578 ? 89.861 88.742 35.886 0.50 35.49 572 ASP D CA 1
ATOM 20073 C C . ASP D 1 578 ? 91.065 88.422 34.996 1.00 33.73 572 ASP D C 1
ATOM 20074 O O . ASP D 1 578 ? 91.007 89.006 33.983 1.00 33.19 572 ASP D O 1
ATOM 20083 N N . ALA D 1 579 ? 91.524 87.172 35.020 1.00 29.92 573 ALA D N 1
ATOM 20084 C CA . ALA D 1 579 ? 92.551 86.770 34.073 1.00 30.69 573 ALA D CA 1
ATOM 20085 C C . ALA D 1 579 ? 91.924 86.730 32.662 1.00 35.59 573 ALA D C 1
ATOM 20086 O O . ALA D 1 579 ? 90.823 86.242 32.484 1.00 32.57 573 ALA D O 1
ATOM 20088 N N . LYS D 1 580 ? 92.674 87.218 31.687 1.00 36.96 574 LYS D N 1
ATOM 20089 C CA . LYS D 1 580 ? 92.248 87.308 30.322 1.00 37.95 574 LYS D CA 1
ATOM 20090 C C . LYS D 1 580 ? 92.616 86.015 29.584 1.00 34.67 574 LYS D C 1
ATOM 20091 O O . LYS D 1 580 ? 93.798 85.665 29.397 1.00 26.95 574 LYS D O 1
ATOM 20097 N N . LEU D 1 581 ? 91.593 85.293 29.168 1.00 31.53 575 LEU D N 1
ATOM 20098 C CA . LEU D 1 581 ? 91.814 84.002 28.523 1.00 31.63 575 LEU D CA 1
ATOM 20099 C C . LEU D 1 581 ? 91.678 84.142 27.040 1.00 27.94 575 LEU D C 1
ATOM 20100 O O . LEU D 1 581 ? 90.848 84.886 26.585 1.00 32.04 575 LEU D O 1
ATOM 20105 N N . GLU D 1 582 ? 92.453 83.382 26.303 1.00 29.00 576 GLU D N 1
ATOM 20106 C CA . GLU D 1 582 ? 92.486 83.462 24.868 1.00 33.13 576 GLU D CA 1
ATOM 20107 C C . GLU D 1 582 ? 92.452 82.068 24.305 1.00 29.32 576 GLU D C 1
ATOM 20108 O O . GLU D 1 582 ? 92.900 81.132 24.965 1.00 29.00 576 GLU D O 1
ATOM 20114 N N . ALA D 1 583 ? 91.993 81.931 23.059 1.00 28.68 577 ALA D N 1
ATOM 20115 C CA . ALA D 1 583 ? 91.961 80.620 22.401 1.00 27.65 577 ALA D CA 1
ATOM 20116 C C . ALA D 1 583 ? 92.580 80.698 21.053 1.00 25.25 577 ALA D C 1
ATOM 20117 O O . ALA D 1 583 ? 92.454 81.711 20.422 1.00 28.38 577 ALA D O 1
ATOM 20119 N N . HIS D 1 584 ? 93.286 79.658 20.617 1.00 24.51 578 HIS D N 1
ATOM 20120 C CA . HIS D 1 584 ? 93.782 79.598 19.255 1.00 26.72 578 HIS D CA 1
ATOM 20121 C C . HIS D 1 584 ? 94.014 78.166 18.825 1.00 26.73 578 HIS D C 1
ATOM 20122 O O . HIS D 1 584 ? 94.117 77.262 19.652 1.00 25.84 578 HIS D O 1
ATOM 20129 N N . PHE D 1 585 ? 94.054 77.971 17.515 1.00 26.17 579 PHE D N 1
ATOM 20130 C CA . PHE D 1 585 ? 94.094 76.666 16.940 1.00 28.31 579 PHE D CA 1
ATOM 20131 C C . PHE D 1 585 ? 95.509 76.199 16.845 1.00 30.26 579 PHE D C 1
ATOM 20132 O O . PHE D 1 585 ? 96.375 76.953 16.442 1.00 36.60 579 PHE D O 1
ATOM 20140 N N . GLU D 1 586 ? 95.751 74.949 17.227 1.00 30.55 580 GLU D N 1
ATOM 20141 C CA . GLU D 1 586 ? 97.056 74.283 17.082 1.00 31.34 580 GLU D CA 1
ATOM 20142 C C . GLU D 1 586 ? 96.906 73.085 16.127 1.00 31.56 580 GLU D C 1
ATOM 20143 O O . GLU D 1 586 ? 96.501 71.995 16.555 1.00 29.23 580 GLU D O 1
ATOM 20149 N N . PRO D 1 587 ? 97.227 73.280 14.845 1.00 28.63 581 PRO D N 1
ATOM 20150 C CA . PRO D 1 587 ? 96.925 72.213 13.891 1.00 30.84 581 PRO D CA 1
ATOM 20151 C C . PRO D 1 587 ? 97.645 70.923 14.164 1.00 29.18 581 PRO D C 1
ATOM 20152 O O . PRO D 1 587 ? 97.105 69.907 13.861 1.00 31.96 581 PRO D O 1
ATOM 20156 N N . ASP D 1 588 ? 98.829 70.949 14.763 1.00 30.36 582 ASP D N 1
ATOM 20157 C CA . ASP D 1 588 ? 99.588 69.724 14.929 1.00 32.46 582 ASP D CA 1
ATOM 20158 C C . ASP D 1 588 ? 99.508 69.116 16.311 1.00 29.21 582 ASP D C 1
ATOM 20159 O O . ASP D 1 588 ? 100.179 68.152 16.582 1.00 27.79 582 ASP D O 1
ATOM 20164 N N . LEU D 1 589 ? 98.645 69.648 17.171 1.00 25.57 583 LEU D N 1
ATOM 20165 C CA . LEU D 1 589 ? 98.495 69.131 18.507 1.00 26.60 583 LEU D CA 1
ATOM 20166 C C . LEU D 1 589 ? 97.181 68.302 18.608 1.00 25.18 583 LEU D C 1
ATOM 20167 O O . LEU D 1 589 ? 96.077 68.827 18.399 1.00 22.53 583 LEU D O 1
ATOM 20172 N N . LEU D 1 590 ? 97.321 67.038 18.981 1.00 25.03 584 LEU D N 1
ATOM 20173 C CA . LEU D 1 590 ? 96.201 66.205 19.380 1.00 22.62 584 LEU D CA 1
ATOM 20174 C C . LEU D 1 590 ? 95.166 66.139 18.213 1.00 24.75 584 LEU D C 1
ATOM 20175 O O . LEU D 1 590 ? 93.976 66.300 18.436 1.00 21.60 584 LEU D O 1
ATOM 20180 N N . GLU D 1 591 ? 95.700 65.951 16.997 1.00 25.40 585 GLU D N 1
ATOM 20181 C CA . GLU D 1 591 ? 94.974 65.917 15.734 1.00 26.08 585 GLU D CA 1
ATOM 20182 C C . GLU D 1 591 ? 94.368 67.232 15.302 1.00 28.45 585 GLU D C 1
ATOM 20183 O O . GLU D 1 591 ? 93.669 67.285 14.309 1.00 29.27 585 GLU D O 1
ATOM 20189 N N . GLY D 1 592 ? 94.662 68.315 16.006 1.00 26.86 586 GLY D N 1
ATOM 20190 C CA . GLY D 1 592 ? 94.222 69.620 15.579 1.00 23.59 586 GLY D CA 1
ATOM 20191 C C . GLY D 1 592 ? 93.145 70.142 16.488 1.00 23.27 586 GLY D C 1
ATOM 20192 O O . GLY D 1 592 ? 92.005 69.794 16.341 1.00 27.14 586 GLY D O 1
ATOM 20193 N N . VAL D 1 593 ? 93.504 70.986 17.436 1.00 21.84 587 VAL D N 1
ATOM 20194 C CA . VAL D 1 593 ? 92.559 71.411 18.433 1.00 21.68 587 VAL D CA 1
ATOM 20195 C C . VAL D 1 593 ? 92.745 72.849 18.761 1.00 20.46 587 VAL D C 1
ATOM 20196 O O . VAL D 1 593 ? 93.844 73.371 18.626 1.00 21.28 587 VAL D O 1
ATOM 20200 N N . VAL D 1 594 ? 91.705 73.464 19.274 1.00 20.13 588 VAL D N 1
ATOM 20201 C CA . VAL D 1 594 ? 91.849 74.763 19.848 1.00 21.52 588 VAL D CA 1
ATOM 20202 C C . VAL D 1 594 ? 92.340 74.604 21.302 1.00 25.05 588 VAL D C 1
ATOM 20203 O O . VAL D 1 594 ? 91.879 73.717 22.042 1.00 24.13 588 VAL D O 1
ATOM 20207 N N . VAL D 1 595 ? 93.315 75.419 21.697 1.00 26.21 589 VAL D N 1
ATOM 20208 C CA . VAL D 1 595 ? 93.809 75.396 23.090 1.00 26.23 589 VAL D CA 1
ATOM 20209 C C . VAL D 1 595 ? 93.480 76.730 23.715 1.00 26.70 589 VAL D C 1
ATOM 20210 O O . VAL D 1 595 ? 93.230 77.710 23.007 1.00 28.74 589 VAL D O 1
ATOM 20214 N N . ILE D 1 596 ? 93.353 76.747 25.037 1.00 23.84 590 ILE D N 1
ATOM 20215 C CA . ILE D 1 596 ? 92.998 77.950 25.764 1.00 22.74 590 ILE D CA 1
ATOM 20216 C C . ILE D 1 596 ? 94.166 78.288 26.643 1.00 26.08 590 ILE D C 1
ATOM 20217 O O . ILE D 1 596 ? 94.736 77.381 27.311 1.00 27.41 590 ILE D O 1
ATOM 20222 N N . THR D 1 597 ? 94.569 79.564 26.635 1.00 25.07 591 THR D N 1
ATOM 20223 C CA . THR D 1 597 ? 95.766 79.996 27.375 1.00 25.62 591 THR D CA 1
ATOM 20224 C C . THR D 1 597 ? 95.474 81.237 28.166 1.00 25.51 591 THR D C 1
ATOM 20225 O O . THR D 1 597 ? 94.532 81.961 27.905 1.00 25.94 591 THR D O 1
ATOM 20229 N N . GLY D 1 598 ? 96.272 81.428 29.199 1.00 25.25 592 GLY D N 1
ATOM 20230 C CA . GLY D 1 598 ? 96.118 82.541 30.104 1.00 25.93 592 GLY D CA 1
ATOM 20231 C C . GLY D 1 598 ? 97.155 82.469 31.195 1.00 24.73 592 GLY D C 1
ATOM 20232 O O . GLY D 1 598 ? 98.092 81.673 31.143 1.00 27.41 592 GLY D O 1
ATOM 20233 N N . ILE D 1 599 ? 96.939 83.257 32.225 1.00 29.06 593 ILE D N 1
ATOM 20234 C CA . ILE D 1 599 ? 97.869 83.384 33.342 1.00 28.25 593 ILE D CA 1
ATOM 20235 C C . ILE D 1 599 ? 97.141 83.038 34.620 1.00 24.03 593 ILE D C 1
ATOM 20236 O O . ILE D 1 599 ? 96.156 83.629 34.957 1.00 28.46 593 ILE D O 1
ATOM 20241 N N . ALA D 1 600 ? 97.638 82.041 35.322 1.00 26.08 594 ALA D N 1
ATOM 20242 C CA . ALA D 1 600 ? 97.095 81.657 36.607 1.00 24.66 594 ALA D CA 1
ATOM 20243 C C . ALA D 1 600 ? 98.146 81.930 37.696 1.00 27.81 594 ALA D C 1
ATOM 20244 O O . ALA D 1 600 ? 99.230 82.425 37.412 1.00 30.93 594 ALA D O 1
ATOM 20246 N N . GLU D 1 601 ? 97.812 81.550 38.920 1.00 29.85 595 GLU D N 1
ATOM 20247 C CA . GLU D 1 601 ? 98.662 81.657 40.060 1.00 35.67 595 GLU D CA 1
ATOM 20248 C C . GLU D 1 601 ? 98.863 80.319 40.763 1.00 32.15 595 GLU D C 1
ATOM 20249 O O . GLU D 1 601 ? 97.931 79.554 40.930 1.00 31.57 595 GLU D O 1
ATOM 20255 N N . ARG D 1 602 ? 100.078 80.091 41.223 1.00 29.85 596 ARG D N 1
ATOM 20256 C CA . ARG D 1 602 ? 100.399 79.021 42.151 1.00 27.75 596 ARG D CA 1
ATOM 20257 C C . ARG D 1 602 ? 100.869 79.557 43.488 1.00 31.50 596 ARG D C 1
ATOM 20258 O O . ARG D 1 602 ? 101.574 80.581 43.570 1.00 31.06 596 ARG D O 1
ATOM 20266 N N . VAL D 1 603 ? 100.542 78.823 44.548 1.00 29.99 597 VAL D N 1
ATOM 20267 C CA . VAL D 1 603 ? 101.130 79.045 45.831 1.00 28.90 597 VAL D CA 1
ATOM 20268 C C . VAL D 1 603 ? 102.555 78.576 45.831 1.00 29.75 597 VAL D C 1
ATOM 20269 O O . VAL D 1 603 ? 102.900 77.510 45.349 1.00 29.85 597 VAL D O 1
ATOM 20273 N N . ASP D 1 604 ? 103.417 79.393 46.418 1.00 33.44 598 ASP D N 1
ATOM 20274 C CA . ASP D 1 604 ? 104.815 79.048 46.521 1.00 34.68 598 ASP D CA 1
ATOM 20275 C C . ASP D 1 604 ? 105.069 77.991 47.616 1.00 34.78 598 ASP D C 1
ATOM 20276 O O . ASP D 1 604 ? 104.822 78.243 48.776 1.00 35.59 598 ASP D O 1
ATOM 20281 N N . GLU D 1 605 ? 105.700 76.884 47.230 1.00 40.03 599 GLU D N 1
ATOM 20282 C CA . GLU D 1 605 ? 106.143 75.841 48.161 1.00 43.30 599 GLU D CA 1
ATOM 20283 C C . GLU D 1 605 ? 107.544 76.125 48.754 1.00 50.39 599 GLU D C 1
ATOM 20284 O O . GLU D 1 605 ? 107.804 75.780 49.899 1.00 44.50 599 GLU D O 1
ATOM 20290 N N . SER D 1 606 ? 108.423 76.795 47.996 1.00 53.31 600 SER D N 1
ATOM 20291 C CA . SER D 1 606 ? 109.827 76.962 48.384 1.00 52.11 600 SER D CA 1
ATOM 20292 C C . SER D 1 606 ? 110.018 77.618 49.766 1.00 47.38 600 SER D C 1
ATOM 20293 O O . SER D 1 606 ? 110.892 77.213 50.514 1.00 60.50 600 SER D O 1
ATOM 20296 N N . ALA D 1 607 ? 109.211 78.606 50.113 1.00 44.46 601 ALA D N 1
ATOM 20297 C CA . ALA D 1 607 ? 109.174 79.100 51.490 1.00 44.67 601 ALA D CA 1
ATOM 20298 C C . ALA D 1 607 ? 108.718 78.085 52.589 1.00 46.43 601 ALA D C 1
ATOM 20299 O O . ALA D 1 607 ? 108.866 78.352 53.761 1.00 47.22 601 ALA D O 1
ATOM 20301 N N . TRP D 1 608 ? 108.139 76.955 52.240 1.00 51.18 602 TRP D N 1
ATOM 20302 C CA . TRP D 1 608 ? 107.649 76.008 53.306 1.00 54.30 602 TRP D CA 1
ATOM 20303 C C . TRP D 1 608 ? 108.612 75.231 54.215 1.00 63.33 602 TRP D C 1
ATOM 20304 O O . TRP D 1 608 ? 108.492 75.308 55.459 1.00 65.74 602 TRP D O 1
ATOM 20315 N N . ASN D 1 609 ? 109.454 74.382 53.622 1.00 68.73 603 ASN D N 1
ATOM 20316 C CA . ASN D 1 609 ? 110.520 73.675 54.359 1.00 71.18 603 ASN D CA 1
ATOM 20317 C C . ASN D 1 609 ? 109.992 72.832 55.503 1.00 64.17 603 ASN D C 1
ATOM 20318 O O . ASN D 1 609 ? 110.195 73.081 56.702 1.00 64.16 603 ASN D O 1
ATOM 20323 N N . ASP D 1 610 ? 109.253 71.834 55.088 1.00 58.19 604 ASP D N 1
ATOM 20324 C CA . ASP D 1 610 ? 108.957 70.739 55.982 1.00 62.54 604 ASP D CA 1
ATOM 20325 C C . ASP D 1 610 ? 107.961 70.958 57.110 1.00 44.66 604 ASP D C 1
ATOM 20326 O O . ASP D 1 610 ? 107.828 70.089 57.939 1.00 46.90 604 ASP D O 1
ATOM 20331 N N . GLU D 1 611 ? 107.303 72.097 57.200 1.00 34.67 605 GLU D N 1
ATOM 20332 C CA . GLU D 1 611 ? 106.153 72.168 58.063 1.00 32.81 605 GLU D CA 1
ATOM 20333 C C . GLU D 1 611 ? 104.970 71.589 57.292 1.00 28.46 605 GLU D C 1
ATOM 20334 O O . GLU D 1 611 ? 104.983 71.581 56.042 1.00 24.61 605 GLU D O 1
ATOM 20340 N N . LEU D 1 612 ? 103.960 71.108 58.028 1.00 21.51 606 LEU D N 1
ATOM 20341 C CA . LEU D 1 612 ? 102.692 70.695 57.430 1.00 20.02 606 LEU D CA 1
ATOM 20342 C C . LEU D 1 612 ? 101.599 71.703 57.568 1.00 19.53 606 LEU D C 1
ATOM 20343 O O . LEU D 1 612 ? 100.806 71.917 56.638 1.00 20.37 606 LEU D O 1
ATOM 20348 N N . TYR D 1 613 ? 101.542 72.337 58.719 1.00 18.77 607 TYR D N 1
ATOM 20349 C CA . TYR D 1 613 ? 100.575 73.372 59.009 1.00 20.12 607 TYR D CA 1
ATOM 20350 C C . TYR D 1 613 ? 101.308 74.654 59.465 1.00 23.24 607 TYR D C 1
ATOM 20351 O O . TYR D 1 613 ? 102.210 74.558 60.273 1.00 24.63 607 TYR D O 1
ATOM 20360 N N . ARG D 1 614 ? 100.902 75.812 58.949 1.00 22.88 608 ARG D N 1
ATOM 20361 C CA . ARG D 1 614 ? 101.464 77.110 59.324 1.00 25.74 608 ARG D CA 1
ATOM 20362 C C . ARG D 1 614 ? 100.386 78.164 59.346 1.00 25.09 608 ARG D C 1
ATOM 20363 O O . ARG D 1 614 ? 99.557 78.170 58.450 1.00 23.43 608 ARG D O 1
ATOM 20371 N N . PRO D 1 615 ? 100.444 79.096 60.313 1.00 25.05 609 PRO D N 1
ATOM 20372 C CA . PRO D 1 615 ? 99.518 80.218 60.428 1.00 27.36 609 PRO D CA 1
ATOM 20373 C C . PRO D 1 615 ? 99.945 81.405 59.581 1.00 30.29 609 PRO D C 1
ATOM 20374 O O . PRO D 1 615 ? 99.803 82.497 60.002 1.00 37.70 609 PRO D O 1
ATOM 20378 N N . ILE D 1 616 ? 100.469 81.184 58.393 1.00 35.24 610 ILE D N 1
ATOM 20379 C CA . ILE D 1 616 ? 101.059 82.246 57.633 1.00 40.91 610 ILE D CA 1
ATOM 20380 C C . ILE D 1 616 ? 100.205 82.431 56.367 1.00 37.73 610 ILE D C 1
ATOM 20381 O O . ILE D 1 616 ? 99.547 81.524 55.889 1.00 33.10 610 ILE D O 1
ATOM 20386 N N . GLU D 1 617 ? 100.220 83.634 55.837 1.00 41.81 611 GLU D N 1
ATOM 20387 C CA . GLU D 1 617 ? 99.508 83.960 54.626 1.00 48.99 611 GLU D CA 1
ATOM 20388 C C . GLU D 1 617 ? 100.295 83.437 53.466 1.00 50.37 611 GLU D C 1
ATOM 20389 O O . GLU D 1 617 ? 101.448 83.824 53.294 1.00 51.09 611 GLU D O 1
ATOM 20395 N N . PRO D 1 618 ? 99.671 82.605 52.620 1.00 56.84 612 PRO D N 1
ATOM 20396 C CA . PRO D 1 618 ? 100.440 82.103 51.466 1.00 57.25 612 PRO D CA 1
ATOM 20397 C C . PRO D 1 618 ? 100.746 83.222 50.468 1.00 52.58 612 PRO D C 1
ATOM 20398 O O . PRO D 1 618 ? 99.967 84.152 50.331 1.00 45.02 612 PRO D O 1
ATOM 20402 N N . ARG D 1 619 ? 101.919 83.164 49.861 1.00 57.07 613 ARG D N 1
ATOM 20403 C CA . ARG D 1 619 ? 102.234 84.013 48.744 1.00 53.98 613 ARG D CA 1
ATOM 20404 C C . ARG D 1 619 ? 102.113 83.215 47.428 1.00 53.64 613 ARG D C 1
ATOM 20405 O O . ARG D 1 619 ? 102.561 82.031 47.310 1.00 48.22 613 ARG D O 1
ATOM 20413 N N . THR D 1 620 ? 101.488 83.860 46.450 1.00 45.99 614 THR D N 1
ATOM 20414 C CA . THR D 1 620 ? 101.443 83.321 45.104 1.00 42.46 614 THR D CA 1
ATOM 20415 C C . THR D 1 620 ? 102.396 83.944 44.078 1.00 40.17 614 THR D C 1
ATOM 20416 O O . THR D 1 620 ? 102.802 85.084 44.181 1.00 37.06 614 THR D O 1
ATOM 20420 N N . TYR D 1 621 ? 102.742 83.166 43.069 1.00 37.89 615 TYR D N 1
ATOM 20421 C CA . TYR D 1 621 ? 103.386 83.695 41.895 1.00 32.38 615 TYR D CA 1
ATOM 20422 C C . TYR D 1 621 ? 102.601 83.302 40.617 1.00 35.26 615 TYR D C 1
ATOM 20423 O O . TYR D 1 621 ? 101.858 82.325 40.602 1.00 31.22 615 TYR D O 1
ATOM 20432 N N . LYS D 1 622 ? 102.812 84.070 39.551 1.00 31.13 616 LYS D N 1
ATOM 20433 C CA . LYS D 1 622 ? 102.110 83.920 38.276 1.00 34.38 616 LYS D CA 1
ATOM 20434 C C . LYS D 1 622 ? 102.724 82.900 37.362 1.00 30.46 616 LYS D C 1
ATOM 20435 O O . LYS D 1 622 ? 103.956 82.807 37.251 1.00 30.21 616 LYS D O 1
ATOM 20441 N N . VAL D 1 623 ? 101.866 82.104 36.728 1.00 25.31 617 VAL D N 1
ATOM 20442 C CA . VAL D 1 623 ? 102.357 81.127 35.765 1.00 27.13 617 VAL D CA 1
ATOM 20443 C C . VAL D 1 623 ? 101.439 81.110 34.541 1.00 27.02 617 VAL D C 1
ATOM 20444 O O . VAL D 1 623 ? 100.262 81.383 34.661 1.00 28.02 617 VAL D O 1
ATOM 20448 N N . PRO D 1 624 ? 101.980 80.769 33.385 1.00 28.78 618 PRO D N 1
ATOM 20449 C CA . PRO D 1 624 ? 101.102 80.560 32.239 1.00 33.46 618 PRO D CA 1
ATOM 20450 C C . PRO D 1 624 ? 100.301 79.264 32.438 1.00 32.23 618 PRO D C 1
ATOM 20451 O O . PRO D 1 624 ? 100.764 78.352 33.103 1.00 33.32 618 PRO D O 1
ATOM 20455 N N . PHE D 1 625 ? 99.125 79.165 31.873 1.00 29.22 619 PHE D N 1
ATOM 20456 C CA . PHE D 1 625 ? 98.569 77.824 31.767 1.00 31.58 619 PHE D CA 1
ATOM 20457 C C . PHE D 1 625 ? 98.050 77.572 30.396 1.00 30.64 619 PHE D C 1
ATOM 20458 O O . PHE D 1 625 ? 97.763 78.506 29.659 1.00 31.82 619 PHE D O 1
ATOM 20466 N N . ARG D 1 626 ? 97.915 76.303 30.100 1.00 28.56 620 ARG D N 1
ATOM 20467 C CA . ARG D 1 626 ? 97.331 75.870 28.875 1.00 30.44 620 ARG D CA 1
ATOM 20468 C C . ARG D 1 626 ? 96.340 74.722 29.110 1.00 28.38 620 ARG D C 1
ATOM 20469 O O . ARG D 1 626 ? 96.621 73.744 29.820 1.00 26.76 620 ARG D O 1
ATOM 20477 N N . ALA D 1 627 ? 95.172 74.883 28.540 1.00 24.70 621 ALA D N 1
ATOM 20478 C CA . ALA D 1 627 ? 94.094 73.944 28.702 1.00 21.95 621 ALA D CA 1
ATOM 20479 C C . ALA D 1 627 ? 93.786 73.339 27.336 1.00 21.84 621 ALA D C 1
ATOM 20480 O O . ALA D 1 627 ? 93.866 74.026 26.308 1.00 19.29 621 ALA D O 1
ATOM 20482 N N . ILE D 1 628 ? 93.478 72.040 27.347 1.00 19.72 622 ILE D N 1
ATOM 20483 C CA . ILE D 1 628 ? 93.117 71.307 26.124 1.00 18.98 622 ILE D CA 1
ATOM 20484 C C . ILE D 1 628 ? 91.720 70.685 26.307 1.00 17.92 622 ILE D C 1
ATOM 20485 O O . ILE D 1 628 ? 91.221 70.644 27.414 1.00 20.21 622 ILE D O 1
ATOM 20490 N N . PRO D 1 629 ? 91.070 70.251 25.217 1.00 18.94 623 PRO D N 1
ATOM 20491 C CA . PRO D 1 629 ? 89.787 69.593 25.324 1.00 17.73 623 PRO D CA 1
ATOM 20492 C C . PRO D 1 629 ? 89.851 68.367 26.185 1.00 17.30 623 PRO D C 1
ATOM 20493 O O . PRO D 1 629 ? 90.761 67.547 26.045 1.00 16.25 623 PRO D O 1
ATOM 20497 N N . TYR D 1 630 ? 88.833 68.218 27.022 1.00 17.67 624 TYR D N 1
ATOM 20498 C CA . TYR D 1 630 ? 88.753 67.070 27.915 1.00 18.34 624 TYR D CA 1
ATOM 20499 C C . TYR D 1 630 ? 88.944 65.771 27.188 1.00 18.26 624 TYR D C 1
ATOM 20500 O O . TYR D 1 630 ? 89.676 64.912 27.658 1.00 19.31 624 TYR D O 1
ATOM 20509 N N . TYR D 1 631 ? 88.279 65.612 26.025 1.00 17.95 625 TYR D N 1
ATOM 20510 C CA . TYR D 1 631 ? 88.270 64.332 25.328 1.00 15.92 625 TYR D CA 1
ATOM 20511 C C . TYR D 1 631 ? 89.624 63.936 24.956 1.00 15.55 625 TYR D C 1
ATOM 20512 O O . TYR D 1 631 ? 89.909 62.722 24.784 1.00 15.73 625 TYR D O 1
ATOM 20521 N N . ALA D 1 632 ? 90.498 64.923 24.763 1.00 15.86 626 ALA D N 1
ATOM 20522 C CA . ALA D 1 632 ? 91.866 64.642 24.275 1.00 16.33 626 ALA D CA 1
ATOM 20523 C C . ALA D 1 632 ? 92.923 64.456 25.365 1.00 17.59 626 ALA D C 1
ATOM 20524 O O . ALA D 1 632 ? 94.104 64.324 25.047 1.00 16.97 626 ALA D O 1
ATOM 20526 N N . TRP D 1 633 ? 92.522 64.471 26.634 1.00 19.68 627 TRP D N 1
ATOM 20527 C CA . TRP D 1 633 ? 93.475 64.243 27.708 1.00 19.25 627 TRP D CA 1
ATOM 20528 C C . TRP D 1 633 ? 94.051 62.824 27.616 1.00 20.63 627 TRP D C 1
ATOM 20529 O O . TRP D 1 633 ? 93.484 61.930 26.957 1.00 17.57 627 TRP D O 1
ATOM 20540 N N . CYS D 1 634 ? 95.206 62.634 28.264 1.00 21.52 628 CYS D N 1
ATOM 20541 C CA . CYS D 1 634 ? 95.869 61.323 28.390 1.00 22.01 628 CYS D CA 1
ATOM 20542 C C . CYS D 1 634 ? 96.291 60.731 27.067 1.00 20.44 628 CYS D C 1
ATOM 20543 O O . CYS D 1 634 ? 96.308 59.520 26.892 1.00 21.30 628 CYS D O 1
ATOM 20546 N N . ASN D 1 635 ? 96.608 61.581 26.116 1.00 22.41 629 ASN D N 1
ATOM 20547 C CA . ASN D 1 635 ? 97.237 61.097 24.881 1.00 23.48 629 ASN D CA 1
ATOM 20548 C C . ASN D 1 635 ? 98.712 61.422 24.834 1.00 24.57 629 ASN D C 1
ATOM 20549 O O . ASN D 1 635 ? 99.362 61.070 23.903 1.00 25.22 629 ASN D O 1
ATOM 20554 N N . ARG D 1 636 ? 99.239 62.056 25.869 1.00 26.03 630 ARG D N 1
ATOM 20555 C CA . ARG D 1 636 ? 100.654 62.431 25.891 1.00 28.80 630 ARG D CA 1
ATOM 20556 C C . ARG D 1 636 ? 101.337 61.943 27.199 1.00 31.57 630 ARG D C 1
ATOM 20557 O O . ARG D 1 636 ? 102.170 62.613 27.751 1.00 32.23 630 ARG D O 1
ATOM 20565 N N . GLY D 1 637 ? 100.918 60.779 27.678 1.00 27.37 631 GLY D N 1
ATOM 20566 C CA . GLY D 1 637 ? 101.490 60.124 28.838 1.00 26.03 631 GLY D CA 1
ATOM 20567 C C . GLY D 1 637 ? 100.780 60.415 30.148 1.00 24.56 631 GLY D C 1
ATOM 20568 O O . GLY D 1 637 ? 100.012 61.359 30.288 1.00 25.22 631 GLY D O 1
ATOM 20569 N N . GLU D 1 638 ? 101.101 59.600 31.111 1.00 25.07 632 GLU D N 1
ATOM 20570 C CA . GLU D 1 638 ? 100.526 59.662 32.445 1.00 28.25 632 GLU D CA 1
ATOM 20571 C C . GLU D 1 638 ? 100.830 60.979 33.123 1.00 25.89 632 GLU D C 1
ATOM 20572 O O . GLU D 1 638 ? 101.947 61.528 33.007 1.00 27.19 632 GLU D O 1
ATOM 20578 N N . GLY D 1 639 ? 99.853 61.503 33.815 1.00 22.54 633 GLY D N 1
ATOM 20579 C CA . GLY D 1 639 ? 100.058 62.720 34.562 1.00 21.86 633 GLY D CA 1
ATOM 20580 C C . GLY D 1 639 ? 98.763 63.191 35.209 1.00 21.24 633 GLY D C 1
ATOM 20581 O O . GLY D 1 639 ? 97.680 62.653 34.933 1.00 20.20 633 GLY D O 1
ATOM 20582 N N . GLU D 1 640 ? 98.879 64.209 36.070 1.00 19.87 634 GLU D N 1
ATOM 20583 C CA . GLU D 1 640 ? 97.729 64.877 36.610 1.00 19.42 634 GLU D CA 1
ATOM 20584 C C . GLU D 1 640 ? 96.825 65.531 35.530 1.00 18.94 634 GLU D C 1
ATOM 20585 O O . GLU D 1 640 ? 97.295 65.889 34.436 1.00 21.37 634 GLU D O 1
ATOM 20599 N N . VAL D 1 642 ? 92.957 67.990 35.690 1.00 17.31 636 VAL D N 1
ATOM 20600 C CA . VAL D 1 642 ? 91.748 68.489 36.346 1.00 19.13 636 VAL D CA 1
ATOM 20601 C C . VAL D 1 642 ? 90.886 69.220 35.371 1.00 19.49 636 VAL D C 1
ATOM 20602 O O . VAL D 1 642 ? 91.403 69.851 34.445 1.00 18.25 636 VAL D O 1
ATOM 20606 N N . VAL D 1 643 ? 89.577 69.203 35.657 1.00 19.31 637 VAL D N 1
ATOM 20607 C CA . VAL D 1 643 ? 88.591 69.982 34.916 1.00 20.88 637 VAL D CA 1
ATOM 20608 C C . VAL D 1 643 ? 88.229 71.159 35.771 1.00 21.04 637 VAL D C 1
ATOM 20609 O O . VAL D 1 643 ? 88.239 72.296 35.296 1.00 21.82 637 VAL D O 1
ATOM 20613 N N . TRP D 1 644 ? 87.852 70.877 37.011 1.00 20.01 638 TRP D N 1
ATOM 20614 C CA . TRP D 1 644 ? 87.394 71.927 37.850 1.00 20.52 638 TRP D CA 1
ATOM 20615 C C . TRP D 1 644 ? 88.623 72.534 38.541 1.00 21.84 638 TRP D C 1
ATOM 20616 O O . TRP D 1 644 ? 89.223 71.915 39.387 1.00 21.79 638 TRP D O 1
ATOM 20627 N N . VAL D 1 645 ? 88.955 73.764 38.177 1.00 24.17 639 VAL D N 1
ATOM 20628 C CA . VAL D 1 645 ? 90.120 74.446 38.732 1.00 23.58 639 VAL D CA 1
ATOM 20629 C C . VAL D 1 645 ? 89.734 75.449 39.814 1.00 22.10 639 VAL D C 1
ATOM 20630 O O . VAL D 1 645 ? 88.672 76.088 39.746 1.00 21.21 639 VAL D O 1
ATOM 20634 N N . ASN D 1 646 ? 90.544 75.544 40.846 1.00 20.83 640 ASN D N 1
ATOM 20635 C CA . ASN D 1 646 ? 90.355 76.497 41.922 1.00 21.73 640 ASN D CA 1
ATOM 20636 C C . ASN D 1 646 ? 90.367 77.933 41.460 1.00 22.20 640 ASN D C 1
ATOM 20637 O O . ASN D 1 646 ? 91.167 78.321 40.688 1.00 21.29 640 ASN D O 1
ATOM 20642 N N . GLU D 1 647 ? 89.430 78.702 41.963 1.00 24.76 641 GLU D N 1
ATOM 20643 C CA . GLU D 1 647 ? 89.281 80.100 41.627 1.00 32.60 641 GLU D CA 1
ATOM 20644 C C . GLU D 1 647 ? 90.022 81.027 42.550 1.00 32.37 641 GLU D C 1
ATOM 20645 O O . GLU D 1 647 ? 90.041 80.840 43.710 1.00 28.15 641 GLU D O 1
ATOM 20651 N N . LYS D 1 648 ? 90.615 82.041 41.950 1.00 39.07 642 LYS D N 1
ATOM 20652 C CA . LYS D 1 648 ? 91.177 83.215 42.621 1.00 43.69 642 LYS D CA 1
ATOM 20653 C C . LYS D 1 648 ? 92.135 83.023 43.751 1.00 46.03 642 LYS D C 1
ATOM 20654 O O . LYS D 1 648 ? 93.233 83.592 43.684 1.00 62.11 642 LYS D O 1
#

Radius of gyration: 46.69 Å; Cα contacts (8 Å, |Δi|>4): 5382; chains: 4; bounding box: 121×104×111 Å

InterPro domains:
  IPR008928 Six-hairpin glycosidase superfamily [SSF48208] (15-418)
  IPR012878 Non-reducing end beta-L-arabinofuranosidase-like, GH127 catalytic domain [PF07944] (9-419)
  IPR049046 Non-reducing end beta-L-arabinofuranosidase-like, GH127 middle domain [PF20736] (430-526)
  IPR049049 Non-reducing end beta-L-arabinofuranosidase-like, GH127 C-terminal domain [PF20737] (528-640)
  IPR049174 Non-reducing end beta-L-arabinofuranosidase-like [PTHR43465] (8-641)

Secondary structure (DSSP, 8-state):
-EEEE--SHHHHHHHHIIIIIHHHHHHHHTT--TTSPP--HHHHHHHHTTSS--------THHHHHHHHHHHHHHHHHS--HHHHHHHHHHHHHHHHHS-TTS---SIIIIISTT----TTTS-HHHHHHHHHHHHHHHHHHH---HHHH--HHHHHHHHHBSSSTT-B----SS--HHHHHHHHHHHH--HHHHHHHHHHHHHTTPTTTHHHHHHHHTT--SPPSSTTGGGGGT-SS-GGG--S--EEHHHHH-----HHHH---HHHHHHHHHHHHHHHHH--TTS----BTTTTEE--TT---SSS----HHHHHHHHHHHH------HHHHH--HHHHTTTTT--TTSS-B-SS--S---GGGGGSGGGTT--SS-B---SS--HHHHHHHHHHTGGGGTEEE-SS-EEE-S--SEEEEEEETTEEEE--EE-TTS--EEEEEEEESS-EEEEEEEE--TT-SS-EEEETTEEE--GGGEETTEEEEEEEE-TTEEEEEE---EEEEEE-TT-GGGTTEEEEEETTEEEEE-HHHH-S-GGG-EE-TT---EEEEETTSTTSEEEEEEEEEEE-STT--S-SEE-SPPPEEEEEEEEEEGGGTTSS-S----SEEE-/-EEEE--SHHHHHHHHIIIIIHHHHHHHHTT--TTS----HHHHHHHHTTSS-S------THHHHHHHHHHHHHHHHHS--HHHHHHHHHHHHHHHHHS-TTS---SIIIIISTT----TTTS-HHHHHHHHHHHHHHHHHHH---HHHH--HHHHHHHHHBSSSTT-B----SS--HHHHHHHHHHHH--HHHHHHHHHHHHHTTPTTTHHHHHHHHTT--SPPSSTTGGGGGT-SS-GGG--S--EEHHHHH-----HHHH---HHHHHHHHHHHHHHHHH--TTS----BTTTTEE--TT---SSS---BHHHHHHHHHHHH------HHHHH--HHHHTTTTT--TTSS-B-SB--S---GGGGGSGGGTT--SS-B---SS--HHHHHHHHHHTGGGGTEEE-SS-EEE-S--SEEEEEEETTEEEE--EE-TTS--EEEEEEEESS-EEEEEEEE--TT-SS-EEEETTEEE--GGGEETTEEEEEEEE-TTEEEEEE---EEEEEE-TT-GGGTTEEEEEETTEEEEE-HHHH-S-GGG-EE-TT---EEEEETTSTTSEEEEEEEEEEE-GGGGTT-SEE--PPPEEEEEEEEEEGGGTTSS-S----SEEE-/-EEEE--SHHHHHHHHIIIIIHHHHHHHHTT--TTS----HHHHHHHHTTSS-S------THHHHHHHHHHHHHHHHHS--HHHHHHHHHHHHHHHHHS-TTS---SIIIIISTT----TTTS-HHHHHHHHHHHHHHHHHHH---HHHH--HHHHHHHHHBSSSTT-B----SS--HHHHHHHHHHHH--HHHHHHHHHHHHHTTPSSPHHHHHHHHTT--SPPSSTTGGGGGT-SS-GGG--S--SBHHHHH-----HHHH---HHHHHHHHHHHHHHHHH--TTS----BTTTTB---TT---SSS---BHHHHHHHHHHHH------HHHHH--HHIIIIITT--TTSS-B-SB--S---GGGGGSGGGTT--SS-B---SS--HHHHHHHHHHTGGGGTEEE-SS-EEE-S--SEEEEEEETTEEEE--EE-TTS--EEEEEEEESS-EEEEEEEE--TT--S-EEEETTEE---GGGEETTEEEEEEEE-TTEEEEEE---EEEEEE-TT-GGGTTEEEEEETTEEEEE-HHHH-S-GGG-EE-TT---EEEEETTSTTSEEEEEEEEEEE-STT--S-SEE-SPPPEEEEEEEEEEGGGTTSS-S----SEEE-/-EEEE--SHHHHHHHHIIIIIHHHHHHHHTT--TTSPP--HHHHHHHHTTSS-S------THHHHHHHHHHHHHHHHHS--HHHHHHHHHHHHHHHHHS-TTS---SIIIIISTT----TTTS-HHHHHHHHHHHHHHHHHHH---HHHH--HHHHHHHHHBSSSTT-B----SS--HHHHHHHHHHHH--HHHHHHHHHHHHHTTPSSPHHHHHHHHTT--SPPSSTTGGGGGT-SS-GGG--S--EEHHHHH-----HHHH---HHHHHHHHHHHHHHHHH--TTS----BTTTTEE-STT---SSS----HHHHHHHHHHHH------HHHHH--HHHHTTTTT--TTSS-B-SS--S---GGGGGSGGGTT--SS-B---SS--HHHHHHHHHHTGGGGTEEE-SS-EEE-S--SEEEEEEETTEEEE--EE-TTS--EEEEEEEESS-EEEEEEEE--TT-SS-EEEETTEEE--GGGEETTEEEEEEEE-TTEEEEEE---EEEEEE-TT-GGGTTEEEEEETTEEEEE-HHHH-S-GGG-EE-SS---EEEEETTSTTSEEEEEEEEEEE--TTTTT-SEE-SPPPEEEEEEEEEEGGGTTSS-S----SEEE-